Protein 3VZ0 (pdb70)

Solvent-accessible surface area: 64714 Å² total

Sequence (1780 aa):
IVYQTLNPTTETVERSFDLHTPAQKDITDRAEHVWKTDWKLRSIAQRKEIVSRAADLLRRDRQHHASLIATEGKALPDALEEIDVTADILSFYANGAEEFLAPTPLKVKTGQAKIINQPLGIIYCIEPWNFPYYQLARVAGPNLAGNVVIAKHAPNVPQCALAFEKLFHDAGAPVGAYANIFLDNDQSAELIKDERIRGVALTGSERAGQAVAAQAGAALKKDTELGGSDAFIVLDDADLDLAVKWAVWGRFANNGQVCTAAKRIVHEKVYDAFLDGLKTAITRFRIGNPLDRDTTHGPSSLRAELALDQTAEAVKGGATLVAGGKRDRKGFFEPTILTDVSKDNPVFYQEIFGPVAVVHKVASEQAAIDLANDSPYGLGGAVFSRDIARAEKVAEQVETGVFINTATAAAPELPFGGIKNSGFGRELSFLGIEEFINRKLVRIGIVYQTLNPTTETVERSFDLHTPAQKDITDRAEHVWKTDWKLRSIAQRKEIVSRAADLLRRDRQHHASLIATEGKALPDALEEIDVTADILSFYANGAEEFLAPTPLKVKTGQAKIINQPLGIIYCIEPWNFPYYQLARVAGPNLAGNVVIAKHAPNVPQCALAFEKLFHDAGAPVGAYANIFLDNDQSAELIKDERIRGVALTGSERAGQAVAAQAGAALKKDTELGGSDAFIVLDDADLDLAVKWAVWGRFANNGQVCTAAKRIVHEKVYDAFLDGLKTAITRFRIGNPLDRDTTHGPSSLRAELALDQTAEAVKGGATLVAGGKRDRKGFFEPTILTDVSKDNPVFYQEIFGPVAVVHKVASEQAAIDLANDSPYGLGGAVFSRDIARAEKVAEQVETGVFINTATAAAPELPFGGIKNSGFGRELSFLGIEEFINRKLVRIGIVYQTLNPTTETVERSFDLHTPAQKDITDRAEHVWKTDWKLRSIAQRKEIVSRAADLLRRDRQHHASLIATEGKALPDALEEIDVTADILSFYANGAEEFLAPTPLKVKTGQAKIINQPLGIIYCIEPWNFPYYQLARVAGPNLAGNVVIAKHAPNVPQCALAFEKLFHDAGAPVGAYANIFLDNDQSAELIKDERIRGVALTGSERAGQAVAAQAGAALKKDTELGGSDAFIVLDDADLDLAVKWAVWGRFANNGQVCTAAKRIVHEKVYDAFLDGLKTAITRFRIGNPLDRDTTHGPSSLRAELALDQTAEAVKGGATLVAGGKRDRKGFFEPTILTDVSKDNPVFYQEIFGPVAVVHKVASEQAAIDLANDSPYGLGGAVFSRDIARAEKVAEQVETGVFINTATAAAPELPFGGIKNSGFGRELSFLGIEEFINRKLVRIGIVYQTLNPTTETVERSFDLHTPAQKDITDRAEHVWKTDWKLRSIAQRKEIVSRAADLLRRDRQHHASLIATEGKALPDALEEIDVTADILSFYANGAEEFLAPTPLKVKTGQAKIINQPLGIIYCIEPWNFPYYQLARVAGPNLAGNVVIAKHAPNVPQCALAFEKLFHDAGAPVGAYANIFLDNDQSAELIKDERIRGVALTGSERAGQAVAAQAGAALKKDTELGGSDAFIVLDDADLDLAVKWAVWGRFANNGQVCTAAKRIVHEKVYDAFLDGLKTAITRFRIGNPLDRDTTHGPSSLRAELALDQTAEAVKGGATLVAGGKRDRKGFFEPTILTDVSKDNPVFYQEIFGPVAVVHKVASEQAAIDLANDSPYGLGGAVFSRDIARAEKVAEQVETGVFINTATAAAPELPFGGIKNSGFGRELSFLGIEEFINRKLVRIG

Structure (mmCIF, N/CA/C/O backbone):
data_3VZ0
#
_entry.id   3VZ0
#
_cell.length_a   92.523
_cell.length_b   254.602
_cell.length_c   76.778
_cell.angle_alpha   90.00
_cell.angle_beta   90.00
_cell.angle_gamma   90.00
#
_symmetry.space_group_name_H-M   'P 21 21 2'
#
loop_
_entity.id
_entity.type
_entity.pdbx_description
1 polymer 'Putative NAD-dependent aldehyde dehydrogenase'
2 non-polymer 'NONAETHYLENE GLYCOL'
3 water water
#
loop_
_atom_site.group_PDB
_atom_site.id
_atom_site.type_symbol
_atom_site.label_atom_id
_atom_site.label_alt_id
_atom_site.label_comp_id
_atom_site.label_asym_id
_atom_site.label_entity_id
_atom_site.label_seq_id
_atom_site.pdbx_PDB_ins_code
_atom_site.Cartn_x
_atom_site.Cartn_y
_atom_site.Cartn_z
_atom_site.occupancy
_atom_site.B_iso_or_equiv
_atom_site.auth_seq_id
_atom_site.auth_comp_id
_atom_site.auth_asym_id
_atom_site.auth_atom_id
_atom_site.pdbx_PDB_model_num
ATOM 9 N N . ILE A 1 5 ? 63.753 48.326 83.081 1.00 41.80 2 ILE A N 1
ATOM 10 C CA . ILE A 1 5 ? 65.008 47.667 83.492 1.00 37.67 2 ILE A CA 1
ATOM 11 C C . ILE A 1 5 ? 65.393 48.077 84.933 1.00 35.19 2 ILE A C 1
ATOM 12 O O . ILE A 1 5 ? 65.294 49.258 85.311 1.00 34.97 2 ILE A O 1
ATOM 17 N N . VAL A 1 6 ? 65.813 47.097 85.728 1.00 31.70 3 VAL A N 1
ATOM 18 C CA . VAL A 1 6 ? 66.212 47.341 87.112 1.00 28.92 3 VAL A CA 1
ATOM 19 C C . VAL A 1 6 ? 67.572 46.719 87.352 1.00 26.68 3 VAL A C 1
ATOM 20 O O . VAL A 1 6 ? 67.679 45.495 87.349 1.00 26.28 3 VAL A O 1
ATOM 24 N N . TYR A 1 7 ? 68.610 47.539 87.550 1.00 24.19 4 TYR A N 1
ATOM 25 C CA . TYR A 1 7 ? 69.899 47.025 88.040 1.00 21.97 4 TYR A CA 1
ATOM 26 C C . TYR A 1 7 ? 69.805 46.826 89.564 1.00 21.72 4 TYR A C 1
ATOM 27 O O . TYR A 1 7 ? 69.499 47.752 90.326 1.00 21.97 4 TYR A O 1
ATOM 36 N N . GLN A 1 8 ? 70.038 45.603 90.009 1.00 20.40 5 GLN A N 1
ATOM 37 C CA . GLN A 1 8 ? 69.909 45.285 91.427 1.00 20.21 5 GLN A CA 1
ATOM 38 C C . GLN A 1 8 ? 70.511 43.898 91.673 1.00 19.40 5 GLN A C 1
ATOM 39 O O . GLN A 1 8 ? 70.660 43.096 90.746 1.00 18.69 5 GLN A O 1
ATOM 45 N N . THR A 1 9 ? 70.862 43.644 92.921 1.00 18.92 6 THR A N 1
ATOM 46 C CA . THR A 1 9 ? 71.177 42.314 93.386 1.00 18.77 6 THR A CA 1
ATOM 47 C C . THR A 1 9 ? 69.913 41.709 93.984 1.00 19.30 6 THR A C 1
ATOM 48 O O . THR A 1 9 ? 69.405 42.188 94.988 1.00 19.74 6 THR A O 1
ATOM 52 N N . LEU A 1 10 ? 69.393 40.683 93.317 1.00 18.83 7 LEU A N 1
ATOM 53 C CA . LEU A 1 10 ? 68.381 39.826 93.856 1.00 18.82 7 LEU A CA 1
ATOM 54 C C . LEU A 1 10 ? 69.087 38.489 94.040 1.00 18.18 7 LEU A C 1
ATOM 55 O O . LEU A 1 10 ? 69.388 37.807 93.069 1.00 18.13 7 LEU A O 1
ATOM 60 N N . ASN A 1 11 ? 69.373 38.125 95.282 1.00 18.72 8 ASN A N 1
ATOM 61 C CA . ASN A 1 11 ? 70.135 36.905 95.59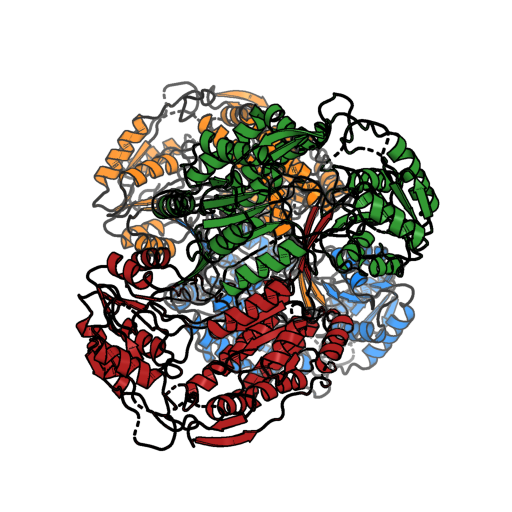7 1.00 18.72 8 ASN A CA 1
ATOM 62 C C . ASN A 1 11 ? 69.283 35.677 95.243 1.00 18.89 8 ASN A C 1
ATOM 63 O O . ASN A 1 11 ? 68.198 35.515 95.804 1.00 19.24 8 ASN A O 1
ATOM 68 N N . PRO A 1 12 ? 69.747 34.829 94.292 1.00 18.37 9 PRO A N 1
ATOM 69 C CA . PRO A 1 12 ? 68.893 33.698 93.890 1.00 18.73 9 PRO A CA 1
ATOM 70 C C . PRO A 1 12 ? 68.776 32.522 94.880 1.00 19.48 9 PRO A C 1
ATOM 71 O O . PRO A 1 12 ? 67.930 31.655 94.699 1.00 19.70 9 PRO A O 1
ATOM 75 N N . THR A 1 13 ? 69.616 32.493 95.909 1.00 20.40 10 THR A N 1
ATOM 76 C CA . THR A 1 13 ? 69.563 31.433 96.927 1.00 20.78 10 THR A CA 1
ATOM 77 C C . THR A 1 13 ? 68.479 31.789 97.922 1.00 22.33 10 THR A C 1
ATOM 78 O O . THR A 1 13 ? 67.810 30.938 98.504 1.00 22.85 10 THR A O 1
ATOM 82 N N . THR A 1 14 ? 68.276 33.080 98.073 1.00 23.21 11 THR A N 1
ATOM 83 C CA . THR A 1 14 ? 67.492 33.595 99.161 1.00 24.70 11 THR A CA 1
ATOM 84 C C . THR A 1 14 ? 66.213 34.286 98.636 1.00 25.17 11 THR A C 1
ATOM 85 O O . THR A 1 14 ? 65.279 34.537 99.398 1.00 26.19 11 THR A O 1
ATOM 89 N N . GLU A 1 15 ? 66.190 34.581 97.328 1.00 25.38 12 GLU A N 1
ATOM 90 C CA . GLU A 1 15 ? 65.086 35.297 96.631 1.00 25.67 12 GLU A CA 1
ATOM 91 C C . GLU A 1 15 ? 64.924 36.775 97.021 1.00 25.76 12 GLU A C 1
ATOM 92 O O . GLU A 1 15 ? 63.881 37.397 96.723 1.00 27.44 12 GLU A O 1
ATOM 98 N N . THR A 1 16 ? 65.941 37.342 97.670 1.00 24.37 13 THR A N 1
ATOM 99 C CA . THR A 1 16 ? 65.828 38.659 98.285 1.00 23.79 13 THR A CA 1
ATOM 100 C C . THR A 1 16 ? 66.615 39.715 97.535 1.00 22.48 13 THR A C 1
ATOM 101 O O . THR A 1 16 ? 67.777 39.480 97.173 1.00 20.87 13 THR A O 1
ATOM 105 N N . VAL A 1 17 ? 65.993 40.878 97.340 1.00 21.79 14 VAL A N 1
ATOM 106 C CA . VAL A 1 17 ? 66.697 42.055 96.846 1.00 21.82 14 VAL A CA 1
ATOM 107 C C . VAL A 1 17 ? 67.660 42.594 97.906 1.00 22.99 14 VAL A C 1
ATOM 108 O O . VAL A 1 17 ? 67.231 43.085 98.979 1.00 23.57 14 VAL A O 1
ATOM 112 N N . GLU A 1 18 ? 68.957 42.508 97.611 1.00 22.71 15 GLU A N 1
ATOM 113 C CA . GLU A 1 18 ? 69.969 42.999 98.543 1.00 24.51 15 GLU A CA 1
ATOM 114 C C . GLU A 1 18 ? 70.360 44.440 98.283 1.00 25.00 15 GLU A C 1
ATOM 115 O O . GLU A 1 18 ? 70.586 45.189 99.211 1.00 25.42 15 GLU A O 1
ATOM 121 N N . ARG A 1 19 ? 70.428 44.836 97.016 1.00 25.62 16 ARG A N 1
ATOM 122 C CA . ARG A 1 19 ? 70.889 46.167 96.665 1.00 26.18 16 ARG A CA 1
ATOM 123 C C . ARG A 1 19 ? 70.261 46.636 95.374 1.00 25.75 16 ARG A C 1
ATOM 124 O O . ARG A 1 19 ? 70.062 45.847 94.470 1.00 25.05 16 ARG A O 1
ATOM 132 N N . SER A 1 20 ? 69.964 47.928 95.315 1.00 25.86 17 SER A N 1
ATOM 133 C CA . SER A 1 20 ? 69.377 48.563 94.146 1.00 26.25 17 SER A CA 1
ATOM 134 C C . SER A 1 20 ? 70.315 49.643 93.646 1.00 25.22 17 SER A C 1
ATOM 135 O O . SER A 1 20 ? 71.008 50.255 94.435 1.00 24.67 17 SER A O 1
ATOM 138 N N . PHE A 1 21 ? 70.304 49.878 92.339 1.00 24.20 18 PHE A N 1
ATOM 139 C CA . PHE A 1 21 ? 71.196 50.832 91.707 1.00 23.82 18 PHE A CA 1
ATOM 140 C C . PHE A 1 21 ? 70.412 51.676 90.700 1.00 24.42 18 PHE A C 1
ATOM 141 O O . PHE A 1 21 ? 69.554 51.164 89.983 1.00 24.38 18 PHE A O 1
ATOM 149 N N . ASP A 1 22 ? 70.705 52.971 90.642 1.00 25.14 19 ASP A N 1
ATOM 150 C CA . ASP A 1 22 ? 70.071 53.837 89.649 1.00 26.29 19 ASP A CA 1
ATOM 151 C C . ASP A 1 22 ? 70.734 53.720 88.288 1.00 25.55 19 ASP A C 1
ATOM 152 O O . ASP A 1 22 ? 71.940 53.478 88.181 1.00 25.05 19 ASP A O 1
ATOM 157 N N . LEU A 1 23 ? 69.930 53.912 87.249 1.00 25.33 20 LEU A N 1
ATOM 158 C CA . LEU A 1 23 ? 70.456 54.135 85.921 1.00 24.92 20 LEU A CA 1
ATOM 159 C C . LEU A 1 23 ? 71.249 55.430 85.899 1.00 24.78 20 LEU A C 1
ATOM 160 O O . LEU A 1 23 ? 70.867 56.420 86.553 1.00 25.33 20 LEU A O 1
ATOM 165 N N . HIS A 1 24 ? 72.359 55.417 85.167 1.00 23.83 21 HIS A N 1
ATOM 166 C CA . HIS A 1 24 ? 73.022 56.656 84.787 1.00 23.53 21 HIS A CA 1
ATOM 167 C C . HIS A 1 24 ? 72.071 57.469 83.911 1.00 24.04 21 HIS A C 1
ATOM 168 O O . HIS A 1 24 ? 71.373 56.926 83.040 1.00 23.45 21 HIS A O 1
ATOM 175 N N . THR A 1 25 ? 72.048 58.776 84.159 1.00 24.69 22 THR A N 1
ATOM 176 C CA . THR A 1 25 ? 71.238 59.693 83.385 1.00 24.97 22 THR A CA 1
ATOM 177 C C . THR A 1 25 ? 71.929 59.979 82.049 1.00 25.79 22 THR A C 1
ATOM 178 O O . THR A 1 25 ? 73.120 59.640 81.873 1.00 24.96 22 THR A O 1
ATOM 182 N N . PRO A 1 26 ? 71.178 60.566 81.089 1.00 26.51 23 PRO A N 1
ATOM 183 C CA . PRO A 1 26 ? 71.767 61.023 79.837 1.00 27.10 23 PRO A CA 1
ATOM 184 C C . PRO A 1 26 ? 73.028 61.851 80.053 1.00 27.55 23 PRO A C 1
ATOM 185 O O . PRO A 1 26 ? 74.032 61.601 79.393 1.00 27.20 23 PRO A O 1
ATOM 189 N N . ALA A 1 27 ? 72.976 62.790 81.002 1.00 28.40 24 ALA A N 1
ATOM 190 C CA . ALA A 1 27 ? 74.101 63.645 81.357 1.00 28.77 24 ALA A CA 1
ATOM 191 C C . ALA A 1 27 ? 75.294 62.840 81.856 1.00 29.22 24 ALA A C 1
ATOM 192 O O . ALA A 1 27 ? 76.421 63.067 81.419 1.00 29.30 24 ALA A O 1
ATOM 194 N N . GLN A 1 28 ? 75.040 61.907 82.776 1.00 29.37 25 GLN A N 1
ATOM 195 C CA . GLN A 1 28 ? 76.086 61.031 83.313 1.00 29.37 25 GLN A CA 1
ATOM 196 C C . GLN A 1 28 ? 76.726 60.143 82.247 1.00 29.62 25 GLN A C 1
ATOM 197 O O . GLN A 1 28 ? 77.939 59.944 82.247 1.00 29.38 25 GLN A O 1
ATOM 211 N N . LYS A 1 30 ? 76.896 61.011 79.135 1.00 30.50 27 LYS A N 1
ATOM 212 C CA . LYS A 1 30 ? 77.704 61.952 78.365 1.00 30.63 27 LYS A CA 1
ATOM 213 C C . LYS A 1 30 ? 79.057 62.175 79.046 1.00 29.25 27 LYS A C 1
ATOM 214 O O . LYS A 1 30 ? 80.088 62.107 78.393 1.00 28.72 27 LYS A O 1
ATOM 220 N N . ASP A 1 31 ? 79.039 62.390 80.358 1.00 28.61 28 ASP A N 1
ATOM 221 C CA . ASP A 1 31 ? 80.258 62.573 81.148 1.00 28.73 28 ASP A CA 1
ATOM 222 C C . ASP A 1 31 ? 81.192 61.371 81.036 1.00 27.04 28 ASP A C 1
ATOM 223 O O . ASP A 1 31 ? 82.399 61.540 80.930 1.00 26.31 28 ASP A O 1
ATOM 228 N N . ILE A 1 32 ? 80.619 60.165 81.064 1.00 25.82 29 ILE A N 1
ATOM 229 C CA . ILE A 1 32 ? 81.388 58.922 80.993 1.00 25.07 29 ILE A CA 1
ATOM 230 C C . ILE A 1 32 ? 82.090 58.756 79.639 1.00 24.76 29 ILE A C 1
ATOM 231 O O . ILE A 1 32 ? 83.254 58.360 79.588 1.00 24.18 29 ILE A O 1
ATOM 236 N N . THR A 1 33 ? 81.368 59.049 78.561 1.00 24.35 30 THR A N 1
ATOM 237 C CA . THR A 1 33 ? 81.915 59.032 77.215 1.00 25.12 30 THR A CA 1
ATOM 238 C C . THR A 1 33 ? 82.954 60.159 77.030 1.00 25.66 30 THR A C 1
ATOM 239 O O . THR A 1 33 ? 84.030 59.917 76.475 1.00 25.23 30 THR A O 1
ATOM 243 N N . ASP A 1 34 ? 82.617 61.382 77.474 1.00 26.15 31 ASP A N 1
ATOM 244 C CA . ASP A 1 34 ? 83.558 62.511 77.497 1.00 26.90 31 ASP A CA 1
ATOM 245 C C . ASP A 1 34 ? 84.896 62.136 78.171 1.00 26.50 31 ASP A C 1
ATOM 246 O O . ASP A 1 34 ? 85.957 62.345 77.605 1.00 26.24 31 ASP A O 1
ATOM 251 N N . ARG A 1 35 ? 84.826 61.572 79.376 1.00 26.40 32 ARG A N 1
ATOM 252 C CA . ARG A 1 35 ? 86.008 61.115 80.111 1.00 26.82 32 ARG A CA 1
ATOM 253 C C . ARG A 1 35 ? 86.804 60.023 79.386 1.00 26.48 32 ARG A C 1
ATOM 254 O O . ARG A 1 35 ? 88.033 60.004 79.442 1.00 26.81 32 ARG A O 1
ATOM 262 N N . ALA A 1 36 ? 86.100 59.110 78.723 1.00 25.30 33 ALA A N 1
ATOM 263 C CA . ALA A 1 36 ? 86.753 57.986 78.046 1.00 24.54 33 ALA A CA 1
ATOM 264 C C . ALA A 1 36 ? 87.542 58.476 76.840 1.00 24.90 33 ALA A C 1
ATOM 265 O O . ALA A 1 36 ? 88.692 58.087 76.648 1.00 24.80 33 ALA A O 1
ATOM 267 N N . GLU A 1 37 ? 86.910 59.341 76.042 1.00 24.04 34 GLU A N 1
ATOM 268 C CA . GLU A 1 37 ? 87.551 59.955 74.897 1.00 24.27 34 GLU A CA 1
ATOM 269 C C . GLU A 1 37 ? 88.806 60.724 75.306 1.00 24.55 34 GLU A C 1
ATOM 270 O O . GLU A 1 37 ? 89.850 60.582 74.664 1.00 24.02 34 GLU A O 1
ATOM 276 N N . HIS A 1 38 ? 88.698 61.518 76.371 1.00 23.86 35 HIS A N 1
ATOM 277 C CA . HIS A 1 38 ? 89.810 62.351 76.769 1.00 24.88 35 HIS A CA 1
ATOM 278 C C . HIS A 1 38 ? 91.037 61.564 77.223 1.00 25.24 35 HIS A C 1
ATOM 279 O O . HIS A 1 38 ? 92.145 61.838 76.773 1.00 25.53 35 HIS A O 1
ATOM 286 N N . VAL A 1 39 ? 90.815 60.609 78.128 1.00 25.18 36 VAL A N 1
ATOM 287 C CA . VAL A 1 39 ? 91.841 59.731 78.633 1.00 25.60 36 VAL A CA 1
ATOM 288 C C . VAL A 1 39 ? 92.426 58.884 77.502 1.00 25.41 36 VAL A C 1
ATOM 289 O O . VAL A 1 39 ? 93.641 58.745 77.390 1.00 26.55 36 VAL A O 1
ATOM 293 N N . TRP A 1 40 ? 91.577 58.314 76.659 1.00 24.94 37 TRP A N 1
ATOM 294 C CA . TRP A 1 40 ? 92.091 57.611 75.496 1.00 24.53 37 TRP A CA 1
ATOM 295 C C . TRP A 1 40 ? 93.114 58.481 74.745 1.00 26.63 37 TRP A C 1
ATOM 296 O O . TRP A 1 40 ? 94.267 58.077 74.594 1.00 26.06 37 TRP A O 1
ATOM 307 N N . LYS A 1 41 ? 92.687 59.674 74.292 1.00 28.29 38 LYS A N 1
ATOM 308 C CA . LYS A 1 41 ? 93.479 60.425 73.307 1.00 31.00 38 LYS A CA 1
ATOM 309 C C . LYS A 1 41 ? 94.723 61.035 73.924 1.00 31.05 38 LYS A C 1
ATOM 310 O O . LYS A 1 41 ? 95.759 61.182 73.274 1.00 32.21 38 LYS A O 1
ATOM 316 N N . THR A 1 42 ? 94.617 61.337 75.205 1.00 30.83 39 THR A N 1
ATOM 317 C CA . THR A 1 42 ? 95.526 62.253 75.868 1.00 31.53 39 THR A CA 1
ATOM 318 C C . THR A 1 42 ? 96.493 61.503 76.791 1.00 31.23 39 THR A C 1
ATOM 319 O O . THR A 1 42 ? 97.509 62.042 77.209 1.00 31.81 39 THR A O 1
ATOM 323 N N . ASP A 1 43 ? 96.154 60.253 77.103 1.00 30.20 40 ASP A N 1
ATOM 324 C CA . ASP A 1 43 ? 96.843 59.495 78.120 1.00 30.12 40 ASP A CA 1
ATOM 325 C C . ASP A 1 43 ? 97.031 58.041 77.665 1.00 29.13 40 ASP A C 1
ATOM 326 O O . ASP A 1 43 ? 98.153 57.655 77.313 1.00 29.57 40 ASP A O 1
ATOM 331 N N . TRP A 1 44 ? 95.942 57.257 77.634 1.00 26.94 41 TRP A N 1
ATOM 332 C CA . TRP A 1 44 ? 96.046 55.801 77.478 1.00 25.80 41 TRP A CA 1
ATOM 333 C C . TRP A 1 44 ? 96.727 55.282 76.200 1.00 25.98 41 TRP A C 1
ATOM 334 O O . TRP A 1 44 ? 97.543 54.358 76.265 1.00 25.27 41 TRP A O 1
ATOM 345 N N . LYS A 1 45 ? 96.374 55.855 75.049 1.00 26.24 42 LYS A N 1
ATOM 346 C CA . LYS A 1 45 ? 96.926 55.418 73.777 1.00 27.27 42 LYS A CA 1
ATOM 347 C C . LYS A 1 45 ? 98.395 55.831 73.662 1.00 28.22 42 LYS A C 1
ATOM 348 O O . LYS A 1 45 ? 99.108 55.337 72.784 1.00 28.22 42 LYS A O 1
ATOM 354 N N . LEU A 1 46 ? 98.817 56.746 74.542 1.00 28.77 43 LEU A N 1
ATOM 355 C CA . LEU A 1 46 ? 100.156 57.313 74.507 1.00 30.13 43 LEU A CA 1
ATOM 356 C C . LEU A 1 46 ? 101.110 56.544 75.420 1.00 30.19 43 LEU A C 1
ATOM 357 O O . LEU A 1 46 ? 102.320 56.603 75.241 1.00 31.54 43 LEU A O 1
ATOM 362 N N . ARG A 1 47 ? 100.571 55.821 76.396 1.00 29.48 44 ARG A N 1
ATOM 363 C CA . ARG A 1 47 ? 101.405 54.974 77.243 1.00 29.07 44 ARG A CA 1
ATOM 364 C C . ARG A 1 47 ? 102.003 53.833 76.431 1.00 29.48 44 ARG A C 1
ATOM 365 O O . ARG A 1 47 ? 101.349 53.287 75.535 1.00 29.69 44 ARG A O 1
ATOM 373 N N . SER A 1 48 ? 103.248 53.479 76.734 1.00 29.84 45 SER A N 1
ATOM 374 C CA . SER A 1 48 ? 103.882 52.337 76.099 1.00 30.45 45 SER A CA 1
ATOM 375 C C . SER A 1 48 ? 103.151 51.059 76.511 1.00 29.51 45 SER A C 1
ATOM 376 O O . SER A 1 48 ? 102.424 51.047 77.502 1.00 28.66 45 SER A O 1
ATOM 379 N N . ILE A 1 49 ? 103.344 49.996 75.740 1.00 29.57 46 ILE A N 1
ATOM 380 C CA . ILE A 1 49 ? 102.792 48.680 76.069 1.00 29.52 46 ILE A CA 1
ATOM 381 C C . ILE A 1 49 ? 103.220 48.275 77.485 1.00 29.34 46 ILE A C 1
ATOM 382 O O . ILE A 1 49 ? 102.416 47.748 78.258 1.00 29.08 46 ILE A O 1
ATOM 387 N N . ALA A 1 50 ? 104.480 48.563 77.818 1.00 30.15 47 ALA A N 1
ATOM 388 C CA . ALA A 1 50 ? 105.071 48.194 79.094 1.00 29.70 47 ALA A CA 1
ATOM 389 C C . ALA A 1 50 ? 104.413 48.888 80.273 1.00 28.82 47 ALA A C 1
ATOM 390 O O . ALA A 1 50 ? 104.274 48.287 81.324 1.00 28.39 47 ALA A O 1
ATOM 392 N N . GLN A 1 51 ? 104.000 50.140 80.096 1.00 29.22 48 GLN A N 1
ATOM 393 C CA . GLN A 1 51 ? 103.272 50.867 81.146 1.00 29.04 48 GLN A CA 1
ATOM 394 C C . GLN A 1 51 ? 101.881 50.307 81.343 1.00 28.46 48 GLN A C 1
ATOM 395 O O . GLN A 1 51 ? 101.396 50.208 82.480 1.00 28.82 48 GLN A O 1
ATOM 401 N N . ARG A 1 52 ? 101.231 49.947 80.241 1.00 28.11 49 ARG A N 1
ATOM 402 C CA . ARG A 1 52 ? 99.900 49.365 80.312 1.00 28.00 49 ARG A CA 1
ATOM 403 C C . ARG A 1 52 ? 99.988 47.997 80.974 1.00 27.95 49 ARG A C 1
ATOM 404 O O . ARG A 1 52 ? 99.154 47.657 81.803 1.00 27.21 49 ARG A O 1
ATOM 412 N N . LYS A 1 53 ? 101.017 47.236 80.599 1.00 28.70 50 LYS A N 1
ATOM 413 C CA . LYS A 1 53 ? 101.278 45.919 81.159 1.00 28.80 50 LYS A CA 1
ATOM 414 C C . LYS A 1 53 ? 101.354 45.968 82.681 1.00 28.82 50 LYS A C 1
ATOM 415 O O . LYS A 1 53 ? 100.765 45.123 83.342 1.00 28.81 50 LYS A O 1
ATOM 421 N N . GLU A 1 54 ? 102.048 46.964 83.232 1.00 29.32 51 GLU A N 1
ATOM 422 C CA . GLU A 1 54 ? 102.069 47.181 84.688 1.00 29.27 51 GLU A CA 1
ATOM 423 C C . GLU A 1 54 ? 100.670 47.129 85.274 1.00 27.24 51 GLU A C 1
ATOM 424 O O . GLU A 1 54 ? 100.406 46.350 86.186 1.00 26.53 51 GLU A O 1
ATOM 430 N N . ILE A 1 55 ? 99.796 47.979 84.739 1.00 26.14 52 ILE A N 1
ATOM 431 C CA . ILE A 1 55 ? 98.409 48.101 85.200 1.00 24.89 52 ILE A CA 1
ATOM 432 C C . ILE A 1 55 ? 97.633 46.785 85.051 1.00 23.86 52 ILE A C 1
ATOM 433 O O . ILE A 1 55 ? 97.058 46.295 86.023 1.00 23.55 52 ILE A O 1
ATOM 438 N N . VAL A 1 56 ? 97.631 46.223 83.846 1.00 22.92 53 VAL A N 1
ATOM 439 C CA . VAL A 1 56 ? 96.801 45.060 83.545 1.00 22.71 53 VAL A CA 1
ATOM 440 C C . VAL A 1 56 ? 97.295 43.846 84.333 1.00 23.11 53 VAL A C 1
ATOM 441 O O . VAL A 1 56 ? 96.505 43.135 84.953 1.00 22.59 53 VAL A O 1
ATOM 445 N N . SER A 1 57 ? 98.605 43.645 84.347 1.00 23.63 54 SER A N 1
ATOM 446 C CA . SER A 1 57 ? 99.182 42.614 85.196 1.00 25.27 54 SER A CA 1
ATOM 447 C C . SER A 1 57 ? 98.886 42.809 86.712 1.00 24.98 54 SER A C 1
ATOM 448 O O . SER A 1 57 ? 98.580 41.849 87.422 1.00 24.09 54 SER A O 1
ATOM 451 N N . ARG A 1 58 ? 98.985 44.049 87.190 1.00 25.46 55 ARG A N 1
ATOM 452 C CA . ARG A 1 58 ? 98.629 44.378 88.571 1.00 26.19 55 ARG A CA 1
ATOM 453 C C . ARG A 1 58 ? 97.164 43.983 88.889 1.00 24.99 55 ARG A C 1
ATOM 454 O O . ARG A 1 58 ? 96.898 43.413 89.946 1.00 25.08 55 ARG A O 1
ATOM 462 N N . ALA A 1 59 ? 96.245 44.256 87.962 1.00 23.28 56 ALA A N 1
ATOM 463 C CA . ALA A 1 59 ? 94.849 43.820 88.069 1.00 22.29 56 ALA A CA 1
ATOM 464 C C . ALA A 1 59 ? 94.675 42.292 88.175 1.00 21.72 56 ALA A C 1
ATOM 465 O O . ALA A 1 59 ? 93.833 41.838 88.949 1.00 21.18 56 ALA A O 1
ATOM 467 N N . ALA A 1 60 ? 95.462 41.520 87.418 1.00 21.46 57 ALA A N 1
ATOM 468 C CA . ALA A 1 60 ? 95.509 40.057 87.576 1.00 21.88 57 ALA A CA 1
ATOM 469 C C . ALA A 1 60 ? 95.922 39.680 88.995 1.00 22.87 57 ALA A C 1
ATOM 470 O O . ALA A 1 60 ? 95.255 38.863 89.632 1.00 22.97 57 ALA A O 1
ATOM 472 N N . ASP A 1 61 ? 97.007 40.302 89.477 1.00 23.08 58 ASP A N 1
ATOM 473 C CA . ASP A 1 61 ? 97.517 40.119 90.829 1.00 23.77 58 ASP A CA 1
ATOM 474 C C . ASP A 1 61 ? 96.451 40.431 91.891 1.00 23.45 58 ASP A C 1
ATOM 475 O O . ASP A 1 61 ? 96.273 39.690 92.844 1.00 24.22 58 ASP A O 1
ATOM 480 N N . LEU A 1 62 ? 95.762 41.548 91.743 1.00 23.16 59 LEU A N 1
ATOM 481 C CA . LEU A 1 62 ? 94.682 41.891 92.671 1.00 22.61 59 LEU A CA 1
ATOM 482 C C . LEU A 1 62 ? 93.533 40.840 92.694 1.00 21.82 59 LEU A C 1
ATOM 483 O O . LEU A 1 62 ? 93.072 40.460 93.757 1.00 21.74 59 LEU A O 1
ATOM 488 N N . LEU A 1 63 ? 93.093 40.366 91.533 1.00 20.97 60 LEU A N 1
ATOM 489 C CA . LEU A 1 63 ? 92.075 39.312 91.477 1.00 21.14 60 LEU A CA 1
ATOM 490 C C . LEU A 1 63 ? 92.470 38.021 92.188 1.00 21.70 60 LEU A C 1
ATOM 491 O O . LEU A 1 63 ? 91.650 37.436 92.894 1.00 21.73 60 LEU A O 1
ATOM 496 N N . ARG A 1 64 ? 93.706 37.563 91.973 1.00 22.21 61 ARG A N 1
ATOM 497 C CA . ARG A 1 64 ? 94.234 36.356 92.632 1.00 22.79 61 ARG A CA 1
ATOM 498 C C . ARG A 1 64 ? 94.269 36.514 94.147 1.00 23.41 61 ARG A C 1
ATOM 499 O O . ARG A 1 64 ? 93.857 35.616 94.881 1.00 24.93 61 ARG A O 1
ATOM 507 N N . ARG A 1 65 ? 94.773 37.656 94.601 1.00 23.15 62 ARG A N 1
ATOM 508 C CA . ARG A 1 65 ? 94.908 37.965 96.015 1.00 23.16 62 ARG A CA 1
ATOM 509 C C . ARG A 1 65 ? 93.527 37.981 96.677 1.00 22.94 62 ARG A C 1
ATOM 510 O O . ARG A 1 65 ? 93.332 37.396 97.752 1.00 22.88 62 ARG A O 1
ATOM 518 N N . ASP A 1 66 ? 92.591 38.659 96.009 1.00 21.51 63 ASP A N 1
ATOM 519 C CA . ASP A 1 66 ? 91.241 38.859 96.494 1.00 21.66 63 ASP A CA 1
ATOM 520 C C . ASP A 1 66 ? 90.210 37.919 95.864 1.00 20.82 63 ASP A C 1
ATOM 521 O O . ASP A 1 66 ? 89.049 38.262 95.788 1.00 21.14 63 ASP A O 1
ATOM 526 N N . ARG A 1 67 ? 90.634 36.725 95.451 1.00 21.00 64 ARG A N 1
ATOM 527 C CA . ARG A 1 67 ? 89.785 35.773 94.711 1.00 20.73 64 ARG A CA 1
ATOM 528 C C . ARG A 1 67 ? 88.507 35.395 95.463 1.00 21.32 64 ARG A C 1
ATOM 529 O O . ARG A 1 67 ? 87.435 35.328 94.870 1.00 21.70 64 ARG A O 1
ATOM 537 N N . GLN A 1 68 ? 88.627 35.159 96.770 1.00 22.77 65 GLN A N 1
ATOM 538 C CA . GLN A 1 68 ? 87.489 34.793 97.624 1.00 23.10 65 GLN A CA 1
ATOM 539 C C . GLN A 1 68 ? 86.396 35.861 97.614 1.00 22.69 65 GLN A C 1
ATOM 540 O O . GLN A 1 68 ? 85.200 35.548 97.502 1.00 22.94 65 GLN A O 1
ATOM 546 N N . HIS A 1 69 ? 86.810 37.115 97.738 1.00 22.16 66 HIS A N 1
ATOM 547 C CA . HIS A 1 69 ? 85.901 38.258 97.674 1.00 21.65 66 HIS A CA 1
ATOM 548 C C . HIS A 1 69 ? 85.136 38.313 96.330 1.00 20.41 66 HIS A C 1
ATOM 549 O O . HIS A 1 69 ? 83.919 38.453 96.276 1.00 19.98 66 HIS A O 1
ATOM 556 N N . HIS A 1 70 ? 85.870 38.191 95.238 1.00 20.14 67 HIS A N 1
ATOM 557 C CA . HIS A 1 70 ? 85.271 38.276 93.911 1.00 19.87 67 HIS A CA 1
ATOM 558 C C . HIS A 1 70 ? 84.383 37.082 93.576 1.00 19.62 67 HIS A C 1
ATOM 559 O O . HIS A 1 70 ? 83.315 37.242 92.996 1.00 19.40 67 HIS A O 1
ATOM 566 N N . ALA A 1 71 ? 84.804 35.899 93.994 1.00 19.89 68 ALA A N 1
ATOM 567 C CA . ALA A 1 71 ? 84.024 34.698 93.751 1.00 20.61 68 ALA A CA 1
ATOM 568 C C . ALA A 1 71 ? 82.731 34.739 94.544 1.00 20.54 68 ALA A C 1
ATOM 569 O O . ALA A 1 71 ? 81.700 34.280 94.084 1.00 20.28 68 ALA A O 1
ATOM 571 N N . SER A 1 72 ? 82.788 35.303 95.739 1.00 21.40 69 SER A N 1
ATOM 572 C CA . SER A 1 72 ? 81.593 35.430 96.573 1.00 22.08 69 SER A CA 1
ATOM 573 C C . SER A 1 72 ? 80.545 36.416 96.030 1.00 21.67 69 SER A C 1
ATOM 574 O O . SER A 1 72 ? 79.351 36.222 96.251 1.00 22.80 69 SER A O 1
ATOM 577 N N . LEU A 1 73 ? 80.989 37.441 95.308 1.00 20.84 70 LEU A N 1
ATOM 578 C CA . LEU A 1 73 ? 80.099 38.347 94.601 1.00 20.72 70 LEU A CA 1
ATOM 579 C C . LEU A 1 73 ? 79.388 37.637 93.464 1.00 20.14 70 LEU A C 1
ATOM 580 O O . LEU A 1 73 ? 78.194 37.856 93.244 1.00 21.06 70 LEU A O 1
ATOM 585 N N . ILE A 1 74 ? 80.116 36.800 92.732 1.00 19.45 71 ILE A N 1
ATOM 586 C CA . ILE A 1 74 ? 79.526 35.983 91.675 1.00 18.45 71 ILE A CA 1
ATOM 587 C C . ILE A 1 74 ? 78.419 35.061 92.247 1.00 18.99 71 ILE A C 1
ATOM 588 O O . ILE A 1 74 ? 77.271 35.080 91.759 1.00 18.39 71 ILE A O 1
ATOM 593 N N . ALA A 1 75 ? 78.753 34.301 93.293 1.00 19.13 72 ALA A N 1
ATOM 594 C CA . ALA A 1 75 ? 77.806 33.363 93.933 1.00 20.02 72 ALA A CA 1
ATOM 595 C C . ALA A 1 75 ? 76.579 34.089 94.497 1.00 20.84 72 ALA A C 1
ATOM 596 O O . ALA A 1 75 ? 75.452 33.604 94.426 1.00 21.32 72 ALA A O 1
ATOM 598 N N . THR A 1 76 ? 76.809 35.271 95.053 1.00 21.39 73 THR A N 1
ATOM 599 C CA . THR A 1 76 ? 75.752 36.057 95.659 1.00 20.86 73 THR A CA 1
ATOM 600 C C . THR A 1 76 ? 74.785 36.579 94.620 1.00 20.06 73 THR A C 1
ATOM 601 O O . THR A 1 76 ? 73.585 36.407 94.756 1.00 20.47 73 THR A O 1
ATOM 605 N N . GLU A 1 77 ? 75.309 37.194 93.569 1.00 19.93 74 GLU A N 1
ATOM 606 C CA . GLU A 1 77 ? 74.464 37.862 92.570 1.00 19.13 74 GLU A CA 1
ATOM 607 C C . GLU A 1 77 ? 73.705 36.921 91.620 1.00 18.48 74 GLU A C 1
ATOM 608 O O . GLU A 1 77 ? 72.546 37.206 91.255 1.00 18.25 74 GLU A O 1
ATOM 622 N N . GLY A 1 79 ? 74.273 33.087 91.751 1.00 17.73 76 GLY A N 1
ATOM 623 C CA . GLY A 1 79 ? 74.086 31.739 92.287 1.00 17.45 76 GLY A CA 1
ATOM 624 C C . GLY A 1 79 ? 75.122 30.679 92.002 1.00 17.94 76 GLY A C 1
ATOM 625 O O . GLY A 1 79 ? 74.975 29.558 92.437 1.00 18.08 76 GLY A O 1
ATOM 626 N N . LYS A 1 80 ? 76.181 31.024 91.280 1.00 18.53 77 LYS A N 1
ATOM 627 C CA . LYS A 1 80 ? 77.213 30.043 90.903 1.00 18.83 77 LYS A CA 1
ATOM 628 C C . LYS A 1 80 ? 77.903 29.404 92.122 1.00 19.25 77 LYS A C 1
ATOM 629 O O . LYS A 1 80 ? 78.404 30.113 92.996 1.00 19.54 77 LYS A O 1
ATOM 635 N N . ALA A 1 81 ? 77.936 28.071 92.176 1.00 19.85 78 ALA A N 1
ATOM 636 C CA . ALA A 1 81 ? 78.643 27.370 93.255 1.00 20.92 78 ALA A CA 1
ATOM 637 C C . ALA A 1 81 ? 80.051 27.943 93.406 1.00 21.26 78 ALA A C 1
ATOM 638 O O . ALA A 1 81 ? 80.721 28.205 92.415 1.00 19.85 78 ALA A O 1
ATOM 640 N N . LEU A 1 82 ? 80.465 28.162 94.653 1.00 22.48 79 LEU A N 1
ATOM 641 C CA . LEU A 1 82 ? 81.771 28.756 94.961 1.00 24.06 79 LEU A CA 1
ATOM 642 C C . LEU A 1 82 ? 82.957 28.122 94.202 1.00 24.39 79 LEU A C 1
ATOM 643 O O . LEU A 1 82 ? 83.723 28.857 93.611 1.00 24.74 79 LEU A O 1
ATOM 648 N N . PRO A 1 83 ? 83.135 26.778 94.249 1.00 25.10 80 PRO A N 1
ATOM 649 C CA . PRO A 1 83 ? 84.245 26.192 93.442 1.00 25.52 80 PRO A CA 1
ATOM 650 C C . PRO A 1 83 ? 84.296 26.622 91.962 1.00 25.04 80 PRO A C 1
ATOM 651 O O . PRO A 1 83 ? 85.387 26.838 91.451 1.00 25.54 80 PRO A O 1
ATOM 655 N N . ASP A 1 84 ? 83.147 26.729 91.298 1.00 24.57 81 ASP A N 1
ATOM 656 C CA . ASP A 1 84 ? 83.051 27.223 89.917 1.00 25.01 81 ASP A CA 1
ATOM 657 C C . ASP A 1 84 ? 83.336 28.754 89.869 1.00 24.21 81 ASP A C 1
ATOM 658 O O . ASP A 1 84 ? 83.997 29.242 88.945 1.00 24.43 81 ASP A O 1
ATOM 663 N N . ALA A 1 85 ? 82.812 29.503 90.842 1.00 22.96 82 ALA A N 1
ATOM 664 C CA . ALA A 1 85 ? 83.094 30.944 90.942 1.00 22.40 82 ALA A CA 1
ATOM 665 C C . ALA A 1 85 ? 84.603 31.214 91.136 1.00 22.59 82 ALA A C 1
ATOM 666 O O . ALA A 1 85 ? 85.158 32.097 90.503 1.00 22.22 82 ALA A O 1
ATOM 668 N N . LEU A 1 86 ? 85.248 30.432 91.994 1.00 23.69 83 LEU A N 1
ATOM 669 C CA . LEU A 1 86 ? 86.697 30.513 92.213 1.00 24.84 83 LEU A CA 1
ATOM 670 C C . LEU A 1 86 ? 87.481 30.096 90.976 1.00 25.15 83 LEU A C 1
ATOM 671 O O . LEU A 1 86 ? 88.513 30.678 90.664 1.00 25.71 83 LEU A O 1
ATOM 676 N N . GLU A 1 87 ? 86.978 29.110 90.251 1.00 25.51 84 GLU A N 1
ATOM 677 C CA . GLU A 1 87 ? 87.585 28.798 88.972 1.00 25.93 84 GLU A CA 1
ATOM 678 C C . GLU A 1 87 ? 87.427 29.948 87.978 1.00 24.57 84 GLU A C 1
ATOM 679 O O . GLU A 1 87 ? 88.377 30.256 87.257 1.00 25.15 84 GLU A O 1
ATOM 685 N N . GLU A 1 88 ? 86.234 30.556 87.915 1.00 22.73 85 GLU A N 1
ATOM 686 C CA . GLU A 1 88 ? 86.026 31.701 87.039 1.00 21.33 85 GLU A CA 1
ATOM 687 C C . GLU A 1 88 ? 87.087 32.790 87.310 1.00 21.45 85 GLU A C 1
ATOM 688 O O . GLU A 1 88 ? 87.713 33.312 86.381 1.00 21.53 85 GLU A O 1
ATOM 694 N N . ILE A 1 89 ? 87.283 33.116 88.581 1.00 21.29 86 ILE A N 1
ATOM 695 C CA . ILE A 1 89 ? 88.194 34.180 88.969 1.00 21.56 86 ILE A CA 1
ATOM 696 C C . ILE A 1 89 ? 89.638 33.882 88.570 1.00 22.18 86 ILE A C 1
ATOM 697 O O . ILE A 1 89 ? 90.340 34.794 88.126 1.00 22.27 86 ILE A O 1
ATOM 702 N N . ASP A 1 90 ? 90.063 32.620 88.726 1.00 22.34 87 ASP A N 1
ATOM 703 C CA . ASP A 1 90 ? 91.418 32.172 88.371 1.00 23.37 87 ASP A CA 1
ATOM 704 C C . ASP A 1 90 ? 91.677 32.312 86.884 1.00 23.10 87 ASP A C 1
ATOM 705 O O . ASP A 1 90 ? 92.697 32.870 86.489 1.00 24.48 87 ASP A O 1
ATOM 710 N N . VAL A 1 91 ? 90.750 31.850 86.057 1.00 22.34 88 VAL A N 1
ATOM 711 C CA . VAL A 1 91 ? 90.891 32.041 84.616 1.00 22.22 88 VAL A CA 1
ATOM 712 C C . VAL A 1 91 ? 90.768 33.512 84.190 1.00 21.38 88 VAL A C 1
ATOM 713 O O . VAL A 1 91 ? 91.438 33.930 83.233 1.00 21.13 88 VAL A O 1
ATOM 717 N N . THR A 1 92 ? 89.959 34.303 84.910 1.00 20.30 89 THR A N 1
ATOM 718 C CA . THR A 1 92 ? 89.848 35.743 84.639 1.00 19.06 89 THR A CA 1
ATOM 719 C C . THR A 1 92 ? 91.216 36.397 84.838 1.00 19.90 89 THR A C 1
ATOM 720 O O . THR A 1 92 ? 91.683 37.157 83.993 1.00 20.39 89 THR A O 1
ATOM 724 N N . ALA A 1 93 ? 91.875 36.054 85.940 1.00 19.91 90 ALA A N 1
ATOM 725 C CA . ALA A 1 93 ? 93.222 36.524 86.230 1.00 20.74 90 ALA A CA 1
ATOM 726 C C . ALA A 1 93 ? 94.208 36.053 85.156 1.00 21.44 90 ALA A C 1
ATOM 727 O O . ALA A 1 93 ? 94.993 36.842 84.645 1.00 21.83 90 ALA A O 1
ATOM 729 N N . ASP A 1 94 ? 94.157 34.769 84.807 1.00 22.66 91 ASP A N 1
ATOM 730 C CA . ASP A 1 94 ? 94.988 34.222 83.710 1.00 23.90 91 ASP A CA 1
ATOM 731 C C . ASP A 1 94 ? 94.862 34.959 82.357 1.00 23.69 91 ASP A C 1
ATOM 732 O O . ASP A 1 94 ? 95.868 35.179 81.670 1.00 24.30 91 ASP A O 1
ATOM 737 N N . ILE A 1 95 ? 93.629 35.303 81.990 1.00 22.80 92 ILE A N 1
ATOM 738 C CA . ILE A 1 95 ? 93.325 36.066 80.785 1.00 22.89 92 ILE A CA 1
ATOM 739 C C . ILE A 1 95 ? 93.973 37.446 80.798 1.00 22.82 92 ILE A C 1
ATOM 740 O O . ILE A 1 95 ? 94.500 37.896 79.779 1.00 23.24 92 ILE A O 1
ATOM 745 N N . LEU A 1 96 ? 93.917 38.118 81.940 1.00 22.50 93 LEU A N 1
ATOM 746 C CA . LEU A 1 96 ? 94.511 39.438 82.053 1.00 22.15 93 LEU A CA 1
ATOM 747 C C . LEU A 1 96 ? 96.036 39.350 81.949 1.00 22.85 93 LEU A C 1
ATOM 748 O O . LEU A 1 96 ? 96.633 40.132 81.217 1.00 23.56 93 LEU A O 1
ATOM 753 N N . SER A 1 97 ? 96.643 38.384 82.641 1.00 23.09 94 SER A N 1
ATOM 754 C CA . SER A 1 97 ? 98.082 38.089 82.504 1.00 24.44 94 SER A CA 1
ATOM 755 C C . SER A 1 97 ? 98.487 37.694 81.098 1.00 24.16 94 SER A C 1
ATOM 756 O O . SER A 1 97 ? 99.575 38.039 80.638 1.00 24.88 94 SER A O 1
ATOM 759 N N . PHE A 1 98 ? 97.626 36.953 80.426 1.00 23.72 95 PHE A N 1
ATOM 760 C CA . PHE A 1 98 ? 97.934 36.494 79.074 1.00 24.54 95 PHE A CA 1
ATOM 761 C C . PHE A 1 98 ? 98.151 37.693 78.160 1.00 24.16 95 PHE A C 1
ATOM 762 O O . PHE A 1 98 ? 99.134 37.752 77.436 1.00 24.62 95 PHE A O 1
ATOM 770 N N . TYR A 1 99 ? 97.251 38.661 78.225 1.00 23.30 96 TYR A N 1
ATOM 771 C CA . TYR A 1 99 ? 97.382 39.844 77.374 1.00 23.32 96 TYR A CA 1
ATOM 772 C C . TYR A 1 99 ? 98.436 40.801 77.883 1.00 23.61 96 TYR A C 1
ATOM 773 O O . TYR A 1 99 ? 99.183 41.370 77.091 1.00 23.53 96 TYR A O 1
ATOM 782 N N . ALA A 1 100 ? 98.531 40.932 79.209 1.00 23.71 97 ALA A N 1
ATOM 783 C CA . ALA A 1 100 ? 99.562 41.773 79.811 1.00 24.44 97 ALA A CA 1
ATOM 784 C C . ALA A 1 100 ? 100.919 41.309 79.327 1.00 24.70 97 ALA A C 1
ATOM 785 O O . ALA A 1 100 ? 101.671 42.108 78.809 1.00 25.46 97 ALA A O 1
ATOM 787 N N . ASN A 1 101 ? 101.197 40.010 79.442 1.00 25.76 98 ASN A N 1
ATOM 788 C CA . ASN A 1 101 ? 102.510 39.436 79.062 1.00 27.39 98 ASN A CA 1
ATOM 789 C C . ASN A 1 101 ? 102.730 39.274 77.546 1.00 27.84 98 ASN A C 1
ATOM 790 O O . ASN A 1 101 ? 103.845 39.431 77.068 1.00 28.83 98 ASN A O 1
ATOM 795 N N . GLY A 1 102 ? 101.676 38.975 76.804 1.00 27.60 99 GLY A N 1
ATOM 796 C CA . GLY A 1 102 ? 101.800 38.731 75.374 1.00 29.42 99 GLY A CA 1
ATOM 797 C C . GLY A 1 102 ? 101.638 39.939 74.455 1.00 30.90 99 GLY A C 1
ATOM 798 O O . GLY A 1 102 ? 101.982 39.854 73.270 1.00 31.25 99 GLY A O 1
ATOM 799 N N . ALA A 1 103 ? 101.139 41.059 74.986 1.00 31.64 100 ALA A N 1
ATOM 800 C CA . ALA A 1 103 ? 100.745 42.211 74.137 1.00 33.23 100 ALA A CA 1
ATOM 801 C C . ALA A 1 103 ? 101.848 42.726 73.256 1.00 34.91 100 ALA A C 1
ATOM 802 O O . ALA A 1 103 ? 101.591 43.093 72.127 1.00 35.23 100 ALA A O 1
ATOM 804 N N . GLU A 1 104 ? 103.069 42.773 73.788 1.00 37.45 101 GLU A N 1
ATOM 805 C CA . GLU A 1 104 ? 104.226 43.218 73.030 1.00 40.05 101 GLU A CA 1
ATOM 806 C C . GLU A 1 104 ? 104.518 42.318 71.815 1.00 41.39 101 GLU A C 1
ATOM 807 O O . GLU A 1 104 ? 104.781 42.827 70.721 1.00 42.14 101 GLU A O 1
ATOM 813 N N . GLU A 1 105 ? 104.457 40.996 72.009 1.00 41.83 102 GLU A N 1
ATOM 814 C CA . GLU A 1 105 ? 104.486 40.033 70.906 1.00 43.27 102 GLU A CA 1
ATOM 815 C C . GLU A 1 105 ? 103.345 40.303 69.912 1.00 42.58 102 GLU A C 1
ATOM 816 O O . GLU A 1 105 ? 103.583 40.396 68.703 1.00 43.02 102 GLU A O 1
ATOM 822 N N . PHE A 1 106 ? 102.112 40.417 70.416 1.00 41.48 103 PHE A N 1
ATOM 823 C CA . PHE A 1 106 ? 100.941 40.563 69.535 1.00 41.18 103 PHE A CA 1
ATOM 824 C C . PHE A 1 106 ? 100.904 41.933 68.839 1.00 41.24 103 PHE A C 1
ATOM 825 O O . PHE A 1 106 ? 100.560 42.022 67.668 1.00 41.74 103 PHE A O 1
ATOM 833 N N . LEU A 1 107 ? 101.278 42.985 69.556 1.00 41.11 104 LEU A N 1
ATOM 834 C CA . LEU A 1 107 ? 101.216 44.358 69.031 1.00 41.89 104 LEU A CA 1
ATOM 835 C C . LEU A 1 107 ? 102.518 44.882 68.385 1.00 43.09 104 LEU A C 1
ATOM 836 O O . LEU A 1 107 ? 102.657 46.085 68.148 1.00 43.60 104 LEU A O 1
ATOM 841 N N . ALA A 1 108 ? 103.464 43.980 68.124 1.00 43.55 105 ALA A N 1
ATOM 842 C CA . ALA A 1 108 ? 104.665 44.316 67.364 1.00 44.53 105 ALA A CA 1
ATOM 843 C C . ALA A 1 108 ? 104.285 44.586 65.907 1.00 44.56 105 ALA A C 1
ATOM 844 O O . ALA A 1 108 ? 103.370 43.944 65.379 1.00 43.80 105 ALA A O 1
ATOM 846 N N . PRO A 1 109 ? 105.002 45.516 65.247 1.00 45.15 106 PRO A N 1
ATOM 847 C CA . PRO A 1 109 ? 104.785 45.712 63.824 1.00 45.66 106 PRO A CA 1
ATOM 848 C C . PRO A 1 109 ? 104.951 44.394 63.093 1.00 45.82 106 PRO A C 1
ATOM 849 O O . PRO A 1 109 ? 105.855 43.611 63.414 1.00 46.35 106 PRO A O 1
ATOM 853 N N . THR A 1 110 ? 104.071 44.155 62.130 1.00 45.64 107 THR A N 1
ATOM 854 C CA . THR A 1 110 ? 104.141 42.991 61.256 1.00 45.83 107 THR A CA 1
ATOM 855 C C . THR A 1 110 ? 104.781 43.390 59.927 1.00 46.97 107 THR A C 1
ATOM 856 O O . THR A 1 110 ? 104.112 43.940 59.049 1.00 46.52 107 THR A O 1
ATOM 860 N N . PRO A 1 111 ? 106.093 43.129 59.781 1.00 48.23 108 PRO A N 1
ATOM 861 C CA . PRO A 1 111 ? 106.739 43.433 58.505 1.00 49.48 108 PRO A CA 1
ATOM 862 C C . PRO A 1 111 ? 106.351 42.403 57.464 1.00 49.78 108 PRO A C 1
ATOM 863 O O . PRO A 1 111 ? 106.195 41.222 57.789 1.00 49.29 108 PRO A O 1
ATOM 867 N N . LEU A 1 112 ? 106.168 42.864 56.232 1.00 50.62 109 LEU A N 1
ATOM 868 C CA . LEU A 1 112 ? 105.693 42.025 55.144 1.00 51.14 109 LEU A CA 1
ATOM 869 C C . LEU A 1 112 ? 106.787 41.780 54.113 1.00 52.58 109 LEU A C 1
ATOM 870 O O . LEU A 1 112 ? 107.552 42.688 53.786 1.00 53.33 109 LEU A O 1
ATOM 875 N N . LYS A 1 113 ? 106.863 40.549 53.605 1.00 53.02 110 LYS A N 1
ATOM 876 C CA . LYS A 1 113 ? 107.813 40.230 52.529 1.00 54.41 110 LYS A CA 1
ATOM 877 C C . LYS A 1 113 ? 107.341 40.748 51.166 1.00 54.68 110 LYS A C 1
ATOM 878 O O . LYS A 1 113 ? 106.310 40.333 50.649 1.00 54.31 110 LYS A O 1
ATOM 884 N N . VAL A 1 114 ? 108.115 41.664 50.601 1.00 55.82 111 VAL A N 1
ATOM 885 C CA . VAL A 1 114 ? 107.800 42.282 49.324 1.00 56.70 111 VAL A CA 1
ATOM 886 C C . VAL A 1 114 ? 109.066 42.310 48.440 1.00 58.59 111 VAL A C 1
ATOM 887 O O . VAL A 1 114 ? 110.186 42.466 48.944 1.00 59.39 111 VAL A O 1
ATOM 891 N N . LYS A 1 115 ? 108.885 42.161 47.128 1.00 59.31 112 LYS A N 1
ATOM 892 C CA . LYS A 1 115 ? 110.011 42.139 46.187 1.00 60.55 112 LYS A CA 1
ATOM 893 C C . LYS A 1 115 ? 110.460 43.534 45.766 1.00 61.19 112 LYS A C 1
ATOM 894 O O . LYS A 1 115 ? 111.471 43.687 45.074 1.00 62.80 112 LYS A O 1
ATOM 900 N N . THR A 1 116 ? 109.708 44.543 46.199 1.00 59.74 113 THR A N 1
ATOM 901 C CA . THR A 1 116 ? 109.971 45.944 45.855 1.00 59.79 113 THR A CA 1
ATOM 902 C C . THR A 1 116 ? 109.759 46.812 47.096 1.00 58.04 113 THR A C 1
ATOM 903 O O . THR A 1 116 ? 108.673 46.806 47.683 1.00 56.65 113 THR A O 1
ATOM 907 N N . GLY A 1 117 ? 110.791 47.547 47.498 1.00 57.56 114 GLY A N 1
ATOM 908 C CA . GLY A 1 117 ? 110.715 48.394 48.690 1.00 55.42 114 GLY A CA 1
ATOM 909 C C . GLY A 1 117 ? 110.360 47.644 49.965 1.00 52.66 114 GLY A C 1
ATOM 910 O O . GLY A 1 117 ? 110.766 46.506 50.160 1.00 52.88 114 GLY A O 1
ATOM 911 N N . GLN A 1 118 ? 109.594 48.291 50.834 1.00 50.49 115 GLN A N 1
ATOM 912 C CA . GLN A 1 118 ? 109.241 47.734 52.136 1.00 47.91 115 GLN A CA 1
ATOM 913 C C . GLN A 1 118 ? 107.748 47.920 52.397 1.00 45.34 115 GLN A C 1
ATOM 914 O O . GLN A 1 118 ? 107.114 48.804 51.844 1.00 44.95 115 GLN A O 1
ATOM 920 N N . ALA A 1 119 ? 107.193 47.069 53.242 1.00 43.55 116 ALA A N 1
ATOM 921 C CA . ALA A 1 119 ? 105.827 47.225 53.720 1.00 41.66 116 ALA A CA 1
ATOM 922 C C . ALA A 1 119 ? 105.721 46.640 55.122 1.00 40.32 116 ALA A C 1
ATOM 923 O O . ALA A 1 119 ? 106.312 45.595 55.409 1.00 40.15 116 ALA A O 1
ATOM 925 N N . LYS A 1 120 ? 104.993 47.326 56.001 1.00 39.24 117 LYS A N 1
ATOM 926 C CA . LYS A 1 120 ? 104.612 46.750 57.289 1.00 37.51 117 LYS A CA 1
ATOM 927 C C . LYS A 1 120 ? 103.187 47.127 57.720 1.00 36.72 117 LYS A C 1
ATOM 928 O O . LYS A 1 120 ? 102.607 48.097 57.233 1.00 36.60 117 LYS A O 1
ATOM 934 N N . ILE A 1 121 ? 102.635 46.336 58.630 1.00 36.08 118 ILE A N 1
ATOM 935 C CA . ILE A 1 121 ? 101.384 46.655 59.292 1.00 35.93 118 ILE A CA 1
ATOM 936 C C . ILE A 1 121 ? 101.682 47.138 60.714 1.00 35.67 118 ILE A C 1
ATOM 937 O O . ILE A 1 121 ? 102.335 46.448 61.486 1.00 35.48 118 ILE A O 1
ATOM 942 N N . ILE A 1 122 ? 101.241 48.347 61.033 1.00 35.90 119 ILE A N 1
ATOM 943 C CA . ILE A 1 122 ? 101.459 48.928 62.349 1.00 35.85 119 ILE A CA 1
ATOM 944 C C . ILE A 1 122 ? 100.149 48.803 63.120 1.00 34.46 119 ILE A C 1
ATOM 945 O O . ILE A 1 122 ? 99.085 49.141 62.597 1.00 34.43 119 ILE A O 1
ATOM 950 N N . ASN A 1 123 ? 100.213 48.314 64.352 1.00 33.28 120 ASN A N 1
ATOM 951 C CA . ASN A 1 123 ? 98.995 48.106 65.119 1.00 32.07 120 ASN A CA 1
ATOM 952 C C . ASN A 1 123 ? 98.698 49.300 66.038 1.00 31.56 120 ASN A C 1
ATOM 953 O O . ASN A 1 123 ? 99.442 49.600 66.975 1.00 32.03 120 ASN A O 1
ATOM 958 N N . GLN A 1 124 ? 97.612 49.994 65.746 1.00 30.85 121 GLN A N 1
ATOM 959 C CA . GLN A 1 124 ? 97.243 51.158 66.520 1.00 30.21 121 GLN A CA 1
ATOM 960 C C . GLN A 1 124 ? 95.833 51.025 67.140 1.00 28.91 121 GLN A C 1
ATOM 961 O O . GLN A 1 124 ? 94.967 50.350 66.582 1.00 28.35 121 GLN A O 1
ATOM 967 N N . PRO A 1 125 ? 95.621 51.629 68.320 1.00 28.23 122 PRO A N 1
ATOM 968 C CA . PRO A 1 125 ? 94.292 51.629 68.925 1.00 27.96 122 PRO A CA 1
ATOM 969 C C . PRO A 1 125 ? 93.228 52.421 68.152 1.00 28.20 122 PRO A C 1
ATOM 970 O O . PRO A 1 125 ? 93.536 53.336 67.390 1.00 29.49 122 PRO A O 1
ATOM 974 N N . LEU A 1 126 ? 91.980 52.039 68.348 1.00 27.86 123 LEU A N 1
ATOM 975 C CA . LEU A 1 126 ? 90.857 52.650 67.649 1.00 27.95 123 LEU A CA 1
ATOM 976 C C . LEU A 1 126 ? 90.229 53.759 68.478 1.00 27.17 123 LEU A C 1
ATOM 977 O O . LEU A 1 126 ? 89.902 54.823 67.954 1.00 27.53 123 LEU A O 1
ATOM 982 N N . GLY A 1 127 ? 90.035 53.501 69.768 1.00 26.06 124 GLY A N 1
ATOM 983 C CA . GLY A 1 127 ? 89.302 54.438 70.593 1.00 25.46 124 GLY A CA 1
ATOM 984 C C . GLY A 1 127 ? 88.523 53.776 71.693 1.00 24.51 124 GLY A C 1
ATOM 985 O O . GLY A 1 127 ? 89.037 52.905 72.374 1.00 24.28 124 GLY A O 1
ATOM 986 N N . ILE A 1 128 ? 87.286 54.224 71.881 1.00 24.06 125 ILE A N 1
ATOM 987 C CA . ILE A 1 128 ? 86.425 53.673 72.901 1.00 23.61 125 ILE A CA 1
ATOM 988 C C . ILE A 1 128 ? 85.754 52.428 72.341 1.00 22.76 125 ILE A C 1
ATOM 989 O O . ILE A 1 128 ? 85.153 52.476 71.260 1.00 22.58 125 ILE A O 1
ATOM 994 N N . ILE A 1 129 ? 85.859 51.329 73.081 1.00 21.71 126 ILE A N 1
ATOM 995 C CA . ILE A 1 129 ? 85.100 50.123 72.777 1.00 21.44 126 ILE A CA 1
ATOM 996 C C . ILE A 1 129 ? 83.966 49.968 73.793 1.00 20.38 126 ILE A C 1
ATOM 997 O O . ILE A 1 129 ? 84.184 50.045 74.978 1.00 19.48 126 ILE A O 1
ATOM 1002 N N . TYR A 1 130 ? 82.746 49.799 73.297 1.00 20.75 127 TYR A N 1
ATOM 1003 C CA . TYR A 1 130 ? 81.576 49.616 74.134 1.00 20.49 127 TYR A CA 1
ATOM 1004 C C . TYR A 1 130 ? 81.306 48.114 74.230 1.00 21.26 127 TYR A C 1
ATOM 1005 O O . TYR A 1 130 ? 81.145 47.447 73.203 1.00 21.81 127 TYR A O 1
ATOM 1014 N N . CYS A 1 131 ? 81.290 47.574 75.445 1.00 21.42 128 CYS A N 1
ATOM 1015 C CA . CYS A 1 131 ? 81.088 46.120 75.622 1.00 22.54 128 CYS A CA 1
ATOM 1016 C C . CYS A 1 131 ? 79.799 45.851 76.355 1.00 21.89 128 CYS A C 1
ATOM 1017 O O . CYS A 1 131 ? 79.500 46.510 77.359 1.00 22.05 128 CYS A O 1
ATOM 1020 N N . ILE A 1 132 ? 79.043 44.882 75.843 1.00 21.87 129 ILE A N 1
ATOM 1021 C CA . ILE A 1 132 ? 77.776 44.456 76.437 1.00 20.97 129 ILE A CA 1
ATOM 1022 C C . ILE A 1 132 ? 77.916 42.996 76.872 1.00 21.24 129 ILE A C 1
ATOM 1023 O O . ILE A 1 132 ? 78.096 42.113 76.037 1.00 21.54 129 ILE A O 1
ATOM 1028 N N . GLU A 1 133 ? 77.851 42.743 78.178 1.00 20.48 130 GLU A N 1
ATOM 1029 C CA . GLU A 1 133 ? 78.300 41.463 78.715 1.00 20.36 130 GLU A CA 1
ATOM 1030 C C . GLU A 1 133 ? 77.199 40.730 79.497 1.00 20.13 130 GLU A C 1
ATOM 1031 O O . GLU A 1 133 ? 76.279 41.372 79.977 1.00 20.72 130 GLU A O 1
ATOM 1037 N N . PRO A 1 134 ? 77.255 39.376 79.584 1.00 20.01 131 PRO A N 1
ATOM 1038 C CA . PRO A 1 134 ? 76.181 38.622 80.232 1.00 19.36 131 PRO A CA 1
ATOM 1039 C C . PRO A 1 134 ? 76.456 38.243 81.694 1.00 18.39 131 PRO A C 1
ATOM 1040 O O . PRO A 1 134 ? 77.577 38.416 82.194 1.00 17.97 131 PRO A O 1
ATOM 1044 N N . TRP A 1 135 ? 75.428 37.745 82.369 1.00 17.48 132 TRP A N 1
ATOM 1045 C CA . TRP A 1 135 ? 75.518 37.420 83.801 1.00 18.02 132 TRP A CA 1
ATOM 1046 C C . TRP A 1 135 ? 76.159 36.062 84.136 1.00 18.35 132 TRP A C 1
ATOM 1047 O O . TRP A 1 135 ? 76.526 35.851 85.275 1.00 19.19 132 TRP A O 1
ATOM 1058 N N . ASN A 1 136 ? 76.287 35.150 83.170 1.00 18.52 133 ASN A N 1
ATOM 1059 C CA . ASN A 1 136 ? 76.674 33.765 83.473 1.00 19.10 133 ASN A CA 1
ATOM 1060 C C . ASN A 1 136 ? 78.142 33.560 83.871 1.00 19.02 133 ASN A C 1
ATOM 1061 O O . ASN A 1 136 ? 78.480 32.617 84.604 1.00 19.03 133 ASN A O 1
ATOM 1066 N N . PHE A 1 137 ? 78.994 34.447 83.374 1.00 18.81 134 PHE A N 1
ATOM 1067 C CA . PHE A 1 137 ? 80.414 34.498 83.737 1.00 18.88 134 PHE A CA 1
ATOM 1068 C C . PHE A 1 137 ? 80.754 35.983 83.855 1.00 18.86 134 PHE A C 1
ATOM 1069 O O . PHE A 1 137 ? 81.347 36.544 82.939 1.00 19.21 134 PHE A O 1
ATOM 1077 N N . PRO A 1 138 ? 80.342 36.633 84.973 1.00 18.84 135 PRO A N 1
ATOM 1078 C CA . PRO A 1 138 ? 80.402 38.093 85.089 1.00 18.96 135 PRO A CA 1
ATOM 1079 C C . PRO A 1 138 ? 81.813 38.684 85.162 1.00 19.54 135 PRO A C 1
ATOM 1080 O O . PRO A 1 138 ? 81.995 39.866 84.841 1.00 20.13 135 PRO A O 1
ATOM 1084 N N . TYR A 1 139 ? 82.799 37.902 85.582 1.00 19.13 136 TYR A N 1
ATOM 1085 C CA . TYR A 1 139 ? 84.202 38.383 85.538 1.00 19.34 136 TYR A CA 1
ATOM 1086 C C . TYR A 1 139 ? 84.885 38.081 84.226 1.00 20.08 136 TYR A C 1
ATOM 1087 O O . TYR A 1 139 ? 85.457 38.965 83.607 1.00 19.13 136 TYR A O 1
ATOM 1096 N N . TYR A 1 140 ? 84.790 36.822 83.807 1.00 21.95 137 TYR A N 1
ATOM 1097 C CA . TYR A 1 140 ? 85.510 36.308 82.656 1.00 23.72 137 TYR A CA 1
ATOM 1098 C C . TYR A 1 140 ? 85.075 36.976 81.346 1.00 23.93 137 TYR A C 1
ATOM 1099 O O . TYR A 1 140 ? 85.906 37.219 80.495 1.00 23.86 137 TYR A O 1
ATOM 1108 N N . GLN A 1 141 ? 83.785 37.276 81.196 1.00 24.16 138 GLN A N 1
ATOM 1109 C CA . GLN A 1 141 ? 83.311 37.984 80.011 1.00 24.62 138 GLN A CA 1
ATOM 1110 C C . GLN A 1 141 ? 83.878 39.398 79.934 1.00 24.54 138 GLN A C 1
ATOM 1111 O O . GLN A 1 141 ? 84.167 39.897 78.836 1.00 24.82 138 GLN A O 1
ATOM 1117 N N . LEU A 1 142 ? 84.045 40.037 81.092 1.00 23.71 139 LEU A N 1
ATOM 1118 C CA . LEU A 1 142 ? 84.627 41.377 81.125 1.00 23.63 139 LEU A CA 1
ATOM 1119 C C . LEU A 1 142 ? 86.111 41.341 80.780 1.00 23.07 139 LEU A C 1
ATOM 1120 O O . LEU A 1 142 ? 86.575 42.146 79.981 1.00 23.53 139 LEU A O 1
ATOM 1125 N N . ALA A 1 143 ? 86.839 40.409 81.384 1.00 22.65 140 ALA A N 1
ATOM 1126 C CA . ALA A 1 143 ? 88.266 40.213 81.105 1.00 23.22 140 ALA A CA 1
ATOM 1127 C C . ALA A 1 143 ? 88.556 39.850 79.633 1.00 23.21 140 ALA A C 1
ATOM 1128 O O . ALA A 1 143 ? 89.536 40.301 79.060 1.00 22.34 140 ALA A O 1
ATOM 1130 N N . ARG A 1 144 ? 87.683 39.051 79.039 1.00 23.91 141 ARG A N 1
ATOM 1131 C CA . ARG A 1 144 ? 87.840 38.558 77.667 1.00 26.48 141 ARG A CA 1
ATOM 1132 C C . ARG A 1 144 ? 87.900 39.737 76.673 1.00 26.21 141 ARG A C 1
ATOM 1133 O O . ARG A 1 144 ? 88.475 39.638 75.600 1.00 26.88 141 ARG A O 1
ATOM 1141 N N . VAL A 1 145 ? 87.292 40.849 77.067 1.00 26.19 142 VAL A N 1
ATOM 1142 C CA . VAL A 1 145 ? 87.192 42.055 76.267 1.00 25.96 142 VAL A CA 1
ATOM 1143 C C . VAL A 1 145 ? 88.143 43.136 76.783 1.00 25.65 142 VAL A C 1
ATOM 1144 O O . VAL A 1 145 ? 88.819 43.807 75.998 1.00 26.67 142 VAL A O 1
ATOM 1148 N N . ALA A 1 146 ? 88.209 43.302 78.100 1.00 24.64 143 ALA A N 1
ATOM 1149 C CA . ALA A 1 146 ? 89.003 44.383 78.697 1.00 24.38 143 ALA A CA 1
ATOM 1150 C C . ALA A 1 146 ? 90.496 44.131 78.617 1.00 24.43 143 ALA A C 1
ATOM 1151 O O . ALA A 1 146 ? 91.274 45.070 78.457 1.00 25.68 143 ALA A O 1
ATOM 1153 N N . GLY A 1 147 ? 90.907 42.876 78.751 1.00 23.32 144 GLY A N 1
ATOM 1154 C CA . GLY A 1 147 ? 92.327 42.555 78.718 1.00 22.96 144 GLY A CA 1
ATOM 1155 C C . GLY A 1 147 ? 92.986 42.912 77.400 1.00 23.17 144 GLY A C 1
ATOM 1156 O O . GLY A 1 147 ? 93.942 43.686 77.394 1.00 23.32 144 GLY A O 1
ATOM 1157 N N . PRO A 1 148 ? 92.512 42.311 76.275 1.00 22.74 145 PRO A N 1
ATOM 1158 C CA . PRO A 1 148 ? 93.090 42.653 74.979 1.00 23.09 145 PRO A CA 1
ATOM 1159 C C . PRO A 1 148 ? 92.952 44.122 74.609 1.00 23.35 145 PRO A C 1
ATOM 1160 O O . PRO A 1 148 ? 93.914 44.709 74.095 1.00 23.91 145 PRO A O 1
ATOM 1164 N N . ASN A 1 149 ? 91.793 44.717 74.876 1.00 22.98 146 ASN A N 1
ATOM 1165 C CA . ASN A 1 149 ? 91.544 46.068 74.412 1.00 24.08 146 ASN A CA 1
ATOM 1166 C C . ASN A 1 149 ? 92.318 47.125 75.145 1.00 24.23 146 ASN A C 1
ATOM 1167 O O . ASN A 1 149 ? 92.839 48.039 74.509 1.00 25.09 146 ASN A O 1
ATOM 1172 N N . LEU A 1 150 ? 92.438 47.004 76.465 1.00 24.04 147 LEU A N 1
ATOM 1173 C CA . LEU A 1 150 ? 93.310 47.927 77.201 1.00 24.56 147 LEU A CA 1
ATOM 1174 C C . LEU A 1 150 ? 94.784 47.712 76.816 1.00 25.22 147 LEU A C 1
ATOM 1175 O O . LEU A 1 150 ? 95.553 48.672 76.720 1.00 26.73 147 LEU A O 1
ATOM 1188 N N . ALA A 1 152 ? 95.808 46.905 73.935 1.00 24.71 149 ALA A N 1
ATOM 1189 C CA . ALA A 1 152 ? 95.907 47.504 72.602 1.00 24.99 149 ALA A CA 1
ATOM 1190 C C . ALA A 1 152 ? 95.880 49.017 72.639 1.00 24.78 149 ALA A C 1
ATOM 1191 O O . ALA A 1 152 ? 96.107 49.661 71.612 1.00 25.69 149 ALA A O 1
ATOM 1193 N N . GLY A 1 153 ? 95.611 49.587 73.810 1.00 24.13 150 GLY A N 1
ATOM 1194 C CA . GLY A 1 153 ? 95.570 51.037 73.957 1.00 24.24 150 GLY A CA 1
ATOM 1195 C C . GLY A 1 153 ? 94.186 51.608 73.704 1.00 24.44 150 GLY A C 1
ATOM 1196 O O . GLY A 1 153 ? 94.042 52.809 73.505 1.00 24.33 150 GLY A O 1
ATOM 1197 N N . ASN A 1 154 ? 93.173 50.735 73.709 1.00 23.91 151 ASN A N 1
ATOM 1198 C CA . ASN A 1 154 ? 91.775 51.131 73.584 1.00 23.13 151 ASN A CA 1
ATOM 1199 C C . ASN A 1 154 ? 91.269 51.457 74.980 1.00 22.57 151 ASN A C 1
ATOM 1200 O O . ASN A 1 154 ? 91.868 51.051 75.973 1.00 22.46 151 ASN A O 1
ATOM 1205 N N . VAL A 1 155 ? 90.159 52.181 75.067 1.00 21.87 152 VAL A N 1
ATOM 1206 C CA . VAL A 1 155 ? 89.463 52.287 76.346 1.00 20.85 152 VAL A CA 1
ATOM 1207 C C . VAL A 1 155 ? 88.107 51.567 76.224 1.00 20.49 152 VAL A C 1
ATOM 1208 O O . VAL A 1 155 ? 87.632 51.281 75.100 1.00 19.84 152 VAL A O 1
ATOM 1212 N N . VAL A 1 156 ? 87.520 51.243 77.374 1.00 19.68 153 VAL A N 1
ATOM 1213 C CA . VAL A 1 156 ? 86.325 50.412 77.432 1.00 18.98 153 VAL A CA 1
ATOM 1214 C C . VAL A 1 156 ? 85.198 51.060 78.270 1.00 18.85 153 VAL A C 1
ATOM 1215 O O . VAL A 1 156 ? 85.433 51.602 79.367 1.00 17.93 153 VAL A O 1
ATOM 1219 N N . ILE A 1 157 ? 83.988 51.053 77.707 1.00 18.41 154 ILE A N 1
ATOM 1220 C CA . ILE A 1 157 ? 82.765 51.316 78.469 1.00 18.24 154 ILE A CA 1
ATOM 1221 C C . ILE A 1 157 ? 82.039 49.976 78.459 1.00 18.82 154 ILE A C 1
ATOM 1222 O O . ILE A 1 157 ? 81.868 49.351 77.405 1.00 19.57 154 ILE A O 1
ATOM 1227 N N . ALA A 1 158 ? 81.682 49.494 79.640 1.00 18.93 155 ALA A N 1
ATOM 1228 C CA . ALA A 1 158 ? 81.098 48.161 79.765 1.00 19.01 155 ALA A CA 1
ATOM 1229 C C . ALA A 1 158 ? 79.698 48.249 80.377 1.00 18.79 155 ALA A C 1
ATOM 1230 O O . ALA A 1 158 ? 79.551 48.759 81.477 1.00 19.36 155 ALA A O 1
ATOM 1232 N N . LYS A 1 159 ? 78.680 47.811 79.642 1.00 19.04 156 LYS A N 1
ATOM 1233 C CA . LYS A 1 159 ? 77.325 47.707 80.201 1.00 19.39 156 LYS A CA 1
ATOM 1234 C C . LYS A 1 159 ? 77.079 46.257 80.569 1.00 19.90 156 LYS A C 1
ATOM 1235 O O . LYS A 1 159 ? 77.014 45.385 79.681 1.00 20.27 156 LYS A O 1
ATOM 1241 N N . HIS A 1 160 ? 76.933 45.987 81.864 1.00 19.52 157 HIS A N 1
ATOM 1242 C CA . HIS A 1 160 ? 76.714 44.616 82.288 1.00 19.48 157 HIS A CA 1
ATOM 1243 C C . HIS A 1 160 ? 75.245 44.237 82.395 1.00 19.42 157 HIS A C 1
ATOM 1244 O O . HIS A 1 160 ? 74.355 45.089 82.310 1.00 20.08 157 HIS A O 1
ATOM 1251 N N . ALA A 1 161 ? 74.995 42.947 82.559 1.00 18.56 158 ALA A N 1
ATOM 1252 C CA . ALA A 1 161 ? 73.660 42.472 82.747 1.00 18.59 158 ALA A CA 1
ATOM 1253 C C . ALA A 1 161 ? 73.138 43.084 84.057 1.00 18.65 158 ALA A C 1
ATOM 1254 O O . ALA A 1 161 ? 73.897 43.224 85.023 1.00 18.28 158 ALA A O 1
ATOM 1256 N N . PRO A 1 162 ? 71.845 43.478 84.074 1.00 18.44 159 PRO A N 1
ATOM 1257 C CA . PRO A 1 162 ? 71.274 44.232 85.192 1.00 18.27 159 PRO A CA 1
ATOM 1258 C C . PRO A 1 162 ? 71.257 43.487 86.528 1.00 18.02 159 PRO A C 1
ATOM 1259 O O . PRO A 1 162 ? 71.027 44.103 87.552 1.00 18.22 159 PRO A O 1
ATOM 1263 N N . ASN A 1 163 ? 71.511 42.178 86.512 1.00 17.70 160 ASN A N 1
ATOM 1264 C CA . ASN A 1 163 ? 71.480 41.353 87.718 1.00 17.48 160 ASN A CA 1
ATOM 1265 C C . ASN A 1 163 ? 72.861 41.033 88.319 1.00 17.65 160 ASN A C 1
ATOM 1266 O O . ASN A 1 163 ? 72.955 40.343 89.341 1.00 19.00 160 ASN A O 1
ATOM 1271 N N . VAL A 1 164 ? 73.929 41.560 87.721 1.00 16.73 161 VAL A N 1
ATOM 1272 C CA . VAL A 1 164 ? 75.258 41.478 88.339 1.00 15.84 161 VAL A CA 1
ATOM 1273 C C . VAL A 1 164 ? 75.917 42.859 88.582 1.00 16.33 161 VAL A C 1
ATOM 1274 O O . VAL A 1 164 ? 77.108 43.029 88.340 1.00 16.27 161 VAL A O 1
ATOM 1278 N N . PRO A 1 165 ? 75.145 43.852 89.090 1.00 16.93 162 PRO A N 1
ATOM 1279 C CA . PRO A 1 165 ? 75.738 45.178 89.184 1.00 17.16 162 PRO A CA 1
ATOM 1280 C C . PRO A 1 165 ? 76.953 45.257 90.102 1.00 17.52 162 PRO A C 1
ATOM 1281 O O . PRO A 1 165 ? 77.843 46.003 89.807 1.00 18.09 162 PRO A O 1
ATOM 1285 N N . GLN A 1 166 ? 76.989 44.490 91.184 1.00 17.39 163 GLN A N 1
ATOM 1286 C CA . GLN A 1 166 ? 78.124 44.502 92.103 1.00 18.17 163 GLN A CA 1
ATOM 1287 C C . GLN A 1 166 ? 79.393 43.893 91.526 1.00 17.65 163 GLN A C 1
ATOM 1288 O O . GLN A 1 166 ? 80.469 44.382 91.784 1.00 18.20 163 GLN A O 1
ATOM 1294 N N . CYS A 1 167 ? 79.265 42.806 90.763 1.00 17.63 164 CYS A N 1
ATOM 1295 C CA . CYS A 1 167 ? 80.361 42.307 89.952 1.00 17.23 164 CYS A CA 1
ATOM 1296 C C . CYS A 1 167 ? 80.872 43.381 88.996 1.00 17.58 164 CYS A C 1
ATOM 1297 O O . CYS A 1 167 ? 82.087 43.597 88.885 1.00 17.32 164 CYS A O 1
ATOM 1300 N N . ALA A 1 168 ? 79.936 44.050 88.326 1.00 17.65 165 ALA A N 1
ATOM 1301 C CA . ALA A 1 168 ? 80.246 45.132 87.398 1.00 18.48 165 ALA A CA 1
ATOM 1302 C C . ALA A 1 168 ? 81.062 46.237 88.079 1.00 18.73 165 ALA A C 1
ATOM 1303 O O . ALA A 1 168 ? 82.115 46.651 87.566 1.00 19.13 165 ALA A O 1
ATOM 1305 N N . LEU A 1 169 ? 80.582 46.697 89.234 1.00 18.76 166 LEU A N 1
ATOM 1306 C CA . LEU A 1 169 ? 81.311 47.710 90.015 1.00 19.59 166 LEU A CA 1
ATOM 1307 C C . LEU A 1 169 ? 82.654 47.224 90.549 1.00 19.80 166 LEU A C 1
ATOM 1308 O O . LEU A 1 169 ? 83.625 48.004 90.582 1.00 20.42 166 LEU A O 1
ATOM 1313 N N . ALA A 1 170 ? 82.712 45.964 90.982 1.00 19.43 167 ALA A N 1
ATOM 1314 C CA . ALA A 1 170 ? 83.994 45.363 91.438 1.00 20.40 167 ALA A CA 1
ATOM 1315 C C . ALA A 1 170 ? 85.060 45.294 90.337 1.00 20.48 167 ALA A C 1
ATOM 1316 O O . ALA A 1 170 ? 86.243 45.488 90.606 1.00 21.38 167 ALA A O 1
ATOM 1318 N N . PHE A 1 171 ? 84.640 45.054 89.100 1.00 20.50 168 PHE A N 1
ATOM 1319 C CA . PHE A 1 171 ? 85.588 45.048 87.996 1.00 21.46 168 PHE A CA 1
ATOM 1320 C C . PHE A 1 171 ? 86.128 46.443 87.635 1.00 21.97 168 PHE A C 1
ATOM 1321 O O . PHE A 1 171 ? 87.316 46.610 87.346 1.00 22.99 168 PHE A O 1
ATOM 1329 N N . GLU A 1 172 ? 85.256 47.442 87.659 1.00 21.31 169 GLU A N 1
ATOM 1330 C CA . GLU A 1 172 ? 85.677 48.800 87.437 1.00 21.31 169 GLU A CA 1
ATOM 1331 C C . GLU A 1 172 ? 86.642 49.202 88.543 1.00 21.28 169 GLU A C 1
ATOM 1332 O O . GLU A 1 172 ? 87.705 49.798 88.259 1.00 21.36 169 GLU A O 1
ATOM 1338 N N . LYS A 1 173 ? 86.300 48.834 89.788 1.00 20.34 170 LYS A N 1
ATOM 1339 C CA . LYS A 1 173 ? 87.126 49.174 90.965 1.00 20.41 170 LYS A CA 1
ATOM 1340 C C . LYS A 1 173 ? 88.490 48.506 90.878 1.00 21.07 170 LYS A C 1
ATOM 1341 O O . LYS A 1 173 ? 89.504 49.116 91.208 1.00 21.00 170 LYS A O 1
ATOM 1347 N N . LEU A 1 174 ? 88.501 47.251 90.423 1.00 21.33 171 LEU A N 1
ATOM 1348 C CA . LEU A 1 174 ? 89.738 46.491 90.260 1.00 21.84 171 LEU A CA 1
ATOM 1349 C C . LEU A 1 174 ? 90.730 47.260 89.422 1.00 21.88 171 LEU A C 1
ATOM 1350 O O . LEU A 1 174 ? 91.895 47.394 89.787 1.00 21.83 171 LEU A O 1
ATOM 1355 N N . PHE A 1 175 ? 90.258 47.791 88.299 1.00 22.59 172 PHE A N 1
ATOM 1356 C CA . PHE A 1 175 ? 91.131 48.591 87.429 1.00 22.80 172 PHE A CA 1
ATOM 1357 C C . PHE A 1 175 ? 91.593 49.912 88.033 1.00 23.66 172 PHE A C 1
ATOM 1358 O O . PHE A 1 175 ? 92.767 50.302 87.873 1.00 23.93 172 PHE A O 1
ATOM 1366 N N . HIS A 1 176 ? 90.687 50.569 88.754 1.00 23.58 173 HIS A N 1
ATOM 1367 C CA . HIS A 1 176 ? 91.037 51.721 89.582 1.00 24.27 173 HIS A CA 1
ATOM 1368 C C . HIS A 1 176 ? 92.161 51.362 90.579 1.00 24.26 173 HIS A C 1
ATOM 1369 O O . HIS A 1 176 ? 93.164 52.069 90.659 1.00 23.52 173 HIS A O 1
ATOM 1376 N N . ASP A 1 177 ? 91.975 50.256 91.313 1.00 23.63 174 ASP A N 1
ATOM 1377 C CA . ASP A 1 177 ? 92.949 49.789 92.292 1.00 24.42 174 ASP A CA 1
ATOM 1378 C C . ASP A 1 177 ? 94.271 49.342 91.660 1.00 24.56 174 ASP A C 1
ATOM 1379 O O . ASP A 1 177 ? 95.306 49.393 92.310 1.00 25.40 174 ASP A O 1
ATOM 1384 N N . ALA A 1 178 ? 94.221 48.881 90.412 1.00 24.54 175 ALA A N 1
ATOM 1385 C CA . ALA A 1 178 ? 95.419 48.500 89.660 1.00 25.12 175 ALA A CA 1
ATOM 1386 C C . ALA A 1 178 ? 96.222 49.709 89.119 1.00 26.00 175 ALA A C 1
ATOM 1387 O O . ALA A 1 178 ? 97.347 49.543 88.642 1.00 26.74 175 ALA A O 1
ATOM 1389 N N . GLY A 1 179 ? 95.625 50.902 89.182 1.00 25.71 176 GLY A N 1
ATOM 1390 C CA . GLY A 1 179 ? 96.255 52.135 88.738 1.00 25.93 176 GLY A CA 1
ATOM 1391 C C . GLY A 1 179 ? 95.842 52.669 87.368 1.00 25.55 176 GLY A C 1
ATOM 1392 O O . GLY A 1 179 ? 96.443 53.614 86.880 1.00 26.30 176 GLY A O 1
ATOM 1393 N N . ALA A 1 180 ? 94.827 52.086 86.740 1.00 24.57 177 ALA A N 1
ATOM 1394 C CA . ALA A 1 180 ? 94.312 52.630 85.481 1.00 24.56 177 ALA A CA 1
ATOM 1395 C C . ALA A 1 180 ? 93.674 54.012 85.733 1.00 24.83 177 ALA A C 1
ATOM 1396 O O . ALA A 1 180 ? 93.054 54.232 86.789 1.00 25.03 177 ALA A O 1
ATOM 1398 N N . PRO A 1 181 ? 93.870 54.966 84.801 1.00 24.57 178 PRO A N 1
ATOM 1399 C CA . PRO A 1 181 ? 93.255 56.257 85.034 1.00 24.55 178 PRO A CA 1
ATOM 1400 C C . PRO A 1 181 ? 91.732 56.142 84.899 1.00 24.09 178 PRO A C 1
ATOM 1401 O O . PRO A 1 181 ? 91.235 55.235 84.216 1.00 23.74 178 PRO A O 1
ATOM 1405 N N . VAL A 1 182 ? 91.007 57.019 85.582 1.00 24.03 179 VAL A N 1
ATOM 1406 C CA . VAL A 1 182 ? 89.548 57.110 85.438 1.00 23.87 179 VAL A CA 1
ATOM 1407 C C . VAL A 1 182 ? 89.270 57.360 83.956 1.00 23.90 179 VAL A C 1
ATOM 1408 O O . VAL A 1 182 ? 89.916 58.208 83.339 1.00 24.75 179 VAL A O 1
ATOM 1412 N N . GLY A 1 183 ? 88.373 56.568 83.367 1.00 23.67 180 GLY A N 1
ATOM 1413 C CA . GLY A 1 183 ? 88.070 56.692 81.947 1.00 22.37 180 GLY A CA 1
ATOM 1414 C C . GLY A 1 183 ? 88.648 55.583 81.103 1.00 22.39 180 GLY A C 1
ATOM 1415 O O . GLY A 1 183 ? 88.109 55.293 80.041 1.00 23.03 180 GLY A O 1
ATOM 1416 N N . ALA A 1 184 ? 89.727 54.948 81.557 1.00 21.78 181 ALA A N 1
ATOM 1417 C CA . ALA A 1 184 ? 90.267 53.764 80.866 1.00 21.74 181 ALA A CA 1
ATOM 1418 C C . ALA A 1 184 ? 89.260 52.598 80.831 1.00 21.15 181 ALA A C 1
ATOM 1419 O O . ALA A 1 184 ? 89.072 51.953 79.799 1.00 20.60 181 ALA A O 1
ATOM 1421 N N . TYR A 1 185 ? 88.625 52.330 81.972 1.00 20.85 182 TYR A N 1
ATOM 1422 C CA . TYR A 1 185 ? 87.614 51.275 82.072 1.00 20.38 182 TYR A CA 1
ATOM 1423 C C . TYR A 1 185 ? 86.492 51.783 82.950 1.00 20.01 182 TYR A C 1
ATOM 1424 O O . TYR A 1 185 ? 86.723 52.163 84.093 1.00 21.11 182 TYR A O 1
ATOM 1433 N N . ALA A 1 186 ? 85.280 51.809 82.421 1.00 19.82 183 ALA A N 1
ATOM 1434 C CA . ALA A 1 186 ? 84.142 52.316 83.187 1.00 20.02 183 ALA A CA 1
ATOM 1435 C C . ALA A 1 186 ? 82.925 51.411 83.057 1.00 19.70 183 ALA A C 1
ATOM 1436 O O . ALA A 1 186 ? 82.648 50.863 81.996 1.00 19.11 183 ALA A O 1
ATOM 1438 N N . ASN A 1 187 ? 82.217 51.266 84.167 1.00 19.52 184 ASN A N 1
ATOM 1439 C CA . ASN A 1 187 ? 80.952 50.591 84.177 1.00 19.96 184 ASN A CA 1
ATOM 1440 C C . ASN A 1 187 ? 79.881 51.589 83.699 1.00 19.67 184 ASN A C 1
ATOM 1441 O O . ASN A 1 187 ? 80.072 52.790 83.830 1.00 19.79 184 ASN A O 1
ATOM 1446 N N . ILE A 1 188 ? 78.775 51.089 83.141 1.00 19.24 185 ILE A N 1
ATOM 1447 C CA . ILE A 1 188 ? 77.597 51.942 82.855 1.00 19.07 185 ILE A CA 1
ATOM 1448 C C . ILE A 1 188 ? 76.261 51.165 83.038 1.00 19.13 185 ILE A C 1
ATOM 1449 O O . ILE A 1 188 ? 76.166 49.988 82.694 1.00 18.80 185 ILE A O 1
ATOM 1454 N N . PHE A 1 189 ? 75.269 51.834 83.632 1.00 19.46 186 PHE A N 1
ATOM 1455 C CA . PHE A 1 189 ? 73.937 51.285 83.892 1.00 19.84 186 PHE A CA 1
ATOM 1456 C C . PHE A 1 189 ? 72.984 52.036 82.990 1.00 20.09 186 PHE A C 1
ATOM 1457 O O . PHE A 1 189 ? 72.722 53.209 83.239 1.00 20.83 186 PHE A O 1
ATOM 1465 N N . LEU A 1 190 ? 72.460 51.366 81.962 1.00 20.30 187 LEU A N 1
ATOM 1466 C CA . LEU A 1 190 ? 71.630 52.000 80.919 1.00 21.06 187 LEU A CA 1
ATOM 1467 C C . LEU A 1 190 ? 70.388 51.173 80.587 1.00 21.78 187 LEU A C 1
ATOM 1468 O O . LEU A 1 190 ? 70.407 49.938 80.707 1.00 22.36 187 LEU A O 1
ATOM 1473 N N . ASP A 1 191 ? 69.323 51.844 80.163 1.00 22.77 188 ASP A N 1
ATOM 1474 C CA . ASP A 1 191 ? 68.218 51.163 79.486 1.00 24.33 188 ASP A CA 1
ATOM 1475 C C . ASP A 1 191 ? 68.557 50.916 78.004 1.00 24.52 188 ASP A C 1
ATOM 1476 O O . ASP A 1 191 ? 69.603 51.365 77.529 1.00 25.03 188 ASP A O 1
ATOM 1481 N N . ASN A 1 192 ? 67.712 50.176 77.292 1.00 25.22 189 ASN A N 1
ATOM 1482 C CA . ASN A 1 192 ? 67.946 49.838 75.882 1.00 25.93 189 ASN A CA 1
ATOM 1483 C C . ASN A 1 192 ? 68.026 51.065 74.959 1.00 26.25 189 ASN A C 1
ATOM 1484 O O . ASN A 1 192 ? 68.847 51.107 74.042 1.00 26.42 189 ASN A O 1
ATOM 1489 N N . ASP A 1 193 ? 67.170 52.054 75.206 1.00 26.88 190 ASP A N 1
ATOM 1490 C CA . ASP A 1 193 ? 67.204 53.326 74.486 1.00 27.48 190 ASP A CA 1
ATOM 1491 C C . ASP A 1 193 ? 68.546 54.061 74.615 1.00 27.01 190 ASP A C 1
ATOM 1492 O O . ASP A 1 193 ? 69.133 54.469 73.616 1.00 27.44 190 ASP A O 1
ATOM 1497 N N . GLN A 1 194 ? 69.007 54.253 75.846 1.00 26.00 191 GLN A N 1
ATOM 1498 C CA . GLN A 1 194 ? 70.307 54.879 76.096 1.00 25.93 191 GLN A CA 1
ATOM 1499 C C . GLN A 1 194 ? 71.460 54.092 75.458 1.00 24.74 191 GLN A C 1
ATOM 1500 O O . GLN A 1 194 ? 72.388 54.688 74.937 1.00 24.84 191 GLN A O 1
ATOM 1506 N N . SER A 1 195 ? 71.386 52.758 75.515 1.00 23.75 192 SER A N 1
ATOM 1507 C CA . SER A 1 195 ? 72.375 51.882 74.872 1.00 23.23 192 SER A CA 1
ATOM 1508 C C . SER A 1 195 ? 72.445 52.111 73.352 1.00 23.48 192 SER A C 1
ATOM 1509 O O . SER A 1 195 ? 73.542 52.246 72.780 1.00 23.11 192 SER A O 1
ATOM 1512 N N . ALA A 1 196 ? 71.273 52.179 72.717 1.00 23.49 193 ALA A N 1
ATOM 1513 C CA . ALA A 1 196 ? 71.170 52.477 71.282 1.00 24.25 193 ALA A CA 1
ATOM 1514 C C . ALA A 1 196 ? 71.749 53.847 70.927 1.00 24.57 193 ALA A C 1
ATOM 1515 O O . ALA A 1 196 ? 72.378 53.991 69.890 1.00 24.04 193 ALA A O 1
ATOM 1517 N N . GLU A 1 197 ? 71.546 54.833 71.804 1.00 25.19 194 GLU A N 1
ATOM 1518 C CA . GLU A 1 197 ? 72.059 56.188 71.593 1.00 26.67 194 GLU A CA 1
ATOM 1519 C C . GLU A 1 197 ? 73.570 56.249 71.727 1.00 26.01 194 GLU A C 1
ATOM 1520 O O . GLU A 1 197 ? 74.215 56.991 71.008 1.00 26.58 194 GLU A O 1
ATOM 1526 N N . LEU A 1 198 ? 74.112 55.476 72.669 1.00 25.53 195 LEU A N 1
ATOM 1527 C CA . LEU A 1 198 ? 75.549 55.288 72.843 1.00 24.94 195 LEU A CA 1
ATOM 1528 C C . LEU A 1 198 ? 76.210 54.633 71.615 1.00 24.96 195 LEU A C 1
ATOM 1529 O O . LEU A 1 198 ? 77.303 55.023 71.215 1.00 24.28 195 LEU A O 1
ATOM 1534 N N . ILE A 1 199 ? 75.543 53.653 71.010 1.00 25.29 196 ILE A N 1
ATOM 1535 C CA . ILE A 1 199 ? 76.066 53.033 69.773 1.00 25.89 196 ILE A CA 1
ATOM 1536 C C . ILE A 1 199 ? 76.196 54.068 68.633 1.00 27.69 196 ILE A C 1
ATOM 1537 O O . ILE A 1 199 ? 77.186 54.044 67.897 1.00 28.32 196 ILE A O 1
ATOM 1542 N N . LYS A 1 200 ? 75.240 54.999 68.538 1.00 28.58 197 LYS A N 1
ATOM 1543 C CA . LYS A 1 200 ? 75.270 56.097 67.547 1.00 29.71 197 LYS A CA 1
ATOM 1544 C C . LYS A 1 200 ? 76.371 57.154 67.755 1.00 30.01 197 LYS A C 1
ATOM 1545 O O . LYS A 1 200 ? 76.621 57.979 66.857 1.00 30.75 197 LYS A O 1
ATOM 1551 N N . ASP A 1 201 ? 76.983 57.166 68.939 1.00 28.91 198 ASP A N 1
ATOM 1552 C CA . ASP A 1 201 ? 77.991 58.170 69.280 1.00 28.87 198 ASP A CA 1
ATOM 1553 C C . ASP A 1 201 ? 79.252 57.862 68.497 1.00 28.51 198 ASP A C 1
ATOM 1554 O O . ASP A 1 201 ? 79.817 56.776 68.627 1.00 26.11 198 ASP A O 1
ATOM 1559 N N . GLU A 1 202 ? 79.695 58.831 67.692 1.00 29.27 199 GLU A N 1
ATOM 1560 C CA . GLU A 1 202 ? 80.796 58.603 66.750 1.00 30.30 199 GLU A CA 1
ATOM 1561 C C . GLU A 1 202 ? 82.152 58.331 67.419 1.00 28.69 199 GLU A C 1
ATOM 1562 O O . GLU A 1 202 ? 83.083 57.892 66.768 1.00 28.90 199 GLU A O 1
ATOM 1568 N N . ARG A 1 203 ? 82.230 58.559 68.727 1.00 27.51 200 ARG A N 1
ATOM 1569 C CA . ARG A 1 203 ? 83.421 58.241 69.516 1.00 26.66 200 ARG A CA 1
ATOM 1570 C C . ARG A 1 203 ? 83.521 56.761 69.883 1.00 25.46 200 ARG A C 1
ATOM 1571 O O . ARG A 1 203 ? 84.613 56.263 70.117 1.00 24.93 200 ARG A O 1
ATOM 1579 N N . ILE A 1 204 ? 82.383 56.080 69.940 1.00 24.53 201 ILE A N 1
ATOM 1580 C CA . ILE A 1 204 ? 82.359 54.632 70.073 1.00 24.35 201 ILE A CA 1
ATOM 1581 C C . ILE A 1 204 ? 82.804 54.006 68.756 1.00 25.03 201 ILE A C 1
ATOM 1582 O O . ILE A 1 204 ? 82.130 54.133 67.712 1.00 25.43 201 ILE A O 1
ATOM 1587 N N . ARG A 1 205 ? 83.944 53.333 68.796 1.00 24.80 202 ARG A N 1
ATOM 1588 C CA . ARG A 1 205 ? 84.525 52.855 67.556 1.00 25.62 202 ARG A CA 1
ATOM 1589 C C . ARG A 1 205 ? 84.321 51.354 67.344 1.00 24.99 202 ARG A C 1
ATOM 1590 O O . ARG A 1 205 ? 84.653 50.824 66.297 1.00 25.18 202 ARG A O 1
ATOM 1598 N N . GLY A 1 206 ? 83.766 50.674 68.344 1.00 24.22 203 GLY A N 1
ATOM 1599 C CA . GLY A 1 206 ? 83.545 49.243 68.255 1.00 23.31 203 GLY A CA 1
ATOM 1600 C C . GLY A 1 206 ? 82.542 48.811 69.293 1.00 22.95 203 GLY A C 1
ATOM 1601 O O . GLY A 1 206 ? 82.413 49.445 70.345 1.00 22.29 203 GLY A O 1
ATOM 1602 N N . VAL A 1 207 ? 81.823 47.732 68.985 1.00 22.64 204 VAL A N 1
ATOM 1603 C CA . VAL A 1 207 ? 80.856 47.143 69.898 1.00 21.69 204 VAL A CA 1
ATOM 1604 C C . VAL A 1 207 ? 81.127 45.663 70.017 1.00 21.52 204 VAL A C 1
ATOM 1605 O O . VAL A 1 207 ? 81.099 44.944 69.024 1.00 21.49 204 VAL A O 1
ATOM 1609 N N . ALA A 1 208 ? 81.397 45.215 71.238 1.00 21.09 205 ALA A N 1
ATOM 1610 C CA . ALA A 1 208 ? 81.564 43.796 71.532 1.00 21.37 205 ALA A CA 1
ATOM 1611 C C . ALA A 1 208 ? 80.373 43.363 72.355 1.00 21.26 205 ALA A C 1
ATOM 1612 O O . ALA A 1 208 ? 80.096 43.967 73.376 1.00 22.11 205 ALA A O 1
ATOM 1614 N N . LEU A 1 209 ? 79.641 42.357 71.890 1.00 21.90 206 LEU A N 1
ATOM 1615 C CA . LEU A 1 209 ? 78.532 41.792 72.648 1.00 22.45 206 LEU A CA 1
ATOM 1616 C C . LEU A 1 209 ? 78.678 40.283 72.883 1.00 22.72 206 LEU A C 1
ATOM 1617 O O . LEU A 1 209 ? 78.951 39.518 71.958 1.00 23.10 206 LEU A O 1
ATOM 1622 N N . THR A 1 210 ? 78.499 39.868 74.129 1.00 23.08 207 THR A N 1
ATOM 1623 C CA . THR A 1 210 ? 78.236 38.471 74.442 1.00 23.80 207 THR A CA 1
ATOM 1624 C C . THR A 1 210 ? 76.830 38.375 75.022 1.00 24.50 207 THR A C 1
ATOM 1625 O O . THR A 1 210 ? 76.472 39.147 75.915 1.00 24.16 207 THR A O 1
ATOM 1629 N N . GLY A 1 211 ? 76.026 37.447 74.501 1.00 25.82 208 GLY A N 1
ATOM 1630 C CA . GLY A 1 211 ? 74.641 37.300 74.965 1.00 27.44 208 GLY A CA 1
ATOM 1631 C C . GLY A 1 211 ? 73.714 36.482 74.083 1.00 28.85 208 GLY A C 1
ATOM 1632 O O . GLY A 1 211 ? 74.140 35.538 73.423 1.00 28.49 208 GLY A O 1
ATOM 1633 N N . SER A 1 212 ? 72.433 36.846 74.088 1.00 30.61 209 SER A N 1
ATOM 1634 C CA . SER A 1 212 ? 71.394 36.078 73.391 1.00 32.61 209 SER A CA 1
ATOM 1635 C C . SER A 1 212 ? 71.214 36.565 71.949 1.00 34.06 209 SER A C 1
ATOM 1636 O O . SER A 1 212 ? 71.550 37.708 71.633 1.00 34.12 209 SER A O 1
ATOM 1639 N N . GLU A 1 213 ? 70.673 35.691 71.096 1.00 35.76 210 GLU A N 1
ATOM 1640 C CA . GLU A 1 213 ? 70.354 36.004 69.696 1.00 37.79 210 GLU A CA 1
ATOM 1641 C C . GLU A 1 213 ? 69.598 37.313 69.535 1.00 38.37 210 GLU A C 1
ATOM 1642 O O . GLU A 1 213 ? 69.937 38.152 68.693 1.00 38.84 210 GLU A O 1
ATOM 1648 N N . ARG A 1 214 ? 68.550 37.451 70.338 1.00 38.93 211 ARG A N 1
ATOM 1649 C CA . ARG A 1 214 ? 67.635 38.577 70.300 1.00 39.63 211 ARG A CA 1
ATOM 1650 C C . ARG A 1 214 ? 68.383 39.861 70.588 1.00 39.20 211 ARG A C 1
ATOM 1651 O O . ARG A 1 214 ? 68.261 40.837 69.839 1.00 39.89 211 ARG A O 1
ATOM 1659 N N . ALA A 1 215 ? 69.165 39.842 71.670 1.00 38.11 212 ALA A N 1
ATOM 1660 C CA . ALA A 1 215 ? 70.034 40.952 72.035 1.00 36.94 212 ALA A CA 1
ATOM 1661 C C . ALA A 1 215 ? 71.011 41.215 70.903 1.00 36.33 212 ALA A C 1
ATOM 1662 O O . ALA A 1 215 ? 71.249 42.365 70.541 1.00 36.94 212 ALA A O 1
ATOM 1664 N N . GLY A 1 216 ? 71.554 40.147 70.327 1.00 35.27 213 GLY A N 1
ATOM 1665 C CA . GLY A 1 216 ? 72.524 40.269 69.229 1.00 34.46 213 GLY A CA 1
ATOM 1666 C C . GLY A 1 216 ? 71.945 40.921 67.983 1.00 34.41 213 GLY A C 1
ATOM 1667 O O . GLY A 1 216 ? 72.595 41.777 67.367 1.00 34.37 213 GLY A O 1
ATOM 1668 N N . GLN A 1 217 ? 70.722 40.519 67.626 1.00 33.77 214 GLN A N 1
ATOM 1669 C CA . GLN A 1 217 ? 69.998 41.056 66.455 1.00 33.92 214 GLN A CA 1
ATOM 1670 C C . GLN A 1 217 ? 69.717 42.545 66.557 1.00 32.98 214 GLN A C 1
ATOM 1671 O O . GLN A 1 217 ? 69.821 43.258 65.544 1.00 33.05 214 GLN A O 1
ATOM 1677 N N . ALA A 1 218 ? 69.329 43.004 67.758 1.00 31.33 215 ALA A N 1
ATOM 1678 C CA . ALA A 1 218 ? 69.038 44.428 67.980 1.00 30.90 215 ALA A CA 1
ATOM 1679 C C . ALA A 1 218 ? 70.320 45.252 67.882 1.00 30.21 215 ALA A C 1
ATOM 1680 O O . ALA A 1 218 ? 70.385 46.243 67.146 1.00 31.16 215 ALA A O 1
ATOM 1682 N N . VAL A 1 219 ? 71.338 44.805 68.607 1.00 28.92 216 VAL A N 1
ATOM 1683 C CA . VAL A 1 219 ? 72.637 45.482 68.690 1.00 28.29 216 VAL A CA 1
ATOM 1684 C C . VAL A 1 219 ? 73.473 45.431 67.405 1.00 28.26 216 VAL A C 1
ATOM 1685 O O . VAL A 1 219 ? 74.054 46.456 67.014 1.00 28.80 216 VAL A O 1
ATOM 1689 N N . ALA A 1 220 ? 73.541 44.268 66.753 1.00 27.74 217 ALA A N 1
ATOM 1690 C CA . ALA A 1 220 ? 74.293 44.174 65.492 1.00 28.31 217 ALA A CA 1
ATOM 1691 C C . ALA A 1 220 ? 73.706 45.084 64.405 1.00 28.87 217 ALA A C 1
ATOM 1692 O O . ALA A 1 220 ? 74.454 45.769 63.693 1.00 29.33 217 ALA A O 1
ATOM 1694 N N . ALA A 1 221 ? 72.375 45.108 64.302 1.00 28.81 218 ALA A N 1
ATOM 1695 C CA . ALA A 1 221 ? 71.682 46.051 63.414 1.00 29.54 218 ALA A CA 1
ATOM 1696 C C . ALA A 1 221 ? 71.991 47.515 63.733 1.00 29.52 218 ALA A C 1
ATOM 1697 O O . ALA A 1 221 ? 72.156 48.324 62.822 1.00 30.15 218 ALA A O 1
ATOM 1699 N N . GLN A 1 222 ? 72.070 47.854 65.016 1.00 29.61 219 GLN A N 1
ATOM 1700 C CA . GLN A 1 222 ? 72.444 49.211 65.446 1.00 30.09 219 GLN A CA 1
ATOM 1701 C C . GLN A 1 222 ? 73.888 49.565 65.061 1.00 29.88 219 GLN A C 1
ATOM 1702 O O . GLN A 1 222 ? 74.164 50.667 64.566 1.00 30.21 219 GLN A O 1
ATOM 1708 N N . ALA A 1 223 ? 74.798 48.625 65.288 1.00 29.21 220 ALA A N 1
ATOM 1709 C CA . ALA A 1 223 ? 76.205 48.837 64.988 1.00 29.51 220 ALA A CA 1
ATOM 1710 C C . ALA A 1 223 ? 76.418 48.971 63.480 1.00 30.52 220 ALA A C 1
ATOM 1711 O O . ALA A 1 223 ? 77.160 49.855 63.032 1.00 31.16 220 ALA A O 1
ATOM 1713 N N . GLY A 1 224 ? 75.750 48.106 62.710 1.00 30.67 221 GLY A N 1
ATOM 1714 C CA . GLY A 1 224 ? 75.708 48.210 61.251 1.00 31.32 221 GLY A CA 1
ATOM 1715 C C . GLY A 1 224 ? 75.250 49.571 60.760 1.00 32.53 221 GLY A C 1
ATOM 1716 O O . GLY A 1 224 ? 75.916 50.201 59.919 1.00 33.02 221 GLY A O 1
ATOM 1717 N N . ALA A 1 225 ? 74.116 50.043 61.278 1.00 32.86 222 ALA A N 1
ATOM 1718 C CA . ALA A 1 225 ? 73.597 51.362 60.880 1.00 34.08 222 ALA A CA 1
ATOM 1719 C C . ALA A 1 225 ? 74.544 52.523 61.237 1.00 34.39 222 ALA A C 1
ATOM 1720 O O . ALA A 1 225 ? 74.600 53.517 60.512 1.00 35.69 222 ALA A O 1
ATOM 1722 N N . ALA A 1 226 ? 75.280 52.387 62.339 1.00 33.80 223 ALA A N 1
ATOM 1723 C CA . ALA A 1 226 ? 76.301 53.373 62.757 1.00 34.14 223 ALA A CA 1
ATOM 1724 C C . ALA A 1 226 ? 77.660 53.106 62.099 1.00 34.66 223 ALA A C 1
ATOM 1725 O O . ALA A 1 226 ? 78.646 53.803 62.376 1.00 34.47 223 ALA A O 1
ATOM 1727 N N . LEU A 1 227 ? 77.696 52.078 61.246 1.00 35.30 224 LEU A N 1
ATOM 1728 C CA . LEU A 1 227 ? 78.886 51.685 60.484 1.00 35.99 224 LEU A CA 1
ATOM 1729 C C . LEU A 1 227 ? 80.115 51.477 61.369 1.00 35.53 224 LEU A C 1
ATOM 1730 O O . LEU A 1 227 ? 81.189 52.000 61.081 1.00 35.84 224 LEU A O 1
ATOM 1735 N N . LYS A 1 228 ? 79.922 50.718 62.448 1.00 35.31 225 LYS A N 1
ATOM 1736 C CA . LYS A 1 228 ? 80.969 50.369 63.409 1.00 35.29 225 LYS A CA 1
ATOM 1737 C C . LYS A 1 228 ? 81.355 48.900 63.321 1.00 35.33 225 LYS A C 1
ATOM 1738 O O . LYS A 1 228 ? 80.516 48.041 63.025 1.00 34.59 225 LYS A O 1
ATOM 1744 N N . LYS A 1 229 ? 82.625 48.631 63.618 1.00 35.45 226 LYS A N 1
ATOM 1745 C CA . LYS A 1 229 ? 83.097 47.288 63.874 1.00 35.99 226 LYS A CA 1
ATOM 1746 C C . LYS A 1 229 ? 82.337 46.720 65.095 1.00 34.41 226 LYS A C 1
ATOM 1747 O O . LYS A 1 229 ? 82.017 47.435 66.040 1.00 32.89 226 LYS A O 1
ATOM 1753 N N . ASP A 1 230 ? 82.001 45.444 65.028 1.00 34.00 227 ASP A N 1
ATOM 1754 C CA . ASP A 1 230 ? 81.384 44.763 66.155 1.00 33.65 227 ASP A CA 1
ATOM 1755 C C . ASP A 1 230 ? 81.715 43.289 66.141 1.00 33.19 227 ASP A C 1
ATOM 1756 O O . ASP A 1 230 ? 82.096 42.736 65.116 1.00 32.72 227 ASP A O 1
ATOM 1761 N N . THR A 1 231 ? 81.589 42.668 67.302 1.00 33.09 228 THR A N 1
ATOM 1762 C CA . THR A 1 231 ? 81.677 41.223 67.415 1.00 33.68 228 THR A CA 1
ATOM 1763 C C . THR A 1 231 ? 80.462 40.733 68.201 1.00 33.65 228 THR A C 1
ATOM 1764 O O . THR A 1 231 ? 79.994 41.399 69.135 1.00 32.83 228 THR A O 1
ATOM 1776 N N . GLU A 1 233 ? 78.989 37.316 70.137 1.00 31.49 230 GLU A N 1
ATOM 1777 C CA . GLU A 1 233 ? 79.164 35.985 70.724 1.00 31.08 230 GLU A CA 1
ATOM 1778 C C . GLU A 1 233 ? 77.810 35.629 71.316 1.00 30.13 230 GLU A C 1
ATOM 1779 O O . GLU A 1 233 ? 77.391 36.211 72.309 1.00 29.77 230 GLU A O 1
ATOM 1785 N N . LEU A 1 234 ? 77.125 34.677 70.701 1.00 29.21 231 LEU A N 1
ATOM 1786 C CA . LEU A 1 234 ? 75.720 34.451 70.974 1.00 28.43 231 LEU A CA 1
ATOM 1787 C C . LEU A 1 234 ? 75.499 33.046 71.559 1.00 28.00 231 LEU A C 1
ATOM 1788 O O . LEU A 1 234 ? 76.449 32.421 72.030 1.00 29.01 231 LEU A O 1
ATOM 1793 N N . GLY A 1 235 ? 74.272 32.537 71.572 1.00 26.98 232 GLY A N 1
ATOM 1794 C CA . GLY A 1 235 ? 74.069 31.197 72.128 1.00 25.04 232 GLY A CA 1
ATOM 1795 C C . GLY A 1 235 ? 74.647 30.063 71.285 1.00 24.24 232 GLY A C 1
ATOM 1796 O O . GLY A 1 235 ? 75.086 30.263 70.138 1.00 24.13 232 GLY A O 1
ATOM 1797 N N . GLY A 1 236 ? 74.647 28.868 71.856 1.00 23.15 233 GLY A N 1
ATOM 1798 C CA . GLY A 1 236 ? 74.911 27.646 71.093 1.00 22.52 233 GLY A CA 1
ATOM 1799 C C . GLY A 1 236 ? 73.988 26.519 71.523 1.00 21.75 233 GLY A C 1
ATOM 1800 O O . GLY A 1 236 ? 73.368 26.581 72.587 1.00 22.19 233 GLY A O 1
ATOM 1801 N N . SER A 1 237 ? 73.876 25.503 70.679 1.00 21.41 234 SER A N 1
ATOM 1802 C CA . SER A 1 237 ? 73.335 24.209 71.080 1.00 20.65 234 SER A CA 1
ATOM 1803 C C . SER A 1 237 ? 74.338 23.160 70.643 1.00 20.71 234 SER A C 1
ATOM 1804 O O . SER A 1 237 ? 74.117 22.417 69.675 1.00 20.69 234 SER A O 1
ATOM 1807 N N . ASP A 1 238 ? 75.462 23.127 71.349 1.00 20.72 235 ASP A N 1
ATOM 1808 C CA . ASP A 1 238 ? 76.611 22.338 70.928 1.00 21.23 235 ASP A CA 1
ATOM 1809 C C . ASP A 1 238 ? 76.388 20.834 71.004 1.00 20.99 235 ASP A C 1
ATOM 1810 O O . ASP A 1 238 ? 75.829 20.329 71.956 1.00 21.24 235 ASP A O 1
ATOM 1815 N N . ALA A 1 239 ? 76.863 20.131 69.986 1.00 21.19 236 ALA A N 1
ATOM 1816 C CA . ALA A 1 239 ? 76.858 18.684 69.971 1.00 21.19 236 ALA A CA 1
ATOM 1817 C C . ALA A 1 239 ? 77.975 18.180 70.866 1.00 20.90 236 ALA A C 1
ATOM 1818 O O . ALA A 1 239 ? 79.068 18.758 70.920 1.00 21.74 236 ALA A O 1
ATOM 1820 N N . PHE A 1 240 ? 77.665 17.120 71.585 1.00 20.14 237 PHE A N 1
ATOM 1821 C CA . PHE A 1 240 ? 78.619 16.379 72.382 1.00 19.82 237 PHE A CA 1
ATOM 1822 C C . PHE A 1 240 ? 78.568 14.957 71.799 1.00 20.16 237 PHE A C 1
ATOM 1823 O O . PHE A 1 240 ? 77.642 14.183 72.088 1.00 20.43 237 PHE A O 1
ATOM 1831 N N . ILE A 1 241 ? 79.530 14.644 70.939 1.00 19.80 238 ILE A N 1
ATOM 1832 C CA . ILE A 1 241 ? 79.445 13.440 70.110 1.00 20.51 238 ILE A CA 1
ATOM 1833 C C . ILE A 1 241 ? 80.253 12.314 70.734 1.00 20.80 238 ILE A C 1
ATOM 1834 O O . ILE A 1 241 ? 81.450 12.472 71.003 1.00 20.34 238 ILE A O 1
ATOM 1839 N N . VAL A 1 242 ? 79.578 11.186 70.963 1.00 21.30 239 VAL A N 1
ATOM 1840 C CA . VAL A 1 242 ? 80.189 10.021 71.578 1.00 21.70 239 VAL A CA 1
ATOM 1841 C C . VAL A 1 242 ? 80.136 8.846 70.625 1.00 22.98 239 VAL A C 1
ATOM 1842 O O . VAL A 1 242 ? 79.078 8.198 70.450 1.00 23.02 239 VAL A O 1
ATOM 1846 N N . LEU A 1 243 ? 81.290 8.574 70.018 1.00 23.39 240 LEU A N 1
ATOM 1847 C CA . LEU A 1 243 ? 81.438 7.517 69.016 1.00 24.45 240 LEU A CA 1
ATOM 1848 C C . LEU A 1 243 ? 81.474 6.127 69.661 1.00 25.27 240 LEU A C 1
ATOM 1849 O O . LEU A 1 243 ? 81.690 6.020 70.867 1.00 25.02 240 LEU A O 1
ATOM 1854 N N . ASP A 1 244 ? 81.263 5.057 68.887 1.00 26.33 241 ASP A N 1
ATOM 1855 C CA . ASP A 1 244 ? 81.247 3.715 69.506 1.00 27.79 241 ASP A CA 1
ATOM 1856 C C . ASP A 1 244 ? 82.561 3.290 70.181 1.00 28.24 241 ASP A C 1
ATOM 1857 O O . ASP A 1 244 ? 82.528 2.518 71.127 1.00 28.53 241 ASP A O 1
ATOM 1862 N N . ASP A 1 245 ? 83.698 3.819 69.722 1.00 28.23 242 ASP A N 1
ATOM 1863 C CA . ASP A 1 245 ? 84.997 3.501 70.325 1.00 28.65 242 ASP A CA 1
ATOM 1864 C C . ASP A 1 245 ? 85.482 4.585 71.289 1.00 28.37 242 ASP A C 1
ATOM 1865 O O . ASP A 1 245 ? 86.687 4.759 71.485 1.00 28.83 242 ASP A O 1
ATOM 1870 N N . ALA A 1 246 ? 84.543 5.328 71.878 1.00 28.19 243 ALA A N 1
ATOM 1871 C CA . ALA A 1 246 ? 84.875 6.302 72.912 1.00 27.63 243 ALA A CA 1
ATOM 1872 C C . ALA A 1 246 ? 85.296 5.580 74.203 1.00 28.45 243 ALA A C 1
ATOM 1873 O O . ALA A 1 246 ? 84.845 4.466 74.478 1.00 29.09 243 ALA A O 1
ATOM 1875 N N . ASP A 1 247 ? 86.197 6.202 74.955 1.00 28.63 244 ASP A N 1
ATOM 1876 C CA . ASP A 1 247 ? 86.422 5.865 76.351 1.00 29.20 244 ASP A CA 1
ATOM 1877 C C . ASP A 1 247 ? 85.149 6.331 77.083 1.00 29.27 244 ASP A C 1
ATOM 1878 O O . ASP A 1 247 ? 85.006 7.515 77.436 1.00 28.30 244 ASP A O 1
ATOM 1883 N N . LEU A 1 248 ? 84.226 5.388 77.287 1.00 29.75 245 LEU A N 1
ATOM 1884 C CA . LEU A 1 248 ? 82.907 5.676 77.861 1.00 30.04 245 LEU A CA 1
ATOM 1885 C C . LEU A 1 248 ? 82.916 6.409 79.200 1.00 29.80 245 LEU A C 1
ATOM 1886 O O . LEU A 1 248 ? 82.194 7.386 79.367 1.00 29.26 245 LEU A O 1
ATOM 1891 N N . ASP A 1 249 ? 83.738 5.947 80.141 1.00 30.39 246 ASP A N 1
ATOM 1892 C CA . ASP A 1 249 ? 83.812 6.555 81.468 1.00 31.02 246 ASP A CA 1
ATOM 1893 C C . ASP A 1 249 ? 84.262 8.014 81.392 1.00 30.26 246 ASP A C 1
ATOM 1894 O O . ASP A 1 249 ? 83.750 8.876 82.115 1.00 30.26 246 ASP A O 1
ATOM 1899 N N . LEU A 1 250 ? 85.202 8.285 80.489 1.00 29.54 247 LEU A N 1
ATOM 1900 C CA . LEU A 1 250 ? 85.672 9.637 80.240 1.00 28.24 247 LEU A CA 1
ATOM 1901 C C . LEU A 1 250 ? 84.585 10.512 79.607 1.00 26.61 247 LEU A C 1
ATOM 1902 O O . LEU A 1 250 ? 84.339 11.626 80.066 1.00 25.77 247 LEU A O 1
ATOM 1907 N N . ALA A 1 251 ? 83.931 10.006 78.564 1.00 25.35 248 ALA A N 1
ATOM 1908 C CA . ALA A 1 251 ? 82.889 10.776 77.887 1.00 23.61 248 ALA A CA 1
ATOM 1909 C C . ALA A 1 251 ? 81.786 11.223 78.862 1.00 22.69 248 ALA A C 1
ATOM 1910 O O . ALA A 1 251 ? 81.332 12.385 78.815 1.00 21.26 248 ALA A O 1
ATOM 1912 N N . VAL A 1 252 ? 81.390 10.298 79.743 1.00 22.11 249 VAL A N 1
ATOM 1913 C CA . VAL A 1 252 ? 80.359 10.526 80.745 1.00 22.03 249 VAL A CA 1
ATOM 1914 C C . VAL A 1 252 ? 80.769 11.664 81.690 1.00 22.76 249 VAL A C 1
ATOM 1915 O O . VAL A 1 252 ? 79.981 12.595 81.929 1.00 22.45 249 VAL A O 1
ATOM 1919 N N . LYS A 1 253 ? 81.993 11.592 82.218 1.00 23.10 250 LYS A N 1
ATOM 1920 C CA . LYS A 1 253 ? 82.469 12.592 83.174 1.00 23.29 250 LYS A CA 1
ATOM 1921 C C . LYS A 1 253 ? 82.539 13.981 82.552 1.00 22.80 250 LYS A C 1
ATOM 1922 O O . LYS A 1 253 ? 82.190 14.982 83.193 1.00 21.90 250 LYS A O 1
ATOM 1928 N N . TRP A 1 254 ? 82.990 14.026 81.302 1.00 21.92 251 TRP A N 1
ATOM 1929 C CA . TRP A 1 254 ? 83.086 15.268 80.586 1.00 21.64 251 TRP A CA 1
ATOM 1930 C C . TRP A 1 254 ? 81.720 15.776 80.158 1.00 21.10 251 TRP A C 1
ATOM 1931 O O . TRP A 1 254 ? 81.540 16.982 80.028 1.00 20.16 251 TRP A O 1
ATOM 1942 N N . ALA A 1 255 ? 80.772 14.852 79.954 1.00 21.34 252 ALA A N 1
ATOM 1943 C CA . ALA A 1 255 ? 79.396 15.199 79.574 1.00 21.08 252 ALA A CA 1
ATOM 1944 C C . ALA A 1 255 ? 78.677 15.825 80.738 1.00 21.32 252 ALA A C 1
ATOM 1945 O O . ALA A 1 255 ? 77.944 16.794 80.566 1.00 21.18 252 ALA A O 1
ATOM 1947 N N . VAL A 1 256 ? 78.892 15.265 81.926 1.00 22.03 253 VAL A N 1
ATOM 1948 C CA . VAL A 1 256 ? 78.267 15.776 83.142 1.00 22.80 253 VAL A CA 1
ATOM 1949 C C . VAL A 1 256 ? 78.766 17.201 83.430 1.00 22.34 253 VAL A C 1
ATOM 1950 O O . VAL A 1 256 ? 77.961 18.096 83.668 1.00 22.73 253 VAL A O 1
ATOM 1954 N N . TRP A 1 257 ? 80.083 17.412 83.363 1.00 22.12 254 TRP A N 1
ATOM 1955 C CA . TRP A 1 257 ? 80.667 18.740 83.558 1.00 21.55 254 TRP A CA 1
ATOM 1956 C C . TRP A 1 257 ? 80.198 19.694 82.467 1.00 21.12 254 TRP A C 1
ATOM 1957 O O . TRP A 1 257 ? 79.741 20.801 82.754 1.00 21.48 254 TRP A O 1
ATOM 1968 N N . GLY A 1 258 ? 80.316 19.251 81.221 1.00 20.97 255 GLY A N 1
ATOM 1969 C CA . GLY A 1 258 ? 79.869 20.014 80.060 1.00 20.92 255 GLY A CA 1
ATOM 1970 C C . GLY A 1 258 ? 78.431 20.497 80.091 1.00 20.59 255 GLY A C 1
ATOM 1971 O O . GLY A 1 258 ? 78.149 21.628 79.680 1.00 20.50 255 GLY A O 1
ATOM 1972 N N . ARG A 1 259 ? 77.509 19.650 80.547 1.00 20.62 256 ARG A N 1
ATOM 1973 C CA . ARG A 1 259 ? 76.093 20.039 80.589 1.00 20.45 256 ARG A CA 1
ATOM 1974 C C . ARG A 1 259 ? 75.717 20.798 81.859 1.00 20.69 256 ARG A C 1
ATOM 1975 O O . ARG A 1 259 ? 74.962 21.771 81.797 1.00 21.04 256 ARG A O 1
ATOM 1983 N N . PHE A 1 260 ? 76.235 20.348 83.003 1.00 20.24 257 PHE A N 1
ATOM 1984 C CA . PHE A 1 260 ? 75.755 20.821 84.291 1.00 19.76 257 PHE A CA 1
ATOM 1985 C C . PHE A 1 260 ? 76.664 21.791 85.048 1.00 19.95 257 PHE A C 1
ATOM 1986 O O . PHE A 1 260 ? 76.240 22.356 86.055 1.00 20.76 257 PHE A O 1
ATOM 1994 N N . ALA A 1 261 ? 77.893 22.004 84.602 1.00 19.15 258 ALA A N 1
ATOM 1995 C CA . ALA A 1 261 ? 78.695 23.017 85.268 1.00 19.28 258 ALA A CA 1
ATOM 1996 C C . ALA A 1 261 ? 77.998 24.371 85.077 1.00 18.82 258 ALA A C 1
ATOM 1997 O O . ALA A 1 261 ? 77.435 24.644 83.984 1.00 18.78 258 ALA A O 1
ATOM 1999 N N . ASN A 1 262 ? 77.993 25.184 86.142 1.00 17.68 259 ASN A N 1
ATOM 2000 C CA . ASN A 1 262 ? 77.273 26.454 86.163 1.00 16.93 259 ASN A CA 1
ATOM 2001 C C . ASN A 1 262 ? 75.775 26.272 85.862 1.00 17.09 259 ASN A C 1
ATOM 2002 O O . ASN A 1 262 ? 75.128 27.168 85.297 1.00 17.01 259 ASN A O 1
ATOM 2007 N N . ASN A 1 263 ? 75.251 25.105 86.246 1.00 17.33 260 ASN A N 1
ATOM 2008 C CA . ASN A 1 263 ? 73.868 24.683 85.982 1.00 18.13 260 ASN A CA 1
ATOM 2009 C C . ASN A 1 263 ? 73.471 24.721 84.518 1.00 17.46 260 ASN A C 1
ATOM 2010 O O . ASN A 1 263 ? 72.308 24.959 84.208 1.00 17.25 260 ASN A O 1
ATOM 2015 N N . GLY A 1 264 ? 74.435 24.516 83.628 1.00 16.79 261 GLY A N 1
ATOM 2016 C CA . GLY A 1 264 ? 74.155 24.528 82.205 1.00 16.65 261 GLY A CA 1
ATOM 2017 C C . GLY A 1 264 ? 73.914 25.915 81.615 1.00 16.04 261 GLY A C 1
ATOM 2018 O O . GLY A 1 264 ? 73.534 26.030 80.450 1.00 15.67 261 GLY A O 1
ATOM 2019 N N . GLN A 1 265 ? 74.120 26.955 82.414 1.00 15.86 262 GLN A N 1
ATOM 2020 C CA . GLN A 1 265 ? 73.983 28.346 81.962 1.00 16.46 262 GLN A CA 1
ATOM 2021 C C . GLN A 1 265 ? 75.247 28.808 81.238 1.00 17.64 262 GLN A C 1
ATOM 2022 O O . GLN A 1 265 ? 75.886 29.802 81.607 1.00 18.66 262 GLN A O 1
ATOM 2028 N N . VAL A 1 266 ? 75.612 28.069 80.189 1.00 18.80 263 VAL A N 1
ATOM 2029 C CA . VAL A 1 266 ? 76.896 28.228 79.501 1.00 18.47 263 VAL A CA 1
ATOM 2030 C C . VAL A 1 266 ? 76.599 28.103 78.003 1.00 19.76 263 VAL A C 1
ATOM 2031 O O . VAL A 1 266 ? 75.942 27.139 77.553 1.00 19.71 263 VAL A O 1
ATOM 2035 N N . CYS A 1 267 ? 77.058 29.082 77.231 1.00 20.33 264 CYS A N 1
ATOM 2036 C CA . CYS A 1 267 ? 76.774 29.092 75.798 1.00 22.01 264 CYS A CA 1
ATOM 2037 C C . CYS A 1 267 ? 77.417 27.901 75.100 1.00 21.43 264 CYS A C 1
ATOM 2038 O O . CYS A 1 267 ? 76.881 27.390 74.112 1.00 22.02 264 CYS A O 1
ATOM 2041 N N . THR A 1 268 ? 78.555 27.457 75.635 1.00 20.45 265 THR A N 1
ATOM 2042 C CA . THR A 1 268 ? 79.256 26.272 75.140 1.00 20.04 265 THR A CA 1
ATOM 2043 C C . THR A 1 268 ? 78.958 25.005 75.956 1.00 20.45 265 THR A C 1
ATOM 2044 O O . THR A 1 268 ? 79.755 24.065 75.940 1.00 21.05 265 THR A O 1
ATOM 2048 N N . ALA A 1 269 ? 77.821 24.975 76.656 1.00 20.00 266 ALA A N 1
ATOM 2049 C CA . ALA A 1 269 ? 77.376 23.770 77.378 1.00 19.97 266 ALA A CA 1
ATOM 2050 C C . ALA A 1 269 ? 77.184 22.626 76.395 1.00 20.23 266 ALA A C 1
ATOM 2051 O O . ALA A 1 269 ? 76.883 22.863 75.216 1.00 19.95 266 ALA A O 1
ATOM 2053 N N . ALA A 1 270 ? 77.374 21.393 76.869 1.00 19.92 267 ALA A N 1
ATOM 2054 C CA . ALA A 1 270 ? 77.081 20.219 76.050 1.00 20.18 267 ALA A CA 1
ATOM 2055 C C . ALA A 1 270 ? 75.561 20.010 75.991 1.00 20.19 267 ALA A C 1
ATOM 2056 O O . ALA A 1 270 ? 75.038 19.166 76.714 1.00 21.25 267 ALA A O 1
ATOM 2058 N N . LYS A 1 271 ? 74.876 20.758 75.120 1.00 19.80 268 LYS A N 1
ATOM 2059 C CA . LYS A 1 271 ? 73.396 20.750 75.047 1.00 20.12 268 LYS A CA 1
ATOM 2060 C C . LYS A 1 271 ? 72.794 19.624 74.217 1.00 20.36 268 LYS A C 1
ATOM 2061 O O . LYS A 1 271 ? 71.693 19.169 74.506 1.00 20.37 268 LYS A O 1
ATOM 2067 N N . ARG A 1 272 ? 73.498 19.172 73.180 1.00 20.39 269 ARG A N 1
ATOM 2068 C CA . ARG A 1 272 ? 72.976 18.043 72.386 1.00 20.37 269 ARG A CA 1
ATOM 2069 C C . ARG A 1 272 ? 73.959 16.896 72.429 1.00 21.36 269 ARG A C 1
ATOM 2070 O O . ARG A 1 272 ? 74.960 16.903 71.717 1.00 20.96 269 ARG A O 1
ATOM 2086 N N . ILE A 1 274 ? 75.072 13.410 71.486 1.00 23.04 271 ILE A N 1
ATOM 2087 C CA . ILE A 1 274 ? 74.834 12.632 70.283 1.00 21.75 271 ILE A CA 1
ATOM 2088 C C . ILE A 1 274 ? 75.651 11.342 70.370 1.00 22.01 271 ILE A C 1
ATOM 2089 O O . ILE A 1 274 ? 76.862 11.327 70.116 1.00 21.73 271 ILE A O 1
ATOM 2094 N N . VAL A 1 275 ? 74.975 10.265 70.754 1.00 21.75 272 VAL A N 1
ATOM 2095 C CA . VAL A 1 275 ? 75.642 9.058 71.236 1.00 22.05 272 VAL A CA 1
ATOM 2096 C C . VAL A 1 275 ? 75.343 7.860 70.329 1.00 22.94 272 VAL A C 1
ATOM 2097 O O . VAL A 1 275 ? 74.172 7.518 70.087 1.00 23.52 272 VAL A O 1
ATOM 2101 N N . HIS A 1 276 ? 76.404 7.235 69.817 1.00 23.39 273 HIS A N 1
ATOM 2102 C CA . HIS A 1 276 ? 76.272 6.079 68.943 1.00 23.41 273 HIS A CA 1
ATOM 2103 C C . HIS A 1 276 ? 75.472 4.968 69.619 1.00 23.79 273 HIS A C 1
ATOM 2104 O O . HIS A 1 276 ? 75.696 4.659 70.800 1.00 23.57 273 HIS A O 1
ATOM 2111 N N . GLU A 1 277 ? 74.532 4.398 68.859 1.00 23.76 274 GLU A N 1
ATOM 2112 C CA . GLU A 1 277 ? 73.795 3.174 69.220 1.00 25.04 274 GLU A CA 1
ATOM 2113 C C . GLU A 1 277 ? 74.490 2.203 70.179 1.00 24.92 274 GLU A C 1
ATOM 2114 O O . GLU A 1 277 ? 73.880 1.721 71.151 1.00 25.20 274 GLU A O 1
ATOM 2120 N N . LYS A 1 278 ? 75.759 1.893 69.882 1.00 24.81 275 LYS A N 1
ATOM 2121 C CA . LYS A 1 278 ? 76.457 0.777 70.543 1.00 24.91 275 LYS A CA 1
ATOM 2122 C C . LYS A 1 278 ? 76.868 1.062 71.955 1.00 24.20 275 LYS A C 1
ATOM 2123 O O . LYS A 1 278 ? 77.104 0.138 72.720 1.00 23.84 275 LYS A O 1
ATOM 2129 N N . VAL A 1 279 ? 76.958 2.348 72.305 1.00 23.37 276 VAL A N 1
ATOM 2130 C CA . VAL A 1 279 ? 77.326 2.717 73.663 1.00 22.56 276 VAL A CA 1
ATOM 2131 C C . VAL A 1 279 ? 76.263 3.591 74.345 1.00 21.77 276 VAL A C 1
ATOM 2132 O O . VAL A 1 279 ? 76.476 4.116 75.431 1.00 21.52 276 VAL A O 1
ATOM 2136 N N . TYR A 1 280 ? 75.112 3.728 73.704 1.00 21.86 277 TYR A N 1
ATOM 2137 C CA . TYR A 1 280 ? 74.034 4.585 74.218 1.00 21.92 277 TYR A CA 1
ATOM 2138 C C . TYR A 1 280 ? 73.565 4.201 75.636 1.00 22.78 277 TYR A C 1
ATOM 2139 O O . TYR A 1 280 ? 73.523 5.053 76.536 1.00 22.78 277 TYR A O 1
ATOM 2148 N N . ASP A 1 281 ? 73.255 2.925 75.846 1.00 24.06 278 ASP A N 1
ATOM 2149 C CA . ASP A 1 281 ? 72.678 2.476 77.117 1.00 25.30 278 ASP A CA 1
ATOM 2150 C C . ASP A 1 281 ? 73.613 2.737 78.292 1.00 25.24 278 ASP A C 1
ATOM 2151 O O . ASP A 1 281 ? 73.190 3.248 79.339 1.00 24.82 278 ASP A O 1
ATOM 2156 N N . ALA A 1 282 ? 74.886 2.381 78.100 1.00 25.29 279 ALA A N 1
ATOM 2157 C CA . ALA A 1 282 ? 75.917 2.594 79.101 1.00 24.72 279 ALA A CA 1
ATOM 2158 C C . ALA A 1 282 ? 76.179 4.078 79.363 1.00 24.16 279 ALA A C 1
ATOM 2159 O O . ALA A 1 282 ? 76.243 4.502 80.504 1.00 24.09 279 ALA A O 1
ATOM 2161 N N . PHE A 1 283 ? 76.322 4.876 78.312 1.00 24.41 280 PHE A N 1
ATOM 2162 C CA . PHE A 1 283 ? 76.427 6.342 78.481 1.00 24.14 280 PHE A CA 1
ATOM 2163 C C . PHE A 1 283 ? 75.293 6.964 79.335 1.00 24.26 280 PHE A C 1
ATOM 2164 O O . PHE A 1 283 ? 75.539 7.762 80.247 1.00 24.32 280 PHE A O 1
ATOM 2172 N N . LEU A 1 284 ? 74.059 6.595 79.003 1.00 24.57 281 LEU A N 1
ATOM 2173 C CA . LEU A 1 284 ? 72.865 7.102 79.644 1.00 24.91 281 LEU A CA 1
ATOM 2174 C C . LEU A 1 284 ? 72.767 6.630 81.103 1.00 26.11 281 LEU A C 1
ATOM 2175 O O . LEU A 1 284 ? 72.376 7.413 81.982 1.00 26.28 281 LEU A O 1
ATOM 2180 N N . ASP A 1 285 ? 73.127 5.367 81.364 1.00 27.03 282 ASP A N 1
ATOM 2181 C CA . ASP A 1 285 ? 73.212 4.868 82.735 1.00 29.16 282 ASP A CA 1
ATOM 2182 C C . ASP A 1 285 ? 74.280 5.590 83.558 1.00 28.26 282 ASP A C 1
ATOM 2183 O O . ASP A 1 285 ? 74.070 5.865 84.739 1.00 28.55 282 ASP A O 1
ATOM 2188 N N . GLY A 1 286 ? 75.423 5.885 82.938 1.00 27.46 283 GLY A N 1
ATOM 2189 C CA . GLY A 1 286 ? 76.474 6.662 83.589 1.00 27.16 283 GLY A CA 1
ATOM 2190 C C . GLY A 1 286 ? 76.008 8.086 83.895 1.00 26.79 283 GLY A C 1
ATOM 2191 O O . GLY A 1 286 ? 76.394 8.667 84.914 1.00 26.81 283 GLY A O 1
ATOM 2192 N N . LEU A 1 287 ? 75.180 8.640 83.004 1.00 26.22 284 LEU A N 1
ATOM 2193 C CA . LEU A 1 287 ? 74.641 9.985 83.143 1.00 25.55 284 LEU A CA 1
ATOM 2194 C C . LEU A 1 287 ? 73.644 10.043 84.296 1.00 26.22 284 LEU A C 1
ATOM 2195 O O . LEU A 1 287 ? 73.756 10.913 85.170 1.00 26.47 284 LEU A O 1
ATOM 2200 N N . LYS A 1 288 ? 72.671 9.132 84.293 1.00 27.09 285 LYS A N 1
ATOM 2201 C CA . LYS A 1 288 ? 71.703 9.021 85.384 1.00 28.07 285 LYS A CA 1
ATOM 2202 C C . LYS A 1 288 ? 72.380 9.029 86.754 1.00 28.58 285 LYS A C 1
ATOM 2203 O O . LYS A 1 288 ? 72.025 9.822 87.634 1.00 28.64 285 LYS A O 1
ATOM 2209 N N . THR A 1 289 ? 73.355 8.136 86.912 1.00 28.54 286 THR A N 1
ATOM 2210 C CA . THR A 1 289 ? 74.083 7.942 88.159 1.00 28.87 286 THR A CA 1
ATOM 2211 C C . THR A 1 289 ? 74.829 9.189 88.585 1.00 28.30 286 THR A C 1
ATOM 2212 O O . THR A 1 289 ? 74.709 9.606 89.735 1.00 28.13 286 THR A O 1
ATOM 2216 N N . ALA A 1 290 ? 75.600 9.770 87.663 1.00 27.45 287 ALA A N 1
ATOM 2217 C CA . ALA A 1 290 ? 76.385 10.963 87.963 1.00 27.59 287 ALA A CA 1
ATOM 2218 C C . ALA A 1 290 ? 75.561 12.127 88.522 1.00 27.63 287 ALA A C 1
ATOM 2219 O O . ALA A 1 290 ? 75.985 12.777 89.471 1.00 28.39 287 ALA A O 1
ATOM 2221 N N . ILE A 1 291 ? 74.387 12.399 87.958 1.00 27.47 288 ILE A N 1
ATOM 2222 C CA . ILE A 1 291 ? 73.602 13.543 88.460 1.00 27.13 288 ILE A CA 1
ATOM 2223 C C . ILE A 1 291 ? 73.021 13.347 89.870 1.00 27.67 288 ILE A C 1
ATOM 2224 O O . ILE A 1 291 ? 72.592 14.310 90.501 1.00 27.38 288 ILE A O 1
ATOM 2229 N N . THR A 1 292 ? 73.037 12.108 90.363 1.00 28.73 289 THR A N 1
ATOM 2230 C CA . THR A 1 292 ? 72.597 11.810 91.726 1.00 29.54 289 THR A CA 1
ATOM 2231 C C . THR A 1 292 ? 73.667 12.147 92.748 1.00 29.90 289 THR A C 1
ATOM 2232 O O . THR A 1 292 ? 73.372 12.240 93.931 1.00 30.32 289 THR A O 1
ATOM 2236 N N . ARG A 1 293 ? 74.905 12.351 92.294 1.00 30.19 290 ARG A N 1
ATOM 2237 C CA . ARG A 1 293 ? 76.023 12.714 93.191 1.00 30.89 290 ARG A CA 1
ATOM 2238 C C . ARG A 1 293 ? 76.210 14.220 93.429 1.00 29.59 290 ARG A C 1
ATOM 2239 O O . ARG A 1 293 ? 77.062 14.624 94.223 1.00 29.40 290 ARG A O 1
ATOM 2247 N N . PHE A 1 294 ? 75.460 15.050 92.706 1.00 28.55 291 PHE A N 1
ATOM 2248 C CA . PHE A 1 294 ? 75.550 16.504 92.876 1.00 26.84 291 PHE A CA 1
ATOM 2249 C C . PHE A 1 294 ? 75.126 16.894 94.277 1.00 27.67 291 PHE A C 1
ATOM 2250 O O . PHE A 1 294 ? 74.151 16.352 94.803 1.00 28.04 291 PHE A O 1
ATOM 2258 N N . ARG A 1 295 ? 75.863 17.828 94.879 1.00 27.49 292 ARG A N 1
ATOM 2259 C CA . ARG A 1 295 ? 75.431 18.476 96.103 1.00 28.36 292 ARG A CA 1
ATOM 2260 C C . ARG A 1 295 ? 74.844 19.871 95.811 1.00 27.15 292 ARG A C 1
ATOM 2261 O O . ARG A 1 295 ? 75.567 20.840 95.605 1.00 26.04 292 ARG A O 1
ATOM 2269 N N . ILE A 1 296 ? 73.519 19.947 95.778 1.00 27.46 293 ILE A N 1
ATOM 2270 C CA . ILE A 1 296 ? 72.816 21.140 95.313 1.00 27.08 293 ILE A CA 1
ATOM 2271 C C . ILE A 1 296 ? 72.301 21.962 96.499 1.00 27.74 293 ILE A C 1
ATOM 2272 O O . ILE A 1 296 ? 71.534 21.471 97.324 1.00 29.18 293 ILE A O 1
ATOM 2277 N N . GLY A 1 297 ? 72.731 23.211 96.591 1.00 26.84 294 GLY A N 1
ATOM 2278 C CA . GLY A 1 297 ? 72.391 24.005 97.749 1.00 27.13 294 GLY A CA 1
ATOM 2279 C C . GLY A 1 297 ? 72.952 25.400 97.678 1.00 27.16 294 GLY A C 1
ATOM 2280 O O . GLY A 1 297 ? 73.065 25.995 96.602 1.00 25.37 294 GLY A O 1
ATOM 2281 N N . ASN A 1 298 ? 73.300 25.914 98.848 1.00 28.49 295 ASN A N 1
ATOM 2282 C CA . ASN A 1 298 ? 73.789 27.272 99.003 1.00 29.13 295 ASN A CA 1
ATOM 2283 C C . ASN A 1 298 ? 75.209 27.372 98.431 1.00 28.53 295 ASN A C 1
ATOM 2284 O O . ASN A 1 298 ? 76.119 26.707 98.917 1.00 29.01 295 ASN A O 1
ATOM 2289 N N . PRO A 1 299 ? 75.395 28.180 97.372 1.00 28.48 296 PRO A N 1
ATOM 2290 C CA . PRO A 1 299 ? 76.648 28.247 96.622 1.00 28.85 296 PRO A CA 1
ATOM 2291 C C . PRO A 1 299 ? 77.877 28.586 97.467 1.00 30.67 296 PRO A C 1
ATOM 2292 O O . PRO A 1 299 ? 79.003 28.324 97.040 1.00 30.24 296 PRO A O 1
ATOM 2296 N N . LEU A 1 300 ? 77.657 29.151 98.651 1.00 32.77 297 LEU A N 1
ATOM 2297 C CA . LEU A 1 300 ? 78.737 29.463 99.567 1.00 35.56 297 LEU A CA 1
ATOM 2298 C C . LEU A 1 300 ? 78.986 28.356 100.603 1.00 37.81 297 LEU A C 1
ATOM 2299 O O . LEU A 1 300 ? 79.966 28.422 101.337 1.00 38.92 297 LEU A O 1
ATOM 2304 N N . ASP A 1 301 ? 78.099 27.358 100.682 1.00 40.13 298 ASP A N 1
ATOM 2305 C CA . ASP A 1 301 ? 78.299 26.207 101.592 1.00 42.59 298 ASP A CA 1
ATOM 2306 C C . ASP A 1 301 ? 79.461 25.361 101.093 1.00 43.21 298 ASP A C 1
ATOM 2307 O O . ASP A 1 301 ? 79.807 25.399 99.899 1.00 43.28 298 ASP A O 1
ATOM 2312 N N . ARG A 1 302 ? 80.050 24.586 101.999 1.00 44.38 299 ARG A N 1
ATOM 2313 C CA . ARG A 1 302 ? 81.353 23.954 101.754 1.00 45.07 299 ARG A CA 1
ATOM 2314 C C . ARG A 1 302 ? 81.313 22.968 100.580 1.00 44.16 299 ARG A C 1
ATOM 2315 O O . ARG A 1 302 ? 82.094 23.043 99.618 1.00 43.81 299 ARG A O 1
ATOM 2323 N N . ASP A 1 303 ? 80.372 22.049 100.668 1.00 43.62 300 ASP A N 1
ATOM 2324 C CA . ASP A 1 303 ? 80.369 20.927 99.788 1.00 42.43 300 ASP A CA 1
ATOM 2325 C C . ASP A 1 303 ? 79.431 21.124 98.598 1.00 39.77 300 ASP A C 1
ATOM 2326 O O . ASP A 1 303 ? 79.190 20.177 97.856 1.00 40.17 300 ASP A O 1
ATOM 2331 N N . THR A 1 304 ? 78.925 22.345 98.401 1.00 36.61 301 THR A N 1
ATOM 2332 C CA . THR A 1 304 ? 77.997 22.631 97.291 1.00 33.22 301 THR A CA 1
ATOM 2333 C C . THR A 1 304 ? 78.693 22.548 95.939 1.00 30.95 301 THR A C 1
ATOM 2334 O O . THR A 1 304 ? 79.693 23.219 95.706 1.00 30.77 301 THR A O 1
ATOM 2338 N N . THR A 1 305 ? 78.147 21.727 95.052 1.00 28.67 302 THR A N 1
ATOM 2339 C CA . THR A 1 305 ? 78.624 21.635 93.674 1.00 25.95 302 THR A CA 1
ATOM 2340 C C . THR A 1 305 ? 77.757 22.477 92.707 1.00 24.35 302 THR A C 1
ATOM 2341 O O . THR A 1 305 ? 78.219 22.919 91.659 1.00 23.18 302 THR A O 1
ATOM 2345 N N . HIS A 1 306 ? 76.487 22.677 93.049 1.00 23.12 303 HIS A N 1
ATOM 2346 C CA . HIS A 1 306 ? 75.570 23.390 92.159 1.00 21.16 303 HIS A CA 1
ATOM 2347 C C . HIS A 1 306 ? 74.675 24.254 93.023 1.00 20.88 303 HIS A C 1
ATOM 2348 O O . HIS A 1 306 ? 74.017 23.737 93.945 1.00 21.16 303 HIS A O 1
ATOM 2355 N N . GLY A 1 307 ? 74.654 25.556 92.723 1.00 19.54 304 GLY A N 1
ATOM 2356 C CA . GLY A 1 307 ? 73.775 26.502 93.393 1.00 19.41 304 GLY A CA 1
ATOM 2357 C C . GLY A 1 307 ? 72.399 26.580 92.747 1.00 19.77 304 GLY A C 1
ATOM 2358 O O . GLY A 1 307 ? 71.996 25.682 92.007 1.00 19.92 304 GLY A O 1
ATOM 2359 N N . PRO A 1 308 ? 71.654 27.660 93.023 1.00 19.56 305 PRO A N 1
ATOM 2360 C CA . PRO A 1 308 ? 70.385 27.782 92.309 1.00 19.68 305 PRO A CA 1
ATOM 2361 C C . PRO A 1 308 ? 70.610 28.294 90.882 1.00 19.06 305 PRO A C 1
ATOM 2362 O O . PRO A 1 308 ? 71.764 28.577 90.485 1.00 17.78 305 PRO A O 1
ATOM 2374 N N . SER A 1 310 ? 70.054 31.357 88.081 1.00 18.42 307 SER A N 1
ATOM 2375 C CA . SER A 1 310 ? 70.438 32.752 88.301 1.00 18.72 307 SER A CA 1
ATOM 2376 C C . SER A 1 310 ? 69.268 33.623 88.660 1.00 18.95 307 SER A C 1
ATOM 2377 O O . SER A 1 310 ? 69.458 34.658 89.281 1.00 19.55 307 SER A O 1
ATOM 2380 N N . SER A 1 311 ? 68.068 33.223 88.237 1.00 19.15 308 SER A N 1
ATOM 2381 C CA . SER A 1 311 ? 66.874 34.006 88.456 1.00 20.07 308 SER A CA 1
ATOM 2382 C C . SER A 1 311 ? 65.662 33.133 88.312 1.00 20.90 308 SER A C 1
ATOM 2383 O O . SER A 1 311 ? 65.754 32.047 87.740 1.00 21.40 308 SER A O 1
ATOM 2386 N N . LEU A 1 312 ? 64.523 33.611 88.807 1.00 20.97 309 LEU A N 1
ATOM 2387 C CA . LEU A 1 312 ? 63.253 32.938 88.554 1.00 22.13 309 LEU A CA 1
ATOM 2388 C C . LEU A 1 312 ? 63.044 32.670 87.047 1.00 21.77 309 LEU A C 1
ATOM 2389 O O . LEU A 1 312 ? 62.772 31.537 86.646 1.00 21.61 309 LEU A O 1
ATOM 2394 N N . ARG A 1 313 ? 63.183 33.722 86.238 1.00 22.19 310 ARG A N 1
ATOM 2395 C CA . ARG A 1 313 ? 63.092 33.637 84.765 1.00 22.57 310 ARG A CA 1
ATOM 2396 C C . ARG A 1 313 ? 63.956 32.533 84.136 1.00 21.93 310 ARG A C 1
ATOM 2397 O O . ARG A 1 313 ? 63.455 31.744 83.345 1.00 22.56 310 ARG A O 1
ATOM 2405 N N . ALA A 1 314 ? 65.241 32.474 84.477 1.00 21.25 311 ALA A N 1
ATOM 2406 C CA . ALA A 1 314 ? 66.135 31.467 83.887 1.00 20.87 311 ALA A CA 1
ATOM 2407 C C . ALA A 1 314 ? 65.677 30.060 84.258 1.00 21.91 311 ALA A C 1
ATOM 2408 O O . ALA A 1 314 ? 65.713 29.131 83.437 1.00 22.13 311 ALA A O 1
ATOM 2418 N N . GLU A 1 316 ? 62.421 29.266 85.171 1.00 23.30 313 GLU A N 1
ATOM 2419 C CA . GLU A 1 316 ? 61.117 29.084 84.518 1.00 23.14 313 GLU A CA 1
ATOM 2420 C C . GLU A 1 316 ? 61.205 28.766 83.013 1.00 22.80 313 GLU A C 1
ATOM 2421 O O . GLU A 1 316 ? 60.430 27.948 82.514 1.00 22.98 313 GLU A O 1
ATOM 2427 N N . LEU A 1 317 ? 62.148 29.396 82.311 1.00 21.75 314 LEU A N 1
ATOM 2428 C CA . LEU A 1 317 ? 62.438 29.068 80.905 1.00 22.09 314 LEU A CA 1
ATOM 2429 C C . LEU A 1 317 ? 62.841 27.600 80.708 1.00 21.64 314 LEU A C 1
ATOM 2430 O O . LEU A 1 317 ? 62.350 26.932 79.803 1.00 21.58 314 LEU A O 1
ATOM 2435 N N . ALA A 1 318 ? 63.751 27.109 81.544 1.00 21.56 315 ALA A N 1
ATOM 2436 C CA . ALA A 1 318 ? 64.222 25.714 81.437 1.00 21.51 315 ALA A CA 1
ATOM 2437 C C . ALA A 1 318 ? 63.145 24.709 81.853 1.00 21.88 315 ALA A C 1
ATOM 2438 O O . ALA A 1 318 ? 63.051 23.624 81.269 1.00 21.84 315 ALA A O 1
ATOM 2440 N N . LEU A 1 319 ? 62.335 25.063 82.853 1.00 22.11 316 LEU A N 1
ATOM 2441 C CA . LEU A 1 319 ? 61.244 24.175 83.277 1.00 23.23 316 LEU A CA 1
ATOM 2442 C C . LEU A 1 319 ? 60.188 24.129 82.191 1.00 23.55 316 LEU A C 1
ATOM 2443 O O . LEU A 1 319 ? 59.605 23.079 81.926 1.00 23.99 316 LEU A O 1
ATOM 2448 N N . ASP A 1 320 ? 59.966 25.285 81.565 1.00 23.96 317 ASP A N 1
ATOM 2449 C CA . ASP A 1 320 ? 59.045 25.441 80.430 1.00 24.18 317 ASP A CA 1
ATOM 2450 C C . ASP A 1 320 ? 59.490 24.579 79.253 1.00 23.21 317 ASP A C 1
ATOM 2451 O O . ASP A 1 320 ? 58.718 23.807 78.711 1.00 22.82 317 ASP A O 1
ATOM 2456 N N . GLN A 1 321 ? 60.751 24.733 78.871 1.00 22.28 318 GLN A N 1
ATOM 2457 C CA . GLN A 1 321 ? 61.331 23.969 77.778 1.00 21.59 318 GLN A CA 1
ATOM 2458 C C . GLN A 1 321 ? 61.297 22.486 78.031 1.00 22.10 318 GLN A C 1
ATOM 2459 O O . GLN A 1 321 ? 61.093 21.708 77.101 1.00 23.49 318 GLN A O 1
ATOM 2465 N N . THR A 1 322 ? 61.494 22.087 79.285 1.00 22.08 319 THR A N 1
ATOM 2466 C CA . THR A 1 322 ? 61.408 20.688 79.668 1.00 21.94 319 THR A CA 1
ATOM 2467 C C . THR A 1 322 ? 59.994 20.131 79.466 1.00 22.92 319 THR A C 1
ATOM 2468 O O . THR A 1 322 ? 59.823 19.033 78.927 1.00 23.07 319 THR A O 1
ATOM 2472 N N . ALA A 1 323 ? 58.983 20.877 79.910 1.00 23.35 320 ALA A N 1
ATOM 2473 C CA . ALA A 1 323 ? 57.601 20.430 79.790 1.00 24.76 320 ALA A CA 1
ATOM 2474 C C . ALA A 1 323 ? 57.124 20.431 78.321 1.00 25.27 320 ALA A C 1
ATOM 2475 O O . ALA A 1 323 ? 56.497 19.474 77.894 1.00 25.57 320 ALA A O 1
ATOM 2477 N N . GLU A 1 324 ? 57.474 21.466 77.546 1.00 25.69 321 GLU A N 1
ATOM 2478 C CA . GLU A 1 324 ? 57.325 21.452 76.066 1.00 27.22 321 GLU A CA 1
ATOM 2479 C C . GLU A 1 324 ? 57.871 20.161 75.418 1.00 26.86 321 GLU A C 1
ATOM 2480 O O . GLU A 1 324 ? 57.216 19.556 74.568 1.00 26.85 321 GLU A O 1
ATOM 2486 N N . ALA A 1 325 ? 59.093 19.783 75.788 1.00 26.28 322 ALA A N 1
ATOM 2487 C CA . ALA A 1 325 ? 59.744 18.626 75.199 1.00 26.68 322 ALA A CA 1
ATOM 2488 C C . ALA A 1 325 ? 58.963 17.348 75.500 1.00 27.26 322 ALA A C 1
ATOM 2489 O O . ALA A 1 325 ? 58.729 16.538 74.612 1.00 27.27 322 ALA A O 1
ATOM 2491 N N . VAL A 1 326 ? 58.537 17.191 76.749 1.00 28.38 323 VAL A N 1
ATOM 2492 C CA . VAL A 1 326 ? 57.695 16.057 77.151 1.00 29.34 323 VAL A CA 1
ATOM 2493 C C . VAL A 1 326 ? 56.330 16.033 76.415 1.00 30.68 323 VAL A C 1
ATOM 2494 O O . VAL A 1 326 ? 55.887 14.976 75.935 1.00 31.70 323 VAL A O 1
ATOM 2498 N N . LYS A 1 327 ? 55.669 17.185 76.300 1.00 30.88 324 LYS A N 1
ATOM 2499 C CA . LYS A 1 327 ? 54.419 17.229 75.533 1.00 31.91 324 LYS A CA 1
ATOM 2500 C C . LYS A 1 327 ? 54.655 16.917 74.048 1.00 31.47 324 LYS A C 1
ATOM 2501 O O . LYS A 1 327 ? 53.778 16.387 73.381 1.00 31.72 324 LYS A O 1
ATOM 2507 N N . GLY A 1 328 ? 55.854 17.231 73.554 1.00 30.55 325 GLY A N 1
ATOM 2508 C CA . GLY A 1 328 ? 56.235 16.952 72.169 1.00 29.92 325 GLY A CA 1
ATOM 2509 C C . GLY A 1 328 ? 56.680 15.522 71.905 1.00 29.70 325 GLY A C 1
ATOM 2510 O O . GLY A 1 328 ? 57.045 15.180 70.777 1.00 29.38 325 GLY A O 1
ATOM 2511 N N . GLY A 1 329 ? 56.670 14.685 72.939 1.00 29.75 326 GLY A N 1
ATOM 2512 C CA . GLY A 1 329 ? 56.992 13.259 72.768 1.00 29.67 326 GLY A CA 1
ATOM 2513 C C . GLY A 1 329 ? 58.242 12.739 73.465 1.00 29.24 326 GLY A C 1
ATOM 2514 O O . GLY A 1 329 ? 58.544 11.541 73.378 1.00 29.08 326 GLY A O 1
ATOM 2515 N N . ALA A 1 330 ? 58.954 13.618 74.171 1.00 27.89 327 ALA A N 1
ATOM 2516 C CA . ALA A 1 330 ? 60.213 13.235 74.794 1.00 27.79 327 ALA A CA 1
ATOM 2517 C C . ALA A 1 330 ? 59.966 12.467 76.071 1.00 28.03 327 ALA A C 1
ATOM 2518 O O . ALA A 1 330 ? 58.902 12.572 76.668 1.00 29.08 327 ALA A O 1
ATOM 2520 N N . THR A 1 331 ? 60.960 11.692 76.489 1.00 27.57 328 THR A N 1
ATOM 2521 C CA . THR A 1 331 ? 60.883 10.965 77.747 1.00 27.87 328 THR A CA 1
ATOM 2522 C C . THR A 1 331 ? 61.636 11.741 78.819 1.00 27.07 328 THR A C 1
ATOM 2523 O O . THR A 1 331 ? 62.771 12.143 78.625 1.00 26.09 328 THR A O 1
ATOM 2527 N N . LEU A 1 332 ? 60.975 11.955 79.948 1.00 27.95 329 LEU A N 1
ATOM 2528 C CA . LEU A 1 332 ? 61.595 12.598 81.079 1.00 27.45 329 LEU A CA 1
ATOM 2529 C C . LEU A 1 332 ? 62.261 11.490 81.881 1.00 27.43 329 LEU A C 1
ATOM 2530 O O . LEU A 1 332 ? 61.597 10.767 82.601 1.00 27.79 329 LEU A O 1
ATOM 2535 N N . VAL A 1 333 ? 63.579 11.371 81.726 1.00 27.02 330 VAL A N 1
ATOM 2536 C CA . VAL A 1 333 ? 64.370 10.342 82.398 1.00 27.59 330 VAL A CA 1
ATOM 2537 C C . VAL A 1 333 ? 64.601 10.670 83.895 1.00 27.99 330 VAL A C 1
ATOM 2538 O O . VAL A 1 333 ? 64.471 9.799 84.756 1.00 28.75 330 VAL A O 1
ATOM 2542 N N . ALA A 1 334 ? 64.935 11.926 84.187 1.00 27.18 331 ALA A N 1
ATOM 2543 C CA . ALA A 1 334 ? 65.138 12.404 85.559 1.00 27.21 331 ALA A CA 1
ATOM 2544 C C . ALA A 1 334 ? 64.811 13.892 85.626 1.00 26.95 331 ALA A C 1
ATOM 2545 O O . ALA A 1 334 ? 64.951 14.607 84.630 1.00 25.43 331 ALA A O 1
ATOM 2547 N N . GLY A 1 335 ? 64.360 14.337 86.796 1.00 27.90 332 GLY A N 1
ATOM 2548 C CA . GLY A 1 335 ? 64.237 15.755 87.112 1.00 28.71 332 GLY A CA 1
ATOM 2549 C C . GLY A 1 335 ? 62.989 16.408 86.562 1.00 29.68 332 GLY A C 1
ATOM 2550 O O . GLY A 1 335 ? 61.898 15.831 86.616 1.00 30.23 332 GLY A O 1
ATOM 2551 N N . GLY A 1 336 ? 63.165 17.626 86.044 1.00 29.96 333 GLY A N 1
ATOM 2552 C CA . GLY A 1 336 ? 62.103 18.361 85.364 1.00 30.84 333 GLY A CA 1
ATOM 2553 C C . GLY A 1 336 ? 61.202 19.178 86.271 1.00 32.32 333 GLY A C 1
ATOM 2554 O O . GLY A 1 336 ? 60.128 19.612 85.841 1.00 33.02 333 GLY A O 1
ATOM 2555 N N . LYS A 1 337 ? 61.628 19.386 87.519 1.00 32.82 334 LYS A N 1
ATOM 2556 C CA . LYS A 1 337 ? 60.822 20.079 88.523 1.00 33.93 334 LYS A CA 1
ATOM 2557 C C . LYS A 1 337 ? 61.675 20.986 89.395 1.00 33.41 334 LYS A C 1
ATOM 2558 O O . LYS A 1 337 ? 62.856 20.724 89.619 1.00 32.54 334 LYS A O 1
ATOM 2564 N N . ARG A 1 338 ? 61.048 22.046 89.889 1.00 33.77 335 ARG A N 1
ATOM 2565 C CA . ARG A 1 338 ? 61.632 22.912 90.892 1.00 34.24 335 ARG A CA 1
ATOM 2566 C C . ARG A 1 338 ? 61.795 22.130 92.196 1.00 35.51 335 ARG A C 1
ATOM 2567 O O . ARG A 1 338 ? 60.942 21.328 92.546 1.00 36.26 335 ARG A O 1
ATOM 2583 N N . ASP A 1 340 ? 61.670 21.788 96.243 1.00 38.51 337 ASP A N 1
ATOM 2584 C CA . ASP A 1 340 ? 60.783 22.282 97.305 1.00 38.72 337 ASP A CA 1
ATOM 2585 C C . ASP A 1 340 ? 61.625 22.950 98.418 1.00 38.03 337 ASP A C 1
ATOM 2586 O O . ASP A 1 340 ? 61.754 22.429 99.529 1.00 38.93 337 ASP A O 1
ATOM 2591 N N . ARG A 1 341 ? 62.224 24.093 98.082 1.00 36.72 338 ARG A N 1
ATOM 2592 C CA . ARG A 1 341 ? 62.963 24.960 99.038 1.00 36.08 338 ARG A CA 1
ATOM 2593 C C . ARG A 1 341 ? 62.977 26.395 98.525 1.00 34.93 338 ARG A C 1
ATOM 2594 O O . ARG A 1 341 ? 62.607 26.633 97.374 1.00 34.28 338 ARG A O 1
ATOM 2602 N N . LYS A 1 342 ? 63.405 27.334 99.375 1.00 34.31 339 LYS A N 1
ATOM 2603 C CA . LYS A 1 342 ? 63.595 28.742 98.991 1.00 33.20 339 LYS A CA 1
ATOM 2604 C C . LYS A 1 342 ? 64.757 28.914 98.009 1.00 31.00 339 LYS A C 1
ATOM 2605 O O . LYS A 1 342 ? 65.727 28.155 98.052 1.00 30.58 339 LYS A O 1
ATOM 2611 N N . GLY A 1 343 ? 64.651 29.903 97.127 1.00 28.71 340 GLY A N 1
ATOM 2612 C CA . GLY A 1 343 ? 65.673 30.119 96.106 1.00 27.48 340 GLY A CA 1
ATOM 2613 C C . GLY A 1 343 ? 65.315 29.434 94.806 1.00 26.13 340 GLY A C 1
ATOM 2614 O O . GLY A 1 343 ? 64.399 28.628 94.771 1.00 27.01 340 GLY A O 1
ATOM 2615 N N . PHE A 1 344 ? 66.032 29.737 93.734 1.00 24.60 341 PHE A N 1
ATOM 2616 C CA . PHE A 1 344 ? 65.625 29.229 92.413 1.00 24.11 341 PHE A CA 1
ATOM 2617 C C . PHE A 1 344 ? 66.326 27.907 92.037 1.00 23.92 341 PHE A C 1
ATOM 2618 O O . PHE A 1 344 ? 67.136 27.849 91.110 1.00 23.21 341 PHE A O 1
ATOM 2626 N N . PHE A 1 345 ? 66.000 26.853 92.777 1.00 24.37 342 PHE A N 1
ATOM 2627 C CA . PHE A 1 345 ? 66.647 25.550 92.598 1.00 25.10 342 PHE A CA 1
ATOM 2628 C C . PHE A 1 345 ? 65.817 24.647 91.731 1.00 26.30 342 PHE A C 1
ATOM 2629 O O . PHE A 1 345 ? 64.609 24.460 91.957 1.00 26.12 342 PHE A O 1
ATOM 2645 N N . GLU A 1 347 ? 65.879 20.760 89.780 1.00 28.40 344 GLU A N 1
ATOM 2646 C CA . GLU A 1 347 ? 66.478 19.420 89.674 1.00 27.73 344 GLU A CA 1
ATOM 2647 C C . GLU A 1 347 ? 67.259 19.219 88.362 1.00 26.10 344 GLU A C 1
ATOM 2648 O O . GLU A 1 347 ? 66.755 19.538 87.285 1.00 25.12 344 GLU A O 1
ATOM 2654 N N . PRO A 1 348 ? 68.470 18.635 88.449 1.00 25.29 345 PRO A N 1
ATOM 2655 C CA . PRO A 1 348 ? 69.175 18.254 87.232 1.00 24.33 345 PRO A CA 1
ATOM 2656 C C . PRO A 1 348 ? 68.295 17.278 86.463 1.00 23.89 345 PRO A C 1
ATOM 2657 O O . PRO A 1 348 ? 67.739 16.361 87.055 1.00 24.19 345 PRO A O 1
ATOM 2661 N N . THR A 1 349 ? 68.166 17.501 85.157 1.00 23.06 346 THR A N 1
ATOM 2662 C CA . THR A 1 349 ? 67.153 16.844 84.339 1.00 22.59 346 THR A CA 1
ATOM 2663 C C . THR A 1 349 ? 67.798 16.108 83.166 1.00 21.75 346 THR A C 1
ATOM 2664 O O . THR A 1 349 ? 68.832 16.532 82.631 1.00 21.01 346 THR A O 1
ATOM 2668 N N . ILE A 1 350 ? 67.184 14.997 82.768 1.00 21.66 347 ILE A N 1
ATOM 2669 C CA . ILE A 1 350 ? 67.592 14.270 81.565 1.00 20.98 347 ILE A CA 1
ATOM 2670 C C . ILE A 1 350 ? 66.384 13.994 80.693 1.00 21.20 347 ILE A C 1
ATOM 2671 O O . ILE A 1 350 ? 65.369 13.532 81.174 1.00 22.31 347 ILE A O 1
ATOM 2676 N N . LEU A 1 351 ? 66.497 14.324 79.419 1.00 21.57 348 LEU A N 1
ATOM 2677 C CA . LEU A 1 351 ? 65.461 14.053 78.420 1.00 22.78 348 LEU A CA 1
ATOM 2678 C C . LEU A 1 351 ? 65.999 13.132 77.322 1.00 23.26 348 LEU A C 1
ATOM 2679 O O . LEU A 1 351 ? 67.133 13.277 76.878 1.00 22.42 348 LEU A O 1
ATOM 2684 N N . THR A 1 352 ? 65.190 12.186 76.876 1.00 24.43 349 THR A N 1
ATOM 2685 C CA . THR A 1 352 ? 65.605 11.355 75.743 1.00 25.06 349 THR A CA 1
ATOM 2686 C C . THR A 1 352 ? 64.476 11.385 74.736 1.00 25.36 349 THR A C 1
ATOM 2687 O O . THR A 1 352 ? 63.474 12.063 74.970 1.00 25.89 349 THR A O 1
ATOM 2691 N N . ASP A 1 353 ? 64.658 10.687 73.614 1.00 26.12 350 ASP A N 1
ATOM 2692 C CA . ASP A 1 353 ? 63.665 10.603 72.530 1.00 26.85 350 ASP A CA 1
ATOM 2693 C C . ASP A 1 353 ? 63.153 11.974 72.079 1.00 26.13 350 ASP A C 1
ATOM 2694 O O . ASP A 1 353 ? 61.959 12.177 71.907 1.00 26.77 350 ASP A O 1
ATOM 2699 N N . VAL A 1 354 ? 64.061 12.922 71.913 1.00 26.44 351 VAL A N 1
ATOM 2700 C CA . VAL A 1 354 ? 63.697 14.263 71.442 1.00 26.95 351 VAL A CA 1
ATOM 2701 C C . VAL A 1 354 ? 63.808 14.272 69.912 1.00 28.28 351 VAL A C 1
ATOM 2702 O O . VAL A 1 354 ? 64.913 14.330 69.349 1.00 28.03 351 VAL A O 1
ATOM 2706 N N . SER A 1 355 ? 62.668 14.180 69.233 1.00 29.79 352 SER A N 1
ATOM 2707 C CA . SER A 1 355 ? 62.690 14.051 67.776 1.00 31.55 352 SER A CA 1
ATOM 2708 C C . SER A 1 355 ? 62.914 15.386 67.046 1.00 31.75 352 SER A C 1
ATOM 2709 O O . SER A 1 355 ? 62.836 16.482 67.631 1.00 31.13 352 SER A O 1
ATOM 2712 N N . LYS A 1 356 ? 63.200 15.267 65.752 1.00 32.60 353 LYS A N 1
ATOM 2713 C CA . LYS A 1 356 ? 63.471 16.400 64.877 1.00 32.48 353 LYS A CA 1
ATOM 2714 C C . LYS A 1 356 ? 62.262 17.340 64.810 1.00 32.66 353 LYS A C 1
ATOM 2715 O O . LYS A 1 356 ? 62.419 18.537 64.567 1.00 32.75 353 LYS A O 1
ATOM 2721 N N . ASP A 1 357 ? 61.066 16.793 65.028 1.00 33.10 354 ASP A N 1
ATOM 2722 C CA . ASP A 1 357 ? 59.826 17.566 65.035 1.00 34.30 354 ASP A CA 1
ATOM 2723 C C . ASP A 1 357 ? 59.431 18.098 66.431 1.00 33.47 354 ASP A C 1
ATOM 2724 O O . ASP A 1 357 ? 58.410 18.770 66.564 1.00 34.41 354 ASP A O 1
ATOM 2729 N N . ASN A 1 358 ? 60.230 17.788 67.457 1.00 31.72 355 ASN A N 1
ATOM 2730 C CA . ASN A 1 358 ? 59.985 18.225 68.838 1.00 30.14 355 ASN A CA 1
ATOM 2731 C C . ASN A 1 358 ? 60.310 19.717 69.001 1.00 29.56 355 ASN A C 1
ATOM 2732 O O . ASN A 1 358 ? 61.336 20.188 68.521 1.00 28.72 355 ASN A O 1
ATOM 2737 N N . PRO A 1 359 ? 59.427 20.468 69.681 1.00 29.95 356 PRO A N 1
ATOM 2738 C CA . PRO A 1 359 ? 59.595 21.933 69.746 1.00 29.22 356 PRO A CA 1
ATOM 2739 C C . PRO A 1 359 ? 60.934 22.433 70.326 1.00 27.93 356 PRO A C 1
ATOM 2740 O O . PRO A 1 359 ? 61.374 23.541 69.987 1.00 27.95 356 PRO A O 1
ATOM 2744 N N . VAL A 1 360 ? 61.572 21.652 71.190 1.00 26.88 357 VAL A N 1
ATOM 2745 C CA . VAL A 1 360 ? 62.870 22.058 71.754 1.00 25.55 357 VAL A CA 1
ATOM 2746 C C . VAL A 1 360 ? 64.076 21.603 70.942 1.00 24.82 357 VAL A C 1
ATOM 2747 O O . VAL A 1 360 ? 65.207 21.963 71.254 1.00 24.39 357 VAL A O 1
ATOM 2751 N N . PHE A 1 361 ? 63.840 20.833 69.883 1.00 25.06 358 PHE A N 1
ATOM 2752 C CA . PHE A 1 361 ? 64.931 20.268 69.083 1.00 24.73 358 PHE A CA 1
ATOM 2753 C C . PHE A 1 361 ? 65.933 21.327 68.649 1.00 24.55 358 PHE A C 1
ATOM 2754 O O . PHE A 1 361 ? 67.131 21.087 68.691 1.00 24.26 358 PHE A O 1
ATOM 2762 N N . TYR A 1 362 ? 65.445 22.492 68.227 1.00 25.10 359 TYR A N 1
ATOM 2763 C CA . TYR A 1 362 ? 66.319 23.558 67.753 1.00 25.18 359 TYR A CA 1
ATOM 2764 C C . TYR A 1 362 ? 66.532 24.691 68.756 1.00 25.56 359 TYR A C 1
ATOM 2765 O O . TYR A 1 362 ? 67.117 25.738 68.383 1.00 25.64 359 TYR A O 1
ATOM 2774 N N . GLN A 1 363 ? 66.037 24.519 69.989 1.00 25.19 360 GLN A N 1
ATOM 2775 C CA . GLN A 1 363 ? 66.109 25.577 71.014 1.00 25.00 360 GLN A CA 1
ATOM 2776 C C . GLN A 1 363 ? 67.396 25.454 71.795 1.00 24.41 360 GLN A C 1
ATOM 2777 O O . GLN A 1 363 ? 67.983 24.366 71.900 1.00 24.67 360 GLN A O 1
ATOM 2783 N N . GLU A 1 364 ? 67.847 26.582 72.321 1.00 24.21 361 GLU A N 1
ATOM 2784 C CA . GLU A 1 364 ? 68.915 26.583 73.301 1.00 24.25 361 GLU A CA 1
ATOM 2785 C C . GLU A 1 364 ? 68.295 26.402 74.688 1.00 23.50 361 GLU A C 1
ATOM 2786 O O . GLU A 1 364 ? 67.488 27.240 75.150 1.00 23.65 361 GLU A O 1
ATOM 2792 N N . ILE A 1 365 ? 68.665 25.310 75.347 1.00 22.90 362 ILE A N 1
ATOM 2793 C CA . ILE A 1 365 ? 68.251 25.091 76.733 1.00 22.62 362 ILE A CA 1
ATOM 2794 C C . ILE A 1 365 ? 69.394 25.512 77.658 1.00 21.89 362 ILE A C 1
ATOM 2795 O O . ILE A 1 365 ? 70.404 24.835 77.759 1.00 22.30 362 ILE A O 1
ATOM 2800 N N . PHE A 1 366 ? 69.204 26.639 78.340 1.00 21.18 363 PHE A N 1
ATOM 2801 C CA . PHE A 1 366 ? 70.219 27.271 79.164 1.00 20.19 363 PHE A CA 1
ATOM 2802 C C . PHE A 1 366 ? 69.981 26.908 80.632 1.00 19.69 363 PHE A C 1
ATOM 2803 O O . PHE A 1 366 ? 69.653 27.768 81.444 1.00 19.24 363 PHE A O 1
ATOM 2811 N N . GLY A 1 367 ? 70.156 25.639 80.977 1.00 19.04 364 GLY A N 1
ATOM 2812 C CA . GLY A 1 367 ? 69.787 25.161 82.297 1.00 18.75 364 GLY A CA 1
ATOM 2813 C C . GLY A 1 367 ? 70.200 23.713 82.428 1.00 19.02 364 GLY A C 1
ATOM 2814 O O . GLY A 1 367 ? 70.690 23.138 81.444 1.00 19.33 364 GLY A O 1
ATOM 2815 N N . PRO A 1 368 ? 70.025 23.122 83.635 1.00 18.67 365 PRO A N 1
ATOM 2816 C CA . PRO A 1 368 ? 70.496 21.767 83.958 1.00 18.94 365 PRO A CA 1
ATOM 2817 C C . PRO A 1 368 ? 69.651 20.650 83.316 1.00 19.04 365 PRO A C 1
ATOM 2818 O O . PRO A 1 368 ? 69.022 19.858 84.026 1.00 18.72 365 PRO A O 1
ATOM 2822 N N . VAL A 1 369 ? 69.668 20.588 81.984 1.00 18.82 366 VAL A N 1
ATOM 2823 C CA . VAL A 1 369 ? 68.778 19.709 81.237 1.00 19.93 366 VAL A CA 1
ATOM 2824 C C . VAL A 1 369 ? 69.493 19.018 80.068 1.00 20.26 366 VAL A C 1
ATOM 2825 O O . VAL A 1 369 ? 69.690 19.621 79.012 1.00 20.41 366 VAL A O 1
ATOM 2829 N N . ALA A 1 370 ? 69.866 17.762 80.260 1.00 20.71 367 ALA A N 1
ATOM 2830 C CA . ALA A 1 370 ? 70.550 16.977 79.211 1.00 21.09 367 ALA A CA 1
ATOM 2831 C C . ALA A 1 370 ? 69.574 16.503 78.161 1.00 20.93 367 ALA A C 1
ATOM 2832 O O . ALA A 1 370 ? 68.449 16.121 78.463 1.00 22.40 367 ALA A O 1
ATOM 2834 N N . VAL A 1 371 ? 69.998 16.550 76.912 1.00 21.22 368 VAL A N 1
ATOM 2835 C CA . VAL A 1 371 ? 69.225 15.973 75.831 1.00 20.55 368 VAL A CA 1
ATOM 2836 C C . VAL A 1 371 ? 70.120 14.921 75.211 1.00 20.34 368 VAL A C 1
ATOM 2837 O O . VAL A 1 371 ? 71.205 15.234 74.725 1.00 20.13 368 VAL A O 1
ATOM 2841 N N . VAL A 1 372 ? 69.694 13.665 75.271 1.00 20.37 369 VAL A N 1
ATOM 2842 C CA . VAL A 1 372 ? 70.506 12.556 74.723 1.00 20.35 369 VAL A CA 1
ATOM 2843 C C . VAL A 1 372 ? 69.855 11.979 73.464 1.00 20.14 369 VAL A C 1
ATOM 2844 O O . VAL A 1 372 ? 68.751 11.499 73.520 1.00 20.43 369 VAL A O 1
ATOM 2848 N N . HIS A 1 373 ? 70.533 12.094 72.326 1.00 20.29 370 HIS A N 1
ATOM 2849 C CA . HIS A 1 373 ? 70.056 11.522 71.065 1.00 20.88 370 HIS A CA 1
ATOM 2850 C C . HIS A 1 373 ? 70.835 10.263 70.758 1.00 21.82 370 HIS A C 1
ATOM 2851 O O . HIS A 1 373 ? 72.057 10.183 71.020 1.00 22.10 370 HIS A O 1
ATOM 2858 N N . LYS A 1 374 ? 70.129 9.292 70.191 1.00 22.43 371 LYS A N 1
ATOM 2859 C CA . LYS A 1 374 ? 70.739 8.041 69.768 1.00 24.00 371 LYS A CA 1
ATOM 2860 C C . LYS A 1 374 ? 70.952 8.093 68.254 1.00 24.22 371 LYS A C 1
ATOM 2861 O O . LYS A 1 374 ? 69.986 8.316 67.499 1.00 24.16 371 LYS A O 1
ATOM 2867 N N . VAL A 1 375 ? 72.204 7.907 67.817 1.00 23.87 372 VAL A N 1
ATOM 2868 C CA . VAL A 1 375 ? 72.498 7.817 66.382 1.00 24.37 372 VAL A CA 1
ATOM 2869 C C . VAL A 1 375 ? 73.119 6.484 65.953 1.00 25.30 372 VAL A C 1
ATOM 2870 O O . VAL A 1 375 ? 73.786 5.806 66.746 1.00 25.16 372 VAL A O 1
ATOM 2874 N N . ALA A 1 376 ? 72.895 6.129 64.686 1.00 25.94 373 ALA A N 1
ATOM 2875 C CA . ALA A 1 376 ? 73.229 4.794 64.171 1.00 26.82 373 ALA A CA 1
ATOM 2876 C C . ALA A 1 376 ? 74.607 4.699 63.525 1.00 27.33 373 ALA A C 1
ATOM 2877 O O . ALA A 1 376 ? 75.029 3.614 63.126 1.00 28.53 373 ALA A O 1
ATOM 2879 N N . SER A 1 377 ? 75.306 5.823 63.403 1.00 27.10 374 SER A N 1
ATOM 2880 C CA . SER A 1 377 ? 76.620 5.826 62.766 1.00 27.11 374 SER A CA 1
ATOM 2881 C C . SER A 1 377 ? 77.388 7.113 63.055 1.00 26.86 374 SER A C 1
ATOM 2882 O O . SER A 1 377 ? 76.890 7.999 63.725 1.00 26.12 374 SER A O 1
ATOM 2885 N N . GLU A 1 378 ? 78.607 7.188 62.522 1.00 26.62 375 GLU A N 1
ATOM 2886 C CA . GLU A 1 378 ? 79.405 8.394 62.510 1.00 25.73 375 GLU A CA 1
ATOM 2887 C C . GLU A 1 378 ? 78.733 9.465 61.666 1.00 25.12 375 GLU A C 1
ATOM 2888 O O . GLU A 1 378 ? 78.542 10.588 62.125 1.00 24.69 375 GLU A O 1
ATOM 2894 N N . GLN A 1 379 ? 78.374 9.120 60.431 1.00 24.41 376 GLN A N 1
ATOM 2895 C CA . GLN A 1 379 ? 77.793 10.093 59.534 1.00 24.47 376 GLN A CA 1
ATOM 2896 C C . GLN A 1 379 ? 76.508 10.659 60.097 1.00 23.72 376 GLN A C 1
ATOM 2897 O O . GLN A 1 379 ? 76.235 11.842 59.916 1.00 23.64 376 GLN A O 1
ATOM 2903 N N . ALA A 1 380 ? 75.719 9.816 60.769 1.00 23.47 377 ALA A N 1
ATOM 2904 C CA . ALA A 1 380 ? 74.438 10.247 61.296 1.00 22.74 377 ALA A CA 1
ATOM 2905 C C . ALA A 1 380 ? 74.651 11.195 62.455 1.00 22.26 377 ALA A C 1
ATOM 2906 O O . ALA A 1 380 ? 73.853 12.099 62.648 1.00 22.67 377 ALA A O 1
ATOM 2908 N N . ALA A 1 381 ? 75.752 11.021 63.183 1.00 21.96 378 ALA A N 1
ATOM 2909 C CA . ALA A 1 381 ? 76.103 11.907 64.310 1.00 21.57 378 ALA A CA 1
ATOM 2910 C C . ALA A 1 381 ? 76.484 13.305 63.820 1.00 21.48 378 ALA A C 1
ATOM 2911 O O . ALA A 1 381 ? 76.067 14.314 64.402 1.00 19.88 378 ALA A O 1
ATOM 2913 N N . ILE A 1 382 ? 77.278 13.328 62.743 1.00 22.34 379 ILE A N 1
ATOM 2914 C CA . ILE A 1 382 ? 77.709 14.554 62.067 1.00 22.09 379 ILE A CA 1
ATOM 2915 C C . ILE A 1 382 ? 76.480 15.268 61.514 1.00 22.60 379 ILE A C 1
ATOM 2916 O O . ILE A 1 382 ? 76.302 16.461 61.723 1.00 22.99 379 ILE A O 1
ATOM 2921 N N . ASP A 1 383 ? 75.624 14.520 60.826 1.00 23.49 380 ASP A N 1
ATOM 2922 C CA . ASP A 1 383 ? 74.379 15.042 60.279 1.00 23.60 380 ASP A CA 1
ATOM 2923 C C . ASP A 1 383 ? 73.514 15.664 61.382 1.00 22.85 380 ASP A C 1
ATOM 2924 O O . ASP A 1 383 ? 72.989 16.753 61.223 1.00 22.50 380 ASP A O 1
ATOM 2929 N N . LEU A 1 384 ? 73.411 14.990 62.520 1.00 22.95 381 LEU A N 1
ATOM 2930 C CA . LEU A 1 384 ? 72.584 15.475 63.605 1.00 23.20 381 LEU A CA 1
ATOM 2931 C C . LEU A 1 384 ? 73.149 16.777 64.192 1.00 22.81 381 LEU A C 1
ATOM 2932 O O . LEU A 1 384 ? 72.405 17.749 64.404 1.00 22.54 381 LEU A O 1
ATOM 2937 N N . ALA A 1 385 ? 74.463 16.773 64.427 1.00 21.93 382 ALA A N 1
ATOM 2938 C CA . ALA A 1 385 ? 75.184 17.904 64.985 1.00 21.43 382 ALA A CA 1
ATOM 2939 C C . ALA A 1 385 ? 74.988 19.139 64.130 1.00 21.89 382 ALA A C 1
ATOM 2940 O O . ALA A 1 385 ? 74.912 20.250 64.652 1.00 22.15 382 ALA A O 1
ATOM 2942 N N . ASN A 1 386 ? 74.925 18.933 62.811 1.00 22.60 383 ASN A N 1
ATOM 2943 C CA . ASN A 1 386 ? 74.753 20.008 61.835 1.00 22.61 383 ASN A CA 1
ATOM 2944 C C . ASN A 1 386 ? 73.315 20.437 61.632 1.00 23.02 383 ASN A C 1
ATOM 2945 O O . ASN A 1 386 ? 73.054 21.486 61.061 1.00 23.53 383 ASN A O 1
ATOM 2950 N N . ASP A 1 387 ? 72.376 19.632 62.110 1.00 23.31 384 ASP A N 1
ATOM 2951 C CA . ASP A 1 387 ? 70.968 19.986 62.005 1.00 23.57 384 ASP A CA 1
ATOM 2952 C C . ASP A 1 387 ? 70.689 20.976 63.138 1.00 22.70 384 ASP A C 1
ATOM 2953 O O . ASP A 1 387 ? 69.944 20.672 64.075 1.00 21.66 384 ASP A O 1
ATOM 2958 N N . SER A 1 388 ? 71.304 22.160 63.023 1.00 21.83 385 SER A N 1
ATOM 2959 C CA . SER A 1 388 ? 71.239 23.203 64.045 1.00 21.31 385 SER A CA 1
ATOM 2960 C C . SER A 1 388 ? 71.341 24.578 63.398 1.00 21.92 385 SER A C 1
ATOM 2961 O O . SER A 1 388 ? 72.080 24.738 62.432 1.00 22.31 385 SER A O 1
ATOM 2964 N N . PRO A 1 389 ? 70.597 25.582 63.917 1.00 22.46 386 PRO A N 1
ATOM 2965 C CA . PRO A 1 389 ? 70.822 26.953 63.432 1.00 22.70 386 PRO A CA 1
ATOM 2966 C C . PRO A 1 389 ? 72.025 27.602 64.125 1.00 23.06 386 PRO A C 1
ATOM 2967 O O . PRO A 1 389 ? 72.429 28.703 63.760 1.00 23.05 386 PRO A O 1
ATOM 2971 N N . TYR A 1 390 ? 72.571 26.905 65.123 1.00 23.45 387 TYR A N 1
ATOM 2972 C CA . TYR A 1 390 ? 73.729 27.363 65.914 1.00 23.96 387 TYR A CA 1
ATOM 2973 C C . TYR A 1 390 ? 75.028 26.707 65.443 1.00 23.42 387 TYR A C 1
ATOM 2974 O O . TYR A 1 390 ? 75.003 25.725 64.684 1.00 23.18 387 TYR A O 1
ATOM 2983 N N . GLY A 1 391 ? 76.150 27.238 65.927 1.00 22.52 388 GLY A N 1
ATOM 2984 C CA . GLY A 1 391 ? 77.454 26.659 65.672 1.00 21.57 388 GLY A CA 1
ATOM 2985 C C . GLY A 1 391 ? 78.562 27.298 66.498 1.00 21.21 388 GLY A C 1
ATOM 2986 O O . GLY A 1 391 ? 79.508 27.849 65.933 1.00 21.32 388 GLY A O 1
ATOM 2987 N N . LEU A 1 392 ? 78.465 27.211 67.828 1.00 20.50 389 LEU A N 1
ATOM 2988 C CA . LEU A 1 392 ? 79.500 27.737 68.708 1.00 20.80 389 LEU A CA 1
ATOM 2989 C C . LEU A 1 392 ? 80.684 26.752 68.967 1.00 21.67 389 LEU A C 1
ATOM 2990 O O . LEU A 1 392 ? 81.752 26.874 68.344 1.00 21.86 389 LEU A O 1
ATOM 2995 N N . GLY A 1 393 ? 80.496 25.812 69.896 1.00 20.87 390 GLY A N 1
ATOM 2996 C CA . GLY A 1 393 ? 81.472 24.770 70.150 1.00 21.42 390 GLY A CA 1
ATOM 2997 C C . GLY A 1 393 ? 80.972 23.368 69.778 1.00 21.63 390 GLY A C 1
ATOM 2998 O O . GLY A 1 393 ? 80.018 23.208 69.010 1.00 23.05 390 GLY A O 1
ATOM 2999 N N . GLY A 1 394 ? 81.628 22.349 70.313 1.00 21.20 391 GLY A N 1
ATOM 3000 C CA . GLY A 1 394 ? 81.363 20.966 69.944 1.00 20.37 391 GLY A CA 1
ATOM 3001 C C . GLY A 1 394 ? 82.402 20.096 70.599 1.00 20.50 391 GLY A C 1
ATOM 3002 O O . GLY A 1 394 ? 83.494 20.562 70.901 1.00 20.84 391 GLY A O 1
ATOM 3003 N N . ALA A 1 395 ? 82.052 18.840 70.851 1.00 20.52 392 ALA A N 1
ATOM 3004 C CA . ALA A 1 395 ? 82.995 17.869 71.388 1.00 20.52 392 ALA A CA 1
ATOM 3005 C C . ALA A 1 395 ? 82.872 16.529 70.651 1.00 20.66 392 ALA A C 1
ATOM 3006 O O . ALA A 1 395 ? 81.767 16.132 70.248 1.00 20.38 392 ALA A O 1
ATOM 3008 N N . VAL A 1 396 ? 84.008 15.861 70.438 1.00 20.22 393 VAL A N 1
ATOM 3009 C CA . VAL A 1 396 ? 83.996 14.513 69.867 1.00 20.58 393 VAL A CA 1
ATOM 3010 C C . VAL A 1 396 ? 84.789 13.560 70.743 1.00 20.36 393 VAL A C 1
ATOM 3011 O O . VAL A 1 396 ? 85.908 13.867 71.106 1.00 19.63 393 VAL A O 1
ATOM 3015 N N . PHE A 1 397 ? 84.180 12.416 71.078 1.00 20.92 394 PHE A N 1
ATOM 3016 C CA . PHE A 1 397 ? 84.826 11.337 71.845 1.00 21.38 394 PHE A CA 1
ATOM 3017 C C . PHE A 1 397 ? 85.018 10.032 71.046 1.00 22.75 394 PHE A C 1
ATOM 3018 O O . PHE A 1 397 ? 84.059 9.425 70.568 1.00 22.13 394 PHE A O 1
ATOM 3026 N N . SER A 1 398 ? 86.285 9.626 70.928 1.00 24.02 395 SER A N 1
ATOM 3027 C CA . SER A 1 398 ? 86.721 8.433 70.198 1.00 25.14 395 SER A CA 1
ATOM 3028 C C . SER A 1 398 ? 88.153 8.139 70.626 1.00 26.21 395 SER A C 1
ATOM 3029 O O . SER A 1 398 ? 88.971 9.059 70.701 1.00 26.14 395 SER A O 1
ATOM 3032 N N . ARG A 1 399 ? 88.464 6.873 70.902 1.00 27.57 396 ARG A N 1
ATOM 3033 C CA . ARG A 1 399 ? 89.854 6.461 71.160 1.00 29.34 396 ARG A CA 1
ATOM 3034 C C . ARG A 1 399 ? 90.740 6.597 69.922 1.00 29.34 396 ARG A C 1
ATOM 3035 O O . ARG A 1 399 ? 91.957 6.617 70.029 1.00 30.08 396 ARG A O 1
ATOM 3043 N N . ASP A 1 400 ? 90.116 6.665 68.756 1.00 29.28 397 ASP A N 1
ATOM 3044 C CA . ASP A 1 400 ? 90.823 6.825 67.499 1.00 30.19 397 ASP A CA 1
ATOM 3045 C C . ASP A 1 400 ? 90.913 8.332 67.185 1.00 29.49 397 ASP A C 1
ATOM 3046 O O . ASP A 1 400 ? 89.914 8.961 66.834 1.00 28.72 397 ASP A O 1
ATOM 3051 N N . ILE A 1 401 ? 92.111 8.899 67.334 1.00 29.47 398 ILE A N 1
ATOM 3052 C CA . ILE A 1 401 ? 92.289 10.347 67.286 1.00 29.43 398 ILE A CA 1
ATOM 3053 C C . ILE A 1 401 ? 92.031 10.896 65.902 1.00 29.68 398 ILE A C 1
ATOM 3054 O O . ILE A 1 401 ? 91.442 11.973 65.765 1.00 29.55 398 ILE A O 1
ATOM 3059 N N . ALA A 1 402 ? 92.433 10.131 64.890 1.00 30.30 399 ALA A N 1
ATOM 3060 C CA . ALA A 1 402 ? 92.256 10.507 63.496 1.00 30.78 399 ALA A CA 1
ATOM 3061 C C . ALA A 1 402 ? 90.782 10.512 63.115 1.00 30.42 399 ALA A C 1
ATOM 3062 O O . ALA A 1 402 ? 90.321 11.391 62.379 1.00 30.85 399 ALA A O 1
ATOM 3064 N N . ARG A 1 403 ? 90.039 9.536 63.624 1.00 29.92 400 ARG A N 1
ATOM 3065 C CA . ARG A 1 403 ? 88.606 9.483 63.409 1.00 29.41 400 ARG A CA 1
ATOM 3066 C C . ARG A 1 403 ? 87.901 10.685 64.036 1.00 28.19 400 ARG A C 1
ATOM 3067 O O . ARG A 1 403 ? 87.005 11.260 63.439 1.00 27.42 400 ARG A O 1
ATOM 3075 N N . ALA A 1 404 ? 88.311 11.036 65.247 1.00 27.93 401 ALA A N 1
ATOM 3076 C CA . ALA A 1 404 ? 87.780 12.192 65.957 1.00 27.74 401 ALA A CA 1
ATOM 3077 C C . ALA A 1 404 ? 88.148 13.484 65.220 1.00 27.88 401 ALA A C 1
ATOM 3078 O O . ALA A 1 404 ? 87.342 14.393 65.118 1.00 27.19 401 ALA A O 1
ATOM 3080 N N . GLU A 1 405 ? 89.366 13.540 64.694 1.00 29.39 402 GLU A N 1
ATOM 3081 C CA . GLU A 1 405 ? 89.798 14.640 63.834 1.00 31.05 402 GLU A CA 1
ATOM 3082 C C . GLU A 1 405 ? 88.915 14.822 62.595 1.00 30.70 402 GLU A C 1
ATOM 3083 O O . GLU A 1 405 ? 88.560 15.941 62.251 1.00 29.81 402 GLU A O 1
ATOM 3089 N N . LYS A 1 406 ? 88.593 13.715 61.926 1.00 31.26 403 LYS A N 1
ATOM 3090 C CA . LYS A 1 406 ? 87.771 13.717 60.716 1.00 31.99 403 LYS A CA 1
ATOM 3091 C C . LYS A 1 406 ? 86.379 14.233 61.021 1.00 30.65 403 LYS A C 1
ATOM 3092 O O . LYS A 1 406 ? 85.825 15.034 60.262 1.00 30.57 403 LYS A O 1
ATOM 3098 N N . VAL A 1 407 ? 85.827 13.767 62.141 1.00 29.79 404 VAL A N 1
ATOM 3099 C CA . VAL A 1 407 ? 84.512 14.183 62.617 1.00 28.53 404 VAL A CA 1
ATOM 3100 C C . VAL A 1 407 ? 84.540 15.676 62.919 1.00 28.25 404 VAL A C 1
ATOM 3101 O O . VAL A 1 407 ? 83.593 16.404 62.595 1.00 28.03 404 VAL A O 1
ATOM 3105 N N . ALA A 1 408 ? 85.625 16.118 63.561 1.00 27.61 405 ALA A N 1
ATOM 3106 C CA . ALA A 1 408 ? 85.797 17.521 63.929 1.00 27.00 405 ALA A CA 1
ATOM 3107 C C . ALA A 1 408 ? 85.776 18.437 62.688 1.00 26.82 405 ALA A C 1
ATOM 3108 O O . ALA A 1 408 ? 85.181 19.520 62.707 1.00 26.86 405 ALA A O 1
ATOM 3110 N N . GLU A 1 409 ? 86.398 17.976 61.609 1.00 27.10 406 GLU A N 1
ATOM 3111 C CA . GLU A 1 409 ? 86.449 18.717 60.354 1.00 28.01 406 GLU A CA 1
ATOM 3112 C C . GLU A 1 409 ? 85.082 18.889 59.701 1.00 27.31 406 GLU A C 1
ATOM 3113 O O . GLU A 1 409 ? 84.856 19.856 58.976 1.00 26.96 406 GLU A O 1
ATOM 3119 N N . GLN A 1 410 ? 84.175 17.965 60.002 1.00 26.79 407 GLN A N 1
ATOM 3120 C CA . GLN A 1 410 ? 82.854 17.916 59.379 1.00 26.93 407 GLN A CA 1
ATOM 3121 C C . GLN A 1 410 ? 81.706 18.523 60.192 1.00 25.43 407 GLN A C 1
ATOM 3122 O O . GLN A 1 410 ? 80.635 18.755 59.654 1.00 25.27 407 GLN A O 1
ATOM 3128 N N . VAL A 1 411 ? 81.909 18.770 61.482 1.00 24.88 408 VAL A N 1
ATOM 3129 C CA . VAL A 1 411 ? 80.882 19.461 62.281 1.00 24.16 408 VAL A CA 1
ATOM 3130 C C . VAL A 1 411 ? 80.978 20.975 62.067 1.00 24.44 408 VAL A C 1
ATOM 3131 O O . VAL A 1 411 ? 82.023 21.586 62.296 1.00 24.34 408 VAL A O 1
ATOM 3135 N N . GLU A 1 412 ? 79.868 21.566 61.648 1.00 24.60 409 GLU A N 1
ATOM 3136 C CA . GLU A 1 412 ? 79.794 22.981 61.363 1.00 25.88 409 GLU A CA 1
ATOM 3137 C C . GLU A 1 412 ? 79.635 23.811 62.629 1.00 24.56 409 GLU A C 1
ATOM 3138 O O . GLU A 1 412 ? 78.524 24.158 63.003 1.00 24.70 409 GLU A O 1
ATOM 3144 N N . THR A 1 413 ? 80.762 24.106 63.280 1.00 23.87 410 THR A N 1
ATOM 3145 C CA . THR A 1 413 ? 80.851 25.001 64.425 1.00 23.32 410 THR A CA 1
ATOM 3146 C C . THR A 1 413 ? 82.175 25.725 64.429 1.00 23.57 410 THR A C 1
ATOM 3147 O O . THR A 1 413 ? 83.051 25.462 63.607 1.00 23.75 410 THR A O 1
ATOM 3151 N N . GLY A 1 414 ? 82.332 26.613 65.404 1.00 23.77 411 GLY A N 1
ATOM 3152 C CA . GLY A 1 414 ? 83.531 27.436 65.514 1.00 24.50 411 GLY A CA 1
ATOM 3153 C C . GLY A 1 414 ? 84.670 26.730 66.208 1.00 25.16 411 GLY A C 1
ATOM 3154 O O . GLY A 1 414 ? 85.817 27.060 65.964 1.00 24.77 411 GLY A O 1
ATOM 3163 N N . VAL A 1 416 ? 85.873 22.707 68.117 1.00 22.61 413 VAL A N 1
ATOM 3164 C CA . VAL A 1 416 ? 85.610 21.301 68.449 1.00 20.98 413 VAL A CA 1
ATOM 3165 C C . VAL A 1 416 ? 86.684 20.777 69.387 1.00 20.42 413 VAL A C 1
ATOM 3166 O O . VAL A 1 416 ? 87.876 20.861 69.094 1.00 20.11 413 VAL A O 1
ATOM 3170 N N . PHE A 1 417 ? 86.254 20.255 70.531 1.00 19.59 414 PHE A N 1
ATOM 3171 C CA . PHE A 1 417 ? 87.178 19.668 71.491 1.00 19.49 414 PHE A CA 1
ATOM 3172 C C . PHE A 1 417 ? 87.174 18.138 71.385 1.00 19.52 414 PHE A C 1
ATOM 3173 O O . PHE A 1 417 ? 86.112 17.504 71.282 1.00 18.96 414 PHE A O 1
ATOM 3181 N N . ILE A 1 418 ? 88.368 17.564 71.377 1.00 19.52 415 ILE A N 1
ATOM 3182 C CA . ILE A 1 418 ? 88.510 16.129 71.232 1.00 20.35 415 ILE A CA 1
ATOM 3183 C C . ILE A 1 418 ? 88.890 15.450 72.549 1.00 20.85 415 ILE A C 1
ATOM 3184 O O . ILE A 1 418 ? 89.930 15.713 73.138 1.00 20.43 415 ILE A O 1
ATOM 3189 N N . ASN A 1 419 ? 88.009 14.551 72.971 1.00 21.80 416 ASN A N 1
ATOM 3190 C CA . ASN A 1 419 ? 88.132 13.815 74.211 1.00 22.90 416 ASN A CA 1
ATOM 3191 C C . ASN A 1 419 ? 88.137 14.648 75.484 1.00 23.09 416 ASN A C 1
ATOM 3192 O O . ASN A 1 419 ? 88.439 14.155 76.530 1.00 24.10 416 ASN A O 1
ATOM 3197 N N . THR A 1 420 ? 87.805 15.922 75.368 1.00 24.09 417 THR A N 1
ATOM 3198 C CA . THR A 1 420 ? 87.369 16.753 76.501 1.00 24.76 417 THR A CA 1
ATOM 3199 C C . THR A 1 420 ? 86.103 17.503 76.071 1.00 24.18 417 THR A C 1
ATOM 3200 O O . THR A 1 420 ? 85.731 17.476 74.886 1.00 23.32 417 THR A O 1
ATOM 3204 N N . ALA A 1 421 ? 85.455 18.151 77.047 1.00 24.12 418 ALA A N 1
ATOM 3205 C CA . ALA A 1 421 ? 84.410 19.121 76.800 1.00 24.20 418 ALA A CA 1
ATOM 3206 C C . ALA A 1 421 ? 85.019 20.471 76.409 1.00 24.18 418 ALA A C 1
ATOM 3207 O O . ALA A 1 421 ? 86.176 20.759 76.715 1.00 24.75 418 ALA A O 1
ATOM 3209 N N . THR A 1 422 ? 84.223 21.270 75.713 1.00 24.10 419 THR A N 1
ATOM 3210 C CA . THR A 1 422 ? 84.526 22.648 75.406 1.00 24.32 419 THR A CA 1
ATOM 3211 C C . THR A 1 422 ? 84.764 23.413 76.688 1.00 24.90 419 THR A C 1
ATOM 3212 O O . THR A 1 422 ? 83.852 23.543 77.521 1.00 25.26 419 THR A O 1
ATOM 3216 N N . ALA A 1 423 ? 85.984 23.916 76.835 1.00 25.59 420 ALA A N 1
ATOM 3217 C CA . ALA A 1 423 ? 86.452 24.513 78.083 1.00 26.86 420 ALA A CA 1
ATOM 3218 C C . ALA A 1 423 ? 87.380 25.693 77.812 1.00 27.81 420 ALA A C 1
ATOM 3219 O O . ALA A 1 423 ? 88.250 25.619 76.936 1.00 28.24 420 ALA A O 1
ATOM 3221 N N . ALA A 1 424 ? 87.198 26.763 78.590 1.00 28.84 421 ALA A N 1
ATOM 3222 C CA . ALA A 1 424 ? 87.964 28.005 78.467 1.00 29.03 421 ALA A CA 1
ATOM 3223 C C . ALA A 1 424 ? 89.439 27.863 78.717 1.00 29.82 421 ALA A C 1
ATOM 3224 O O . ALA A 1 424 ? 89.856 27.078 79.561 1.00 31.04 421 ALA A O 1
ATOM 3226 N N . ALA A 1 425 ? 90.221 28.632 77.959 1.00 29.93 422 ALA A N 1
ATOM 3227 C CA . ALA A 1 425 ? 91.627 28.915 78.263 1.00 29.97 422 ALA A CA 1
ATOM 3228 C C . ALA A 1 425 ? 92.085 30.119 77.420 1.00 30.18 422 ALA A C 1
ATOM 3229 O O . ALA A 1 425 ? 91.661 30.259 76.260 1.00 29.40 422 ALA A O 1
ATOM 3231 N N . PRO A 1 426 ? 92.918 31.008 78.012 1.00 30.42 423 PRO A N 1
ATOM 3232 C CA . PRO A 1 426 ? 93.372 32.265 77.386 1.00 30.86 423 PRO A CA 1
ATOM 3233 C C . PRO A 1 426 ? 94.034 32.085 76.020 1.00 31.67 423 PRO A C 1
ATOM 3234 O O . PRO A 1 426 ? 93.836 32.903 75.122 1.00 31.99 423 PRO A O 1
ATOM 3238 N N . GLU A 1 427 ? 94.790 31.004 75.885 1.00 32.61 424 GLU A N 1
ATOM 3239 C CA . GLU A 1 427 ? 95.510 30.637 74.679 1.00 33.79 424 GLU A CA 1
ATOM 3240 C C . GLU A 1 427 ? 94.591 30.315 73.502 1.00 33.71 424 GLU A C 1
ATOM 3241 O O . GLU A 1 427 ? 95.012 30.386 72.342 1.00 34.27 424 GLU A O 1
ATOM 3247 N N . LEU A 1 428 ? 93.347 29.955 73.808 1.00 32.83 425 LEU A N 1
ATOM 3248 C CA . LEU A 1 428 ? 92.442 29.380 72.828 1.00 32.56 425 LEU A CA 1
ATOM 3249 C C . LEU A 1 428 ? 91.463 30.405 72.275 1.00 32.73 425 LEU A C 1
ATOM 3250 O O . LEU A 1 428 ? 90.712 31.030 73.041 1.00 32.30 425 LEU A O 1
ATOM 3255 N N . PRO A 1 429 ? 91.436 30.550 70.937 1.00 33.16 426 PRO A N 1
ATOM 3256 C CA . PRO A 1 429 ? 90.481 31.453 70.284 1.00 33.33 426 PRO A CA 1
ATOM 3257 C C . PRO A 1 429 ? 89.071 30.932 70.517 1.00 32.90 426 PRO A C 1
ATOM 3258 O O . PRO A 1 429 ? 88.846 29.729 70.441 1.00 33.07 426 PRO A O 1
ATOM 3262 N N . PHE A 1 430 ? 88.148 31.834 70.808 1.00 32.32 427 PHE A N 1
ATOM 3263 C CA . PHE A 1 430 ? 86.774 31.472 71.086 1.00 32.49 427 PHE A CA 1
ATOM 3264 C C . PHE A 1 430 ? 85.839 32.244 70.149 1.00 32.14 427 PHE A C 1
ATOM 3265 O O . PHE A 1 430 ? 85.988 33.462 69.998 1.00 32.49 427 PHE A O 1
ATOM 3273 N N . GLY A 1 431 ? 84.897 31.533 69.517 1.00 31.32 428 GLY A N 1
ATOM 3274 C CA . GLY A 1 431 ? 83.828 32.161 68.720 1.00 30.45 428 GLY A CA 1
ATOM 3275 C C . GLY A 1 431 ? 83.068 31.153 67.879 1.00 29.65 428 GLY A C 1
ATOM 3276 O O . GLY A 1 431 ? 83.539 30.048 67.660 1.00 30.24 428 GLY A O 1
ATOM 3277 N N . GLY A 1 432 ? 81.898 31.536 67.388 1.00 29.09 429 GLY A N 1
ATOM 3278 C CA . GLY A 1 432 ? 81.048 30.618 66.623 1.00 27.88 429 GLY A CA 1
ATOM 3279 C C . GLY A 1 432 ? 80.842 30.999 65.174 1.00 27.25 429 GLY A C 1
ATOM 3280 O O . GLY A 1 432 ? 81.390 31.997 64.703 1.00 27.02 429 GLY A O 1
ATOM 3281 N N . ILE A 1 433 ? 80.060 30.180 64.470 1.00 26.83 430 ILE A N 1
ATOM 3282 C CA . ILE A 1 433 ? 79.520 30.524 63.156 1.00 26.44 430 ILE A CA 1
ATOM 3283 C C . ILE A 1 433 ? 77.978 30.420 63.213 1.00 27.25 430 ILE A C 1
ATOM 3284 O O . ILE A 1 433 ? 77.409 30.177 64.304 1.00 26.29 430 ILE A O 1
ATOM 3289 N N . LYS A 1 434 ? 77.322 30.613 62.060 1.00 27.58 431 LYS A N 1
ATOM 3290 C CA . LYS A 1 434 ? 75.850 30.552 61.932 1.00 28.81 431 LYS A CA 1
ATOM 3291 C C . LYS A 1 434 ? 75.186 31.495 62.940 1.00 28.32 431 LYS A C 1
ATOM 3292 O O . LYS A 1 434 ? 75.678 32.607 63.142 1.00 28.27 431 LYS A O 1
ATOM 3298 N N . ASN A 1 435 ? 74.109 31.059 63.593 1.00 28.23 432 ASN A N 1
ATOM 3299 C CA . ASN A 1 435 ? 73.424 31.932 64.568 1.00 28.47 432 ASN A CA 1
ATOM 3300 C C . ASN A 1 435 ? 74.157 32.138 65.900 1.00 28.51 432 ASN A C 1
ATOM 3301 O O . ASN A 1 435 ? 73.711 32.916 66.753 1.00 28.70 432 ASN A O 1
ATOM 3306 N N . SER A 1 436 ? 75.296 31.469 66.063 1.00 28.85 433 SER A N 1
ATOM 3307 C CA . SER A 1 436 ? 76.129 31.658 67.255 1.00 29.47 433 SER A CA 1
ATOM 3308 C C . SER A 1 436 ? 77.023 32.878 67.196 1.00 30.51 433 SER A C 1
ATOM 3309 O O . SER A 1 436 ? 77.670 33.230 68.179 1.00 29.89 433 SER A O 1
ATOM 3312 N N . GLY A 1 437 ? 77.049 33.519 66.032 1.00 32.84 434 GLY A N 1
ATOM 3313 C CA . GLY A 1 437 ? 77.675 34.815 65.876 1.00 34.74 434 GLY A CA 1
ATOM 3314 C C . GLY A 1 437 ? 78.812 34.828 64.886 1.00 36.60 434 GLY A C 1
ATOM 3315 O O . GLY A 1 437 ? 78.859 34.036 63.936 1.00 36.76 434 GLY A O 1
ATOM 3316 N N . PHE A 1 438 ? 79.720 35.768 65.104 1.00 38.16 435 PHE A N 1
ATOM 3317 C CA . PHE A 1 438 ? 80.897 35.919 64.269 1.00 40.37 435 PHE A CA 1
ATOM 3318 C C . PHE A 1 438 ? 82.009 36.647 65.029 1.00 41.77 435 PHE A C 1
ATOM 3319 O O . PHE A 1 438 ? 81.735 37.382 65.986 1.00 41.83 435 PHE A O 1
ATOM 3327 N N . GLY A 1 439 ? 83.255 36.441 64.595 1.00 43.32 436 GLY A N 1
ATOM 3328 C CA . GLY A 1 439 ? 84.423 36.952 65.309 1.00 44.97 436 GLY A CA 1
ATOM 3329 C C . GLY A 1 439 ? 84.998 35.940 66.295 1.00 45.87 436 GLY A C 1
ATOM 3330 O O . GLY A 1 439 ? 84.315 34.991 66.720 1.00 45.71 436 GLY A O 1
ATOM 3331 N N . ARG A 1 440 ? 86.261 36.141 66.650 1.00 46.94 437 ARG A N 1
ATOM 3332 C CA . ARG A 1 440 ? 86.931 35.295 67.620 1.00 47.64 437 ARG A CA 1
ATOM 3333 C C . ARG A 1 440 ? 87.487 36.154 68.756 1.00 48.69 437 ARG A C 1
ATOM 3334 O O . ARG A 1 440 ? 88.303 37.063 68.523 1.00 49.26 437 ARG A O 1
ATOM 3342 N N . GLU A 1 441 ? 87.017 35.888 69.977 1.00 49.20 438 GLU A N 1
ATOM 3343 C CA . GLU A 1 441 ? 87.641 36.451 71.183 1.00 50.11 438 GLU A CA 1
ATOM 3344 C C . GLU A 1 441 ? 88.751 35.509 71.677 1.00 50.25 438 GLU A C 1
ATOM 3345 O O . GLU A 1 441 ? 88.922 34.428 71.116 1.00 50.53 438 GLU A O 1
ATOM 3351 N N . LEU A 1 442 ? 89.516 35.935 72.689 1.00 50.65 439 LEU A N 1
ATOM 3352 C CA . LEU A 1 442 ? 90.662 35.166 73.241 1.00 50.65 439 LEU A CA 1
ATOM 3353 C C . LEU A 1 442 ? 91.754 34.804 72.203 1.00 51.27 439 LEU A C 1
ATOM 3354 O O . LEU A 1 442 ? 91.601 35.083 71.008 1.00 51.28 439 LEU A O 1
ATOM 3359 N N . SER A 1 443 ? 92.853 34.206 72.679 1.00 51.79 440 SER A N 1
ATOM 3360 C CA . SER A 1 443 ? 94.094 33.989 71.897 1.00 52.80 440 SER A CA 1
ATOM 3361 C C . SER A 1 443 ? 94.665 35.278 71.292 1.00 53.30 440 SER A C 1
ATOM 3362 O O . SER A 1 443 ? 94.275 36.382 71.688 1.00 53.28 440 SER A O 1
ATOM 3365 N N . PHE A 1 444 ? 95.600 35.126 70.349 1.00 54.34 441 PHE A N 1
ATOM 3366 C CA . PHE A 1 444 ? 96.153 36.252 69.575 1.00 54.89 441 PHE A CA 1
ATOM 3367 C C . PHE A 1 444 ? 95.083 36.899 68.691 1.00 54.37 441 PHE A C 1
ATOM 3368 O O . PHE A 1 444 ? 95.166 38.084 68.374 1.00 54.59 441 PHE A O 1
ATOM 3376 N N . LEU A 1 445 ? 94.090 36.103 68.294 1.00 53.66 442 LEU A N 1
ATOM 3377 C CA . LEU A 1 445 ? 92.992 36.558 67.444 1.00 53.28 442 LEU A CA 1
ATOM 3378 C C . LEU A 1 445 ? 92.095 37.602 68.143 1.00 52.55 442 LEU A C 1
ATOM 3379 O O . LEU A 1 445 ? 91.702 38.599 67.524 1.00 53.01 442 LEU A O 1
ATOM 3384 N N . GLY A 1 446 ? 91.796 37.379 69.426 1.00 51.51 443 GLY A N 1
ATOM 3385 C CA . GLY A 1 446 ? 91.050 38.337 70.255 1.00 50.22 443 GLY A CA 1
ATOM 3386 C C . GLY A 1 446 ? 91.525 39.787 70.199 1.00 50.08 443 GLY A C 1
ATOM 3387 O O . GLY A 1 446 ? 90.703 40.715 70.179 1.00 50.00 443 GLY A O 1
ATOM 3388 N N . ILE A 1 447 ? 92.844 39.997 70.163 1.00 49.62 444 ILE A N 1
ATOM 3389 C CA . ILE A 1 447 ? 93.399 41.359 70.176 1.00 48.94 444 ILE A CA 1
ATOM 3390 C C . ILE A 1 447 ? 93.327 42.089 68.801 1.00 49.04 444 ILE A C 1
ATOM 3391 O O . ILE A 1 447 ? 93.442 43.315 68.738 1.00 49.06 444 ILE A O 1
ATOM 3396 N N . GLU A 1 448 ? 93.104 41.331 67.723 1.00 48.63 445 GLU A N 1
ATOM 3397 C CA . GLU A 1 448 ? 92.994 41.867 66.349 1.00 48.73 445 GLU A CA 1
ATOM 3398 C C . GLU A 1 448 ? 91.674 42.609 66.062 1.00 47.00 445 GLU A C 1
ATOM 3399 O O . GLU A 1 448 ? 91.609 43.438 65.144 1.00 47.31 445 GLU A O 1
ATOM 3405 N N . GLU A 1 449 ? 90.632 42.306 66.835 1.00 44.57 446 GLU A N 1
ATOM 3406 C CA . GLU A 1 449 ? 89.258 42.718 66.498 1.00 43.02 446 GLU A CA 1
ATOM 3407 C C . GLU A 1 449 ? 89.038 44.238 66.373 1.00 40.90 446 GLU A C 1
ATOM 3408 O O . GLU A 1 449 ? 88.392 44.703 65.427 1.00 40.96 446 GLU A O 1
ATOM 3414 N N . PHE A 1 450 ? 89.574 44.994 67.330 1.00 37.64 447 PHE A N 1
ATOM 3415 C CA . PHE A 1 450 ? 89.344 46.436 67.419 1.00 34.95 447 PHE A CA 1
ATOM 3416 C C . PHE A 1 450 ? 90.644 47.237 67.402 1.00 34.36 447 PHE A C 1
ATOM 3417 O O . PHE A 1 450 ? 90.910 48.027 68.292 1.00 33.88 447 PHE A O 1
ATOM 3425 N N . ILE A 1 451 ? 91.454 47.020 66.384 1.00 33.72 448 ILE A N 1
ATOM 3426 C CA . ILE A 1 451 ? 92.631 47.843 66.166 1.00 33.94 448 ILE A CA 1
ATOM 3427 C C . ILE A 1 451 ? 92.640 48.358 64.737 1.00 33.84 448 ILE A C 1
ATOM 3428 O O . ILE A 1 451 ? 92.018 47.753 63.854 1.00 33.21 448 ILE A O 1
ATOM 3433 N N . ASN A 1 452 ? 93.315 49.482 64.509 1.00 34.11 449 ASN A N 1
ATOM 3434 C CA . ASN A 1 452 ? 93.653 49.872 63.134 1.00 34.66 449 ASN A CA 1
ATOM 3435 C C . ASN A 1 452 ? 94.947 49.171 62.725 1.00 35.07 449 ASN A C 1
ATOM 3436 O O . ASN A 1 452 ? 96.028 49.475 63.225 1.00 34.83 449 ASN A O 1
ATOM 3441 N N . ARG A 1 453 ? 94.814 48.198 61.839 1.00 35.30 450 ARG A N 1
ATOM 3442 C CA . ARG A 1 453 ? 95.966 47.594 61.212 1.00 36.07 450 ARG A CA 1
ATOM 3443 C C . ARG A 1 453 ? 96.354 48.429 60.002 1.00 35.90 450 ARG A C 1
ATOM 3444 O O . ARG A 1 453 ? 95.838 48.260 58.890 1.00 36.64 450 ARG A O 1
ATOM 3452 N N . LYS A 1 454 ? 97.255 49.371 60.258 1.00 34.60 451 LYS A N 1
ATOM 3453 C CA . LYS A 1 454 ? 97.663 50.353 59.287 1.00 33.08 451 LYS A CA 1
ATOM 3454 C C . LYS A 1 454 ? 98.782 49.802 58.420 1.00 32.92 451 LYS A C 1
ATOM 3455 O O . LYS A 1 454 ? 99.849 49.446 58.930 1.00 32.19 451 LYS A O 1
ATOM 3461 N N . LEU A 1 455 ? 98.523 49.735 57.108 1.00 32.08 452 LEU A N 1
ATOM 3462 C CA . LEU A 1 455 ? 99.569 49.472 56.118 1.00 31.52 452 LEU A CA 1
ATOM 3463 C C . LEU A 1 455 ? 100.406 50.722 55.921 1.00 31.47 452 LEU A C 1
ATOM 3464 O O . LEU A 1 455 ? 99.876 51.807 55.656 1.00 31.45 452 LEU A O 1
ATOM 3469 N N . VAL A 1 456 ? 101.712 50.572 56.098 1.00 31.44 453 VAL A N 1
ATOM 3470 C CA . VAL A 1 456 ? 102.663 51.609 55.736 1.00 31.69 453 VAL A CA 1
ATOM 3471 C C . VAL A 1 456 ? 103.576 51.020 54.675 1.00 33.15 453 VAL A C 1
ATOM 3472 O O . VAL A 1 456 ? 104.322 50.087 54.934 1.00 33.25 453 VAL A O 1
ATOM 3476 N N . ARG A 1 457 ? 103.489 51.583 53.473 1.00 35.04 454 ARG A N 1
ATOM 3477 C CA . ARG A 1 457 ? 104.183 51.082 52.294 1.00 36.71 454 ARG A CA 1
ATOM 3478 C C . ARG A 1 457 ? 105.252 52.060 51.806 1.00 38.06 454 ARG A C 1
ATOM 3479 O O . ARG A 1 457 ? 104.957 53.220 51.528 1.00 38.11 454 ARG A O 1
ATOM 3487 N N . ILE A 1 458 ? 106.490 51.584 51.688 1.00 39.55 455 ILE A N 1
ATOM 3488 C CA . ILE A 1 458 ? 107.557 52.376 51.052 1.00 42.09 455 ILE A CA 1
ATOM 3489 C C . ILE A 1 458 ? 107.973 51.731 49.729 1.00 43.94 455 ILE A C 1
ATOM 3490 O O . ILE A 1 458 ? 108.288 50.543 49.671 1.00 43.85 455 ILE A O 1
ATOM 3495 N N . GLY A 1 459 ? 107.943 52.522 48.663 1.00 46.27 456 GLY A N 1
ATOM 3496 C CA . GLY A 1 459 ? 108.532 52.126 47.379 1.00 48.38 456 GLY A CA 1
ATOM 3497 C C . GLY A 1 459 ? 108.914 53.557 46.619 1.00 50.65 456 GLY A C 1
ATOM 3498 O O . GLY A 1 459 ? 108.927 54.516 47.689 1.00 50.52 456 GLY A O 1
ATOM 3507 N N . ILE B 1 5 ? 65.230 50.996 39.879 1.00 39.23 2 ILE B N 1
ATOM 3508 C CA . ILE B 1 5 ? 66.551 50.644 39.338 1.00 35.83 2 ILE B CA 1
ATOM 3509 C C . ILE B 1 5 ? 66.416 50.107 37.895 1.00 33.55 2 ILE B C 1
ATOM 3510 O O . ILE B 1 5 ? 65.458 49.408 37.560 1.00 33.81 2 ILE B O 1
ATOM 3515 N N . VAL B 1 6 ? 67.349 50.488 37.034 1.00 30.54 3 VAL B N 1
ATOM 3516 C CA . VAL B 1 6 ? 67.390 49.980 35.662 1.00 27.80 3 VAL B CA 1
ATOM 3517 C C . VAL B 1 6 ? 68.804 49.472 35.388 1.00 25.21 3 VAL B C 1
ATOM 3518 O O . VAL B 1 6 ? 69.774 50.232 35.498 1.00 23.79 3 VAL B O 1
ATOM 3522 N N . TYR B 1 7 ? 68.916 48.187 35.063 1.00 23.31 4 TYR B N 1
ATOM 3523 C CA . TYR B 1 7 ? 70.184 47.609 34.598 1.00 21.18 4 TYR B CA 1
ATOM 3524 C C . TYR B 1 7 ? 70.312 47.817 33.086 1.00 21.46 4 TYR B C 1
ATOM 3525 O O . TYR B 1 7 ? 69.524 47.286 32.287 1.00 21.71 4 TYR B O 1
ATOM 3534 N N . GLN B 1 8 ? 71.285 48.623 32.685 1.00 20.58 5 GLN B N 1
ATOM 3535 C CA . GLN B 1 8 ? 71.447 48.915 31.273 1.00 20.15 5 GLN B CA 1
ATOM 3536 C C . GLN B 1 8 ? 72.844 49.417 30.985 1.00 19.70 5 GLN B C 1
ATOM 3537 O O . GLN B 1 8 ? 73.507 49.988 31.854 1.00 19.03 5 GLN B O 1
ATOM 3543 N N . THR B 1 9 ? 73.284 49.211 29.748 1.00 19.74 6 THR B N 1
ATOM 3544 C CA . THR B 1 9 ? 74.449 49.912 29.253 1.00 19.21 6 THR B CA 1
ATOM 3545 C C . THR B 1 9 ? 74.017 51.250 28.684 1.00 19.47 6 THR B C 1
ATOM 3546 O O . THR B 1 9 ? 73.335 51.303 27.659 1.00 19.91 6 THR B O 1
ATOM 3550 N N . LEU B 1 10 ? 74.422 52.322 29.350 1.00 19.24 7 LEU B N 1
ATOM 3551 C CA . LEU B 1 10 ? 74.323 53.660 28.773 1.00 19.99 7 LEU B CA 1
ATOM 3552 C C . LEU B 1 10 ? 75.763 54.157 28.558 1.00 19.30 7 LEU B C 1
ATOM 3553 O O . LEU B 1 10 ? 76.455 54.488 29.511 1.00 19.65 7 LEU B O 1
ATOM 3558 N N . ASN B 1 11 ? 76.199 54.159 27.300 1.00 18.40 8 ASN B N 1
ATOM 3559 C CA . ASN B 1 11 ? 77.552 54.514 26.897 1.00 17.79 8 ASN B CA 1
ATOM 3560 C C . ASN B 1 11 ? 77.786 55.995 27.232 1.00 18.25 8 ASN B C 1
ATOM 3561 O O . ASN B 1 11 ? 77.153 56.854 26.638 1.00 17.75 8 ASN B O 1
ATOM 3566 N N . PRO B 1 12 ? 78.682 56.288 28.203 1.00 18.46 9 PRO B N 1
ATOM 3567 C CA . PRO B 1 12 ? 78.982 57.681 28.582 1.00 18.57 9 PRO B CA 1
ATOM 3568 C C . PRO B 1 12 ? 79.736 58.516 27.542 1.00 18.87 9 PRO B C 1
ATOM 3569 O O . PRO B 1 12 ? 79.934 59.711 27.741 1.00 18.91 9 PRO B O 1
ATOM 3573 N N . THR B 1 13 ? 80.150 57.896 26.444 1.00 18.72 10 THR B N 1
ATOM 3574 C CA . THR B 1 13 ? 80.868 58.610 25.398 1.00 18.81 10 THR B CA 1
ATOM 3575 C C . THR B 1 13 ? 79.893 59.105 24.340 1.00 19.82 10 THR B C 1
ATOM 3576 O O . THR B 1 13 ? 80.064 60.190 23.794 1.00 20.66 10 THR B O 1
ATOM 3580 N N . THR B 1 14 ? 78.867 58.304 24.069 1.00 20.38 11 THR B N 1
ATOM 3581 C CA . THR B 1 14 ? 77.846 58.610 23.079 1.00 21.61 11 THR B CA 1
ATOM 3582 C C . THR B 1 14 ? 76.561 59.108 23.741 1.00 22.43 11 THR B C 1
ATOM 3583 O O . THR B 1 14 ? 75.739 59.733 23.073 1.00 22.75 11 THR B O 1
ATOM 3587 N N . GLU B 1 15 ? 76.377 58.816 25.038 1.00 22.42 12 GLU B N 1
ATOM 3588 C CA . GLU B 1 15 ? 75.121 59.102 25.750 1.00 23.32 12 GLU B CA 1
ATOM 3589 C C . GLU B 1 15 ? 73.977 58.183 25.318 1.00 23.91 12 GLU B C 1
ATOM 3590 O O . GLU B 1 15 ? 72.808 58.529 25.488 1.00 24.95 12 GLU B O 1
ATOM 3596 N N . THR B 1 16 ? 74.295 57.017 24.770 1.00 24.06 13 THR B N 1
ATOM 3597 C CA . THR B 1 16 ? 73.276 56.156 24.185 1.00 25.03 13 THR B CA 1
ATOM 3598 C C . THR B 1 16 ? 73.072 54.923 25.038 1.00 23.86 13 THR B C 1
ATOM 3599 O O . THR B 1 16 ? 74.033 54.252 25.368 1.00 23.05 13 THR B O 1
ATOM 3603 N N . VAL B 1 17 ? 71.817 54.623 25.372 1.00 24.26 14 VAL B N 1
ATOM 3604 C CA . VAL B 1 17 ? 71.442 53.308 25.920 1.00 23.88 14 VAL B CA 1
ATOM 3605 C C . VAL B 1 17 ? 71.700 52.244 24.849 1.00 24.09 14 VAL B C 1
ATOM 3606 O O . VAL B 1 17 ? 71.070 52.238 23.794 1.00 24.60 14 VAL B O 1
ATOM 3610 N N . GLU B 1 18 ? 72.640 51.350 25.108 1.00 24.41 15 GLU B N 1
ATOM 3611 C CA . GLU B 1 18 ? 73.017 50.356 24.111 1.00 25.00 15 GLU B CA 1
ATOM 3612 C C . GLU B 1 18 ? 72.303 49.045 24.348 1.00 25.75 15 GLU B C 1
ATOM 3613 O O . GLU B 1 18 ? 71.903 48.369 23.392 1.00 26.47 15 GLU B O 1
ATOM 3619 N N . ARG B 1 19 ? 72.115 48.701 25.619 1.00 26.12 16 ARG B N 1
ATOM 3620 C CA . ARG B 1 19 ? 71.359 47.512 25.978 1.00 26.38 16 ARG B CA 1
ATOM 3621 C C . ARG B 1 19 ? 70.693 47.564 27.341 1.00 25.99 16 ARG B C 1
ATOM 3622 O O . ARG B 1 19 ? 71.219 48.151 28.277 1.00 25.59 16 ARG B O 1
ATOM 3630 N N . SER B 1 20 ? 69.548 46.901 27.436 1.00 26.03 17 SER B N 1
ATOM 3631 C CA . SER B 1 20 ? 68.733 46.879 28.624 1.00 26.27 17 SER B CA 1
ATOM 3632 C C . SER B 1 20 ? 68.655 45.428 29.101 1.00 26.12 17 SER B C 1
ATOM 3633 O O . SER B 1 20 ? 68.696 44.498 28.287 1.00 25.42 17 SER B O 1
ATOM 3636 N N . PHE B 1 21 ? 68.555 45.232 30.416 1.00 25.76 18 PHE B N 1
ATOM 3637 C CA . PHE B 1 21 ? 68.448 43.884 30.986 1.00 25.79 18 PHE B CA 1
ATOM 3638 C C . PHE B 1 21 ? 67.347 43.913 32.025 1.00 26.05 18 PHE B C 1
ATOM 3639 O O . PHE B 1 21 ? 67.248 44.876 32.771 1.00 26.37 18 PHE B O 1
ATOM 3647 N N . ASP B 1 22 ? 66.529 42.860 32.069 1.00 26.72 19 ASP B N 1
ATOM 3648 C CA . ASP B 1 22 ? 65.448 42.709 33.048 1.00 27.73 19 ASP B CA 1
ATOM 3649 C C . ASP B 1 22 ? 65.965 42.267 34.427 1.00 27.20 19 ASP B C 1
ATOM 3650 O O . ASP B 1 22 ? 66.986 41.577 34.526 1.00 26.81 19 ASP B O 1
ATOM 3655 N N . LEU B 1 23 ? 65.253 42.670 35.480 1.00 27.27 20 LEU B N 1
ATOM 3656 C CA . LEU B 1 23 ? 65.514 42.170 36.821 1.00 27.40 20 LEU B CA 1
ATOM 3657 C C . LEU B 1 23 ? 65.237 40.684 36.863 1.00 27.11 20 LEU B C 1
ATOM 3658 O O . LEU B 1 23 ? 64.323 40.195 36.182 1.00 27.56 20 LEU B O 1
ATOM 3663 N N . HIS B 1 24 ? 66.034 39.969 37.648 1.00 26.30 21 HIS B N 1
ATOM 3664 C CA . HIS B 1 24 ? 65.692 38.611 38.008 1.00 26.13 21 HIS B CA 1
ATOM 3665 C C . HIS B 1 24 ? 64.370 38.614 38.765 1.00 26.71 21 HIS B C 1
ATOM 3666 O O . HIS B 1 24 ? 64.118 39.499 39.585 1.00 26.87 21 HIS B O 1
ATOM 3673 N N . THR B 1 25 ? 63.510 37.655 38.442 1.00 27.50 22 THR B N 1
ATOM 3674 C CA . THR B 1 25 ? 62.232 37.469 39.125 1.00 28.57 22 THR B CA 1
ATOM 3675 C C . THR B 1 25 ? 62.535 36.887 40.499 1.00 29.07 22 THR B C 1
ATOM 3676 O O . THR B 1 25 ? 63.613 36.327 40.695 1.00 28.63 22 THR B O 1
ATOM 3680 N N . PRO B 1 26 ? 61.619 37.049 41.477 1.00 30.20 23 PRO B N 1
ATOM 3681 C CA . PRO B 1 26 ? 61.797 36.300 42.725 1.00 30.81 23 PRO B CA 1
ATOM 3682 C C . PRO B 1 26 ? 62.013 34.788 42.524 1.00 31.81 23 PRO B C 1
ATOM 3683 O O . PRO B 1 26 ? 62.812 34.184 43.266 1.00 31.76 23 PRO B O 1
ATOM 3687 N N . ALA B 1 27 ? 61.333 34.184 41.541 1.00 32.49 24 ALA B N 1
ATOM 3688 C CA . ALA B 1 27 ? 61.535 32.762 41.237 1.00 33.37 24 ALA B CA 1
ATOM 3689 C C . ALA B 1 27 ? 62.935 32.483 40.708 1.00 33.78 24 ALA B C 1
ATOM 3690 O O . ALA B 1 27 ? 63.508 31.430 41.010 1.00 34.15 24 ALA B O 1
ATOM 3692 N N . GLN B 1 28 ? 63.477 33.409 39.910 1.00 33.90 25 GLN B N 1
ATOM 3693 C CA . GLN B 1 28 ? 64.825 33.249 39.379 1.00 34.01 25 GLN B CA 1
ATOM 3694 C C . GLN B 1 28 ? 65.846 33.418 40.497 1.00 34.05 25 GLN B C 1
ATOM 3695 O O . GLN B 1 28 ? 66.839 32.691 40.546 1.00 33.84 25 GLN B O 1
ATOM 3709 N N . LYS B 1 30 ? 65.276 32.699 43.613 1.00 34.97 27 LYS B N 1
ATOM 3710 C CA . LYS B 1 30 ? 65.134 31.460 44.363 1.00 35.05 27 LYS B CA 1
ATOM 3711 C C . LYS B 1 30 ? 66.019 30.376 43.759 1.00 34.11 27 LYS B C 1
ATOM 3712 O O . LYS B 1 30 ? 66.789 29.730 44.461 1.00 34.02 27 LYS B O 1
ATOM 3718 N N . ASP B 1 31 ? 65.906 30.187 42.455 1.00 33.09 28 ASP B N 1
ATOM 3719 C CA . ASP B 1 31 ? 66.681 29.158 41.794 1.00 32.99 28 ASP B CA 1
ATOM 3720 C C . ASP B 1 31 ? 68.183 29.414 41.857 1.00 31.22 28 ASP B C 1
ATOM 3721 O O . ASP B 1 31 ? 68.952 28.469 42.015 1.00 31.23 28 ASP B O 1
ATOM 3726 N N . ILE B 1 32 ? 68.582 30.687 41.748 1.00 29.32 29 ILE B N 1
ATOM 3727 C CA . ILE B 1 32 ? 69.971 31.095 41.916 1.00 27.62 29 ILE B CA 1
ATOM 3728 C C . ILE B 1 32 ? 70.479 30.685 43.297 1.00 27.25 29 ILE B C 1
ATOM 3729 O O . ILE B 1 32 ? 71.550 30.122 43.407 1.00 26.51 29 ILE B O 1
ATOM 3734 N N . THR B 1 33 ? 69.675 30.907 44.331 1.00 27.83 30 THR B N 1
ATOM 3735 C CA . THR B 1 33 ? 70.071 30.573 45.708 1.00 28.65 30 THR B CA 1
ATOM 3736 C C . THR B 1 33 ? 70.124 29.060 45.993 1.00 29.48 30 THR B C 1
ATOM 3737 O O . THR B 1 33 ? 71.085 28.567 46.596 1.00 29.15 30 THR B O 1
ATOM 3741 N N . ASP B 1 34 ? 69.087 28.339 45.564 1.00 30.69 31 ASP B N 1
ATOM 3742 C CA . ASP B 1 34 ? 69.027 26.875 45.652 1.00 32.08 31 ASP B CA 1
ATOM 3743 C C . ASP B 1 34 ? 70.242 26.237 44.980 1.00 31.86 31 ASP B C 1
ATOM 3744 O O . ASP B 1 34 ? 70.887 25.355 45.539 1.00 32.43 31 ASP B O 1
ATOM 3749 N N . ARG B 1 35 ? 70.547 26.709 43.783 1.00 31.53 32 ARG B N 1
ATOM 3750 C CA . ARG B 1 35 ? 71.650 26.186 42.990 1.00 32.25 32 ARG B CA 1
ATOM 3751 C C . ARG B 1 35 ? 73.002 26.511 43.633 1.00 30.85 32 ARG B C 1
ATOM 3752 O O . ARG B 1 35 ? 73.893 25.671 43.662 1.00 31.30 32 ARG B O 1
ATOM 3760 N N . ALA B 1 36 ? 73.168 27.731 44.135 1.00 29.70 33 ALA B N 1
ATOM 3761 C CA . ALA B 1 36 ? 74.379 28.061 44.888 1.00 28.56 33 ALA B CA 1
ATOM 3762 C C . ALA B 1 36 ? 74.552 27.109 46.096 1.00 28.42 33 ALA B C 1
ATOM 3763 O O . ALA B 1 36 ? 75.655 26.582 46.332 1.00 27.68 33 ALA B O 1
ATOM 3765 N N . GLU B 1 37 ? 73.471 26.885 46.848 1.00 27.87 34 GLU B N 1
ATOM 3766 C CA . GLU B 1 37 ? 73.562 26.054 48.063 1.00 28.76 34 GLU B CA 1
ATOM 3767 C C . GLU B 1 37 ? 73.874 24.598 47.717 1.00 29.17 34 GLU B C 1
ATOM 3768 O O . GLU B 1 37 ? 74.765 23.991 48.311 1.00 28.23 34 GLU B O 1
ATOM 3774 N N . HIS B 1 38 ? 73.133 24.064 46.748 1.00 29.83 35 HIS B N 1
ATOM 3775 C CA . HIS B 1 38 ? 73.356 22.705 46.274 1.00 31.51 35 HIS B CA 1
ATOM 3776 C C . HIS B 1 38 ? 74.815 22.540 45.799 1.00 31.36 35 HIS B C 1
ATOM 3777 O O . HIS B 1 38 ? 75.538 21.673 46.289 1.00 32.25 35 HIS B O 1
ATOM 3784 N N . VAL B 1 39 ? 75.241 23.389 44.875 1.00 30.88 36 VAL B N 1
ATOM 3785 C CA . VAL B 1 39 ? 76.603 23.357 44.354 1.00 31.09 36 VAL B CA 1
ATOM 3786 C C . VAL B 1 39 ? 77.661 23.426 45.461 1.00 31.07 36 VAL B C 1
ATOM 3787 O O . VAL B 1 39 ? 78.648 22.686 45.420 1.00 32.13 36 VAL B O 1
ATOM 3791 N N . TRP B 1 40 ? 77.452 24.281 46.458 1.00 30.07 37 TRP B N 1
ATOM 3792 C CA . TRP B 1 40 ? 78.405 24.398 47.554 1.00 29.93 37 TRP B CA 1
ATOM 3793 C C . TRP B 1 40 ? 78.509 23.097 48.347 1.00 31.01 37 TRP B C 1
ATOM 3794 O O . TRP B 1 40 ? 79.607 22.558 48.502 1.00 30.91 37 TRP B O 1
ATOM 3805 N N . LYS B 1 41 ? 77.360 22.608 48.824 1.00 32.14 38 LYS B N 1
ATOM 3806 C CA . LYS B 1 41 ? 77.249 21.388 49.632 1.00 33.88 38 LYS B CA 1
ATOM 3807 C C . LYS B 1 41 ? 77.807 20.139 48.962 1.00 34.25 38 LYS B C 1
ATOM 3808 O O . LYS B 1 41 ? 78.538 19.378 49.585 1.00 34.86 38 LYS B O 1
ATOM 3814 N N . THR B 1 42 ? 77.428 19.912 47.708 1.00 33.95 39 THR B N 1
ATOM 3815 C CA . THR B 1 42 ? 77.707 18.639 47.056 1.00 34.19 39 THR B CA 1
ATOM 3816 C C . THR B 1 42 ? 78.875 18.678 46.075 1.00 34.08 39 THR B C 1
ATOM 3817 O O . THR B 1 42 ? 79.258 17.657 45.514 1.00 34.60 39 THR B O 1
ATOM 3821 N N . ASP B 1 43 ? 79.453 19.852 45.857 1.00 33.59 40 ASP B N 1
ATOM 3822 C CA . ASP B 1 43 ? 80.479 19.957 44.834 1.00 33.40 40 ASP B CA 1
ATOM 3823 C C . ASP B 1 43 ? 81.629 20.857 45.279 1.00 32.64 40 ASP B C 1
ATOM 3824 O O . ASP B 1 43 ? 82.707 20.358 45.650 1.00 33.12 40 ASP B O 1
ATOM 3829 N N . TRP B 1 44 ? 81.385 22.167 45.291 1.00 30.86 41 TRP B N 1
ATOM 3830 C CA . TRP B 1 44 ? 82.460 23.150 45.438 1.00 29.65 41 TRP B CA 1
ATOM 3831 C C . TRP B 1 44 ? 83.246 23.067 46.742 1.00 29.84 41 TRP B C 1
ATOM 3832 O O . TRP B 1 44 ? 84.493 23.114 46.739 1.00 29.60 41 TRP B O 1
ATOM 3843 N N . LYS B 1 45 ? 82.534 22.927 47.858 1.00 29.81 42 LYS B N 1
ATOM 3844 C CA . LYS B 1 45 ? 83.232 22.840 49.127 1.00 30.53 42 LYS B CA 1
ATOM 3845 C C . LYS B 1 45 ? 84.028 21.541 49.250 1.00 31.32 42 LYS B C 1
ATOM 3846 O O . LYS B 1 45 ? 84.941 21.471 50.050 1.00 31.70 42 LYS B O 1
ATOM 3852 N N . LEU B 1 46 ? 83.694 20.545 48.426 1.00 32.11 43 LEU B N 1
ATOM 3853 C CA . LEU B 1 46 ? 84.279 19.204 48.521 1.00 33.82 43 LEU B CA 1
ATOM 3854 C C . LEU B 1 46 ? 85.448 19.017 47.549 1.00 34.15 43 LEU B C 1
ATOM 3855 O O . LEU B 1 46 ? 86.253 18.110 47.712 1.00 35.15 43 LEU B O 1
ATOM 3860 N N . ARG B 1 47 ? 85.511 19.850 46.517 1.00 33.29 44 ARG B N 1
ATOM 3861 C CA . ARG B 1 47 ? 86.683 19.884 45.666 1.00 33.61 44 ARG B CA 1
ATOM 3862 C C . ARG B 1 47 ? 87.920 20.239 46.488 1.00 33.49 44 ARG B C 1
ATOM 3863 O O . ARG B 1 47 ? 87.825 20.994 47.443 1.00 33.58 44 ARG B O 1
ATOM 3871 N N . SER B 1 48 ? 89.074 19.701 46.116 1.00 34.38 45 SER B N 1
ATOM 3872 C CA . SER B 1 48 ? 90.339 20.064 46.776 1.00 34.80 45 SER B CA 1
ATOM 3873 C C . SER B 1 48 ? 90.780 21.478 46.409 1.00 33.88 45 SER B C 1
ATOM 3874 O O . SER B 1 48 ? 90.366 22.034 45.375 1.00 33.47 45 SER B O 1
ATOM 3877 N N . ILE B 1 49 ? 91.624 22.057 47.257 1.00 33.79 46 ILE B N 1
ATOM 3878 C CA . ILE B 1 49 ? 92.203 23.367 46.979 1.00 33.27 46 ILE B CA 1
ATOM 3879 C C . ILE B 1 49 ? 92.847 23.401 45.578 1.00 33.25 46 ILE B C 1
ATOM 3880 O O . ILE B 1 49 ? 92.657 24.358 44.837 1.00 32.71 46 ILE B O 1
ATOM 3885 N N . ALA B 1 50 ? 93.565 22.340 45.217 1.00 34.08 47 ALA B N 1
ATOM 3886 C CA . ALA B 1 50 ? 94.173 22.212 43.897 1.00 34.43 47 ALA B CA 1
ATOM 3887 C C . ALA B 1 50 ? 93.155 22.212 42.765 1.00 33.97 47 ALA B C 1
ATOM 3888 O O . ALA B 1 50 ? 93.402 22.805 41.731 1.00 34.30 47 ALA B O 1
ATOM 3890 N N . GLN B 1 51 ? 92.018 21.546 42.946 1.00 34.34 48 GLN B N 1
ATOM 3891 C CA . GLN B 1 51 ? 90.991 21.493 41.894 1.00 34.38 48 GLN B CA 1
ATOM 3892 C C . GLN B 1 51 ? 90.382 22.868 41.634 1.00 33.24 48 GLN B C 1
ATOM 3893 O O . GLN B 1 51 ? 90.141 23.253 40.478 1.00 33.06 48 GLN B O 1
ATOM 3899 N N . ARG B 1 52 ? 90.136 23.593 42.722 1.00 32.19 49 ARG B N 1
ATOM 3900 C CA . ARG B 1 52 ? 89.709 24.986 42.657 1.00 30.97 49 ARG B CA 1
ATOM 3901 C C . ARG B 1 52 ? 90.752 25.871 41.985 1.00 30.74 49 ARG B C 1
ATOM 3902 O O . ARG B 1 52 ? 90.401 26.713 41.168 1.00 30.77 49 ARG B O 1
ATOM 3910 N N . LYS B 1 53 ? 92.022 25.680 42.337 1.00 31.23 50 LYS B N 1
ATOM 3911 C CA . LYS B 1 53 ? 93.128 26.460 41.791 1.00 31.78 50 LYS B CA 1
ATOM 3912 C C . LYS B 1 53 ? 93.167 26.384 40.260 1.00 31.75 50 LYS B C 1
ATOM 3913 O O . LYS B 1 53 ? 93.267 27.403 39.591 1.00 31.27 50 LYS B O 1
ATOM 3919 N N . GLU B 1 54 ? 93.044 25.175 39.721 1.00 32.63 51 GLU B N 1
ATOM 3920 C CA . GLU B 1 54 ? 92.992 24.954 38.272 1.00 33.69 51 GLU B CA 1
ATOM 3921 C C . GLU B 1 54 ? 91.933 25.820 37.613 1.00 30.67 51 GLU B C 1
ATOM 3922 O O . GLU B 1 54 ? 92.156 26.393 36.560 1.00 29.72 51 GLU B O 1
ATOM 3928 N N . ILE B 1 55 ? 90.771 25.896 38.241 1.00 29.48 52 ILE B N 1
ATOM 3929 C CA . ILE B 1 55 ? 89.665 26.698 37.715 1.00 28.04 52 ILE B CA 1
ATOM 3930 C C . ILE B 1 55 ? 89.953 28.204 37.801 1.00 27.04 52 ILE B C 1
ATOM 3931 O O . ILE B 1 55 ? 89.875 28.905 36.793 1.00 26.28 52 ILE B O 1
ATOM 3936 N N . VAL B 1 56 ? 90.310 28.681 38.992 1.00 26.55 53 VAL B N 1
ATOM 3937 C CA . VAL B 1 56 ? 90.541 30.111 39.197 1.00 25.90 53 VAL B CA 1
ATOM 3938 C C . VAL B 1 56 ? 91.759 30.609 38.413 1.00 25.86 53 VAL B C 1
ATOM 3939 O O . VAL B 1 56 ? 91.757 31.720 37.904 1.00 24.76 53 VAL B O 1
ATOM 3943 N N . SER B 1 57 ? 92.789 29.776 38.317 1.00 26.70 54 SER B N 1
ATOM 3944 C CA . SER B 1 57 ? 93.991 30.145 37.588 1.00 27.66 54 SER B CA 1
ATOM 3945 C C . SER B 1 57 ? 93.730 30.164 36.079 1.00 28.12 54 SER B C 1
ATOM 3946 O O . SER B 1 57 ? 94.298 30.995 35.360 1.00 28.43 54 SER B O 1
ATOM 3949 N N . ARG B 1 58 ? 92.877 29.253 35.605 1.00 28.04 55 ARG B N 1
ATOM 3950 C CA . ARG B 1 58 ? 92.398 29.294 34.221 1.00 28.37 55 ARG B CA 1
ATOM 3951 C C . ARG B 1 58 ? 91.581 30.562 33.959 1.00 26.92 55 ARG B C 1
ATOM 3952 O O . ARG B 1 58 ? 91.668 31.133 32.889 1.00 26.81 55 ARG B O 1
ATOM 3960 N N . ALA B 1 59 ? 90.804 31.001 34.943 1.00 26.23 56 ALA B N 1
ATOM 3961 C CA . ALA B 1 59 ? 89.990 32.211 34.801 1.00 25.79 56 ALA B CA 1
ATOM 3962 C C . ALA B 1 59 ? 90.893 33.412 34.571 1.00 25.77 56 ALA B C 1
ATOM 3963 O O . ALA B 1 59 ? 90.647 34.220 33.661 1.00 26.67 56 ALA B O 1
ATOM 3965 N N . ALA B 1 60 ? 91.960 33.493 35.366 1.00 25.68 57 ALA B N 1
ATOM 3966 C CA . ALA B 1 60 ? 93.011 34.490 35.179 1.00 25.32 57 ALA B CA 1
ATOM 3967 C C . ALA B 1 60 ? 93.637 34.402 33.800 1.00 26.14 57 ALA B C 1
ATOM 3968 O O . ALA B 1 60 ? 93.905 35.442 33.198 1.00 25.99 57 ALA B O 1
ATOM 3970 N N . ASP B 1 61 ? 93.881 33.175 33.314 1.00 26.72 58 ASP B N 1
ATOM 3971 C CA . ASP B 1 61 ? 94.472 32.955 31.987 1.00 27.40 58 ASP B CA 1
ATOM 3972 C C . ASP B 1 61 ? 93.626 33.550 30.865 1.00 26.68 58 ASP B C 1
ATOM 3973 O O . ASP B 1 61 ? 94.147 34.147 29.931 1.00 26.47 58 ASP B O 1
ATOM 3978 N N . LEU B 1 62 ? 92.315 33.347 30.966 1.00 26.11 59 LEU B N 1
ATOM 3979 C CA . LEU B 1 62 ? 91.368 33.790 29.958 1.00 25.48 59 LEU B CA 1
ATOM 3980 C C . LEU B 1 62 ? 91.208 35.302 29.976 1.00 24.48 59 LEU B C 1
ATOM 3981 O O . LEU B 1 62 ? 91.001 35.921 28.933 1.00 24.66 59 LEU B O 1
ATOM 3986 N N . LEU B 1 63 ? 91.282 35.888 31.167 1.00 23.58 60 LEU B N 1
ATOM 3987 C CA . LEU B 1 63 ? 91.275 37.330 31.319 1.00 22.15 60 LEU B CA 1
ATOM 3988 C C . LEU B 1 63 ? 92.418 37.920 30.535 1.00 22.40 60 LEU B C 1
ATOM 3989 O O . LEU B 1 63 ? 92.204 38.834 29.761 1.00 22.27 60 LEU B O 1
ATOM 3994 N N . ARG B 1 64 ? 93.624 37.391 30.737 1.00 22.64 61 ARG B N 1
ATOM 3995 C CA . ARG B 1 64 ? 94.813 37.881 30.043 1.00 23.71 61 ARG B CA 1
ATOM 3996 C C . ARG B 1 64 ? 94.754 37.636 28.535 1.00 24.21 61 ARG B C 1
ATOM 3997 O O . ARG B 1 64 ? 95.111 38.515 27.742 1.00 24.78 61 ARG B O 1
ATOM 4005 N N . ARG B 1 65 ? 94.311 36.447 28.139 1.00 24.34 62 ARG B N 1
ATOM 4006 C CA . ARG B 1 65 ? 94.141 36.124 26.717 1.00 25.27 62 ARG B CA 1
ATOM 4007 C C . ARG B 1 65 ? 93.200 37.121 26.022 1.00 24.89 62 ARG B C 1
ATOM 4008 O O . ARG B 1 65 ? 93.465 37.569 24.908 1.00 25.56 62 ARG B O 1
ATOM 4016 N N . ASP B 1 66 ? 92.109 37.459 26.698 1.00 23.87 63 ASP B N 1
ATOM 4017 C CA . ASP B 1 66 ? 91.103 38.340 26.150 1.00 23.96 63 ASP B CA 1
ATOM 4018 C C . ASP B 1 66 ? 91.131 39.725 26.785 1.00 22.88 63 ASP B C 1
ATOM 4019 O O . ASP B 1 66 ? 90.088 40.335 26.935 1.00 23.25 63 ASP B O 1
ATOM 4024 N N . ARG B 1 67 ? 92.320 40.188 27.174 1.00 22.81 64 ARG B N 1
ATOM 4025 C CA . ARG B 1 67 ? 92.544 41.528 27.749 1.00 22.35 64 ARG B CA 1
ATOM 4026 C C . ARG B 1 67 ? 91.658 42.573 27.095 1.00 20.92 64 ARG B C 1
ATOM 4027 O O . ARG B 1 67 ? 90.970 43.296 27.778 1.00 20.36 64 ARG B O 1
ATOM 4035 N N . GLN B 1 68 ? 91.751 42.656 25.763 1.00 20.83 65 GLN B N 1
ATOM 4036 C CA . GLN B 1 68 ? 91.224 43.758 24.975 1.00 21.02 65 GLN B CA 1
ATOM 4037 C C . GLN B 1 68 ? 89.708 43.753 24.959 1.00 21.31 65 GLN B C 1
ATOM 4038 O O . GLN B 1 68 ? 89.077 44.823 25.007 1.00 21.51 65 GLN B O 1
ATOM 4044 N N . HIS B 1 69 ? 89.132 42.551 24.908 1.00 21.25 66 HIS B N 1
ATOM 4045 C CA . HIS B 1 69 ? 87.695 42.373 24.985 1.00 21.05 66 HIS B CA 1
ATOM 4046 C C . HIS B 1 69 ? 87.143 42.916 26.314 1.00 20.64 66 HIS B C 1
ATOM 4047 O O . HIS B 1 69 ? 86.237 43.738 26.319 1.00 20.04 66 HIS B O 1
ATOM 4054 N N . HIS B 1 70 ? 87.708 42.466 27.433 1.00 20.04 67 HIS B N 1
ATOM 4055 C CA . HIS B 1 70 ? 87.187 42.871 28.739 1.00 19.40 67 HIS B CA 1
ATOM 4056 C C . HIS B 1 70 ? 87.422 44.354 29.023 1.00 19.08 67 HIS B C 1
ATOM 4057 O O . HIS B 1 70 ? 86.522 45.040 29.519 1.00 19.36 67 HIS B O 1
ATOM 4064 N N . ALA B 1 71 ? 88.611 44.842 28.662 1.00 18.76 68 ALA B N 1
ATOM 4065 C CA . ALA B 1 71 ? 88.972 46.228 28.847 1.00 18.52 68 ALA B CA 1
ATOM 4066 C C . ALA B 1 71 ? 88.024 47.143 28.069 1.00 18.96 68 ALA B C 1
ATOM 4067 O O . ALA B 1 71 ? 87.639 48.196 28.575 1.00 19.30 68 ALA B O 1
ATOM 4069 N N . SER B 1 72 ? 87.635 46.719 26.854 1.00 19.70 69 SER B N 1
ATOM 4070 C CA . SER B 1 72 ? 86.708 47.462 26.010 1.00 20.20 69 SER B CA 1
ATOM 4071 C C . SER B 1 72 ? 85.305 47.528 26.601 1.00 19.77 69 SER B C 1
ATOM 4072 O O . SER B 1 72 ? 84.654 48.563 26.498 1.00 20.19 69 SER B O 1
ATOM 4075 N N . LEU B 1 73 ? 84.838 46.431 27.192 1.00 19.84 70 LEU B N 1
ATOM 4076 C CA . LEU B 1 73 ? 83.572 46.440 27.934 1.00 20.12 70 LEU B CA 1
ATOM 4077 C C . LEU B 1 73 ? 83.555 47.492 29.064 1.00 19.14 70 LEU B C 1
ATOM 4078 O O . LEU B 1 73 ? 82.563 48.200 29.233 1.00 18.43 70 LEU B O 1
ATOM 4083 N N . ILE B 1 74 ? 84.647 47.576 29.831 1.00 19.21 71 ILE B N 1
ATOM 4084 C CA . ILE B 1 74 ? 84.772 48.571 30.909 1.00 18.61 71 ILE B CA 1
ATOM 4085 C C . ILE B 1 74 ? 84.675 49.972 30.314 1.00 18.92 71 ILE B C 1
ATOM 4086 O O . ILE B 1 74 ? 83.885 50.794 30.777 1.00 18.85 71 ILE B O 1
ATOM 4091 N N . ALA B 1 75 ? 85.471 50.218 29.271 1.00 19.11 72 ALA B N 1
ATOM 4092 C CA . ALA B 1 75 ? 85.473 51.506 28.548 1.00 19.61 72 ALA B CA 1
ATOM 4093 C C . ALA B 1 75 ? 84.073 51.872 28.083 1.00 19.89 72 ALA B C 1
ATOM 4094 O O . ALA B 1 75 ? 83.594 52.997 28.309 1.00 20.62 72 ALA B O 1
ATOM 4096 N N . THR B 1 76 ? 83.419 50.909 27.441 1.00 19.89 73 THR B N 1
ATOM 4097 C CA . THR B 1 76 ? 82.113 51.112 26.829 1.00 19.68 73 THR B CA 1
ATOM 4098 C C . THR B 1 76 ? 81.053 51.447 27.869 1.00 19.53 73 THR B C 1
ATOM 4099 O O . THR B 1 76 ? 80.293 52.387 27.688 1.00 20.43 73 THR B O 1
ATOM 4103 N N . GLU B 1 77 ? 81.008 50.683 28.955 1.00 19.34 74 GLU B N 1
ATOM 4104 C CA . GLU B 1 77 ? 79.958 50.833 29.959 1.00 19.33 74 GLU B CA 1
ATOM 4105 C C . GLU B 1 77 ? 80.129 52.001 30.931 1.00 19.26 74 GLU B C 1
ATOM 4106 O O . GLU B 1 77 ? 79.136 52.593 31.377 1.00 18.25 74 GLU B O 1
ATOM 4120 N N . GLY B 1 79 ? 83.240 54.317 30.767 1.00 19.66 76 GLY B N 1
ATOM 4121 C CA . GLY B 1 79 ? 84.037 55.412 30.208 1.00 18.97 76 GLY B CA 1
ATOM 4122 C C . GLY B 1 79 ? 85.537 55.428 30.483 1.00 19.35 76 GLY B C 1
ATOM 4123 O O . GLY B 1 79 ? 86.222 56.331 30.014 1.00 18.93 76 GLY B O 1
ATOM 4124 N N . LYS B 1 80 ? 86.050 54.439 31.225 1.00 19.24 77 LYS B N 1
ATOM 4125 C CA . LYS B 1 80 ? 87.482 54.349 31.545 1.00 20.12 77 LYS B CA 1
ATOM 4126 C C . LYS B 1 80 ? 88.338 54.280 30.299 1.00 20.36 77 LYS B C 1
ATOM 4127 O O . LYS B 1 80 ? 88.114 53.439 29.446 1.00 21.00 77 LYS B O 1
ATOM 4133 N N . ALA B 1 81 ? 89.321 55.164 30.195 1.00 21.13 78 ALA B N 1
ATOM 4134 C CA . ALA B 1 81 ? 90.259 55.139 29.069 1.00 21.58 78 ALA B CA 1
ATOM 4135 C C . ALA B 1 81 ? 90.957 53.782 28.999 1.00 21.76 78 ALA B C 1
ATOM 4136 O O . ALA B 1 81 ? 91.349 53.221 30.036 1.00 21.38 78 ALA B O 1
ATOM 4138 N N . LEU B 1 82 ? 91.117 53.275 27.774 1.00 22.09 79 LEU B N 1
ATOM 4139 C CA . LEU B 1 82 ? 91.658 51.937 27.538 1.00 23.07 79 LEU B CA 1
ATOM 4140 C C . LEU B 1 82 ? 92.973 51.579 28.269 1.00 24.03 79 LEU B C 1
ATOM 4141 O O . LEU B 1 82 ? 93.108 50.456 28.758 1.00 24.84 79 LEU B O 1
ATOM 4146 N N . PRO B 1 83 ? 93.959 52.498 28.328 1.00 24.95 80 PRO B N 1
ATOM 4147 C CA . PRO B 1 83 ? 95.116 52.114 29.151 1.00 25.24 80 PRO B CA 1
ATOM 4148 C C . PRO B 1 83 ? 94.798 51.779 30.626 1.00 24.95 80 PRO B C 1
ATOM 4149 O O . PRO B 1 83 ? 95.387 50.852 31.167 1.00 24.82 80 PRO B O 1
ATOM 4153 N N . ASP B 1 84 ? 93.905 52.533 31.264 1.00 24.53 81 ASP B N 1
ATOM 4154 C CA . ASP B 1 84 ? 93.504 52.265 32.654 1.00 24.97 81 ASP B CA 1
ATOM 4155 C C . ASP B 1 84 ? 92.624 51.003 32.751 1.00 23.73 81 ASP B C 1
ATOM 4156 O O . ASP B 1 84 ? 92.665 50.292 33.752 1.00 23.32 81 ASP B O 1
ATOM 4161 N N . ALA B 1 85 ? 91.808 50.765 31.724 1.00 22.51 82 ALA B N 1
ATOM 4162 C CA . ALA B 1 85 ? 90.952 49.578 31.670 1.00 21.82 82 ALA B CA 1
ATOM 4163 C C . ALA B 1 85 ? 91.806 48.324 31.501 1.00 21.92 82 ALA B C 1
ATOM 4164 O O . ALA B 1 85 ? 91.555 47.333 32.158 1.00 21.61 82 ALA B O 1
ATOM 4166 N N . LEU B 1 86 ? 92.836 48.397 30.662 1.00 22.75 83 LEU B N 1
ATOM 4167 C CA . LEU B 1 86 ? 93.774 47.271 30.456 1.00 24.51 83 LEU B CA 1
ATOM 4168 C C . LEU B 1 86 ? 94.583 46.954 31.712 1.00 24.99 83 LEU B C 1
ATOM 4169 O O . LEU B 1 86 ? 94.744 45.781 32.095 1.00 25.47 83 LEU B O 1
ATOM 4174 N N . GLU B 1 87 ? 95.082 48.011 32.345 1.00 25.27 84 GLU B N 1
ATOM 4175 C CA . GLU B 1 87 ? 95.695 47.922 33.668 1.00 25.77 84 GLU B CA 1
ATOM 4176 C C . GLU B 1 87 ? 94.759 47.241 34.683 1.00 24.14 84 GLU B C 1
ATOM 4177 O O . GLU B 1 87 ? 95.177 46.368 35.448 1.00 24.15 84 GLU B O 1
ATOM 4183 N N . GLU B 1 88 ? 93.486 47.624 34.692 1.00 22.93 85 GLU B N 1
ATOM 4184 C CA . GLU B 1 88 ? 92.553 47.000 35.628 1.00 21.41 85 GLU B CA 1
ATOM 4185 C C . GLU B 1 88 ? 92.433 45.504 35.335 1.00 21.05 85 GLU B C 1
ATOM 4186 O O . GLU B 1 88 ? 92.441 44.690 36.255 1.00 20.63 85 GLU B O 1
ATOM 4192 N N . ILE B 1 89 ? 92.360 45.145 34.052 1.00 21.23 86 ILE B N 1
ATOM 4193 C CA . ILE B 1 89 ? 92.219 43.739 33.670 1.00 21.07 86 ILE B CA 1
ATOM 4194 C C . ILE B 1 89 ? 93.473 42.969 34.087 1.00 22.00 86 ILE B C 1
ATOM 4195 O O . ILE B 1 89 ? 93.368 41.891 34.668 1.00 20.69 86 ILE B O 1
ATOM 4200 N N . ASP B 1 90 ? 94.648 43.546 33.790 1.00 23.20 87 ASP B N 1
ATOM 4201 C CA . ASP B 1 90 ? 95.947 42.968 34.155 1.00 24.71 87 ASP B CA 1
ATOM 4202 C C . ASP B 1 90 ? 96.040 42.663 35.656 1.00 25.75 87 ASP B C 1
ATOM 4203 O O . ASP B 1 90 ? 96.401 41.548 36.055 1.00 25.93 87 ASP B O 1
ATOM 4208 N N . VAL B 1 91 ? 95.677 43.650 36.479 1.00 25.99 88 VAL B N 1
ATOM 4209 C CA . VAL B 1 91 ? 95.693 43.495 37.925 1.00 26.71 88 VAL B CA 1
ATOM 4210 C C . VAL B 1 91 ? 94.611 42.536 38.427 1.00 26.03 88 VAL B C 1
ATOM 4211 O O . VAL B 1 91 ? 94.796 41.892 39.459 1.00 26.24 88 VAL B O 1
ATOM 4215 N N . THR B 1 92 ? 93.493 42.460 37.696 1.00 25.36 89 THR B N 1
ATOM 4216 C CA . THR B 1 92 ? 92.405 41.537 37.997 1.00 23.83 89 THR B CA 1
ATOM 4217 C C . THR B 1 92 ? 92.899 40.105 37.809 1.00 24.15 89 THR B C 1
ATOM 4218 O O . THR B 1 92 ? 92.677 39.250 38.667 1.00 25.12 89 THR B O 1
ATOM 4222 N N . ALA B 1 93 ? 93.582 39.848 36.706 1.00 23.89 90 ALA B N 1
ATOM 4223 C CA . ALA B 1 93 ? 94.137 38.534 36.464 1.00 24.38 90 ALA B CA 1
ATOM 4224 C C . ALA B 1 93 ? 95.145 38.156 37.552 1.00 25.19 90 ALA B C 1
ATOM 4225 O O . ALA B 1 93 ? 95.086 37.049 38.090 1.00 24.82 90 ALA B O 1
ATOM 4227 N N . ASP B 1 94 ? 96.051 39.077 37.888 1.00 26.11 91 ASP B N 1
ATOM 4228 C CA . ASP B 1 94 ? 97.034 38.844 38.960 1.00 27.86 91 ASP B CA 1
ATOM 4229 C C . ASP B 1 94 ? 96.428 38.571 40.344 1.00 27.32 91 ASP B C 1
ATOM 4230 O O . ASP B 1 94 ? 97.051 37.907 41.154 1.00 28.61 91 ASP B O 1
ATOM 4235 N N . ILE B 1 95 ? 95.248 39.127 40.614 1.00 26.97 92 ILE B N 1
ATOM 4236 C CA . ILE B 1 95 ? 94.492 38.883 41.854 1.00 26.73 92 ILE B CA 1
ATOM 4237 C C . ILE B 1 95 ? 94.014 37.423 41.858 1.00 26.39 92 ILE B C 1
ATOM 4238 O O . ILE B 1 95 ? 94.170 36.715 42.838 1.00 25.85 92 ILE B O 1
ATOM 4243 N N . LEU B 1 96 ? 93.444 36.987 40.739 1.00 26.32 93 LEU B N 1
ATOM 4244 C CA . LEU B 1 96 ? 92.964 35.621 40.617 1.00 26.84 93 LEU B CA 1
ATOM 4245 C C . LEU B 1 96 ? 94.116 34.624 40.643 1.00 27.70 93 LEU B C 1
ATOM 4246 O O . LEU B 1 96 ? 94.024 33.597 41.301 1.00 28.36 93 LEU B O 1
ATOM 4251 N N . SER B 1 97 ? 95.213 34.944 39.963 1.00 28.32 94 SER B N 1
ATOM 4252 C CA . SER B 1 97 ? 96.417 34.129 40.042 1.00 29.90 94 SER B CA 1
ATOM 4253 C C . SER B 1 97 ? 97.013 34.078 41.455 1.00 30.14 94 SER B C 1
ATOM 4254 O O . SER B 1 97 ? 97.424 33.008 41.914 1.00 30.62 94 SER B O 1
ATOM 4257 N N . PHE B 1 98 ? 97.045 35.227 42.132 1.00 29.41 95 PHE B N 1
ATOM 4258 C CA . PHE B 1 98 ? 97.586 35.332 43.487 1.00 29.45 95 PHE B CA 1
ATOM 4259 C C . PHE B 1 98 ? 96.880 34.388 44.480 1.00 28.82 95 PHE B C 1
ATOM 4260 O O . PHE B 1 98 ? 97.538 33.647 45.206 1.00 28.77 95 PHE B O 1
ATOM 4268 N N . TYR B 1 99 ? 95.548 34.406 44.487 1.00 27.86 96 TYR B N 1
ATOM 4269 C CA . TYR B 1 99 ? 94.773 33.547 45.379 1.00 27.67 96 TYR B CA 1
ATOM 4270 C C . TYR B 1 99 ? 94.688 32.087 44.958 1.00 28.22 96 TYR B C 1
ATOM 4271 O O . TYR B 1 99 ? 94.712 31.217 45.813 1.00 28.11 96 TYR B O 1
ATOM 4280 N N . ALA B 1 100 ? 94.571 31.820 43.652 1.00 28.61 97 ALA B N 1
ATOM 4281 C CA . ALA B 1 100 ? 94.680 30.458 43.115 1.00 29.12 97 ALA B CA 1
ATOM 4282 C C . ALA B 1 100 ? 96.003 29.805 43.502 1.00 30.61 97 ALA B C 1
ATOM 4283 O O . ALA B 1 100 ? 96.026 28.634 43.879 1.00 31.35 97 ALA B O 1
ATOM 4285 N N . ASN B 1 101 ? 97.099 30.557 43.416 1.00 30.98 98 ASN B N 1
ATOM 4286 C CA . ASN B 1 101 ? 98.424 30.003 43.704 1.00 32.48 98 ASN B CA 1
ATOM 4287 C C . ASN B 1 101 ? 98.729 29.967 45.194 1.00 33.14 98 ASN B C 1
ATOM 4288 O O . ASN B 1 101 ? 99.460 29.090 45.655 1.00 34.05 98 ASN B O 1
ATOM 4293 N N . GLY B 1 102 ? 98.160 30.913 45.935 1.00 32.80 99 GLY B N 1
ATOM 4294 C CA . GLY B 1 102 ? 98.532 31.138 47.327 1.00 33.55 99 GLY B CA 1
ATOM 4295 C C . GLY B 1 102 ? 97.653 30.504 48.390 1.00 33.82 99 GLY B C 1
ATOM 4296 O O . GLY B 1 102 ? 98.121 30.278 49.504 1.00 34.60 99 GLY B O 1
ATOM 4297 N N . ALA B 1 103 ? 96.399 30.207 48.039 1.00 33.80 100 ALA B N 1
ATOM 4298 C CA . ALA B 1 103 ? 95.365 29.735 48.977 1.00 34.38 100 ALA B CA 1
ATOM 4299 C C . ALA B 1 103 ? 95.794 28.542 49.814 1.00 35.68 100 ALA B C 1
ATOM 4300 O O . ALA B 1 103 ? 95.472 28.461 51.000 1.00 36.45 100 ALA B O 1
ATOM 4302 N N . GLU B 1 104 ? 96.514 27.613 49.209 1.00 36.73 101 GLU B N 1
ATOM 4303 C CA . GLU B 1 104 ? 96.960 26.455 49.955 1.00 38.78 101 GLU B CA 1
ATOM 4304 C C . GLU B 1 104 ? 97.834 26.841 51.146 1.00 39.04 101 GLU B C 1
ATOM 4305 O O . GLU B 1 104 ? 97.709 26.263 52.221 1.00 39.20 101 GLU B O 1
ATOM 4311 N N . GLU B 1 105 ? 98.703 27.826 50.954 1.00 39.37 102 GLU B N 1
ATOM 4312 C CA . GLU B 1 105 ? 99.500 28.359 52.051 1.00 40.46 102 GLU B CA 1
ATOM 4313 C C . GLU B 1 105 ? 98.643 29.234 52.979 1.00 39.60 102 GLU B C 1
ATOM 4314 O O . GLU B 1 105 ? 98.717 29.108 54.198 1.00 39.20 102 GLU B O 1
ATOM 4320 N N . PHE B 1 106 ? 97.828 30.114 52.403 1.00 39.07 103 PHE B N 1
ATOM 4321 C CA . PHE B 1 106 ? 96.990 31.011 53.216 1.00 38.96 103 PHE B CA 1
ATOM 4322 C C . PHE B 1 106 ? 96.027 30.222 54.111 1.00 38.81 103 PHE B C 1
ATOM 4323 O O . PHE B 1 106 ? 95.818 30.592 55.276 1.00 38.72 103 PHE B O 1
ATOM 4331 N N . LEU B 1 107 ? 95.483 29.124 53.574 1.00 38.36 104 LEU B N 1
ATOM 4332 C CA . LEU B 1 107 ? 94.441 28.333 54.266 1.00 38.06 104 LEU B CA 1
ATOM 4333 C C . LEU B 1 107 ? 94.942 27.107 55.046 1.00 38.59 104 LEU B C 1
ATOM 4334 O O . LEU B 1 107 ? 94.132 26.364 55.598 1.00 38.71 104 LEU B O 1
ATOM 4339 N N . ALA B 1 108 ? 96.261 26.896 55.079 1.00 38.76 105 ALA B N 1
ATOM 4340 C CA . ALA B 1 108 ? 96.867 25.774 55.801 1.00 39.51 105 ALA B CA 1
ATOM 4341 C C . ALA B 1 108 ? 96.686 25.978 57.310 1.00 39.58 105 ALA B C 1
ATOM 4342 O O . ALA B 1 108 ? 96.634 27.121 57.770 1.00 39.72 105 ALA B O 1
ATOM 4344 N N . PRO B 1 109 ? 96.580 24.880 58.089 1.00 39.97 106 PRO B N 1
ATOM 4345 C CA . PRO B 1 109 ? 96.249 25.022 59.513 1.00 39.58 106 PRO B CA 1
ATOM 4346 C C . PRO B 1 109 ? 97.279 25.815 60.328 1.00 39.83 106 PRO B C 1
ATOM 4347 O O . PRO B 1 109 ? 98.470 25.808 60.018 1.00 40.56 106 PRO B O 1
ATOM 4351 N N . THR B 1 110 ? 96.814 26.498 61.362 1.00 39.06 107 THR B N 1
ATOM 4352 C CA . THR B 1 110 ? 97.694 27.222 62.256 1.00 39.32 107 THR B CA 1
ATOM 4353 C C . THR B 1 110 ? 97.804 26.457 63.574 1.00 39.91 107 THR B C 1
ATOM 4354 O O . THR B 1 110 ? 96.794 26.281 64.252 1.00 39.82 107 THR B O 1
ATOM 4358 N N . PRO B 1 111 ? 99.020 25.977 63.924 1.00 40.23 108 PRO B N 1
ATOM 4359 C CA . PRO B 1 111 ? 99.232 25.405 65.244 1.00 40.99 108 PRO B CA 1
ATOM 4360 C C . PRO B 1 111 ? 99.196 26.501 66.295 1.00 40.61 108 PRO B C 1
ATOM 4361 O O . PRO B 1 111 ? 99.691 27.605 66.057 1.00 40.45 108 PRO B O 1
ATOM 4365 N N . LEU B 1 112 ? 98.593 26.198 67.437 1.00 40.41 109 LEU B N 1
ATOM 4366 C CA . LEU B 1 112 ? 98.507 27.153 68.518 1.00 40.42 109 LEU B CA 1
ATOM 4367 C C . LEU B 1 112 ? 99.402 26.752 69.666 1.00 41.79 109 LEU B C 1
ATOM 4368 O O . LEU B 1 112 ? 99.532 25.573 69.981 1.00 42.08 109 LEU B O 1
ATOM 4373 N N . LYS B 1 113 ? 100.018 27.753 70.286 1.00 42.95 110 LYS B N 1
ATOM 4374 C CA . LYS B 1 113 ? 100.883 27.535 71.437 1.00 45.32 110 LYS B CA 1
ATOM 4375 C C . LYS B 1 113 ? 100.019 27.375 72.676 1.00 45.72 110 LYS B C 1
ATOM 4376 O O . LYS B 1 113 ? 99.421 28.333 73.172 1.00 46.39 110 LYS B O 1
ATOM 4382 N N . VAL B 1 114 ? 99.950 26.141 73.153 1.00 46.45 111 VAL B N 1
ATOM 4383 C CA . VAL B 1 114 ? 99.037 25.755 74.209 1.00 46.37 111 VAL B CA 1
ATOM 4384 C C . VAL B 1 114 ? 99.882 25.185 75.343 1.00 47.95 111 VAL B C 1
ATOM 4385 O O . VAL B 1 114 ? 100.995 24.718 75.094 1.00 48.85 111 VAL B O 1
ATOM 4389 N N . LYS B 1 115 ? 99.381 25.265 76.583 1.00 48.26 112 LYS B N 1
ATOM 4390 C CA . LYS B 1 115 ? 100.072 24.719 77.758 1.00 49.34 112 LYS B CA 1
ATOM 4391 C C . LYS B 1 115 ? 100.081 23.200 77.795 1.00 49.06 112 LYS B C 1
ATOM 4392 O O . LYS B 1 115 ? 101.064 22.597 78.228 1.00 50.62 112 LYS B O 1
ATOM 4398 N N . THR B 1 116 ? 98.964 22.586 77.407 1.00 47.39 113 THR B N 1
ATOM 4399 C CA . THR B 1 116 ? 98.783 21.130 77.493 1.00 46.50 113 THR B CA 1
ATOM 4400 C C . THR B 1 116 ? 98.083 20.645 76.240 1.00 44.34 113 THR B C 1
ATOM 4401 O O . THR B 1 116 ? 97.332 21.397 75.628 1.00 42.69 113 THR B O 1
ATOM 4405 N N . GLY B 1 117 ? 98.302 19.382 75.879 1.00 43.62 114 GLY B N 1
ATOM 4406 C CA . GLY B 1 117 ? 97.725 18.809 74.656 1.00 41.42 114 GLY B CA 1
ATOM 4407 C C . GLY B 1 117 ? 98.142 19.511 73.368 1.00 39.15 114 GLY B C 1
ATOM 4408 O O . GLY B 1 117 ? 99.295 19.937 73.218 1.00 38.75 114 GLY B O 1
ATOM 4409 N N . GLN B 1 118 ? 97.198 19.609 72.436 1.00 37.06 115 GLN B N 1
ATOM 4410 C CA . GLN B 1 118 ? 97.410 20.271 71.158 1.00 35.34 115 GLN B CA 1
ATOM 4411 C C . GLN B 1 118 ? 96.201 21.095 70.780 1.00 33.58 115 GLN B C 1
ATOM 4412 O O . GLN B 1 118 ? 95.070 20.751 71.148 1.00 32.30 115 GLN B O 1
ATOM 4418 N N . ALA B 1 119 ? 96.448 22.143 69.994 1.00 32.11 116 ALA B N 1
ATOM 4419 C CA . ALA B 1 119 ? 95.391 22.925 69.366 1.00 31.79 116 ALA B CA 1
ATOM 4420 C C . ALA B 1 119 ? 95.821 23.507 68.008 1.00 31.34 116 ALA B C 1
ATOM 4421 O O . ALA B 1 119 ? 96.973 23.874 67.805 1.00 31.93 116 ALA B O 1
ATOM 4423 N N . LYS B 1 120 ? 94.893 23.558 67.071 1.00 31.18 117 LYS B N 1
ATOM 4424 C CA . LYS B 1 120 ? 95.142 24.194 65.784 1.00 31.47 117 LYS B CA 1
ATOM 4425 C C . LYS B 1 120 ? 93.905 24.926 65.357 1.00 30.35 117 LYS B C 1
ATOM 4426 O O . LYS B 1 120 ? 92.831 24.652 65.862 1.00 30.79 117 LYS B O 1
ATOM 4432 N N . ILE B 1 121 ? 94.081 25.878 64.450 1.00 29.86 118 ILE B N 1
ATOM 4433 C CA . ILE B 1 121 ? 92.995 26.511 63.743 1.00 29.24 118 ILE B CA 1
ATOM 4434 C C . ILE B 1 121 ? 92.975 25.950 62.327 1.00 29.27 118 ILE B C 1
ATOM 4435 O O . ILE B 1 121 ? 93.996 25.951 61.641 1.00 29.26 118 ILE B O 1
ATOM 4440 N N . ILE B 1 122 ? 91.819 25.454 61.901 1.00 29.17 119 ILE B N 1
ATOM 4441 C CA . ILE B 1 122 ? 91.630 25.070 60.506 1.00 29.21 119 ILE B CA 1
ATOM 4442 C C . ILE B 1 122 ? 90.627 26.001 59.841 1.00 28.32 119 ILE B C 1
ATOM 4443 O O . ILE B 1 122 ? 89.705 26.479 60.477 1.00 28.52 119 ILE B O 1
ATOM 4448 N N . ASN B 1 123 ? 90.820 26.239 58.553 1.00 28.36 120 ASN B N 1
ATOM 4449 C CA . ASN B 1 123 ? 90.131 27.288 57.839 1.00 27.76 120 ASN B CA 1
ATOM 4450 C C . ASN B 1 123 ? 89.173 26.659 56.848 1.00 27.39 120 ASN B C 1
ATOM 4451 O O . ASN B 1 123 ? 89.606 25.997 55.911 1.00 27.74 120 ASN B O 1
ATOM 4456 N N . GLN B 1 124 ? 87.875 26.869 57.068 1.00 26.42 121 GLN B N 1
ATOM 4457 C CA . GLN B 1 124 ? 86.830 26.216 56.293 1.00 25.78 121 GLN B CA 1
ATOM 4458 C C . GLN B 1 124 ? 85.819 27.225 55.752 1.00 24.84 121 GLN B C 1
ATOM 4459 O O . GLN B 1 124 ? 85.590 28.249 56.370 1.00 24.49 121 GLN B O 1
ATOM 4465 N N . PRO B 1 125 ? 85.214 26.933 54.588 1.00 24.56 122 PRO B N 1
ATOM 4466 C CA . PRO B 1 125 ? 84.267 27.890 53.993 1.00 24.06 122 PRO B CA 1
ATOM 4467 C C . PRO B 1 125 ? 82.994 28.027 54.842 1.00 23.89 122 PRO B C 1
ATOM 4468 O O . PRO B 1 125 ? 82.706 27.148 55.649 1.00 24.19 122 PRO B O 1
ATOM 4472 N N . LEU B 1 126 ? 82.259 29.122 54.651 1.00 23.23 123 LEU B N 1
ATOM 4473 C CA . LEU B 1 126 ? 81.002 29.375 55.365 1.00 23.59 123 LEU B CA 1
ATOM 4474 C C . LEU B 1 126 ? 79.772 29.015 54.517 1.00 23.09 123 LEU B C 1
ATOM 4475 O O . LEU B 1 126 ? 78.781 28.478 55.029 1.00 23.05 123 LEU B O 1
ATOM 4480 N N . GLY B 1 127 ? 79.840 29.319 53.221 1.00 21.95 124 GLY B N 1
ATOM 4481 C CA . GLY B 1 127 ? 78.761 28.994 52.317 1.00 21.54 124 GLY B CA 1
ATOM 4482 C C . GLY B 1 127 ? 78.665 30.025 51.221 1.00 21.11 124 GLY B C 1
ATOM 4483 O O . GLY B 1 127 ? 79.665 30.366 50.618 1.00 21.58 124 GLY B O 1
ATOM 4484 N N . ILE B 1 128 ? 77.453 30.523 50.993 1.00 20.54 125 ILE B N 1
ATOM 4485 C CA . ILE B 1 128 ? 77.180 31.537 50.000 1.00 19.70 125 ILE B CA 1
ATOM 4486 C C . ILE B 1 128 ? 77.523 32.932 50.523 1.00 19.90 125 ILE B C 1
ATOM 4487 O O . ILE B 1 128 ? 77.061 33.342 51.595 1.00 19.46 125 ILE B O 1
ATOM 4492 N N . ILE B 1 129 ? 78.319 33.659 49.739 1.00 20.26 126 ILE B N 1
ATOM 4493 C CA . ILE B 1 129 ? 78.719 35.026 50.073 1.00 19.77 126 ILE B CA 1
ATOM 4494 C C . ILE B 1 129 ? 78.095 35.928 49.052 1.00 19.97 126 ILE B C 1
ATOM 4495 O O . ILE B 1 129 ? 78.259 35.712 47.857 1.00 20.27 126 ILE B O 1
ATOM 4500 N N . TYR B 1 130 ? 77.364 36.923 49.534 1.00 20.32 127 TYR B N 1
ATOM 4501 C CA . TYR B 1 130 ? 76.692 37.895 48.693 1.00 20.16 127 TYR B CA 1
ATOM 4502 C C . TYR B 1 130 ? 77.560 39.144 48.564 1.00 20.82 127 TYR B C 1
ATOM 4503 O O . TYR B 1 130 ? 77.871 39.792 49.564 1.00 19.73 127 TYR B O 1
ATOM 4512 N N . CYS B 1 131 ? 77.941 39.473 47.324 1.00 21.61 128 CYS B N 1
ATOM 4513 C CA . CYS B 1 131 ? 78.805 40.625 47.041 1.00 23.07 128 CYS B CA 1
ATOM 4514 C C . CYS B 1 131 ? 78.078 41.705 46.248 1.00 22.58 128 CYS B C 1
ATOM 4515 O O . CYS B 1 131 ? 77.415 41.422 45.245 1.00 22.78 128 CYS B O 1
ATOM 4518 N N . ILE B 1 132 ? 78.232 42.940 46.709 1.00 22.51 129 ILE B N 1
ATOM 4519 C CA . ILE B 1 132 ? 77.599 44.125 46.130 1.00 22.97 129 ILE B CA 1
ATOM 4520 C C . ILE B 1 132 ? 78.717 45.088 45.773 1.00 23.52 129 ILE B C 1
ATOM 4521 O O . ILE B 1 132 ? 79.435 45.575 46.651 1.00 23.54 129 ILE B O 1
ATOM 4526 N N . GLU B 1 133 ? 78.887 45.330 44.472 1.00 23.48 130 GLU B N 1
ATOM 4527 C CA . GLU B 1 133 ? 80.089 46.003 43.986 1.00 23.00 130 GLU B CA 1
ATOM 4528 C C . GLU B 1 133 ? 79.801 47.224 43.097 1.00 22.12 130 GLU B C 1
ATOM 4529 O O . GLU B 1 133 ? 78.740 47.295 42.462 1.00 21.63 130 GLU B O 1
ATOM 4535 N N . PRO B 1 134 ? 80.746 48.186 43.061 1.00 21.22 131 PRO B N 1
ATOM 4536 C CA . PRO B 1 134 ? 80.553 49.463 42.377 1.00 20.83 131 PRO B CA 1
ATOM 4537 C C . PRO B 1 134 ? 81.027 49.453 40.927 1.00 20.03 131 PRO B C 1
ATOM 4538 O O . PRO B 1 134 ? 81.686 48.503 40.489 1.00 20.51 131 PRO B O 1
ATOM 4542 N N . TRP B 1 135 ? 80.716 50.516 40.201 1.00 19.19 132 TRP B N 1
ATOM 4543 C CA . TRP B 1 135 ? 81.030 50.583 38.774 1.00 19.23 132 TRP B CA 1
ATOM 4544 C C . TRP B 1 135 ? 82.456 51.044 38.421 1.00 19.63 132 TRP B C 1
ATOM 4545 O O . TRP B 1 135 ? 82.865 50.923 37.254 1.00 19.07 132 TRP B O 1
ATOM 4556 N N . ASN B 1 136 ? 83.200 51.580 39.400 1.00 19.42 133 ASN B N 1
ATOM 4557 C CA . ASN B 1 136 ? 84.426 52.325 39.083 1.00 19.98 133 ASN B CA 1
ATOM 4558 C C . ASN B 1 136 ? 85.584 51.417 38.707 1.00 19.59 133 ASN B C 1
ATOM 4559 O O . ASN B 1 136 ? 86.458 51.809 37.941 1.00 19.01 133 ASN B O 1
ATOM 4564 N N . PHE B 1 137 ? 85.551 50.195 39.241 1.00 19.51 134 PHE B N 1
ATOM 4565 C CA . PHE B 1 137 ? 86.499 49.126 38.926 1.00 19.39 134 PHE B CA 1
ATOM 4566 C C . PHE B 1 137 ? 85.697 47.826 38.774 1.00 19.36 134 PHE B C 1
ATOM 4567 O O . PHE B 1 137 ? 85.709 46.988 39.663 1.00 20.22 134 PHE B O 1
ATOM 4575 N N . PRO B 1 138 ? 84.979 47.675 37.648 1.00 18.71 135 PRO B N 1
ATOM 4576 C CA . PRO B 1 138 ? 83.925 46.665 37.516 1.00 18.72 135 PRO B CA 1
ATOM 4577 C C . PRO B 1 138 ? 84.407 45.223 37.565 1.00 18.89 135 PRO B C 1
ATOM 4578 O O . PRO B 1 138 ? 83.652 44.367 38.013 1.00 19.30 135 PRO B O 1
ATOM 4582 N N . TYR B 1 139 ? 85.641 44.978 37.122 1.00 18.92 136 TYR B N 1
ATOM 4583 C CA . TYR B 1 139 ? 86.304 43.671 37.195 1.00 19.56 136 TYR B CA 1
ATOM 4584 C C . TYR B 1 139 ? 87.101 43.491 38.468 1.00 19.93 136 TYR B C 1
ATOM 4585 O O . TYR B 1 139 ? 86.993 42.451 39.119 1.00 19.95 136 TYR B O 1
ATOM 4594 N N . TYR B 1 140 ? 87.917 44.486 38.825 1.00 20.61 137 TYR B N 1
ATOM 4595 C CA . TYR B 1 140 ? 88.828 44.317 39.941 1.00 22.38 137 TYR B CA 1
ATOM 4596 C C . TYR B 1 140 ? 88.066 44.127 41.250 1.00 22.84 137 TYR B C 1
ATOM 4597 O O . TYR B 1 140 ? 88.446 43.298 42.089 1.00 23.19 137 TYR B O 1
ATOM 4606 N N . GLN B 1 141 ? 86.982 44.880 41.411 1.00 23.70 138 GLN B N 1
ATOM 4607 C CA . GLN B 1 141 ? 86.109 44.757 42.600 1.00 24.49 138 GLN B CA 1
ATOM 4608 C C . GLN B 1 141 ? 85.472 43.379 42.718 1.00 24.04 138 GLN B C 1
ATOM 4609 O O . GLN B 1 141 ? 85.295 42.879 43.824 1.00 24.85 138 GLN B O 1
ATOM 4615 N N . LEU B 1 142 ? 85.127 42.757 41.591 1.00 23.93 139 LEU B N 1
ATOM 4616 C CA . LEU B 1 142 ? 84.621 41.384 41.632 1.00 24.39 139 LEU B CA 1
ATOM 4617 C C . LEU B 1 142 ? 85.714 40.359 41.982 1.00 24.52 139 LEU B C 1
ATOM 4618 O O . LEU B 1 142 ? 85.494 39.508 42.832 1.00 25.00 139 LEU B O 1
ATOM 4623 N N . ALA B 1 143 ? 86.889 40.462 41.361 1.00 24.45 140 ALA B N 1
ATOM 4624 C CA . ALA B 1 143 ? 87.987 39.529 41.632 1.00 25.33 140 ALA B CA 1
ATOM 4625 C C . ALA B 1 143 ? 88.456 39.614 43.079 1.00 25.94 140 ALA B C 1
ATOM 4626 O O . ALA B 1 143 ? 88.813 38.610 43.709 1.00 25.81 140 ALA B O 1
ATOM 4628 N N . ARG B 1 144 ? 88.455 40.832 43.592 1.00 26.83 141 ARG B N 1
ATOM 4629 C CA . ARG B 1 144 ? 88.905 41.120 44.955 1.00 28.41 141 ARG B CA 1
ATOM 4630 C C . ARG B 1 144 ? 88.160 40.253 45.999 1.00 27.86 141 ARG B C 1
ATOM 4631 O O . ARG B 1 144 ? 88.738 39.865 46.997 1.00 28.21 141 ARG B O 1
ATOM 4639 N N . VAL B 1 145 ? 86.879 39.971 45.749 1.00 27.73 142 VAL B N 1
ATOM 4640 C CA . VAL B 1 145 ? 86.049 39.119 46.607 1.00 27.56 142 VAL B CA 1
ATOM 4641 C C . VAL B 1 145 ? 85.887 37.680 46.082 1.00 27.25 142 VAL B C 1
ATOM 4642 O O . VAL B 1 145 ? 85.883 36.730 46.877 1.00 27.99 142 VAL B O 1
ATOM 4646 N N . ALA B 1 146 ? 85.741 37.516 44.765 1.00 25.97 143 ALA B N 1
ATOM 4647 C CA . ALA B 1 146 ? 85.525 36.195 44.174 1.00 25.65 143 ALA B CA 1
ATOM 4648 C C . ALA B 1 146 ? 86.758 35.303 44.282 1.00 25.45 143 ALA B C 1
ATOM 4649 O O . ALA B 1 146 ? 86.635 34.127 44.637 1.00 25.97 143 ALA B O 1
ATOM 4651 N N . GLY B 1 147 ? 87.933 35.857 43.979 1.00 24.29 144 GLY B N 1
ATOM 4652 C CA . GLY B 1 147 ? 89.197 35.133 44.135 1.00 24.22 144 GLY B CA 1
ATOM 4653 C C . GLY B 1 147 ? 89.400 34.513 45.514 1.00 23.84 144 GLY B C 1
ATOM 4654 O O . GLY B 1 147 ? 89.525 33.295 45.631 1.00 24.57 144 GLY B O 1
ATOM 4655 N N . PRO B 1 148 ? 89.422 35.342 46.574 1.00 23.34 145 PRO B N 1
ATOM 4656 C CA . PRO B 1 148 ? 89.642 34.782 47.921 1.00 23.50 145 PRO B CA 1
ATOM 4657 C C . PRO B 1 148 ? 88.557 33.771 48.328 1.00 23.18 145 PRO B C 1
ATOM 4658 O O . PRO B 1 148 ? 88.850 32.703 48.887 1.00 23.64 145 PRO B O 1
ATOM 4662 N N . ASN B 1 149 ? 87.317 34.095 47.999 1.00 22.42 146 ASN B N 1
ATOM 4663 C CA . ASN B 1 149 ? 86.200 33.325 48.492 1.00 22.39 146 ASN B CA 1
ATOM 4664 C C . ASN B 1 149 ? 85.993 32.023 47.776 1.00 22.39 146 ASN B C 1
ATOM 4665 O O . ASN B 1 149 ? 85.755 31.018 48.424 1.00 23.20 146 ASN B O 1
ATOM 4670 N N . LEU B 1 150 ? 86.095 32.043 46.453 1.00 22.22 147 LEU B N 1
ATOM 4671 C CA . LEU B 1 150 ? 85.999 30.839 45.656 1.00 23.25 147 LEU B CA 1
ATOM 4672 C C . LEU B 1 150 ? 87.107 29.858 46.024 1.00 24.28 147 LEU B C 1
ATOM 4673 O O . LEU B 1 150 ? 86.858 28.651 46.117 1.00 25.52 147 LEU B O 1
ATOM 4686 N N . ALA B 1 152 ? 88.636 29.653 48.939 1.00 24.78 149 ALA B N 1
ATOM 4687 C CA . ALA B 1 152 ? 88.384 29.121 50.293 1.00 24.63 149 ALA B CA 1
ATOM 4688 C C . ALA B 1 152 ? 87.232 28.116 50.316 1.00 24.63 149 ALA B C 1
ATOM 4689 O O . ALA B 1 152 ? 87.001 27.459 51.341 1.00 25.46 149 ALA B O 1
ATOM 4691 N N . GLY B 1 153 ? 86.518 27.993 49.195 1.00 23.29 150 GLY B N 1
ATOM 4692 C CA . GLY B 1 153 ? 85.489 26.981 49.056 1.00 23.22 150 GLY B CA 1
ATOM 4693 C C . GLY B 1 153 ? 84.103 27.530 49.362 1.00 22.70 150 GLY B C 1
ATOM 4694 O O . GLY B 1 153 ? 83.174 26.757 49.615 1.00 22.46 150 GLY B O 1
ATOM 4695 N N . ASN B 1 154 ? 83.991 28.861 49.377 1.00 21.16 151 ASN B N 1
ATOM 4696 C CA . ASN B 1 154 ? 82.707 29.551 49.392 1.00 20.89 151 ASN B CA 1
ATOM 4697 C C . ASN B 1 154 ? 82.175 29.576 47.968 1.00 20.92 151 ASN B C 1
ATOM 4698 O O . ASN B 1 154 ? 82.966 29.391 47.038 1.00 20.58 151 ASN B O 1
ATOM 4703 N N . VAL B 1 155 ? 80.855 29.772 47.796 1.00 20.87 152 VAL B N 1
ATOM 4704 C CA . VAL B 1 155 ? 80.292 30.161 46.464 1.00 20.90 152 VAL B CA 1
ATOM 4705 C C . VAL B 1 155 ? 79.821 31.615 46.532 1.00 20.62 152 VAL B C 1
ATOM 4706 O O . VAL B 1 155 ? 79.644 32.158 47.633 1.00 19.79 152 VAL B O 1
ATOM 4710 N N . VAL B 1 156 ? 79.636 32.246 45.371 1.00 20.94 153 VAL B N 1
ATOM 4711 C CA . VAL B 1 156 ? 79.394 33.702 45.313 1.00 21.24 153 VAL B CA 1
ATOM 4712 C C . VAL B 1 156 ? 78.136 34.077 44.528 1.00 21.23 153 VAL B C 1
ATOM 4713 O O . VAL B 1 156 ? 77.901 33.570 43.423 1.00 21.84 153 VAL B O 1
ATOM 4717 N N . ILE B 1 157 ? 77.308 34.930 45.126 1.00 20.84 154 ILE B N 1
ATOM 4718 C CA . ILE B 1 157 ? 76.278 35.657 44.373 1.00 20.52 154 ILE B CA 1
ATOM 4719 C C . ILE B 1 157 ? 76.692 37.139 44.311 1.00 20.56 154 ILE B C 1
ATOM 4720 O O . ILE B 1 157 ? 76.951 37.772 45.338 1.00 19.99 154 ILE B O 1
ATOM 4725 N N . ALA B 1 158 ? 76.790 37.666 43.090 1.00 20.21 155 ALA B N 1
ATOM 4726 C CA . ALA B 1 158 ? 77.276 39.020 42.896 1.00 19.35 155 ALA B CA 1
ATOM 4727 C C . ALA B 1 158 ? 76.203 39.905 42.265 1.00 19.22 155 ALA B C 1
ATOM 4728 O O . ALA B 1 158 ? 75.630 39.558 41.236 1.00 19.87 155 ALA B O 1
ATOM 4730 N N . LYS B 1 159 ? 75.904 41.011 42.941 1.00 18.87 156 LYS B N 1
ATOM 4731 C CA . LYS B 1 159 ? 75.111 42.095 42.397 1.00 18.21 156 LYS B CA 1
ATOM 4732 C C . LYS B 1 159 ? 76.012 43.304 42.122 1.00 18.21 156 LYS B C 1
ATOM 4733 O O . LYS B 1 159 ? 76.543 43.968 43.047 1.00 18.30 156 LYS B O 1
ATOM 4739 N N . HIS B 1 160 ? 76.180 43.596 40.847 1.00 18.02 157 HIS B N 1
ATOM 4740 C CA . HIS B 1 160 ? 76.970 44.740 40.452 1.00 18.37 157 HIS B CA 1
ATOM 4741 C C . HIS B 1 160 ? 76.119 45.996 40.294 1.00 18.41 157 HIS B C 1
ATOM 4742 O O . HIS B 1 160 ? 74.875 45.918 40.268 1.00 17.50 157 HIS B O 1
ATOM 4749 N N . ALA B 1 161 ? 76.792 47.147 40.178 1.00 18.50 158 ALA B N 1
ATOM 4750 C CA . ALA B 1 161 ? 76.111 48.415 39.963 1.00 18.50 158 ALA B CA 1
ATOM 4751 C C . ALA B 1 161 ? 75.293 48.291 38.671 1.00 18.95 158 ALA B C 1
ATOM 4752 O O . ALA B 1 161 ? 75.725 47.604 37.751 1.00 19.57 158 ALA B O 1
ATOM 4754 N N . PRO B 1 162 ? 74.105 48.922 38.605 1.00 19.34 159 PRO B N 1
ATOM 4755 C CA . PRO B 1 162 ? 73.201 48.682 37.464 1.00 19.73 159 PRO B CA 1
ATOM 4756 C C . PRO B 1 162 ? 73.697 49.244 36.122 1.00 19.60 159 PRO B C 1
ATOM 4757 O O . PRO B 1 162 ? 73.121 48.942 35.084 1.00 20.17 159 PRO B O 1
ATOM 4761 N N . ASN B 1 163 ? 74.776 50.014 36.132 1.00 19.31 160 ASN B N 1
ATOM 4762 C CA . ASN B 1 163 ? 75.281 50.594 34.886 1.00 18.75 160 ASN B CA 1
ATOM 4763 C C . ASN B 1 163 ? 76.432 49.816 34.255 1.00 18.18 160 ASN B C 1
ATOM 4764 O O . ASN B 1 163 ? 76.933 50.206 33.201 1.00 18.23 160 ASN B O 1
ATOM 4769 N N . VAL B 1 164 ? 76.843 48.710 34.881 1.00 17.57 161 VAL B N 1
ATOM 4770 C CA . VAL B 1 164 ? 77.881 47.832 34.295 1.00 16.72 161 VAL B CA 1
ATOM 4771 C C . VAL B 1 164 ? 77.415 46.363 34.125 1.00 17.61 161 VAL B C 1
ATOM 4772 O O . VAL B 1 164 ? 78.155 45.443 34.449 1.00 17.45 161 VAL B O 1
ATOM 4776 N N . PRO B 1 165 ? 76.193 46.136 33.573 1.00 18.42 162 PRO B N 1
ATOM 4777 C CA . PRO B 1 165 ? 7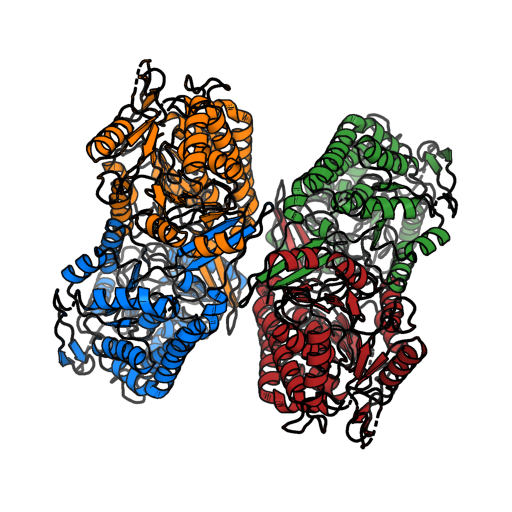5.637 44.763 33.510 1.00 19.29 162 PRO B CA 1
ATOM 4778 C C . PRO B 1 165 ? 76.391 43.831 32.553 1.00 20.02 162 PRO B C 1
ATOM 4779 O O . PRO B 1 165 ? 76.495 42.645 32.816 1.00 20.42 162 PRO B O 1
ATOM 4783 N N . GLN B 1 166 ? 76.938 44.377 31.467 1.00 21.35 163 GLN B N 1
ATOM 4784 C CA . GLN B 1 166 ? 77.728 43.572 30.531 1.00 22.05 163 GLN B CA 1
ATOM 4785 C C . GLN B 1 166 ? 79.052 43.176 31.153 1.00 21.00 163 GLN B C 1
ATOM 4786 O O . GLN B 1 166 ? 79.530 42.072 30.915 1.00 21.52 163 GLN B O 1
ATOM 4792 N N . CYS B 1 167 ? 79.630 44.054 31.971 1.00 20.52 164 CYS B N 1
ATOM 4793 C CA . CYS B 1 167 ? 80.824 43.681 32.751 1.00 19.80 164 CYS B CA 1
ATOM 4794 C C . CYS B 1 167 ? 80.491 42.546 33.733 1.00 19.20 164 CYS B C 1
ATOM 4795 O O . CYS B 1 167 ? 81.222 41.560 33.844 1.00 19.55 164 CYS B O 1
ATOM 4798 N N . ALA B 1 168 ? 79.386 42.714 34.447 1.00 18.11 165 ALA B N 1
ATOM 4799 C CA . ALA B 1 168 ? 78.925 41.741 35.399 1.00 18.12 165 ALA B CA 1
ATOM 4800 C C . ALA B 1 168 ? 78.683 40.367 34.740 1.00 18.63 165 ALA B C 1
ATOM 4801 O O . ALA B 1 168 ? 79.082 39.339 35.280 1.00 18.83 165 ALA B O 1
ATOM 4803 N N . LEU B 1 169 ? 78.046 40.354 33.570 1.00 18.76 166 LEU B N 1
ATOM 4804 C CA . LEU B 1 169 ? 77.729 39.101 32.885 1.00 19.15 166 LEU B CA 1
ATOM 4805 C C . LEU B 1 169 ? 78.979 38.448 32.310 1.00 19.26 166 LEU B C 1
ATOM 4806 O O . LEU B 1 169 ? 79.076 37.220 32.245 1.00 18.92 166 LEU B O 1
ATOM 4811 N N . ALA B 1 170 ? 79.921 39.281 31.882 1.00 19.33 167 ALA B N 1
ATOM 4812 C CA . ALA B 1 170 ? 81.190 38.790 31.345 1.00 20.80 167 ALA B CA 1
ATOM 4813 C C . ALA B 1 170 ? 82.021 38.075 32.422 1.00 21.63 167 ALA B C 1
ATOM 4814 O O . ALA B 1 170 ? 82.721 37.098 32.134 1.00 22.09 167 ALA B O 1
ATOM 4816 N N . PHE B 1 171 ? 81.945 38.579 33.654 1.00 22.07 168 PHE B N 1
ATOM 4817 C CA . PHE B 1 171 ? 82.743 38.040 34.746 1.00 22.84 168 PHE B CA 1
ATOM 4818 C C . PHE B 1 171 ? 82.154 36.710 35.209 1.00 22.99 168 PHE B C 1
ATOM 4819 O O . PHE B 1 171 ? 82.893 35.784 35.556 1.00 23.73 168 PHE B O 1
ATOM 4827 N N . GLU B 1 172 ? 80.822 36.622 35.199 1.00 22.97 169 GLU B N 1
ATOM 4828 C CA . GLU B 1 172 ? 80.101 35.356 35.348 1.00 23.36 169 GLU B CA 1
ATOM 4829 C C . GLU B 1 172 ? 80.485 34.340 34.266 1.00 23.20 169 GLU B C 1
ATOM 4830 O O . GLU B 1 172 ? 80.838 33.193 34.571 1.00 23.45 169 GLU B O 1
ATOM 4836 N N . LYS B 1 173 ? 80.427 34.776 33.005 1.00 23.07 170 LYS B N 1
ATOM 4837 C CA . LYS B 1 173 ? 80.822 33.949 31.855 1.00 23.09 170 LYS B CA 1
ATOM 4838 C C . LYS B 1 173 ? 82.286 33.455 31.957 1.00 23.46 170 LYS B C 1
ATOM 4839 O O . LYS B 1 173 ? 82.570 32.310 31.645 1.00 24.16 170 LYS B O 1
ATOM 4845 N N . LEU B 1 174 ? 83.196 34.313 32.410 1.00 23.63 171 LEU B N 1
ATOM 4846 C CA . LEU B 1 174 ? 84.611 33.950 32.625 1.00 24.34 171 LEU B CA 1
ATOM 4847 C C . LEU B 1 174 ? 84.834 32.710 33.502 1.00 25.24 171 LEU B C 1
ATOM 4848 O O . LEU B 1 174 ? 85.682 31.870 33.193 1.00 26.47 171 LEU B O 1
ATOM 4853 N N . PHE B 1 175 ? 84.108 32.602 34.606 1.00 25.09 172 PHE B N 1
ATOM 4854 C CA . PHE B 1 175 ? 84.228 31.402 35.438 1.00 26.06 172 PHE B CA 1
ATOM 4855 C C . PHE B 1 175 ? 83.539 30.179 34.816 1.00 26.71 172 PHE B C 1
ATOM 4856 O O . PHE B 1 175 ? 83.965 29.051 35.035 1.00 27.66 172 PHE B O 1
ATOM 4864 N N . HIS B 1 176 ? 82.496 30.413 34.027 1.00 27.15 173 HIS B N 1
ATOM 4865 C CA . HIS B 1 176 ? 81.879 29.352 33.245 1.00 28.16 173 HIS B CA 1
ATOM 4866 C C . HIS B 1 176 ? 82.899 28.787 32.261 1.00 28.33 173 HIS B C 1
ATOM 4867 O O . HIS B 1 176 ? 83.132 27.582 32.247 1.00 28.88 173 HIS B O 1
ATOM 4874 N N . ASP B 1 177 ? 83.530 29.666 31.481 1.00 27.90 174 ASP B N 1
ATOM 4875 C CA . ASP B 1 177 ? 84.492 29.245 30.470 1.00 28.29 174 ASP B CA 1
ATOM 4876 C C . ASP B 1 177 ? 85.710 28.571 31.101 1.00 28.38 174 ASP B C 1
ATOM 4877 O O . ASP B 1 177 ? 86.337 27.728 30.485 1.00 29.40 174 ASP B O 1
ATOM 4882 N N . ALA B 1 178 ? 86.017 28.951 32.330 1.00 28.00 175 ALA B N 1
ATOM 4883 C CA . ALA B 1 178 ? 87.094 28.362 33.130 1.00 28.67 175 ALA B CA 1
ATOM 4884 C C . ALA B 1 178 ? 86.799 26.982 33.750 1.00 28.84 175 ALA B C 1
ATOM 4885 O O . ALA B 1 178 ? 87.700 26.372 34.319 1.00 28.59 175 ALA B O 1
ATOM 4887 N N . GLY B 1 179 ? 85.545 26.527 33.670 1.00 28.88 176 GLY B N 1
ATOM 4888 C CA . GLY B 1 179 ? 85.141 25.187 34.112 1.00 29.60 176 GLY B CA 1
ATOM 4889 C C . GLY B 1 179 ? 84.467 25.116 35.476 1.00 29.91 176 GLY B C 1
ATOM 4890 O O . GLY B 1 179 ? 84.340 24.044 36.056 1.00 30.41 176 GLY B O 1
ATOM 4891 N N . ALA B 1 180 ? 84.048 26.254 36.012 1.00 29.67 177 ALA B N 1
ATOM 4892 C CA . ALA B 1 180 ? 83.411 26.266 37.326 1.00 29.85 177 ALA B CA 1
ATOM 4893 C C . ALA B 1 180 ? 82.004 25.700 37.174 1.00 30.01 177 ALA B C 1
ATOM 4894 O O . ALA B 1 180 ? 81.355 25.935 36.156 1.00 29.68 177 ALA B O 1
ATOM 4896 N N . PRO B 1 181 ? 81.505 24.979 38.188 1.00 30.10 178 PRO B N 1
ATOM 4897 C CA . PRO B 1 181 ? 80.140 24.514 37.964 1.00 30.59 178 PRO B CA 1
ATOM 4898 C C . PRO B 1 181 ? 79.178 25.707 37.977 1.00 30.25 178 PRO B C 1
ATOM 4899 O O . PRO B 1 181 ? 79.507 26.754 38.548 1.00 29.97 178 PRO B O 1
ATOM 4903 N N . VAL B 1 182 ? 78.027 25.575 37.316 1.00 30.28 179 VAL B N 1
ATOM 4904 C CA . VAL B 1 182 ? 77.005 26.617 37.393 1.00 29.26 179 VAL B CA 1
ATOM 4905 C C . VAL B 1 182 ? 76.561 26.723 38.852 1.00 28.11 179 VAL B C 1
ATOM 4906 O O . VAL B 1 182 ? 76.195 25.730 39.460 1.00 28.42 179 VAL B O 1
ATOM 4910 N N . GLY B 1 183 ? 76.610 27.932 39.406 1.00 26.92 180 GLY B N 1
ATOM 4911 C CA . GLY B 1 183 ? 76.227 28.161 40.804 1.00 25.56 180 GLY B CA 1
ATOM 4912 C C . GLY B 1 183 ? 77.391 28.416 41.742 1.00 24.61 180 GLY B C 1
ATOM 4913 O O . GLY B 1 183 ? 77.194 28.823 42.887 1.00 24.70 180 GLY B O 1
ATOM 4914 N N . ALA B 1 184 ? 78.608 28.189 41.268 1.00 24.24 181 ALA B N 1
ATOM 4915 C CA . ALA B 1 184 ? 79.802 28.550 42.042 1.00 24.67 181 ALA B CA 1
ATOM 4916 C C . ALA B 1 184 ? 79.974 30.078 42.088 1.00 24.02 181 ALA B C 1
ATOM 4917 O O . ALA B 1 184 ? 80.277 30.648 43.136 1.00 24.25 181 ALA B O 1
ATOM 4919 N N . TYR B 1 185 ? 79.753 30.733 40.952 1.00 23.66 182 TYR B N 1
ATOM 4920 C CA . TYR B 1 185 ? 79.737 32.197 40.863 1.00 22.68 182 TYR B CA 1
ATOM 4921 C C . TYR B 1 185 ? 78.545 32.588 39.978 1.00 22.59 182 TYR B C 1
ATOM 4922 O O . TYR B 1 185 ? 78.419 32.120 38.838 1.00 22.33 182 TYR B O 1
ATOM 4931 N N . ALA B 1 186 ? 77.660 33.430 40.499 1.00 21.88 183 ALA B N 1
ATOM 4932 C CA . ALA B 1 186 ? 76.509 33.852 39.712 1.00 22.14 183 ALA B CA 1
ATOM 4933 C C . ALA B 1 186 ? 76.288 35.366 39.761 1.00 21.50 183 ALA B C 1
ATOM 4934 O O . ALA B 1 186 ? 76.440 35.971 40.800 1.00 21.99 183 ALA B O 1
ATOM 4936 N N . ASN B 1 187 ? 75.956 35.960 38.620 1.00 21.04 184 ASN B N 1
ATOM 4937 C CA . ASN B 1 187 ? 75.482 37.337 38.577 1.00 20.87 184 ASN B CA 1
ATOM 4938 C C . ASN B 1 187 ? 74.023 37.373 39.035 1.00 21.21 184 ASN B C 1
ATOM 4939 O O . ASN B 1 187 ? 73.279 36.391 38.866 1.00 21.61 184 ASN B O 1
ATOM 4944 N N . ILE B 1 188 ? 73.604 38.486 39.624 1.00 20.21 185 ILE B N 1
ATOM 4945 C CA . ILE B 1 188 ? 72.189 38.684 39.850 1.00 19.83 185 ILE B CA 1
ATOM 4946 C C . ILE B 1 188 ? 71.791 40.144 39.642 1.00 19.69 185 ILE B C 1
ATOM 4947 O O . ILE B 1 188 ? 72.530 41.048 39.999 1.00 19.31 185 ILE B O 1
ATOM 4952 N N . PHE B 1 189 ? 70.625 40.351 39.034 1.00 20.06 186 PHE B N 1
ATOM 4953 C CA . PHE B 1 189 ? 70.080 41.674 38.770 1.00 19.69 186 PHE B CA 1
ATOM 4954 C C . PHE B 1 189 ? 68.901 41.928 39.691 1.00 20.16 186 PHE B C 1
ATOM 4955 O O . PHE B 1 189 ? 67.817 41.448 39.422 1.00 20.57 186 PHE B O 1
ATOM 4963 N N . LEU B 1 190 ? 69.098 42.702 40.762 1.00 20.58 187 LEU B N 1
ATOM 4964 C CA . LEU B 1 190 ? 68.048 42.901 41.799 1.00 20.88 187 LEU B CA 1
ATOM 4965 C C . LEU B 1 190 ? 67.746 44.367 42.101 1.00 21.16 187 LEU B C 1
ATOM 4966 O O . LEU B 1 190 ? 68.639 45.212 42.035 1.00 20.53 187 LEU B O 1
ATOM 4971 N N . ASP B 1 191 ? 66.499 44.657 42.459 1.00 22.23 188 ASP B N 1
ATOM 4972 C CA . ASP B 1 191 ? 66.159 45.965 43.000 1.00 24.02 188 ASP B CA 1
ATOM 4973 C C . ASP B 1 191 ? 66.456 45.961 44.488 1.00 24.06 188 ASP B C 1
ATOM 4974 O O . ASP B 1 191 ? 66.649 44.902 45.057 1.00 23.92 188 ASP B O 1
ATOM 4979 N N . ASN B 1 192 ? 66.513 47.139 45.105 1.00 25.11 189 ASN B N 1
ATOM 4980 C CA . ASN B 1 192 ? 66.908 47.265 46.504 1.00 26.08 189 ASN B CA 1
ATOM 4981 C C . ASN B 1 192 ? 66.082 46.403 47.473 1.00 26.76 189 ASN B C 1
ATOM 4982 O O . ASN B 1 192 ? 66.614 45.934 48.471 1.00 27.35 189 ASN B O 1
ATOM 4987 N N . ASP B 1 193 ? 64.809 46.172 47.158 1.00 27.17 190 ASP B N 1
ATOM 4988 C CA . ASP B 1 193 ? 63.914 45.335 47.975 1.00 27.93 190 ASP B CA 1
ATOM 4989 C C . ASP B 1 193 ? 64.264 43.845 47.953 1.00 26.73 190 ASP B C 1
ATOM 4990 O O . ASP B 1 193 ? 64.254 43.182 48.990 1.00 27.01 190 ASP B O 1
ATOM 4995 N N . GLN B 1 194 ? 64.505 43.317 46.760 1.00 25.69 191 GLN B N 1
ATOM 4996 C CA . GLN B 1 194 ? 64.916 41.922 46.593 1.00 24.73 191 GLN B CA 1
ATOM 4997 C C . GLN B 1 194 ? 66.287 41.673 47.242 1.00 24.11 191 GLN B C 1
ATOM 4998 O O . GLN B 1 194 ? 66.543 40.578 47.753 1.00 24.08 191 GLN B O 1
ATOM 5004 N N . SER B 1 195 ? 67.156 42.691 47.203 1.00 23.29 192 SER B N 1
ATOM 5005 C CA . SER B 1 195 ? 68.480 42.648 47.819 1.00 22.90 192 SER B CA 1
ATOM 5006 C C . SER B 1 195 ? 68.391 42.477 49.339 1.00 23.54 192 SER B C 1
ATOM 5007 O O . SER B 1 195 ? 69.119 41.672 49.926 1.00 23.34 192 SER B O 1
ATOM 5010 N N . ALA B 1 196 ? 67.499 43.235 49.969 1.00 24.21 193 ALA B N 1
ATOM 5011 C CA . ALA B 1 196 ? 67.263 43.090 51.394 1.00 25.79 193 ALA B CA 1
ATOM 5012 C C . ALA B 1 196 ? 66.756 41.694 51.733 1.00 26.90 193 ALA B C 1
ATOM 5013 O O . ALA B 1 196 ? 67.173 41.130 52.749 1.00 27.74 193 ALA B O 1
ATOM 5015 N N . GLU B 1 197 ? 65.849 41.165 50.901 1.00 27.82 194 GLU B N 1
ATOM 5016 C CA . GLU B 1 197 ? 65.286 39.827 51.080 1.00 29.64 194 GLU B CA 1
ATOM 5017 C C . GLU B 1 197 ? 66.356 38.731 50.905 1.00 28.20 194 GLU B C 1
ATOM 5018 O O . GLU B 1 197 ? 66.328 37.716 51.600 1.00 28.49 194 GLU B O 1
ATOM 5024 N N . LEU B 1 198 ? 67.298 38.943 49.984 1.00 27.09 195 LEU B N 1
ATOM 5025 C CA . LEU B 1 198 ? 68.438 38.032 49.838 1.00 25.98 195 LEU B CA 1
ATOM 5026 C C . LEU B 1 198 ? 69.346 38.053 51.072 1.00 26.02 195 LEU B C 1
ATOM 5027 O O . LEU B 1 198 ? 69.896 37.015 51.469 1.00 25.77 195 LEU B O 1
ATOM 5032 N N . ILE B 1 199 ? 69.516 39.231 51.672 1.00 25.60 196 ILE B N 1
ATOM 5033 C CA . ILE B 1 199 ? 70.351 39.313 52.873 1.00 25.38 196 ILE B CA 1
ATOM 5034 C C . ILE B 1 199 ? 69.741 38.512 54.028 1.00 25.99 196 ILE B C 1
ATOM 5035 O O . ILE B 1 199 ? 70.474 37.835 54.747 1.00 25.89 196 ILE B O 1
ATOM 5040 N N . LYS B 1 200 ? 68.411 38.568 54.163 1.00 26.45 197 LYS B N 1
ATOM 5041 C CA . LYS B 1 200 ? 67.657 37.796 55.158 1.00 27.93 197 LYS B CA 1
ATOM 5042 C C . LYS B 1 200 ? 67.743 36.275 54.989 1.00 27.73 197 LYS B C 1
ATOM 5043 O O . LYS B 1 200 ? 67.619 35.545 55.965 1.00 28.60 197 LYS B O 1
ATOM 5049 N N . ASP B 1 201 ? 67.929 35.798 53.759 1.00 27.44 198 ASP B N 1
ATOM 5050 C CA . ASP B 1 201 ? 68.006 34.357 53.486 1.00 27.03 198 ASP B CA 1
ATOM 5051 C C . ASP B 1 201 ? 69.115 33.725 54.332 1.00 26.84 198 ASP B C 1
ATOM 5052 O O . ASP B 1 201 ? 70.259 34.115 54.213 1.00 25.66 198 ASP B O 1
ATOM 5057 N N . GLU B 1 202 ? 68.748 32.742 55.163 1.00 27.94 199 GLU B N 1
ATOM 5058 C CA . GLU B 1 202 ? 69.659 32.029 56.087 1.00 28.76 199 GLU B CA 1
ATOM 5059 C C . GLU B 1 202 ? 70.865 31.413 55.377 1.00 27.30 199 GLU B C 1
ATOM 5060 O O . GLU B 1 202 ? 71.896 31.172 55.999 1.00 27.00 199 GLU B O 1
ATOM 5066 N N . ARG B 1 203 ? 70.725 31.143 54.082 1.00 26.19 200 ARG B N 1
ATOM 5067 C CA . ARG B 1 203 ? 71.810 30.547 53.292 1.00 25.66 200 ARG B CA 1
ATOM 5068 C C . ARG B 1 203 ? 72.968 31.497 52.903 1.00 24.52 200 ARG B C 1
ATOM 5069 O O . ARG B 1 203 ? 74.092 31.039 52.687 1.00 22.97 200 ARG B O 1
ATOM 5077 N N . ILE B 1 204 ? 72.689 32.804 52.841 1.00 23.93 201 ILE B N 1
ATOM 5078 C CA . ILE B 1 204 ? 73.727 33.824 52.656 1.00 23.20 201 ILE B CA 1
ATOM 5079 C C . ILE B 1 204 ? 74.474 33.974 53.976 1.00 23.69 201 ILE B C 1
ATOM 5080 O O . ILE B 1 204 ? 73.859 34.292 54.990 1.00 24.30 201 ILE B O 1
ATOM 5085 N N . ARG B 1 205 ? 75.782 33.715 53.975 1.00 23.29 202 ARG B N 1
ATOM 5086 C CA . ARG B 1 205 ? 76.548 33.646 55.235 1.00 23.44 202 ARG B CA 1
ATOM 5087 C C . ARG B 1 205 ? 77.454 34.846 55.438 1.00 22.98 202 ARG B C 1
ATOM 5088 O O . ARG B 1 205 ? 78.108 34.966 56.461 1.00 23.09 202 ARG B O 1
ATOM 5096 N N . GLY B 1 206 ? 77.483 35.743 54.456 1.00 22.70 203 GLY B N 1
ATOM 5097 C CA . GLY B 1 206 ? 78.220 36.990 54.604 1.00 22.53 203 GLY B CA 1
ATOM 5098 C C . GLY B 1 206 ? 77.949 37.926 53.454 1.00 22.69 203 GLY B C 1
ATOM 5099 O O . GLY B 1 206 ? 77.567 37.493 52.347 1.00 22.34 203 GLY B O 1
ATOM 5100 N N . VAL B 1 207 ? 78.141 39.216 53.730 1.00 22.91 204 VAL B N 1
ATOM 5101 C CA . VAL B 1 207 ? 77.915 40.283 52.766 1.00 22.43 204 VAL B CA 1
ATOM 5102 C C . VAL B 1 207 ? 79.145 41.163 52.666 1.00 22.57 204 VAL B C 1
ATOM 5103 O O . VAL B 1 207 ? 79.611 41.697 53.661 1.00 23.03 204 VAL B O 1
ATOM 5107 N N . ALA B 1 208 ? 79.657 41.294 51.450 1.00 22.97 205 ALA B N 1
ATOM 5108 C CA . ALA B 1 208 ? 80.772 42.171 51.127 1.00 23.48 205 ALA B CA 1
ATOM 5109 C C . ALA B 1 208 ? 80.218 43.303 50.286 1.00 23.59 205 ALA B C 1
ATOM 5110 O O . ALA B 1 208 ? 79.618 43.068 49.245 1.00 22.69 205 ALA B O 1
ATOM 5112 N N . LEU B 1 209 ? 80.358 44.527 50.779 1.00 24.43 206 LEU B N 1
ATOM 5113 C CA . LEU B 1 209 ? 79.978 45.688 49.996 1.00 25.45 206 LEU B CA 1
ATOM 5114 C C . LEU B 1 209 ? 81.167 46.651 49.842 1.00 25.89 206 LEU B C 1
ATOM 5115 O O . LEU B 1 209 ? 81.908 46.899 50.794 1.00 26.17 206 LEU B O 1
ATOM 5120 N N . THR B 1 210 ? 81.341 47.152 48.625 1.00 26.35 207 THR B N 1
ATOM 5121 C CA . THR B 1 210 ? 82.122 48.367 48.359 1.00 27.26 207 THR B CA 1
ATOM 5122 C C . THR B 1 210 ? 81.160 49.345 47.687 1.00 27.85 207 THR B C 1
ATOM 5123 O O . THR B 1 210 ? 80.504 49.005 46.706 1.00 27.93 207 THR B O 1
ATOM 5127 N N . GLY B 1 211 ? 81.039 50.541 48.247 1.00 28.92 208 GLY B N 1
ATOM 5128 C CA . GLY B 1 211 ? 80.094 51.524 47.735 1.00 30.47 208 GLY B CA 1
ATOM 5129 C C . GLY B 1 211 ? 80.067 52.775 48.576 1.00 31.80 208 GLY B C 1
ATOM 5130 O O . GLY B 1 211 ? 81.049 53.095 49.267 1.00 31.92 208 GLY B O 1
ATOM 5131 N N . SER B 1 212 ? 78.934 53.466 48.527 1.00 32.83 209 SER B N 1
ATOM 5132 C CA . SER B 1 212 ? 78.744 54.726 49.238 1.00 34.78 209 SER B CA 1
ATOM 5133 C C . SER B 1 212 ? 78.383 54.507 50.703 1.00 35.95 209 SER B C 1
ATOM 5134 O O . SER B 1 212 ? 78.058 53.384 51.121 1.00 35.77 209 SER B O 1
ATOM 5137 N N . GLU B 1 213 ? 78.419 55.595 51.469 1.00 37.50 210 GLU B N 1
ATOM 5138 C CA . GLU B 1 213 ? 78.088 55.557 52.884 1.00 39.46 210 GLU B CA 1
ATOM 5139 C C . GLU B 1 213 ? 76.630 55.122 53.082 1.00 39.23 210 GLU B C 1
ATOM 5140 O O . GLU B 1 213 ? 76.361 54.210 53.869 1.00 38.55 210 GLU B O 1
ATOM 5146 N N . ARG B 1 214 ? 75.706 55.763 52.361 1.00 39.46 211 ARG B N 1
ATOM 5147 C CA . ARG B 1 214 ? 74.268 55.451 52.466 1.00 40.47 211 ARG B CA 1
ATOM 5148 C C . ARG B 1 214 ? 73.883 54.037 51.999 1.00 38.63 211 ARG B C 1
ATOM 5149 O O . ARG B 1 214 ? 72.924 53.455 52.516 1.00 38.83 211 ARG B O 1
ATOM 5157 N N . ALA B 1 215 ? 74.610 53.496 51.022 1.00 36.76 212 ALA B N 1
ATOM 5158 C CA . ALA B 1 215 ? 74.413 52.096 50.636 1.00 35.39 212 ALA B CA 1
ATOM 5159 C C . ALA B 1 215 ? 74.893 51.202 51.786 1.00 34.33 212 ALA B C 1
ATOM 5160 O O . ALA B 1 215 ? 74.167 50.308 52.229 1.00 33.99 212 ALA B O 1
ATOM 5162 N N . GLY B 1 216 ? 76.104 51.497 52.272 1.00 33.37 213 GLY B N 1
ATOM 5163 C CA . GLY B 1 216 ? 76.713 50.842 53.433 1.00 32.75 213 GLY B CA 1
ATOM 5164 C C . GLY B 1 216 ? 75.837 50.769 54.675 1.00 32.99 213 GLY B C 1
ATOM 5165 O O . GLY B 1 216 ? 75.613 49.670 55.208 1.00 32.66 213 GLY B O 1
ATOM 5166 N N . GLN B 1 217 ? 75.328 51.925 55.111 1.00 32.43 214 GLN B N 1
ATOM 5167 C CA . GLN B 1 217 ? 74.465 52.022 56.297 1.00 33.60 214 GLN B CA 1
ATOM 5168 C C . GLN B 1 217 ? 73.250 51.093 56.254 1.00 32.15 214 GLN B C 1
ATOM 5169 O O . GLN B 1 217 ? 72.849 50.537 57.282 1.00 32.18 214 GLN B O 1
ATOM 5175 N N . ALA B 1 218 ? 72.644 50.980 55.073 1.00 31.04 215 ALA B N 1
ATOM 5176 C CA . ALA B 1 218 ? 71.435 50.185 54.876 1.00 30.37 215 ALA B CA 1
ATOM 5177 C C . ALA B 1 218 ? 71.766 48.701 54.849 1.00 29.45 215 ALA B C 1
ATOM 5178 O O . ALA B 1 218 ? 71.084 47.896 55.480 1.00 30.00 215 ALA B O 1
ATOM 5180 N N . VAL B 1 219 ? 72.809 48.336 54.114 1.00 28.21 216 VAL B N 1
ATOM 5181 C CA . VAL B 1 219 ? 73.181 46.925 53.985 1.00 26.90 216 VAL B CA 1
ATOM 5182 C C . VAL B 1 219 ? 73.770 46.341 55.282 1.00 26.45 216 VAL B C 1
ATOM 5183 O O . VAL B 1 219 ? 73.453 45.192 55.649 1.00 26.12 216 VAL B O 1
ATOM 5187 N N . ALA B 1 220 ? 74.613 47.124 55.961 1.00 26.04 217 ALA B N 1
ATOM 5188 C CA . ALA B 1 220 ? 75.246 46.700 57.232 1.00 26.14 217 ALA B CA 1
ATOM 5189 C C . ALA B 1 220 ? 74.216 46.510 58.348 1.00 26.44 217 ALA B C 1
ATOM 5190 O O . ALA B 1 220 ? 74.358 45.622 59.174 1.00 27.49 217 ALA B O 1
ATOM 5192 N N . ALA B 1 221 ? 73.190 47.354 58.360 1.00 26.50 218 ALA B N 1
ATOM 5193 C CA . ALA B 1 221 ? 72.056 47.228 59.273 1.00 26.44 218 ALA B CA 1
ATOM 5194 C C . ALA B 1 221 ? 71.299 45.923 59.033 1.00 26.53 218 ALA B C 1
ATOM 5195 O O . ALA B 1 221 ? 71.023 45.180 59.982 1.00 27.37 218 ALA B O 1
ATOM 5197 N N . GLN B 1 222 ? 70.956 45.684 57.762 1.00 25.56 219 GLN B N 1
ATOM 5198 C CA . GLN B 1 222 ? 70.365 44.439 57.250 1.00 25.56 219 GLN B CA 1
ATOM 5199 C C . GLN B 1 222 ? 71.144 43.162 57.591 1.00 24.78 219 GLN B C 1
ATOM 5200 O O . GLN B 1 222 ? 70.537 42.169 58.002 1.00 24.93 219 GLN B O 1
ATOM 5206 N N . ALA B 1 223 ? 72.463 43.178 57.377 1.00 24.19 220 ALA B N 1
ATOM 5207 C CA . ALA B 1 223 ? 73.323 42.028 57.676 1.00 24.20 220 ALA B CA 1
ATOM 5208 C C . ALA B 1 223 ? 73.396 41.786 59.187 1.00 25.48 220 ALA B C 1
ATOM 5209 O O . ALA B 1 223 ? 73.291 40.635 59.638 1.00 26.06 220 ALA B O 1
ATOM 5211 N N . GLY B 1 224 ? 73.569 42.863 59.963 1.00 26.04 221 GLY B N 1
ATOM 5212 C CA . GLY B 1 224 ? 73.530 42.781 61.423 1.00 26.69 221 GLY B CA 1
ATOM 5213 C C . GLY B 1 224 ? 72.226 42.156 61.890 1.00 28.15 221 GLY B C 1
ATOM 5214 O O . GLY B 1 224 ? 72.235 41.234 62.714 1.00 28.36 221 GLY B O 1
ATOM 5215 N N . ALA B 1 225 ? 71.103 42.644 61.355 1.00 28.51 222 ALA B N 1
ATOM 5216 C CA . ALA B 1 225 ? 69.776 42.172 61.788 1.00 30.14 222 ALA B CA 1
ATOM 5217 C C . ALA B 1 225 ? 69.543 40.702 61.412 1.00 30.41 222 ALA B C 1
ATOM 5218 O O . ALA B 1 225 ? 68.741 40.010 62.036 1.00 31.36 222 ALA B O 1
ATOM 5220 N N . ALA B 1 226 ? 70.251 40.243 60.388 1.00 30.42 223 ALA B N 1
ATOM 5221 C CA . ALA B 1 226 ? 70.148 38.868 59.942 1.00 31.09 223 ALA B CA 1
ATOM 5222 C C . ALA B 1 226 ? 71.265 38.010 60.558 1.00 31.66 223 ALA B C 1
ATOM 5223 O O . ALA B 1 226 ? 71.427 36.843 60.207 1.00 31.55 223 ALA B O 1
ATOM 5225 N N . LEU B 1 227 ? 72.008 38.604 61.494 1.00 32.96 224 LEU B N 1
ATOM 5226 C CA . LEU B 1 227 ? 73.131 37.969 62.203 1.00 33.80 224 LEU B CA 1
ATOM 5227 C C . LEU B 1 227 ? 74.212 37.373 61.277 1.00 33.60 224 LEU B C 1
ATOM 5228 O O . LEU B 1 227 ? 74.571 36.197 61.378 1.00 33.23 224 LEU B O 1
ATOM 5233 N N . LYS B 1 228 ? 74.727 38.197 60.375 1.00 34.03 225 LYS B N 1
ATOM 5234 C CA . LYS B 1 228 ? 75.785 37.769 59.457 1.00 34.41 225 LYS B CA 1
ATOM 5235 C C . LYS B 1 228 ? 76.929 38.738 59.508 1.00 34.70 225 LYS B C 1
ATOM 5236 O O . LYS B 1 228 ? 76.723 39.918 59.771 1.00 34.22 225 LYS B O 1
ATOM 5242 N N . LYS B 1 229 ? 78.122 38.233 59.207 1.00 35.87 226 LYS B N 1
ATOM 5243 C CA . LYS B 1 229 ? 79.284 39.070 58.993 1.00 37.59 226 LYS B CA 1
ATOM 5244 C C . LYS B 1 229 ? 79.129 39.914 57.723 1.00 38.03 226 LYS B C 1
ATOM 5245 O O . LYS B 1 229 ? 78.756 39.411 56.664 1.00 37.59 226 LYS B O 1
ATOM 5251 N N . ASP B 1 230 ? 79.399 41.208 57.846 1.00 39.33 227 ASP B N 1
ATOM 5252 C CA . ASP B 1 230 ? 79.466 42.089 56.685 1.00 40.24 227 ASP B CA 1
ATOM 5253 C C . ASP B 1 230 ? 80.859 42.689 56.577 1.00 40.51 227 ASP B C 1
ATOM 5254 O O . ASP B 1 230 ? 81.612 42.712 57.551 1.00 4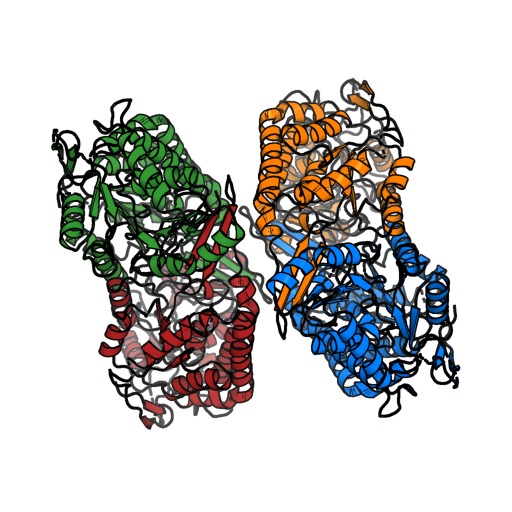0.85 227 ASP B O 1
ATOM 5259 N N . THR B 1 231 ? 81.207 43.134 55.377 1.00 40.79 228 THR B N 1
ATOM 5260 C CA . THR B 1 231 ? 82.493 43.780 55.132 1.00 41.60 228 THR B CA 1
ATOM 5261 C C . THR B 1 231 ? 82.183 45.059 54.352 1.00 41.89 228 THR B C 1
ATOM 5262 O O . THR B 1 231 ? 81.377 45.043 53.426 1.00 42.04 228 THR B O 1
ATOM 5274 N N . GLU B 1 233 ? 83.514 48.736 52.553 1.00 42.18 230 GLU B N 1
ATOM 5275 C CA . GLU B 1 233 ? 84.496 49.655 52.027 1.00 42.14 230 GLU B CA 1
ATOM 5276 C C . GLU B 1 233 ? 83.761 50.815 51.396 1.00 41.16 230 GLU B C 1
ATOM 5277 O O . GLU B 1 233 ? 83.144 50.692 50.342 1.00 40.36 230 GLU B O 1
ATOM 5283 N N . LEU B 1 234 ? 83.815 51.938 52.092 1.00 40.70 231 LEU B N 1
ATOM 5284 C CA . LEU B 1 234 ? 82.969 53.074 51.800 1.00 40.04 231 LEU B CA 1
ATOM 5285 C C . LEU B 1 234 ? 83.831 54.234 51.319 1.00 39.64 231 LEU B C 1
ATOM 5286 O O . LEU B 1 234 ? 84.925 54.013 50.777 1.00 39.83 231 LEU B O 1
ATOM 5291 N N . GLY B 1 235 ? 83.342 55.459 51.493 1.00 39.19 232 GLY B N 1
ATOM 5292 C CA . GLY B 1 235 ? 84.056 56.650 51.014 1.00 38.03 232 GLY B CA 1
ATOM 5293 C C . GLY B 1 235 ? 85.520 56.806 51.434 1.00 36.58 232 GLY B C 1
ATOM 5294 O O . GLY B 1 235 ? 86.006 56.127 52.334 1.00 36.51 232 GLY B O 1
ATOM 5295 N N . GLY B 1 236 ? 86.218 57.699 50.744 1.00 35.21 233 GLY B N 1
ATOM 5296 C CA . GLY B 1 236 ? 87.542 58.139 51.135 1.00 33.42 233 GLY B CA 1
ATOM 5297 C C . GLY B 1 236 ? 87.719 59.587 50.736 1.00 32.36 233 GLY B C 1
ATOM 5298 O O . GLY B 1 236 ? 87.169 60.036 49.738 1.00 32.13 233 GLY B O 1
ATOM 5299 N N . SER B 1 237 ? 88.478 60.328 51.528 1.00 31.71 234 SER B N 1
ATOM 5300 C CA . SER B 1 237 ? 88.936 61.661 51.129 1.00 30.60 234 SER B CA 1
ATOM 5301 C C . SER B 1 237 ? 90.385 61.788 51.571 1.00 30.02 234 SER B C 1
ATOM 5302 O O . SER B 1 237 ? 90.720 62.592 52.445 1.00 29.98 234 SER B O 1
ATOM 5305 N N . ASP B 1 238 ? 91.233 60.979 50.937 1.00 29.03 235 ASP B N 1
ATOM 5306 C CA . ASP B 1 238 ? 92.645 60.804 51.316 1.00 27.96 235 ASP B CA 1
ATOM 5307 C C . ASP B 1 238 ? 93.557 62.027 51.246 1.00 27.41 235 ASP B C 1
ATOM 5308 O O . ASP B 1 238 ? 93.502 62.808 50.302 1.00 27.15 235 ASP B O 1
ATOM 5313 N N . ALA B 1 239 ? 94.423 62.158 52.245 1.00 27.09 236 ALA B N 1
ATOM 5314 C CA . ALA B 1 239 ? 95.463 63.185 52.250 1.00 26.71 236 ALA B CA 1
ATOM 5315 C C . ALA B 1 239 ? 96.607 62.778 51.354 1.00 26.24 236 ALA B C 1
ATOM 5316 O O . ALA B 1 239 ? 96.972 61.597 51.296 1.00 25.53 236 ALA B O 1
ATOM 5318 N N . PHE B 1 240 ? 97.161 63.769 50.658 1.00 25.71 237 PHE B N 1
ATOM 5319 C CA . PHE B 1 240 ? 98.357 63.607 49.841 1.00 25.17 237 PHE B CA 1
ATOM 5320 C C . PHE B 1 240 ? 99.291 64.703 50.307 1.00 25.59 237 PHE B C 1
ATOM 5321 O O . PHE B 1 240 ? 99.130 65.869 49.939 1.00 24.87 237 PHE B O 1
ATOM 5329 N N . ILE B 1 241 ? 100.261 64.317 51.132 1.00 26.09 238 ILE B N 1
ATOM 5330 C CA . ILE B 1 241 ? 101.089 65.269 51.860 1.00 26.55 238 ILE B CA 1
ATOM 5331 C C . ILE B 1 241 ? 102.436 65.400 51.186 1.00 27.59 238 ILE B C 1
ATOM 5332 O O . ILE B 1 241 ? 103.138 64.409 50.965 1.00 27.39 238 ILE B O 1
ATOM 5337 N N . VAL B 1 242 ? 102.775 66.641 50.842 1.00 28.77 239 VAL B N 1
ATOM 5338 C CA . VAL B 1 242 ? 104.035 66.949 50.176 1.00 29.42 239 VAL B CA 1
ATOM 5339 C C . VAL B 1 242 ? 104.809 67.877 51.092 1.00 31.26 239 VAL B C 1
ATOM 5340 O O . VAL B 1 242 ? 104.450 69.054 51.246 1.00 31.49 239 VAL B O 1
ATOM 5344 N N . LEU B 1 243 ? 105.859 67.330 51.704 1.00 32.42 240 LEU B N 1
ATOM 5345 C CA . LEU B 1 243 ? 106.679 68.072 52.658 1.00 34.70 240 LEU B CA 1
ATOM 5346 C C . LEU B 1 243 ? 107.704 68.960 51.949 1.00 36.62 240 LEU B C 1
ATOM 5347 O O . LEU B 1 243 ? 107.862 68.896 50.724 1.00 36.78 240 LEU B O 1
ATOM 5352 N N . ASP B 1 244 ? 108.402 69.790 52.715 1.00 38.48 241 ASP B N 1
ATOM 5353 C CA . ASP B 1 244 ? 109.333 70.743 52.114 1.00 40.65 241 ASP B CA 1
ATOM 5354 C C . ASP B 1 244 ? 110.428 70.040 51.305 1.00 41.08 241 ASP B C 1
ATOM 5355 O O . ASP B 1 244 ? 110.866 70.544 50.273 1.00 41.75 241 ASP B O 1
ATOM 5360 N N . ASP B 1 245 ? 110.843 68.866 51.773 1.00 41.63 242 ASP B N 1
ATOM 5361 C CA . ASP B 1 245 ? 111.965 68.142 51.186 1.00 42.39 242 ASP B CA 1
ATOM 5362 C C . ASP B 1 245 ? 111.537 67.007 50.270 1.00 41.76 242 ASP B C 1
ATOM 5363 O O . ASP B 1 245 ? 112.277 66.044 50.106 1.00 42.02 242 ASP B O 1
ATOM 5368 N N . ALA B 1 246 ? 110.344 67.112 49.683 1.00 41.14 243 ALA B N 1
ATOM 5369 C CA . ALA B 1 246 ? 109.874 66.115 48.734 1.00 40.58 243 ALA B CA 1
ATOM 5370 C C . ALA B 1 246 ? 110.583 66.269 47.391 1.00 41.19 243 ALA B C 1
ATOM 5371 O O . ALA B 1 246 ? 110.941 67.381 46.990 1.00 42.00 243 ALA B O 1
ATOM 5373 N N . ASP B 1 247 ? 110.797 65.149 46.709 1.00 41.01 244 ASP B N 1
ATOM 5374 C CA . ASP B 1 247 ? 111.177 65.175 45.309 1.00 41.69 244 ASP B CA 1
ATOM 5375 C C . ASP B 1 247 ? 109.950 65.711 44.560 1.00 41.35 244 ASP B C 1
ATOM 5376 O O . ASP B 1 247 ? 108.960 64.991 44.312 1.00 40.40 244 ASP B O 1
ATOM 5381 N N . LEU B 1 248 ? 110.029 66.997 44.237 1.00 41.99 245 LEU B N 1
ATOM 5382 C CA . LEU B 1 248 ? 108.909 67.772 43.713 1.00 41.97 245 LEU B CA 1
ATOM 5383 C C . LEU B 1 248 ? 108.327 67.218 42.417 1.00 41.09 245 LEU B C 1
ATOM 5384 O O . LEU B 1 248 ? 107.104 67.187 42.252 1.00 40.34 245 LEU B O 1
ATOM 5389 N N . ASP B 1 249 ? 109.207 66.780 41.517 1.00 41.11 246 ASP B N 1
ATOM 5390 C CA . ASP B 1 249 ? 108.825 66.159 40.242 1.00 40.23 246 ASP B CA 1
ATOM 5391 C C . ASP B 1 249 ? 108.128 64.828 40.456 1.00 38.07 246 ASP B C 1
ATOM 5392 O O . ASP B 1 249 ? 107.096 64.557 39.854 1.00 37.24 246 ASP B O 1
ATOM 5397 N N . LEU B 1 250 ? 108.697 64.005 41.331 1.00 37.48 247 LEU B N 1
ATOM 5398 C CA . LEU B 1 250 ? 108.078 62.740 41.716 1.00 35.40 247 LEU B CA 1
ATOM 5399 C C . LEU B 1 250 ? 106.689 62.939 42.347 1.00 33.69 247 LEU B C 1
ATOM 5400 O O . LEU B 1 250 ? 105.765 62.204 42.026 1.00 33.38 247 LEU B O 1
ATOM 5405 N N . ALA B 1 251 ? 106.552 63.941 43.216 1.00 32.96 248 ALA B N 1
ATOM 5406 C CA . ALA B 1 251 ? 105.297 64.222 43.915 1.00 31.82 248 ALA B CA 1
ATOM 5407 C C . ALA B 1 251 ? 104.186 64.727 42.973 1.00 31.11 248 ALA B C 1
ATOM 5408 O O . ALA B 1 251 ? 103.029 64.296 43.072 1.00 30.32 248 ALA B O 1
ATOM 5410 N N . VAL B 1 252 ? 104.539 65.620 42.051 1.00 31.30 249 VAL B N 1
ATOM 5411 C CA . VAL B 1 252 ? 103.627 66.039 40.981 1.00 30.42 249 VAL B CA 1
ATOM 5412 C C . VAL B 1 252 ? 103.205 64.853 40.099 1.00 29.81 249 VAL B C 1
ATOM 5413 O O . VAL B 1 252 ? 102.010 64.652 39.852 1.00 29.32 249 VAL B O 1
ATOM 5417 N N . LYS B 1 253 ? 104.167 64.055 39.641 1.00 29.96 250 LYS B N 1
ATOM 5418 C CA . LYS B 1 253 ? 103.825 62.868 38.847 1.00 29.39 250 LYS B CA 1
ATOM 5419 C C . LYS B 1 253 ? 102.781 62.005 39.571 1.00 27.67 250 LYS B C 1
ATOM 5420 O O . LYS B 1 253 ? 101.750 61.681 38.988 1.00 26.70 250 LYS B O 1
ATOM 5426 N N . TRP B 1 254 ? 103.053 61.634 40.830 1.00 26.47 251 TRP B N 1
ATOM 5427 C CA . TRP B 1 254 ? 102.123 60.766 41.555 1.00 24.21 251 TRP B CA 1
ATOM 5428 C C . TRP B 1 254 ? 100.797 61.432 41.916 1.00 23.22 251 TRP B C 1
ATOM 5429 O O . TRP B 1 254 ? 99.772 60.752 41.956 1.00 21.82 251 TRP B O 1
ATOM 5440 N N . ALA B 1 255 ? 100.820 62.749 42.157 1.00 23.71 252 ALA B N 1
ATOM 5441 C CA . ALA B 1 255 ? 99.595 63.539 42.431 1.00 24.41 252 ALA B CA 1
ATOM 5442 C C . ALA B 1 255 ? 98.606 63.494 41.269 1.00 24.65 252 ALA B C 1
ATOM 5443 O O . ALA B 1 255 ? 97.389 63.334 41.469 1.00 24.81 252 ALA B O 1
ATOM 5445 N N . VAL B 1 256 ? 99.150 63.648 40.063 1.00 25.14 253 VAL B N 1
ATOM 5446 C CA . VAL B 1 256 ? 98.378 63.633 38.829 1.00 25.96 253 VAL B CA 1
ATOM 5447 C C . VAL B 1 256 ? 97.740 62.256 38.630 1.00 24.40 253 VAL B C 1
ATOM 5448 O O . VAL B 1 256 ? 96.543 62.155 38.358 1.00 23.77 253 VAL B O 1
ATOM 5452 N N . TRP B 1 257 ? 98.526 61.203 38.783 1.00 24.16 254 TRP B N 1
ATOM 5453 C CA . TRP B 1 257 ? 97.961 59.868 38.675 1.00 23.56 254 TRP B CA 1
ATOM 5454 C C . TRP B 1 257 ? 96.968 59.607 39.811 1.00 23.79 254 TRP B C 1
ATOM 5455 O O . TRP B 1 257 ? 95.867 59.082 39.586 1.00 23.94 254 TRP B O 1
ATOM 5466 N N . GLY B 1 258 ? 97.356 59.955 41.033 1.00 24.00 255 GLY B N 1
ATOM 5467 C CA . GLY B 1 258 ? 96.496 59.731 42.193 1.00 23.99 255 GLY B CA 1
ATOM 5468 C C . GLY B 1 258 ? 95.129 60.400 42.087 1.00 23.99 255 GLY B C 1
ATOM 5469 O O . GLY B 1 258 ? 94.104 59.784 42.410 1.00 23.24 255 GLY B O 1
ATOM 5470 N N . ARG B 1 259 ? 95.111 61.661 41.645 1.00 23.74 256 ARG B N 1
ATOM 5471 C CA . ARG B 1 259 ? 93.860 62.388 41.508 1.00 23.30 256 ARG B CA 1
ATOM 5472 C C . ARG B 1 259 ? 93.117 62.100 40.200 1.00 23.09 256 ARG B C 1
ATOM 5473 O O . ARG B 1 259 ? 91.891 62.012 40.198 1.00 23.01 256 ARG B O 1
ATOM 5481 N N . PHE B 1 260 ? 93.832 61.966 39.089 1.00 22.58 257 PHE B N 1
ATOM 5482 C CA . PHE B 1 260 ? 93.143 61.982 37.798 1.00 22.56 257 PHE B CA 1
ATOM 5483 C C . PHE B 1 260 ? 92.980 60.630 37.115 1.00 22.41 257 PHE B C 1
ATOM 5484 O O . PHE B 1 260 ? 92.248 60.541 36.148 1.00 23.12 257 PHE B O 1
ATOM 5492 N N . ALA B 1 261 ? 93.624 59.579 37.622 1.00 22.13 258 ALA B N 1
ATOM 5493 C CA . ALA B 1 261 ? 93.441 58.247 37.060 1.00 21.53 258 ALA B CA 1
ATOM 5494 C C . ALA B 1 261 ? 91.972 57.849 37.191 1.00 20.52 258 ALA B C 1
ATOM 5495 O O . ALA B 1 261 ? 91.362 58.117 38.212 1.00 19.98 258 ALA B O 1
ATOM 5497 N N . ASN B 1 262 ? 91.413 57.230 36.154 1.00 19.47 259 ASN B N 1
ATOM 5498 C CA . ASN B 1 262 ? 89.995 56.894 36.120 1.00 19.10 259 ASN B CA 1
ATOM 5499 C C . ASN B 1 262 ? 89.138 58.134 36.378 1.00 19.31 259 ASN B C 1
ATOM 5500 O O . ASN B 1 262 ? 88.079 58.057 36.983 1.00 19.10 259 ASN B O 1
ATOM 5505 N N . ASN B 1 263 ? 89.640 59.288 35.940 1.00 20.41 260 ASN B N 1
ATOM 5506 C CA . ASN B 1 263 ? 89.024 60.601 36.197 1.00 21.06 260 ASN B CA 1
ATOM 5507 C C . ASN B 1 263 ? 88.756 60.963 37.657 1.00 21.11 260 ASN B C 1
ATOM 5508 O O . ASN B 1 263 ? 87.809 61.690 37.929 1.00 21.36 260 ASN B O 1
ATOM 5513 N N . GLY B 1 264 ? 89.539 60.444 38.597 1.00 21.42 261 GLY B N 1
ATOM 5514 C CA . GLY B 1 264 ? 89.312 60.753 40.017 1.00 21.80 261 GLY B CA 1
ATOM 5515 C C . GLY B 1 264 ? 88.183 59.969 40.677 1.00 22.57 261 GLY B C 1
ATOM 5516 O O . GLY B 1 264 ? 87.844 60.220 41.840 1.00 23.06 261 GLY B O 1
ATOM 5517 N N . GLN B 1 265 ? 87.624 59.001 39.942 1.00 22.10 262 GLN B N 1
ATOM 5518 C CA . GLN B 1 265 ? 86.523 58.154 40.396 1.00 21.13 262 GLN B CA 1
ATOM 5519 C C . GLN B 1 265 ? 87.077 56.934 41.171 1.00 21.72 262 GLN B C 1
ATOM 5520 O O . GLN B 1 265 ? 86.881 55.773 40.803 1.00 21.11 262 GLN B O 1
ATOM 5526 N N . VAL B 1 266 ? 87.779 57.225 42.256 1.00 22.03 263 VAL B N 1
ATOM 5527 C CA . VAL B 1 266 ? 88.599 56.240 42.940 1.00 21.70 263 VAL B CA 1
ATOM 5528 C C . VAL B 1 266 ? 88.500 56.630 44.418 1.00 23.70 263 VAL B C 1
ATOM 5529 O O . VAL B 1 266 ? 88.753 57.787 44.819 1.00 23.16 263 VAL B O 1
ATOM 5533 N N . CYS B 1 267 ? 88.113 55.654 45.227 1.00 25.16 264 CYS B N 1
ATOM 5534 C CA . CYS B 1 267 ? 87.912 55.875 46.651 1.00 27.25 264 CYS B CA 1
ATOM 5535 C C . CYS B 1 267 ? 89.182 56.312 47.359 1.00 27.18 264 CYS B C 1
ATOM 5536 O O . CYS B 1 267 ? 89.119 57.090 48.302 1.00 27.89 264 CYS B O 1
ATOM 5539 N N . THR B 1 268 ? 90.327 55.835 46.870 1.00 27.13 265 THR B N 1
ATOM 5540 C CA . THR B 1 268 ? 91.645 56.237 47.372 1.00 27.17 265 THR B CA 1
ATOM 5541 C C . THR B 1 268 ? 92.361 57.277 46.529 1.00 26.83 265 THR B C 1
ATOM 5542 O O . THR B 1 268 ? 93.582 57.395 46.612 1.00 27.41 265 THR B O 1
ATOM 5546 N N . ALA B 1 269 ? 91.622 58.024 45.716 1.00 26.50 266 ALA B N 1
ATOM 5547 C CA . ALA B 1 269 ? 92.215 59.111 44.935 1.00 26.19 266 ALA B CA 1
ATOM 5548 C C . ALA B 1 269 ? 92.816 60.118 45.903 1.00 26.55 266 ALA B C 1
ATOM 5549 O O . ALA B 1 269 ? 92.356 60.209 47.065 1.00 26.62 266 ALA B O 1
ATOM 5551 N N . ALA B 1 270 ? 93.850 60.842 45.440 1.00 26.22 267 ALA B N 1
ATOM 5552 C CA . ALA B 1 270 ? 94.478 61.924 46.214 1.00 26.36 267 ALA B CA 1
ATOM 5553 C C . ALA B 1 270 ? 93.539 63.121 46.229 1.00 26.54 267 ALA B C 1
ATOM 5554 O O . ALA B 1 270 ? 93.671 64.040 45.414 1.00 27.81 267 ALA B O 1
ATOM 5556 N N . LYS B 1 271 ? 92.550 63.092 47.115 1.00 25.95 268 LYS B N 1
ATOM 5557 C CA . LYS B 1 271 ? 91.494 64.089 47.079 1.00 26.04 268 LYS B CA 1
ATOM 5558 C C . LYS B 1 271 ? 91.894 65.370 47.818 1.00 27.38 268 LYS B C 1
ATOM 5559 O O . LYS B 1 271 ? 91.492 66.479 47.425 1.00 28.14 268 LYS B O 1
ATOM 5565 N N . ARG B 1 272 ? 92.687 65.227 48.872 1.00 27.20 269 ARG B N 1
ATOM 5566 C CA . ARG B 1 272 ? 93.172 66.402 49.609 1.00 28.82 269 ARG B CA 1
ATOM 5567 C C . ARG B 1 272 ? 94.695 66.534 49.570 1.00 28.93 269 ARG B C 1
ATOM 5568 O O . ARG B 1 272 ? 95.403 65.931 50.365 1.00 28.53 269 ARG B O 1
ATOM 5584 N N . ILE B 1 274 ? 98.007 68.282 50.325 1.00 30.10 271 ILE B N 1
ATOM 5585 C CA . ILE B 1 274 ? 98.460 69.115 51.423 1.00 29.71 271 ILE B CA 1
ATOM 5586 C C . ILE B 1 274 ? 99.970 69.383 51.294 1.00 29.98 271 ILE B C 1
ATOM 5587 O O . ILE B 1 274 ? 100.808 68.499 51.529 1.00 29.04 271 ILE B O 1
ATOM 5592 N N . VAL B 1 275 ? 100.290 70.618 50.916 1.00 29.71 272 VAL B N 1
ATOM 5593 C CA . VAL B 1 275 ? 101.622 70.973 50.446 1.00 30.35 272 VAL B CA 1
ATOM 5594 C C . VAL B 1 275 ? 102.242 72.074 51.306 1.00 31.72 272 VAL B C 1
ATOM 5595 O O . VAL B 1 275 ? 101.623 73.118 51.538 1.00 31.67 272 VAL B O 1
ATOM 5599 N N . HIS B 1 276 ? 103.459 71.818 51.774 1.00 32.62 273 HIS B N 1
ATOM 5600 C CA . HIS B 1 276 ? 104.223 72.793 52.532 1.00 34.95 273 HIS B CA 1
ATOM 5601 C C . HIS B 1 276 ? 104.383 74.093 51.738 1.00 36.44 273 HIS B C 1
ATOM 5602 O O . HIS B 1 276 ? 104.626 74.076 50.524 1.00 36.08 273 HIS B O 1
ATOM 5609 N N . GLU B 1 277 ? 104.235 75.216 52.435 1.00 38.38 274 GLU B N 1
ATOM 5610 C CA . GLU B 1 277 ? 104.319 76.546 51.829 1.00 40.69 274 GLU B CA 1
ATOM 5611 C C . GLU B 1 277 ? 105.582 76.803 51.012 1.00 40.99 274 GLU B C 1
ATOM 5612 O O . GLU B 1 277 ? 105.561 77.614 50.092 1.00 41.86 274 GLU B O 1
ATOM 5618 N N . LYS B 1 278 ? 106.673 76.109 51.329 1.00 41.13 275 LYS B N 1
ATOM 5619 C CA . LYS B 1 278 ? 107.938 76.345 50.633 1.00 41.76 275 LYS B CA 1
ATOM 5620 C C . LYS B 1 278 ? 108.001 75.726 49.246 1.00 41.19 275 LYS B C 1
ATOM 5621 O O . LYS B 1 278 ? 108.813 76.138 48.417 1.00 41.74 275 LYS B O 1
ATOM 5627 N N . VAL B 1 279 ? 107.126 74.756 48.981 1.00 40.26 276 VAL B N 1
ATOM 5628 C CA . VAL B 1 279 ? 107.104 74.092 47.672 1.00 39.44 276 VAL B CA 1
ATOM 5629 C C . VAL B 1 279 ? 105.749 74.194 46.969 1.00 38.72 276 VAL B C 1
ATOM 5630 O O . VAL B 1 279 ? 105.589 73.693 45.860 1.00 38.80 276 VAL B O 1
ATOM 5634 N N . TYR B 1 280 ? 104.800 74.871 47.615 1.00 38.78 277 TYR B N 1
ATOM 5635 C CA . TYR B 1 280 ? 103.414 74.999 47.161 1.00 38.18 277 TYR B CA 1
ATOM 5636 C C . TYR B 1 280 ? 103.245 75.578 45.764 1.00 38.69 277 TYR B C 1
ATOM 5637 O O . TYR B 1 280 ? 102.387 75.114 45.001 1.00 37.88 277 TYR B O 1
ATOM 5646 N N . ASP B 1 281 ? 104.032 76.600 45.432 1.00 39.80 278 ASP B N 1
ATOM 5647 C CA . ASP B 1 281 ? 103.892 77.273 44.137 1.00 40.07 278 ASP B CA 1
ATOM 5648 C C . ASP B 1 281 ? 104.423 76.449 42.973 1.00 38.96 278 ASP B C 1
ATOM 5649 O O . ASP B 1 281 ? 103.797 76.416 41.915 1.00 38.92 278 ASP B O 1
ATOM 5654 N N . ALA B 1 282 ? 105.569 75.798 43.170 1.00 38.43 279 ALA B N 1
ATOM 5655 C CA . ALA B 1 282 ? 106.162 74.916 42.160 1.00 37.48 279 ALA B CA 1
ATOM 5656 C C . ALA B 1 282 ? 105.373 73.608 41.992 1.00 35.93 279 ALA B C 1
ATOM 5657 O O . ALA B 1 282 ? 105.310 73.048 40.891 1.00 35.50 279 ALA B O 1
ATOM 5659 N N . PHE B 1 283 ? 104.794 73.120 43.088 1.00 34.76 280 PHE B N 1
ATOM 5660 C CA . PHE B 1 283 ? 103.897 71.975 43.018 1.00 33.13 280 PHE B CA 1
ATOM 5661 C C . PHE B 1 283 ? 102.646 72.276 42.175 1.00 33.15 280 PHE B C 1
ATOM 5662 O O . PHE B 1 283 ? 102.255 71.482 41.297 1.00 32.43 280 PHE B O 1
ATOM 5670 N N . LEU B 1 284 ? 102.014 73.405 42.482 1.00 34.01 281 LEU B N 1
ATOM 5671 C CA . LEU B 1 284 ? 100.834 73.882 41.780 1.00 34.49 281 LEU B CA 1
ATOM 5672 C C . LEU B 1 284 ? 101.194 74.141 40.316 1.00 34.97 281 LEU B C 1
ATOM 5673 O O . LEU B 1 284 ? 100.455 73.721 39.422 1.00 34.69 281 LEU B O 1
ATOM 5678 N N . ASP B 1 285 ? 102.356 74.754 40.072 1.00 36.25 282 ASP B N 1
ATOM 5679 C CA . ASP B 1 285 ? 102.834 74.955 38.698 1.00 37.30 282 ASP B CA 1
ATOM 5680 C C . ASP B 1 285 ? 102.994 73.655 37.933 1.00 36.03 282 ASP B C 1
ATOM 5681 O O . ASP B 1 285 ? 102.568 73.570 36.787 1.00 36.08 282 ASP B O 1
ATOM 5686 N N . GLY B 1 286 ? 103.619 72.656 38.555 1.00 35.44 283 GLY B N 1
ATOM 5687 C CA . GLY B 1 286 ? 103.806 71.339 37.925 1.00 34.18 283 GLY B CA 1
ATOM 5688 C C . GLY B 1 286 ? 102.486 70.614 37.675 1.00 33.31 283 GLY B C 1
ATOM 5689 O O . GLY B 1 286 ? 102.364 69.835 36.728 1.00 32.93 283 GLY B O 1
ATOM 5690 N N . LEU B 1 287 ? 101.493 70.880 38.522 1.00 32.85 284 LEU B N 1
ATOM 5691 C CA . LEU B 1 287 ? 100.174 70.270 38.395 1.00 31.67 284 LEU B CA 1
ATOM 5692 C C . LEU B 1 287 ? 99.360 70.898 37.263 1.00 32.05 284 LEU B C 1
ATOM 5693 O O . LEU B 1 287 ? 98.789 70.168 36.442 1.00 30.85 284 LEU B O 1
ATOM 5698 N N . LYS B 1 288 ? 99.300 72.239 37.235 1.00 33.41 285 LYS B N 1
ATOM 5699 C CA . LYS B 1 288 ? 98.580 72.990 36.185 1.00 34.34 285 LYS B CA 1
ATOM 5700 C C . LYS B 1 288 ? 99.082 72.560 34.832 1.00 33.87 285 LYS B C 1
ATOM 5701 O O . LYS B 1 288 ? 98.332 72.431 33.873 1.00 33.69 285 LYS B O 1
ATOM 5707 N N . THR B 1 289 ? 100.384 72.354 34.761 1.00 34.46 286 THR B N 1
ATOM 5708 C CA . THR B 1 289 ? 101.016 72.012 33.510 1.00 34.61 286 THR B CA 1
ATOM 5709 C C . THR B 1 289 ? 100.676 70.604 33.101 1.00 33.65 286 THR B C 1
ATOM 5710 O O . THR B 1 289 ? 100.168 70.405 32.007 1.00 33.99 286 THR B O 1
ATOM 5714 N N . ALA B 1 290 ? 100.927 69.637 33.982 1.00 33.37 287 ALA B N 1
ATOM 5715 C CA . ALA B 1 290 ? 100.602 68.221 33.720 1.00 32.38 287 ALA B CA 1
ATOM 5716 C C . ALA B 1 290 ? 99.196 67.969 33.171 1.00 31.69 287 ALA B C 1
ATOM 5717 O O . ALA B 1 290 ? 99.030 67.194 32.226 1.00 31.47 287 ALA B O 1
ATOM 5719 N N . ILE B 1 291 ? 98.186 68.623 33.743 1.00 31.59 288 ILE B N 1
ATOM 5720 C CA . ILE B 1 291 ? 96.797 68.377 33.306 1.00 31.40 288 ILE B CA 1
ATOM 5721 C C . ILE B 1 291 ? 96.506 68.822 31.866 1.00 32.09 288 ILE B C 1
ATOM 5722 O O . ILE B 1 291 ? 95.576 68.294 31.234 1.00 32.05 288 ILE B O 1
ATOM 5727 N N . THR B 1 292 ? 97.313 69.751 31.342 1.00 32.93 289 THR B N 1
ATOM 5728 C CA . THR B 1 292 ? 97.163 70.230 29.958 1.00 33.74 289 THR B CA 1
ATOM 5729 C C . THR B 1 292 ? 97.659 69.200 28.943 1.00 33.79 289 THR B C 1
ATOM 5730 O O . THR B 1 292 ? 97.389 69.308 27.744 1.00 34.07 289 THR B O 1
ATOM 5734 N N . ARG B 1 293 ? 98.394 68.209 29.425 1.00 33.78 290 ARG B N 1
ATOM 5735 C CA . ARG B 1 293 ? 98.929 67.162 28.556 1.00 34.78 290 ARG B CA 1
ATOM 5736 C C . ARG B 1 293 ? 98.039 65.911 28.446 1.00 33.03 290 ARG B C 1
ATOM 5737 O O . ARG B 1 293 ? 98.408 64.969 27.739 1.00 33.12 290 ARG B O 1
ATOM 5745 N N . PHE B 1 294 ? 96.878 65.901 29.119 1.00 31.37 291 PHE B N 1
ATOM 5746 C CA . PHE B 1 294 ? 95.916 64.799 28.959 1.00 29.70 291 PHE B CA 1
ATOM 5747 C C . PHE B 1 294 ? 95.410 64.756 27.520 1.00 29.45 291 PHE B C 1
ATOM 5748 O O . PHE B 1 294 ? 95.347 65.777 26.840 1.00 29.30 291 PHE B O 1
ATOM 5756 N N . ARG B 1 295 ? 95.047 63.554 27.081 1.00 29.05 292 ARG B N 1
ATOM 5757 C CA . ARG B 1 295 ? 94.351 63.350 25.825 1.00 29.29 292 ARG B CA 1
ATOM 5758 C C . ARG B 1 295 ? 92.935 62.849 26.156 1.00 27.28 292 ARG B C 1
ATOM 5759 O O . ARG B 1 295 ? 92.707 61.667 26.351 1.00 26.39 292 ARG B O 1
ATOM 5767 N N . ILE B 1 296 ? 91.993 63.775 26.230 1.00 27.13 293 ILE B N 1
ATOM 5768 C CA . ILE B 1 296 ? 90.629 63.470 26.649 1.00 26.43 293 ILE B CA 1
ATOM 5769 C C . ILE B 1 296 ? 89.786 63.169 25.431 1.00 26.25 293 ILE B C 1
ATOM 5770 O O . ILE B 1 296 ? 89.736 63.984 24.531 1.00 26.82 293 ILE B O 1
ATOM 5775 N N . GLY B 1 297 ? 89.137 61.999 25.398 1.00 24.82 294 GLY B N 1
ATOM 5776 C CA . GLY B 1 297 ? 88.400 61.578 24.223 1.00 24.22 294 GLY B CA 1
ATOM 5777 C C . GLY B 1 297 ? 87.802 60.180 24.304 1.00 23.91 294 GLY B C 1
ATOM 5778 O O . GLY B 1 297 ? 87.472 59.683 25.372 1.00 22.93 294 GLY B O 1
ATOM 5779 N N . ASN B 1 298 ? 87.678 59.543 23.154 1.00 24.19 295 ASN B N 1
ATOM 5780 C CA . ASN B 1 298 ? 87.103 58.219 23.060 1.00 24.82 295 ASN B CA 1
ATOM 5781 C C . ASN B 1 298 ? 87.975 57.214 23.827 1.00 24.68 295 ASN B C 1
ATOM 5782 O O . ASN B 1 298 ? 89.131 56.974 23.438 1.00 24.05 295 ASN B O 1
ATOM 5787 N N . PRO B 1 299 ? 87.443 56.669 24.948 1.00 24.81 296 PRO B N 1
ATOM 5788 C CA . PRO B 1 299 ? 88.197 55.750 25.819 1.00 25.44 296 PRO B CA 1
ATOM 5789 C C . PRO B 1 299 ? 88.613 54.430 25.167 1.00 27.02 296 PRO B C 1
ATOM 5790 O O . PRO B 1 299 ? 89.470 53.740 25.710 1.00 27.20 296 PRO B O 1
ATOM 5794 N N . LEU B 1 300 ? 87.992 54.077 24.040 1.00 28.49 297 LEU B N 1
ATOM 5795 C CA . LEU B 1 300 ? 88.316 52.851 23.316 1.00 30.75 297 LEU B CA 1
ATOM 5796 C C . LEU B 1 300 ? 89.595 52.996 22.481 1.00 32.56 297 LEU B C 1
ATOM 5797 O O . LEU B 1 300 ? 90.220 51.992 22.137 1.00 33.05 297 LEU B O 1
ATOM 5802 N N . ASP B 1 301 ? 89.968 54.232 22.151 1.00 34.44 298 ASP B N 1
ATOM 5803 C CA . ASP B 1 301 ? 91.267 54.506 21.531 1.00 37.20 298 ASP B CA 1
ATOM 5804 C C . ASP B 1 301 ? 92.409 54.264 22.545 1.00 38.08 298 ASP B C 1
ATOM 5805 O O . ASP B 1 301 ? 92.290 54.611 23.734 1.00 37.64 298 ASP B O 1
ATOM 5810 N N . ARG B 1 302 ? 93.510 53.671 22.072 1.00 39.53 299 ARG B N 1
ATOM 5811 C CA . ARG B 1 302 ? 94.687 53.371 22.921 1.00 40.16 299 ARG B CA 1
ATOM 5812 C C . ARG B 1 302 ? 95.538 54.597 23.266 1.00 39.64 299 ARG B C 1
ATOM 5813 O O . ARG B 1 302 ? 96.375 54.530 24.179 1.00 39.95 299 ARG B O 1
ATOM 5821 N N . ASP B 1 303 ? 95.329 55.702 22.540 1.00 38.76 300 ASP B N 1
ATOM 5822 C CA . ASP B 1 303 ? 96.033 56.987 22.791 1.00 38.24 300 ASP B CA 1
ATOM 5823 C C . ASP B 1 303 ? 95.253 58.005 23.664 1.00 36.00 300 ASP B C 1
ATOM 5824 O O . ASP B 1 303 ? 95.784 59.063 23.993 1.00 35.99 300 ASP B O 1
ATOM 5829 N N . THR B 1 304 ? 93.996 57.691 24.001 1.00 33.12 301 THR B N 1
ATOM 5830 C CA . THR B 1 304 ? 93.193 58.486 24.927 1.00 30.80 301 THR B CA 1
ATOM 5831 C C . THR B 1 304 ? 93.694 58.209 26.331 1.00 29.16 301 THR B C 1
ATOM 5832 O O . THR B 1 304 ? 93.801 57.051 26.710 1.00 28.66 301 THR B O 1
ATOM 5836 N N . THR B 1 305 ? 93.988 59.258 27.105 1.00 27.81 302 THR B N 1
ATOM 5837 C CA . THR B 1 305 ? 94.366 59.076 28.524 1.00 26.14 302 THR B CA 1
ATOM 5838 C C . THR B 1 305 ? 93.177 59.184 29.485 1.00 24.29 302 THR B C 1
ATOM 5839 O O . THR B 1 305 ? 93.180 58.574 30.560 1.00 23.21 302 THR B O 1
ATOM 5843 N N . HIS B 1 306 ? 92.174 59.975 29.102 1.00 22.63 303 HIS B N 1
ATOM 5844 C CA . HIS B 1 306 ? 91.041 60.228 29.965 1.00 21.35 303 HIS B CA 1
ATOM 5845 C C . HIS B 1 306 ? 89.745 60.161 29.155 1.00 21.08 303 HIS B C 1
ATOM 5846 O O . HIS B 1 306 ? 89.603 60.826 28.132 1.00 21.60 303 HIS B O 1
ATOM 5853 N N . GLY B 1 307 ? 88.817 59.310 29.577 1.00 19.90 304 GLY B N 1
ATOM 5854 C CA . GLY B 1 307 ? 87.516 59.251 28.929 1.00 18.41 304 GLY B CA 1
ATOM 5855 C C . GLY B 1 307 ? 86.517 60.190 29.606 1.00 18.15 304 GLY B C 1
ATOM 5856 O O . GLY B 1 307 ? 86.906 61.083 30.376 1.00 18.53 304 GLY B O 1
ATOM 5857 N N . PRO B 1 308 ? 85.222 59.988 29.349 1.00 17.40 305 PRO B N 1
ATOM 5858 C CA . PRO B 1 308 ? 84.219 60.801 30.014 1.00 17.55 305 PRO B CA 1
ATOM 5859 C C . PRO B 1 308 ? 83.978 60.309 31.450 1.00 18.15 305 PRO B C 1
ATOM 5860 O O . PRO B 1 308 ? 84.472 59.253 31.858 1.00 16.11 305 PRO B O 1
ATOM 5872 N N . SER B 1 310 ? 81.540 58.572 34.242 1.00 22.23 307 SER B N 1
ATOM 5873 C CA . SER B 1 310 ? 80.701 57.387 34.088 1.00 22.51 307 SER B CA 1
ATOM 5874 C C . SER B 1 310 ? 79.224 57.703 33.841 1.00 22.57 307 SER B C 1
ATOM 5875 O O . SER B 1 310 ? 78.513 56.876 33.278 1.00 22.62 307 SER B O 1
ATOM 5878 N N . SER B 1 311 ? 78.762 58.880 34.262 1.00 23.37 308 SER B N 1
ATOM 5879 C CA . SER B 1 311 ? 77.334 59.231 34.151 1.00 23.90 308 SER B CA 1
ATOM 5880 C C . SER B 1 311 ? 77.153 60.728 34.167 1.00 25.41 308 SER B C 1
ATOM 5881 O O . SER B 1 311 ? 78.050 61.466 34.593 1.00 25.64 308 SER B O 1
ATOM 5884 N N . LEU B 1 312 ? 75.990 61.178 33.696 1.00 26.67 309 LEU B N 1
ATOM 5885 C CA . LEU B 1 312 ? 75.638 62.590 33.754 1.00 27.93 309 LEU B CA 1
ATOM 5886 C C . LEU B 1 312 ? 75.593 63.094 35.211 1.00 28.92 309 LEU B C 1
ATOM 5887 O O . LEU B 1 312 ? 76.017 64.215 35.520 1.00 28.83 309 LEU B O 1
ATOM 5892 N N . ARG B 1 313 ? 75.076 62.245 36.092 1.00 29.81 310 ARG B N 1
ATOM 5893 C CA . ARG B 1 313 ? 74.900 62.583 37.491 1.00 31.71 310 ARG B CA 1
ATOM 5894 C C . ARG B 1 313 ? 76.229 62.656 38.238 1.00 31.30 310 ARG B C 1
ATOM 5895 O O . ARG B 1 313 ? 76.392 63.487 39.132 1.00 32.18 310 ARG B O 1
ATOM 5903 N N . ALA B 1 314 ? 77.164 61.778 37.896 1.00 31.03 311 ALA B N 1
ATOM 5904 C CA . ALA B 1 314 ? 78.503 61.808 38.501 1.00 30.93 311 ALA B CA 1
ATOM 5905 C C . ALA B 1 314 ? 79.222 63.051 38.021 1.00 31.78 311 ALA B C 1
ATOM 5906 O O . ALA B 1 314 ? 79.841 63.776 38.822 1.00 33.11 311 ALA B O 1
ATOM 5916 N N . GLU B 1 316 ? 77.641 65.903 36.804 1.00 32.70 313 GLU B N 1
ATOM 5917 C CA . GLU B 1 316 ? 76.908 67.083 37.282 1.00 33.73 313 GLU B CA 1
ATOM 5918 C C . GLU B 1 316 ? 77.289 67.418 38.735 1.00 33.43 313 GLU B C 1
ATOM 5919 O O . GLU B 1 316 ? 77.464 68.579 39.088 1.00 34.29 313 GLU B O 1
ATOM 5925 N N . LEU B 1 317 ? 77.418 66.384 39.558 1.00 32.16 314 LEU B N 1
ATOM 5926 C CA . LEU B 1 317 ? 77.798 66.526 40.954 1.00 32.10 314 LEU B CA 1
ATOM 5927 C C . LEU B 1 317 ? 79.197 67.103 41.137 1.00 31.42 314 LEU B C 1
ATOM 5928 O O . LEU B 1 317 ? 79.379 68.010 41.942 1.00 32.04 314 LEU B O 1
ATOM 5933 N N . ALA B 1 318 ? 80.172 66.586 40.394 1.00 29.92 315 ALA B N 1
ATOM 5934 C CA . ALA B 1 318 ? 81.536 67.100 40.466 1.00 29.82 315 ALA B CA 1
ATOM 5935 C C . ALA B 1 318 ? 81.600 68.566 40.050 1.00 30.53 315 ALA B C 1
ATOM 5936 O O . ALA B 1 318 ? 82.319 69.356 40.679 1.00 30.50 315 ALA B O 1
ATOM 5938 N N . LEU B 1 319 ? 80.852 68.921 38.998 1.00 30.52 316 LEU B N 1
ATOM 5939 C CA . LEU B 1 319 ? 80.746 70.313 38.555 1.00 31.92 316 LEU B CA 1
ATOM 5940 C C . LEU B 1 319 ? 80.033 71.192 39.594 1.00 32.47 316 LEU B C 1
ATOM 5941 O O . LEU B 1 319 ? 80.392 72.356 39.773 1.00 32.61 316 LEU B O 1
ATOM 5946 N N . ASP B 1 320 ? 79.022 70.616 40.245 1.00 32.55 317 ASP B N 1
ATOM 5947 C CA . ASP B 1 320 ? 78.291 71.259 41.333 1.00 33.72 317 ASP B CA 1
ATOM 5948 C C . ASP B 1 320 ? 79.223 71.598 42.505 1.00 33.39 317 ASP B C 1
ATOM 5949 O O . ASP B 1 320 ? 79.283 72.751 42.943 1.00 33.90 317 ASP B O 1
ATOM 5954 N N . GLN B 1 321 ? 79.977 70.599 42.969 1.00 31.95 318 GLN B N 1
ATOM 5955 C CA . GLN B 1 321 ? 80.932 70.782 44.068 1.00 31.78 318 GLN B CA 1
ATOM 5956 C C . GLN B 1 321 ? 81.970 71.865 43.768 1.00 32.56 318 GLN B C 1
ATOM 5957 O O . GLN B 1 321 ? 82.431 72.570 44.680 1.00 32.89 318 GLN B O 1
ATOM 5963 N N . THR B 1 322 ? 82.305 72.018 42.487 1.00 32.30 319 THR B N 1
ATOM 5964 C CA . THR B 1 322 ? 83.254 73.028 42.060 1.00 33.21 319 THR B CA 1
ATOM 5965 C C . THR B 1 322 ? 82.667 74.426 42.206 1.00 34.64 319 THR B C 1
ATOM 5966 O O . THR B 1 322 ? 83.294 75.307 42.802 1.00 34.93 319 THR B O 1
ATOM 5970 N N . ALA B 1 323 ? 81.468 74.610 41.648 1.00 35.79 320 ALA B N 1
ATOM 5971 C CA . ALA B 1 323 ? 80.763 75.887 41.670 1.00 37.28 320 ALA B CA 1
ATOM 5972 C C . ALA B 1 323 ? 80.497 76.287 43.113 1.00 38.34 320 ALA B C 1
ATOM 5973 O O . ALA B 1 323 ? 80.729 77.432 43.506 1.00 39.59 320 ALA B O 1
ATOM 5975 N N . GLU B 1 324 ? 80.021 75.328 43.900 1.00 37.85 321 GLU B N 1
ATOM 5976 C CA . GLU B 1 324 ? 79.832 75.525 45.324 1.00 38.91 321 GLU B CA 1
ATOM 5977 C C . GLU B 1 324 ? 81.146 75.946 46.035 1.00 39.00 321 GLU B C 1
ATOM 5978 O O . GLU B 1 324 ? 81.150 76.881 46.847 1.00 39.72 321 GLU B O 1
ATOM 5984 N N . ALA B 1 325 ? 82.253 75.278 45.708 1.00 38.19 322 ALA B N 1
ATOM 5985 C CA . ALA B 1 325 ? 83.554 75.578 46.316 1.00 37.71 322 ALA B CA 1
ATOM 5986 C C . ALA B 1 325 ? 84.027 77.001 46.038 1.00 38.66 322 ALA B C 1
ATOM 5987 O O . ALA B 1 325 ? 84.596 77.652 46.921 1.00 39.44 322 ALA B O 1
ATOM 5989 N N . VAL B 1 326 ? 83.794 77.480 44.815 1.00 38.72 323 VAL B N 1
ATOM 5990 C CA . VAL B 1 326 ? 84.160 78.858 44.424 1.00 39.73 323 VAL B CA 1
ATOM 5991 C C . VAL B 1 326 ? 83.234 79.909 45.066 1.00 41.00 323 VAL B C 1
ATOM 5992 O O . VAL B 1 326 ? 83.698 80.944 45.558 1.00 41.77 323 VAL B O 1
ATOM 5996 N N . LYS B 1 327 ? 81.930 79.639 45.033 1.00 41.19 324 LYS B N 1
ATOM 5997 C CA . LYS B 1 327 ? 80.947 80.438 45.739 1.00 43.03 324 LYS B CA 1
ATOM 5998 C C . LYS B 1 327 ? 81.300 80.512 47.238 1.00 43.03 324 LYS B C 1
ATOM 5999 O O . LYS B 1 327 ? 81.026 81.514 47.896 1.00 43.92 324 LYS B O 1
ATOM 6005 N N . GLY B 1 328 ? 81.915 79.447 47.755 1.00 41.64 325 GLY B N 1
ATOM 6006 C CA . GLY B 1 328 ? 82.309 79.368 49.154 1.00 41.44 325 GLY B CA 1
ATOM 6007 C C . GLY B 1 328 ? 83.600 80.102 49.458 1.00 42.06 325 GLY B C 1
ATOM 6008 O O . GLY B 1 328 ? 83.973 80.257 50.624 1.00 42.58 325 GLY B O 1
ATOM 6009 N N . GLY B 1 329 ? 84.284 80.553 48.408 1.00 42.05 326 GLY B N 1
ATOM 6010 C CA . GLY B 1 329 ? 85.530 81.306 48.547 1.00 41.97 326 GLY B CA 1
ATOM 6011 C C . GLY B 1 329 ? 86.779 80.698 47.919 1.00 40.79 326 GLY B C 1
ATOM 6012 O O . GLY B 1 329 ? 87.860 81.264 48.047 1.00 41.19 326 GLY B O 1
ATOM 6013 N N . ALA B 1 330 ? 86.653 79.562 47.238 1.00 39.27 327 ALA B N 1
ATOM 6014 C CA . ALA B 1 330 ? 87.829 78.940 46.622 1.00 38.67 327 ALA B CA 1
ATOM 6015 C C . ALA B 1 330 ? 88.216 79.604 45.312 1.00 39.10 327 ALA B C 1
ATOM 6016 O O . ALA B 1 330 ? 87.405 80.277 44.692 1.00 40.17 327 ALA B O 1
ATOM 6018 N N . THR B 1 331 ? 89.470 79.409 44.910 1.00 38.94 328 THR B N 1
ATOM 6019 C CA . THR B 1 331 ? 89.995 79.903 43.648 1.00 38.54 328 THR B CA 1
ATOM 6020 C C . THR B 1 331 ? 89.932 78.767 42.619 1.00 37.42 328 THR B C 1
ATOM 6021 O O . THR B 1 331 ? 90.444 77.672 42.860 1.00 36.18 328 THR B O 1
ATOM 6025 N N . LEU B 1 332 ? 89.283 79.026 41.486 1.00 37.20 329 LEU B N 1
ATOM 6026 C CA . LEU B 1 332 ? 89.310 78.119 40.345 1.00 36.06 329 LEU B CA 1
ATOM 6027 C C . LEU B 1 332 ? 90.597 78.380 39.579 1.00 36.91 329 LEU B C 1
ATOM 6028 O O . LEU B 1 332 ? 90.704 79.359 38.852 1.00 38.62 329 LEU B O 1
ATOM 6033 N N . VAL B 1 333 ? 91.587 77.520 39.779 1.00 36.58 330 VAL B N 1
ATOM 6034 C CA . VAL B 1 333 ? 92.867 77.619 39.090 1.00 36.46 330 VAL B CA 1
ATOM 6035 C C . VAL B 1 333 ? 92.696 77.143 37.649 1.00 36.22 330 VAL B C 1
ATOM 6036 O O . VAL B 1 333 ? 93.106 77.822 36.725 1.00 37.36 330 VAL B O 1
ATOM 6040 N N . ALA B 1 334 ? 92.077 75.982 37.454 1.00 35.29 331 ALA B N 1
ATOM 6041 C CA . ALA B 1 334 ? 91.894 75.445 36.108 1.00 34.63 331 ALA B CA 1
ATOM 6042 C C . ALA B 1 334 ? 90.633 74.590 36.019 1.00 33.87 331 ALA B C 1
ATOM 6043 O O . ALA B 1 334 ? 90.164 74.057 37.034 1.00 33.46 331 ALA B O 1
ATOM 6045 N N . GLY B 1 335 ? 90.097 74.488 34.801 1.00 33.52 332 GLY B N 1
ATOM 6046 C CA . GLY B 1 335 ? 88.934 73.670 34.477 1.00 33.35 332 GLY B CA 1
ATOM 6047 C C . GLY B 1 335 ? 87.614 74.244 34.938 1.00 34.02 332 GLY B C 1
ATOM 6048 O O . GLY B 1 335 ? 87.381 75.451 34.845 1.00 35.16 332 GLY B O 1
ATOM 6049 N N . GLY B 1 336 ? 86.746 73.373 35.430 1.00 33.53 333 GLY B N 1
ATOM 6050 C CA . GLY B 1 336 ? 85.518 73.805 36.067 1.00 35.14 333 GLY B CA 1
ATOM 6051 C C . GLY B 1 336 ? 84.313 73.886 35.143 1.00 35.99 333 GLY B C 1
ATOM 6052 O O . GLY B 1 336 ? 83.311 74.506 35.497 1.00 37.30 333 GLY B O 1
ATOM 6053 N N . LYS B 1 337 ? 84.402 73.254 33.969 1.00 35.59 334 LYS B N 1
ATOM 6054 C CA . LYS B 1 337 ? 83.309 73.240 33.000 1.00 35.23 334 LYS B CA 1
ATOM 6055 C C . LYS B 1 337 ? 83.156 71.904 32.270 1.00 34.11 334 LYS B C 1
ATOM 6056 O O . LYS B 1 337 ? 84.103 71.128 32.114 1.00 33.12 334 LYS B O 1
ATOM 6062 N N . ARG B 1 338 ? 81.929 71.645 31.847 1.00 34.05 335 ARG B N 1
ATOM 6063 C CA . ARG B 1 338 ? 81.631 70.578 30.911 1.00 33.50 335 ARG B CA 1
ATOM 6064 C C . ARG B 1 338 ? 82.229 70.883 29.538 1.00 34.02 335 ARG B C 1
ATOM 6065 O O . ARG B 1 338 ? 82.094 71.989 29.024 1.00 33.48 335 ARG B O 1
ATOM 6081 N N . ASP B 1 340 ? 82.429 70.938 25.542 1.00 33.83 337 ASP B N 1
ATOM 6082 C CA . ASP B 1 340 ? 81.396 71.100 24.532 1.00 32.93 337 ASP B CA 1
ATOM 6083 C C . ASP B 1 340 ? 81.485 69.997 23.478 1.00 31.66 337 ASP B C 1
ATOM 6084 O O . ASP B 1 340 ? 81.820 70.248 22.327 1.00 31.37 337 ASP B O 1
ATOM 6089 N N . ARG B 1 341 ? 81.181 68.767 23.900 1.00 30.07 338 ARG B N 1
ATOM 6090 C CA . ARG B 1 341 ? 81.075 67.644 22.973 1.00 29.05 338 ARG B CA 1
ATOM 6091 C C . ARG B 1 341 ? 80.140 66.567 23.511 1.00 27.73 338 ARG B C 1
ATOM 6092 O O . ARG B 1 341 ? 79.754 66.596 24.669 1.00 26.89 338 ARG B O 1
ATOM 6100 N N . LYS B 1 342 ? 79.750 65.633 22.658 1.00 27.59 339 LYS B N 1
ATOM 6101 C CA . LYS B 1 342 ? 78.923 64.508 23.085 1.00 27.51 339 LYS B CA 1
ATOM 6102 C C . LYS B 1 342 ? 79.619 63.685 24.161 1.00 25.93 339 LYS B C 1
ATOM 6103 O O . LYS B 1 342 ? 80.835 63.514 24.134 1.00 24.64 339 LYS B O 1
ATOM 6109 N N . GLY B 1 343 ? 78.823 63.206 25.112 1.00 25.39 340 GLY B N 1
ATOM 6110 C CA . GLY B 1 343 ? 79.328 62.437 26.245 1.00 24.87 340 GLY B CA 1
ATOM 6111 C C . GLY B 1 343 ? 79.395 63.233 27.531 1.00 24.36 340 GLY B C 1
ATOM 6112 O O . GLY B 1 343 ? 79.096 64.422 27.552 1.00 24.66 340 GLY B O 1
ATOM 6113 N N . PHE B 1 344 ? 79.809 62.556 28.599 1.00 23.66 341 PHE B N 1
ATOM 6114 C CA . PHE B 1 344 ? 79.864 63.129 29.944 1.00 22.59 341 PHE B CA 1
ATOM 6115 C C . PHE B 1 344 ? 81.294 63.558 30.261 1.00 22.48 341 PHE B C 1
ATOM 6116 O O . PHE B 1 344 ? 81.902 63.106 31.233 1.00 22.40 341 PHE B O 1
ATOM 6124 N N . PHE B 1 345 ? 81.785 64.462 29.419 1.00 22.56 342 PHE B N 1
ATOM 6125 C CA . PHE B 1 345 ? 83.144 64.985 29.440 1.00 22.90 342 PHE B CA 1
ATOM 6126 C C . PHE B 1 345 ? 83.275 66.283 30.224 1.00 24.58 342 PHE B C 1
ATOM 6127 O O . PHE B 1 345 ? 82.640 67.288 29.929 1.00 24.06 342 PHE B O 1
ATOM 6143 N N . GLU B 1 347 ? 86.139 68.977 32.123 1.00 30.47 344 GLU B N 1
ATOM 6144 C CA . GLU B 1 347 ? 87.526 69.424 32.156 1.00 30.67 344 GLU B CA 1
ATOM 6145 C C . GLU B 1 347 ? 88.202 69.104 33.486 1.00 29.89 344 GLU B C 1
ATOM 6146 O O . GLU B 1 347 ? 87.583 69.252 34.541 1.00 29.71 344 GLU B O 1
ATOM 6152 N N . PRO B 1 348 ? 89.488 68.695 33.447 1.00 29.44 345 PRO B N 1
ATOM 6153 C CA . PRO B 1 348 ? 90.221 68.478 34.707 1.00 28.47 345 PRO B CA 1
ATOM 6154 C C . PRO B 1 348 ? 90.366 69.823 35.410 1.00 28.46 345 PRO B C 1
ATOM 6155 O O . PRO B 1 348 ? 90.662 70.835 34.757 1.00 29.38 345 PRO B O 1
ATOM 6159 N N . THR B 1 349 ? 90.162 69.818 36.722 1.00 26.99 346 THR B N 1
ATOM 6160 C CA . THR B 1 349 ? 89.914 71.016 37.485 1.00 26.64 346 THR B CA 1
ATOM 6161 C C . THR B 1 349 ? 90.859 71.085 38.674 1.00 26.68 346 THR B C 1
ATOM 6162 O O . THR B 1 349 ? 91.129 70.084 39.328 1.00 26.25 346 THR B O 1
ATOM 6166 N N . ILE B 1 350 ? 91.367 72.275 38.945 1.00 26.96 347 ILE B N 1
ATOM 6167 C CA . ILE B 1 350 ? 92.149 72.519 40.143 1.00 27.19 347 ILE B CA 1
ATOM 6168 C C . ILE B 1 350 ? 91.546 73.663 40.953 1.00 27.94 347 ILE B C 1
ATOM 6169 O O . ILE B 1 350 ? 91.324 74.762 40.433 1.00 28.77 347 ILE B O 1
ATOM 6174 N N . LEU B 1 351 ? 91.286 73.374 42.221 1.00 28.03 348 LEU B N 1
ATOM 6175 C CA . LEU B 1 351 ? 90.799 74.334 43.206 1.00 29.35 348 LEU B CA 1
ATOM 6176 C C . LEU B 1 351 ? 91.858 74.613 44.256 1.00 30.28 348 LEU B C 1
ATOM 6177 O O . LEU B 1 351 ? 92.551 73.687 44.711 1.00 29.47 348 LEU B O 1
ATOM 6182 N N . THR B 1 352 ? 91.978 75.882 44.645 1.00 31.80 349 THR B N 1
ATOM 6183 C CA . THR B 1 352 ? 92.811 76.265 45.791 1.00 33.26 349 THR B CA 1
ATOM 6184 C C . THR B 1 352 ? 91.997 77.113 46.763 1.00 34.32 349 THR B C 1
ATOM 6185 O O . THR B 1 352 ? 90.827 77.408 46.490 1.00 34.03 349 THR B O 1
ATOM 6189 N N . ASP B 1 353 ? 92.621 77.497 47.883 1.00 35.71 350 ASP B N 1
ATOM 6190 C CA . ASP B 1 353 ? 91.997 78.330 48.923 1.00 37.09 350 ASP B CA 1
ATOM 6191 C C . ASP B 1 353 ? 90.660 77.768 49.411 1.00 36.84 350 ASP B C 1
ATOM 6192 O O . ASP B 1 353 ? 89.700 78.500 49.640 1.00 37.18 350 ASP B O 1
ATOM 6197 N N . VAL B 1 354 ? 90.615 76.457 49.571 1.00 36.67 351 VAL B N 1
ATOM 6198 C CA . VAL B 1 354 ? 89.472 75.787 50.155 1.00 37.05 351 VAL B CA 1
ATOM 6199 C C . VAL B 1 354 ? 89.693 75.774 51.669 1.00 38.85 351 VAL B C 1
ATOM 6200 O O . VAL B 1 354 ? 90.397 74.910 52.185 1.00 38.79 351 VAL B O 1
ATOM 6204 N N . SER B 1 355 ? 89.103 76.740 52.371 1.00 41.20 352 SER B N 1
ATOM 6205 C CA . SER B 1 355 ? 89.269 76.869 53.833 1.00 42.92 352 SER B CA 1
ATOM 6206 C C . SER B 1 355 ? 88.413 75.868 54.620 1.00 43.25 352 SER B C 1
ATOM 6207 O O . SER B 1 355 ? 87.559 75.179 54.042 1.00 42.39 352 SER B O 1
ATOM 6210 N N . LYS B 1 356 ? 88.632 75.800 55.936 1.00 44.59 353 LYS B N 1
ATOM 6211 C CA . LYS B 1 356 ? 87.910 74.853 56.805 1.00 45.10 353 LYS B CA 1
ATOM 6212 C C . LYS B 1 356 ? 86.387 75.080 56.872 1.00 45.30 353 LYS B C 1
ATOM 6213 O O . LYS B 1 356 ? 85.631 74.153 57.190 1.00 45.09 353 LYS B O 1
ATOM 6219 N N . ASP B 1 357 ? 85.954 76.304 56.566 1.00 46.41 354 ASP B N 1
ATOM 6220 C CA . ASP B 1 357 ? 84.532 76.686 56.555 1.00 47.03 354 ASP B CA 1
ATOM 6221 C C . ASP B 1 357 ? 83.900 76.581 55.153 1.00 46.31 354 ASP B C 1
ATOM 6222 O O . ASP B 1 357 ? 82.717 76.895 54.971 1.00 46.51 354 ASP B O 1
ATOM 6227 N N . ASN B 1 358 ? 84.687 76.164 54.164 1.00 45.16 355 ASN B N 1
ATOM 6228 C CA . ASN B 1 358 ? 84.170 75.962 52.819 1.00 44.32 355 ASN B CA 1
ATOM 6229 C C . ASN B 1 358 ? 83.378 74.653 52.795 1.00 43.30 355 ASN B C 1
ATOM 6230 O O . ASN B 1 358 ? 83.871 73.632 53.272 1.00 43.47 355 ASN B O 1
ATOM 6235 N N . PRO B 1 359 ? 82.137 74.683 52.272 1.00 42.90 356 PRO B N 1
ATOM 6236 C CA . PRO B 1 359 ? 81.210 73.537 52.238 1.00 41.68 356 PRO B CA 1
ATOM 6237 C C . PRO B 1 359 ? 81.722 72.256 51.541 1.00 40.28 356 PRO B C 1
ATOM 6238 O O . PRO B 1 359 ? 81.113 71.195 51.679 1.00 38.94 356 PRO B O 1
ATOM 6242 N N . VAL B 1 360 ? 82.817 72.370 50.798 1.00 39.53 357 VAL B N 1
ATOM 6243 C CA . VAL B 1 360 ? 83.393 71.256 50.067 1.00 38.68 357 VAL B CA 1
ATOM 6244 C C . VAL B 1 360 ? 84.564 70.623 50.839 1.00 37.99 357 VAL B C 1
ATOM 6245 O O . VAL B 1 360 ? 85.018 69.525 50.512 1.00 36.98 357 VAL B O 1
ATOM 6249 N N . PHE B 1 361 ? 84.997 71.308 51.896 1.00 38.15 358 PHE B N 1
ATOM 6250 C CA . PHE B 1 361 ? 86.106 70.867 52.749 1.00 37.87 358 PHE B CA 1
ATOM 6251 C C . PHE B 1 361 ? 86.012 69.414 53.222 1.00 37.04 358 PHE B C 1
ATOM 6252 O O . PHE B 1 361 ? 87.005 68.696 53.203 1.00 36.73 358 PHE B O 1
ATOM 6260 N N . TYR B 1 362 ? 84.832 68.984 53.656 1.00 37.09 359 TYR B N 1
ATOM 6261 C CA . TYR B 1 362 ? 84.659 67.618 54.149 1.00 36.81 359 TYR B CA 1
ATOM 6262 C C . TYR B 1 362 ? 84.019 66.704 53.120 1.00 36.17 359 TYR B C 1
ATOM 6263 O O . TYR B 1 362 ? 83.823 65.515 53.385 1.00 35.42 359 TYR B O 1
ATOM 6272 N N . GLN B 1 363 ? 83.693 67.249 51.950 1.00 36.59 360 GLN B N 1
ATOM 6273 C CA . GLN B 1 363 ? 83.023 66.449 50.919 1.00 36.81 360 GLN B CA 1
ATOM 6274 C C . GLN B 1 363 ? 83.989 65.511 50.189 1.00 35.94 360 GLN B C 1
ATOM 6275 O O . GLN B 1 363 ? 85.164 65.829 50.046 1.00 35.68 360 GLN B O 1
ATOM 6281 N N . GLU B 1 364 ? 83.483 64.353 49.762 1.00 35.15 361 GLU B N 1
ATOM 6282 C CA . GLU B 1 364 ? 84.202 63.493 48.828 1.00 34.88 361 GLU B CA 1
ATOM 6283 C C . GLU B 1 364 ? 83.898 63.953 47.397 1.00 33.61 361 GLU B C 1
ATOM 6284 O O . GLU B 1 364 ? 82.747 63.847 46.931 1.00 33.55 361 GLU B O 1
ATOM 6290 N N . ILE B 1 365 ? 84.917 64.469 46.708 1.00 32.21 362 ILE B N 1
ATOM 6291 C CA . ILE B 1 365 ? 84.775 64.814 45.288 1.00 31.18 362 ILE B CA 1
ATOM 6292 C C . ILE B 1 365 ? 85.192 63.654 44.375 1.00 29.87 362 ILE B C 1
ATOM 6293 O O . ILE B 1 365 ? 86.383 63.391 44.184 1.00 29.00 362 ILE B O 1
ATOM 6298 N N . PHE B 1 366 ? 84.194 62.981 43.804 1.00 28.74 363 PHE B N 1
ATOM 6299 C CA . PHE B 1 366 ? 84.413 61.765 43.004 1.00 27.51 363 PHE B CA 1
ATOM 6300 C C . PHE B 1 366 ? 84.487 62.174 41.531 1.00 26.33 363 PHE B C 1
ATOM 6301 O O . PHE B 1 366 ? 83.583 61.912 40.748 1.00 26.45 363 PHE B O 1
ATOM 6309 N N . GLY B 1 367 ? 85.579 62.839 41.170 1.00 25.75 364 GLY B N 1
ATOM 6310 C CA . GLY B 1 367 ? 85.769 63.390 39.827 1.00 23.90 364 GLY B CA 1
ATOM 6311 C C . GLY B 1 367 ? 87.129 64.057 39.686 1.00 23.27 364 GLY B C 1
ATOM 6312 O O . GLY B 1 367 ? 87.901 64.102 40.644 1.00 22.26 364 GLY B O 1
ATOM 6313 N N . PRO B 1 368 ? 87.439 64.573 38.471 1.00 22.82 365 PRO B N 1
ATOM 6314 C CA . PRO B 1 368 ? 88.759 65.112 38.189 1.00 22.41 365 PRO B CA 1
ATOM 6315 C C . PRO B 1 368 ? 88.934 66.532 38.728 1.00 23.04 365 PRO B C 1
ATOM 6316 O O . PRO B 1 368 ? 89.110 67.482 37.956 1.00 23.25 365 PRO B O 1
ATOM 6320 N N . VAL B 1 369 ? 88.908 66.653 40.058 1.00 23.63 366 VAL B N 1
ATOM 6321 C CA . VAL B 1 369 ? 88.963 67.942 40.739 1.00 24.69 366 VAL B CA 1
ATOM 6322 C C . VAL B 1 369 ? 90.012 67.904 41.846 1.00 24.90 366 VAL B C 1
ATOM 6323 O O . VAL B 1 369 ? 89.759 67.355 42.926 1.00 25.34 366 VAL B O 1
ATOM 6327 N N . ALA B 1 370 ? 91.182 68.495 41.593 1.00 25.09 367 ALA B N 1
ATOM 6328 C CA . ALA B 1 370 ? 92.209 68.604 42.641 1.00 26.09 367 ALA B CA 1
ATOM 6329 C C . ALA B 1 370 ? 91.895 69.743 43.601 1.00 26.68 367 ALA B C 1
ATOM 6330 O O . ALA B 1 370 ? 91.528 70.826 43.171 1.00 27.77 367 ALA B O 1
ATOM 6332 N N . VAL B 1 371 ? 92.032 69.481 44.900 1.00 26.85 368 VAL B N 1
ATOM 6333 C CA . VAL B 1 371 ? 91.953 70.509 45.931 1.00 26.90 368 VAL B CA 1
ATOM 6334 C C . VAL B 1 371 ? 93.320 70.562 46.578 1.00 27.45 368 VAL B C 1
ATOM 6335 O O . VAL B 1 371 ? 93.815 69.559 47.078 1.00 27.25 368 VAL B O 1
ATOM 6339 N N . VAL B 1 372 ? 93.936 71.738 46.545 1.00 28.62 369 VAL B N 1
ATOM 6340 C CA . VAL B 1 372 ? 95.299 71.921 47.038 1.00 29.01 369 VAL B CA 1
ATOM 6341 C C . VAL B 1 372 ? 95.312 72.873 48.231 1.00 30.00 369 VAL B C 1
ATOM 6342 O O . VAL B 1 372 ? 94.830 74.009 48.157 1.00 30.60 369 VAL B O 1
ATOM 6346 N N . HIS B 1 373 ? 95.853 72.379 49.334 1.00 30.46 370 HIS B N 1
ATOM 6347 C CA . HIS B 1 373 ? 95.958 73.135 50.568 1.00 31.37 370 HIS B CA 1
ATOM 6348 C C . HIS B 1 373 ? 97.409 73.483 50.852 1.00 32.15 370 HIS B C 1
ATOM 6349 O O . HIS B 1 373 ? 98.276 72.618 50.784 1.00 32.12 370 HIS B O 1
ATOM 6356 N N . LYS B 1 374 ? 97.673 74.742 51.179 1.00 33.41 371 LYS B N 1
ATOM 6357 C CA . LYS B 1 374 ? 98.995 75.145 51.653 1.00 34.28 371 LYS B CA 1
ATOM 6358 C C . LYS B 1 374 ? 99.055 75.041 53.176 1.00 34.47 371 LYS B C 1
ATOM 6359 O O . LYS B 1 374 ? 98.147 75.493 53.866 1.00 34.86 371 LYS B O 1
ATOM 6365 N N . VAL B 1 375 ? 100.113 74.429 53.703 1.00 34.65 372 VAL B N 1
ATOM 6366 C CA . VAL B 1 375 ? 100.343 74.419 55.164 1.00 35.22 372 VAL B CA 1
ATOM 6367 C C . VAL B 1 375 ? 101.738 74.961 55.530 1.00 36.79 372 VAL B C 1
ATOM 6368 O O . VAL B 1 375 ? 102.671 74.884 54.730 1.00 37.42 372 VAL B O 1
ATOM 6372 N N . ALA B 1 376 ? 101.867 75.508 56.732 1.00 38.01 373 ALA B N 1
ATOM 6373 C CA . ALA B 1 376 ? 103.110 76.122 57.177 1.00 39.56 373 ALA B CA 1
ATOM 6374 C C . ALA B 1 376 ? 104.118 75.126 57.774 1.00 40.07 373 ALA B C 1
ATOM 6375 O O . ALA B 1 376 ? 105.309 75.431 57.862 1.00 41.10 373 ALA B O 1
ATOM 6377 N N . SER B 1 377 ? 103.642 73.959 58.205 1.00 39.30 374 SER B N 1
ATOM 6378 C CA . SER B 1 377 ? 104.502 72.968 58.845 1.00 39.66 374 SER B CA 1
ATOM 6379 C C . SER B 1 377 ? 104.057 71.512 58.655 1.00 38.74 374 SER B C 1
ATOM 6380 O O . SER B 1 377 ? 102.891 71.221 58.321 1.00 37.56 374 SER B O 1
ATOM 6383 N N . GLU B 1 378 ? 105.011 70.612 58.894 1.00 38.98 375 GLU B N 1
ATOM 6384 C CA . GLU B 1 378 ? 104.775 69.172 58.980 1.00 38.63 375 GLU B CA 1
ATOM 6385 C C . GLU B 1 378 ? 103.614 68.835 59.899 1.00 37.45 375 GLU B C 1
ATOM 6386 O O . GLU B 1 378 ? 102.797 67.979 59.571 1.00 36.73 375 GLU B O 1
ATOM 6392 N N . GLN B 1 379 ? 103.562 69.483 61.060 1.00 37.67 376 GLN B N 1
ATOM 6393 C CA . GLN B 1 379 ? 102.492 69.243 62.036 1.00 37.15 376 GLN B CA 1
ATOM 6394 C C . GLN B 1 379 ? 101.121 69.752 61.545 1.00 36.32 376 GLN B C 1
ATOM 6395 O O . GLN B 1 379 ? 100.110 69.067 61.698 1.00 35.58 376 GLN B O 1
ATOM 6401 N N . ALA B 1 380 ? 101.108 70.952 60.960 1.00 36.61 377 ALA B N 1
ATOM 6402 C CA . ALA B 1 380 ? 99.921 71.523 60.313 1.00 35.70 377 ALA B CA 1
ATOM 6403 C C . ALA B 1 380 ? 99.396 70.609 59.215 1.00 34.11 377 ALA B C 1
ATOM 6404 O O . ALA B 1 380 ? 98.174 70.503 59.022 1.00 34.16 377 ALA B O 1
ATOM 6406 N N . ALA B 1 381 ? 100.322 69.960 58.504 1.00 32.96 378 ALA B N 1
ATOM 6407 C CA . ALA B 1 381 ? 99.997 68.984 57.462 1.00 31.36 378 ALA B CA 1
ATOM 6408 C C . ALA B 1 381 ? 99.338 67.744 58.056 1.00 30.57 378 ALA B C 1
ATOM 6409 O O . ALA B 1 381 ? 98.302 67.288 57.558 1.00 30.19 378 ALA B O 1
ATOM 6411 N N . ILE B 1 382 ? 99.938 67.206 59.121 1.00 30.61 379 ILE B N 1
ATOM 6412 C CA . ILE B 1 382 ? 99.366 66.085 59.869 1.00 30.12 379 ILE B CA 1
ATOM 6413 C C . ILE B 1 382 ? 97.974 66.441 60.408 1.00 30.25 379 ILE B C 1
ATOM 6414 O O . ILE B 1 382 ? 97.022 65.681 60.222 1.00 29.39 379 ILE B O 1
ATOM 6419 N N . ASP B 1 383 ? 97.866 67.593 61.070 1.00 31.09 380 ASP B N 1
ATOM 6420 C CA . ASP B 1 383 ? 96.584 68.078 61.575 1.00 32.24 380 ASP B CA 1
ATOM 6421 C C . ASP B 1 383 ? 95.516 68.226 60.480 1.00 31.59 380 ASP B C 1
ATOM 6422 O O . ASP B 1 383 ? 94.362 67.868 60.687 1.00 31.89 380 ASP B O 1
ATOM 6427 N N . LEU B 1 384 ? 95.899 68.730 59.314 1.00 31.95 381 LEU B N 1
ATOM 6428 C CA . LEU B 1 384 ? 94.945 68.908 58.219 1.00 31.69 381 LEU B CA 1
ATOM 6429 C C . LEU B 1 384 ? 94.475 67.574 57.617 1.00 30.27 381 LEU B C 1
ATOM 6430 O O . LEU B 1 384 ? 93.294 67.414 57.290 1.00 29.48 381 LEU B O 1
ATOM 6435 N N . ALA B 1 385 ? 95.410 66.636 57.475 1.00 29.94 382 ALA B N 1
ATOM 6436 C CA . ALA B 1 385 ? 95.122 65.273 57.035 1.00 29.05 382 ALA B CA 1
ATOM 6437 C C . ALA B 1 385 ? 94.120 64.617 57.976 1.00 29.26 382 ALA B C 1
ATOM 6438 O O . ALA B 1 385 ? 93.175 63.948 57.535 1.00 28.06 382 ALA B O 1
ATOM 6440 N N . ASN B 1 386 ? 94.312 64.845 59.275 1.00 30.25 383 ASN B N 1
ATOM 6441 C CA . ASN B 1 386 ? 93.471 64.228 60.299 1.00 31.16 383 ASN B CA 1
ATOM 6442 C C . ASN B 1 386 ? 92.146 64.944 60.542 1.00 32.57 383 ASN B C 1
ATOM 6443 O O . ASN B 1 386 ? 91.332 64.500 61.349 1.00 32.95 383 ASN B O 1
ATOM 6448 N N . ASP B 1 387 ? 91.940 66.059 59.855 1.00 33.94 384 ASP B N 1
ATOM 6449 C CA . ASP B 1 387 ? 90.710 66.816 59.993 1.00 35.05 384 ASP B CA 1
ATOM 6450 C C . ASP B 1 387 ? 89.713 66.329 58.932 1.00 34.82 384 ASP B C 1
ATOM 6451 O O . ASP B 1 387 ? 89.406 67.027 57.954 1.00 34.66 384 ASP B O 1
ATOM 6456 N N . SER B 1 388 ? 89.206 65.121 59.151 1.00 34.89 385 SER B N 1
ATOM 6457 C CA . SER B 1 388 ? 88.452 64.394 58.143 1.00 35.02 385 SER B CA 1
ATOM 6458 C C . SER B 1 388 ? 87.630 63.265 58.785 1.00 35.34 385 SER B C 1
ATOM 6459 O O . SER B 1 388 ? 88.144 62.556 59.644 1.00 35.43 385 SER B O 1
ATOM 6462 N N . PRO B 1 389 ? 86.343 63.116 58.383 1.00 35.89 386 PRO B N 1
ATOM 6463 C CA . PRO B 1 389 ? 85.505 61.989 58.816 1.00 36.03 386 PRO B CA 1
ATOM 6464 C C . PRO B 1 389 ? 85.940 60.647 58.251 1.00 35.64 386 PRO B C 1
ATOM 6465 O O . PRO B 1 389 ? 85.520 59.606 58.756 1.00 35.78 386 PRO B O 1
ATOM 6469 N N . TYR B 1 390 ? 86.753 60.681 57.201 1.00 35.66 387 TYR B N 1
ATOM 6470 C CA . TYR B 1 390 ? 87.244 59.479 56.545 1.00 35.14 387 TYR B CA 1
ATOM 6471 C C . TYR B 1 390 ? 88.600 59.052 57.146 1.00 34.65 387 TYR B C 1
ATOM 6472 O O . TYR B 1 390 ? 89.208 59.817 57.901 1.00 35.13 387 TYR B O 1
ATOM 6481 N N . GLY B 1 391 ? 89.058 57.844 56.813 1.00 32.94 388 GLY B N 1
ATOM 6482 C CA . GLY B 1 391 ? 90.442 57.423 57.091 1.00 31.95 388 GLY B CA 1
ATOM 6483 C C . GLY B 1 391 ? 90.800 56.195 56.260 1.00 30.99 388 GLY B C 1
ATOM 6484 O O . GLY B 1 391 ? 91.084 55.136 56.818 1.00 30.34 388 GLY B O 1
ATOM 6485 N N . LEU B 1 392 ? 90.784 56.340 54.929 1.00 30.06 389 LEU B N 1
ATOM 6486 C CA . LEU B 1 392 ? 90.984 55.214 54.004 1.00 29.01 389 LEU B CA 1
ATOM 6487 C C . LEU B 1 392 ? 92.452 55.001 53.579 1.00 28.91 389 LEU B C 1
ATOM 6488 O O . LEU B 1 392 ? 93.138 54.125 54.116 1.00 29.09 389 LEU B O 1
ATOM 6493 N N . GLY B 1 393 ? 92.927 55.785 52.610 1.00 28.16 390 GLY B N 1
ATOM 6494 C CA . GLY B 1 393 ? 94.326 55.729 52.200 1.00 27.15 390 GLY B CA 1
ATOM 6495 C C . GLY B 1 393 ? 95.050 56.992 52.624 1.00 27.39 390 GLY B C 1
ATOM 6496 O O . GLY B 1 393 ? 94.565 57.740 53.493 1.00 27.60 390 GLY B O 1
ATOM 6497 N N . GLY B 1 394 ? 96.193 57.252 51.992 1.00 26.71 391 GLY B N 1
ATOM 6498 C CA . GLY B 1 394 ? 97.022 58.409 52.331 1.00 26.03 391 GLY B CA 1
ATOM 6499 C C . GLY B 1 394 ? 98.448 58.270 51.812 1.00 25.88 391 GLY B C 1
ATOM 6500 O O . GLY B 1 394 ? 98.968 57.145 51.650 1.00 24.86 391 GLY B O 1
ATOM 6501 N N . ALA B 1 395 ? 99.085 59.412 51.550 1.00 25.64 392 ALA B N 1
ATOM 6502 C CA . ALA B 1 395 ? 100.421 59.416 50.973 1.00 25.30 392 ALA B CA 1
ATOM 6503 C C . ALA B 1 395 ? 101.290 60.490 51.594 1.00 25.99 392 ALA B C 1
ATOM 6504 O O . ALA B 1 395 ? 100.788 61.560 51.939 1.00 26.81 392 ALA B O 1
ATOM 6506 N N . VAL B 1 396 ? 102.588 60.205 51.746 1.00 25.83 393 VAL B N 1
ATOM 6507 C CA . VAL B 1 396 ? 103.552 61.193 52.246 1.00 26.30 393 VAL B CA 1
ATOM 6508 C C . VAL B 1 396 ? 104.799 61.209 51.365 1.00 27.03 393 VAL B C 1
ATOM 6509 O O . VAL B 1 396 ? 105.361 60.158 51.050 1.00 25.76 393 VAL B O 1
ATOM 6513 N N . PHE B 1 397 ? 105.227 62.423 51.001 1.00 28.53 394 PHE B N 1
ATOM 6514 C CA . PHE B 1 397 ? 106.382 62.650 50.132 1.00 29.89 394 PHE B CA 1
ATOM 6515 C C . PHE B 1 397 ? 107.462 63.434 50.834 1.00 31.39 394 PHE B C 1
ATOM 6516 O O . PHE B 1 397 ? 107.247 64.571 51.271 1.00 32.15 394 PHE B O 1
ATOM 6524 N N . SER B 1 398 ? 108.624 62.799 50.950 1.00 32.64 395 SER B N 1
ATOM 6525 C CA . SER B 1 398 ? 109.806 63.376 51.601 1.00 33.84 395 SER B CA 1
ATOM 6526 C C . SER B 1 398 ? 111.009 62.553 51.185 1.00 34.72 395 SER B C 1
ATOM 6527 O O . SER B 1 398 ? 110.929 61.324 51.127 1.00 34.14 395 SER B O 1
ATOM 6530 N N . ARG B 1 399 ? 112.121 63.220 50.900 1.00 36.49 396 ARG B N 1
ATOM 6531 C CA . ARG B 1 399 ? 113.398 62.526 50.690 1.00 38.12 396 ARG B CA 1
ATOM 6532 C C . ARG B 1 399 ? 113.887 61.884 51.979 1.00 38.98 396 ARG B C 1
ATOM 6533 O O . ARG B 1 399 ? 114.536 60.837 51.943 1.00 39.15 396 ARG B O 1
ATOM 6541 N N . ASP B 1 400 ? 113.569 62.509 53.112 1.00 39.75 397 ASP B N 1
ATOM 6542 C CA . ASP B 1 400 ? 113.866 61.922 54.414 1.00 41.24 397 ASP B CA 1
ATOM 6543 C C . ASP B 1 400 ? 112.847 60.821 54.773 1.00 40.70 397 ASP B C 1
ATOM 6544 O O . ASP B 1 400 ? 111.729 61.109 55.210 1.00 40.14 397 ASP B O 1
ATOM 6549 N N . ILE B 1 401 ? 113.250 59.563 54.588 1.00 41.04 398 ILE B N 1
ATOM 6550 C CA . ILE B 1 401 ? 112.340 58.429 54.744 1.00 40.09 398 ILE B CA 1
ATOM 6551 C C . ILE B 1 401 ? 111.941 58.199 56.193 1.00 40.25 398 ILE B C 1
ATOM 6552 O O . ILE B 1 401 ? 110.791 57.855 56.458 1.00 39.74 398 ILE B O 1
ATOM 6557 N N . ALA B 1 402 ? 112.873 58.396 57.126 1.00 41.08 399 ALA B N 1
ATOM 6558 C CA . ALA B 1 402 ? 112.550 58.275 58.546 1.00 41.54 399 ALA B CA 1
ATOM 6559 C C . ALA B 1 402 ? 111.434 59.256 58.953 1.00 41.23 399 ALA B C 1
ATOM 6560 O O . ALA B 1 402 ? 110.524 58.894 59.712 1.00 40.68 399 ALA B O 1
ATOM 6562 N N . ARG B 1 403 ? 111.503 60.473 58.407 1.00 41.50 400 ARG B N 1
ATOM 6563 C CA . ARG B 1 403 ? 110.565 61.560 58.687 1.00 41.21 400 ARG B CA 1
ATOM 6564 C C . ARG B 1 403 ? 109.173 61.258 58.130 1.00 39.75 400 ARG B C 1
ATOM 6565 O O . ARG B 1 403 ? 108.156 61.538 58.763 1.00 39.55 400 ARG B O 1
ATOM 6573 N N . ALA B 1 404 ? 109.147 60.687 56.935 1.00 38.96 401 ALA B N 1
ATOM 6574 C CA . ALA B 1 404 ? 107.924 60.247 56.290 1.00 37.56 401 ALA B CA 1
ATOM 6575 C C . ALA B 1 404 ? 107.288 59.082 57.051 1.00 37.40 401 ALA B C 1
ATOM 6576 O O . ALA B 1 404 ? 106.064 58.996 57.138 1.00 35.98 401 ALA B O 1
ATOM 6578 N N . GLU B 1 405 ? 108.117 58.194 57.604 1.00 38.45 402 GLU B N 1
ATOM 6579 C CA . GLU B 1 405 ? 107.606 57.086 58.418 1.00 39.37 402 GLU B CA 1
ATOM 6580 C C . GLU B 1 405 ? 106.937 57.593 59.701 1.00 38.97 402 GLU B C 1
ATOM 6581 O O . GLU B 1 405 ? 105.867 57.095 60.062 1.00 39.05 402 GLU B O 1
ATOM 6587 N N . LYS B 1 406 ? 107.547 58.576 60.368 1.00 38.79 403 LYS B N 1
ATOM 6588 C CA . LYS B 1 406 ? 106.934 59.221 61.542 1.00 39.03 403 LYS B CA 1
ATOM 6589 C C . LYS B 1 406 ? 105.615 59.957 61.235 1.00 37.62 403 LYS B C 1
ATOM 6590 O O . LYS B 1 406 ? 104.673 59.897 62.019 1.00 36.58 403 LYS B O 1
ATOM 6596 N N . VAL B 1 407 ? 105.556 60.645 60.098 1.00 37.06 404 VAL B N 1
ATOM 6597 C CA . VAL B 1 407 ? 104.312 61.278 59.636 1.00 36.34 404 VAL B CA 1
ATOM 6598 C C . VAL B 1 407 ? 103.231 60.233 59.333 1.00 35.78 404 VAL B C 1
ATOM 6599 O O . VAL B 1 407 ? 102.073 60.398 59.739 1.00 35.61 404 VAL B O 1
ATOM 6603 N N . ALA B 1 408 ? 103.626 59.163 58.631 1.00 35.46 405 ALA B N 1
ATOM 6604 C CA . ALA B 1 408 ? 102.768 58.016 58.354 1.00 34.91 405 ALA B CA 1
ATOM 6605 C C . ALA B 1 408 ? 102.108 57.474 59.612 1.00 35.23 405 ALA B C 1
ATOM 6606 O O . ALA B 1 408 ? 100.893 57.231 59.631 1.00 34.64 405 ALA B O 1
ATOM 6608 N N . GLU B 1 409 ? 102.914 57.288 60.656 1.00 36.20 406 GLU B N 1
ATOM 6609 C CA . GLU B 1 409 ? 102.435 56.785 61.941 1.00 37.20 406 GLU B CA 1
ATOM 6610 C C . GLU B 1 409 ? 101.356 57.668 62.524 1.00 36.31 406 GLU B C 1
ATOM 6611 O O . GLU B 1 409 ? 100.443 57.178 63.157 1.00 36.22 406 GLU B O 1
ATOM 6617 N N . GLN B 1 410 ? 101.449 58.965 62.264 1.00 36.87 407 GLN B N 1
ATOM 6618 C CA . GLN B 1 410 ? 100.569 59.964 62.874 1.00 36.95 407 GLN B CA 1
ATOM 6619 C C . GLN B 1 410 ? 99.264 60.261 62.114 1.00 35.79 407 GLN B C 1
ATOM 6620 O O . GLN B 1 410 ? 98.330 60.819 62.689 1.00 36.11 407 GLN B O 1
ATOM 6626 N N . VAL B 1 411 ? 99.199 59.900 60.840 1.00 34.15 408 VAL B N 1
ATOM 6627 C CA . VAL B 1 411 ? 97.991 60.128 60.054 1.00 33.27 408 VAL B CA 1
ATOM 6628 C C . VAL B 1 411 ? 96.980 59.040 60.382 1.00 32.78 408 VAL B C 1
ATOM 6629 O O . VAL B 1 411 ? 97.326 57.870 60.405 1.00 32.19 408 VAL B O 1
ATOM 6633 N N . GLU B 1 412 ? 95.733 59.436 60.621 1.00 33.12 409 GLU B N 1
ATOM 6634 C CA . GLU B 1 412 ? 94.668 58.512 61.018 1.00 33.50 409 GLU B CA 1
ATOM 6635 C C . GLU B 1 412 ? 93.979 57.939 59.799 1.00 32.44 409 GLU B C 1
ATOM 6636 O O . GLU B 1 412 ? 92.987 58.485 59.323 1.00 32.79 409 GLU B O 1
ATOM 6642 N N . THR B 1 413 ? 94.519 56.836 59.299 1.00 31.43 410 THR B N 1
ATOM 6643 C CA . THR B 1 413 ? 94.024 56.230 58.084 1.00 30.17 410 THR B CA 1
ATOM 6644 C C . THR B 1 413 ? 94.410 54.748 58.061 1.00 29.77 410 THR B C 1
ATOM 6645 O O . THR B 1 413 ? 95.251 54.307 58.844 1.00 29.80 410 THR B O 1
ATOM 6649 N N . GLY B 1 414 ? 93.780 53.986 57.179 1.00 29.33 411 GLY B N 1
ATOM 6650 C CA . GLY B 1 414 ? 94.053 52.556 57.082 1.00 30.40 411 GLY B CA 1
ATOM 6651 C C . GLY B 1 414 ? 95.353 52.197 56.371 1.00 31.44 411 GLY B C 1
ATOM 6652 O O . GLY B 1 414 ? 95.913 51.132 56.602 1.00 30.94 411 GLY B O 1
ATOM 6661 N N . VAL B 1 416 ? 99.058 54.090 54.477 1.00 31.29 413 VAL B N 1
ATOM 6662 C CA . VAL B 1 416 ? 99.918 55.210 54.113 1.00 29.32 413 VAL B CA 1
ATOM 6663 C C . VAL B 1 416 ? 101.044 54.750 53.186 1.00 28.98 413 VAL B C 1
ATOM 6664 O O . VAL B 1 416 ? 101.867 53.895 53.547 1.00 29.06 413 VAL B O 1
ATOM 6668 N N . PHE B 1 417 ? 101.076 55.353 52.000 1.00 27.84 414 PHE B N 1
ATOM 6669 C CA . PHE B 1 417 ? 102.127 55.149 51.015 1.00 27.41 414 PHE B CA 1
ATOM 6670 C C . PHE B 1 417 ? 103.183 56.253 51.068 1.00 28.11 414 PHE B C 1
ATOM 6671 O O . PHE B 1 417 ? 102.864 57.455 51.059 1.00 28.40 414 PHE B O 1
ATOM 6679 N N . ILE B 1 418 ? 104.445 55.847 51.131 1.00 28.36 415 ILE B N 1
ATOM 6680 C CA . ILE B 1 418 ? 105.540 56.806 51.160 1.00 29.00 415 ILE B CA 1
ATOM 6681 C C . ILE B 1 418 ? 106.210 56.891 49.791 1.00 29.65 415 ILE B C 1
ATOM 6682 O O . ILE B 1 418 ? 106.743 55.900 49.279 1.00 29.96 415 ILE B O 1
ATOM 6687 N N . ASN B 1 419 ? 106.152 58.091 49.211 1.00 30.00 416 ASN B N 1
ATOM 6688 C CA . ASN B 1 419 ? 106.818 58.440 47.949 1.00 30.91 416 ASN B CA 1
ATOM 6689 C C . ASN B 1 419 ? 106.209 57.844 46.698 1.00 31.02 416 ASN B C 1
ATOM 6690 O O . ASN B 1 419 ? 106.771 57.934 45.612 1.00 31.85 416 ASN B O 1
ATOM 6695 N N . THR B 1 420 ? 105.018 57.291 46.884 1.00 31.41 417 THR B N 1
ATOM 6696 C CA . THR B 1 420 ? 104.151 56.737 45.857 1.00 31.57 417 THR B CA 1
ATOM 6697 C C . THR B 1 420 ? 102.730 57.135 46.258 1.00 31.44 417 THR B C 1
ATOM 6698 O O . THR B 1 420 ? 102.452 57.392 47.443 1.00 30.72 417 THR B O 1
ATOM 6702 N N . ALA B 1 421 ? 101.840 57.214 45.272 1.00 31.53 418 ALA B N 1
ATOM 6703 C CA . ALA B 1 421 ? 100.429 57.360 45.558 1.00 32.41 418 ALA B CA 1
ATOM 6704 C C . ALA B 1 421 ? 99.855 56.011 45.978 1.00 32.80 418 ALA B C 1
ATOM 6705 O O . ALA B 1 421 ? 100.401 54.956 45.643 1.00 32.95 418 ALA B O 1
ATOM 6707 N N . THR B 1 422 ? 98.757 56.057 46.727 1.00 33.65 419 THR B N 1
ATOM 6708 C CA . THR B 1 422 ? 97.989 54.868 47.035 1.00 34.35 419 THR B CA 1
ATOM 6709 C C . THR B 1 422 ? 97.645 54.165 45.736 1.00 35.57 419 THR B C 1
ATOM 6710 O O . THR B 1 422 ? 97.145 54.789 44.787 1.00 36.18 419 THR B O 1
ATOM 6714 N N . ALA B 1 423 ? 97.936 52.870 45.692 1.00 37.35 420 ALA B N 1
ATOM 6715 C CA . ALA B 1 423 ? 97.805 52.077 44.470 1.00 38.90 420 ALA B CA 1
ATOM 6716 C C . ALA B 1 423 ? 97.668 50.602 44.793 1.00 39.96 420 ALA B C 1
ATOM 6717 O O . ALA B 1 423 ? 98.277 50.097 45.746 1.00 40.33 420 ALA B O 1
ATOM 6719 N N . ALA B 1 424 ? 96.882 49.917 43.967 1.00 41.30 421 ALA B N 1
ATOM 6720 C CA . ALA B 1 424 ? 96.526 48.521 44.196 1.00 42.62 421 ALA B CA 1
ATOM 6721 C C . ALA B 1 424 ? 97.672 47.563 43.907 1.00 43.84 421 ALA B C 1
ATOM 6722 O O . ALA B 1 424 ? 98.372 47.706 42.909 1.00 44.30 421 ALA B O 1
ATOM 6724 N N . ALA B 1 425 ? 97.850 46.595 44.804 1.00 45.17 422 ALA B N 1
ATOM 6725 C CA . ALA B 1 425 ? 98.681 45.421 44.557 1.00 46.35 422 ALA B CA 1
ATOM 6726 C C . ALA B 1 425 ? 98.152 44.241 45.391 1.00 46.99 422 ALA B C 1
ATOM 6727 O O . ALA B 1 425 ? 97.837 44.423 46.580 1.00 46.79 422 ALA B O 1
ATOM 6729 N N . PRO B 1 426 ? 98.055 43.031 44.772 1.00 47.55 423 PRO B N 1
ATOM 6730 C CA . PRO B 1 426 ? 97.502 41.813 45.399 1.00 47.59 423 PRO B CA 1
ATOM 6731 C C . PRO B 1 426 ? 97.992 41.585 46.831 1.00 48.42 423 PRO B C 1
ATOM 6732 O O . PRO B 1 426 ? 97.183 41.297 47.724 1.00 47.71 423 PRO B O 1
ATOM 6736 N N . GLU B 1 427 ? 99.310 41.722 47.017 1.00 49.43 424 GLU B N 1
ATOM 6737 C CA . GLU B 1 427 ? 100.007 41.490 48.286 1.00 50.78 424 GLU B CA 1
ATOM 6738 C C . GLU B 1 427 ? 99.868 42.626 49.315 1.00 50.66 424 GLU B C 1
ATOM 6739 O O . GLU B 1 427 ? 100.400 42.536 50.437 1.00 50.80 424 GLU B O 1
ATOM 6745 N N . LEU B 1 428 ? 99.172 43.696 48.931 1.00 50.42 425 LEU B N 1
ATOM 6746 C CA . LEU B 1 428 ? 98.962 44.836 49.827 1.00 50.31 425 LEU B CA 1
ATOM 6747 C C . LEU B 1 428 ? 97.530 44.857 50.362 1.00 49.93 425 LEU B C 1
ATOM 6748 O O . LEU B 1 428 ? 96.582 45.038 49.578 1.00 49.54 425 LEU B O 1
ATOM 6753 N N . PRO B 1 429 ? 97.371 44.690 51.700 1.00 49.98 426 PRO B N 1
ATOM 6754 C CA . PRO B 1 429 ? 96.058 44.709 52.362 1.00 49.42 426 PRO B CA 1
ATOM 6755 C C . PRO B 1 429 ? 95.361 46.049 52.159 1.00 49.20 426 PRO B C 1
ATOM 6756 O O . PRO B 1 429 ? 96.031 47.076 52.017 1.00 49.41 426 PRO B O 1
ATOM 6760 N N . PHE B 1 430 ? 94.030 46.028 52.145 1.00 48.68 427 PHE B N 1
ATOM 6761 C CA . PHE B 1 430 ? 93.253 47.199 51.790 1.00 48.45 427 PHE B CA 1
ATOM 6762 C C . PHE B 1 430 ? 92.026 47.377 52.687 1.00 48.58 427 PHE B C 1
ATOM 6763 O O . PHE B 1 430 ? 91.174 46.488 52.811 1.00 48.60 427 PHE B O 1
ATOM 6771 N N . GLY B 1 431 ? 91.947 48.550 53.298 1.00 48.64 428 GLY B N 1
ATOM 6772 C CA . GLY B 1 431 ? 90.818 48.913 54.132 1.00 48.85 428 GLY B CA 1
ATOM 6773 C C . GLY B 1 431 ? 91.057 50.271 54.753 1.00 49.22 428 GLY B C 1
ATOM 6774 O O . GLY B 1 431 ? 92.174 50.809 54.695 1.00 49.32 428 GLY B O 1
ATOM 6775 N N . GLY B 1 432 ? 90.005 50.824 55.343 1.00 49.27 429 GLY B N 1
ATOM 6776 C CA . GLY B 1 432 ? 90.097 52.116 55.999 1.00 49.99 429 GLY B CA 1
ATOM 6777 C C . GLY B 1 432 ? 89.598 52.075 57.420 1.00 50.44 429 GLY B C 1
ATOM 6778 O O . GLY B 1 432 ? 89.208 51.020 57.925 1.00 50.83 429 GLY B O 1
ATOM 6779 N N . ILE B 1 433 ? 89.625 53.232 58.068 1.00 50.88 430 ILE B N 1
ATOM 6780 C CA . ILE B 1 433 ? 89.009 53.414 59.381 1.00 51.13 430 ILE B CA 1
ATOM 6781 C C . ILE B 1 433 ? 87.999 54.575 59.303 1.00 51.60 430 ILE B C 1
ATOM 6782 O O . ILE B 1 433 ? 87.673 55.030 58.197 1.00 51.32 430 ILE B O 1
ATOM 6787 N N . LYS B 1 434 ? 87.509 55.037 60.457 1.00 52.11 431 LYS B N 1
ATOM 6788 C CA . LYS B 1 434 ? 86.524 56.139 60.544 1.00 52.74 431 LYS B CA 1
ATOM 6789 C C . LYS B 1 434 ? 85.267 55.878 59.690 1.00 52.18 431 LYS B C 1
ATOM 6790 O O . LYS B 1 434 ? 84.682 54.796 59.803 1.00 51.86 431 LYS B O 1
ATOM 6796 N N . ASN B 1 435 ? 84.861 56.842 58.850 1.00 52.07 432 ASN B N 1
ATOM 6797 C CA . ASN B 1 435 ? 83.672 56.674 57.981 1.00 51.71 432 ASN B CA 1
ATOM 6798 C C . ASN B 1 435 ? 83.931 55.992 56.621 1.00 51.17 432 ASN B C 1
ATOM 6799 O O . ASN B 1 435 ? 83.028 55.903 55.779 1.00 50.66 432 ASN B O 1
ATOM 6804 N N . SER B 1 436 ? 85.160 55.504 56.435 1.00 51.20 433 SER B N 1
ATOM 6805 C CA . SER B 1 436 ? 85.568 54.761 55.239 1.00 50.83 433 SER B CA 1
ATOM 6806 C C . SER B 1 436 ? 85.302 53.254 55.402 1.00 51.04 433 SER B C 1
ATOM 6807 O O . SER B 1 436 ? 85.573 52.445 54.498 1.00 49.84 433 SER B O 1
ATOM 6810 N N . GLY B 1 437 ? 84.763 52.894 56.565 1.00 52.02 434 GLY B N 1
ATOM 6811 C CA . GLY B 1 437 ? 84.354 51.527 56.834 1.00 53.28 434 GLY B CA 1
ATOM 6812 C C . GLY B 1 437 ? 85.383 50.744 57.630 1.00 54.60 434 GLY B C 1
ATOM 6813 O O . GLY B 1 437 ? 86.124 51.311 58.451 1.00 54.77 434 GLY B O 1
ATOM 6814 N N . PHE B 1 438 ? 85.427 49.436 57.383 1.00 55.27 435 PHE B N 1
ATOM 6815 C CA . PHE B 1 438 ? 86.221 48.531 58.202 1.00 56.82 435 PHE B CA 1
ATOM 6816 C C . PHE B 1 438 ? 86.589 47.236 57.475 1.00 57.54 435 PHE B C 1
ATOM 6817 O O . PHE B 1 438 ? 85.992 46.897 56.443 1.00 57.61 435 PHE B O 1
ATOM 6825 N N . GLY B 1 439 ? 87.575 46.521 58.018 1.00 58.49 436 GLY B N 1
ATOM 6826 C CA . GLY B 1 439 ? 88.016 45.253 57.445 1.00 59.20 436 GLY B CA 1
ATOM 6827 C C . GLY B 1 439 ? 89.099 45.467 56.410 1.00 59.70 436 GLY B C 1
ATOM 6828 O O . GLY B 1 439 ? 89.263 46.575 55.893 1.00 59.63 436 GLY B O 1
ATOM 6829 N N . ARG B 1 440 ? 89.842 44.397 56.122 1.00 60.43 437 ARG B N 1
ATOM 6830 C CA . ARG B 1 440 ? 90.912 44.401 55.114 1.00 60.82 437 ARG B CA 1
ATOM 6831 C C . ARG B 1 440 ? 90.661 43.331 54.047 1.00 60.77 437 ARG B C 1
ATOM 6832 O O . ARG B 1 440 ? 90.487 42.154 54.378 1.00 61.08 437 ARG B O 1
ATOM 6840 N N . GLU B 1 441 ? 90.641 43.725 52.776 1.00 60.51 438 GLU B N 1
ATOM 6841 C CA . GLU B 1 441 ? 90.827 42.729 51.716 1.00 60.73 438 GLU B CA 1
ATOM 6842 C C . GLU B 1 441 ? 92.203 42.803 51.041 1.00 60.73 438 GLU B C 1
ATOM 6843 O O . GLU B 1 441 ? 93.036 43.635 51.420 1.00 61.11 438 GLU B O 1
ATOM 6849 N N . LEU B 1 442 ? 92.431 41.921 50.064 1.00 60.11 439 LEU B N 1
ATOM 6850 C CA . LEU B 1 442 ? 93.762 41.665 49.488 1.00 60.15 439 LEU B CA 1
ATOM 6851 C C . LEU B 1 442 ? 94.752 41.100 50.520 1.00 60.24 439 LEU B C 1
ATOM 6852 O O . LEU B 1 442 ? 94.465 41.092 51.722 1.00 60.17 439 LEU B O 1
ATOM 6857 N N . SER B 1 443 ? 95.899 40.618 50.029 1.00 60.51 440 SER B N 1
ATOM 6858 C CA . SER B 1 443 ? 96.905 39.851 50.814 1.00 60.68 440 SER B CA 1
ATOM 6859 C C . SER B 1 443 ? 96.317 38.617 51.535 1.00 60.51 440 SER B C 1
ATOM 6860 O O . SER B 1 443 ? 95.200 38.166 51.219 1.00 60.09 440 SER B O 1
ATOM 6863 N N . PHE B 1 444 ? 97.076 38.078 52.491 1.00 60.67 441 PHE B N 1
ATOM 6864 C CA . PHE B 1 444 ? 96.610 36.984 53.360 1.00 60.35 441 PHE B CA 1
ATOM 6865 C C . PHE B 1 444 ? 95.392 37.367 54.228 1.00 59.23 441 PHE B C 1
ATOM 6866 O O . PHE B 1 444 ? 94.676 36.490 54.721 1.00 59.28 441 PHE B O 1
ATOM 6874 N N . LEU B 1 445 ? 95.174 38.672 54.417 1.00 57.78 442 LEU B N 1
ATOM 6875 C CA . LEU B 1 445 ? 94.047 39.170 55.211 1.00 56.43 442 LEU B CA 1
ATOM 6876 C C . LEU B 1 445 ? 92.679 39.084 54.508 1.00 55.06 442 LEU B C 1
ATOM 6877 O O . LEU B 1 445 ? 91.645 38.909 55.173 1.00 54.73 442 LEU B O 1
ATOM 6882 N N . GLY B 1 446 ? 92.679 39.209 53.178 1.00 53.64 443 GLY B N 1
ATOM 6883 C CA . GLY B 1 446 ? 91.437 39.215 52.394 1.00 51.67 443 GLY B CA 1
ATOM 6884 C C . GLY B 1 446 ? 90.722 37.876 52.350 1.00 50.73 443 GLY B C 1
ATOM 6885 O O . GLY B 1 446 ? 89.486 37.811 52.251 1.00 50.41 443 GLY B O 1
ATOM 6886 N N . ILE B 1 447 ? 91.507 36.805 52.430 1.00 49.95 444 ILE B N 1
ATOM 6887 C CA . ILE B 1 447 ? 90.982 35.448 52.336 1.00 48.85 444 ILE B CA 1
ATOM 6888 C C . ILE B 1 447 ? 90.385 34.977 53.666 1.00 48.44 444 ILE B C 1
ATOM 6889 O O . ILE B 1 447 ? 89.738 33.931 53.721 1.00 48.58 444 ILE B O 1
ATOM 6894 N N . GLU B 1 448 ? 90.579 35.775 54.717 1.00 47.48 445 GLU B N 1
ATOM 6895 C CA . GLU B 1 448 ? 90.203 35.397 56.080 1.00 46.90 445 GLU B CA 1
ATOM 6896 C C . GLU B 1 448 ? 88.907 36.026 56.553 1.00 45.11 445 GLU B C 1
ATOM 6897 O O . GLU B 1 448 ? 88.448 35.733 57.658 1.00 45.26 445 GLU B O 1
ATOM 6903 N N . GLU B 1 449 ? 88.322 36.885 55.726 1.00 42.92 446 GLU B N 1
ATOM 6904 C CA . GLU B 1 449 ? 87.099 37.595 56.111 1.00 41.01 446 GLU B CA 1
ATOM 6905 C C . GLU B 1 449 ? 85.913 36.651 56.284 1.00 38.83 446 GLU B C 1
ATOM 6906 O O . GLU B 1 449 ? 85.245 36.693 57.322 1.00 39.12 446 GLU B O 1
ATOM 6912 N N . PHE B 1 450 ? 85.682 35.787 55.288 1.00 35.54 447 PHE B N 1
ATOM 6913 C CA . PHE B 1 450 ? 84.498 34.932 55.268 1.00 32.84 447 PHE B CA 1
ATOM 6914 C C . PHE B 1 450 ? 84.808 33.440 55.348 1.00 31.33 447 PHE B C 1
ATOM 6915 O O . PHE B 1 450 ? 84.304 32.632 54.572 1.00 30.93 447 PHE B O 1
ATOM 6923 N N . ILE B 1 451 ? 85.635 33.076 56.311 1.00 29.76 448 ILE B N 1
ATOM 6924 C CA . ILE B 1 451 ? 85.909 31.676 56.568 1.00 27.90 448 ILE B CA 1
ATOM 6925 C C . ILE B 1 451 ? 85.532 31.382 58.001 1.00 26.68 448 ILE B C 1
ATOM 6926 O O . ILE B 1 451 ? 85.395 32.286 58.814 1.00 25.55 448 ILE B O 1
ATOM 6931 N N . ASN B 1 452 ? 85.320 30.111 58.289 1.00 25.65 449 ASN B N 1
ATOM 6932 C CA . ASN B 1 452 ? 85.274 29.633 59.645 1.00 24.75 449 ASN B CA 1
ATOM 6933 C C . ASN B 1 452 ? 86.710 29.322 60.109 1.00 25.08 449 ASN B C 1
ATOM 6934 O O . ASN B 1 452 ? 87.345 28.373 59.640 1.00 25.22 449 ASN B O 1
ATOM 6939 N N . ARG B 1 453 ? 87.206 30.128 61.039 1.00 24.97 450 ARG B N 1
ATOM 6940 C CA . ARG B 1 453 ? 88.455 29.827 61.732 1.00 26.18 450 ARG B CA 1
ATOM 6941 C C . ARG B 1 453 ? 88.162 28.851 62.877 1.00 25.85 450 ARG B C 1
ATOM 6942 O O . ARG B 1 453 ? 88.036 29.219 64.052 1.00 25.08 450 ARG B O 1
ATOM 6950 N N . LYS B 1 454 ? 88.008 27.591 62.492 1.00 25.76 451 LYS B N 1
ATOM 6951 C CA . LYS B 1 454 ? 87.612 26.566 63.432 1.00 25.72 451 LYS B CA 1
ATOM 6952 C C . LYS B 1 454 ? 88.798 26.162 64.292 1.00 25.25 451 LYS B C 1
ATOM 6953 O O . LYS B 1 454 ? 89.864 25.809 63.776 1.00 25.68 451 LYS B O 1
ATOM 6959 N N . LEU B 1 455 ? 88.597 26.248 65.603 1.00 23.93 452 LEU B N 1
ATOM 6960 C CA . LEU B 1 455 ? 89.510 25.667 66.569 1.00 23.89 452 LEU B CA 1
ATOM 6961 C C . LEU B 1 455 ? 89.296 24.144 66.694 1.00 23.91 452 LEU B C 1
ATOM 6962 O O . LEU B 1 455 ? 88.161 23.677 66.807 1.00 22.94 452 LEU B O 1
ATOM 6967 N N . VAL B 1 456 ? 90.393 23.387 66.677 1.00 24.23 453 VAL B N 1
ATOM 6968 C CA . VAL B 1 456 ? 90.354 21.954 66.936 1.00 25.00 453 VAL B CA 1
ATOM 6969 C C . VAL B 1 456 ? 91.358 21.688 68.024 1.00 26.66 453 VAL B C 1
ATOM 6970 O O . VAL B 1 456 ? 92.564 21.875 67.833 1.00 27.84 453 VAL B O 1
ATOM 6974 N N . ARG B 1 457 ? 90.847 21.234 69.161 1.00 27.06 454 ARG B N 1
ATOM 6975 C CA . ARG B 1 457 ? 91.618 21.147 70.363 1.00 28.22 454 ARG B CA 1
ATOM 6976 C C . ARG B 1 457 ? 91.543 19.741 70.973 1.00 29.73 454 ARG B C 1
ATOM 6977 O O . ARG B 1 457 ? 90.462 19.240 71.283 1.00 29.71 454 ARG B O 1
ATOM 6985 N N . ILE B 1 458 ? 92.711 19.104 71.098 1.00 31.42 455 ILE B N 1
ATOM 6986 C CA . ILE B 1 458 ? 92.867 17.810 71.784 1.00 33.58 455 ILE B CA 1
ATOM 6987 C C . ILE B 1 458 ? 93.535 18.057 73.130 1.00 35.19 455 ILE B C 1
ATOM 6988 O O . ILE B 1 458 ? 94.725 18.365 73.199 1.00 35.61 455 ILE B O 1
ATOM 6993 N N . GLY B 1 459 ? 92.766 17.922 74.203 1.00 36.93 456 GLY B N 1
ATOM 6994 C CA . GLY B 1 459 ? 93.264 18.216 75.547 1.00 38.79 456 GLY B CA 1
ATOM 6995 C C . GLY B 1 459 ? 94.197 17.136 76.076 1.00 41.41 456 GLY B C 1
ATOM 6996 O O . GLY B 1 459 ? 93.962 15.936 75.867 1.00 43.08 456 GLY B O 1
ATOM 7005 N N . ILE C 1 5 ? 142.493 11.304 32.780 1.00 52.05 2 ILE C N 1
ATOM 7006 C CA . ILE C 1 5 ? 141.217 11.851 32.350 1.00 47.49 2 ILE C CA 1
ATOM 7007 C C . ILE C 1 5 ? 141.395 12.357 30.918 1.00 44.82 2 ILE C C 1
ATOM 7008 O O . ILE C 1 5 ? 142.421 12.951 30.580 1.00 45.15 2 ILE C O 1
ATOM 7013 N N . VAL C 1 6 ? 140.403 12.090 30.077 1.00 40.93 3 VAL C N 1
ATOM 7014 C CA . VAL C 1 6 ? 140.431 12.512 28.691 1.00 37.43 3 VAL C CA 1
ATOM 7015 C C . VAL C 1 6 ? 139.107 13.182 28.369 1.00 34.14 3 VAL C C 1
ATOM 7016 O O . VAL C 1 6 ? 138.057 12.538 28.335 1.00 33.52 3 VAL C O 1
ATOM 7020 N N . TYR C 1 7 ? 139.164 14.483 28.134 1.00 31.42 4 TYR C N 1
ATOM 7021 C CA . TYR C 1 7 ? 138.014 15.229 27.624 1.00 29.02 4 TYR C CA 1
ATOM 7022 C C . TYR C 1 7 ? 137.859 14.972 26.124 1.00 29.09 4 TYR C C 1
ATOM 7023 O O . TYR C 1 7 ? 138.684 15.406 25.311 1.00 28.90 4 TYR C O 1
ATOM 7032 N N . GLN C 1 8 ? 136.825 14.209 25.771 1.00 28.25 5 GLN C N 1
ATOM 7033 C CA . GLN C 1 8 ? 136.567 13.898 24.384 1.00 28.26 5 GLN C CA 1
ATOM 7034 C C . GLN C 1 8 ? 135.128 13.545 24.117 1.00 27.16 5 GLN C C 1
ATOM 7035 O O . GLN C 1 8 ? 134.411 13.098 25.000 1.00 27.74 5 GLN C O 1
ATOM 7041 N N . THR C 1 9 ? 134.718 13.766 22.878 1.00 26.62 6 THR C N 1
ATOM 7042 C CA . THR C 1 9 ? 133.486 13.228 22.357 1.00 25.76 6 THR C CA 1
ATOM 7043 C C . THR C 1 9 ? 133.795 11.870 21.746 1.00 26.19 6 THR C C 1
ATOM 7044 O O . THR C 1 9 ? 134.488 11.798 20.739 1.00 26.54 6 THR C O 1
ATOM 7048 N N . LEU C 1 10 ? 133.272 10.818 22.368 1.00 25.66 7 LEU C N 1
ATOM 7049 C CA . LEU C 1 10 ? 133.281 9.483 21.815 1.00 26.81 7 LEU C CA 1
ATOM 7050 C C . LEU C 1 10 ? 131.814 9.085 21.622 1.00 27.02 7 LEU C C 1
ATOM 7051 O O . LEU C 1 10 ? 131.092 8.807 22.593 1.00 26.55 7 LEU C O 1
ATOM 7056 N N . ASN C 1 11 ? 131.385 9.082 20.357 1.00 27.45 8 ASN C N 1
ATOM 7057 C CA . ASN C 1 11 ? 130.018 8.780 19.974 1.00 27.82 8 ASN C CA 1
ATOM 7058 C C . ASN C 1 11 ? 129.663 7.348 20.364 1.00 28.58 8 ASN C C 1
ATOM 7059 O O . ASN C 1 11 ? 130.248 6.414 19.824 1.00 30.21 8 ASN C O 1
ATOM 7064 N N . PRO C 1 12 ? 128.743 7.165 21.338 1.00 28.28 9 PRO C N 1
ATOM 7065 C CA . PRO C 1 12 ? 128.395 5.818 21.773 1.00 28.86 9 PRO C CA 1
ATOM 7066 C C . PRO C 1 12 ? 127.583 4.997 20.762 1.00 30.23 9 PRO C C 1
ATOM 7067 O O . PRO C 1 12 ? 127.383 3.796 20.971 1.00 30.93 9 PRO C O 1
ATOM 7071 N N . THR C 1 13 ? 127.127 5.635 19.685 1.00 30.19 10 THR C N 1
ATOM 7072 C CA . THR C 1 13 ? 126.417 4.936 18.628 1.00 31.69 10 THR C CA 1
ATOM 7073 C C . THR C 1 13 ? 127.397 4.310 17.628 1.00 33.23 10 THR C C 1
ATOM 7074 O O . THR C 1 13 ? 127.212 3.174 17.192 1.00 33.66 10 THR C O 1
ATOM 7078 N N . THR C 1 14 ? 128.437 5.061 17.281 1.00 33.63 11 THR C N 1
ATOM 7079 C CA . THR C 1 14 ? 129.420 4.626 16.289 1.00 35.69 11 THR C CA 1
ATOM 7080 C C . THR C 1 14 ? 130.695 4.101 16.943 1.00 36.46 11 THR C C 1
ATOM 7081 O O . THR C 1 14 ? 131.523 3.465 16.271 1.00 37.60 11 THR C O 1
ATOM 7085 N N . GLU C 1 15 ? 130.840 4.383 18.242 1.00 36.05 12 GLU C N 1
ATOM 7086 C CA . GLU C 1 15 ? 132.030 4.033 19.027 1.00 36.98 12 GLU C CA 1
ATOM 7087 C C . GLU C 1 15 ? 133.276 4.786 18.555 1.00 37.01 12 GLU C C 1
ATOM 7088 O O . GLU C 1 15 ? 134.409 4.341 18.793 1.00 37.68 12 GLU C O 1
ATOM 7094 N N . THR C 1 16 ? 133.049 5.925 17.899 1.00 36.47 13 THR C N 1
ATOM 7095 C CA . THR C 1 16 ? 134.105 6.752 17.327 1.00 36.15 13 THR C CA 1
ATOM 7096 C C . THR C 1 16 ? 134.435 8.004 18.158 1.00 34.55 13 THR C C 1
ATOM 7097 O O . THR C 1 16 ? 133.554 8.827 18.457 1.00 32.88 13 THR C O 1
ATOM 7101 N N . VAL C 1 17 ? 135.710 8.138 18.524 1.00 34.40 14 VAL C N 1
ATOM 7102 C CA . VAL C 1 17 ? 136.213 9.401 19.049 1.00 33.58 14 VAL C CA 1
ATOM 7103 C C . VAL C 1 17 ? 136.073 10.433 17.922 1.00 33.86 14 VAL C C 1
ATOM 7104 O O . VAL C 1 17 ? 136.692 10.296 16.879 1.00 34.67 14 VAL C O 1
ATOM 7108 N N . GLU C 1 18 ? 135.247 11.451 18.130 1.00 33.29 15 GLU C N 1
ATOM 7109 C CA . GLU C 1 18 ? 135.026 12.466 17.111 1.00 34.22 15 GLU C CA 1
ATOM 7110 C C . GLU C 1 18 ? 135.891 13.696 17.370 1.00 33.72 15 GLU C C 1
ATOM 7111 O O . GLU C 1 18 ? 136.439 14.297 16.445 1.00 34.76 15 GLU C O 1
ATOM 7117 N N . ARG C 1 19 ? 136.063 14.019 18.641 1.00 32.98 16 ARG C N 1
ATOM 7118 C CA . ARG C 1 19 ? 136.566 15.314 19.054 1.00 32.26 16 ARG C CA 1
ATOM 7119 C C . ARG C 1 19 ? 137.360 15.199 20.367 1.00 31.48 16 ARG C C 1
ATOM 7120 O O . ARG C 1 19 ? 136.937 14.505 21.297 1.00 29.95 16 ARG C O 1
ATOM 7128 N N . SER C 1 20 ? 138.503 15.886 20.413 1.00 31.76 17 SER C N 1
ATOM 7129 C CA . SER C 1 20 ? 139.429 15.875 21.549 1.00 31.90 17 SER C CA 1
ATOM 7130 C C . SER C 1 20 ? 139.789 17.278 22.042 1.00 31.66 17 SER C C 1
ATOM 7131 O O . SER C 1 20 ? 139.971 18.208 21.244 1.00 31.35 17 SER C O 1
ATOM 7134 N N . PHE C 1 21 ? 139.890 17.402 23.368 1.00 31.10 18 PHE C N 1
ATOM 7135 C CA . PHE C 1 21 ? 140.139 18.674 24.025 1.00 30.97 18 PHE C CA 1
ATOM 7136 C C . PHE C 1 21 ? 141.266 18.559 25.043 1.00 31.70 18 PHE C C 1
ATOM 7137 O O . PHE C 1 21 ? 141.393 17.558 25.751 1.00 32.31 18 PHE C O 1
ATOM 7145 N N . ASP C 1 22 ? 142.084 19.600 25.108 1.00 32.16 19 ASP C N 1
ATOM 7146 C CA . ASP C 1 22 ? 143.155 19.671 26.072 1.00 32.68 19 ASP C CA 1
ATOM 7147 C C . ASP C 1 22 ? 142.610 20.174 27.409 1.00 32.20 19 ASP C C 1
ATOM 7148 O O . ASP C 1 22 ? 141.597 20.895 27.461 1.00 31.66 19 ASP C O 1
ATOM 7153 N N . LEU C 1 23 ? 143.273 19.759 28.483 1.00 32.01 20 LEU C N 1
ATOM 7154 C CA . LEU C 1 23 ? 143.051 20.303 29.801 1.00 31.66 20 LEU C CA 1
ATOM 7155 C C . LEU C 1 23 ? 143.460 21.769 29.797 1.00 31.88 20 LEU C C 1
ATOM 7156 O O . LEU C 1 23 ? 144.359 22.171 29.041 1.00 32.20 20 LEU C O 1
ATOM 7161 N N . HIS C 1 24 ? 142.800 22.572 30.627 1.00 31.36 21 HIS C N 1
ATOM 7162 C CA . HIS C 1 24 ? 143.312 23.903 30.900 1.00 31.82 21 HIS C CA 1
ATOM 7163 C C . HIS C 1 24 ? 144.600 23.740 31.676 1.00 32.70 21 HIS C C 1
ATOM 7164 O O . HIS C 1 24 ? 144.709 22.843 32.521 1.00 32.80 21 HIS C O 1
ATOM 7171 N N . THR C 1 25 ? 145.577 24.581 31.355 1.00 33.58 22 THR C N 1
ATOM 7172 C CA . THR C 1 25 ? 146.866 24.552 32.017 1.00 35.37 22 THR C CA 1
ATOM 7173 C C . THR C 1 25 ? 146.697 25.217 33.378 1.00 36.00 22 THR C C 1
ATOM 7174 O O . THR C 1 25 ? 145.681 25.903 33.599 1.00 35.72 22 THR C O 1
ATOM 7178 N N . PRO C 1 26 ? 147.675 25.027 34.294 1.00 36.92 23 PRO C N 1
ATOM 7179 C CA . PRO C 1 26 ? 147.630 25.802 35.547 1.00 37.43 23 PRO C CA 1
ATOM 7180 C C . PRO C 1 26 ? 147.419 27.309 35.328 1.00 37.70 23 PRO C C 1
ATOM 7181 O O . PRO C 1 26 ? 146.639 27.941 36.058 1.00 37.13 23 PRO C O 1
ATOM 7185 N N . ALA C 1 27 ? 148.091 27.873 34.328 1.00 38.26 24 ALA C N 1
ATOM 7186 C CA . ALA C 1 27 ? 147.956 29.296 34.037 1.00 38.85 24 ALA C CA 1
ATOM 7187 C C . ALA C 1 27 ? 146.557 29.664 33.521 1.00 38.22 24 ALA C C 1
ATOM 7188 O O . ALA C 1 27 ? 146.088 30.782 33.732 1.00 37.82 24 ALA C O 1
ATOM 7190 N N . GLN C 1 28 ? 145.903 28.735 32.831 1.00 38.45 25 GLN C N 1
ATOM 7191 C CA . GLN C 1 28 ? 144.566 29.007 32.311 1.00 38.27 25 GLN C CA 1
ATOM 7192 C C . GLN C 1 28 ? 143.524 28.900 33.429 1.00 38.36 25 GLN C C 1
ATOM 7193 O O . GLN C 1 28 ? 142.572 29.678 33.467 1.00 37.93 25 GLN C O 1
ATOM 7207 N N . LYS C 1 30 ? 144.224 29.620 36.643 1.00 38.50 27 LYS C N 1
ATOM 7208 C CA . LYS C 1 30 ? 144.456 30.885 37.329 1.00 38.26 27 LYS C CA 1
ATOM 7209 C C . LYS C 1 30 ? 143.723 32.041 36.651 1.00 37.70 27 LYS C C 1
ATOM 7210 O O . LYS C 1 30 ? 142.966 32.765 37.305 1.00 37.49 27 LYS C O 1
ATOM 7216 N N . ASP C 1 31 ? 143.940 32.210 35.348 1.00 36.94 28 ASP C N 1
ATOM 7217 C CA . ASP C 1 31 ? 143.266 33.274 34.602 1.00 36.64 28 ASP C CA 1
ATOM 7218 C C . ASP C 1 31 ? 141.750 33.228 34.761 1.00 34.90 28 ASP C C 1
ATOM 7219 O O . ASP C 1 31 ? 141.137 34.263 34.963 1.00 35.29 28 ASP C O 1
ATOM 7224 N N . ILE C 1 32 ? 141.164 32.025 34.704 1.00 33.09 29 ILE C N 1
ATOM 7225 C CA . ILE C 1 32 ? 139.706 31.815 34.810 1.00 30.57 29 ILE C CA 1
ATOM 7226 C C . ILE C 1 32 ? 139.165 32.178 36.204 1.00 30.49 29 ILE C C 1
ATOM 7227 O O . ILE C 1 32 ? 138.091 32.788 36.335 1.00 29.80 29 ILE C O 1
ATOM 7232 N N . THR C 1 33 ? 139.907 31.801 37.244 1.00 30.38 30 THR C N 1
ATOM 7233 C CA . THR C 1 33 ? 139.534 32.125 38.632 1.00 29.88 30 THR C CA 1
ATOM 7234 C C . THR C 1 33 ? 139.680 33.640 38.883 1.00 30.95 30 THR C C 1
ATOM 7235 O O . THR C 1 33 ? 138.802 34.243 39.502 1.00 30.64 30 THR C O 1
ATOM 7239 N N . ASP C 1 34 ? 140.750 34.239 38.352 1.00 31.55 31 ASP C N 1
ATOM 7240 C CA . ASP C 1 34 ? 140.977 35.695 38.398 1.00 33.44 31 ASP C CA 1
ATOM 7241 C C . ASP C 1 34 ? 139.868 36.461 37.670 1.00 33.48 31 ASP C C 1
ATOM 7242 O O . ASP C 1 34 ? 139.355 37.457 38.190 1.00 34.22 31 ASP C O 1
ATOM 7247 N N . ARG C 1 35 ? 139.534 35.993 36.469 1.00 33.04 32 ARG C N 1
ATOM 7248 C CA . ARG C 1 35 ? 138.451 36.532 35.641 1.00 33.82 32 ARG C CA 1
ATOM 7249 C C . ARG C 1 35 ? 137.124 36.516 36.412 1.00 32.20 32 ARG C C 1
ATOM 7250 O O . ARG C 1 35 ? 136.414 37.520 36.456 1.00 33.15 32 ARG C O 1
ATOM 7258 N N . ALA C 1 36 ? 136.810 35.380 37.030 1.00 30.21 33 ALA C N 1
ATOM 7259 C CA . ALA C 1 36 ? 135.531 35.180 37.699 1.00 29.23 33 ALA C CA 1
ATOM 7260 C C . ALA C 1 36 ? 135.403 36.066 38.933 1.00 29.11 33 ALA C C 1
ATOM 7261 O O . ALA C 1 36 ? 134.363 36.663 39.163 1.00 28.73 33 ALA C O 1
ATOM 7263 N N . GLU C 1 37 ? 136.475 36.148 39.707 1.00 29.60 34 GLU C N 1
ATOM 7264 C CA . GLU C 1 37 ? 136.514 36.950 40.935 1.00 30.25 34 GLU C CA 1
ATOM 7265 C C . GLU C 1 37 ? 136.360 38.434 40.619 1.00 30.77 34 GLU C C 1
ATOM 7266 O O . GLU C 1 37 ? 135.600 39.127 41.270 1.00 30.46 34 GLU C O 1
ATOM 7272 N N . HIS C 1 38 ? 137.078 38.896 39.599 1.00 31.31 35 HIS C N 1
ATOM 7273 C CA . HIS C 1 38 ? 137.024 40.285 39.188 1.00 32.62 35 HIS C CA 1
ATOM 7274 C C . HIS C 1 38 ? 135.641 40.703 38.677 1.00 32.41 35 HIS C C 1
ATOM 7275 O O . HIS C 1 38 ? 135.096 41.724 39.084 1.00 33.34 35 HIS C O 1
ATOM 7282 N N . VAL C 1 39 ? 135.082 39.897 37.790 1.00 31.99 36 VAL C N 1
ATOM 7283 C CA . VAL C 1 39 ? 133.760 40.154 37.241 1.00 31.83 36 VAL C CA 1
ATOM 7284 C C . VAL C 1 39 ? 132.682 40.104 38.327 1.00 31.09 36 VAL C C 1
ATOM 7285 O O . VAL C 1 39 ? 131.725 40.888 38.284 1.00 31.52 36 VAL C O 1
ATOM 7289 N N . TRP C 1 40 ? 132.855 39.216 39.306 1.00 30.27 37 TRP C N 1
ATOM 7290 C CA . TRP C 1 40 ? 131.900 39.071 40.410 1.00 30.10 37 TRP C CA 1
ATOM 7291 C C . TRP C 1 40 ? 131.856 40.356 41.232 1.00 32.03 37 TRP C C 1
ATOM 7292 O O . TRP C 1 40 ? 130.789 40.964 41.394 1.00 32.09 37 TRP C O 1
ATOM 7303 N N . LYS C 1 41 ? 133.038 40.747 41.717 1.00 33.74 38 LYS C N 1
ATOM 7304 C CA . LYS C 1 41 ? 133.284 41.958 42.490 1.00 36.26 38 LYS C CA 1
ATOM 7305 C C . LYS C 1 41 ? 132.842 43.273 41.831 1.00 37.10 38 LYS C C 1
ATOM 7306 O O . LYS C 1 41 ? 132.192 44.089 42.473 1.00 37.87 38 LYS C O 1
ATOM 7312 N N . THR C 1 42 ? 133.212 43.489 40.569 1.00 37.41 39 THR C N 1
ATOM 7313 C CA . THR C 1 42 ? 133.068 44.823 39.957 1.00 38.84 39 THR C CA 1
ATOM 7314 C C . THR C 1 42 ? 131.913 44.939 38.963 1.00 38.68 39 THR C C 1
ATOM 7315 O O . THR C 1 42 ? 131.754 45.971 38.300 1.00 39.78 39 THR C O 1
ATOM 7319 N N . ASP C 1 43 ? 131.114 43.884 38.852 1.00 37.52 40 ASP C N 1
ATOM 7320 C CA . ASP C 1 43 ? 130.081 43.829 37.823 1.00 37.22 40 ASP C CA 1
ATOM 7321 C C . ASP C 1 43 ? 128.906 42.968 38.268 1.00 36.03 40 ASP C C 1
ATOM 7322 O O . ASP C 1 43 ? 127.879 43.507 38.696 1.00 37.00 40 ASP C O 1
ATOM 7327 N N . TRP C 1 44 ? 129.067 41.645 38.205 1.00 34.02 41 TRP C N 1
ATOM 7328 C CA . TRP C 1 44 ? 127.936 40.734 38.360 1.00 32.63 41 TRP C CA 1
ATOM 7329 C C . TRP C 1 44 ? 127.169 40.884 39.667 1.00 32.97 41 TRP C C 1
ATOM 7330 O O . TRP C 1 44 ? 125.935 40.964 39.649 1.00 32.85 41 TRP C O 1
ATOM 7341 N N . LYS C 1 45 ? 127.884 40.912 40.790 1.00 33.54 42 LYS C N 1
ATOM 7342 C CA . LYS C 1 45 ? 127.230 41.064 42.098 1.00 35.06 42 LYS C CA 1
ATOM 7343 C C . LYS C 1 45 ? 126.541 42.422 42.261 1.00 36.12 42 LYS C C 1
ATOM 7344 O O . LYS C 1 45 ? 125.636 42.564 43.088 1.00 36.90 42 LYS C O 1
ATOM 7350 N N . LEU C 1 46 ? 126.951 43.402 41.456 1.00 37.00 43 LEU C N 1
ATOM 7351 C CA . LEU C 1 46 ? 126.427 44.769 41.565 1.00 38.43 43 LEU C CA 1
ATOM 7352 C C . LEU C 1 46 ? 125.158 45.011 40.752 1.00 38.76 43 LEU C C 1
ATOM 7353 O O . LEU C 1 46 ? 124.384 45.936 41.051 1.00 39.50 43 LEU C O 1
ATOM 7358 N N . ARG C 1 47 ? 124.968 44.195 39.715 1.00 37.71 44 ARG C N 1
ATOM 7359 C CA . ARG C 1 47 ? 123.781 44.276 38.869 1.00 37.51 44 ARG C CA 1
ATOM 7360 C C . ARG C 1 47 ? 122.532 43.959 39.670 1.00 37.01 44 ARG C C 1
ATOM 7361 O O . ARG C 1 47 ? 122.558 43.116 40.572 1.00 36.14 44 ARG C O 1
ATOM 7369 N N . SER C 1 48 ? 121.444 44.645 39.336 1.00 37.39 45 SER C N 1
ATOM 7370 C CA . SER C 1 48 ? 120.139 44.316 39.890 1.00 37.46 45 SER C CA 1
ATOM 7371 C C . SER C 1 48 ? 119.649 42.941 39.420 1.00 36.20 45 SER C C 1
ATOM 7372 O O . SER C 1 48 ? 120.124 42.381 38.421 1.00 34.86 45 SER C O 1
ATOM 7375 N N . ILE C 1 49 ? 118.692 42.412 40.167 1.00 36.48 46 ILE C N 1
ATOM 7376 C CA . ILE C 1 49 ? 118.035 41.163 39.835 1.00 36.49 46 ILE C CA 1
ATOM 7377 C C . ILE C 1 49 ? 117.393 41.248 38.450 1.00 37.29 46 ILE C C 1
ATOM 7378 O O . ILE C 1 49 ? 117.529 40.323 37.644 1.00 37.09 46 ILE C O 1
ATOM 7383 N N . ALA C 1 50 ? 116.766 42.383 38.157 1.00 38.44 47 ALA C N 1
ATOM 7384 C CA . ALA C 1 50 ? 116.151 42.637 36.860 1.00 39.19 47 ALA C CA 1
ATOM 7385 C C . ALA C 1 50 ? 117.146 42.582 35.702 1.00 39.33 47 ALA C C 1
ATOM 7386 O O . ALA C 1 50 ? 116.806 42.137 34.601 1.00 39.45 47 ALA C O 1
ATOM 7388 N N . GLN C 1 51 ? 118.368 43.039 35.944 1.00 39.40 48 GLN C N 1
ATOM 7389 C CA . GLN C 1 51 ? 119.405 43.028 34.917 1.00 39.61 48 GLN C CA 1
ATOM 7390 C C . GLN C 1 51 ? 119.922 41.597 34.680 1.00 37.81 48 GLN C C 1
ATOM 7391 O O . GLN C 1 51 ? 120.083 41.157 33.532 1.00 37.57 48 GLN C O 1
ATOM 7397 N N . ARG C 1 52 ? 120.159 40.875 35.771 1.00 36.21 49 ARG C N 1
ATOM 7398 C CA . ARG C 1 52 ? 120.491 39.458 35.705 1.00 34.44 49 ARG C CA 1
ATOM 7399 C C . ARG C 1 52 ? 119.374 38.673 35.019 1.00 34.14 49 ARG C C 1
ATOM 7400 O O . ARG C 1 52 ? 119.643 37.812 34.192 1.00 33.13 49 ARG C O 1
ATOM 7408 N N . LYS C 1 53 ? 118.125 38.974 35.382 1.00 34.63 50 LYS C N 1
ATOM 7409 C CA . LYS C 1 53 ? 116.969 38.301 34.813 1.00 34.77 50 LYS C CA 1
ATOM 7410 C C . LYS C 1 53 ? 116.997 38.414 33.293 1.00 35.12 50 LYS C C 1
ATOM 7411 O O . LYS C 1 53 ? 116.867 37.404 32.601 1.00 34.59 50 LYS C O 1
ATOM 7417 N N . GLU C 1 54 ? 117.180 39.637 32.789 1.00 35.63 51 GLU C N 1
ATOM 7418 C CA . GLU C 1 54 ? 117.292 39.893 31.356 1.00 36.46 51 GLU C CA 1
ATOM 7419 C C . GLU C 1 54 ? 118.190 38.854 30.671 1.00 34.42 51 GLU C C 1
ATOM 7420 O O . GLU C 1 54 ? 117.808 38.247 29.663 1.00 34.86 51 GLU C O 1
ATOM 7426 N N . ILE C 1 55 ? 119.365 38.635 31.245 1.00 32.71 52 ILE C N 1
ATOM 7427 C CA . ILE C 1 55 ? 120.347 37.701 30.710 1.00 30.97 52 ILE C CA 1
ATOM 7428 C C . ILE C 1 55 ? 119.926 36.233 30.835 1.00 29.87 52 ILE C C 1
ATOM 7429 O O . ILE C 1 55 ? 119.876 35.511 29.834 1.00 30.15 52 ILE C O 1
ATOM 7434 N N . VAL C 1 56 ? 119.592 35.804 32.043 1.00 28.74 53 VAL C N 1
ATOM 7435 C CA . VAL C 1 56 ? 119.263 34.406 32.307 1.00 28.04 53 VAL C CA 1
ATOM 7436 C C . VAL C 1 56 ? 117.998 34.006 31.545 1.00 28.64 53 VAL C C 1
ATOM 7437 O O . VAL C 1 56 ? 117.883 32.888 31.068 1.00 28.58 53 VAL C O 1
ATOM 7441 N N . SER C 1 57 ? 117.071 34.947 31.412 1.00 29.34 54 SER C N 1
ATOM 7442 C CA . SER C 1 57 ? 115.861 34.755 30.635 1.00 29.82 54 SER C CA 1
ATOM 7443 C C . SER C 1 57 ? 116.139 34.633 29.124 1.00 29.66 54 SER C C 1
ATOM 7444 O O . SER C 1 57 ? 115.570 33.780 28.463 1.00 29.78 54 SER C O 1
ATOM 7447 N N . ARG C 1 58 ? 116.998 35.496 28.590 1.00 29.57 55 ARG C N 1
ATOM 7448 C CA . ARG C 1 58 ? 117.481 35.380 27.206 1.00 29.55 55 ARG C CA 1
ATOM 7449 C C . ARG C 1 58 ? 118.207 34.049 26.951 1.00 28.04 55 ARG C C 1
ATOM 7450 O O . ARG C 1 58 ? 118.083 33.489 25.872 1.00 28.23 55 ARG C O 1
ATOM 7458 N N . ALA C 1 59 ? 118.969 33.566 27.939 1.00 26.68 56 ALA C N 1
ATOM 7459 C CA . ALA C 1 59 ? 119.588 32.218 27.898 1.00 25.75 56 ALA C CA 1
ATOM 7460 C C . ALA C 1 59 ? 118.564 31.102 27.691 1.00 25.58 56 ALA C C 1
ATOM 7461 O O . ALA C 1 59 ? 118.784 30.196 26.893 1.00 25.45 56 ALA C O 1
ATOM 7463 N N . ALA C 1 60 ? 117.433 31.199 28.392 1.00 25.80 57 ALA C N 1
ATOM 7464 C CA . ALA C 1 60 ? 116.307 30.282 28.223 1.00 25.64 57 ALA C CA 1
ATOM 7465 C C . ALA C 1 60 ? 115.730 30.382 26.813 1.00 26.41 57 ALA C C 1
ATOM 7466 O O . ALA C 1 60 ? 115.510 29.364 26.162 1.00 26.36 57 ALA C O 1
ATOM 7468 N N . ASP C 1 61 ? 115.467 31.615 26.373 1.00 27.12 58 ASP C N 1
ATOM 7469 C CA . ASP C 1 61 ? 115.070 31.949 25.004 1.00 28.06 58 ASP C CA 1
ATOM 7470 C C . ASP C 1 61 ? 115.971 31.335 23.927 1.00 27.70 58 ASP C C 1
ATOM 7471 O O . ASP C 1 61 ? 115.478 30.752 22.968 1.00 28.40 58 ASP C O 1
ATOM 7476 N N . LEU C 1 62 ? 117.286 31.513 24.057 1.00 27.22 59 LEU C N 1
ATOM 7477 C CA . LEU C 1 62 ? 118.247 30.932 23.102 1.00 27.20 59 LEU C CA 1
ATOM 7478 C C . LEU C 1 62 ? 118.204 29.389 23.055 1.00 26.81 59 LEU C C 1
ATOM 7479 O O . LEU C 1 62 ? 118.316 28.802 21.970 1.00 27.20 59 LEU C O 1
ATOM 7484 N N . LEU C 1 63 ? 118.050 28.761 24.225 1.00 25.37 60 LEU C N 1
ATOM 7485 C CA . LEU C 1 63 ? 117.865 27.311 24.346 1.00 25.85 60 LEU C CA 1
ATOM 7486 C C . LEU C 1 63 ? 116.658 26.775 23.575 1.00 26.58 60 LEU C C 1
ATOM 7487 O O . LEU C 1 63 ? 116.774 25.827 22.805 1.00 26.72 60 LEU C O 1
ATOM 7492 N N . ARG C 1 64 ? 115.497 27.374 23.799 1.00 27.28 61 ARG C N 1
ATOM 7493 C CA . ARG C 1 64 ? 114.295 26.962 23.091 1.00 28.44 61 ARG C CA 1
ATOM 7494 C C . ARG C 1 64 ? 114.411 27.242 21.591 1.00 28.82 61 ARG C C 1
ATOM 7495 O O . ARG C 1 64 ? 113.944 26.450 20.774 1.00 29.70 61 ARG C O 1
ATOM 7503 N N . ARG C 1 65 ? 115.027 28.360 21.225 1.00 28.42 62 ARG C N 1
ATOM 7504 C CA . ARG C 1 65 ? 115.202 28.692 19.802 1.00 29.04 62 ARG C CA 1
ATOM 7505 C C . ARG C 1 65 ? 116.053 27.614 19.123 1.00 28.46 62 ARG C C 1
ATOM 7506 O O . ARG C 1 65 ? 115.707 27.130 18.058 1.00 29.84 62 ARG C O 1
ATOM 7514 N N . ASP C 1 66 ? 117.142 27.223 19.765 1.00 26.96 63 ASP C N 1
ATOM 7515 C CA . ASP C 1 66 ? 118.076 26.279 19.174 1.00 26.48 63 ASP C CA 1
ATOM 7516 C C . ASP C 1 66 ? 117.935 24.874 19.785 1.00 26.18 63 ASP C C 1
ATOM 7517 O O . ASP C 1 66 ? 118.918 24.145 19.867 1.00 26.02 63 ASP C O 1
ATOM 7522 N N . ARG C 1 67 ? 116.719 24.482 20.188 1.00 26.46 64 ARG C N 1
ATOM 7523 C CA . ARG C 1 67 ? 116.539 23.201 20.890 1.00 26.54 64 ARG C CA 1
ATOM 7524 C C . ARG C 1 67 ? 117.078 21.999 20.136 1.00 26.74 64 ARG C C 1
ATOM 7525 O O . ARG C 1 67 ? 117.663 21.114 20.744 1.00 26.39 64 ARG C O 1
ATOM 7533 N N . GLN C 1 68 ? 116.871 21.959 18.827 1.00 27.63 65 GLN C N 1
ATOM 7534 C CA . GLN C 1 68 ? 117.304 20.820 18.027 1.00 28.09 65 GLN C CA 1
ATOM 7535 C C . GLN C 1 68 ? 118.805 20.672 18.058 1.00 27.51 65 GLN C C 1
ATOM 7536 O O . GLN C 1 68 ? 119.315 19.567 18.198 1.00 27.82 65 GLN C O 1
ATOM 7542 N N . HIS C 1 69 ? 119.510 21.793 17.952 1.00 27.09 66 HIS C N 1
ATOM 7543 C CA . HIS C 1 69 ? 120.952 21.793 18.023 1.00 26.78 66 HIS C CA 1
ATOM 7544 C C . HIS C 1 69 ? 121.475 21.300 19.380 1.00 26.26 66 HIS C C 1
ATOM 7545 O O . HIS C 1 69 ? 122.383 20.455 19.428 1.00 26.51 66 HIS C O 1
ATOM 7552 N N . HIS C 1 70 ? 120.920 21.819 20.478 1.00 25.02 67 HIS C N 1
ATOM 7553 C CA . HIS C 1 70 ? 121.412 21.420 21.792 1.00 24.28 67 HIS C CA 1
ATOM 7554 C C . HIS C 1 70 ? 121.063 19.963 22.118 1.00 24.71 67 HIS C C 1
ATOM 7555 O O . HIS C 1 70 ? 121.895 19.231 22.670 1.00 24.47 67 HIS C O 1
A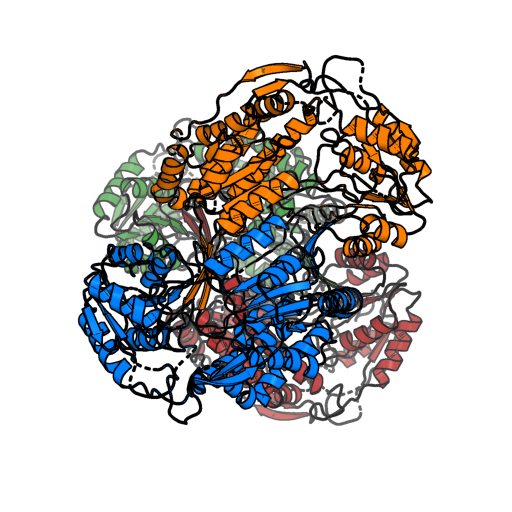TOM 7562 N N . ALA C 1 71 ? 119.860 19.546 21.725 1.00 24.73 68 ALA C N 1
ATOM 7563 C CA . ALA C 1 71 ? 119.424 18.161 21.887 1.00 25.78 68 ALA C CA 1
ATOM 7564 C C . ALA C 1 71 ? 120.324 17.190 21.127 1.00 26.22 68 ALA C C 1
ATOM 7565 O O . ALA C 1 71 ? 120.633 16.130 21.633 1.00 26.52 68 ALA C O 1
ATOM 7567 N N . SER C 1 72 ? 120.719 17.550 19.905 1.00 26.92 69 SER C N 1
ATOM 7568 C CA . SER C 1 72 ? 121.603 16.717 19.102 1.00 27.42 69 SER C CA 1
ATOM 7569 C C . SER C 1 72 ? 122.987 16.488 19.716 1.00 26.33 69 SER C C 1
ATOM 7570 O O . SER C 1 72 ? 123.572 15.424 19.516 1.00 26.35 69 SER C O 1
ATOM 7573 N N . LEU C 1 73 ? 123.513 17.488 20.427 1.00 24.99 70 LEU C N 1
ATOM 7574 C CA . LEU C 1 73 ? 124.799 17.352 21.100 1.00 24.61 70 LEU C CA 1
ATOM 7575 C C . LEU C 1 73 ? 124.703 16.375 22.250 1.00 23.78 70 LEU C C 1
ATOM 7576 O O . LEU C 1 73 ? 125.643 15.619 22.489 1.00 24.07 70 LEU C O 1
ATOM 7581 N N . ILE C 1 74 ? 123.587 16.413 22.979 1.00 22.81 71 ILE C N 1
ATOM 7582 C CA . ILE C 1 74 ? 123.344 15.430 24.025 1.00 22.10 71 ILE C CA 1
ATOM 7583 C C . ILE C 1 74 ? 123.319 14.026 23.406 1.00 23.69 71 ILE C C 1
ATOM 7584 O O . ILE C 1 74 ? 124.057 13.146 23.855 1.00 23.77 71 ILE C O 1
ATOM 7589 N N . ALA C 1 75 ? 122.499 13.831 22.362 1.00 24.42 72 ALA C N 1
ATOM 7590 C CA . ALA C 1 75 ? 122.377 12.520 21.704 1.00 25.45 72 ALA C CA 1
ATOM 7591 C C . ALA C 1 75 ? 123.727 12.033 21.154 1.00 25.86 72 ALA C C 1
ATOM 7592 O O . ALA C 1 75 ? 124.024 10.851 21.181 1.00 26.69 72 ALA C O 1
ATOM 7594 N N . THR C 1 76 ? 124.538 12.960 20.660 1.00 25.40 73 THR C N 1
ATOM 7595 C CA . THR C 1 76 ? 125.792 12.625 20.022 1.00 25.95 73 THR C CA 1
ATOM 7596 C C . THR C 1 76 ? 126.867 12.189 21.024 1.00 25.66 73 THR C C 1
ATOM 7597 O O . THR C 1 76 ? 127.616 11.246 20.777 1.00 26.79 73 THR C O 1
ATOM 7601 N N . GLU C 1 77 ? 126.955 12.880 22.149 1.00 25.09 74 GLU C N 1
ATOM 7602 C CA . GLU C 1 77 ? 128.038 12.621 23.083 1.00 24.88 74 GLU C CA 1
ATOM 7603 C C . GLU C 1 77 ? 127.760 11.469 24.065 1.00 24.64 74 GLU C C 1
ATOM 7604 O O . GLU C 1 77 ? 128.700 10.812 24.540 1.00 23.52 74 GLU C O 1
ATOM 7618 N N . GLY C 1 79 ? 124.381 9.501 23.848 1.00 25.73 76 GLY C N 1
ATOM 7619 C CA . GLY C 1 79 ? 123.463 8.511 23.271 1.00 26.37 76 GLY C CA 1
ATOM 7620 C C . GLY C 1 79 ? 121.978 8.629 23.546 1.00 26.42 76 GLY C C 1
ATOM 7621 O O . GLY C 1 79 ? 121.216 7.757 23.156 1.00 27.37 76 GLY C O 1
ATOM 7622 N N . LYS C 1 80 ? 121.567 9.699 24.213 1.00 25.71 77 LYS C N 1
ATOM 7623 C CA . LYS C 1 80 ? 120.186 9.852 24.663 1.00 26.10 77 LYS C CA 1
ATOM 7624 C C . LYS C 1 80 ? 119.263 10.036 23.466 1.00 26.84 77 LYS C C 1
ATOM 7625 O O . LYS C 1 80 ? 119.495 10.916 22.629 1.00 27.01 77 LYS C O 1
ATOM 7631 N N . ALA C 1 81 ? 118.231 9.202 23.375 1.00 27.56 78 ALA C N 1
ATOM 7632 C CA . ALA C 1 81 ? 117.304 9.263 22.260 1.00 28.68 78 ALA C CA 1
ATOM 7633 C C . ALA C 1 81 ? 116.783 10.678 22.160 1.00 28.52 78 ALA C C 1
ATOM 7634 O O . ALA C 1 81 ? 116.441 11.285 23.169 1.00 27.92 78 ALA C O 1
ATOM 7636 N N . LEU C 1 82 ? 116.739 11.195 20.936 1.00 29.69 79 LEU C N 1
ATOM 7637 C CA . LEU C 1 82 ? 116.309 12.572 20.676 1.00 30.00 79 LEU C CA 1
ATOM 7638 C C . LEU C 1 82 ? 115.062 13.053 21.439 1.00 29.82 79 LEU C C 1
ATOM 7639 O O . LEU C 1 82 ? 115.085 14.168 21.933 1.00 29.57 79 LEU C O 1
ATOM 7644 N N . PRO C 1 83 ? 113.976 12.244 21.526 1.00 30.69 80 PRO C N 1
ATOM 7645 C CA . PRO C 1 83 ? 112.837 12.757 22.321 1.00 31.18 80 PRO C CA 1
ATOM 7646 C C . PRO C 1 83 ? 113.204 13.113 23.772 1.00 30.37 80 PRO C C 1
ATOM 7647 O O . PRO C 1 83 ? 112.787 14.147 24.282 1.00 29.74 80 PRO C O 1
ATOM 7651 N N . ASP C 1 84 ? 113.981 12.248 24.425 1.00 30.58 81 ASP C N 1
ATOM 7652 C CA . ASP C 1 84 ? 114.455 12.507 25.772 1.00 29.70 81 ASP C CA 1
ATOM 7653 C C . ASP C 1 84 ? 115.411 13.709 25.789 1.00 27.64 81 ASP C C 1
ATOM 7654 O O . ASP C 1 84 ? 115.387 14.517 26.728 1.00 25.76 81 ASP C O 1
ATOM 7659 N N . ALA C 1 85 ? 116.232 13.830 24.741 1.00 26.66 82 ALA C N 1
ATOM 7660 C CA . ALA C 1 85 ? 117.173 14.952 24.652 1.00 25.68 82 ALA C CA 1
ATOM 7661 C C . ALA C 1 85 ? 116.395 16.264 24.534 1.00 25.90 82 ALA C C 1
ATOM 7662 O O . ALA C 1 85 ? 116.763 17.263 25.128 1.00 24.82 82 ALA C O 1
ATOM 7664 N N . LEU C 1 86 ? 115.298 16.237 23.783 1.00 27.04 83 LEU C N 1
ATOM 7665 C CA . LEU C 1 86 ? 114.475 17.419 23.574 1.00 27.92 83 LEU C CA 1
ATOM 7666 C C . LEU C 1 86 ? 113.683 17.841 24.818 1.00 27.76 83 LEU C C 1
ATOM 7667 O O . LEU C 1 86 ? 113.659 19.017 25.146 1.00 26.28 83 LEU C O 1
ATOM 7672 N N . GLU C 1 87 ? 113.052 16.881 25.501 1.00 28.99 84 GLU C N 1
ATOM 7673 C CA . GLU C 1 87 ? 112.464 17.111 26.834 1.00 30.50 84 GLU C CA 1
ATOM 7674 C C . GLU C 1 87 ? 113.470 17.635 27.865 1.00 28.51 84 GLU C C 1
ATOM 7675 O O . GLU C 1 87 ? 113.104 18.450 28.713 1.00 28.64 84 GLU C O 1
ATOM 7681 N N . GLU C 1 88 ? 114.727 17.186 27.792 1.00 26.96 85 GLU C N 1
ATOM 7682 C CA . GLU C 1 88 ? 115.754 17.712 28.678 1.00 25.30 85 GLU C CA 1
ATOM 7683 C C . GLU C 1 88 ? 116.026 19.196 28.449 1.00 24.63 85 GLU C C 1
ATOM 7684 O O . GLU C 1 88 ? 116.130 19.971 29.411 1.00 23.63 85 GLU C O 1
ATOM 7690 N N . ILE C 1 89 ? 116.167 19.572 27.178 1.00 24.54 86 ILE C N 1
ATOM 7691 C CA . ILE C 1 89 ? 116.434 20.951 26.794 1.00 23.75 86 ILE C CA 1
ATOM 7692 C C . ILE C 1 89 ? 115.256 21.844 27.148 1.00 24.63 86 ILE C C 1
ATOM 7693 O O . ILE C 1 89 ? 115.447 22.990 27.544 1.00 24.68 86 ILE C O 1
ATOM 7698 N N . ASP C 1 90 ? 114.041 21.319 27.023 1.00 25.98 87 ASP C N 1
ATOM 7699 C CA . ASP C 1 90 ? 112.846 22.101 27.315 1.00 27.30 87 ASP C CA 1
ATOM 7700 C C . ASP C 1 90 ? 112.765 22.408 28.813 1.00 27.16 87 ASP C C 1
ATOM 7701 O O . ASP C 1 90 ? 112.483 23.539 29.203 1.00 27.30 87 ASP C O 1
ATOM 7706 N N . VAL C 1 91 ? 113.070 21.411 29.637 1.00 27.12 88 VAL C N 1
ATOM 7707 C CA . VAL C 1 91 ? 113.074 21.576 31.090 1.00 27.24 88 VAL C CA 1
ATOM 7708 C C . VAL C 1 91 ? 114.267 22.389 31.585 1.00 26.20 88 VAL C C 1
ATOM 7709 O O . VAL C 1 91 ? 114.156 23.109 32.563 1.00 26.86 88 VAL C O 1
ATOM 7713 N N . THR C 1 92 ? 115.397 22.288 30.894 1.00 25.70 89 THR C N 1
ATOM 7714 C CA . THR C 1 92 ? 116.583 23.100 31.181 1.00 24.24 89 THR C CA 1
ATOM 7715 C C . THR C 1 92 ? 116.291 24.597 30.969 1.00 24.44 89 THR C C 1
ATOM 7716 O O . THR C 1 92 ? 116.739 25.428 31.755 1.00 23.82 89 THR C O 1
ATOM 7720 N N . ALA C 1 93 ? 115.558 24.928 29.903 1.00 25.04 90 ALA C N 1
ATOM 7721 C CA . ALA C 1 93 ? 115.104 26.307 29.633 1.00 25.94 90 ALA C CA 1
ATOM 7722 C C . ALA C 1 93 ? 114.062 26.798 30.655 1.00 26.60 90 ALA C C 1
ATOM 7723 O O . ALA C 1 93 ? 114.092 27.961 31.102 1.00 25.77 90 ALA C O 1
ATOM 7725 N N . ASP C 1 94 ? 113.136 25.905 31.007 1.00 27.29 91 ASP C N 1
ATOM 7726 C CA . ASP C 1 94 ? 112.167 26.183 32.058 1.00 28.38 91 ASP C CA 1
ATOM 7727 C C . ASP C 1 94 ? 112.802 26.390 33.442 1.00 27.68 91 ASP C C 1
ATOM 7728 O O . ASP C 1 94 ? 112.236 27.117 34.256 1.00 28.07 91 ASP C O 1
ATOM 7733 N N . ILE C 1 95 ? 113.949 25.757 33.706 1.00 26.90 92 ILE C N 1
ATOM 7734 C CA . ILE C 1 95 ? 114.701 25.974 34.960 1.00 26.76 92 ILE C CA 1
ATOM 7735 C C . ILE C 1 95 ? 115.229 27.399 34.995 1.00 26.56 92 ILE C C 1
ATOM 7736 O O . ILE C 1 95 ? 115.090 28.110 35.993 1.00 26.40 92 ILE C O 1
ATOM 7741 N N . LEU C 1 96 ? 115.850 27.794 33.890 1.00 26.51 93 LEU C N 1
ATOM 7742 C CA . LEU C 1 96 ? 116.376 29.135 33.722 1.00 26.61 93 LEU C CA 1
ATOM 7743 C C . LEU C 1 96 ? 115.266 30.181 33.785 1.00 27.27 93 LEU C C 1
ATOM 7744 O O . LEU C 1 96 ? 115.409 31.181 34.478 1.00 27.64 93 LEU C O 1
ATOM 7749 N N . SER C 1 97 ? 114.157 29.938 33.090 1.00 27.89 94 SER C N 1
ATOM 7750 C CA . SER C 1 97 ? 113.012 30.826 33.182 1.00 28.72 94 SER C CA 1
ATOM 7751 C C . SER C 1 97 ? 112.491 30.915 34.619 1.00 28.57 94 SER C C 1
ATOM 7752 O O . SER C 1 97 ? 112.174 32.005 35.087 1.00 28.93 94 SER C O 1
ATOM 7755 N N . PHE C 1 98 ? 112.430 29.775 35.310 1.00 28.40 95 PHE C N 1
ATOM 7756 C CA . PHE C 1 98 ? 111.948 29.694 36.702 1.00 28.61 95 PHE C CA 1
ATOM 7757 C C . PHE C 1 98 ? 112.735 30.630 37.627 1.00 28.38 95 PHE C C 1
ATOM 7758 O O . PHE C 1 98 ? 112.153 31.425 38.369 1.00 27.58 95 PHE C O 1
ATOM 7766 N N . TYR C 1 99 ? 114.060 30.527 37.561 1.00 27.84 96 TYR C N 1
ATOM 7767 C CA . TYR C 1 99 ? 114.907 31.358 38.388 1.00 28.31 96 TYR C CA 1
ATOM 7768 C C . TYR C 1 99 ? 114.993 32.786 37.934 1.00 28.90 96 TYR C C 1
ATOM 7769 O O . TYR C 1 99 ? 115.047 33.664 38.773 1.00 29.19 96 TYR C O 1
ATOM 7778 N N . ALA C 1 100 ? 114.986 33.027 36.623 1.00 29.46 97 ALA C N 1
ATOM 7779 C CA . ALA C 1 100 ? 114.917 34.393 36.100 1.00 30.30 97 ALA C CA 1
ATOM 7780 C C . ALA C 1 100 ? 113.653 35.095 36.582 1.00 31.77 97 ALA C C 1
ATOM 7781 O O . ALA C 1 100 ? 113.730 36.220 37.074 1.00 32.16 97 ALA C O 1
ATOM 7783 N N . ASN C 1 101 ? 112.497 34.431 36.445 1.00 32.94 98 ASN C N 1
ATOM 7784 C CA . ASN C 1 101 ? 111.201 35.040 36.803 1.00 35.00 98 ASN C CA 1
ATOM 7785 C C . ASN C 1 101 ? 110.931 35.132 38.314 1.00 35.65 98 ASN C C 1
ATOM 7786 O O . ASN C 1 101 ? 110.305 36.077 38.776 1.00 36.73 98 ASN C O 1
ATOM 7791 N N . GLY C 1 102 ? 111.405 34.157 39.071 1.00 35.83 99 GLY C N 1
ATOM 7792 C CA . GLY C 1 102 ? 111.132 34.093 40.500 1.00 37.52 99 GLY C CA 1
ATOM 7793 C C . GLY C 1 102 ? 112.128 34.735 41.456 1.00 38.54 99 GLY C C 1
ATOM 7794 O O . GLY C 1 102 ? 111.805 34.951 42.619 1.00 39.14 99 GLY C O 1
ATOM 7795 N N . ALA C 1 103 ? 113.321 35.068 40.979 1.00 39.52 100 ALA C N 1
ATOM 7796 C CA . ALA C 1 103 ? 114.412 35.505 41.870 1.00 40.68 100 ALA C CA 1
ATOM 7797 C C . ALA C 1 103 ? 114.139 36.770 42.686 1.00 42.31 100 ALA C C 1
ATOM 7798 O O . ALA C 1 103 ? 114.668 36.916 43.784 1.00 42.65 100 ALA C O 1
ATOM 7800 N N . GLU C 1 104 ? 113.328 37.678 42.158 1.00 44.40 101 GLU C N 1
ATOM 7801 C CA . GLU C 1 104 ? 112.879 38.840 42.930 1.00 46.82 101 GLU C CA 1
ATOM 7802 C C . GLU C 1 104 ? 112.151 38.433 44.222 1.00 47.17 101 GLU C C 1
ATOM 7803 O O . GLU C 1 104 ? 112.493 38.911 45.305 1.00 47.50 101 GLU C O 1
ATOM 7809 N N . GLU C 1 105 ? 111.185 37.523 44.101 1.00 47.28 102 GLU C N 1
ATOM 7810 C CA . GLU C 1 105 ? 110.489 36.950 45.249 1.00 47.74 102 GLU C CA 1
ATOM 7811 C C . GLU C 1 105 ? 111.366 36.035 46.123 1.00 46.54 102 GLU C C 1
ATOM 7812 O O . GLU C 1 105 ? 111.311 36.134 47.352 1.00 46.90 102 GLU C O 1
ATOM 7818 N N . PHE C 1 106 ? 112.142 35.138 45.505 1.00 45.10 103 PHE C N 1
ATOM 7819 C CA . PHE C 1 106 ? 112.972 34.174 46.257 1.00 44.04 103 PHE C CA 1
ATOM 7820 C C . PHE C 1 106 ? 114.037 34.849 47.121 1.00 43.71 103 PHE C C 1
ATOM 7821 O O . PHE C 1 106 ? 114.369 34.348 48.196 1.00 43.43 103 PHE C O 1
ATOM 7829 N N . LEU C 1 107 ? 114.567 35.974 46.641 1.00 43.51 104 LEU C N 1
ATOM 7830 C CA . LEU C 1 107 ? 115.728 36.626 47.254 1.00 43.55 104 LEU C CA 1
ATOM 7831 C C . LEU C 1 107 ? 115.404 37.912 48.013 1.00 44.65 104 LEU C C 1
ATOM 7832 O O . LEU C 1 107 ? 116.295 38.526 48.608 1.00 45.15 104 LEU C O 1
ATOM 7837 N N . ALA C 1 108 ? 114.140 38.330 47.976 1.00 45.14 105 ALA C N 1
ATOM 7838 C CA . ALA C 1 108 ? 113.694 39.512 48.707 1.00 45.92 105 ALA C CA 1
ATOM 7839 C C . ALA C 1 108 ? 114.019 39.359 50.178 1.00 45.80 105 ALA C C 1
ATOM 7840 O O . ALA C 1 108 ? 113.988 38.240 50.707 1.00 45.13 105 ALA C O 1
ATOM 7842 N N . PRO C 1 109 ? 114.354 40.478 50.844 1.00 46.54 106 PRO C N 1
ATOM 7843 C CA . PRO C 1 109 ? 114.586 40.458 52.283 1.00 46.70 106 PRO C CA 1
ATOM 7844 C C . PRO C 1 109 ? 113.455 39.774 53.034 1.00 46.65 106 PRO C C 1
ATOM 7845 O O . PRO C 1 109 ? 112.287 39.992 52.703 1.00 47.70 106 PRO C O 1
ATOM 7849 N N . THR C 1 110 ? 113.805 38.943 54.018 1.00 46.05 107 THR C N 1
ATOM 7850 C CA . THR C 1 110 ? 112.828 38.357 54.939 1.00 45.71 107 THR C CA 1
ATOM 7851 C C . THR C 1 110 ? 112.817 39.137 56.259 1.00 46.63 107 THR C C 1
ATOM 7852 O O . THR C 1 110 ? 113.673 38.911 57.129 1.00 45.94 107 THR C O 1
ATOM 7856 N N . PRO C 1 111 ? 111.845 40.063 56.414 1.00 47.44 108 PRO C N 1
ATOM 7857 C CA . PRO C 1 111 ? 111.722 40.788 57.665 1.00 48.21 108 PRO C CA 1
ATOM 7858 C C . PRO C 1 111 ? 111.192 39.868 58.753 1.00 47.85 108 PRO C C 1
ATOM 7859 O O . PRO C 1 111 ? 110.435 38.951 58.468 1.00 47.58 108 PRO C O 1
ATOM 7863 N N . LEU C 1 112 ? 111.626 40.096 59.984 1.00 48.17 109 LEU C N 1
ATOM 7864 C CA . LEU C 1 112 ? 111.260 39.244 61.100 1.00 48.01 109 LEU C CA 1
ATOM 7865 C C . LEU C 1 112 ? 110.487 40.091 62.099 1.00 49.31 109 LEU C C 1
ATOM 7866 O O . LEU C 1 112 ? 110.961 41.178 62.473 1.00 50.11 109 LEU C O 1
ATOM 7871 N N . LYS C 1 113 ? 109.303 39.621 62.515 1.00 48.89 110 LYS C N 1
ATOM 7872 C CA . LYS C 1 113 ? 108.580 40.294 63.595 1.00 49.87 110 LYS C CA 1
ATOM 7873 C C . LYS C 1 113 ? 109.352 40.065 64.880 1.00 49.15 110 LYS C C 1
ATOM 7874 O O . LYS C 1 113 ? 109.602 38.925 65.265 1.00 48.18 110 LYS C O 1
ATOM 7880 N N . VAL C 1 114 ? 109.721 41.157 65.537 1.00 49.66 111 VAL C N 1
ATOM 7881 C CA . VAL C 1 114 ? 110.448 41.106 66.797 1.00 49.52 111 VAL C CA 1
ATOM 7882 C C . VAL C 1 114 ? 109.795 42.078 67.769 1.00 51.15 111 VAL C C 1
ATOM 7883 O O . VAL C 1 114 ? 109.180 43.057 67.338 1.00 51.79 111 VAL C O 1
ATOM 7887 N N . LYS C 1 115 ? 109.929 41.796 69.068 1.00 51.51 112 LYS C N 1
ATOM 7888 C CA . LYS C 1 115 ? 109.336 42.607 70.131 1.00 53.17 112 LYS C CA 1
ATOM 7889 C C . LYS C 1 115 ? 109.916 44.014 70.133 1.00 53.70 112 LYS C C 1
ATOM 7890 O O . LYS C 1 115 ? 109.240 44.992 70.462 1.00 54.51 112 LYS C O 1
ATOM 7896 N N . THR C 1 116 ? 111.191 44.089 69.768 1.00 52.68 113 THR C N 1
ATOM 7897 C CA . THR C 1 116 ? 112.000 45.282 69.970 1.00 53.27 113 THR C CA 1
ATOM 7898 C C . THR C 1 116 ? 112.854 45.533 68.735 1.00 51.03 113 THR C C 1
ATOM 7899 O O . THR C 1 116 ? 113.486 44.621 68.214 1.00 49.25 113 THR C O 1
ATOM 7903 N N . GLY C 1 117 ? 112.863 46.783 68.284 1.00 50.72 114 GLY C N 1
ATOM 7904 C CA . GLY C 1 117 ? 113.588 47.185 67.092 1.00 48.35 114 GLY C CA 1
ATOM 7905 C C . GLY C 1 117 ? 113.107 46.480 65.840 1.00 45.58 114 GLY C C 1
ATOM 7906 O O . GLY C 1 117 ? 111.931 46.181 65.691 1.00 45.02 114 GLY C O 1
ATOM 7907 N N . GLN C 1 118 ? 114.040 46.227 64.934 1.00 43.73 115 GLN C N 1
ATOM 7908 C CA . GLN C 1 118 ? 113.747 45.594 63.661 1.00 41.46 115 GLN C CA 1
ATOM 7909 C C . GLN C 1 118 ? 114.821 44.580 63.344 1.00 39.24 115 GLN C C 1
ATOM 7910 O O . GLN C 1 118 ? 115.937 44.661 63.838 1.00 38.85 115 GLN C O 1
ATOM 7916 N N . ALA C 1 119 ? 114.452 43.621 62.513 1.00 37.41 116 ALA C N 1
ATOM 7917 C CA . ALA C 1 119 ? 115.320 42.538 62.136 1.00 35.92 116 ALA C CA 1
ATOM 7918 C C . ALA C 1 119 ? 114.909 42.081 60.754 1.00 34.63 116 ALA C C 1
ATOM 7919 O O . ALA C 1 119 ? 113.734 42.074 60.415 1.00 34.44 116 ALA C O 1
ATOM 7921 N N . LYS C 1 120 ? 115.892 41.742 59.941 1.00 33.84 117 LYS C N 1
ATOM 7922 C CA . LYS C 1 120 ? 115.614 41.169 58.646 1.00 33.70 117 LYS C CA 1
ATOM 7923 C C . LYS C 1 120 ? 116.792 40.323 58.215 1.00 32.86 117 LYS C C 1
ATOM 7924 O O . LYS C 1 120 ? 117.845 40.348 58.843 1.00 32.90 117 LYS C O 1
ATOM 7930 N N . ILE C 1 121 ? 116.581 39.566 57.150 1.00 32.71 118 ILE C N 1
ATOM 7931 C CA . ILE C 1 121 ? 117.594 38.719 56.579 1.00 32.76 118 ILE C CA 1
ATOM 7932 C C . ILE C 1 121 ? 117.752 39.133 55.128 1.00 33.11 118 ILE C C 1
ATOM 7933 O O . ILE C 1 121 ? 116.811 39.032 54.344 1.00 33.56 118 ILE C O 1
ATOM 7938 N N . ILE C 1 122 ? 118.934 39.644 54.794 1.00 33.51 119 ILE C N 1
ATOM 7939 C CA . ILE C 1 122 ? 119.262 40.013 53.427 1.00 33.50 119 ILE C CA 1
ATOM 7940 C C . ILE C 1 122 ? 119.951 38.828 52.773 1.00 32.55 119 ILE C C 1
ATOM 7941 O O . ILE C 1 122 ? 120.851 38.209 53.357 1.00 32.38 119 ILE C O 1
ATOM 7946 N N . ASN C 1 123 ? 119.553 38.551 51.540 1.00 31.71 120 ASN C N 1
ATOM 7947 C CA . ASN C 1 123 ? 120.114 37.467 50.788 1.00 30.65 120 ASN C CA 1
ATOM 7948 C C . ASN C 1 123 ? 121.165 37.972 49.824 1.00 30.28 120 ASN C C 1
ATOM 7949 O O . ASN C 1 123 ? 120.845 38.642 48.847 1.00 30.25 120 ASN C O 1
ATOM 7954 N N . GLN C 1 124 ? 122.421 37.658 50.136 1.00 29.55 121 GLN C N 1
ATOM 7955 C CA . GLN C 1 124 ? 123.572 38.215 49.438 1.00 29.56 121 GLN C CA 1
ATOM 7956 C C . GLN C 1 124 ? 124.465 37.113 48.841 1.00 28.33 121 GLN C C 1
ATOM 7957 O O . GLN C 1 124 ? 124.657 36.071 49.463 1.00 27.91 121 GLN C O 1
ATOM 7963 N N . PRO C 1 125 ? 125.021 37.343 47.638 1.00 28.09 122 PRO C N 1
ATOM 7964 C CA . PRO C 1 125 ? 125.831 36.287 47.001 1.00 27.37 122 PRO C CA 1
ATOM 7965 C C . PRO C 1 125 ? 127.128 36.015 47.786 1.00 27.61 122 PRO C C 1
ATOM 7966 O O . PRO C 1 125 ? 127.560 36.856 48.595 1.00 27.85 122 PRO C O 1
ATOM 7970 N N . LEU C 1 126 ? 127.735 34.855 47.551 1.00 26.46 123 LEU C N 1
ATOM 7971 C CA . LEU C 1 126 ? 128.973 34.504 48.236 1.00 26.30 123 LEU C CA 1
ATOM 7972 C C . LEU C 1 126 ? 130.236 34.782 47.429 1.00 26.26 123 LEU C C 1
ATOM 7973 O O . LEU C 1 126 ? 131.278 35.079 48.002 1.00 26.71 123 LEU C O 1
ATOM 7978 N N . GLY C 1 127 ? 130.142 34.633 46.107 1.00 25.71 124 GLY C N 1
ATOM 7979 C CA . GLY C 1 127 ? 131.311 34.647 45.246 1.00 26.01 124 GLY C CA 1
ATOM 7980 C C . GLY C 1 127 ? 131.291 33.547 44.201 1.00 25.46 124 GLY C C 1
ATOM 7981 O O . GLY C 1 127 ? 130.238 33.252 43.628 1.00 25.38 124 GLY C O 1
ATOM 7982 N N . ILE C 1 128 ? 132.458 32.955 43.947 1.00 24.97 125 ILE C N 1
ATOM 7983 C CA . ILE C 1 128 ? 132.585 31.887 42.961 1.00 24.60 125 ILE C CA 1
ATOM 7984 C C . ILE C 1 128 ? 132.083 30.546 43.503 1.00 24.51 125 ILE C C 1
ATOM 7985 O O . ILE C 1 128 ? 132.520 30.082 44.583 1.00 25.18 125 ILE C O 1
ATOM 7990 N N . ILE C 1 129 ? 131.172 29.940 42.750 1.00 22.97 126 ILE C N 1
ATOM 7991 C CA . ILE C 1 129 ? 130.697 28.602 43.048 1.00 22.88 126 ILE C CA 1
ATOM 7992 C C . ILE C 1 129 ? 131.272 27.628 42.028 1.00 22.49 126 ILE C C 1
ATOM 7993 O O . ILE C 1 129 ? 131.235 27.861 40.843 1.00 21.86 126 ILE C O 1
ATOM 7998 N N . TYR C 1 130 ? 131.820 26.538 42.527 1.00 23.39 127 TYR C N 1
ATOM 7999 C CA . TYR C 1 130 ? 132.435 25.544 41.702 1.00 23.67 127 TYR C CA 1
ATOM 8000 C C . TYR C 1 130 ? 131.487 24.339 41.617 1.00 24.11 127 TYR C C 1
ATOM 8001 O O . TYR C 1 130 ? 131.136 23.736 42.641 1.00 23.39 127 TYR C O 1
ATOM 8010 N N . CYS C 1 131 ? 131.094 24.019 40.386 1.00 24.14 128 CYS C N 1
ATOM 8011 C CA . CYS C 1 131 ? 130.122 22.960 40.087 1.00 26.06 128 CYS C CA 1
ATOM 8012 C C . CYS C 1 131 ? 130.731 21.752 39.369 1.00 25.20 128 CYS C C 1
ATOM 8013 O O . CYS C 1 131 ? 131.515 21.892 38.437 1.00 25.30 128 CYS C O 1
ATOM 8016 N N . ILE C 1 132 ? 130.355 20.565 39.817 1.00 24.98 129 ILE C N 1
ATOM 8017 C CA . ILE C 1 132 ? 130.896 19.343 39.259 1.00 24.84 129 ILE C CA 1
ATOM 8018 C C . ILE C 1 132 ? 129.724 18.466 38.841 1.00 24.71 129 ILE C C 1
ATOM 8019 O O . ILE C 1 132 ? 128.978 17.950 39.678 1.00 24.10 129 ILE C O 1
ATOM 8024 N N . GLU C 1 133 ? 129.577 18.314 37.526 1.00 24.29 130 GLU C N 1
ATOM 8025 C CA . GLU C 1 133 ? 128.349 17.808 36.974 1.00 24.30 130 GLU C CA 1
ATOM 8026 C C . GLU C 1 133 ? 128.553 16.518 36.179 1.00 24.35 130 GLU C C 1
ATOM 8027 O O . GLU C 1 133 ? 129.649 16.277 35.663 1.00 24.73 130 GLU C O 1
ATOM 8033 N N . PRO C 1 134 ? 127.510 15.656 36.133 1.00 23.86 131 PRO C N 1
ATOM 8034 C CA . PRO C 1 134 ? 127.589 14.348 35.495 1.00 23.76 131 PRO C CA 1
ATOM 8035 C C . PRO C 1 134 ? 127.107 14.356 34.034 1.00 23.85 131 PRO C C 1
ATOM 8036 O O . PRO C 1 134 ? 126.490 15.345 33.593 1.00 24.07 131 PRO C O 1
ATOM 8040 N N . TRP C 1 135 ? 127.365 13.271 33.301 1.00 23.22 132 TRP C N 1
ATOM 8041 C CA . TRP C 1 135 ? 126.991 13.203 31.867 1.00 23.56 132 TRP C CA 1
ATOM 8042 C C . TRP C 1 135 ? 125.533 12.829 31.540 1.00 23.14 132 TRP C C 1
ATOM 8043 O O . TRP C 1 135 ? 125.142 12.914 30.392 1.00 24.20 132 TRP C O 1
ATOM 8054 N N . ASN C 1 136 ? 124.740 12.388 32.511 1.00 22.44 133 ASN C N 1
ATOM 8055 C CA . ASN C 1 136 ? 123.441 11.789 32.175 1.00 22.03 133 ASN C CA 1
ATOM 8056 C C . ASN C 1 136 ? 122.399 12.803 31.784 1.00 21.42 133 ASN C C 1
ATOM 8057 O O . ASN C 1 136 ? 121.535 12.519 30.968 1.00 21.79 133 ASN C O 1
ATOM 8062 N N . PHE C 1 137 ? 122.501 13.994 32.357 1.00 20.78 134 PHE C N 1
ATOM 8063 C CA . PHE C 1 137 ? 121.673 15.125 31.966 1.00 20.49 134 PHE C CA 1
ATOM 8064 C C . PHE C 1 137 ? 122.603 16.331 31.821 1.00 20.29 134 PHE C C 1
ATOM 8065 O O . PHE C 1 137 ? 122.669 17.176 32.713 1.00 19.99 134 PHE C O 1
ATOM 8073 N N . PRO C 1 138 ? 123.342 16.405 30.693 1.00 20.56 135 PRO C N 1
ATOM 8074 C CA . PRO C 1 138 ? 124.434 17.366 30.661 1.00 20.13 135 PRO C CA 1
ATOM 8075 C C . PRO C 1 138 ? 123.982 18.826 30.638 1.00 20.52 135 PRO C C 1
ATOM 8076 O O . PRO C 1 138 ? 124.770 19.687 30.980 1.00 20.51 135 PRO C O 1
ATOM 8080 N N . TYR C 1 139 ? 122.732 19.104 30.257 1.00 21.23 136 TYR C N 1
ATOM 8081 C CA . TYR C 1 139 ? 122.228 20.480 30.268 1.00 21.32 136 TYR C CA 1
ATOM 8082 C C . TYR C 1 139 ? 121.461 20.793 31.535 1.00 21.40 136 TYR C C 1
ATOM 8083 O O . TYR C 1 139 ? 121.682 21.817 32.152 1.00 21.16 136 TYR C O 1
ATOM 8092 N N . TYR C 1 140 ? 120.555 19.897 31.911 1.00 22.86 137 TYR C N 1
ATOM 8093 C CA . TYR C 1 140 ? 119.691 20.089 33.053 1.00 23.81 137 TYR C CA 1
ATOM 8094 C C . TYR C 1 140 ? 120.509 20.192 34.327 1.00 23.76 137 TYR C C 1
ATOM 8095 O O . TYR C 1 140 ? 120.161 20.966 35.219 1.00 24.54 137 TYR C O 1
ATOM 8104 N N . GLN C 1 141 ? 121.595 19.430 34.416 1.00 23.44 138 GLN C N 1
ATOM 8105 C CA . GLN C 1 141 ? 122.472 19.503 35.581 1.00 23.93 138 GLN C CA 1
ATOM 8106 C C . GLN C 1 141 ? 123.202 20.843 35.722 1.00 23.68 138 GLN C C 1
ATOM 8107 O O . GLN C 1 141 ? 123.496 21.269 36.839 1.00 23.07 138 GLN C O 1
ATOM 8113 N N . LEU C 1 142 ? 123.511 21.492 34.599 1.00 23.24 139 LEU C N 1
ATOM 8114 C CA . LEU C 1 142 ? 124.191 22.777 34.657 1.00 23.33 139 LEU C CA 1
ATOM 8115 C C . LEU C 1 142 ? 123.190 23.857 34.980 1.00 23.40 139 LEU C C 1
ATOM 8116 O O . LEU C 1 142 ? 123.486 24.750 35.766 1.00 23.81 139 LEU C O 1
ATOM 8121 N N . ALA C 1 143 ? 122.000 23.776 34.390 1.00 23.91 140 ALA C N 1
ATOM 8122 C CA . ALA C 1 143 ? 120.997 24.815 34.609 1.00 24.49 140 ALA C CA 1
ATOM 8123 C C . ALA C 1 143 ? 120.582 24.805 36.074 1.00 25.19 140 ALA C C 1
ATOM 8124 O O . ALA C 1 143 ? 120.404 25.852 36.685 1.00 25.18 140 ALA C O 1
ATOM 8126 N N . ARG C 1 144 ? 120.477 23.606 36.631 1.00 26.04 141 ARG C N 1
ATOM 8127 C CA . ARG C 1 144 ? 120.064 23.420 38.007 1.00 28.33 141 ARG C CA 1
ATOM 8128 C C . ARG C 1 144 ? 120.968 24.175 38.985 1.00 28.08 141 ARG C C 1
ATOM 8129 O O . ARG C 1 144 ? 120.501 24.634 40.017 1.00 28.54 141 ARG C O 1
ATOM 8137 N N . VAL C 1 145 ? 122.248 24.311 38.648 1.00 28.16 142 VAL C N 1
ATOM 8138 C CA . VAL C 1 145 ? 123.201 25.026 39.493 1.00 28.46 142 VAL C CA 1
ATOM 8139 C C . VAL C 1 145 ? 123.329 26.484 39.030 1.00 28.73 142 VAL C C 1
ATOM 8140 O O . VAL C 1 145 ? 123.261 27.411 39.848 1.00 29.17 142 VAL C O 1
ATOM 8144 N N . ALA C 1 146 ? 123.509 26.669 37.714 1.00 28.13 143 ALA C N 1
ATOM 8145 C CA . ALA C 1 146 ? 123.770 27.978 37.130 1.00 27.66 143 ALA C CA 1
ATOM 8146 C C . ALA C 1 146 ? 122.586 28.910 37.248 1.00 27.53 143 ALA C C 1
ATOM 8147 O O . ALA C 1 146 ? 122.757 30.072 37.580 1.00 28.27 143 ALA C O 1
ATOM 8149 N N . GLY C 1 147 ? 121.387 28.418 36.955 1.00 27.26 144 GLY C N 1
ATOM 8150 C CA . GLY C 1 147 ? 120.180 29.260 37.044 1.00 26.67 144 GLY C CA 1
ATOM 8151 C C . GLY C 1 147 ? 120.037 29.991 38.384 1.00 26.21 144 GLY C C 1
ATOM 8152 O O . GLY C 1 147 ? 120.059 31.234 38.445 1.00 26.43 144 GLY C O 1
ATOM 8153 N N . PRO C 1 148 ? 119.876 29.227 39.468 1.00 25.15 145 PRO C N 1
ATOM 8154 C CA . PRO C 1 148 ? 119.669 29.865 40.778 1.00 25.10 145 PRO C CA 1
ATOM 8155 C C . PRO C 1 148 ? 120.866 30.703 41.229 1.00 25.07 145 PRO C C 1
ATOM 8156 O O . PRO C 1 148 ? 120.678 31.807 41.739 1.00 25.66 145 PRO C O 1
ATOM 8160 N N . ASN C 1 149 ? 122.079 30.193 41.020 1.00 24.41 146 ASN C N 1
ATOM 8161 C CA . ASN C 1 149 ? 123.295 30.885 41.433 1.00 23.88 146 ASN C CA 1
ATOM 8162 C C . ASN C 1 149 ? 123.597 32.199 40.735 1.00 24.43 146 ASN C C 1
ATOM 8163 O O . ASN C 1 149 ? 123.874 33.203 41.414 1.00 24.42 146 ASN C O 1
ATOM 8168 N N . LEU C 1 150 ? 123.541 32.205 39.399 1.00 23.99 147 LEU C N 1
ATOM 8169 C CA . LEU C 1 150 ? 123.729 33.439 38.645 1.00 24.78 147 LEU C CA 1
ATOM 8170 C C . LEU C 1 150 ? 122.704 34.507 39.035 1.00 25.18 147 LEU C C 1
ATOM 8171 O O . LEU C 1 150 ? 123.067 35.675 39.205 1.00 25.75 147 LEU C O 1
ATOM 8184 N N . ALA C 1 152 ? 121.268 34.744 41.839 1.00 26.03 149 ALA C N 1
ATOM 8185 C CA . ALA C 1 152 ? 121.627 35.173 43.193 1.00 25.91 149 ALA C CA 1
ATOM 8186 C C . ALA C 1 152 ? 122.774 36.166 43.225 1.00 25.75 149 ALA C C 1
ATOM 8187 O O . ALA C 1 152 ? 123.024 36.774 44.274 1.00 26.09 149 ALA C O 1
ATOM 8189 N N . GLY C 1 153 ? 123.473 36.333 42.097 1.00 24.57 150 GLY C N 1
ATOM 8190 C CA . GLY C 1 153 ? 124.648 37.216 42.062 1.00 24.09 150 GLY C CA 1
ATOM 8191 C C . GLY C 1 153 ? 125.986 36.503 42.262 1.00 23.67 150 GLY C C 1
ATOM 8192 O O . GLY C 1 153 ? 127.036 37.148 42.395 1.00 22.97 150 GLY C O 1
ATOM 8193 N N . ASN C 1 154 ? 125.961 35.169 42.274 1.00 23.09 151 ASN C N 1
ATOM 8194 C CA . ASN C 1 154 ? 127.200 34.386 42.242 1.00 22.59 151 ASN C CA 1
ATOM 8195 C C . ASN C 1 154 ? 127.678 34.268 40.818 1.00 22.45 151 ASN C C 1
ATOM 8196 O O . ASN C 1 154 ? 126.928 34.555 39.889 1.00 22.93 151 ASN C O 1
ATOM 8201 N N . VAL C 1 155 ? 128.934 33.856 40.656 1.00 22.59 152 VAL C N 1
ATOM 8202 C CA . VAL C 1 155 ? 129.495 33.484 39.356 1.00 21.44 152 VAL C CA 1
ATOM 8203 C C . VAL C 1 155 ? 129.835 31.998 39.431 1.00 21.01 152 VAL C C 1
ATOM 8204 O O . VAL C 1 155 ? 129.942 31.424 40.516 1.00 20.41 152 VAL C O 1
ATOM 8208 N N . VAL C 1 156 ? 129.988 31.364 38.279 1.00 20.60 153 VAL C N 1
ATOM 8209 C CA . VAL C 1 156 ? 130.089 29.916 38.259 1.00 20.37 153 VAL C CA 1
ATOM 8210 C C . VAL C 1 156 ? 131.311 29.488 37.471 1.00 20.65 153 VAL C C 1
ATOM 8211 O O . VAL C 1 156 ? 131.639 30.080 36.425 1.00 19.83 153 VAL C O 1
ATOM 8215 N N . ILE C 1 157 ? 132.016 28.507 38.040 1.00 20.65 154 ILE C N 1
ATOM 8216 C CA . ILE C 1 157 ? 132.980 27.723 37.306 1.00 21.11 154 ILE C CA 1
ATOM 8217 C C . ILE C 1 157 ? 132.483 26.285 37.325 1.00 21.23 154 ILE C C 1
ATOM 8218 O O . ILE C 1 157 ? 132.286 25.697 38.388 1.00 21.55 154 ILE C O 1
ATOM 8223 N N . ALA C 1 158 ? 132.291 25.728 36.132 1.00 21.20 155 ALA C N 1
ATOM 8224 C CA . ALA C 1 158 ? 131.700 24.403 35.969 1.00 20.55 155 ALA C CA 1
ATOM 8225 C C . ALA C 1 158 ? 132.694 23.423 35.356 1.00 20.90 155 ALA C C 1
ATOM 8226 O O . ALA C 1 158 ? 133.286 23.686 34.303 1.00 20.35 155 ALA C O 1
ATOM 8228 N N . LYS C 1 159 ? 132.882 22.301 36.043 1.00 21.33 156 LYS C N 1
ATOM 8229 C CA . LYS C 1 159 ? 133.650 21.191 35.508 1.00 21.90 156 LYS C CA 1
ATOM 8230 C C . LYS C 1 159 ? 132.694 20.060 35.179 1.00 22.27 156 LYS C C 1
ATOM 8231 O O . LYS C 1 159 ? 132.015 19.509 36.071 1.00 22.23 156 LYS C O 1
ATOM 8237 N N . HIS C 1 160 ? 132.635 19.721 33.902 1.00 22.09 157 HIS C N 1
ATOM 8238 C CA . HIS C 1 160 ? 131.692 18.727 33.455 1.00 22.60 157 HIS C CA 1
ATOM 8239 C C . HIS C 1 160 ? 132.343 17.357 33.295 1.00 22.92 157 HIS C C 1
ATOM 8240 O O . HIS C 1 160 ? 133.577 17.242 33.249 1.00 23.30 157 HIS C O 1
ATOM 8247 N N . ALA C 1 161 ? 131.519 16.312 33.214 1.00 22.95 158 ALA C N 1
ATOM 8248 C CA . ALA C 1 161 ? 132.039 14.970 32.967 1.00 23.23 158 ALA C CA 1
ATOM 8249 C C . ALA C 1 161 ? 132.786 15.060 31.644 1.00 23.88 158 ALA C C 1
ATOM 8250 O O . ALA C 1 161 ? 132.341 15.792 30.737 1.00 24.11 158 ALA C O 1
ATOM 8252 N N . PRO C 1 162 ? 133.936 14.348 31.543 1.00 24.19 159 PRO C N 1
ATOM 8253 C CA . PRO C 1 162 ? 134.852 14.431 30.404 1.00 24.00 159 PRO C CA 1
ATOM 8254 C C . PRO C 1 162 ? 134.320 13.853 29.086 1.00 24.27 159 PRO C C 1
ATOM 8255 O O . PRO C 1 162 ? 134.936 14.077 28.029 1.00 24.07 159 PRO C O 1
ATOM 8259 N N . ASN C 1 163 ? 133.200 13.127 29.149 1.00 23.67 160 ASN C N 1
ATOM 8260 C CA . ASN C 1 163 ? 132.536 12.623 27.941 1.00 23.85 160 ASN C CA 1
ATOM 8261 C C . ASN C 1 163 ? 131.445 13.542 27.351 1.00 23.17 160 ASN C C 1
ATOM 8262 O O . ASN C 1 163 ? 130.930 13.259 26.269 1.00 23.10 160 ASN C O 1
ATOM 8267 N N . VAL C 1 164 ? 131.129 14.661 28.017 1.00 21.95 161 VAL C N 1
ATOM 8268 C CA . VAL C 1 164 ? 130.232 15.673 27.398 1.00 21.27 161 VAL C CA 1
ATOM 8269 C C . VAL C 1 164 ? 130.879 17.076 27.136 1.00 20.90 161 VAL C C 1
ATOM 8270 O O . VAL C 1 164 ? 130.245 18.116 27.387 1.00 20.32 161 VAL C O 1
ATOM 8274 N N . PRO C 1 165 ? 132.132 17.114 26.615 1.00 20.91 162 PRO C N 1
ATOM 8275 C CA . PRO C 1 165 ? 132.836 18.420 26.544 1.00 20.43 162 PRO C CA 1
ATOM 8276 C C . PRO C 1 165 ? 132.164 19.451 25.636 1.00 20.68 162 PRO C C 1
ATOM 8277 O O . PRO C 1 165 ? 132.236 20.642 25.943 1.00 20.66 162 PRO C O 1
ATOM 8281 N N . GLN C 1 166 ? 131.512 19.000 24.556 1.00 20.56 163 GLN C N 1
ATOM 8282 C CA . GLN C 1 166 ? 130.804 19.899 23.634 1.00 21.63 163 GLN C CA 1
ATOM 8283 C C . GLN C 1 166 ? 129.493 20.416 24.244 1.00 20.94 163 GLN C C 1
ATOM 8284 O O . GLN C 1 166 ? 129.070 21.529 23.949 1.00 20.62 163 GLN C O 1
ATOM 8290 N N . CYS C 1 167 ? 128.826 19.592 25.051 1.00 20.77 164 CYS C N 1
ATOM 8291 C CA . CYS C 1 167 ? 127.664 20.087 25.814 1.00 20.75 164 CYS C CA 1
ATOM 8292 C C . CYS C 1 167 ? 128.113 21.165 26.793 1.00 20.38 164 CYS C C 1
ATOM 8293 O O . CYS C 1 167 ? 127.442 22.178 26.957 1.00 20.05 164 CYS C O 1
ATOM 8296 N N . ALA C 1 168 ? 129.275 20.947 27.406 1.00 20.48 165 ALA C N 1
ATOM 8297 C CA . ALA C 1 168 ? 129.844 21.886 28.374 1.00 20.68 165 ALA C CA 1
ATOM 8298 C C . ALA C 1 168 ? 130.115 23.238 27.710 1.00 21.25 165 ALA C C 1
ATOM 8299 O O . ALA C 1 168 ? 129.690 24.281 28.213 1.00 22.03 165 ALA C O 1
ATOM 8301 N N . LEU C 1 169 ? 130.798 23.194 26.570 1.00 21.77 166 LEU C N 1
ATOM 8302 C CA . LEU C 1 169 ? 131.195 24.392 25.822 1.00 22.38 166 LEU C CA 1
ATOM 8303 C C . LEU C 1 169 ? 129.984 25.137 25.219 1.00 21.81 166 LEU C C 1
ATOM 8304 O O . LEU C 1 169 ? 129.968 26.361 25.164 1.00 21.83 166 LEU C O 1
ATOM 8309 N N . ALA C 1 170 ? 128.975 24.386 24.797 1.00 22.02 167 ALA C N 1
ATOM 8310 C CA . ALA C 1 170 ? 127.712 24.968 24.317 1.00 22.27 167 ALA C CA 1
ATOM 8311 C C . ALA C 1 170 ? 126.967 25.686 25.450 1.00 21.92 167 ALA C C 1
ATOM 8312 O O . ALA C 1 170 ? 126.418 26.776 25.264 1.00 21.82 167 ALA C O 1
ATOM 8314 N N . PHE C 1 171 ? 126.961 25.087 26.629 1.00 22.62 168 PHE C N 1
ATOM 8315 C CA . PHE C 1 171 ? 126.320 25.738 27.763 1.00 23.86 168 PHE C CA 1
ATOM 8316 C C . PHE C 1 171 ? 127.041 27.044 28.146 1.00 24.32 168 PHE C C 1
ATOM 8317 O O . PHE C 1 171 ? 126.383 28.065 28.377 1.00 25.02 168 PHE C O 1
ATOM 8325 N N . GLU C 1 172 ? 128.374 27.027 28.189 1.00 23.96 169 GLU C N 1
ATOM 8326 C CA . GLU C 1 172 ? 129.133 28.270 28.362 1.00 24.25 169 GLU C CA 1
ATOM 8327 C C . GLU C 1 172 ? 128.832 29.314 27.266 1.00 24.70 169 GLU C C 1
ATOM 8328 O O . GLU C 1 172 ? 128.594 30.489 27.584 1.00 24.62 169 GLU C O 1
ATOM 8334 N N . LYS C 1 173 ? 128.832 28.881 25.994 1.00 24.71 170 LYS C N 1
ATOM 8335 C CA . LYS C 1 173 ? 128.542 29.753 24.844 1.00 25.02 170 LYS C CA 1
ATOM 8336 C C . LYS C 1 173 ? 127.142 30.377 24.908 1.00 26.11 170 LYS C C 1
ATOM 8337 O O . LYS C 1 173 ? 126.962 31.557 24.566 1.00 27.21 170 LYS C O 1
ATOM 8343 N N . LEU C 1 174 ? 126.160 29.593 25.353 1.00 25.94 171 LEU C N 1
ATOM 8344 C CA . LEU C 1 174 ? 124.782 30.066 25.550 1.00 26.54 171 LEU C CA 1
ATOM 8345 C C . LEU C 1 174 ? 124.721 31.330 26.398 1.00 26.73 171 LEU C C 1
ATOM 8346 O O . LEU C 1 174 ? 124.032 32.291 26.053 1.00 27.71 171 LEU C O 1
ATOM 8351 N N . PHE C 1 175 ? 125.437 31.325 27.515 1.00 26.28 172 PHE C N 1
ATOM 8352 C CA . PHE C 1 175 ? 125.479 32.491 28.389 1.00 26.78 172 PHE C CA 1
ATOM 8353 C C . PHE C 1 175 ? 126.248 33.665 27.816 1.00 27.16 172 PHE C C 1
ATOM 8354 O O . PHE C 1 175 ? 125.872 34.805 28.054 1.00 27.22 172 PHE C O 1
ATOM 8362 N N . HIS C 1 176 ? 127.293 33.371 27.039 1.00 27.67 173 HIS C N 1
ATOM 8363 C CA . HIS C 1 176 ? 128.028 34.366 26.291 1.00 28.44 173 HIS C CA 1
ATOM 8364 C C . HIS C 1 176 ? 127.128 35.011 25.211 1.00 29.76 173 HIS C C 1
ATOM 8365 O O . HIS C 1 176 ? 127.089 36.231 25.069 1.00 30.93 173 HIS C O 1
ATOM 8372 N N . ASP C 1 177 ? 126.384 34.188 24.478 1.00 29.97 174 ASP C N 1
ATOM 8373 C CA . ASP C 1 177 ? 125.409 34.671 23.516 1.00 31.13 174 ASP C CA 1
ATOM 8374 C C . ASP C 1 177 ? 124.221 35.387 24.170 1.00 31.93 174 ASP C C 1
ATOM 8375 O O . ASP C 1 177 ? 123.617 36.256 23.543 1.00 33.05 174 ASP C O 1
ATOM 8380 N N . ALA C 1 178 ? 123.892 35.026 25.412 1.00 31.34 175 ALA C N 1
ATOM 8381 C CA . ALA C 1 178 ? 122.799 35.680 26.150 1.00 32.38 175 ALA C CA 1
ATOM 8382 C C . ALA C 1 178 ? 123.141 37.078 26.727 1.00 33.23 175 ALA C C 1
ATOM 8383 O O . ALA C 1 178 ? 122.249 37.819 27.154 1.00 34.57 175 ALA C O 1
ATOM 8385 N N . GLY C 1 179 ? 124.419 37.434 26.761 1.00 33.24 176 GLY C N 1
ATOM 8386 C CA . GLY C 1 179 ? 124.807 38.785 27.163 1.00 33.62 176 GLY C CA 1
ATOM 8387 C C . GLY C 1 179 ? 125.653 38.809 28.418 1.00 33.23 176 GLY C C 1
ATOM 8388 O O . GLY C 1 179 ? 126.256 39.843 28.736 1.00 33.45 176 GLY C O 1
ATOM 8389 N N . ALA C 1 180 ? 125.692 37.666 29.120 1.00 32.02 177 ALA C N 1
ATOM 8390 C CA . ALA C 1 180 ? 126.483 37.498 30.341 1.00 31.23 177 ALA C CA 1
ATOM 8391 C C . ALA C 1 180 ? 127.915 37.899 30.066 1.00 31.44 177 ALA C C 1
ATOM 8392 O O . ALA C 1 180 ? 128.471 37.523 29.035 1.00 31.64 177 ALA C O 1
ATOM 8394 N N . PRO C 1 181 ? 128.512 38.690 30.972 1.00 31.47 178 PRO C N 1
ATOM 8395 C CA . PRO C 1 181 ? 129.909 39.091 30.790 1.00 31.71 178 PRO C CA 1
ATOM 8396 C C . PRO C 1 181 ? 130.849 37.893 30.993 1.00 31.34 178 PRO C C 1
ATOM 8397 O O . PRO C 1 181 ? 130.518 36.955 31.726 1.00 30.78 178 PRO C O 1
ATOM 8401 N N . VAL C 1 182 ? 131.992 37.924 30.321 1.00 31.47 179 VAL C N 1
ATOM 8402 C CA . VAL C 1 182 ? 133.004 36.882 30.420 1.00 30.72 179 VAL C CA 1
ATOM 8403 C C . VAL C 1 182 ? 133.443 36.787 31.878 1.00 30.17 179 VAL C C 1
ATOM 8404 O O . VAL C 1 182 ? 133.830 37.787 32.472 1.00 31.26 179 VAL C O 1
ATOM 8408 N N . GLY C 1 183 ? 133.349 35.589 32.454 1.00 28.62 180 GLY C N 1
ATOM 8409 C CA . GLY C 1 183 ? 133.637 35.387 33.868 1.00 26.45 180 GLY C CA 1
ATOM 8410 C C . GLY C 1 183 ? 132.422 35.123 34.746 1.00 25.09 180 GLY C C 1
ATOM 8411 O O . GLY C 1 183 ? 132.575 34.646 35.874 1.00 25.04 180 GLY C O 1
ATOM 8412 N N . ALA C 1 184 ? 131.222 35.456 34.266 1.00 23.78 181 ALA C N 1
ATOM 8413 C CA . ALA C 1 184 ? 130.000 35.141 35.012 1.00 23.23 181 ALA C CA 1
ATOM 8414 C C . ALA C 1 184 ? 129.798 33.628 35.055 1.00 22.23 181 ALA C C 1
ATOM 8415 O O . ALA C 1 184 ? 129.401 33.065 36.082 1.00 21.51 181 ALA C O 1
ATOM 8417 N N . TYR C 1 185 ? 130.048 32.983 33.918 1.00 21.63 182 TYR C N 1
ATOM 8418 C CA . TYR C 1 185 ? 129.873 31.551 33.795 1.00 21.20 182 TYR C CA 1
ATOM 8419 C C . TYR C 1 185 ? 130.958 30.977 32.879 1.00 21.14 182 TYR C C 1
ATOM 8420 O O . TYR C 1 185 ? 131.123 31.413 31.730 1.00 20.95 182 TYR C O 1
ATOM 8429 N N . ALA C 1 186 ? 131.686 29.990 33.396 1.00 20.83 183 ALA C N 1
ATOM 8430 C CA . ALA C 1 186 ? 132.818 29.406 32.670 1.00 21.60 183 ALA C CA 1
ATOM 8431 C C . ALA C 1 186 ? 132.943 27.893 32.863 1.00 21.64 183 ALA C C 1
ATOM 8432 O O . ALA C 1 186 ? 132.755 27.370 33.981 1.00 21.96 183 ALA C O 1
ATOM 8434 N N . ASN C 1 187 ? 133.234 27.221 31.747 1.00 21.52 184 ASN C N 1
ATOM 8435 C CA . ASN C 1 187 ? 133.598 25.820 31.690 1.00 21.40 184 ASN C CA 1
ATOM 8436 C C . ASN C 1 187 ? 135.075 25.697 32.037 1.00 21.73 184 ASN C C 1
ATOM 8437 O O . ASN C 1 187 ? 135.848 26.614 31.770 1.00 23.01 184 ASN C O 1
ATOM 8442 N N . ILE C 1 188 ? 135.465 24.586 32.650 1.00 21.07 185 ILE C N 1
ATOM 8443 C CA . ILE C 1 188 ? 136.881 24.300 32.842 1.00 21.56 185 ILE C CA 1
ATOM 8444 C C . ILE C 1 188 ? 137.182 22.791 32.624 1.00 21.67 185 ILE C C 1
ATOM 8445 O O . ILE C 1 188 ? 136.392 21.936 33.003 1.00 21.88 185 ILE C O 1
ATOM 8450 N N . PHE C 1 189 ? 138.287 22.480 31.952 1.00 21.76 186 PHE C N 1
ATOM 8451 C CA . PHE C 1 189 ? 138.709 21.093 31.780 1.00 21.90 186 PHE C CA 1
ATOM 8452 C C . PHE C 1 189 ? 139.881 20.842 32.697 1.00 22.75 186 PHE C C 1
ATOM 8453 O O . PHE C 1 189 ? 140.973 21.363 32.470 1.00 23.12 186 PHE C O 1
ATOM 8461 N N . LEU C 1 190 ? 139.645 20.032 33.725 1.00 23.15 187 LEU C N 1
ATOM 8462 C CA . LEU C 1 190 ? 140.603 19.828 34.812 1.00 24.23 187 LEU C CA 1
ATOM 8463 C C . LEU C 1 190 ? 140.791 18.368 35.058 1.00 25.02 187 LEU C C 1
ATOM 8464 O O . LEU C 1 190 ? 139.832 17.598 34.960 1.00 25.52 187 LEU C O 1
ATOM 8469 N N . ASP C 1 191 ? 142.019 17.978 35.389 1.00 26.73 188 ASP C N 1
ATOM 8470 C CA . ASP C 1 191 ? 142.233 16.663 35.987 1.00 27.77 188 ASP C CA 1
ATOM 8471 C C . ASP C 1 191 ? 141.928 16.687 37.504 1.00 27.66 188 ASP C C 1
ATOM 8472 O O . ASP C 1 191 ? 141.635 17.735 38.071 1.00 26.83 188 ASP C O 1
ATOM 8477 N N . ASN C 1 192 ? 141.983 15.530 38.147 1.00 28.65 189 ASN C N 1
ATOM 8478 C CA . ASN C 1 192 ? 141.536 15.414 39.525 1.00 29.73 189 ASN C CA 1
ATOM 8479 C C . ASN C 1 192 ? 142.395 16.226 40.506 1.00 29.83 189 ASN C C 1
ATOM 8480 O O . ASN C 1 192 ? 141.868 16.825 41.428 1.00 29.51 189 ASN C O 1
ATOM 8485 N N . ASP C 1 193 ? 143.704 16.249 40.284 1.00 31.12 190 ASP C N 1
ATOM 8486 C CA . ASP C 1 193 ? 144.639 17.033 41.100 1.00 32.39 190 ASP C CA 1
ATOM 8487 C C . ASP C 1 193 ? 144.395 18.543 41.009 1.00 31.63 190 ASP C C 1
ATOM 8488 O O . ASP C 1 193 ? 144.411 19.235 42.018 1.00 31.33 190 ASP C O 1
ATOM 8493 N N . GLN C 1 194 ? 144.156 19.030 39.794 1.00 31.13 191 GLN C N 1
ATOM 8494 C CA . GLN C 1 194 ? 143.840 20.433 39.559 1.00 30.91 191 GLN C CA 1
ATOM 8495 C C . GLN C 1 194 ? 142.513 20.822 40.220 1.00 30.56 191 GLN C C 1
ATOM 8496 O O . GLN C 1 194 ? 142.387 21.909 40.779 1.00 30.97 191 GLN C O 1
ATOM 8502 N N . SER C 1 195 ? 141.526 19.934 40.119 1.00 29.76 192 SER C N 1
ATOM 8503 C CA . SER C 1 195 ? 140.249 20.099 40.786 1.00 29.28 192 SER C CA 1
ATOM 8504 C C . SER C 1 195 ? 140.398 20.249 42.314 1.00 29.71 192 SER C C 1
ATOM 8505 O O . SER C 1 195 ? 139.675 21.034 42.933 1.00 29.12 192 SER C O 1
ATOM 8508 N N . ALA C 1 196 ? 141.329 19.498 42.901 1.00 30.27 193 ALA C N 1
ATOM 8509 C CA . ALA C 1 196 ? 141.612 19.583 44.330 1.00 31.48 193 ALA C CA 1
ATOM 8510 C C . ALA C 1 196 ? 142.240 20.925 44.715 1.00 32.32 193 ALA C C 1
ATOM 8511 O O . ALA C 1 196 ? 141.917 21.477 45.762 1.00 32.87 193 ALA C O 1
ATOM 8513 N N . GLU C 1 197 ? 143.140 21.429 43.873 1.00 32.99 194 GLU C N 1
ATOM 8514 C CA . GLU C 1 197 ? 143.716 22.763 44.047 1.00 34.36 194 GLU C CA 1
ATOM 8515 C C . GLU C 1 197 ? 142.688 23.896 43.896 1.00 32.67 194 GLU C C 1
ATOM 8516 O O . GLU C 1 197 ? 142.784 24.912 44.583 1.00 33.09 194 GLU C O 1
ATOM 8522 N N . LEU C 1 198 ? 141.728 23.730 42.992 1.00 31.00 195 LEU C N 1
ATOM 8523 C CA . LEU C 1 198 ? 140.656 24.710 42.836 1.00 29.87 195 LEU C CA 1
ATOM 8524 C C . LEU C 1 198 ? 139.773 24.785 44.076 1.00 29.23 195 LEU C C 1
ATOM 8525 O O . LEU C 1 198 ? 139.347 25.859 44.476 1.00 28.62 195 LEU C O 1
ATOM 8530 N N . ILE C 1 199 ? 139.482 23.635 44.671 1.00 29.41 196 ILE C N 1
ATOM 8531 C CA . ILE C 1 199 ? 138.673 23.605 45.886 1.00 29.70 196 ILE C CA 1
ATOM 8532 C C . ILE C 1 199 ? 139.374 24.318 47.057 1.00 30.81 196 ILE C C 1
ATOM 8533 O O . ILE C 1 199 ? 138.713 25.008 47.817 1.00 30.93 196 ILE C O 1
ATOM 8538 N N . LYS C 1 200 ? 140.708 24.211 47.149 1.00 32.30 197 LYS C N 1
ATOM 8539 C CA . LYS C 1 200 ? 141.504 24.861 48.209 1.00 33.55 197 LYS C CA 1
ATOM 8540 C C . LYS C 1 200 ? 141.636 26.382 48.014 1.00 33.56 197 LYS C C 1
ATOM 8541 O O . LYS C 1 200 ? 142.015 27.098 48.943 1.00 34.34 197 LYS C O 1
ATOM 8547 N N . ASP C 1 201 ? 141.388 26.855 46.797 1.00 32.15 198 ASP C N 1
ATOM 8548 C CA . ASP C 1 201 ? 141.492 28.276 46.460 1.00 31.86 198 ASP C CA 1
ATOM 8549 C C . ASP C 1 201 ? 140.445 29.048 47.269 1.00 31.48 198 ASP C C 1
ATOM 8550 O O . ASP C 1 201 ? 139.244 28.803 47.107 1.00 30.28 198 ASP C O 1
ATOM 8555 N N . GLU C 1 202 ? 140.903 29.962 48.137 1.00 31.96 199 GLU C N 1
ATOM 8556 C CA . GLU C 1 202 ? 140.032 30.700 49.076 1.00 32.40 199 GLU C CA 1
ATOM 8557 C C . GLU C 1 202 ? 138.877 31.455 48.400 1.00 30.87 199 GLU C C 1
ATOM 8558 O O . GLU C 1 202 ? 137.894 31.778 49.054 1.00 30.57 199 GLU C O 1
ATOM 8564 N N . ARG C 1 203 ? 139.010 31.714 47.093 1.00 30.03 200 ARG C N 1
ATOM 8565 C CA . ARG C 1 203 ? 138.041 32.480 46.311 1.00 28.78 200 ARG C CA 1
ATOM 8566 C C . ARG C 1 203 ? 136.809 31.664 45.917 1.00 27.56 200 ARG C C 1
ATOM 8567 O O . ARG C 1 203 ? 135.755 32.241 45.607 1.00 26.78 200 ARG C O 1
ATOM 8575 N N . ILE C 1 204 ? 136.959 30.333 45.948 1.00 26.41 201 ILE C N 1
ATOM 8576 C CA . ILE C 1 204 ? 135.874 29.396 45.704 1.00 24.89 201 ILE C CA 1
ATOM 8577 C C . ILE C 1 204 ? 135.076 29.285 46.986 1.00 24.87 201 ILE C C 1
ATOM 8578 O O . ILE C 1 204 ? 135.583 28.843 48.014 1.00 26.01 201 ILE C O 1
ATOM 8583 N N . ARG C 1 205 ? 133.831 29.716 46.949 1.00 24.17 202 ARG C N 1
ATOM 8584 C CA . ARG C 1 205 ? 133.109 29.864 48.196 1.00 24.41 202 ARG C CA 1
ATOM 8585 C C . ARG C 1 205 ? 132.089 28.760 48.418 1.00 23.97 202 ARG C C 1
ATOM 8586 O O . ARG C 1 205 ? 131.481 28.677 49.471 1.00 24.13 202 ARG C O 1
ATOM 8594 N N . GLY C 1 206 ? 131.919 27.897 47.423 1.00 23.59 203 GLY C N 1
ATOM 8595 C CA . GLY C 1 206 ? 131.030 26.758 47.566 1.00 23.67 203 GLY C CA 1
ATOM 8596 C C . GLY C 1 206 ? 131.306 25.720 46.503 1.00 23.67 203 GLY C C 1
ATOM 8597 O O . GLY C 1 206 ? 131.754 26.060 45.396 1.00 23.55 203 GLY C O 1
ATOM 8598 N N . VAL C 1 207 ? 131.023 24.463 46.842 1.00 23.53 204 VAL C N 1
ATOM 8599 C CA . VAL C 1 207 ? 131.156 23.334 45.926 1.00 23.57 204 VAL C CA 1
ATOM 8600 C C . VAL C 1 207 ? 129.818 22.588 45.763 1.00 23.38 204 VAL C C 1
ATOM 8601 O O . VAL C 1 207 ? 129.252 22.124 46.743 1.00 23.60 204 VAL C O 1
ATOM 8605 N N . ALA C 1 208 ? 129.303 22.522 44.531 1.00 23.60 205 ALA C N 1
ATOM 8606 C CA . ALA C 1 208 ? 128.125 21.714 44.197 1.00 23.44 205 ALA C CA 1
ATOM 8607 C C . ALA C 1 208 ? 128.532 20.538 43.341 1.00 23.75 205 ALA C C 1
ATOM 8608 O O . ALA C 1 208 ? 129.130 20.706 42.295 1.00 23.71 205 ALA C O 1
ATOM 8610 N N . LEU C 1 209 ? 128.234 19.337 43.815 1.00 24.80 206 LEU C N 1
ATOM 8611 C CA . LEU C 1 209 ? 128.517 18.135 43.063 1.00 25.38 206 LEU C CA 1
ATOM 8612 C C . LEU C 1 209 ? 127.252 17.300 42.909 1.00 25.95 206 LEU C C 1
ATOM 8613 O O . LEU C 1 209 ? 126.416 17.219 43.813 1.00 26.29 206 LEU C O 1
ATOM 8618 N N . THR C 1 210 ? 127.117 16.739 41.715 1.00 27.02 207 THR C N 1
ATOM 8619 C CA . THR C 1 210 ? 126.189 15.674 41.400 1.00 27.43 207 THR C CA 1
ATOM 8620 C C . THR C 1 210 ? 127.062 14.617 40.723 1.00 28.67 207 THR C C 1
ATOM 8621 O O . THR C 1 210 ? 127.806 14.924 39.782 1.00 28.70 207 THR C O 1
ATOM 8625 N N . GLY C 1 211 ? 127.013 13.387 41.227 1.00 29.75 208 GLY C N 1
ATOM 8626 C CA . GLY C 1 211 ? 127.824 12.308 40.671 1.00 31.17 208 GLY C CA 1
ATOM 8627 C C . GLY C 1 211 ? 127.861 11.048 41.511 1.00 32.65 208 GLY C C 1
ATOM 8628 O O . GLY C 1 211 ? 126.909 10.723 42.207 1.00 32.69 208 GLY C O 1
ATOM 8629 N N . SER C 1 212 ? 128.975 10.331 41.439 1.00 34.42 209 SER C N 1
ATOM 8630 C CA . SER C 1 212 ? 129.094 9.040 42.111 1.00 36.05 209 SER C CA 1
ATOM 8631 C C . SER C 1 212 ? 129.419 9.177 43.598 1.00 36.88 209 SER C C 1
ATOM 8632 O O . SER C 1 212 ? 129.803 10.256 44.061 1.00 36.73 209 SER C O 1
ATOM 8635 N N . GLU C 1 213 ? 129.280 8.060 44.318 1.00 37.84 210 GLU C N 1
ATOM 8636 C CA . GLU C 1 213 ? 129.620 7.968 45.721 1.00 38.97 210 GLU C CA 1
ATOM 8637 C C . GLU C 1 213 ? 131.078 8.309 45.927 1.00 39.38 210 GLU C C 1
ATOM 8638 O O . GLU C 1 213 ? 131.406 9.103 46.812 1.00 39.43 210 GLU C O 1
ATOM 8644 N N . ARG C 1 214 ? 131.949 7.698 45.123 1.00 39.64 211 ARG C N 1
ATOM 8645 C CA . ARG C 1 214 ? 133.384 7.859 45.285 1.00 40.51 211 ARG C CA 1
ATOM 8646 C C . ARG C 1 214 ? 133.838 9.286 45.041 1.00 38.47 211 ARG C C 1
ATOM 8647 O O . ARG C 1 214 ? 134.595 9.827 45.847 1.00 38.59 211 ARG C O 1
ATOM 8655 N N . ALA C 1 215 ? 133.379 9.880 43.936 1.00 36.56 212 ALA C N 1
ATOM 8656 C CA . ALA C 1 215 ? 133.541 11.322 43.692 1.00 35.09 212 ALA C CA 1
ATOM 8657 C C . ALA C 1 215 ? 133.086 12.137 44.913 1.00 34.01 212 ALA C C 1
ATOM 8658 O O . ALA C 1 215 ? 133.857 12.936 45.454 1.00 33.90 212 ALA C O 1
ATOM 8660 N N . GLY C 1 216 ? 131.839 11.909 45.333 1.00 32.60 213 GLY C N 1
ATOM 8661 C CA . GLY C 1 216 ? 131.246 12.561 46.499 1.00 31.50 213 GLY C CA 1
ATOM 8662 C C . GLY C 1 216 ? 132.112 12.561 47.748 1.00 31.69 213 GLY C C 1
ATOM 8663 O O . GLY C 1 216 ? 132.364 13.631 48.306 1.00 31.31 213 GLY C O 1
ATOM 8664 N N . GLN C 1 217 ? 132.570 11.373 48.169 1.00 31.88 214 GLN C N 1
ATOM 8665 C CA . GLN C 1 217 ? 133.492 11.201 49.309 1.00 33.24 214 GLN C CA 1
ATOM 8666 C C . GLN C 1 217 ? 134.770 12.042 49.174 1.00 32.39 214 GLN C C 1
ATOM 8667 O O . GLN C 1 217 ? 135.167 12.729 50.117 1.00 32.50 214 GLN C O 1
ATOM 8673 N N . ALA C 1 218 ? 135.404 11.968 48.007 1.00 31.33 215 ALA C N 1
ATOM 8674 C CA . ALA C 1 218 ? 136.657 12.683 47.747 1.00 31.11 215 ALA C CA 1
ATOM 8675 C C . ALA C 1 218 ? 136.457 14.205 47.852 1.00 29.94 215 ALA C C 1
ATOM 8676 O O . ALA C 1 218 ? 137.154 14.879 48.607 1.00 30.24 215 ALA C O 1
ATOM 8678 N N . VAL C 1 219 ? 135.480 14.706 47.104 1.00 28.71 216 VAL C N 1
ATOM 8679 C CA . VAL C 1 219 ? 135.157 16.131 46.994 1.00 27.94 216 VAL C CA 1
ATOM 8680 C C . VAL C 1 219 ? 134.587 16.744 48.290 1.00 27.79 216 VAL C C 1
ATOM 8681 O O . VAL C 1 219 ? 134.955 17.865 48.644 1.00 28.45 216 VAL C O 1
ATOM 8685 N N . ALA C 1 220 ? 133.720 16.013 48.990 1.00 27.12 217 ALA C N 1
ATOM 8686 C CA . ALA C 1 220 ? 133.173 16.472 50.284 1.00 27.52 217 ALA C CA 1
ATOM 8687 C C . ALA C 1 220 ? 134.218 16.578 51.404 1.00 28.83 217 ALA C C 1
ATOM 8688 O O . ALA C 1 220 ? 134.128 17.478 52.250 1.00 29.54 217 ALA C O 1
ATOM 8690 N N . ALA C 1 221 ? 135.207 15.678 51.403 1.00 29.25 218 ALA C N 1
ATOM 8691 C CA . ALA C 1 221 ? 136.334 15.759 52.335 1.00 30.54 218 ALA C CA 1
ATOM 8692 C C . ALA C 1 221 ? 137.274 16.939 52.030 1.00 30.40 218 ALA C C 1
ATOM 8693 O O . ALA C 1 221 ? 137.750 17.595 52.947 1.00 30.53 218 ALA C O 1
ATOM 8695 N N . GLN C 1 222 ? 137.537 17.170 50.741 1.00 29.72 219 GLN C N 1
ATOM 8696 C CA . GLN C 1 222 ? 138.296 18.323 50.229 1.00 29.82 219 GLN C CA 1
ATOM 8697 C C . GLN C 1 222 ? 137.629 19.670 50.568 1.00 29.60 219 GLN C C 1
ATOM 8698 O O . GLN C 1 222 ? 138.317 20.631 50.922 1.00 29.89 219 GLN C O 1
ATOM 8704 N N . ALA C 1 223 ? 136.300 19.730 50.443 1.00 28.95 220 ALA C N 1
ATOM 8705 C CA . ALA C 1 223 ? 135.534 20.946 50.756 1.00 29.54 220 ALA C CA 1
ATOM 8706 C C . ALA C 1 223 ? 135.483 21.169 52.259 1.00 30.50 220 ALA C C 1
ATOM 8707 O O . ALA C 1 223 ? 135.596 22.307 52.732 1.00 31.36 220 ALA C O 1
ATOM 8709 N N . GLY C 1 224 ? 135.332 20.072 53.004 1.00 31.11 221 GLY C N 1
ATOM 8710 C CA . GLY C 1 224 ? 135.317 20.105 54.450 1.00 31.79 221 GLY C CA 1
ATOM 8711 C C . GLY C 1 224 ? 136.609 20.689 54.958 1.00 33.39 221 GLY C C 1
ATOM 8712 O O . GLY C 1 224 ? 136.600 21.666 55.704 1.00 34.24 221 GLY C O 1
ATOM 8713 N N . ALA C 1 225 ? 137.725 20.100 54.530 1.00 34.13 222 ALA C N 1
ATOM 8714 C CA . ALA C 1 225 ? 139.053 20.534 54.935 1.00 35.08 222 ALA C CA 1
ATOM 8715 C C . ALA C 1 225 ? 139.322 22.005 54.596 1.00 35.32 222 ALA C C 1
ATOM 8716 O O . ALA C 1 225 ? 139.987 22.714 55.354 1.00 36.71 222 ALA C O 1
ATOM 8718 N N . ALA C 1 226 ? 138.802 22.454 53.458 1.00 34.62 223 ALA C N 1
ATOM 8719 C CA . ALA C 1 226 ? 138.939 23.851 53.016 1.00 34.88 223 ALA C CA 1
ATOM 8720 C C . ALA C 1 226 ? 137.838 24.745 53.600 1.00 34.92 223 ALA C C 1
ATOM 8721 O O . ALA C 1 226 ? 137.793 25.947 53.330 1.00 34.79 223 ALA C O 1
ATOM 8723 N N . LEU C 1 227 ? 136.950 24.144 54.397 1.00 35.37 224 LEU C N 1
ATOM 8724 C CA . LEU C 1 227 ? 135.919 24.875 55.140 1.00 35.28 224 LEU C CA 1
ATOM 8725 C C . LEU C 1 227 ? 134.974 25.651 54.213 1.00 34.90 224 LEU C C 1
ATOM 8726 O O . LEU C 1 227 ? 134.696 26.834 54.448 1.00 34.27 224 LEU C O 1
ATOM 8731 N N . LYS C 1 228 ? 134.515 24.968 53.153 1.00 34.69 225 LYS C N 1
ATOM 8732 C CA . LYS C 1 228 ? 133.515 25.481 52.208 1.00 34.81 225 LYS C CA 1
ATOM 8733 C C . LYS C 1 228 ? 132.176 24.785 52.421 1.00 35.15 225 LYS C C 1
ATOM 8734 O O . LYS C 1 228 ? 132.138 23.597 52.772 1.00 35.10 225 LYS C O 1
ATOM 8740 N N . LYS C 1 229 ? 131.085 25.518 52.182 1.00 35.25 226 LYS C N 1
ATOM 8741 C CA . LYS C 1 229 ? 129.778 24.902 52.005 1.00 35.94 226 LYS C CA 1
ATOM 8742 C C . LYS C 1 229 ? 129.819 24.030 50.757 1.00 35.12 226 LYS C C 1
ATOM 8743 O O . LYS C 1 229 ? 130.457 24.384 49.755 1.00 34.32 226 LYS C O 1
ATOM 8749 N N . ASP C 1 230 ? 129.137 22.893 50.825 1.00 34.96 227 ASP C N 1
ATOM 8750 C CA . ASP C 1 230 ? 128.908 22.070 49.643 1.00 35.06 227 ASP C CA 1
ATOM 8751 C C . ASP C 1 230 ? 127.515 21.464 49.638 1.00 34.14 227 ASP C C 1
ATOM 8752 O O . ASP C 1 230 ? 126.807 21.485 50.641 1.00 33.69 227 ASP C O 1
ATOM 8757 N N . THR C 1 231 ? 127.131 20.961 48.474 1.00 33.33 228 THR C N 1
ATOM 8758 C CA . THR C 1 231 ? 125.950 20.134 48.326 1.00 33.15 228 THR C CA 1
ATOM 8759 C C . THR C 1 231 ? 126.405 18.892 47.568 1.00 32.77 228 THR C C 1
ATOM 8760 O O . THR C 1 231 ? 127.292 18.963 46.719 1.00 31.66 228 THR C O 1
ATOM 8772 N N . GLU C 1 233 ? 124.743 15.602 45.531 1.00 32.41 230 GLU C N 1
ATOM 8773 C CA . GLU C 1 233 ? 123.609 14.894 44.971 1.00 32.93 230 GLU C CA 1
ATOM 8774 C C . GLU C 1 233 ? 124.227 13.639 44.392 1.00 32.43 230 GLU C C 1
ATOM 8775 O O . GLU C 1 233 ? 124.896 13.680 43.373 1.00 32.60 230 GLU C O 1
ATOM 8781 N N . LEU C 1 234 ? 124.051 12.525 45.082 1.00 32.68 231 LEU C N 1
ATOM 8782 C CA . LEU C 1 234 ? 124.744 11.299 44.721 1.00 32.35 231 LEU C CA 1
ATOM 8783 C C . LEU C 1 234 ? 123.702 10.284 44.259 1.00 32.64 231 LEU C C 1
ATOM 8784 O O . LEU C 1 234 ? 122.536 10.652 44.050 1.00 33.07 231 LEU C O 1
ATOM 8789 N N . GLY C 1 235 ? 124.106 9.029 44.074 1.00 32.41 232 GLY C N 1
ATOM 8790 C CA . GLY C 1 235 ? 123.224 8.021 43.480 1.00 31.51 232 GLY C CA 1
ATOM 8791 C C . GLY C 1 235 ? 121.977 7.698 44.280 1.00 30.56 232 GLY C C 1
ATOM 8792 O O . GLY C 1 235 ? 121.781 8.220 45.368 1.00 30.77 232 GLY C O 1
ATOM 8793 N N . GLY C 1 236 ? 121.121 6.844 43.729 1.00 30.08 233 GLY C N 1
ATOM 8794 C CA . GLY C 1 236 ? 119.987 6.311 44.479 1.00 29.27 233 GLY C CA 1
ATOM 8795 C C . GLY C 1 236 ? 119.716 4.879 44.081 1.00 29.50 233 GLY C C 1
ATOM 8796 O O . GLY C 1 236 ? 120.200 4.419 43.052 1.00 29.71 233 GLY C O 1
ATOM 8797 N N . SER C 1 237 ? 118.955 4.162 44.898 1.00 29.40 234 SER C N 1
ATOM 8798 C CA . SER C 1 237 ? 118.316 2.938 44.426 1.00 30.05 234 SER C CA 1
ATOM 8799 C C . SER C 1 237 ? 116.828 2.989 44.770 1.00 30.55 234 SER C C 1
ATOM 8800 O O . SER C 1 237 ? 116.317 2.196 45.575 1.00 31.11 234 SER C O 1
ATOM 8803 N N . ASP C 1 238 ? 116.137 3.935 44.148 1.00 30.00 235 ASP C N 1
ATOM 8804 C CA . ASP C 1 238 ? 114.757 4.247 44.527 1.00 29.96 235 ASP C CA 1
ATOM 8805 C C . ASP C 1 238 ? 113.783 3.071 44.487 1.00 30.46 235 ASP C C 1
ATOM 8806 O O . ASP C 1 238 ? 113.782 2.272 43.547 1.00 30.86 235 ASP C O 1
ATOM 8811 N N . ALA C 1 239 ? 112.959 2.982 45.531 1.00 30.21 236 ALA C N 1
ATOM 8812 C CA . ALA C 1 239 ? 111.834 2.050 45.571 1.00 30.92 236 ALA C CA 1
ATOM 8813 C C . ALA C 1 239 ? 110.721 2.556 44.682 1.00 30.78 236 ALA C C 1
ATOM 8814 O O . ALA C 1 239 ? 110.441 3.758 44.648 1.00 30.97 236 ALA C O 1
ATOM 8816 N N . PHE C 1 240 ? 110.111 1.639 43.946 1.00 31.03 237 PHE C N 1
ATOM 8817 C CA . PHE C 1 240 ? 108.936 1.920 43.150 1.00 30.85 237 PHE C CA 1
ATOM 8818 C C . PHE C 1 240 ? 107.892 0.972 43.697 1.00 31.88 237 PHE C C 1
ATOM 8819 O O . PHE C 1 240 ? 107.892 -0.224 43.381 1.00 33.15 237 PHE C O 1
ATOM 8827 N N . ILE C 1 241 ? 107.022 1.493 44.555 1.00 31.72 238 ILE C N 1
ATOM 8828 C CA . ILE C 1 241 ? 106.136 0.635 45.325 1.00 32.70 238 ILE C CA 1
ATOM 8829 C C . ILE C 1 241 ? 104.743 0.508 44.685 1.00 33.31 238 ILE C C 1
ATOM 8830 O O . ILE C 1 241 ? 104.103 1.507 44.340 1.00 32.75 238 ILE C O 1
ATOM 8835 N N . VAL C 1 242 ? 104.309 -0.739 44.519 1.00 33.77 239 VAL C N 1
ATOM 8836 C CA . VAL C 1 242 ? 103.030 -1.051 43.900 1.00 34.24 239 VAL C CA 1
ATOM 8837 C C . VAL C 1 242 ? 102.176 -1.846 44.898 1.00 35.35 239 VAL C C 1
ATOM 8838 O O . VAL C 1 242 ? 102.366 -3.055 45.084 1.00 35.75 239 VAL C O 1
ATOM 8842 N N . LEU C 1 243 ? 101.248 -1.145 45.549 1.00 35.20 240 LEU C N 1
ATOM 8843 C CA . LEU C 1 243 ? 100.354 -1.752 46.542 1.00 36.62 240 LEU C CA 1
ATOM 8844 C C . LEU C 1 243 ? 99.330 -2.661 45.869 1.00 38.14 240 LEU C C 1
ATOM 8845 O O . LEU C 1 243 ? 99.233 -2.675 44.637 1.00 38.12 240 LEU C O 1
ATOM 8850 N N . ASP C 1 244 ? 98.603 -3.442 46.668 1.00 39.50 241 ASP C N 1
ATOM 8851 C CA . ASP C 1 244 ? 97.662 -4.430 46.133 1.00 41.66 241 ASP C CA 1
ATOM 8852 C C . ASP C 1 244 ? 96.463 -3.777 45.453 1.00 42.29 241 ASP C C 1
ATOM 8853 O O . ASP C 1 244 ? 95.763 -4.422 44.674 1.00 43.12 241 ASP C O 1
ATOM 8858 N N . ASP C 1 245 ? 96.242 -2.494 45.739 1.00 41.86 242 ASP C N 1
ATOM 8859 C CA . ASP C 1 245 ? 95.094 -1.770 45.194 1.00 42.90 242 ASP C CA 1
ATOM 8860 C C . ASP C 1 245 ? 95.475 -0.741 44.134 1.00 42.40 242 ASP C C 1
ATOM 8861 O O . ASP C 1 245 ? 94.678 0.147 43.811 1.00 42.39 242 ASP C O 1
ATOM 8866 N N . ALA C 1 246 ? 96.691 -0.861 43.598 1.00 42.09 243 ALA C N 1
ATOM 8867 C CA . ALA C 1 246 ? 97.176 0.063 42.583 1.00 41.87 243 ALA C CA 1
ATOM 8868 C C . ALA C 1 246 ? 96.458 -0.126 41.255 1.00 43.56 243 ALA C C 1
ATOM 8869 O O . ALA C 1 246 ? 96.069 -1.241 40.900 1.00 45.06 243 ALA C O 1
ATOM 8871 N N . ASP C 1 247 ? 96.287 0.976 40.528 1.00 43.66 244 ASP C N 1
ATOM 8872 C CA . ASP C 1 247 ? 95.929 0.926 39.116 1.00 44.72 244 ASP C CA 1
ATOM 8873 C C . ASP C 1 247 ? 97.109 0.271 38.416 1.00 44.68 244 ASP C C 1
ATOM 8874 O O . ASP C 1 247 ? 98.149 0.901 38.217 1.00 43.67 244 ASP C O 1
ATOM 8879 N N . LEU C 1 248 ? 96.949 -1.009 38.081 1.00 46.24 245 LEU C N 1
ATOM 8880 C CA . LEU C 1 248 ? 98.037 -1.826 37.536 1.00 46.34 245 LEU C CA 1
ATOM 8881 C C . LEU C 1 248 ? 98.549 -1.353 36.186 1.00 45.92 245 LEU C C 1
ATOM 8882 O O . LEU C 1 248 ? 99.746 -1.442 35.917 1.00 45.14 245 LEU C O 1
ATOM 8887 N N . ASP C 1 249 ? 97.649 -0.845 35.349 1.00 46.32 246 ASP C N 1
ATOM 8888 C CA . ASP C 1 249 ? 98.018 -0.375 34.014 1.00 46.35 246 ASP C CA 1
ATOM 8889 C C . ASP C 1 249 ? 98.836 0.909 34.026 1.00 44.03 246 ASP C C 1
ATOM 8890 O O . ASP C 1 249 ? 99.661 1.144 33.148 1.00 43.35 246 ASP C O 1
ATOM 8895 N N . LEU C 1 250 ? 98.587 1.730 35.033 1.00 42.70 247 LEU C N 1
ATOM 8896 C CA . LEU C 1 250 ? 99.264 2.990 35.217 1.00 40.68 247 LEU C CA 1
ATOM 8897 C C . LEU C 1 250 ? 100.631 2.725 35.873 1.00 39.06 247 LEU C C 1
ATOM 8898 O O . LEU C 1 250 ? 101.661 3.301 35.484 1.00 37.78 247 LEU C O 1
ATOM 8903 N N . ALA C 1 251 ? 100.619 1.850 36.875 1.00 38.73 248 ALA C N 1
ATOM 8904 C CA . ALA C 1 251 ? 101.830 1.392 37.530 1.00 37.32 248 ALA C CA 1
ATOM 8905 C C . ALA C 1 251 ? 102.840 0.831 36.512 1.00 37.29 248 ALA C C 1
ATOM 8906 O O . ALA C 1 251 ? 103.999 1.254 36.499 1.00 36.40 248 ALA C O 1
ATOM 8908 N N . VAL C 1 252 ? 102.398 -0.079 35.643 1.00 38.35 249 VAL C N 1
ATOM 8909 C CA . VAL C 1 252 ? 103.285 -0.636 34.608 1.00 38.88 249 VAL C CA 1
ATOM 8910 C C . VAL C 1 252 ? 103.899 0.489 33.738 1.00 38.12 249 VAL C C 1
ATOM 8911 O O . VAL C 1 252 ? 105.130 0.590 33.620 1.00 36.95 249 VAL C O 1
ATOM 8915 N N . LYS C 1 253 ? 103.033 1.338 33.176 1.00 38.13 250 LYS C N 1
ATOM 8916 C CA . LYS C 1 253 ? 103.436 2.459 32.311 1.00 37.44 250 LYS C CA 1
ATOM 8917 C C . LYS C 1 253 ? 104.488 3.384 32.919 1.00 35.23 250 LYS C C 1
ATOM 8918 O O . LYS C 1 253 ? 105.467 3.745 32.256 1.00 34.41 250 LYS C O 1
ATOM 8924 N N . TRP C 1 254 ? 104.273 3.781 34.173 1.00 33.98 251 TRP C N 1
ATOM 8925 C CA . TRP C 1 254 ? 105.226 4.639 34.860 1.00 31.81 251 TRP C CA 1
ATOM 8926 C C . TRP C 1 254 ? 106.495 3.895 35.269 1.00 31.19 251 TRP C C 1
ATOM 8927 O O . TRP C 1 254 ? 107.573 4.479 35.267 1.00 29.21 251 TRP C O 1
ATOM 8938 N N . ALA C 1 255 ? 106.352 2.617 35.618 1.00 32.04 252 ALA C N 1
ATOM 8939 C CA . ALA C 1 255 ? 107.498 1.762 35.943 1.00 32.83 252 ALA C CA 1
ATOM 8940 C C . ALA C 1 255 ? 108.432 1.648 34.744 1.00 33.00 252 ALA C C 1
ATOM 8941 O O . ALA C 1 255 ? 109.647 1.793 34.877 1.00 33.03 252 ALA C O 1
ATOM 8943 N N . VAL C 1 256 ? 107.854 1.400 33.575 1.00 33.86 253 VAL C N 1
ATOM 8944 C CA . VAL C 1 256 ? 108.601 1.366 32.320 1.00 33.84 253 VAL C CA 1
ATOM 8945 C C . VAL C 1 256 ? 109.341 2.681 32.062 1.00 32.24 253 VAL C C 1
ATOM 8946 O O . VAL C 1 256 ? 110.530 2.660 31.754 1.00 32.44 253 VAL C O 1
ATOM 8950 N N . TRP C 1 257 ? 108.657 3.816 32.188 1.00 31.13 254 TRP C N 1
ATOM 8951 C CA . TRP C 1 257 ? 109.330 5.092 32.053 1.00 29.47 254 TRP C CA 1
ATOM 8952 C C . TRP C 1 257 ? 110.359 5.302 33.178 1.00 29.20 254 TRP C C 1
ATOM 8953 O O . TRP C 1 257 ? 111.473 5.777 32.928 1.00 28.82 254 TRP C O 1
ATOM 8964 N N . GLY C 1 258 ? 109.976 4.962 34.414 1.00 29.20 255 GLY C N 1
ATOM 8965 C CA . GLY C 1 258 ? 110.797 5.225 35.599 1.00 27.99 255 GLY C CA 1
ATOM 8966 C C . GLY C 1 258 ? 112.157 4.567 35.514 1.00 27.88 255 GLY C C 1
ATOM 8967 O O . GLY C 1 258 ? 113.188 5.177 35.838 1.00 26.30 255 GLY C O 1
ATOM 8968 N N . ARG C 1 259 ? 112.153 3.320 35.048 1.00 28.75 256 ARG C N 1
ATOM 8969 C CA . ARG C 1 259 ? 113.360 2.522 34.966 1.00 28.16 256 ARG C CA 1
ATOM 8970 C C . ARG C 1 259 ? 114.101 2.712 33.674 1.00 27.99 256 ARG C C 1
ATOM 8971 O O . ARG C 1 259 ? 115.323 2.695 33.668 1.00 27.33 256 ARG C O 1
ATOM 8979 N N . PHE C 1 260 ? 113.372 2.884 32.581 1.00 28.45 257 PHE C N 1
ATOM 8980 C CA . PHE C 1 260 ? 113.988 2.736 31.258 1.00 28.89 257 PHE C CA 1
ATOM 8981 C C . PHE C 1 260 ? 114.261 4.024 30.480 1.00 28.18 257 PHE C C 1
ATOM 8982 O O . PHE C 1 260 ? 115.079 4.008 29.569 1.00 28.49 257 PHE C O 1
ATOM 8990 N N . ALA C 1 261 ? 113.617 5.134 30.851 1.00 27.83 258 ALA C N 1
ATOM 8991 C CA . ALA C 1 261 ? 113.910 6.426 30.238 1.00 27.13 258 ALA C CA 1
ATOM 8992 C C . ALA C 1 261 ? 115.389 6.745 30.451 1.00 26.92 258 ALA C C 1
ATOM 8993 O O . ALA C 1 261 ? 115.910 6.563 31.561 1.00 27.21 258 ALA C O 1
ATOM 8995 N N . ASN C 1 262 ? 116.062 7.213 29.396 1.00 26.76 259 ASN C N 1
ATOM 8996 C CA . ASN C 1 262 ? 117.519 7.439 29.410 1.00 26.36 259 ASN C CA 1
ATOM 8997 C C . ASN C 1 262 ? 118.307 6.167 29.741 1.00 26.50 259 ASN C C 1
ATOM 8998 O O . ASN C 1 262 ? 119.395 6.231 30.319 1.00 26.31 259 ASN C O 1
ATOM 9003 N N . ASN C 1 263 ? 117.738 5.018 29.380 1.00 27.42 260 ASN C N 1
ATOM 9004 C CA . ASN C 1 263 ? 118.319 3.695 29.639 1.00 28.13 260 ASN C CA 1
ATOM 9005 C C . ASN C 1 263 ? 118.598 3.386 31.106 1.00 27.89 260 ASN C C 1
ATOM 9006 O O . ASN C 1 263 ? 119.535 2.658 31.400 1.00 28.21 260 ASN C O 1
ATOM 9011 N N . GLY C 1 264 ? 117.801 3.962 32.012 1.00 27.41 261 GLY C N 1
ATOM 9012 C CA . GLY C 1 264 ? 118.003 3.817 33.462 1.00 26.34 261 GLY C CA 1
ATOM 9013 C C . GLY C 1 264 ? 119.223 4.523 34.026 1.00 25.73 261 GLY C C 1
ATOM 9014 O O . GLY C 1 264 ? 119.592 4.292 35.178 1.00 25.95 261 GLY C O 1
ATOM 9015 N N . GLN C 1 265 ? 119.854 5.379 33.219 1.00 24.86 262 GLN C N 1
ATOM 9016 C CA . GLN C 1 265 ? 121.040 6.146 33.633 1.00 23.36 262 GLN C CA 1
ATOM 9017 C C . GLN C 1 265 ? 120.603 7.424 34.359 1.00 22.98 262 GLN C C 1
ATOM 9018 O O . GLN C 1 265 ? 120.916 8.546 33.946 1.00 21.83 262 GLN C O 1
ATOM 9024 N N . VAL C 1 266 ? 119.876 7.226 35.455 1.00 23.31 263 VAL C N 1
ATOM 9025 C CA . VAL C 1 266 ? 119.148 8.293 36.141 1.00 22.70 263 VAL C CA 1
ATOM 9026 C C . VAL C 1 266 ? 119.240 7.968 37.619 1.00 23.48 263 VAL C C 1
ATOM 9027 O O . VAL C 1 266 ? 119.020 6.819 38.023 1.00 23.87 263 VAL C O 1
ATOM 9031 N N . CYS C 1 267 ? 119.557 8.972 38.435 1.00 23.47 264 CYS C N 1
ATOM 9032 C CA . CYS C 1 267 ? 119.756 8.721 39.861 1.00 24.81 264 CYS C CA 1
ATOM 9033 C C . CYS C 1 267 ? 118.426 8.393 40.509 1.00 24.56 264 CYS C C 1
ATOM 9034 O O . CYS C 1 267 ? 118.373 7.642 41.468 1.00 24.98 264 CYS C O 1
ATOM 9037 N N . THR C 1 268 ? 117.350 8.952 39.950 1.00 24.34 265 THR C N 1
ATOM 9038 C CA . THR C 1 268 ? 116.006 8.731 40.452 1.00 24.14 265 THR C CA 1
ATOM 9039 C C . THR C 1 268 ? 115.241 7.689 39.641 1.00 24.84 265 THR C C 1
ATOM 9040 O O . THR C 1 268 ? 114.004 7.665 39.679 1.00 25.04 265 THR C O 1
ATOM 9044 N N . ALA C 1 269 ? 115.965 6.842 38.906 1.00 24.93 266 ALA C N 1
ATOM 9045 C CA . ALA C 1 269 ? 115.337 5.712 38.202 1.00 25.88 266 ALA C CA 1
ATOM 9046 C C . ALA C 1 269 ? 114.579 4.805 39.185 1.00 26.60 266 ALA C C 1
ATOM 9047 O O . ALA C 1 269 ? 114.870 4.793 40.388 1.00 26.69 266 ALA C O 1
ATOM 9049 N N . ALA C 1 270 ? 113.589 4.075 38.684 1.00 27.25 267 ALA C N 1
ATOM 9050 C CA . ALA C 1 270 ? 112.859 3.131 39.511 1.00 27.78 267 ALA C CA 1
ATOM 9051 C C . ALA C 1 270 ? 113.661 1.845 39.548 1.00 28.24 267 ALA C C 1
ATOM 9052 O O . ALA C 1 270 ? 113.413 0.932 38.774 1.00 29.52 267 ALA C O 1
ATOM 9054 N N . LYS C 1 271 ? 114.637 1.791 40.445 1.00 27.76 268 LYS C N 1
ATOM 9055 C CA . LYS C 1 271 ? 115.616 0.718 40.460 1.00 28.43 268 LYS C CA 1
ATOM 9056 C C . LYS C 1 271 ? 115.152 -0.522 41.231 1.00 30.32 268 LYS C C 1
ATOM 9057 O O . LYS C 1 271 ? 115.574 -1.651 40.924 1.00 31.26 268 LYS C O 1
ATOM 9063 N N . ARG C 1 272 ? 114.287 -0.320 42.222 1.00 30.56 269 ARG C N 1
ATOM 9064 C CA . ARG C 1 272 ? 113.795 -1.430 43.023 1.00 32.31 269 ARG C CA 1
ATOM 9065 C C . ARG C 1 272 ? 112.268 -1.481 43.019 1.00 33.40 269 ARG C C 1
ATOM 9066 O O . ARG C 1 272 ? 111.611 -0.790 43.786 1.00 33.06 269 ARG C O 1
ATOM 9082 N N . ILE C 1 274 ? 108.930 -2.862 44.031 1.00 37.77 271 ILE C N 1
ATOM 9083 C CA . ILE C 1 274 ? 108.458 -3.576 45.208 1.00 38.21 271 ILE C CA 1
ATOM 9084 C C . ILE C 1 274 ? 106.937 -3.749 45.052 1.00 39.38 271 ILE C C 1
ATOM 9085 O O . ILE C 1 274 ? 106.173 -2.781 45.102 1.00 38.72 271 ILE C O 1
ATOM 9090 N N . VAL C 1 275 ? 106.518 -4.988 44.814 1.00 40.92 272 VAL C N 1
ATOM 9091 C CA . VAL C 1 275 ? 105.179 -5.252 44.300 1.00 42.20 272 VAL C CA 1
ATOM 9092 C C . VAL C 1 275 ? 104.457 -6.259 45.185 1.00 44.05 272 VAL C C 1
ATOM 9093 O O . VAL C 1 275 ? 104.986 -7.334 45.490 1.00 44.99 272 VAL C O 1
ATOM 9097 N N . HIS C 1 276 ? 103.254 -5.888 45.618 1.00 44.90 273 HIS C N 1
ATOM 9098 C CA . HIS C 1 276 ? 102.426 -6.753 46.454 1.00 46.80 273 HIS C CA 1
ATOM 9099 C C . HIS C 1 276 ? 102.092 -8.064 45.739 1.00 48.54 273 HIS C C 1
ATOM 9100 O O . HIS C 1 276 ? 101.659 -8.053 44.584 1.00 48.47 273 HIS C O 1
ATOM 9107 N N . GLU C 1 277 ? 102.306 -9.176 46.449 1.00 50.17 274 GLU C N 1
ATOM 9108 C CA . GLU C 1 277 ? 101.968 -10.540 46.001 1.00 52.68 274 GLU C CA 1
ATOM 9109 C C . GLU C 1 277 ? 100.728 -10.614 45.120 1.00 53.51 274 GLU C C 1
ATOM 9110 O O . GLU C 1 277 ? 100.736 -11.247 44.052 1.00 54.40 274 GLU C O 1
ATOM 9116 N N . LYS C 1 278 ? 99.665 -9.965 45.598 1.00 53.41 275 LYS C N 1
ATOM 9117 C CA . LYS C 1 278 ? 98.340 -9.999 44.989 1.00 54.38 275 LYS C CA 1
ATOM 9118 C C . LYS C 1 278 ? 98.309 -9.472 43.559 1.00 53.22 275 LYS C C 1
ATOM 9119 O O . LYS C 1 278 ? 97.469 -9.885 42.761 1.00 54.51 275 LYS C O 1
ATOM 9125 N N . VAL C 1 279 ? 99.230 -8.569 43.237 1.00 51.10 276 VAL C N 1
ATOM 9126 C CA . VAL C 1 279 ? 99.309 -7.991 41.889 1.00 50.10 276 VAL C CA 1
ATOM 9127 C C . VAL C 1 279 ? 100.624 -8.325 41.150 1.00 49.43 276 VAL C C 1
ATOM 9128 O O . VAL C 1 279 ? 100.783 -8.003 39.971 1.00 49.08 276 VAL C O 1
ATOM 9132 N N . TYR C 1 280 ? 101.538 -8.993 41.851 1.00 49.24 277 TYR C N 1
ATOM 9133 C CA . TYR C 1 280 ? 102.888 -9.281 41.354 1.00 49.00 277 TYR C CA 1
ATOM 9134 C C . TYR C 1 280 ? 102.926 -9.946 39.992 1.00 50.08 277 TYR C C 1
ATOM 9135 O O . TYR C 1 280 ? 103.741 -9.566 39.152 1.00 49.40 277 TYR C O 1
ATOM 9144 N N . ASP C 1 281 ? 102.058 -10.940 39.788 1.00 51.80 278 ASP C N 1
ATOM 9145 C CA . ASP C 1 281 ? 102.032 -11.742 38.561 1.00 53.38 278 ASP C CA 1
ATOM 9146 C C . ASP C 1 281 ? 101.658 -10.929 37.312 1.00 52.97 278 ASP C C 1
ATOM 9147 O O . ASP C 1 281 ? 102.318 -11.055 36.274 1.00 53.02 278 ASP C O 1
ATOM 9152 N N . ALA C 1 282 ? 100.609 -10.107 37.425 1.00 52.45 279 ALA C N 1
ATOM 9153 C CA . ALA C 1 282 ? 100.105 -9.293 36.310 1.00 52.24 279 ALA C CA 1
ATOM 9154 C C . ALA C 1 282 ? 100.990 -8.085 35.998 1.00 50.54 279 ALA C C 1
ATOM 9155 O O . ALA C 1 282 ? 101.074 -7.655 34.840 1.00 50.42 279 ALA C O 1
ATOM 9157 N N . PHE C 1 283 ? 101.636 -7.536 37.033 1.00 49.12 280 PHE C N 1
ATOM 9158 C CA . PHE C 1 283 ? 102.608 -6.452 36.853 1.00 47.37 280 PHE C CA 1
ATOM 9159 C C . PHE C 1 283 ? 103.799 -6.932 36.047 1.00 47.25 280 PHE C C 1
ATOM 9160 O O . PHE C 1 283 ? 104.225 -6.255 35.124 1.00 46.72 280 PHE C O 1
ATOM 9168 N N . LEU C 1 284 ? 104.326 -8.097 36.410 1.00 48.12 281 LEU C N 1
ATOM 9169 C CA . LEU C 1 284 ? 105.518 -8.649 35.782 1.00 48.94 281 LEU C CA 1
ATOM 9170 C C . LEU C 1 284 ? 105.272 -8.956 34.299 1.00 50.19 281 LEU C C 1
ATOM 9171 O O . LEU C 1 284 ? 106.108 -8.665 33.439 1.00 49.53 281 LEU C O 1
ATOM 9176 N N . ASP C 1 285 ? 104.103 -9.535 34.032 1.00 52.15 282 ASP C N 1
ATOM 9177 C CA . ASP C 1 285 ? 103.582 -9.779 32.690 1.00 53.71 282 ASP C CA 1
ATOM 9178 C C . ASP C 1 285 ? 103.469 -8.461 31.917 1.00 52.48 282 ASP C C 1
ATOM 9179 O O . ASP C 1 285 ? 103.985 -8.340 30.803 1.00 52.68 282 ASP C O 1
ATOM 9184 N N . GLY C 1 286 ? 102.816 -7.470 32.522 1.00 51.45 283 GLY C N 1
ATOM 9185 C CA . GLY C 1 286 ? 102.711 -6.142 31.924 1.00 50.22 283 GLY C CA 1
ATOM 9186 C C . GLY C 1 286 ? 104.078 -5.556 31.622 1.00 48.93 283 GLY C C 1
ATOM 9187 O O . GLY C 1 286 ? 104.283 -4.945 30.568 1.00 48.69 283 GLY C O 1
ATOM 9188 N N . LEU C 1 287 ? 105.018 -5.757 32.545 1.00 48.01 284 LEU C N 1
ATOM 9189 C CA . LEU C 1 287 ? 106.384 -5.249 32.397 1.00 46.97 284 LEU C CA 1
ATOM 9190 C C . LEU C 1 287 ? 107.136 -5.932 31.236 1.00 47.89 284 LEU C C 1
ATOM 9191 O O . LEU C 1 287 ? 107.820 -5.260 30.459 1.00 47.13 284 LEU C O 1
ATOM 9196 N N . LYS C 1 288 ? 106.987 -7.256 31.126 1.00 49.76 285 LYS C N 1
ATOM 9197 C CA . LYS C 1 288 ? 107.601 -8.053 30.053 1.00 51.03 285 LYS C CA 1
ATOM 9198 C C . LYS C 1 288 ? 107.156 -7.626 28.656 1.00 51.64 285 LYS C C 1
ATOM 9199 O O . LYS C 1 288 ? 107.970 -7.556 27.734 1.00 51.68 285 LYS C O 1
ATOM 9205 N N . THR C 1 289 ? 105.852 -7.387 28.510 1.00 52.30 286 THR C N 1
ATOM 9206 C CA . THR C 1 289 ? 105.243 -7.011 27.234 1.00 52.80 286 THR C CA 1
ATOM 9207 C C . THR C 1 289 ? 105.734 -5.642 26.799 1.00 51.04 286 THR C C 1
ATOM 9208 O O . THR C 1 289 ? 106.071 -5.437 25.636 1.00 51.23 286 THR C O 1
ATOM 9212 N N . ALA C 1 290 ? 105.763 -4.715 27.750 1.00 49.27 287 ALA C N 1
ATOM 9213 C CA . ALA C 1 290 ? 106.026 -3.315 27.469 1.00 47.93 287 ALA C CA 1
ATOM 9214 C C . ALA C 1 290 ? 107.448 -3.040 26.957 1.00 47.12 287 ALA C C 1
ATOM 9215 O O . ALA C 1 290 ? 107.639 -2.211 26.049 1.00 46.86 287 ALA C O 1
ATOM 9217 N N . ILE C 1 291 ? 108.440 -3.736 27.515 1.00 46.64 288 ILE C N 1
ATOM 9218 C CA . ILE C 1 291 ? 109.831 -3.529 27.076 1.00 45.74 288 ILE C CA 1
ATOM 9219 C C . ILE C 1 291 ? 110.092 -3.996 25.636 1.00 46.85 288 ILE C C 1
ATOM 9220 O O . ILE C 1 291 ? 110.969 -3.447 24.954 1.00 45.84 288 ILE C O 1
ATOM 9225 N N . THR C 1 292 ? 109.313 -4.981 25.178 1.00 48.65 289 THR C N 1
ATOM 9226 C CA . THR C 1 292 ? 109.412 -5.502 23.797 1.00 50.26 289 THR C CA 1
ATOM 9227 C C . THR C 1 292 ? 108.948 -4.490 22.738 1.00 50.31 289 THR C C 1
ATOM 9228 O O . THR C 1 292 ? 109.096 -4.727 21.536 1.00 51.31 289 THR C O 1
ATOM 9232 N N . ARG C 1 293 ? 108.402 -3.362 23.189 1.00 49.26 290 ARG C N 1
ATOM 9233 C CA . ARG C 1 293 ? 107.852 -2.350 22.291 1.00 49.23 290 ARG C CA 1
ATOM 9234 C C . ARG C 1 293 ? 108.807 -1.171 22.096 1.00 47.28 290 ARG C C 1
ATOM 9235 O O . ARG C 1 293 ? 108.467 -0.183 21.431 1.00 46.92 290 ARG C O 1
ATOM 9243 N N . PHE C 1 294 ? 110.003 -1.267 22.675 1.00 46.01 291 PHE C N 1
ATOM 9244 C CA . PHE C 1 294 ? 110.988 -0.193 22.540 1.00 44.04 291 PHE C CA 1
ATOM 9245 C C . PHE C 1 294 ? 111.520 -0.216 21.130 1.00 44.62 291 PHE C C 1
ATOM 9246 O O . PHE C 1 294 ? 111.630 -1.273 20.512 1.00 45.98 291 PHE C O 1
ATOM 9254 N N . ARG C 1 295 ? 111.837 0.964 20.621 1.00 43.84 292 ARG C N 1
ATOM 9255 C CA . ARG C 1 295 ? 112.540 1.081 19.362 1.00 44.53 292 ARG C CA 1
ATOM 9256 C C . ARG C 1 295 ? 113.967 1.532 19.670 1.00 42.44 292 ARG C C 1
ATOM 9257 O O . ARG C 1 295 ? 114.248 2.718 19.786 1.00 41.24 292 ARG C O 1
ATOM 9265 N N . ILE C 1 296 ? 114.846 0.549 19.847 1.00 42.52 293 ILE C N 1
ATOM 9266 C CA . ILE C 1 296 ? 116.245 0.775 20.213 1.00 41.58 293 ILE C CA 1
ATOM 9267 C C . ILE C 1 296 ? 117.144 0.933 18.994 1.00 42.00 293 ILE C C 1
ATOM 9268 O O . ILE C 1 296 ? 117.264 0.030 18.171 1.00 43.62 293 ILE C O 1
ATOM 9273 N N . GLY C 1 297 ? 117.786 2.082 18.889 1.00 41.12 294 GLY C N 1
ATOM 9274 C CA . GLY C 1 297 ? 118.694 2.327 17.783 1.00 41.87 294 GLY C CA 1
ATOM 9275 C C . GLY C 1 297 ? 119.396 3.666 17.855 1.00 40.92 294 GLY C C 1
ATOM 9276 O O . GLY C 1 297 ? 119.626 4.215 18.941 1.00 39.31 294 GLY C O 1
ATOM 9277 N N . ASN C 1 298 ? 119.734 4.188 16.682 1.00 41.80 295 ASN C N 1
ATOM 9278 C CA . ASN C 1 298 ? 120.473 5.425 16.574 1.00 41.85 295 ASN C CA 1
ATOM 9279 C C . ASN C 1 298 ? 119.643 6.563 17.168 1.00 41.02 295 ASN C C 1
ATOM 9280 O O . ASN C 1 298 ? 118.525 6.809 16.717 1.00 41.46 295 ASN C O 1
ATOM 9285 N N . PRO C 1 299 ? 120.180 7.240 18.201 1.00 40.11 296 PRO C N 1
ATOM 9286 C CA . PRO C 1 299 ? 119.391 8.173 19.017 1.00 40.08 296 PRO C CA 1
ATOM 9287 C C . PRO C 1 299 ? 118.794 9.340 18.235 1.00 41.40 296 PRO C C 1
ATOM 9288 O O . PRO C 1 299 ? 117.789 9.911 18.670 1.00 41.71 296 PRO C O 1
ATOM 9292 N N . LEU C 1 300 ? 119.407 9.677 17.100 1.00 43.14 297 LEU C N 1
ATOM 9293 C CA . LEU C 1 300 ? 118.970 10.797 16.265 1.00 44.79 297 LEU C CA 1
ATOM 9294 C C . LEU C 1 300 ? 117.868 10.423 15.269 1.00 47.16 297 LEU C C 1
ATOM 9295 O O . LEU C 1 300 ? 117.219 11.308 14.719 1.00 47.84 297 LEU C O 1
ATOM 9300 N N . ASP C 1 301 ? 117.665 9.120 15.052 1.00 49.49 298 ASP C N 1
ATOM 9301 C CA . ASP C 1 301 ? 116.657 8.589 14.119 1.00 52.17 298 ASP C CA 1
ATOM 9302 C C . ASP C 1 301 ? 115.212 8.786 14.604 1.00 52.56 298 ASP C C 1
ATOM 9303 O O . ASP C 1 301 ? 114.898 8.523 15.772 1.00 51.72 298 ASP C O 1
ATOM 9308 N N . ARG C 1 302 ? 114.344 9.209 13.675 1.00 53.93 299 ARG C N 1
ATOM 9309 C CA . ARG C 1 302 ? 112.918 9.538 13.937 1.00 54.33 299 ARG C CA 1
ATOM 9310 C C . ARG C 1 302 ? 112.206 8.611 14.950 1.00 53.49 299 ARG C C 1
ATOM 9311 O O . ARG C 1 302 ? 111.621 9.084 15.937 1.00 52.27 299 ARG C O 1
ATOM 9319 N N . ASP C 1 303 ? 112.265 7.300 14.706 1.00 53.33 300 ASP C N 1
ATOM 9320 C CA . ASP C 1 303 ? 111.506 6.348 15.523 1.00 52.80 300 ASP C CA 1
ATOM 9321 C C . ASP C 1 303 ? 112.156 5.840 16.829 1.00 50.14 300 ASP C C 1
ATOM 9322 O O . ASP C 1 303 ? 111.517 5.109 17.578 1.00 50.31 300 ASP C O 1
ATOM 9327 N N . THR C 1 304 ? 113.397 6.243 17.105 1.00 47.44 301 THR C N 1
ATOM 9328 C CA . THR C 1 304 ? 114.167 5.725 18.250 1.00 44.54 301 THR C CA 1
ATOM 9329 C C . THR C 1 304 ? 113.611 6.201 19.586 1.00 42.44 301 THR C C 1
ATOM 9330 O O . THR C 1 304 ? 113.499 7.405 19.819 1.00 41.27 301 THR C O 1
ATOM 9334 N N . THR C 1 305 ? 113.257 5.238 20.442 1.00 41.34 302 THR C N 1
ATOM 9335 C CA . THR C 1 305 ? 112.863 5.505 21.829 1.00 39.32 302 THR C CA 1
ATOM 9336 C C . THR C 1 305 ? 114.046 5.386 22.796 1.00 37.62 302 THR C C 1
ATOM 9337 O O . THR C 1 305 ? 114.112 6.117 23.767 1.00 36.42 302 THR C O 1
ATOM 9341 N N . HIS C 1 306 ? 114.983 4.484 22.512 1.00 37.50 303 HIS C N 1
ATOM 9342 C CA . HIS C 1 306 ? 116.147 4.222 23.377 1.00 36.25 303 HIS C CA 1
ATOM 9343 C C . HIS C 1 306 ? 117.450 4.090 22.575 1.00 36.41 303 HIS C C 1
ATOM 9344 O O . HIS C 1 306 ? 117.556 3.245 21.687 1.00 37.98 303 HIS C O 1
ATOM 9351 N N . GLY C 1 307 ? 118.432 4.934 22.885 1.00 35.11 304 GLY C N 1
ATOM 9352 C CA . GLY C 1 307 ? 119.733 4.878 22.229 1.00 34.62 304 GLY C CA 1
ATOM 9353 C C . GLY C 1 307 ? 120.667 3.891 22.907 1.00 34.48 304 GLY C C 1
ATOM 9354 O O . GLY C 1 307 ? 120.222 3.060 23.696 1.00 35.22 304 GLY C O 1
ATOM 9355 N N . PRO C 1 308 ? 121.973 3.968 22.605 1.00 34.20 305 PRO C N 1
ATOM 9356 C CA . PRO C 1 308 ? 122.916 3.103 23.287 1.00 34.56 305 PRO C CA 1
ATOM 9357 C C . PRO C 1 308 ? 123.170 3.607 24.707 1.00 33.89 305 PRO C C 1
ATOM 9358 O O . PRO C 1 308 ? 122.695 4.684 25.079 1.00 33.08 305 PRO C O 1
ATOM 9370 N N . SER C 1 310 ? 125.749 5.225 27.544 1.00 31.23 307 SER C N 1
ATOM 9371 C CA . SER C 1 310 ? 126.684 6.331 27.395 1.00 29.92 307 SER C CA 1
ATOM 9372 C C . SER C 1 310 ? 128.099 5.892 27.007 1.00 29.98 307 SER C C 1
ATOM 9373 O O . SER C 1 310 ? 128.825 6.669 26.385 1.00 29.76 307 SER C O 1
ATOM 9376 N N . SER C 1 311 ? 128.498 4.678 27.390 1.00 30.15 308 SER C N 1
ATOM 9377 C CA . SER C 1 311 ? 129.868 4.210 27.157 1.00 31.03 308 SER C CA 1
ATOM 9378 C C . SER C 1 311 ? 129.972 2.706 27.316 1.00 32.44 308 SER C C 1
ATOM 9379 O O . SER C 1 311 ? 129.026 2.077 27.766 1.00 32.46 308 SER C O 1
ATOM 9382 N N . LEU C 1 312 ? 131.124 2.145 26.945 1.00 33.89 309 LEU C N 1
ATOM 9383 C CA . LEU C 1 312 ? 131.356 0.705 27.071 1.00 36.00 309 LEU C CA 1
ATOM 9384 C C . LEU C 1 312 ? 131.399 0.366 28.544 1.00 36.24 309 LEU C C 1
ATOM 9385 O O . LEU C 1 312 ? 130.771 -0.581 28.965 1.00 36.89 309 LEU C O 1
ATOM 9390 N N . ARG C 1 313 ? 132.103 1.173 29.324 1.00 36.56 310 ARG C N 1
ATOM 9391 C CA . ARG C 1 313 ? 132.199 0.954 30.767 1.00 38.07 310 ARG C CA 1
ATOM 9392 C C . ARG C 1 313 ? 130.813 0.881 31.434 1.00 37.89 310 ARG C C 1
ATOM 9393 O O . ARG C 1 313 ? 130.534 -0.080 32.150 1.00 38.92 310 ARG C O 1
ATOM 9401 N N . ALA C 1 314 ? 129.946 1.876 31.199 1.00 37.20 311 ALA C N 1
ATOM 9402 C CA . ALA C 1 314 ? 128.596 1.863 31.785 1.00 36.86 311 ALA C CA 1
ATOM 9403 C C . ALA C 1 314 ? 127.834 0.605 31.377 1.00 38.45 311 ALA C C 1
ATOM 9404 O O . ALA C 1 314 ? 127.285 -0.108 32.232 1.00 38.65 311 ALA C O 1
ATOM 9414 N N . GLU C 1 316 ? 129.053 -2.275 30.243 1.00 41.06 313 GLU C N 1
ATOM 9415 C CA . GLU C 1 316 ? 129.725 -3.454 30.804 1.00 42.06 313 GLU C CA 1
ATOM 9416 C C . GLU C 1 316 ? 129.402 -3.598 32.299 1.00 40.89 313 GLU C C 1
ATOM 9417 O O . GLU C 1 316 ? 129.248 -4.713 32.787 1.00 41.54 313 GLU C O 1
ATOM 9423 N N . LEU C 1 317 ? 129.296 -2.472 33.009 1.00 38.65 314 LEU C N 1
ATOM 9424 C CA . LEU C 1 317 ? 128.926 -2.490 34.428 1.00 38.11 314 LEU C CA 1
ATOM 9425 C C . LEU C 1 317 ? 127.524 -3.064 34.659 1.00 37.82 314 LEU C C 1
ATOM 9426 O O . LEU C 1 317 ? 127.346 -3.896 35.545 1.00 37.79 314 LEU C O 1
ATOM 9431 N N . ALA C 1 318 ? 126.550 -2.645 33.847 1.00 36.76 315 ALA C N 1
ATOM 9432 C CA . ALA C 1 318 ? 125.170 -3.122 34.001 1.00 36.85 315 ALA C CA 1
ATOM 9433 C C . ALA C 1 318 ? 124.999 -4.586 33.552 1.00 38.14 315 ALA C C 1
ATOM 9434 O O . ALA C 1 318 ? 124.144 -5.306 34.080 1.00 37.61 315 ALA C O 1
ATOM 9436 N N . LEU C 1 319 ? 125.817 -5.009 32.588 1.00 38.67 316 LEU C N 1
ATOM 9437 C CA . LEU C 1 319 ? 125.876 -6.422 32.174 1.00 40.72 316 LEU C CA 1
ATOM 9438 C C . LEU C 1 319 ? 126.535 -7.329 33.220 1.00 41.56 316 LEU C C 1
ATOM 9439 O O . LEU C 1 319 ? 126.133 -8.476 33.381 1.00 42.95 316 LEU C O 1
ATOM 9444 N N . ASP C 1 320 ? 127.551 -6.802 33.906 1.00 41.33 317 ASP C N 1
ATOM 9445 C CA . ASP C 1 320 ? 128.232 -7.471 35.021 1.00 42.72 317 ASP C CA 1
ATOM 9446 C C . ASP C 1 320 ? 127.296 -7.705 36.190 1.00 42.60 317 ASP C C 1
ATOM 9447 O O . ASP C 1 320 ? 127.239 -8.798 36.772 1.00 43.98 317 ASP C O 1
ATOM 9452 N N . GLN C 1 321 ? 126.588 -6.644 36.547 1.00 41.38 318 GLN C N 1
ATOM 9453 C CA . GLN C 1 321 ? 125.637 -6.662 37.648 1.00 41.04 318 GLN C CA 1
ATOM 9454 C C . GLN C 1 321 ? 124.518 -7.652 37.360 1.00 42.21 318 GLN C C 1
ATOM 9455 O O . GLN C 1 321 ? 124.132 -8.408 38.247 1.00 43.33 318 GLN C O 1
ATOM 9461 N N . THR C 1 322 ? 124.037 -7.675 36.115 1.00 42.34 319 THR C N 1
ATOM 9462 C CA . THR C 1 322 ? 123.004 -8.622 35.691 1.00 43.62 319 THR C CA 1
ATOM 9463 C C . THR C 1 322 ? 123.487 -10.065 35.846 1.00 45.71 319 THR C C 1
ATOM 9464 O O . THR C 1 322 ? 122.786 -10.892 36.429 1.00 46.83 319 THR C O 1
ATOM 9468 N N . ALA C 1 323 ? 124.688 -10.348 35.339 1.00 46.40 320 ALA C N 1
ATOM 9469 C CA . ALA C 1 323 ? 125.297 -11.686 35.407 1.00 48.49 320 ALA C CA 1
ATOM 9470 C C . ALA C 1 323 ? 125.614 -12.092 36.849 1.00 49.03 320 ALA C C 1
ATOM 9471 O O . ALA C 1 323 ? 125.339 -13.214 37.254 1.00 50.34 320 ALA C O 1
ATOM 9473 N N . GLU C 1 324 ? 126.191 -11.150 37.595 1.00 48.29 321 GLU C N 1
ATOM 9474 C CA . GLU C 1 324 ? 126.456 -11.247 39.031 1.00 48.88 321 GLU C CA 1
ATOM 9475 C C . GLU C 1 324 ? 125.170 -11.597 39.800 1.00 49.02 321 GLU C C 1
ATOM 9476 O O . GLU C 1 324 ? 125.189 -12.420 40.730 1.00 50.08 321 GLU C O 1
ATOM 9482 N N . ALA C 1 325 ? 124.052 -10.981 39.408 1.00 47.67 322 ALA C N 1
ATOM 9483 C CA . ALA C 1 325 ? 122.785 -11.202 40.109 1.00 47.86 322 ALA C CA 1
ATOM 9484 C C . ALA C 1 325 ? 122.282 -12.627 39.914 1.00 49.57 322 ALA C C 1
ATOM 9485 O O . ALA C 1 325 ? 121.821 -13.251 40.875 1.00 50.07 322 ALA C O 1
ATOM 9487 N N . VAL C 1 326 ? 122.393 -13.126 38.677 1.00 50.13 323 VAL C N 1
ATOM 9488 C CA . VAL C 1 326 ? 121.934 -14.471 38.292 1.00 51.91 323 VAL C CA 1
ATOM 9489 C C . VAL C 1 326 ? 122.822 -15.587 38.882 1.00 53.84 323 VAL C C 1
ATOM 9490 O O . VAL C 1 326 ? 122.341 -16.681 39.201 1.00 54.98 323 VAL C O 1
ATOM 9494 N N . LYS C 1 327 ? 124.111 -15.291 39.029 1.00 53.94 324 LYS C N 1
ATOM 9495 C CA . LYS C 1 327 ? 125.042 -16.180 39.709 1.00 55.96 324 LYS C CA 1
ATOM 9496 C C . LYS C 1 327 ? 124.713 -16.299 41.198 1.00 55.74 324 LYS C C 1
ATOM 9497 O O . LYS C 1 327 ? 124.863 -17.371 41.784 1.00 57.31 324 LYS C O 1
ATOM 9503 N N . GLY C 1 328 ? 124.248 -15.200 41.792 1.00 53.84 325 GLY C N 1
ATOM 9504 C CA . GLY C 1 328 ? 123.894 -15.158 43.214 1.00 53.42 325 GLY C CA 1
ATOM 9505 C C . GLY C 1 328 ? 122.479 -15.607 43.541 1.00 53.78 325 GLY C C 1
ATOM 9506 O O . GLY C 1 328 ? 122.000 -15.379 44.653 1.00 53.33 325 GLY C O 1
ATOM 9507 N N . GLY C 1 329 ? 121.807 -16.243 42.580 1.00 54.60 326 GLY C N 1
ATOM 9508 C CA . GLY C 1 329 ? 120.463 -16.795 42.805 1.00 55.14 326 GLY C CA 1
ATOM 9509 C C . GLY C 1 329 ? 119.286 -16.147 42.081 1.00 53.89 326 GLY C C 1
ATOM 9510 O O . GLY C 1 329 ? 118.202 -16.742 41.994 1.00 54.67 326 GLY C O 1
ATOM 9511 N N . ALA C 1 330 ? 119.490 -14.938 41.561 1.00 51.49 327 ALA C N 1
ATOM 9512 C CA . ALA C 1 330 ? 118.435 -14.220 40.847 1.00 50.42 327 ALA C CA 1
ATOM 9513 C C . ALA C 1 330 ? 118.012 -14.912 39.551 1.00 51.37 327 ALA C C 1
ATOM 9514 O O . ALA C 1 330 ? 118.800 -15.613 38.921 1.00 52.53 327 ALA C O 1
ATOM 9516 N N . THR C 1 331 ? 116.754 -14.699 39.171 1.00 51.21 328 THR C N 1
ATOM 9517 C CA . THR C 1 331 ? 116.167 -15.248 37.952 1.00 52.14 328 THR C CA 1
ATOM 9518 C C . THR C 1 331 ? 116.219 -14.194 36.837 1.00 50.75 328 THR C C 1
ATOM 9519 O O . THR C 1 331 ? 115.750 -13.066 37.030 1.00 49.07 328 THR C O 1
ATOM 9523 N N . LEU C 1 332 ? 116.812 -14.556 35.692 1.00 51.26 329 LEU C N 1
ATOM 9524 C CA . LEU C 1 332 ? 116.838 -13.692 34.499 1.00 50.47 329 LEU C CA 1
ATOM 9525 C C . LEU C 1 332 ? 115.592 -13.876 33.638 1.00 51.44 329 LEU C C 1
ATOM 9526 O O . LEU C 1 332 ? 115.425 -14.897 32.975 1.00 53.13 329 LEU C O 1
ATOM 9531 N N . VAL C 1 333 ? 114.729 -12.869 33.639 1.00 50.68 330 VAL C N 1
ATOM 9532 C CA . VAL C 1 333 ? 113.452 -12.964 32.940 1.00 51.82 330 VAL C CA 1
ATOM 9533 C C . VAL C 1 333 ? 113.553 -12.519 31.481 1.00 52.21 330 VAL C C 1
ATOM 9534 O O . VAL C 1 333 ? 112.954 -13.146 30.609 1.00 53.65 330 VAL C O 1
ATOM 9538 N N . ALA C 1 334 ? 114.309 -11.447 31.222 1.00 51.14 331 ALA C N 1
ATOM 9539 C CA . ALA C 1 334 ? 114.383 -10.843 29.886 1.00 51.45 331 ALA C CA 1
ATOM 9540 C C . ALA C 1 334 ? 115.721 -10.162 29.621 1.00 50.65 331 ALA C C 1
ATOM 9541 O O . ALA C 1 334 ? 116.329 -9.619 30.531 1.00 49.38 331 ALA C O 1
ATOM 9543 N N . GLY C 1 335 ? 116.175 -10.212 28.369 1.00 51.78 332 GLY C N 1
ATOM 9544 C CA . GLY C 1 335 ? 117.412 -9.541 27.948 1.00 51.25 332 GLY C CA 1
ATOM 9545 C C . GLY C 1 335 ? 118.658 -10.009 28.684 1.00 51.42 332 GLY C C 1
ATOM 9546 O O . GLY C 1 335 ? 118.910 -11.217 28.794 1.00 52.45 332 GLY C O 1
ATOM 9547 N N . GLY C 1 336 ? 119.435 -9.047 29.182 1.00 49.93 333 GLY C N 1
ATOM 9548 C CA . GLY C 1 336 ? 120.661 -9.341 29.931 1.00 50.35 333 GLY C CA 1
ATOM 9549 C C . GLY C 1 336 ? 121.924 -9.539 29.098 1.00 51.10 333 GLY C C 1
ATOM 9550 O O . GLY C 1 336 ? 122.960 -9.955 29.627 1.00 50.94 333 GLY C O 1
ATOM 9551 N N . LYS C 1 337 ? 121.839 -9.240 27.801 1.00 51.61 334 LYS C N 1
ATOM 9552 C CA . LYS C 1 337 ? 122.996 -9.306 26.906 1.00 52.68 334 LYS C CA 1
ATOM 9553 C C . LYS C 1 337 ? 123.194 -8.035 26.056 1.00 51.71 334 LYS C C 1
ATOM 9554 O O . LYS C 1 337 ? 122.266 -7.238 25.872 1.00 50.45 334 LYS C O 1
ATOM 9560 N N . ARG C 1 338 ? 124.419 -7.853 25.563 1.00 52.12 335 ARG C N 1
ATOM 9561 C CA . ARG C 1 338 ? 124.694 -6.836 24.563 1.00 51.90 335 ARG C CA 1
ATOM 9562 C C . ARG C 1 338 ? 124.000 -7.202 23.245 1.00 53.90 335 ARG C C 1
ATOM 9563 O O . ARG C 1 338 ? 123.904 -8.388 22.885 1.00 55.07 335 ARG C O 1
ATOM 9579 N N . ASP C 1 340 ? 123.744 -7.297 19.146 1.00 57.13 337 ASP C N 1
ATOM 9580 C CA . ASP C 1 340 ? 124.704 -7.602 18.096 1.00 57.32 337 ASP C CA 1
ATOM 9581 C C . ASP C 1 340 ? 124.749 -6.523 17.011 1.00 56.26 337 ASP C C 1
ATOM 9582 O O . ASP C 1 340 ? 124.399 -6.767 15.849 1.00 57.22 337 ASP C O 1
ATOM 9587 N N . ARG C 1 341 ? 125.189 -5.330 17.399 1.00 54.01 338 ARG C N 1
ATOM 9588 C CA . ARG C 1 341 ? 125.371 -4.224 16.457 1.00 52.66 338 ARG C CA 1
ATOM 9589 C C . ARG C 1 341 ? 126.414 -3.225 16.959 1.00 50.85 338 ARG C C 1
ATOM 9590 O O . ARG C 1 341 ? 126.720 -3.188 18.153 1.00 49.75 338 ARG C O 1
ATOM 9598 N N . LYS C 1 342 ? 126.959 -2.422 16.045 1.00 50.14 339 LYS C N 1
ATOM 9599 C CA . LYS C 1 342 ? 127.919 -1.374 16.402 1.00 48.52 339 LYS C CA 1
ATOM 9600 C C . LYS C 1 342 ? 127.275 -0.393 17.387 1.00 46.38 339 LYS C C 1
ATOM 9601 O O . LYS C 1 342 ? 126.096 -0.030 17.239 1.00 46.22 339 LYS C O 1
ATOM 9607 N N . GLY C 1 343 ? 128.043 0.000 18.402 1.00 44.38 340 GLY C N 1
ATOM 9608 C CA . GLY C 1 343 ? 127.557 0.884 19.457 1.00 41.90 340 GLY C CA 1
ATOM 9609 C C . GLY C 1 343 ? 127.381 0.164 20.777 1.00 41.26 340 GLY C C 1
ATOM 9610 O O . GLY C 1 343 ? 127.456 -1.067 20.834 1.00 42.06 340 GLY C O 1
ATOM 9611 N N . PHE C 1 344 ? 127.137 0.931 21.842 1.00 39.23 341 PHE C N 1
ATOM 9612 C CA . PHE C 1 344 ? 127.001 0.358 23.185 1.00 38.52 341 PHE C CA 1
ATOM 9613 C C . PHE C 1 344 ? 125.540 0.086 23.519 1.00 38.86 341 PHE C C 1
ATOM 9614 O O . PHE C 1 344 ? 124.976 0.635 24.476 1.00 37.24 341 PHE C O 1
ATOM 9622 N N . PHE C 1 345 ? 124.947 -0.782 22.706 1.00 40.72 342 PHE C N 1
ATOM 9623 C CA . PHE C 1 345 ? 123.537 -1.130 22.806 1.00 41.71 342 PHE C CA 1
ATOM 9624 C C . PHE C 1 345 ? 123.335 -2.384 23.639 1.00 43.71 342 PHE C C 1
ATOM 9625 O O . PHE C 1 345 ? 124.003 -3.399 23.437 1.00 44.66 342 PHE C O 1
ATOM 9641 N N . GLU C 1 347 ? 120.305 -4.954 25.672 1.00 47.68 344 GLU C N 1
ATOM 9642 C CA . GLU C 1 347 ? 118.928 -5.419 25.823 1.00 47.67 344 GLU C CA 1
ATOM 9643 C C . GLU C 1 347 ? 118.334 -5.036 27.185 1.00 46.51 344 GLU C C 1
ATOM 9644 O O . GLU C 1 347 ? 118.993 -5.181 28.230 1.00 45.72 344 GLU C O 1
ATOM 9650 N N . PRO C 1 348 ? 117.077 -4.552 27.180 1.00 45.78 345 PRO C N 1
ATOM 9651 C CA . PRO C 1 348 ? 116.390 -4.260 28.424 1.00 44.29 345 PRO C CA 1
ATOM 9652 C C . PRO C 1 348 ? 116.212 -5.557 29.209 1.00 44.86 345 PRO C C 1
ATOM 9653 O O . PRO C 1 348 ? 115.920 -6.608 28.628 1.00 46.16 345 PRO C O 1
ATOM 9657 N N . THR C 1 349 ? 116.377 -5.462 30.524 1.00 43.59 346 THR C N 1
ATOM 9658 C CA . THR C 1 349 ? 116.539 -6.621 31.374 1.00 43.97 346 THR C CA 1
ATOM 9659 C C . THR C 1 349 ? 115.550 -6.578 32.526 1.00 43.52 346 THR C C 1
ATOM 9660 O O . THR C 1 349 ? 115.265 -5.506 33.073 1.00 42.10 346 THR C O 1
ATOM 9664 N N . ILE C 1 350 ? 115.014 -7.747 32.868 1.00 44.30 347 ILE C N 1
ATOM 9665 C CA . ILE C 1 350 ? 114.232 -7.914 34.088 1.00 44.20 347 ILE C CA 1
ATOM 9666 C C . ILE C 1 350 ? 114.844 -9.008 34.952 1.00 45.08 347 ILE C C 1
ATOM 9667 O O . ILE C 1 350 ? 115.033 -10.137 34.501 1.00 46.54 347 ILE C O 1
ATOM 9672 N N . LEU C 1 351 ? 115.174 -8.650 36.185 1.00 44.60 348 LEU C N 1
ATOM 9673 C CA . LEU C 1 351 ? 115.580 -9.611 37.203 1.00 45.94 348 LEU C CA 1
ATOM 9674 C C . LEU C 1 351 ? 114.485 -9.788 38.246 1.00 46.07 348 LEU C C 1
ATOM 9675 O O . LEU C 1 351 ? 113.847 -8.818 38.656 1.00 44.64 348 LEU C O 1
ATOM 9680 N N . THR C 1 352 ? 114.266 -11.036 38.659 1.00 47.90 349 THR C N 1
ATOM 9681 C CA . THR C 1 352 ? 113.410 -11.346 39.808 1.00 48.23 349 THR C CA 1
ATOM 9682 C C . THR C 1 352 ? 114.174 -12.236 40.785 1.00 49.14 349 THR C C 1
ATOM 9683 O O . THR C 1 352 ? 115.287 -12.688 40.484 1.00 49.53 349 THR C O 1
ATOM 9687 N N . ASP C 1 353 ? 113.580 -12.485 41.951 1.00 49.34 350 ASP C N 1
ATOM 9688 C CA . ASP C 1 353 ? 114.160 -13.377 42.967 1.00 50.43 350 ASP C CA 1
ATOM 9689 C C . ASP C 1 353 ? 115.583 -12.963 43.362 1.00 49.66 350 ASP C C 1
ATOM 9690 O O . ASP C 1 353 ? 116.479 -13.797 43.594 1.00 50.14 350 ASP C O 1
ATOM 9695 N N . VAL C 1 354 ? 115.759 -11.645 43.415 1.00 48.01 351 VAL C N 1
ATOM 9696 C CA . VAL C 1 354 ? 116.924 -11.006 43.989 1.00 47.31 351 VAL C CA 1
ATOM 9697 C C . VAL C 1 354 ? 116.607 -10.912 45.473 1.00 47.67 351 VAL C C 1
ATOM 9698 O O . VAL C 1 354 ? 115.720 -10.157 45.875 1.00 46.77 351 VAL C O 1
ATOM 9702 N N . SER C 1 355 ? 117.318 -11.692 46.279 1.00 49.11 352 SER C N 1
ATOM 9703 C CA . SER C 1 355 ? 117.083 -11.724 47.714 1.00 49.81 352 SER C CA 1
ATOM 9704 C C . SER C 1 355 ? 118.047 -10.801 48.444 1.00 49.55 352 SER C C 1
ATOM 9705 O O . SER C 1 355 ? 119.023 -10.317 47.858 1.00 48.80 352 SER C O 1
ATOM 9708 N N . LYS C 1 356 ? 117.765 -10.574 49.724 1.00 50.63 353 LYS C N 1
ATOM 9709 C CA . LYS C 1 356 ? 118.568 -9.702 50.594 1.00 51.22 353 LYS C CA 1
ATOM 9710 C C . LYS C 1 356 ? 120.055 -10.111 50.704 1.00 51.96 353 LYS C C 1
ATOM 9711 O O . LYS C 1 356 ? 120.883 -9.319 51.160 1.00 51.30 353 LYS C O 1
ATOM 9717 N N . ASP C 1 357 ? 120.381 -11.336 50.288 1.00 53.67 354 ASP C N 1
ATOM 9718 C CA . ASP C 1 357 ? 121.757 -11.858 50.339 1.00 54.81 354 ASP C CA 1
ATOM 9719 C C . ASP C 1 357 ? 122.503 -11.774 48.999 1.00 54.05 354 ASP C C 1
ATOM 9720 O O . ASP C 1 357 ? 123.729 -11.943 48.935 1.00 54.75 354 ASP C O 1
ATOM 9725 N N . ASN C 1 358 ? 121.748 -11.543 47.933 1.00 52.66 355 ASN C N 1
ATOM 9726 C CA . ASN C 1 358 ? 122.299 -11.364 46.601 1.00 51.74 355 ASN C CA 1
ATOM 9727 C C . ASN C 1 358 ? 123.289 -10.177 46.555 1.00 49.89 355 ASN C C 1
ATOM 9728 O O . ASN C 1 358 ? 123.077 -9.162 47.237 1.00 48.30 355 ASN C O 1
ATOM 9733 N N . PRO C 1 359 ? 124.393 -10.320 45.786 1.00 49.79 356 PRO C N 1
ATOM 9734 C CA . PRO C 1 359 ? 125.388 -9.242 45.659 1.00 47.96 356 PRO C CA 1
ATOM 9735 C C . PRO C 1 359 ? 124.834 -7.952 45.068 1.00 45.68 356 PRO C C 1
ATOM 9736 O O . PRO C 1 359 ? 125.412 -6.887 45.259 1.00 44.57 356 PRO C O 1
ATOM 9740 N N . VAL C 1 360 ? 123.712 -8.047 44.373 1.00 44.68 357 VAL C N 1
ATOM 9741 C CA . VAL C 1 360 ? 123.158 -6.900 43.679 1.00 42.84 357 VAL C CA 1
ATOM 9742 C C . VAL C 1 360 ? 122.115 -6.133 44.522 1.00 41.23 357 VAL C C 1
ATOM 9743 O O . VAL C 1 360 ? 121.779 -4.976 44.222 1.00 39.03 357 VAL C O 1
ATOM 9747 N N . PHE C 1 361 ? 121.646 -6.770 45.600 1.00 41.08 358 PHE C N 1
ATOM 9748 C CA . PHE C 1 361 ? 120.564 -6.218 46.443 1.00 39.80 358 PHE C CA 1
ATOM 9749 C C . PHE C 1 361 ? 120.750 -4.745 46.877 1.00 37.86 358 PHE C C 1
ATOM 9750 O O . PHE C 1 361 ? 119.780 -4.001 46.931 1.00 36.52 358 PHE C O 1
ATOM 9758 N N . TYR C 1 362 ? 121.984 -4.336 47.172 1.00 37.61 359 TYR C N 1
ATOM 9759 C CA . TYR C 1 362 ? 122.261 -2.982 47.688 1.00 36.63 359 TYR C CA 1
ATOM 9760 C C . TYR C 1 362 ? 123.028 -2.112 46.689 1.00 35.99 359 TYR C C 1
ATOM 9761 O O . TYR C 1 362 ? 123.467 -1.009 47.036 1.00 35.00 359 TYR C O 1
ATOM 9770 N N . GLN C 1 363 ? 123.202 -2.605 45.465 1.00 36.60 360 GLN C N 1
ATOM 9771 C CA . GLN C 1 363 ? 123.900 -1.843 44.417 1.00 36.41 360 GLN C CA 1
ATOM 9772 C C . GLN C 1 363 ? 122.984 -0.932 43.581 1.00 35.33 360 GLN C C 1
ATOM 9773 O O . GLN C 1 363 ? 121.819 -1.257 43.346 1.00 34.95 360 GLN C O 1
ATOM 9779 N N . GLU C 1 364 ? 123.525 0.208 43.138 1.00 35.10 361 GLU C N 1
ATOM 9780 C CA . GLU C 1 364 ? 122.885 1.037 42.106 1.00 34.69 361 GLU C CA 1
ATOM 9781 C C . GLU C 1 364 ? 123.161 0.435 40.726 1.00 34.96 361 GLU C C 1
ATOM 9782 O O . GLU C 1 364 ? 124.322 0.309 40.306 1.00 35.38 361 GLU C O 1
ATOM 9788 N N . ILE C 1 365 ? 122.097 0.042 40.036 1.00 34.57 362 ILE C N 1
ATOM 9789 C CA . ILE C 1 365 ? 122.223 -0.448 38.675 1.00 34.84 362 ILE C CA 1
ATOM 9790 C C . ILE C 1 365 ? 121.884 0.684 37.719 1.00 33.45 362 ILE C C 1
ATOM 9791 O O . ILE C 1 365 ? 120.699 1.003 37.507 1.00 33.04 362 ILE C O 1
ATOM 9796 N N . PHE C 1 366 ? 122.935 1.296 37.165 1.00 31.95 363 PHE C N 1
ATOM 9797 C CA . PHE C 1 366 ? 122.808 2.494 36.332 1.00 30.56 363 PHE C CA 1
ATOM 9798 C C . PHE C 1 366 ? 122.698 2.056 34.870 1.00 30.38 363 PHE C C 1
ATOM 9799 O O . PHE C 1 366 ? 123.623 2.226 34.073 1.00 30.13 363 PHE C O 1
ATOM 9807 N N . GLY C 1 367 ? 121.553 1.463 34.540 1.00 30.48 364 GLY C N 1
ATOM 9808 C CA . GLY C 1 367 ? 121.340 0.825 33.245 1.00 30.50 364 GLY C CA 1
ATOM 9809 C C . GLY C 1 367 ? 119.933 0.265 33.170 1.00 30.77 364 GLY C C 1
ATOM 9810 O O . GLY C 1 367 ? 119.225 0.273 34.174 1.00 31.05 364 GLY C O 1
ATOM 9811 N N . PRO C 1 368 ? 119.516 -0.226 31.982 1.00 31.06 365 PRO C N 1
ATOM 9812 C CA . PRO C 1 368 ? 118.146 -0.683 31.751 1.00 31.28 365 PRO C CA 1
ATOM 9813 C C . PRO C 1 368 ? 117.897 -2.073 32.335 1.00 32.37 365 PRO C C 1
ATOM 9814 O O . PRO C 1 368 ? 117.583 -3.023 31.596 1.00 32.71 365 PRO C O 1
ATOM 9818 N N . VAL C 1 369 ? 118.037 -2.175 33.655 1.00 32.15 366 VAL C N 1
ATOM 9819 C CA . VAL C 1 369 ? 117.858 -3.439 34.375 1.00 33.48 366 VAL C CA 1
ATOM 9820 C C . VAL C 1 369 ? 116.787 -3.281 35.460 1.00 33.39 366 VAL C C 1
ATOM 9821 O O . VAL C 1 369 ? 117.055 -2.741 36.550 1.00 32.79 366 VAL C O 1
ATOM 9825 N N . ALA C 1 370 ? 115.572 -3.735 35.156 1.00 34.40 367 ALA C N 1
ATOM 9826 C CA . ALA C 1 370 ? 114.499 -3.771 36.149 1.00 34.26 367 ALA C CA 1
ATOM 9827 C C . ALA C 1 370 ? 114.730 -4.927 37.098 1.00 35.15 367 ALA C C 1
ATOM 9828 O O . ALA C 1 370 ? 115.192 -5.995 36.697 1.00 36.43 367 ALA C O 1
ATOM 9830 N N . VAL C 1 371 ? 114.431 -4.684 38.369 1.00 34.94 368 VAL C N 1
ATOM 9831 C CA . VAL C 1 371 ? 114.563 -5.660 39.432 1.00 35.33 368 VAL C CA 1
ATOM 9832 C C . VAL C 1 371 ? 113.230 -5.664 40.176 1.00 35.76 368 VAL C C 1
ATOM 9833 O O . VAL C 1 371 ? 112.784 -4.626 40.675 1.00 34.32 368 VAL C O 1
ATOM 9837 N N . VAL C 1 372 ? 112.596 -6.832 40.239 1.00 37.03 369 VAL C N 1
ATOM 9838 C CA . VAL C 1 372 ? 111.268 -6.945 40.845 1.00 37.65 369 VAL C CA 1
ATOM 9839 C C . VAL C 1 372 ? 111.238 -7.804 42.124 1.00 38.95 369 VAL C C 1
ATOM 9840 O O . VAL C 1 372 ? 111.661 -8.969 42.132 1.00 39.87 369 VAL C O 1
ATOM 9844 N N . HIS C 1 373 ? 110.770 -7.183 43.207 1.00 38.73 370 HIS C N 1
ATOM 9845 C CA . HIS C 1 373 ? 110.635 -7.830 44.506 1.00 40.37 370 HIS C CA 1
ATOM 9846 C C . HIS C 1 373 ? 109.164 -8.072 44.794 1.00 41.72 370 HIS C C 1
ATOM 9847 O O . HIS C 1 373 ? 108.310 -7.231 44.468 1.00 41.38 370 HIS C O 1
ATOM 9854 N N . LYS C 1 374 ? 108.884 -9.203 45.434 1.00 42.98 371 LYS C N 1
ATOM 9855 C CA . LYS C 1 374 ? 107.541 -9.555 45.828 1.00 44.11 371 LYS C CA 1
ATOM 9856 C C . LYS C 1 374 ? 107.436 -9.369 47.337 1.00 43.90 371 LYS C C 1
ATOM 9857 O O . LYS C 1 374 ? 108.294 -9.859 48.081 1.00 44.31 371 LYS C O 1
ATOM 9863 N N . VAL C 1 375 ? 106.416 -8.637 47.786 1.00 42.89 372 VAL C N 1
ATOM 9864 C CA . VAL C 1 375 ? 106.154 -8.518 49.221 1.00 42.71 372 VAL C CA 1
ATOM 9865 C C . VAL C 1 375 ? 104.726 -8.944 49.579 1.00 44.02 372 VAL C C 1
ATOM 9866 O O . VAL C 1 375 ? 103.857 -9.018 48.712 1.00 43.89 372 VAL C O 1
ATOM 9870 N N . ALA C 1 376 ? 104.502 -9.216 50.860 1.00 44.88 373 ALA C N 1
ATOM 9871 C CA . ALA C 1 376 ? 103.247 -9.816 51.303 1.00 47.25 373 ALA C CA 1
ATOM 9872 C C . ALA C 1 376 ? 102.326 -8.847 52.072 1.00 47.13 373 ALA C C 1
ATOM 9873 O O . ALA C 1 376 ? 101.224 -9.241 52.509 1.00 48.30 373 ALA C O 1
ATOM 9875 N N . SER C 1 377 ? 102.777 -7.600 52.227 1.00 45.80 374 SER C N 1
ATOM 9876 C CA . SER C 1 377 ? 102.033 -6.559 52.950 1.00 45.87 374 SER C CA 1
ATOM 9877 C C . SER C 1 377 ? 102.609 -5.168 52.699 1.00 44.54 374 SER C C 1
ATOM 9878 O O . SER C 1 377 ? 103.782 -5.039 52.332 1.00 43.64 374 SER C O 1
ATOM 9881 N N . GLU C 1 378 ? 101.780 -4.138 52.923 1.00 44.36 375 GLU C N 1
ATOM 9882 C CA . GLU C 1 378 ? 102.199 -2.720 52.885 1.00 43.36 375 GLU C CA 1
ATOM 9883 C C . GLU C 1 378 ? 103.471 -2.438 53.699 1.00 41.97 375 GLU C C 1
ATOM 9884 O O . GLU C 1 378 ? 104.405 -1.823 53.192 1.00 40.99 375 GLU C O 1
ATOM 9890 N N . GLN C 1 379 ? 103.492 -2.884 54.955 1.00 41.97 376 GLN C N 1
ATOM 9891 C CA . GLN C 1 379 ? 104.620 -2.660 55.856 1.00 41.21 376 GLN C CA 1
ATOM 9892 C C . GLN C 1 379 ? 105.874 -3.391 55.370 1.00 41.01 376 GLN C C 1
ATOM 9893 O O . GLN C 1 379 ? 106.985 -2.877 55.503 1.00 40.82 376 GLN C O 1
ATOM 9899 N N . ALA C 1 380 ? 105.701 -4.573 54.793 1.00 41.11 377 ALA C N 1
ATOM 9900 C CA . ALA C 1 380 ? 106.830 -5.283 54.190 1.00 40.92 377 ALA C CA 1
ATOM 9901 C C . ALA C 1 380 ? 107.419 -4.500 53.013 1.00 38.92 377 ALA C C 1
ATOM 9902 O O . ALA C 1 380 ? 108.640 -4.481 52.838 1.00 38.88 377 ALA C O 1
ATOM 9904 N N . ALA C 1 381 ? 106.552 -3.854 52.225 1.00 37.36 378 ALA C N 1
ATOM 9905 C CA . ALA C 1 381 ? 106.978 -2.942 51.151 1.00 35.44 378 ALA C CA 1
ATOM 9906 C C . ALA C 1 381 ? 107.753 -1.741 51.683 1.00 33.63 378 ALA C C 1
ATOM 9907 O O . ALA C 1 381 ? 108.747 -1.331 51.084 1.00 32.44 378 ALA C O 1
ATOM 9909 N N . ILE C 1 382 ? 107.293 -1.182 52.802 1.00 33.18 379 ILE C N 1
ATOM 9910 C CA . ILE C 1 382 ? 107.980 -0.063 53.443 1.00 31.96 379 ILE C CA 1
ATOM 9911 C C . ILE C 1 382 ? 109.368 -0.496 53.952 1.00 32.25 379 ILE C C 1
ATOM 9912 O O . ILE C 1 382 ? 110.371 0.187 53.709 1.00 30.36 379 ILE C O 1
ATOM 9917 N N . ASP C 1 383 ? 109.412 -1.636 54.651 1.00 33.35 380 ASP C N 1
ATOM 9918 C CA . ASP C 1 383 ? 110.668 -2.163 55.202 1.00 34.15 380 ASP C CA 1
ATOM 9919 C C . ASP C 1 383 ? 111.698 -2.555 54.131 1.00 33.57 380 ASP C C 1
ATOM 9920 O O . ASP C 1 383 ? 112.882 -2.288 54.287 1.00 33.13 380 ASP C O 1
ATOM 9925 N N . LEU C 1 384 ? 111.247 -3.173 53.049 1.00 33.60 381 LEU C N 1
ATOM 9926 C CA . LEU C 1 384 ? 112.134 -3.469 51.929 1.00 33.49 381 LEU C CA 1
ATOM 9927 C C . LEU C 1 384 ? 112.596 -2.176 51.232 1.00 32.09 381 LEU C C 1
ATOM 9928 O O . LEU C 1 384 ? 113.756 -2.072 50.806 1.00 32.14 381 LEU C O 1
ATOM 9933 N N . ALA C 1 385 ? 111.693 -1.199 51.133 1.00 31.36 382 ALA C N 1
ATOM 9934 C CA . ALA C 1 385 ? 112.007 0.107 50.566 1.00 30.15 382 ALA C CA 1
ATOM 9935 C C . ALA C 1 385 ? 113.076 0.787 51.392 1.00 29.99 382 ALA C C 1
ATOM 9936 O O . ALA C 1 385 ? 113.999 1.403 50.850 1.00 29.12 382 ALA C O 1
ATOM 9938 N N . ASN C 1 386 ? 112.954 0.655 52.712 1.00 30.59 383 ASN C N 1
ATOM 9939 C CA . ASN C 1 386 ? 113.914 1.240 53.641 1.00 30.20 383 ASN C CA 1
ATOM 9940 C C . ASN C 1 386 ? 115.208 0.442 53.865 1.00 30.67 383 ASN C C 1
ATOM 9941 O O . ASN C 1 386 ? 116.160 0.950 54.449 1.00 30.43 383 ASN C O 1
ATOM 9946 N N . ASP C 1 387 ? 115.244 -0.787 53.370 1.00 31.51 384 ASP C N 1
ATOM 9947 C CA . ASP C 1 387 ? 116.421 -1.637 53.487 1.00 32.54 384 ASP C CA 1
ATOM 9948 C C . ASP C 1 387 ? 117.422 -1.249 52.393 1.00 32.17 384 ASP C C 1
ATOM 9949 O O . ASP C 1 387 ? 117.513 -1.906 51.363 1.00 32.26 384 ASP C O 1
ATOM 9954 N N . SER C 1 388 ? 118.173 -0.177 52.624 1.00 32.01 385 SER C N 1
ATOM 9955 C CA . SER C 1 388 ? 118.938 0.455 51.559 1.00 31.95 385 SER C CA 1
ATOM 9956 C C . SER C 1 388 ? 119.913 1.494 52.132 1.00 31.70 385 SER C C 1
ATOM 9957 O O . SER C 1 388 ? 119.585 2.182 53.101 1.00 31.50 385 SER C O 1
ATOM 9960 N N . PRO C 1 389 ? 121.126 1.595 51.556 1.00 31.95 386 PRO C N 1
ATOM 9961 C CA . PRO C 1 389 ? 122.032 2.675 51.960 1.00 31.56 386 PRO C CA 1
ATOM 9962 C C . PRO C 1 389 ? 121.651 4.030 51.341 1.00 30.91 386 PRO C C 1
ATOM 9963 O O . PRO C 1 389 ? 122.191 5.078 51.733 1.00 30.04 386 PRO C O 1
ATOM 9967 N N . TYR C 1 390 ? 120.729 3.993 50.378 1.00 30.72 387 TYR C N 1
ATOM 9968 C CA . TYR C 1 390 ? 120.374 5.148 49.579 1.00 29.69 387 TYR C CA 1
ATOM 9969 C C . TYR C 1 390 ? 119.043 5.733 50.035 1.00 29.15 387 TYR C C 1
ATOM 9970 O O . TYR C 1 390 ? 118.259 5.039 50.689 1.00 29.70 387 TYR C O 1
ATOM 9979 N N . GLY C 1 391 ? 118.792 6.999 49.679 1.00 27.09 388 GLY C N 1
ATOM 9980 C CA . GLY C 1 391 ? 117.558 7.675 50.061 1.00 25.34 388 GLY C CA 1
ATOM 9981 C C . GLY C 1 391 ? 117.297 8.903 49.216 1.00 24.17 388 GLY C C 1
ATOM 9982 O O . GLY C 1 391 ? 117.163 10.008 49.751 1.00 23.51 388 GLY C O 1
ATOM 9983 N N . LEU C 1 392 ? 117.235 8.718 47.895 1.00 23.28 389 LEU C N 1
ATOM 9984 C CA . LEU C 1 392 ? 117.054 9.825 46.979 1.00 22.95 389 LEU C CA 1
ATOM 9985 C C . LEU C 1 392 ? 115.561 10.034 46.682 1.00 23.09 389 LEU C C 1
ATOM 9986 O O . LEU C 1 392 ? 114.940 10.931 47.255 1.00 22.92 389 LEU C O 1
ATOM 9991 N N . GLY C 1 393 ? 114.986 9.217 45.794 1.00 23.53 390 GLY C N 1
ATOM 9992 C CA . GLY C 1 393 ? 113.560 9.345 45.443 1.00 24.38 390 GLY C CA 1
ATOM 9993 C C . GLY C 1 393 ? 112.764 8.102 45.792 1.00 26.05 390 GLY C C 1
ATOM 9994 O O . GLY C 1 393 ? 113.214 7.253 46.581 1.00 26.99 390 GLY C O 1
ATOM 9995 N N . GLY C 1 394 ? 111.580 7.990 45.207 1.00 26.61 391 GLY C N 1
ATOM 9996 C CA . GLY C 1 394 ? 110.676 6.877 45.484 1.00 27.75 391 GLY C CA 1
ATOM 9997 C C . GLY C 1 394 ? 109.280 7.136 44.952 1.00 28.30 391 GLY C C 1
ATOM 9998 O O . GLY C 1 394 ? 108.863 8.290 44.803 1.00 27.75 391 GLY C O 1
ATOM 9999 N N . ALA C 1 395 ? 108.563 6.059 44.639 1.00 29.28 392 ALA C N 1
ATOM 10000 C CA . ALA C 1 395 ? 107.193 6.162 44.143 1.00 29.51 392 ALA C CA 1
ATOM 10001 C C . ALA C 1 395 ? 106.298 5.148 44.828 1.00 30.63 392 ALA C C 1
ATOM 10002 O O . ALA C 1 395 ? 106.743 4.048 45.153 1.00 32.03 392 ALA C O 1
ATOM 10004 N N . VAL C 1 396 ? 105.047 5.537 45.060 1.00 30.56 393 VAL C N 1
ATOM 10005 C CA . VAL C 1 396 ? 104.025 4.659 45.589 1.00 31.64 393 VAL C CA 1
ATOM 10006 C C . VAL C 1 396 ? 102.834 4.725 44.647 1.00 32.84 393 VAL C C 1
ATOM 10007 O O . VAL C 1 396 ? 102.387 5.823 44.280 1.00 31.79 393 VAL C O 1
ATOM 10011 N N . PHE C 1 397 ? 102.334 3.552 44.262 1.00 34.37 394 PHE C N 1
ATOM 10012 C CA . PHE C 1 397 ? 101.103 3.438 43.486 1.00 36.29 394 PHE C CA 1
ATOM 10013 C C . PHE C 1 397 ? 100.030 2.752 44.311 1.00 37.97 394 PHE C C 1
ATOM 10014 O O . PHE C 1 397 ? 100.209 1.623 44.782 1.00 38.27 394 PHE C O 1
ATOM 10022 N N . SER C 1 398 ? 98.931 3.477 44.500 1.00 39.13 395 SER C N 1
ATOM 10023 C CA . SER C 1 398 ? 97.762 3.006 45.231 1.00 40.92 395 SER C CA 1
ATOM 10024 C C . SER C 1 398 ? 96.606 3.931 44.888 1.00 42.17 395 SER C C 1
ATOM 10025 O O . SER C 1 398 ? 96.771 5.155 44.887 1.00 41.25 395 SER C O 1
ATOM 10028 N N . ARG C 1 399 ? 95.449 3.358 44.566 1.00 44.62 396 ARG C N 1
ATOM 10029 C CA . ARG C 1 399 ? 94.258 4.172 44.302 1.00 46.66 396 ARG C CA 1
ATOM 10030 C C . ARG C 1 399 ? 93.706 4.858 45.563 1.00 47.04 396 ARG C C 1
ATOM 10031 O O . ARG C 1 399 ? 93.094 5.926 45.477 1.00 47.74 396 ARG C O 1
ATOM 10039 N N . ASP C 1 400 ? 93.932 4.251 46.725 1.00 47.41 397 ASP C N 1
ATOM 10040 C CA . ASP C 1 400 ? 93.658 4.897 48.007 1.00 47.43 397 ASP C CA 1
ATOM 10041 C C . ASP C 1 400 ? 94.766 5.927 48.315 1.00 46.18 397 ASP C C 1
ATOM 10042 O O . ASP C 1 400 ? 95.884 5.549 48.716 1.00 45.32 397 ASP C O 1
ATOM 10047 N N . ILE C 1 401 ? 94.457 7.215 48.116 1.00 45.79 398 ILE C N 1
ATOM 10048 C CA . ILE C 1 401 ? 95.469 8.283 48.204 1.00 44.48 398 ILE C CA 1
ATOM 10049 C C . ILE C 1 401 ? 95.959 8.497 49.630 1.00 44.03 398 ILE C C 1
ATOM 10050 O O . ILE C 1 401 ? 97.147 8.700 49.843 1.00 43.53 398 ILE C O 1
ATOM 10055 N N . ALA C 1 402 ? 95.045 8.456 50.599 1.00 44.63 399 ALA C N 1
ATOM 10056 C CA . ALA C 1 402 ? 95.414 8.479 52.021 1.00 44.06 399 ALA C CA 1
ATOM 10057 C C . ALA C 1 402 ? 96.435 7.389 52.399 1.00 43.44 399 ALA C C 1
ATOM 10058 O O . ALA C 1 402 ? 97.335 7.639 53.198 1.00 42.82 399 ALA C O 1
ATOM 10060 N N . ARG C 1 403 ? 96.272 6.193 51.829 1.00 43.59 400 ARG C N 1
ATOM 10061 C CA . ARG C 1 403 ? 97.149 5.051 52.066 1.00 43.09 400 ARG C CA 1
ATOM 10062 C C . ARG C 1 403 ? 98.527 5.284 51.431 1.00 41.78 400 ARG C C 1
ATOM 10063 O O . ARG C 1 403 ? 99.563 4.944 52.013 1.00 41.43 400 ARG C O 1
ATOM 10071 N N . ALA C 1 404 ? 98.530 5.871 50.237 1.00 40.63 401 ALA C N 1
ATOM 10072 C CA . ALA C 1 404 ? 99.756 6.218 49.547 1.00 38.96 401 ALA C CA 1
ATOM 10073 C C . ALA C 1 404 ? 100.545 7.260 50.343 1.00 37.52 401 ALA C C 1
ATOM 10074 O O . ALA C 1 404 ? 101.769 7.163 50.471 1.00 36.05 401 ALA C O 1
ATOM 10076 N N . GLU C 1 405 ? 99.822 8.231 50.888 1.00 37.10 402 GLU C N 1
ATOM 10077 C CA . GLU C 1 405 ? 100.394 9.266 51.739 1.00 36.71 402 GLU C CA 1
ATOM 10078 C C . GLU C 1 405 ? 101.122 8.707 52.959 1.00 35.73 402 GLU C C 1
ATOM 10079 O O . GLU C 1 405 ? 102.242 9.124 53.257 1.00 34.87 402 GLU C O 1
ATOM 10085 N N . LYS C 1 406 ? 100.487 7.759 53.646 1.00 35.76 403 LYS C N 1
ATOM 10086 C CA . LYS C 1 406 ? 101.052 7.166 54.848 1.00 35.26 403 LYS C CA 1
ATOM 10087 C C . LYS C 1 406 ? 102.331 6.403 54.533 1.00 34.03 403 LYS C C 1
ATOM 10088 O O . LYS C 1 406 ? 103.318 6.521 55.253 1.00 33.49 403 LYS C O 1
ATOM 10094 N N . VAL C 1 407 ? 102.317 5.641 53.445 1.00 33.55 404 VAL C N 1
ATOM 10095 C CA . VAL C 1 407 ? 103.542 5.026 52.923 1.00 32.66 404 VAL C CA 1
ATOM 10096 C C . VAL C 1 407 ? 104.620 6.083 52.632 1.00 31.38 404 VAL C C 1
ATOM 10097 O O . VAL C 1 407 ? 105.744 5.978 53.112 1.00 30.45 404 VAL C O 1
ATOM 10101 N N . ALA C 1 408 ? 104.256 7.094 51.848 1.00 31.03 405 ALA C N 1
ATOM 10102 C CA . ALA C 1 408 ? 105.126 8.222 51.552 1.00 30.38 405 ALA C CA 1
ATOM 10103 C C . ALA C 1 408 ? 105.880 8.736 52.798 1.00 30.31 405 ALA C C 1
ATOM 10104 O O . ALA C 1 408 ? 107.103 8.873 52.781 1.00 29.57 405 ALA C O 1
ATOM 10106 N N . GLU C 1 409 ? 105.130 8.981 53.870 1.00 31.43 406 GLU C N 1
ATOM 10107 C CA . GLU C 1 409 ? 105.651 9.412 55.173 1.00 32.28 406 GLU C CA 1
ATOM 10108 C C . GLU C 1 409 ? 106.630 8.432 55.839 1.00 32.01 406 GLU C C 1
ATOM 10109 O O . GLU C 1 409 ? 107.508 8.852 56.592 1.00 31.89 406 GLU C O 1
ATOM 10115 N N . GLN C 1 410 ? 106.486 7.143 55.545 1.00 31.94 407 GLN C N 1
ATOM 10116 C CA . GLN C 1 410 ? 107.287 6.117 56.181 1.00 32.30 407 GLN C CA 1
ATOM 10117 C C . GLN C 1 410 ? 108.515 5.644 55.400 1.00 31.50 407 GLN C C 1
ATOM 10118 O O . GLN C 1 410 ? 109.393 5.016 55.982 1.00 31.68 407 GLN C O 1
ATOM 10124 N N . VAL C 1 411 ? 108.574 5.939 54.100 1.00 30.48 408 VAL C N 1
ATOM 10125 C CA . VAL C 1 411 ? 109.751 5.630 53.286 1.00 29.92 408 VAL C CA 1
ATOM 10126 C C . VAL C 1 411 ? 110.871 6.672 53.524 1.00 29.38 408 VAL C C 1
ATOM 10127 O O . VAL C 1 411 ? 110.644 7.873 53.440 1.00 28.84 408 VAL C O 1
ATOM 10131 N N . GLU C 1 412 ? 112.076 6.209 53.827 1.00 30.12 409 GLU C N 1
ATOM 10132 C CA . GLU C 1 412 ? 113.184 7.111 54.129 1.00 30.60 409 GLU C CA 1
ATOM 10133 C C . GLU C 1 412 ? 113.929 7.575 52.879 1.00 29.52 409 GLU C C 1
ATOM 10134 O O . GLU C 1 412 ? 114.978 7.040 52.531 1.00 30.18 409 GLU C O 1
ATOM 10140 N N . THR C 1 413 ? 113.360 8.561 52.195 1.00 28.42 410 THR C N 1
ATOM 10141 C CA . THR C 1 413 ? 113.976 9.200 51.041 1.00 26.92 410 THR C CA 1
ATOM 10142 C C . THR C 1 413 ? 113.660 10.678 51.077 1.00 26.26 410 THR C C 1
ATOM 10143 O O . THR C 1 413 ? 112.800 11.112 51.865 1.00 25.62 410 THR C O 1
ATOM 10147 N N . GLY C 1 414 ? 114.342 11.427 50.209 1.00 25.30 411 GLY C N 1
ATOM 10148 C CA . GLY C 1 414 ? 114.148 12.859 50.091 1.00 25.98 411 GLY C CA 1
ATOM 10149 C C . GLY C 1 414 ? 112.866 13.252 49.389 1.00 26.89 411 GLY C C 1
ATOM 10150 O O . GLY C 1 414 ? 112.374 14.351 49.588 1.00 26.97 411 GLY C O 1
ATOM 10159 N N . VAL C 1 416 ? 109.050 11.571 47.472 1.00 28.25 413 VAL C N 1
ATOM 10160 C CA . VAL C 1 416 ? 108.122 10.483 47.193 1.00 27.64 413 VAL C CA 1
ATOM 10161 C C . VAL C 1 416 ? 107.045 11.005 46.252 1.00 27.68 413 VAL C C 1
ATOM 10162 O O . VAL C 1 416 ? 106.404 12.032 46.519 1.00 27.02 413 VAL C O 1
ATOM 10166 N N . PHE C 1 417 ? 106.880 10.303 45.134 1.00 27.50 414 PHE C N 1
ATOM 10167 C CA . PHE C 1 417 ? 105.850 10.614 44.168 1.00 27.85 414 PHE C CA 1
ATOM 10168 C C . PHE C 1 417 ? 104.722 9.599 44.259 1.00 28.99 414 PHE C C 1
ATOM 10169 O O . PHE C 1 417 ? 104.954 8.393 44.323 1.00 29.50 414 PHE C O 1
ATOM 10177 N N . ILE C 1 418 ? 103.491 10.092 44.255 1.00 29.84 415 ILE C N 1
ATOM 10178 C CA . ILE C 1 418 ? 102.324 9.229 44.372 1.00 30.54 415 ILE C CA 1
ATOM 10179 C C . ILE C 1 418 ? 101.638 9.057 43.023 1.00 31.35 415 ILE C C 1
ATOM 10180 O O . ILE C 1 418 ? 101.244 10.025 42.392 1.00 30.72 415 ILE C O 1
ATOM 10185 N N . ASN C 1 419 ? 101.497 7.796 42.607 1.00 32.82 416 ASN C N 1
ATOM 10186 C CA . ASN C 1 419 ? 100.834 7.408 41.358 1.00 33.82 416 ASN C CA 1
ATOM 10187 C C . ASN C 1 419 ? 101.489 7.999 40.125 1.00 33.85 416 ASN C C 1
ATOM 10188 O O . ASN C 1 419 ? 100.871 8.166 39.088 1.00 34.69 416 ASN C O 1
ATOM 10193 N N . THR C 1 420 ? 102.773 8.293 40.264 1.00 33.68 417 THR C N 1
ATOM 10194 C CA . THR C 1 420 ? 103.586 8.785 39.168 1.00 33.90 417 THR C CA 1
ATOM 10195 C C . THR C 1 420 ? 105.030 8.430 39.489 1.00 33.15 417 THR C C 1
ATOM 10196 O O . THR C 1 420 ? 105.376 8.207 40.653 1.00 32.28 417 THR C O 1
ATOM 10200 N N . ALA C 1 421 ? 105.861 8.334 38.458 1.00 33.31 418 ALA C N 1
ATOM 10201 C CA . ALA C 1 421 ? 107.292 8.148 38.667 1.00 33.27 418 ALA C CA 1
ATOM 10202 C C . ALA C 1 421 ? 107.952 9.475 39.065 1.00 32.56 418 ALA C C 1
ATOM 10203 O O . ALA C 1 421 ? 107.523 10.545 38.638 1.00 32.64 418 ALA C O 1
ATOM 10205 N N . THR C 1 422 ? 108.967 9.388 39.916 1.00 32.82 419 THR C N 1
ATOM 10206 C CA . THR C 1 422 ? 109.821 10.515 40.259 1.00 32.47 419 THR C CA 1
ATOM 10207 C C . THR C 1 422 ? 110.247 11.208 38.968 1.00 33.12 419 THR C C 1
ATOM 10208 O O . THR C 1 422 ? 110.798 10.577 38.060 1.00 33.97 419 THR C O 1
ATOM 10212 N N . ALA C 1 423 ? 109.940 12.492 38.860 1.00 33.63 420 ALA C N 1
ATOM 10213 C CA . ALA C 1 423 ? 110.172 13.218 37.616 1.00 34.78 420 ALA C CA 1
ATOM 10214 C C . ALA C 1 423 ? 110.492 14.673 37.893 1.00 34.91 420 ALA C C 1
ATOM 10215 O O . ALA C 1 423 ? 109.883 15.299 38.764 1.00 34.94 420 ALA C O 1
ATOM 10217 N N . ALA C 1 424 ? 111.438 15.200 37.121 1.00 35.76 421 ALA C N 1
ATOM 10218 C CA . ALA C 1 424 ? 111.950 16.559 37.290 1.00 35.52 421 ALA C CA 1
ATOM 10219 C C . ALA C 1 424 ? 110.923 17.597 36.930 1.00 35.92 421 ALA C C 1
ATOM 10220 O O . ALA C 1 424 ? 110.182 17.439 35.946 1.00 37.17 421 ALA C O 1
ATOM 10222 N N . ALA C 1 425 ? 110.878 18.656 37.738 1.00 35.29 422 ALA C N 1
ATOM 10223 C CA . ALA C 1 425 ? 110.195 19.906 37.368 1.00 35.21 422 ALA C CA 1
ATOM 10224 C C . ALA C 1 425 ? 110.875 21.041 38.125 1.00 34.31 422 ALA C C 1
ATOM 10225 O O . ALA C 1 425 ? 111.389 20.812 39.217 1.00 34.09 422 ALA C O 1
ATOM 10227 N N . PRO C 1 426 ? 110.907 22.253 37.538 1.00 34.25 423 PRO C N 1
ATOM 10228 C CA . PRO C 1 426 ? 111.515 23.427 38.178 1.00 34.05 423 PRO C CA 1
ATOM 10229 C C . PRO C 1 426 ? 110.940 23.721 39.568 1.00 34.30 423 PRO C C 1
ATOM 10230 O O . PRO C 1 426 ? 111.678 24.107 40.481 1.00 34.30 423 PRO C O 1
ATOM 10234 N N . GLU C 1 427 ? 109.633 23.518 39.701 1.00 34.95 424 GLU C N 1
ATOM 10235 C CA . GLU C 1 427 ? 108.872 23.849 40.894 1.00 35.69 424 GLU C CA 1
ATOM 10236 C C . GLU C 1 427 ? 109.186 22.946 42.084 1.00 35.27 424 GLU C C 1
ATOM 10237 O O . GLU C 1 427 ? 108.929 23.327 43.225 1.00 35.98 424 GLU C O 1
ATOM 10243 N N . LEU C 1 428 ? 109.715 21.754 41.827 1.00 34.28 425 LEU C N 1
ATOM 10244 C CA . LEU C 1 428 ? 109.883 20.768 42.891 1.00 33.99 425 LEU C CA 1
ATOM 10245 C C . LEU C 1 428 ? 111.330 20.698 43.399 1.00 33.27 425 LEU C C 1
ATOM 10246 O O . LEU C 1 428 ? 112.260 20.644 42.596 1.00 33.42 425 LEU C O 1
ATOM 10251 N N . PRO C 1 429 ? 111.519 20.737 44.737 1.00 32.60 426 PRO C N 1
ATOM 10252 C CA . PRO C 1 429 ? 112.847 20.573 45.335 1.00 31.78 426 PRO C CA 1
ATOM 10253 C C . PRO C 1 429 ? 113.401 19.169 45.106 1.00 31.43 426 PRO C C 1
ATOM 10254 O O . PRO C 1 429 ? 112.641 18.218 44.977 1.00 31.95 426 PRO C O 1
ATOM 10258 N N . PHE C 1 430 ? 114.716 19.047 45.046 1.00 30.74 427 PHE C N 1
ATOM 10259 C CA . PHE C 1 430 ? 115.319 17.782 44.700 1.00 31.48 427 PHE C CA 1
ATOM 10260 C C . PHE C 1 430 ? 116.515 17.530 45.611 1.00 31.33 427 PHE C C 1
ATOM 10261 O O . PHE C 1 430 ? 117.399 18.371 45.723 1.00 31.47 427 PHE C O 1
ATOM 10269 N N . GLY C 1 431 ? 116.524 16.375 46.267 1.00 31.16 428 GLY C N 1
ATOM 10270 C CA . GLY C 1 431 ? 117.675 15.950 47.049 1.00 30.98 428 GLY C CA 1
ATOM 10271 C C . GLY C 1 431 ? 117.396 14.697 47.841 1.00 31.00 428 GLY C C 1
ATOM 10272 O O . GLY C 1 431 ? 116.253 14.293 47.992 1.00 31.33 428 GLY C O 1
ATOM 10273 N N . GLY C 1 432 ? 118.449 14.090 48.370 1.00 31.29 429 GLY C N 1
ATOM 10274 C CA . GLY C 1 432 ? 118.296 12.867 49.141 1.00 31.81 429 GLY C CA 1
ATOM 10275 C C . GLY C 1 432 ? 118.721 12.962 50.590 1.00 32.05 429 GLY C C 1
ATOM 10276 O O . GLY C 1 432 ? 119.109 14.035 51.088 1.00 31.84 429 GLY C O 1
ATOM 10277 N N . ILE C 1 433 ? 118.620 11.822 51.262 1.00 32.28 430 ILE C N 1
ATOM 10278 C CA . ILE C 1 433 ? 119.199 11.613 52.581 1.00 32.17 430 ILE C CA 1
ATOM 10279 C C . ILE C 1 433 ? 120.118 10.395 52.465 1.00 32.82 430 ILE C C 1
ATOM 10280 O O . ILE C 1 433 ? 120.306 9.865 51.356 1.00 32.42 430 ILE C O 1
ATOM 10285 N N . LYS C 1 434 ? 120.682 9.971 53.599 1.00 33.48 431 LYS C N 1
ATOM 10286 C CA . LYS C 1 434 ? 121.553 8.797 53.696 1.00 34.93 431 LYS C CA 1
ATOM 10287 C C . LYS C 1 434 ? 122.759 8.914 52.755 1.00 34.91 431 LYS C C 1
ATOM 10288 O O . LYS C 1 434 ? 123.359 9.978 52.664 1.00 34.66 431 LYS C O 1
ATOM 10294 N N . ASN C 1 435 ? 123.095 7.840 52.041 1.00 35.53 432 ASN C N 1
ATOM 10295 C CA . ASN C 1 435 ? 124.222 7.861 51.103 1.00 36.13 432 ASN C CA 1
ATOM 10296 C C . ASN C 1 435 ? 123.942 8.631 49.808 1.00 35.55 432 ASN C C 1
ATOM 10297 O O . ASN C 1 435 ? 124.858 8.930 49.048 1.00 35.40 432 ASN C O 1
ATOM 10302 N N . SER C 1 436 ? 122.678 8.974 49.576 1.00 35.76 433 SER C N 1
ATOM 10303 C CA . SER C 1 436 ? 122.298 9.731 48.382 1.00 35.27 433 SER C CA 1
ATOM 10304 C C . SER C 1 436 ? 122.708 11.202 48.439 1.00 35.61 433 SER C C 1
ATOM 10305 O O . SER C 1 436 ? 122.601 11.935 47.446 1.00 35.24 433 SER C O 1
ATOM 10308 N N . GLY C 1 437 ? 123.179 11.624 49.603 1.00 36.75 434 GLY C N 1
ATOM 10309 C CA . GLY C 1 437 ? 123.719 12.953 49.776 1.00 38.41 434 GLY C CA 1
ATOM 10310 C C . GLY C 1 437 ? 122.929 13.847 50.715 1.00 39.60 434 GLY C C 1
ATOM 10311 O O . GLY C 1 437 ? 122.222 13.386 51.624 1.00 39.90 434 GLY C O 1
ATOM 10312 N N . PHE C 1 438 ? 123.082 15.143 50.497 1.00 40.20 435 PHE C N 1
ATOM 10313 C CA . PHE C 1 438 ? 122.361 16.138 51.261 1.00 41.78 435 PHE C CA 1
ATOM 10314 C C . PHE C 1 438 ? 122.196 17.422 50.443 1.00 42.34 435 PHE C C 1
ATOM 10315 O O . PHE C 1 438 ? 122.795 17.564 49.365 1.00 42.20 435 PHE C O 1
ATOM 10323 N N . GLY C 1 439 ? 121.372 18.341 50.948 1.00 43.35 436 GLY C N 1
ATOM 10324 C CA . GLY C 1 439 ? 121.112 19.595 50.252 1.00 44.05 436 GLY C CA 1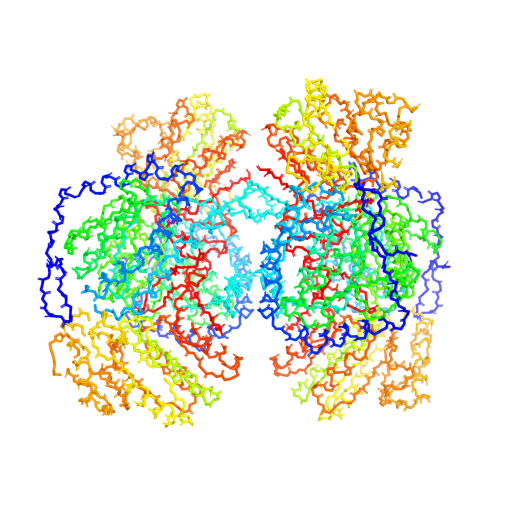
ATOM 10325 C C . GLY C 1 439 ? 120.021 19.460 49.205 1.00 44.53 436 GLY C C 1
ATOM 10326 O O . GLY C 1 439 ? 119.817 18.394 48.611 1.00 44.83 436 GLY C O 1
ATOM 10327 N N . ARG C 1 440 ? 119.317 20.562 48.983 1.00 45.04 437 ARG C N 1
ATOM 10328 C CA . ARG C 1 440 ? 118.164 20.576 48.106 1.00 44.97 437 ARG C CA 1
ATOM 10329 C C . ARG C 1 440 ? 118.352 21.572 46.947 1.00 45.53 437 ARG C C 1
ATOM 10330 O O . ARG C 1 440 ? 118.584 22.778 47.162 1.00 45.78 437 ARG C O 1
ATOM 10338 N N . GLU C 1 441 ? 118.267 21.039 45.728 1.00 45.53 438 GLU C N 1
ATOM 10339 C CA . GLU C 1 441 ? 118.291 21.832 44.492 1.00 46.41 438 GLU C CA 1
ATOM 10340 C C . GLU C 1 441 ? 116.868 22.051 43.935 1.00 46.55 438 GLU C C 1
ATOM 10341 O O . GLU C 1 441 ? 115.902 21.425 44.412 1.00 47.12 438 GLU C O 1
ATOM 10347 N N . LEU C 1 442 ? 116.748 22.944 42.947 1.00 46.17 439 LEU C N 1
ATOM 10348 C CA . LEU C 1 442 ? 115.451 23.350 42.368 1.00 46.02 439 LEU C CA 1
ATOM 10349 C C . LEU C 1 442 ? 114.478 23.943 43.394 1.00 46.22 439 LEU C C 1
ATOM 10350 O O . LEU C 1 442 ? 114.757 23.932 44.603 1.00 45.60 439 LEU C O 1
ATOM 10355 N N . SER C 1 443 ? 113.355 24.483 42.901 1.00 46.57 440 SER C N 1
ATOM 10356 C CA . SER C 1 443 ? 112.357 25.162 43.749 1.00 47.09 440 SER C CA 1
ATOM 10357 C C . SER C 1 443 ? 112.969 26.412 44.407 1.00 47.07 440 SER C C 1
ATOM 10358 O O . SER C 1 443 ? 114.098 26.791 44.094 1.00 47.05 440 SER C O 1
ATOM 10361 N N . PHE C 1 444 ? 112.229 27.050 45.307 1.00 47.42 441 PHE C N 1
ATOM 10362 C CA . PHE C 1 444 ? 112.777 28.143 46.115 1.00 47.67 441 PHE C CA 1
ATOM 10363 C C . PHE C 1 444 ? 113.997 27.729 46.958 1.00 47.02 441 PHE C C 1
ATOM 10364 O O . PHE C 1 444 ? 114.848 28.568 47.251 1.00 47.24 441 PHE C O 1
ATOM 10372 N N . LEU C 1 445 ? 114.070 26.447 47.343 1.00 46.27 442 LEU C N 1
ATOM 10373 C CA . LEU C 1 445 ? 115.194 25.917 48.134 1.00 45.41 442 LEU C CA 1
ATOM 10374 C C . LEU C 1 445 ? 116.528 25.867 47.370 1.00 44.79 442 LEU C C 1
ATOM 10375 O O . LEU C 1 445 ? 117.604 25.919 47.990 1.00 44.33 442 LEU C O 1
ATOM 10380 N N . GLY C 1 446 ? 116.445 25.759 46.040 1.00 44.24 443 GLY C N 1
ATOM 10381 C CA . GLY C 1 446 ? 117.624 25.687 45.167 1.00 44.02 443 GLY C CA 1
ATOM 10382 C C . GLY C 1 446 ? 118.526 26.905 45.297 1.00 44.19 443 GLY C C 1
ATOM 10383 O O . GLY C 1 446 ? 119.764 26.788 45.359 1.00 44.25 443 GLY C O 1
ATOM 10384 N N . ILE C 1 447 ? 117.892 28.069 45.381 1.00 44.13 444 ILE C N 1
ATOM 10385 C CA . ILE C 1 447 ? 118.595 29.343 45.427 1.00 44.50 444 ILE C CA 1
ATOM 10386 C C . ILE C 1 447 ? 119.187 29.702 46.814 1.00 45.09 444 ILE C C 1
ATOM 10387 O O . ILE C 1 447 ? 119.891 30.691 46.934 1.00 45.33 444 ILE C O 1
ATOM 10392 N N . GLU C 1 448 ? 118.932 28.877 47.830 1.00 45.38 445 GLU C N 1
ATOM 10393 C CA . GLU C 1 448 ? 119.344 29.155 49.213 1.00 46.64 445 GLU C CA 1
ATOM 10394 C C . GLU C 1 448 ? 120.724 28.590 49.583 1.00 45.51 445 GLU C C 1
ATOM 10395 O O . GLU C 1 448 ? 121.370 29.056 50.532 1.00 46.34 445 GLU C O 1
ATOM 10401 N N . GLU C 1 449 ? 121.169 27.591 48.833 1.00 43.90 446 GLU C N 1
ATOM 10402 C CA . GLU C 1 449 ? 122.344 26.801 49.201 1.00 42.54 446 GLU C CA 1
ATOM 10403 C C . GLU C 1 449 ? 123.643 27.606 49.305 1.00 40.87 446 GLU C C 1
ATOM 10404 O O . GLU C 1 449 ? 124.394 27.455 50.275 1.00 41.19 446 GLU C O 1
ATOM 10410 N N . PHE C 1 450 ? 123.895 28.459 48.313 1.00 38.42 447 PHE C N 1
ATOM 10411 C CA . PHE C 1 450 ? 125.145 29.224 48.244 1.00 36.31 447 PHE C CA 1
ATOM 10412 C C . PHE C 1 450 ? 124.895 30.716 48.303 1.00 35.59 447 PHE C C 1
ATOM 10413 O O . PHE C 1 450 ? 125.232 31.481 47.399 1.00 35.22 447 PHE C O 1
ATOM 10421 N N . ILE C 1 451 ? 124.291 31.111 49.414 1.00 34.79 448 ILE C N 1
ATOM 10422 C CA . ILE C 1 451 ? 123.884 32.472 49.641 1.00 33.74 448 ILE C CA 1
ATOM 10423 C C . ILE C 1 451 ? 124.272 32.838 51.062 1.00 33.32 448 ILE C C 1
ATOM 10424 O O . ILE C 1 451 ? 124.288 31.969 51.945 1.00 32.93 448 ILE C O 1
ATOM 10429 N N . ASN C 1 452 ? 124.629 34.102 51.282 1.00 32.37 449 ASN C N 1
ATOM 10430 C CA . ASN C 1 452 ? 124.732 34.605 52.638 1.00 31.44 449 ASN C CA 1
ATOM 10431 C C . ASN C 1 452 ? 123.375 35.126 53.103 1.00 32.29 449 ASN C C 1
ATOM 10432 O O . ASN C 1 452 ? 122.900 36.175 52.653 1.00 32.16 449 ASN C O 1
ATOM 10437 N N . ARG C 1 453 ? 122.753 34.390 54.018 1.00 32.42 450 ARG C N 1
ATOM 10438 C CA . ARG C 1 453 ? 121.548 34.876 54.681 1.00 32.97 450 ARG C CA 1
ATOM 10439 C C . ARG C 1 453 ? 122.016 35.737 55.840 1.00 31.88 450 ARG C C 1
ATOM 10440 O O . ARG C 1 453 ? 122.201 35.268 56.979 1.00 32.34 450 ARG C O 1
ATOM 10448 N N . LYS C 1 454 ? 122.270 37.001 55.501 1.00 30.41 451 LYS C N 1
ATOM 10449 C CA . LYS C 1 454 ? 122.799 37.989 56.435 1.00 28.92 451 LYS C CA 1
ATOM 10450 C C . LYS C 1 454 ? 121.679 38.527 57.306 1.00 28.22 451 LYS C C 1
ATOM 10451 O O . LYS C 1 454 ? 120.666 39.011 56.800 1.00 28.11 451 LYS C O 1
ATOM 10457 N N . LEU C 1 455 ? 121.854 38.399 58.616 1.00 26.88 452 LEU C N 1
ATOM 10458 C CA . LEU C 1 455 ? 120.952 39.004 59.563 1.00 26.12 452 LEU C CA 1
ATOM 10459 C C . LEU C 1 455 ? 121.348 40.461 59.774 1.00 26.03 452 LEU C C 1
ATOM 10460 O O . LEU C 1 455 ? 122.508 40.753 60.042 1.00 25.83 452 LEU C O 1
ATOM 10465 N N . VAL C 1 456 ? 120.385 41.368 59.641 1.00 25.24 453 VAL C N 1
ATOM 10466 C CA . VAL C 1 456 ? 120.594 42.756 60.011 1.00 25.63 453 VAL C CA 1
ATOM 10467 C C . VAL C 1 456 ? 119.566 43.075 61.092 1.00 26.46 453 VAL C C 1
ATOM 10468 O O . VAL C 1 456 ? 118.373 42.931 60.873 1.00 26.23 453 VAL C O 1
ATOM 10472 N N . ARG C 1 457 ? 120.046 43.460 62.269 1.00 27.58 454 ARG C N 1
ATOM 10473 C CA . ARG C 1 457 ? 119.194 43.721 63.415 1.00 28.98 454 ARG C CA 1
ATOM 10474 C C . ARG C 1 457 ? 119.432 45.161 63.859 1.00 31.10 454 ARG C C 1
ATOM 10475 O O . ARG C 1 457 ? 120.571 45.551 64.156 1.00 31.09 454 ARG C O 1
ATOM 10483 N N . ILE C 1 458 ? 118.354 45.944 63.901 1.00 32.62 455 ILE C N 1
ATOM 10484 C CA . ILE C 1 458 ? 118.403 47.295 64.457 1.00 35.50 455 ILE C CA 1
ATOM 10485 C C . ILE C 1 458 ? 117.882 47.221 65.875 1.00 37.25 455 ILE C C 1
ATOM 10486 O O . ILE C 1 458 ? 116.720 46.862 66.107 1.00 37.30 455 ILE C O 1
ATOM 10491 N N . GLY C 1 459 ? 118.746 47.574 66.826 1.00 39.70 456 GLY C N 1
ATOM 10492 C CA . GLY C 1 459 ? 118.399 47.541 68.246 1.00 41.45 456 GLY C CA 1
ATOM 10493 C C . GLY C 1 459 ? 117.065 48.198 68.527 1.00 43.00 456 GLY C C 1
ATOM 10494 O O . GLY C 1 459 ? 116.995 49.139 69.315 1.00 45.78 456 GLY C O 1
ATOM 10503 N N . ILE D 1 5 ? 143.022 12.614 76.201 1.00 55.81 2 ILE D N 1
ATOM 10504 C CA . ILE D 1 5 ? 142.172 13.492 76.987 1.00 52.55 2 ILE D CA 1
ATOM 10505 C C . ILE D 1 5 ? 142.028 12.992 78.431 1.00 50.63 2 ILE D C 1
ATOM 10506 O O . ILE D 1 5 ? 141.988 11.782 78.701 1.00 50.78 2 ILE D O 1
ATOM 10511 N N . VAL D 1 6 ? 142.032 13.945 79.356 1.00 47.39 3 VAL D N 1
ATOM 10512 C CA . VAL D 1 6 ? 141.460 13.751 80.670 1.00 43.87 3 VAL D CA 1
ATOM 10513 C C . VAL D 1 6 ? 140.385 14.831 80.781 1.00 40.27 3 VAL D C 1
ATOM 10514 O O . VAL D 1 6 ? 140.677 16.028 80.707 1.00 39.98 3 VAL D O 1
ATOM 10518 N N . TYR D 1 7 ? 139.142 14.391 80.918 1.00 35.91 4 TYR D N 1
ATOM 10519 C CA . TYR D 1 7 ? 138.064 15.260 81.332 1.00 31.89 4 TYR D CA 1
ATOM 10520 C C . TYR D 1 7 ? 138.207 15.551 82.817 1.00 30.40 4 TYR D C 1
ATOM 10521 O O . TYR D 1 7 ? 138.341 14.638 83.641 1.00 29.82 4 TYR D O 1
ATOM 10530 N N . GLN D 1 8 ? 138.208 16.835 83.149 1.00 27.59 5 GLN D N 1
ATOM 10531 C CA . GLN D 1 8 ? 138.391 17.234 84.518 1.00 26.08 5 GLN D CA 1
ATOM 10532 C C . GLN D 1 8 ? 137.947 18.656 84.734 1.00 24.02 5 GLN D C 1
ATOM 10533 O O . GLN D 1 8 ? 137.943 19.472 83.818 1.00 22.77 5 GLN D O 1
ATOM 10539 N N . THR D 1 9 ? 137.566 18.927 85.968 1.00 22.88 6 THR D N 1
ATOM 10540 C CA . THR D 1 9 ? 137.280 20.264 86.431 1.00 21.62 6 THR D CA 1
ATOM 10541 C C . THR D 1 9 ? 138.556 20.768 87.059 1.00 21.57 6 THR D C 1
ATOM 10542 O O . THR D 1 9 ? 139.017 20.232 88.067 1.00 21.22 6 THR D O 1
ATOM 10546 N N . LEU D 1 10 ? 139.134 21.784 86.426 1.00 21.03 7 LEU D N 1
ATOM 10547 C CA . LEU D 1 10 ? 140.269 22.487 86.969 1.00 21.50 7 LEU D CA 1
ATOM 10548 C C . LEU D 1 10 ? 139.787 23.920 87.189 1.00 21.12 7 LEU D C 1
ATOM 10549 O O . LEU D 1 10 ? 139.672 24.695 86.243 1.00 20.78 7 LEU D O 1
ATOM 10554 N N . ASN D 1 11 ? 139.482 24.250 88.446 1.00 21.61 8 ASN D N 1
ATOM 10555 C CA . ASN D 1 11 ? 138.897 25.543 88.822 1.00 20.94 8 ASN D CA 1
ATOM 10556 C C . ASN D 1 11 ? 139.895 26.653 88.514 1.00 21.24 8 ASN D C 1
ATOM 10557 O O . ASN D 1 11 ? 140.982 26.653 89.065 1.00 22.03 8 ASN D O 1
ATOM 10562 N N . PRO D 1 12 ? 139.534 27.607 87.626 1.00 21.37 9 PRO D N 1
ATOM 10563 C CA . PRO D 1 12 ? 140.513 28.649 87.239 1.00 21.67 9 PRO D CA 1
ATOM 10564 C C . PRO D 1 12 ? 140.708 29.785 88.255 1.00 22.39 9 PRO D C 1
ATOM 10565 O O . PRO D 1 12 ? 141.671 30.552 88.134 1.00 22.50 9 PRO D O 1
ATOM 10569 N N . THR D 1 13 ? 139.819 29.863 89.248 1.00 22.07 10 THR D N 1
ATOM 10570 C CA . THR D 1 13 ? 139.911 30.827 90.342 1.00 22.34 10 THR D CA 1
ATOM 10571 C C . THR D 1 13 ? 140.898 30.338 91.403 1.00 23.28 10 THR D C 1
ATOM 10572 O O . THR D 1 13 ? 141.707 31.117 91.937 1.00 23.19 10 THR D O 1
ATOM 10576 N N . THR D 1 14 ? 140.823 29.045 91.713 1.00 23.36 11 THR D N 1
ATOM 10577 C CA . THR D 1 14 ? 141.681 28.457 92.720 1.00 24.72 11 THR D CA 1
ATOM 10578 C C . THR D 1 14 ? 142.887 27.749 92.086 1.00 25.48 11 THR D C 1
ATOM 10579 O O . THR D 1 14 ? 143.857 27.467 92.778 1.00 25.74 11 THR D O 1
ATOM 10583 N N . GLU D 1 15 ? 142.804 27.488 90.775 1.00 25.98 12 GLU D N 1
ATOM 10584 C CA . GLU D 1 15 ? 143.824 26.773 89.983 1.00 27.50 12 GLU D CA 1
ATOM 10585 C C . GLU D 1 15 ? 143.962 25.312 90.364 1.00 28.59 12 GLU D C 1
ATOM 10586 O O . GLU D 1 15 ? 145.053 24.759 90.251 1.00 30.00 12 GLU D O 1
ATOM 10592 N N . THR D 1 16 ? 142.885 24.680 90.820 1.00 29.00 13 THR D N 1
ATOM 10593 C CA . THR D 1 16 ? 143.019 23.354 91.378 1.00 29.59 13 THR D CA 1
ATOM 10594 C C . THR D 1 16 ? 142.018 22.340 90.809 1.00 28.67 13 THR D C 1
ATOM 10595 O O . THR D 1 16 ? 140.824 22.601 90.730 1.00 27.61 13 THR D O 1
ATOM 10599 N N . VAL D 1 17 ? 142.546 21.187 90.406 1.00 28.99 14 VAL D N 1
ATOM 10600 C CA . VAL D 1 17 ? 141.744 20.062 89.933 1.00 29.36 14 VAL D CA 1
ATOM 10601 C C . VAL D 1 17 ? 140.779 19.612 91.046 1.00 29.78 14 VAL D C 1
ATOM 10602 O O . VAL D 1 17 ? 141.214 19.226 92.129 1.00 30.40 14 VAL D O 1
ATOM 10606 N N . GLU D 1 18 ? 139.478 19.696 90.784 1.00 29.59 15 GLU D N 1
ATOM 10607 C CA . GLU D 1 18 ? 138.479 19.342 91.784 1.00 30.49 15 GLU D CA 1
ATOM 10608 C C . GLU D 1 18 ? 137.964 17.926 91.544 1.00 30.79 15 GLU D C 1
ATOM 10609 O O . GLU D 1 18 ? 137.599 17.213 92.489 1.00 31.53 15 GLU D O 1
ATOM 10615 N N . ARG D 1 19 ? 137.976 17.502 90.280 1.00 30.48 16 ARG D N 1
ATOM 10616 C CA . ARG D 1 19 ? 137.239 16.308 89.862 1.00 29.64 16 ARG D CA 1
ATOM 10617 C C . ARG D 1 19 ? 137.785 15.893 88.486 1.00 29.01 16 ARG D C 1
ATOM 10618 O O . ARG D 1 19 ? 138.087 16.749 87.646 1.00 27.95 16 ARG D O 1
ATOM 10626 N N . SER D 1 20 ? 137.954 14.584 88.294 1.00 28.83 17 SER D N 1
ATOM 10627 C CA . SER D 1 20 ? 138.484 13.993 87.070 1.00 28.31 17 SER D CA 1
ATOM 10628 C C . SER D 1 20 ? 137.547 12.864 86.639 1.00 27.96 17 SER D C 1
ATOM 10629 O O . SER D 1 20 ? 136.946 12.199 87.472 1.00 27.34 17 SER D O 1
ATOM 10632 N N . PHE D 1 21 ? 137.443 12.652 85.328 1.00 27.24 18 PHE D N 1
ATOM 10633 C CA . PHE D 1 21 ? 136.554 11.651 84.777 1.00 27.30 18 PHE D CA 1
ATOM 10634 C C . PHE D 1 21 ? 137.273 10.751 83.771 1.00 28.05 18 PHE D C 1
ATOM 10635 O O . PHE D 1 21 ? 138.175 11.176 83.053 1.00 28.41 18 PHE D O 1
ATOM 10643 N N . ASP D 1 22 ? 136.828 9.507 83.706 1.00 29.02 19 ASP D N 1
ATOM 10644 C CA . ASP D 1 22 ? 137.305 8.554 82.718 1.00 29.75 19 ASP D CA 1
ATOM 10645 C C . ASP D 1 22 ? 136.623 8.803 81.389 1.00 28.91 19 ASP D C 1
ATOM 10646 O O . ASP D 1 22 ? 135.428 9.108 81.362 1.00 28.13 19 ASP D O 1
ATOM 10651 N N . LEU D 1 23 ? 137.369 8.665 80.293 1.00 28.90 20 LEU D N 1
ATOM 10652 C CA . LEU D 1 23 ? 136.737 8.606 78.968 1.00 29.08 20 LEU D CA 1
ATOM 10653 C C . LEU D 1 23 ? 135.863 7.372 78.905 1.00 28.60 20 LEU D C 1
ATOM 10654 O O . LEU D 1 23 ? 136.130 6.383 79.586 1.00 29.23 20 LEU D O 1
ATOM 10659 N N . HIS D 1 24 ? 134.795 7.443 78.121 1.00 28.27 21 HIS D N 1
ATOM 10660 C CA . HIS D 1 24 ? 134.041 6.240 77.778 1.00 27.92 21 HIS D CA 1
ATOM 10661 C C . HIS D 1 24 ? 134.925 5.333 76.937 1.00 28.27 21 HIS D C 1
ATOM 10662 O O . HIS D 1 24 ? 135.690 5.811 76.091 1.00 28.47 21 HIS D O 1
ATOM 10669 N N . THR D 1 25 ? 134.830 4.031 77.186 1.00 28.99 22 THR D N 1
ATOM 10670 C CA . THR D 1 25 ? 135.619 3.026 76.484 1.00 29.70 22 THR D CA 1
ATOM 10671 C C . THR D 1 25 ? 134.990 2.813 75.105 1.00 30.03 22 THR D C 1
ATOM 10672 O O . THR D 1 25 ? 133.859 3.259 74.887 1.00 30.17 22 THR D O 1
ATOM 10676 N N . PRO D 1 26 ? 135.731 2.208 74.139 1.00 30.83 23 PRO D N 1
ATOM 10677 C CA . PRO D 1 26 ? 135.074 1.895 72.857 1.00 30.94 23 PRO D CA 1
ATOM 10678 C C . PRO D 1 26 ? 133.761 1.113 72.989 1.00 31.19 23 PRO D C 1
ATOM 10679 O O . PRO D 1 26 ? 132.833 1.361 72.220 1.00 30.61 23 PRO D O 1
ATOM 10683 N N . ALA D 1 27 ? 133.679 0.213 73.972 1.00 32.03 24 ALA D N 1
ATOM 10684 C CA . ALA D 1 27 ? 132.470 -0.573 74.236 1.00 32.55 24 ALA D CA 1
ATOM 10685 C C . ALA D 1 27 ? 131.282 0.266 74.725 1.00 32.60 24 ALA D C 1
ATOM 10686 O O . ALA D 1 27 ? 130.138 0.069 74.292 1.00 33.12 24 ALA D O 1
ATOM 10688 N N . GLN D 1 28 ? 131.557 1.201 75.622 1.00 32.67 25 GLN D N 1
ATOM 10689 C CA . GLN D 1 28 ? 130.533 2.108 76.111 1.00 32.35 25 GLN D CA 1
ATOM 10690 C C . GLN D 1 28 ? 130.032 3.065 75.026 1.00 32.27 25 GLN D C 1
ATOM 10691 O O . GLN D 1 28 ? 128.834 3.350 74.957 1.00 31.58 25 GLN D O 1
ATOM 10705 N N . LYS D 1 30 ? 129.847 2.220 71.910 1.00 32.45 27 LYS D N 1
ATOM 10706 C CA . LYS D 1 30 ? 128.945 1.347 71.148 1.00 31.74 27 LYS D CA 1
ATOM 10707 C C . LYS D 1 30 ? 127.566 1.276 71.806 1.00 30.36 27 LYS D C 1
ATOM 10708 O O . LYS D 1 30 ? 126.556 1.445 71.130 1.00 29.33 27 LYS D O 1
ATOM 10714 N N . ASP D 1 31 ? 127.535 1.060 73.120 1.00 29.47 28 ASP D N 1
ATOM 10715 C CA . ASP D 1 31 ? 126.275 1.011 73.872 1.00 29.20 28 ASP D CA 1
ATOM 10716 C C . ASP D 1 31 ? 125.479 2.329 73.838 1.00 27.90 28 ASP D C 1
ATOM 10717 O O . ASP D 1 31 ? 124.252 2.307 73.714 1.00 27.81 28 ASP D O 1
ATOM 10722 N N . ILE D 1 32 ? 126.177 3.463 73.963 1.00 26.05 29 ILE D N 1
ATOM 10723 C CA . ILE D 1 32 ? 125.556 4.796 73.859 1.00 24.42 29 ILE D CA 1
ATOM 10724 C C . ILE D 1 32 ? 124.934 4.990 72.468 1.00 23.64 29 ILE D C 1
ATOM 10725 O O . ILE D 1 32 ? 123.818 5.499 72.353 1.00 22.60 29 ILE D O 1
ATOM 10730 N N . THR D 1 33 ? 125.658 4.554 71.435 1.00 22.93 30 THR D N 1
ATOM 10731 C CA . THR D 1 33 ? 125.219 4.672 70.052 1.00 23.67 30 THR D CA 1
ATOM 10732 C C . THR D 1 33 ? 124.048 3.735 69.715 1.00 24.04 30 THR D C 1
ATOM 10733 O O . THR D 1 33 ? 123.084 4.166 69.070 1.00 23.41 30 THR D O 1
ATOM 10737 N N . ASP D 1 34 ? 124.157 2.466 70.139 1.00 24.17 31 ASP D N 1
ATOM 10738 C CA . ASP D 1 34 ? 123.094 1.472 70.010 1.00 24.74 31 ASP D CA 1
ATOM 10739 C C . ASP D 1 34 ? 121.824 1.998 70.677 1.00 23.86 31 ASP D C 1
ATOM 10740 O O . ASP D 1 34 ? 120.748 1.940 70.111 1.00 24.36 31 ASP D O 1
ATOM 10745 N N . ARG D 1 35 ? 121.960 2.489 71.901 1.00 23.76 32 ARG D N 1
ATOM 10746 C CA . ARG D 1 35 ? 120.831 3.012 72.653 1.00 23.84 32 ARG D CA 1
ATOM 10747 C C . ARG D 1 35 ? 120.168 4.225 71.985 1.00 22.97 32 ARG D C 1
ATOM 10748 O O . ARG D 1 35 ? 118.954 4.270 71.867 1.00 23.73 32 ARG D O 1
ATOM 10756 N N . ALA D 1 36 ? 120.960 5.204 71.557 1.00 22.06 33 ALA D N 1
ATOM 10757 C CA . ALA D 1 36 ? 120.428 6.364 70.826 1.00 21.68 33 ALA D CA 1
ATOM 10758 C C . ALA D 1 36 ? 119.623 5.934 69.574 1.00 21.92 33 ALA D C 1
ATOM 10759 O O . ALA D 1 36 ? 118.528 6.446 69.330 1.00 21.75 33 ALA D O 1
ATOM 10761 N N . GLU D 1 37 ? 120.145 4.971 68.808 1.00 21.79 34 GLU D N 1
ATOM 10762 C CA . GLU D 1 37 ? 119.434 4.480 67.611 1.00 21.70 34 GLU D CA 1
ATOM 10763 C C . GLU D 1 37 ? 118.118 3.801 67.986 1.00 21.92 34 GLU D C 1
ATOM 10764 O O . GLU D 1 37 ? 117.063 4.070 67.386 1.00 21.28 34 GLU D O 1
ATOM 10770 N N . HIS D 1 38 ? 118.182 2.915 68.985 1.00 21.93 35 HIS D N 1
ATOM 10771 C CA . HIS D 1 38 ? 116.991 2.208 69.438 1.00 21.99 35 HIS D CA 1
ATOM 10772 C C . HIS D 1 38 ? 115.912 3.170 69.934 1.00 21.97 35 HIS D C 1
ATOM 10773 O O . HIS D 1 38 ? 114.755 3.104 69.512 1.00 21.54 35 HIS D O 1
ATOM 10780 N N . VAL D 1 39 ? 116.311 4.057 70.838 1.00 22.49 36 VAL D N 1
ATOM 10781 C CA . VAL D 1 39 ? 115.422 5.059 71.409 1.00 22.81 36 VAL D CA 1
ATOM 10782 C C . VAL D 1 39 ? 114.845 6.030 70.350 1.00 23.02 36 VAL D C 1
ATOM 10783 O O . VAL D 1 39 ? 113.641 6.347 70.382 1.00 23.58 36 VAL D O 1
ATOM 10787 N N . TRP D 1 40 ? 115.685 6.490 69.421 1.00 22.30 37 TRP D N 1
ATOM 10788 C CA . TRP D 1 40 ? 115.204 7.281 68.287 1.00 22.34 37 TRP D CA 1
ATOM 10789 C C . TRP D 1 40 ? 114.060 6.581 67.525 1.00 23.20 37 TRP D C 1
ATOM 10790 O O . TRP D 1 40 ? 112.994 7.148 67.302 1.00 23.49 37 TRP D O 1
ATOM 10801 N N . LYS D 1 41 ? 114.317 5.344 67.135 1.00 23.35 38 LYS D N 1
ATOM 10802 C CA . LYS D 1 41 ? 113.470 4.588 66.240 1.00 24.29 38 LYS D CA 1
ATOM 10803 C C . LYS D 1 41 ? 112.141 4.193 66.898 1.00 24.44 38 LYS D C 1
ATOM 10804 O O . LYS D 1 41 ? 111.102 4.203 66.252 1.00 25.02 38 LYS D O 1
ATOM 10810 N N . THR D 1 42 ? 112.183 3.842 68.183 1.00 24.60 39 THR D N 1
ATOM 10811 C CA . THR D 1 42 ? 111.090 3.094 68.810 1.00 24.79 39 THR D CA 1
ATOM 10812 C C . THR D 1 42 ? 110.302 3.932 69.808 1.00 25.07 39 THR D C 1
ATOM 10813 O O . THR D 1 42 ? 109.272 3.497 70.347 1.00 24.95 39 THR D O 1
ATOM 10817 N N . ASP D 1 43 ? 110.775 5.152 70.014 1.00 25.12 40 ASP D N 1
ATOM 10818 C CA . ASP D 1 43 ? 110.245 6.012 71.049 1.00 25.38 40 ASP D CA 1
ATOM 10819 C C . ASP D 1 43 ? 110.294 7.463 70.586 1.00 25.15 40 ASP D C 1
ATOM 10820 O O . ASP D 1 43 ? 109.266 8.019 70.182 1.00 25.63 40 ASP D O 1
ATOM 10825 N N . TRP D 1 44 ? 111.481 8.072 70.636 1.00 24.09 41 TRP D N 1
ATOM 10826 C CA . TRP D 1 44 ? 111.578 9.510 70.493 1.00 23.15 41 TRP D CA 1
ATOM 10827 C C . TRP D 1 44 ? 110.980 10.055 69.192 1.00 23.79 41 TRP D C 1
ATOM 10828 O O . TRP D 1 44 ? 110.263 11.045 69.227 1.00 24.00 41 TRP D O 1
ATOM 10839 N N . LYS D 1 45 ? 111.245 9.408 68.060 1.00 24.39 42 LYS D N 1
ATOM 10840 C CA . LYS D 1 45 ? 110.722 9.910 66.784 1.00 26.02 42 LYS D CA 1
ATOM 10841 C C . LYS D 1 45 ? 109.222 9.637 66.638 1.00 27.01 42 LYS D C 1
ATOM 10842 O O . LYS D 1 45 ? 108.531 10.306 65.837 1.00 27.09 42 LYS D O 1
ATOM 10848 N N . LEU D 1 46 ? 108.724 8.674 67.426 1.00 27.04 43 LEU D N 1
ATOM 10849 C CA . LEU D 1 46 ? 107.302 8.310 67.398 1.00 27.86 43 LEU D CA 1
ATOM 10850 C C . LEU D 1 46 ? 106.452 9.143 68.357 1.00 27.78 43 LEU D C 1
ATOM 10851 O O . LEU D 1 46 ? 105.239 9.209 68.203 1.00 28.87 43 LEU D O 1
ATOM 10856 N N . ARG D 1 47 ? 107.074 9.781 69.344 1.00 27.43 44 ARG D N 1
ATOM 10857 C CA . ARG D 1 47 ? 106.355 10.804 70.145 1.00 27.57 44 ARG D CA 1
ATOM 10858 C C . ARG D 1 47 ? 105.852 11.953 69.280 1.00 27.33 44 ARG D C 1
ATOM 10859 O O . ARG D 1 47 ? 106.492 12.342 68.299 1.00 27.10 44 ARG D O 1
ATOM 10867 N N . SER D 1 48 ? 104.696 12.487 69.640 1.00 27.87 45 SER D N 1
ATOM 10868 C CA . SER D 1 48 ? 104.164 13.650 68.940 1.00 28.21 45 SER D CA 1
ATOM 10869 C C . SER D 1 48 ? 104.987 14.853 69.354 1.00 27.34 45 SER D C 1
ATOM 10870 O O . SER D 1 48 ? 105.605 14.845 70.418 1.00 26.88 45 SER D O 1
ATOM 10873 N N . ILE D 1 49 ? 105.005 15.869 68.499 1.00 27.39 46 ILE D N 1
ATOM 10874 C CA . ILE D 1 49 ? 105.624 17.138 68.810 1.00 27.10 46 ILE D CA 1
ATOM 10875 C C . ILE D 1 49 ? 105.132 17.673 70.176 1.00 26.65 46 ILE D C 1
ATOM 10876 O O . ILE D 1 49 ? 105.935 18.166 70.977 1.00 26.38 46 ILE D O 1
ATOM 10881 N N . ALA D 1 50 ? 103.837 17.540 70.460 1.00 26.39 47 ALA D N 1
ATOM 10882 C CA . ALA D 1 50 ? 103.296 17.993 71.761 1.00 26.24 47 ALA D CA 1
ATOM 10883 C C . ALA D 1 50 ? 104.016 17.329 72.927 1.00 25.42 47 ALA D C 1
ATOM 10884 O O . ALA D 1 50 ? 104.430 17.997 73.865 1.00 25.29 47 ALA D O 1
ATOM 10886 N N . GLN D 1 51 ? 104.160 16.012 72.844 1.00 25.28 48 GLN D N 1
ATOM 10887 C CA . GLN D 1 51 ? 104.855 15.213 73.857 1.00 25.32 48 GLN D CA 1
ATOM 10888 C C . GLN D 1 51 ? 106.328 15.589 74.026 1.00 24.88 48 GLN D C 1
ATOM 10889 O O . GLN D 1 51 ? 106.823 15.669 75.154 1.00 25.15 48 GLN D O 1
ATOM 10895 N N . ARG D 1 52 ? 107.021 15.836 72.916 1.00 24.22 49 ARG D N 1
ATOM 10896 C CA . ARG D 1 52 ? 108.396 16.342 72.974 1.00 24.05 49 ARG D CA 1
ATOM 10897 C C . ARG D 1 52 ? 108.476 17.728 73.614 1.00 24.02 49 ARG D C 1
ATOM 10898 O O . ARG D 1 52 ? 109.375 17.984 74.418 1.00 23.72 49 ARG D O 1
ATOM 10906 N N . LYS D 1 53 ? 107.544 18.611 73.250 1.00 24.40 50 LYS D N 1
ATOM 10907 C CA . LYS D 1 53 ? 107.392 19.917 73.890 1.00 25.10 50 LYS D CA 1
ATOM 10908 C C . LYS D 1 53 ? 107.210 19.811 75.405 1.00 25.35 50 LYS D C 1
ATOM 10909 O O . LYS D 1 53 ? 107.846 20.526 76.158 1.00 25.30 50 LYS D O 1
ATOM 10915 N N . GLU D 1 54 ? 106.328 18.931 75.851 1.00 26.24 51 GLU D N 1
ATOM 10916 C CA . GLU D 1 54 ? 106.119 18.726 77.288 1.00 27.93 51 GLU D CA 1
ATOM 10917 C C . GLU D 1 54 ? 107.461 18.588 78.029 1.00 25.86 51 GLU D C 1
ATOM 10918 O O . GLU D 1 54 ? 107.653 19.174 79.092 1.00 25.90 51 GLU D O 1
ATOM 10924 N N . ILE D 1 55 ? 108.372 17.823 77.439 1.00 24.44 52 ILE D N 1
ATOM 10925 C CA . ILE D 1 55 ? 109.643 17.449 78.065 1.00 23.24 52 ILE D CA 1
ATOM 10926 C C . ILE D 1 55 ? 110.701 18.560 77.961 1.00 22.92 52 ILE D C 1
ATOM 10927 O O . ILE D 1 55 ? 111.358 18.897 78.951 1.00 22.05 52 ILE D O 1
ATOM 10932 N N . VAL D 1 56 ? 110.844 19.120 76.760 1.00 22.76 53 VAL D N 1
ATOM 10933 C CA . VAL D 1 56 ? 111.844 20.146 76.485 1.00 22.75 53 VAL D CA 1
ATOM 10934 C C . VAL D 1 56 ? 111.469 21.436 77.209 1.00 23.02 53 VAL D C 1
ATOM 10935 O O . VAL D 1 56 ? 112.337 22.170 77.687 1.00 22.92 53 VAL D O 1
ATOM 10939 N N . SER D 1 57 ? 110.173 21.684 77.311 1.00 23.29 54 SER D N 1
ATOM 10940 C CA . SER D 1 57 ? 109.687 22.842 77.995 1.00 24.82 54 SER D CA 1
ATOM 10941 C C . SER D 1 57 ? 109.848 22.620 79.507 1.00 25.19 54 SER D C 1
ATOM 10942 O O . SER D 1 57 ? 110.130 23.568 80.241 1.00 25.16 54 SER D O 1
ATOM 10945 N N . ARG D 1 58 ? 109.717 21.370 79.959 1.00 25.06 55 ARG D N 1
ATOM 10946 C CA . ARG D 1 58 ? 110.011 21.039 81.359 1.00 25.94 55 ARG D CA 1
ATOM 10947 C C . ARG D 1 58 ? 111.502 21.216 81.701 1.00 25.08 55 ARG D C 1
ATOM 10948 O O . ARG D 1 58 ? 111.819 21.654 82.811 1.00 24.90 55 ARG D O 1
ATOM 10956 N N . ALA D 1 59 ? 112.403 20.893 80.766 1.00 23.28 56 ALA D N 1
ATOM 10957 C CA . ALA D 1 59 ? 113.827 21.097 81.014 1.00 22.78 56 ALA D CA 1
ATOM 10958 C C . ALA D 1 59 ? 114.104 22.590 81.190 1.00 22.94 56 ALA D C 1
ATOM 10959 O O . ALA D 1 59 ? 114.892 22.976 82.045 1.00 23.67 56 ALA D O 1
ATOM 10961 N N . ALA D 1 60 ? 113.409 23.429 80.424 1.00 23.14 57 ALA D N 1
ATOM 10962 C CA . ALA D 1 60 ? 113.533 24.874 80.560 1.00 22.98 57 ALA D CA 1
ATOM 10963 C C . ALA D 1 60 ? 113.122 25.353 81.952 1.00 23.66 57 ALA D C 1
ATOM 10964 O O . ALA D 1 60 ? 113.825 26.198 82.538 1.00 23.31 57 ALA D O 1
ATOM 10966 N N . ASP D 1 61 ? 112.008 24.811 82.465 1.00 24.28 58 ASP D N 1
ATOM 10967 C CA . ASP D 1 61 ? 111.473 25.121 83.807 1.00 25.15 58 ASP D CA 1
ATOM 10968 C C . ASP D 1 61 ? 112.472 24.760 84.909 1.00 24.51 58 ASP D C 1
ATOM 10969 O O . ASP D 1 61 ? 112.668 25.506 85.878 1.00 24.74 58 ASP D O 1
ATOM 10974 N N . LEU D 1 62 ? 113.064 23.579 84.765 1.00 24.25 59 LEU D N 1
ATOM 10975 C CA . LEU D 1 62 ? 114.062 23.066 85.700 1.00 24.21 59 LEU D CA 1
ATOM 10976 C C . LEU D 1 62 ? 115.302 23.946 85.737 1.00 23.61 59 LEU D C 1
ATOM 10977 O O . LEU D 1 62 ? 115.840 24.191 86.804 1.00 24.36 59 LEU D O 1
ATOM 10982 N N . LEU D 1 63 ? 115.748 24.401 84.570 1.00 22.85 60 LEU D N 1
ATOM 10983 C CA . LEU D 1 63 ? 116.877 25.325 84.457 1.00 22.48 60 LEU D CA 1
ATOM 10984 C C . LEU D 1 63 ? 116.595 26.643 85.129 1.00 22.51 60 LEU D C 1
ATOM 10985 O O . LEU D 1 63 ? 117.453 27.146 85.830 1.00 22.85 60 LEU D O 1
ATOM 10990 N N . ARG D 1 64 ? 115.404 27.211 84.908 1.00 22.46 61 ARG D N 1
ATOM 10991 C CA . ARG D 1 64 ? 115.021 28.455 85.588 1.00 22.87 61 ARG D CA 1
ATOM 10992 C C . ARG D 1 64 ? 114.946 28.280 87.110 1.00 23.45 61 ARG D C 1
ATOM 10993 O O . ARG D 1 64 ? 115.440 29.119 87.852 1.00 24.11 61 ARG D O 1
ATOM 11001 N N . ARG D 1 65 ? 114.325 27.187 87.551 1.00 23.77 62 ARG D N 1
ATOM 11002 C CA . ARG D 1 65 ? 114.138 26.876 88.978 1.00 24.50 62 ARG D CA 1
ATOM 11003 C C . ARG D 1 65 ? 115.488 26.755 89.675 1.00 24.01 62 ARG D C 1
ATOM 11004 O O . ARG D 1 65 ? 115.686 27.277 90.778 1.00 23.66 62 ARG D O 1
ATOM 11012 N N . ASP D 1 66 ? 116.410 26.081 88.988 1.00 23.39 63 ASP D N 1
ATOM 11013 C CA . ASP D 1 66 ? 117.681 25.682 89.543 1.00 23.00 63 ASP D CA 1
ATOM 11014 C C . ASP D 1 66 ? 118.810 26.543 88.994 1.00 22.68 63 ASP D C 1
ATOM 11015 O O . ASP D 1 66 ? 119.971 26.182 89.093 1.00 23.04 63 ASP D O 1
ATOM 11020 N N . ARG D 1 67 ? 118.461 27.716 88.473 1.00 22.77 64 ARG D N 1
ATOM 11021 C CA . ARG D 1 67 ? 119.421 28.606 87.820 1.00 22.79 64 ARG D CA 1
ATOM 11022 C C . ARG D 1 67 ? 120.693 28.942 88.614 1.00 23.23 64 ARG D C 1
ATOM 11023 O O . ARG D 1 67 ? 121.758 29.079 88.025 1.00 22.73 64 ARG D O 1
ATOM 11031 N N . GLN D 1 68 ? 120.585 29.063 89.936 1.00 23.86 65 GLN D N 1
ATOM 11032 C CA . GLN D 1 68 ? 121.749 29.385 90.766 1.00 24.31 65 GLN D CA 1
ATOM 11033 C C . GLN D 1 68 ? 122.767 28.268 90.720 1.00 24.46 65 GLN D C 1
ATOM 11034 O O . GLN D 1 68 ? 123.952 28.525 90.523 1.00 24.19 65 GLN D O 1
ATOM 11040 N N . HIS D 1 69 ? 122.273 27.031 90.834 1.00 24.27 66 HIS D N 1
ATOM 11041 C CA . HIS D 1 69 ? 123.081 25.819 90.739 1.00 23.79 66 HIS D CA 1
ATOM 11042 C C . HIS D 1 69 ? 123.792 25.707 89.371 1.00 22.97 66 HIS D C 1
ATOM 11043 O O . HIS D 1 69 ? 125.008 25.579 89.283 1.00 23.24 66 HIS D O 1
ATOM 11050 N N . HIS D 1 70 ? 123.019 25.734 88.303 1.00 22.03 67 HIS D N 1
ATOM 11051 C CA . HIS D 1 70 ? 123.586 25.665 86.967 1.00 21.62 67 HIS D CA 1
ATOM 11052 C C . HIS D 1 70 ? 124.607 26.769 86.674 1.00 20.94 67 HIS D C 1
ATOM 11053 O O . HIS D 1 70 ? 125.718 26.493 86.235 1.00 20.27 67 HIS D O 1
ATOM 11060 N N . ALA D 1 71 ? 124.245 28.008 86.997 1.00 21.76 68 ALA D N 1
ATOM 11061 C CA . ALA D 1 71 ? 125.141 29.155 86.858 1.00 22.47 68 ALA D CA 1
ATOM 11062 C C . ALA D 1 71 ? 126.449 28.945 87.621 1.00 23.44 68 ALA D C 1
ATOM 11063 O O . ALA D 1 71 ? 127.523 29.229 87.091 1.00 22.95 68 ALA D O 1
ATOM 11065 N N . SER D 1 72 ? 126.353 28.411 88.852 1.00 23.99 69 SER D N 1
ATOM 11066 C CA . SER D 1 72 ? 127.540 28.182 89.670 1.00 24.54 69 SER D CA 1
ATOM 11067 C C . SER D 1 72 ? 128.492 27.119 89.104 1.00 24.12 69 SER D C 1
ATOM 11068 O O . SER D 1 72 ? 129.708 27.234 89.268 1.00 24.12 69 SER D O 1
ATOM 11071 N N . LEU D 1 73 ? 127.947 26.104 88.439 1.00 23.21 70 LEU D N 1
ATOM 11072 C CA . LEU D 1 73 ? 128.780 25.103 87.763 1.00 23.02 70 LEU D CA 1
ATOM 11073 C C . LEU D 1 73 ? 129.622 25.734 86.667 1.00 21.78 70 LEU D C 1
ATOM 11074 O O . LEU D 1 73 ? 130.813 25.414 86.527 1.00 21.92 70 LEU D O 1
ATOM 11079 N N . ILE D 1 74 ? 128.991 26.613 85.889 1.00 20.40 71 ILE D N 1
ATOM 11080 C CA . ILE D 1 74 ? 129.674 27.339 84.824 1.00 19.29 71 ILE D CA 1
ATOM 11081 C C . ILE D 1 74 ? 130.847 28.130 85.415 1.00 19.75 71 ILE D C 1
ATOM 11082 O O . ILE D 1 74 ? 131.977 27.981 84.949 1.00 20.17 71 ILE D O 1
ATOM 11087 N N . ALA D 1 75 ? 130.592 28.915 86.466 1.00 19.35 72 ALA D N 1
ATOM 11088 C CA . ALA D 1 75 ? 131.646 29.741 87.085 1.00 19.50 72 ALA D CA 1
ATOM 11089 C C . ALA D 1 75 ? 132.773 28.923 87.704 1.00 19.56 72 ALA D C 1
ATOM 11090 O O . ALA D 1 75 ? 133.926 29.308 87.648 1.00 20.06 72 ALA D O 1
ATOM 11092 N N . THR D 1 76 ? 132.424 27.794 88.309 1.00 19.87 73 THR D N 1
ATOM 11093 C CA . THR D 1 76 ? 133.377 26.915 88.954 1.00 20.03 73 THR D CA 1
ATOM 11094 C C . THR D 1 76 ? 134.321 26.306 87.917 1.00 19.78 73 THR D C 1
ATOM 11095 O O . THR D 1 76 ? 135.533 26.277 88.102 1.00 20.40 73 THR D O 1
ATOM 11099 N N . GLU D 1 77 ? 133.751 25.820 86.823 1.00 19.45 74 GLU D N 1
ATOM 11100 C CA . GLU D 1 77 ? 134.499 25.053 85.847 1.00 18.86 74 GLU D CA 1
ATOM 11101 C C . GLU D 1 77 ? 135.305 25.901 84.884 1.00 18.85 74 GLU D C 1
ATOM 11102 O O . GLU D 1 77 ? 136.424 25.499 84.518 1.00 19.10 74 GLU D O 1
ATOM 11116 N N . GLY D 1 79 ? 135.224 29.829 84.977 1.00 19.03 76 GLY D N 1
ATOM 11117 C CA . GLY D 1 79 ? 135.547 31.150 85.503 1.00 18.79 76 GLY D CA 1
ATOM 11118 C C . GLY D 1 79 ? 134.578 32.288 85.256 1.00 19.06 76 GLY D C 1
ATOM 11119 O O . GLY D 1 79 ? 134.808 33.399 85.716 1.00 19.16 76 GLY D O 1
ATOM 11120 N N . LYS D 1 80 ? 133.484 32.015 84.552 1.00 19.24 77 LYS D N 1
ATOM 11121 C CA . LYS D 1 80 ? 132.525 33.058 84.144 1.00 19.06 77 LYS D CA 1
ATOM 11122 C C . LYS D 1 80 ? 131.869 33.705 85.359 1.00 19.53 77 LYS D C 1
ATOM 11123 O O . LYS D 1 80 ? 131.214 33.023 86.143 1.00 19.46 77 LYS D O 1
ATOM 11129 N N . ALA D 1 81 ? 132.052 35.019 85.515 1.00 20.66 78 ALA D N 1
ATOM 11130 C CA . ALA D 1 81 ? 131.414 35.794 86.587 1.00 20.86 78 ALA D CA 1
ATOM 11131 C C . ALA D 1 81 ? 129.917 35.475 86.635 1.00 21.56 78 ALA D C 1
ATOM 11132 O O . ALA D 1 81 ? 129.273 35.347 85.576 1.00 20.35 78 ALA D O 1
ATOM 11134 N N . LEU D 1 82 ? 129.370 35.357 87.851 1.00 22.20 79 LEU D N 1
ATOM 11135 C CA . LEU D 1 82 ? 127.997 34.855 88.064 1.00 22.85 79 LEU D CA 1
ATOM 11136 C C . LEU D 1 82 ? 126.874 35.563 87.283 1.00 23.01 79 LEU D C 1
ATOM 11137 O O . LEU D 1 82 ? 125.947 34.887 86.812 1.00 23.65 79 LEU D O 1
ATOM 11142 N N . PRO D 1 83 ? 126.922 36.910 87.170 1.00 22.79 80 PRO D N 1
ATOM 11143 C CA . PRO D 1 83 ? 125.863 37.582 86.428 1.00 22.30 80 PRO D CA 1
ATOM 11144 C C . PRO D 1 83 ? 125.847 37.197 84.947 1.00 21.97 80 PRO D C 1
ATOM 11145 O O . PRO D 1 83 ? 124.772 37.088 84.355 1.00 21.73 80 PRO D O 1
ATOM 11149 N N . ASP D 1 84 ? 127.027 37.027 84.355 1.00 22.06 81 ASP D N 1
ATOM 11150 C CA . ASP D 1 84 ? 127.145 36.498 83.004 1.00 22.12 81 ASP D CA 1
ATOM 11151 C C . ASP D 1 84 ? 126.697 35.028 82.945 1.00 21.28 81 ASP D C 1
ATOM 11152 O O . ASP D 1 84 ? 126.116 34.595 81.958 1.00 21.05 81 ASP D O 1
ATOM 11157 N N . ALA D 1 85 ? 126.958 34.258 83.995 1.00 20.84 82 ALA D N 1
ATOM 11158 C CA . ALA D 1 85 ? 126.580 32.837 83.979 1.00 20.89 82 ALA D CA 1
ATOM 11159 C C . ALA D 1 85 ? 125.073 32.707 84.192 1.00 20.82 82 ALA D C 1
ATOM 11160 O O . ALA D 1 85 ? 124.426 31.933 83.523 1.00 20.49 82 ALA D O 1
ATOM 11162 N N . LEU D 1 86 ? 124.530 33.496 85.115 1.00 21.71 83 LEU D N 1
ATOM 11163 C CA . LEU D 1 86 ? 123.091 33.591 85.285 1.00 22.42 83 LEU D CA 1
ATOM 11164 C C . LEU D 1 86 ? 122.384 34.001 83.987 1.00 22.86 83 LEU D C 1
ATOM 11165 O O . LEU D 1 86 ? 121.298 33.487 83.688 1.00 22.90 83 LEU D O 1
ATOM 11170 N N . GLU D 1 87 ? 123.001 34.904 83.224 1.00 22.98 84 GLU D N 1
ATOM 11171 C CA . GLU D 1 87 ? 122.415 35.346 81.964 1.00 24.23 84 GLU D CA 1
ATOM 11172 C C . GLU D 1 87 ? 122.464 34.226 80.952 1.00 23.35 84 GLU D C 1
ATOM 11173 O O . GLU D 1 87 ? 121.482 34.018 80.231 1.00 24.95 84 GLU D O 1
ATOM 11179 N N . GLU D 1 88 ? 123.581 33.495 80.899 1.00 21.71 85 GLU D N 1
ATOM 11180 C CA . GLU D 1 88 ? 123.685 32.328 80.023 1.00 20.40 85 GLU D CA 1
ATOM 11181 C C . GLU D 1 88 ? 122.571 31.316 80.299 1.00 20.33 85 GLU D C 1
ATOM 11182 O O . GLU D 1 88 ? 122.018 30.751 79.376 1.00 18.93 85 GLU D O 1
ATOM 11188 N N . ILE D 1 89 ? 122.288 31.060 81.574 1.00 21.30 86 ILE D N 1
ATOM 11189 C CA . ILE D 1 89 ? 121.269 30.073 81.957 1.00 22.07 86 ILE D CA 1
ATOM 11190 C C . ILE D 1 89 ? 119.868 30.557 81.544 1.00 23.07 86 ILE D C 1
ATOM 11191 O O . ILE D 1 89 ? 119.055 29.771 81.073 1.00 23.08 86 ILE D O 1
ATOM 11196 N N . ASP D 1 90 ? 119.600 31.851 81.702 1.00 24.26 87 ASP D N 1
ATOM 11197 C CA . ASP D 1 90 ? 118.307 32.400 81.297 1.00 25.39 87 ASP D CA 1
ATOM 11198 C C . ASP D 1 90 ? 118.088 32.326 79.783 1.00 24.90 87 ASP D C 1
ATOM 11199 O O . ASP D 1 90 ? 116.991 31.990 79.348 1.00 25.57 87 ASP D O 1
ATOM 11204 N N . VAL D 1 91 ? 119.118 32.643 78.998 1.00 24.03 88 VAL D N 1
ATOM 11205 C CA . VAL D 1 91 ? 119.074 32.521 77.537 1.00 24.46 88 VAL D CA 1
ATOM 11206 C C . VAL D 1 91 ? 118.903 31.034 77.142 1.00 23.92 88 VAL D C 1
ATOM 11207 O O . VAL D 1 91 ? 118.098 30.704 76.270 1.00 23.39 88 VAL D O 1
ATOM 11211 N N . THR D 1 92 ? 119.662 30.155 77.809 1.00 23.00 89 THR D N 1
ATOM 11212 C CA . THR D 1 92 ? 119.613 28.728 77.582 1.00 22.28 89 THR D CA 1
ATOM 11213 C C . THR D 1 92 ? 118.178 28.210 77.756 1.00 22.59 89 THR D C 1
ATOM 11214 O O . THR D 1 92 ? 117.666 27.501 76.901 1.00 22.79 89 THR D O 1
ATOM 11218 N N . ALA D 1 93 ? 117.543 28.572 78.862 1.00 22.48 90 ALA D N 1
ATOM 11219 C CA . ALA D 1 93 ? 116.172 28.152 79.135 1.00 22.74 90 ALA D CA 1
ATOM 11220 C C . ALA D 1 93 ? 115.172 28.746 78.130 1.00 22.57 90 ALA D C 1
ATOM 11221 O O . ALA D 1 93 ? 114.226 28.084 77.736 1.00 22.77 90 ALA D O 1
ATOM 11223 N N . ASP D 1 94 ? 115.406 29.976 77.699 1.00 22.58 91 ASP D N 1
ATOM 11224 C CA . ASP D 1 94 ? 114.602 30.581 76.640 1.00 23.38 91 ASP D CA 1
ATOM 11225 C C . ASP D 1 94 ? 114.757 29.950 75.265 1.00 22.91 91 ASP D C 1
ATOM 11226 O O . ASP D 1 94 ? 113.810 29.943 74.506 1.00 23.79 91 ASP D O 1
ATOM 11231 N N . ILE D 1 95 ? 115.938 29.440 74.947 1.00 22.34 92 ILE D N 1
ATOM 11232 C CA . ILE D 1 95 ? 116.159 28.713 73.691 1.00 22.64 92 ILE D CA 1
ATOM 11233 C C . ILE D 1 95 ? 115.332 27.428 73.687 1.00 21.94 92 ILE D C 1
ATOM 11234 O O . ILE D 1 95 ? 114.686 27.116 72.683 1.00 22.22 92 ILE D O 1
ATOM 11239 N N . LEU D 1 96 ? 115.367 26.689 74.793 1.00 21.05 93 LEU D N 1
ATOM 11240 C CA . LEU D 1 96 ? 114.601 25.442 74.900 1.00 21.46 93 LEU D CA 1
ATOM 11241 C C . LEU D 1 96 ? 113.095 25.721 74.875 1.00 22.24 93 LEU D C 1
ATOM 11242 O O . LEU D 1 96 ? 112.360 24.984 74.218 1.00 22.30 93 LEU D O 1
ATOM 11247 N N . SER D 1 97 ? 112.655 26.790 75.561 1.00 22.26 94 SER D N 1
ATOM 11248 C CA . SER D 1 97 ? 111.248 27.211 75.528 1.00 23.19 94 SER D CA 1
ATOM 11249 C C . SER D 1 97 ? 110.818 27.646 74.139 1.00 23.14 94 SER D C 1
ATOM 11250 O O . SER D 1 97 ? 109.675 27.391 73.744 1.00 23.46 94 SER D O 1
ATOM 11253 N N . PHE D 1 98 ? 111.733 28.285 73.405 1.00 22.57 95 PHE D N 1
ATOM 11254 C CA . PHE D 1 98 ? 111.420 28.854 72.092 1.00 23.39 95 PHE D CA 1
ATOM 11255 C C . PHE D 1 98 ? 111.183 27.734 71.074 1.00 23.55 95 PHE D C 1
ATOM 11256 O O . PHE D 1 98 ? 110.247 27.800 70.271 1.00 24.32 95 PHE D O 1
ATOM 11264 N N . TYR D 1 99 ? 112.024 26.705 71.121 1.00 23.03 96 TYR D N 1
ATOM 11265 C CA . TYR D 1 99 ? 111.853 25.540 70.254 1.00 22.97 96 TYR D CA 1
ATOM 11266 C C . TYR D 1 99 ? 110.720 24.643 70.682 1.00 22.88 96 TYR D C 1
ATOM 11267 O O . TYR D 1 99 ? 110.014 24.101 69.828 1.00 23.69 96 TYR D O 1
ATOM 11276 N N . ALA D 1 100 ? 110.535 24.495 71.993 1.00 22.20 97 ALA D N 1
ATOM 11277 C CA . ALA D 1 100 ? 109.392 23.752 72.527 1.00 22.94 97 ALA D CA 1
ATOM 11278 C C . ALA D 1 100 ? 108.059 24.369 72.074 1.00 23.23 97 ALA D C 1
ATOM 11279 O O . ALA D 1 100 ? 107.174 23.654 71.627 1.00 24.44 97 ALA D O 1
ATOM 11281 N N . ASN D 1 101 ? 107.923 25.686 72.178 1.00 23.17 98 ASN D N 1
ATOM 11282 C CA . ASN D 1 101 ? 106.669 26.362 71.823 1.00 23.88 98 ASN D CA 1
ATOM 11283 C C . ASN D 1 101 ? 106.442 26.533 70.323 1.00 24.36 98 ASN D C 1
ATOM 11284 O O . ASN D 1 101 ? 105.295 26.628 69.869 1.00 24.57 98 ASN D O 1
ATOM 11289 N N . GLY D 1 102 ? 107.530 26.611 69.560 1.00 24.01 99 GLY D N 1
ATOM 11290 C CA . GLY D 1 102 ? 107.433 26.967 68.150 1.00 25.03 99 GLY D CA 1
ATOM 11291 C C . GLY D 1 102 ? 107.652 25.877 67.121 1.00 25.36 99 GLY D C 1
ATOM 11292 O O . GLY D 1 102 ? 107.464 26.127 65.942 1.00 25.05 99 GLY D O 1
ATOM 11293 N N . ALA D 1 103 ? 108.056 24.684 67.573 1.00 26.05 100 ALA D N 1
ATOM 11294 C CA . ALA D 1 103 ? 108.420 23.567 66.695 1.00 26.75 100 ALA D CA 1
ATOM 11295 C C . ALA D 1 103 ? 107.291 23.156 65.762 1.00 27.85 100 ALA D C 1
ATOM 11296 O O . ALA D 1 103 ? 107.490 23.004 64.565 1.00 28.15 100 ALA D O 1
ATOM 11298 N N . GLU D 1 104 ? 106.101 22.976 66.316 1.00 29.30 101 GLU D N 1
ATOM 11299 C CA . GLU D 1 104 ? 104.929 22.657 65.518 1.00 31.49 101 GLU D CA 1
ATOM 11300 C C . GLU D 1 104 ? 104.713 23.616 64.326 1.00 32.14 101 GLU D C 1
ATOM 11301 O O . GLU D 1 104 ? 104.335 23.171 63.253 1.00 32.44 101 GLU D O 1
ATOM 11307 N N . GLU D 1 105 ? 104.951 24.911 64.516 1.00 32.57 102 GLU D N 1
ATOM 11308 C CA . GLU D 1 105 ? 104.907 25.860 63.398 1.00 34.61 102 GLU D CA 1
ATOM 11309 C C . GLU D 1 105 ? 106.069 25.665 62.435 1.00 33.17 102 GLU D C 1
ATOM 11310 O O . GLU D 1 105 ? 105.864 25.541 61.231 1.00 33.07 102 GLU D O 1
ATOM 11316 N N . PHE D 1 106 ? 107.285 25.661 62.982 1.00 32.58 103 PHE D N 1
ATOM 11317 C CA . PHE D 1 106 ? 108.516 25.533 62.204 1.00 32.41 103 PHE D CA 1
ATOM 11318 C C . PHE D 1 106 ? 108.531 24.295 61.331 1.00 32.34 103 PHE D C 1
ATOM 11319 O O . PHE D 1 106 ? 109.007 24.354 60.196 1.00 32.95 103 PHE D O 1
ATOM 11327 N N . LEU D 1 107 ? 108.031 23.188 61.871 1.00 31.78 104 LEU D N 1
ATOM 11328 C CA . LEU D 1 107 ? 108.057 21.900 61.197 1.00 32.04 104 LEU D CA 1
ATOM 11329 C C . LEU D 1 107 ? 106.785 21.584 60.419 1.00 33.14 104 LEU D C 1
ATOM 11330 O O . LEU D 1 107 ? 106.665 20.486 59.848 1.00 33.11 104 LEU D O 1
ATOM 11335 N N . ALA D 1 108 ? 105.820 22.507 60.423 1.00 33.22 105 ALA D N 1
ATOM 11336 C CA . ALA D 1 108 ? 104.566 22.266 59.717 1.00 34.46 105 ALA D CA 1
ATOM 11337 C C . ALA D 1 108 ? 104.834 22.039 58.217 1.00 35.00 105 ALA D C 1
ATOM 11338 O O . ALA D 1 108 ? 105.798 22.594 57.657 1.00 34.28 105 ALA D O 1
ATOM 11340 N N . PRO D 1 109 ? 104.003 21.202 57.573 1.00 35.96 106 PRO D N 1
ATOM 11341 C CA . PRO D 1 109 ? 104.121 20.977 56.123 1.00 37.01 106 PRO D CA 1
ATOM 11342 C C . PRO D 1 109 ? 104.056 22.275 55.329 1.00 37.52 106 PRO D C 1
ATOM 11343 O O . PRO D 1 109 ? 103.279 23.154 55.671 1.00 38.48 106 PRO D O 1
ATOM 11347 N N . THR D 1 110 ? 104.878 22.387 54.289 1.00 37.90 107 THR D N 1
ATOM 11348 C CA . THR D 1 110 ? 104.884 23.548 53.410 1.00 38.23 107 THR D CA 1
ATOM 11349 C C . THR D 1 110 ? 104.301 23.122 52.076 1.00 39.36 107 THR D C 1
ATOM 11350 O O . THR D 1 110 ? 104.946 22.380 51.337 1.00 39.32 107 THR D O 1
ATOM 11354 N N . PRO D 1 111 ? 103.073 23.576 51.769 1.00 40.34 108 PRO D N 1
ATOM 11355 C CA . PRO D 1 111 ? 102.527 23.390 50.426 1.00 41.17 108 PRO D CA 1
ATOM 11356 C C . PRO D 1 111 ? 103.363 24.125 49.380 1.00 41.43 108 PRO D C 1
ATOM 11357 O O . PRO D 1 111 ? 103.794 25.268 49.602 1.00 40.89 108 PRO D O 1
ATOM 11361 N N . LEU D 1 112 ? 103.597 23.456 48.257 1.00 41.81 109 LEU D N 1
ATOM 11362 C CA . LEU D 1 112 ? 104.330 24.053 47.145 1.00 42.41 109 LEU D CA 1
ATOM 11363 C C . LEU D 1 112 ? 103.392 24.490 46.022 1.00 43.79 109 LEU D C 1
ATOM 11364 O O . LEU D 1 112 ? 102.353 23.853 45.768 1.00 44.26 109 LEU D O 1
ATOM 11369 N N . LYS D 1 113 ? 103.774 25.578 45.352 1.00 44.57 110 LYS D N 1
ATOM 11370 C CA . LYS D 1 113 ? 103.059 26.069 44.183 1.00 46.12 110 LYS D CA 1
ATOM 11371 C C . LYS D 1 113 ? 103.466 25.281 42.942 1.00 46.83 110 LYS D C 1
ATOM 11372 O O . LYS D 1 113 ? 104.554 25.472 42.404 1.00 47.06 110 LYS D O 1
ATOM 11378 N N . VAL D 1 114 ? 102.581 24.392 42.499 1.00 47.58 111 VAL D N 1
ATOM 11379 C CA . VAL D 1 114 ? 102.850 23.522 41.357 1.00 48.00 111 VAL D CA 1
ATOM 11380 C C . VAL D 1 114 ? 101.799 23.734 40.284 1.00 49.22 111 VAL D C 1
ATOM 11381 O O . VAL D 1 114 ? 100.641 24.028 40.599 1.00 50.20 111 VAL D O 1
ATOM 11385 N N . LYS D 1 115 ? 102.186 23.566 39.021 1.00 49.29 112 LYS D N 1
ATOM 11386 C CA . LYS D 1 115 ? 101.259 23.803 37.906 1.00 49.96 112 LYS D CA 1
ATOM 11387 C C . LYS D 1 115 ? 100.163 22.750 37.788 1.00 49.71 112 LYS D C 1
ATOM 11388 O O . LYS D 1 115 ? 99.046 23.058 37.373 1.00 50.41 112 LYS D O 1
ATOM 11394 N N . THR D 1 116 ? 100.482 21.511 38.156 1.00 48.46 113 THR D N 1
ATOM 11395 C CA . THR D 1 116 ? 99.491 20.435 38.186 1.00 47.94 113 THR D CA 1
ATOM 11396 C C . THR D 1 116 ? 99.581 19.557 39.436 1.00 46.21 113 THR D C 1
ATOM 11397 O O . THR D 1 116 ? 100.621 19.498 40.085 1.00 44.84 113 THR D O 1
ATOM 11401 N N . GLY D 1 117 ? 98.481 18.873 39.751 1.00 46.08 114 GLY D N 1
ATOM 11402 C CA . GLY D 1 117 ? 98.367 18.040 40.951 1.00 44.75 114 GLY D CA 1
ATOM 11403 C C . GLY D 1 117 ? 98.656 18.818 42.222 1.00 43.30 114 GLY D C 1
ATOM 11404 O O . GLY D 1 117 ? 98.273 19.983 42.347 1.00 43.46 114 GLY D O 1
ATOM 11405 N N . GLN D 1 118 ? 99.345 18.171 43.156 1.00 41.75 115 GLN D N 1
ATOM 11406 C CA . GLN D 1 118 ? 99.702 18.781 44.440 1.00 40.77 115 GLN D CA 1
ATOM 11407 C C . GLN D 1 118 ? 101.085 18.328 44.896 1.00 39.06 115 GLN D C 1
ATOM 11408 O O . GLN D 1 118 ? 101.552 17.237 44.546 1.00 38.80 115 GLN D O 1
ATOM 11414 N N . ALA D 1 119 ? 101.726 19.178 45.689 1.00 37.62 116 ALA D N 1
ATOM 11415 C CA . ALA D 1 119 ? 102.988 18.850 46.323 1.00 36.40 116 ALA D CA 1
ATOM 11416 C C . ALA D 1 119 ? 103.184 19.668 47.588 1.00 35.25 116 ALA D C 1
ATOM 11417 O O . ALA D 1 119 ? 102.685 20.788 47.714 1.00 35.02 116 ALA D O 1
ATOM 11419 N N . LYS D 1 120 ? 103.928 19.091 48.518 1.00 34.14 117 LYS D N 1
ATOM 11420 C CA . LYS D 1 120 ? 104.283 19.743 49.767 1.00 33.43 117 LYS D CA 1
ATOM 11421 C C . LYS D 1 120 ? 105.630 19.197 50.231 1.00 32.86 117 LYS D C 1
ATOM 11422 O O . LYS D 1 120 ? 106.077 18.131 49.788 1.00 32.36 117 LYS D O 1
ATOM 11428 N N . ILE D 1 121 ? 106.276 19.943 51.114 1.00 32.33 118 ILE D N 1
ATOM 11429 C CA . ILE D 1 121 ? 107.412 19.423 51.837 1.00 32.47 118 ILE D CA 1
ATOM 11430 C C . ILE D 1 121 ? 106.952 19.116 53.265 1.00 32.66 118 ILE D C 1
ATOM 11431 O O . ILE D 1 121 ? 106.320 19.952 53.919 1.00 32.15 118 ILE D O 1
ATOM 11436 N N . ILE D 1 122 ? 107.257 17.899 53.720 1.00 33.29 119 ILE D N 1
ATOM 11437 C CA . ILE D 1 122 ? 107.042 17.485 55.108 1.00 33.50 119 ILE D CA 1
ATOM 11438 C C . ILE D 1 122 ? 108.394 17.395 55.810 1.00 32.07 119 ILE D C 1
ATOM 11439 O O . ILE D 1 122 ? 109.417 17.117 55.174 1.00 31.44 119 ILE D O 1
ATOM 11444 N N . ASN D 1 123 ? 108.398 17.636 57.119 1.00 30.69 120 ASN D N 1
ATOM 11445 C CA . ASN D 1 123 ? 109.645 17.713 57.859 1.00 29.29 120 ASN D CA 1
ATOM 11446 C C . ASN D 1 123 ? 109.818 16.550 58.835 1.00 28.62 120 ASN D C 1
ATOM 11447 O O . ASN D 1 123 ? 109.004 16.329 59.717 1.00 28.56 120 ASN D O 1
ATOM 11452 N N . GLN D 1 124 ? 110.890 15.794 58.644 1.00 27.83 121 GLN D N 1
ATOM 11453 C CA . GLN D 1 124 ? 111.077 14.531 59.358 1.00 27.26 121 GLN D CA 1
ATOM 11454 C C . GLN D 1 124 ? 112.499 14.477 59.885 1.00 25.92 121 GLN D C 1
ATOM 11455 O O . GLN D 1 124 ? 113.396 15.021 59.255 1.00 26.38 121 GLN D O 1
ATOM 11461 N N . PRO D 1 125 ? 112.703 13.873 61.066 1.00 25.25 122 PRO D N 1
ATOM 11462 C CA . PRO D 1 125 ? 114.054 13.760 61.640 1.00 23.99 122 PRO D CA 1
ATOM 11463 C C . PRO D 1 125 ? 115.000 12.857 60.823 1.00 23.86 122 PRO D C 1
ATOM 11464 O O . PRO D 1 125 ? 114.535 12.005 60.079 1.00 24.35 122 PRO D O 1
ATOM 11468 N N . LEU D 1 126 ? 116.310 13.029 60.993 1.00 23.02 123 LEU D N 1
ATOM 11469 C CA . LEU D 1 126 ? 117.305 12.205 60.305 1.00 22.58 123 LEU D CA 1
ATOM 11470 C C . LEU D 1 126 ? 117.733 11.004 61.138 1.00 22.43 123 LEU D C 1
ATOM 11471 O O . LEU D 1 126 ? 117.973 9.944 60.587 1.00 23.03 123 LEU D O 1
ATOM 11476 N N . GLY D 1 127 ? 117.811 11.165 62.459 1.00 21.95 124 GLY D N 1
ATOM 11477 C CA . GLY D 1 127 ? 118.321 10.114 63.341 1.00 21.79 124 GLY D CA 1
ATOM 11478 C C . GLY D 1 127 ? 119.223 10.704 64.410 1.00 21.77 124 GLY D C 1
ATOM 11479 O O . GLY D 1 127 ? 118.890 11.723 65.009 1.00 21.71 124 GLY D O 1
ATOM 11480 N N . ILE D 1 128 ? 120.379 10.085 64.634 1.00 21.30 125 ILE D N 1
ATOM 11481 C CA . ILE D 1 128 ? 121.295 10.583 65.651 1.00 20.30 125 ILE D CA 1
ATOM 11482 C C . ILE D 1 128 ? 122.112 11.750 65.102 1.00 20.86 125 ILE D C 1
ATOM 11483 O O . ILE D 1 128 ? 122.736 11.633 64.049 1.00 20.97 125 ILE D O 1
ATOM 11488 N N . ILE D 1 129 ? 122.098 12.862 65.832 1.00 20.15 126 ILE D N 1
ATOM 11489 C CA . ILE D 1 129 ? 122.989 13.988 65.564 1.00 19.58 126 ILE D CA 1
ATOM 11490 C C . ILE D 1 129 ? 124.076 14.062 66.636 1.00 19.09 126 ILE D C 1
ATOM 11491 O O . ILE D 1 129 ? 123.782 14.043 67.819 1.00 18.71 126 ILE D O 1
ATOM 11496 N N . TYR D 1 130 ? 125.322 14.102 66.188 1.00 19.32 127 TYR D N 1
ATOM 11497 C CA . TYR D 1 130 ? 126.508 14.255 67.023 1.00 19.73 127 TYR D CA 1
ATOM 11498 C C . TYR D 1 130 ? 126.964 15.742 67.116 1.00 20.52 127 TYR D C 1
ATOM 11499 O O . TYR D 1 130 ? 127.198 16.396 66.102 1.00 19.42 127 TYR D O 1
ATOM 11508 N N . CYS D 1 131 ? 127.083 16.239 68.342 1.00 21.03 128 CYS D N 1
ATOM 11509 C CA . CYS D 1 131 ? 127.432 17.635 68.618 1.00 23.20 128 CYS D CA 1
ATOM 11510 C C . CYS D 1 131 ? 128.773 17.687 69.363 1.00 22.45 128 CYS D C 1
ATOM 11511 O O . CYS D 1 131 ? 129.006 16.896 70.290 1.00 22.99 128 CYS D O 1
ATOM 11514 N N . ILE D 1 132 ? 129.644 18.592 68.919 1.00 22.38 129 ILE D N 1
ATOM 11515 C CA . ILE D 1 132 ? 130.946 18.875 69.531 1.00 21.98 129 ILE D CA 1
ATOM 11516 C C . ILE D 1 132 ? 130.944 20.341 69.901 1.00 22.21 129 ILE D C 1
ATOM 11517 O O . ILE D 1 132 ? 130.866 21.232 69.021 1.00 22.67 129 ILE D O 1
ATOM 11522 N N . GLU D 1 133 ? 131.007 20.592 71.208 1.00 21.59 130 GLU D N 1
ATOM 11523 C CA . GLU D 1 133 ? 130.712 21.910 71.772 1.00 20.93 130 GLU D CA 1
ATOM 11524 C C . GLU D 1 133 ? 131.852 22.450 72.654 1.00 20.41 130 GLU D C 1
ATOM 11525 O O . GLU D 1 133 ? 132.560 21.667 73.267 1.00 20.71 130 GLU D O 1
ATOM 11531 N N . PRO D 1 134 ? 132.050 23.785 72.695 1.00 20.48 131 PRO D N 1
ATOM 11532 C CA . PRO D 1 134 ? 133.158 24.399 73.444 1.00 20.50 131 PRO D CA 1
ATOM 11533 C C . PRO D 1 134 ? 132.797 24.863 74.867 1.00 20.33 131 PRO D C 1
ATOM 11534 O O . PRO D 1 134 ? 131.607 24.937 75.234 1.00 20.16 131 PRO D O 1
ATOM 11538 N N . TRP D 1 135 ? 133.838 25.172 75.641 1.00 19.64 132 TRP D N 1
ATOM 11539 C CA . TRP D 1 135 ? 133.726 25.527 77.050 1.00 19.32 132 TRP D CA 1
ATOM 11540 C C . TRP D 1 135 ? 133.187 26.934 77.354 1.00 18.87 132 TRP D C 1
ATOM 11541 O O . TRP D 1 135 ? 132.801 27.202 78.502 1.00 18.43 132 TRP D O 1
ATOM 11552 N N . ASN D 1 136 ? 133.199 27.827 76.363 1.00 18.09 133 ASN D N 1
ATOM 11553 C CA . ASN D 1 136 ? 132.891 29.259 76.612 1.00 18.55 133 ASN D CA 1
ATOM 11554 C C . ASN D 1 136 ? 131.441 29.575 77.010 1.00 17.77 133 ASN D C 1
ATOM 11555 O O . ASN D 1 136 ? 131.202 30.461 77.816 1.00 17.49 133 ASN D O 1
ATOM 11560 N N . PHE D 1 137 ? 130.497 28.839 76.450 1.00 17.82 134 PHE D N 1
ATOM 11561 C CA . PHE D 1 137 ? 129.106 28.868 76.901 1.00 18.50 134 PHE D CA 1
ATOM 11562 C C . PHE D 1 137 ? 128.648 27.438 77.040 1.00 18.89 134 PHE D C 1
ATOM 11563 O O . PHE D 1 137 ? 127.949 26.929 76.171 1.00 18.87 134 PHE D O 1
ATOM 11571 N N . PRO D 1 138 ? 129.026 26.781 78.147 1.00 19.82 135 PRO D N 1
ATOM 11572 C CA . PRO D 1 138 ? 128.814 25.327 78.185 1.00 20.25 135 PRO D CA 1
ATOM 11573 C C . PRO D 1 138 ? 127.332 24.899 78.165 1.00 20.70 135 PRO D C 1
ATOM 11574 O O . PRO D 1 138 ? 127.012 23.796 77.697 1.00 21.92 135 PRO D O 1
ATOM 11578 N N . TYR D 1 139 ? 126.425 25.732 78.653 1.00 20.39 136 TYR D N 1
ATOM 11579 C CA . TYR D 1 139 ? 124.998 25.353 78.575 1.00 20.33 136 TYR D CA 1
ATOM 11580 C C . TYR D 1 139 ? 124.366 25.809 77.269 1.00 20.33 136 TYR D C 1
ATOM 11581 O O . TYR D 1 139 ? 123.684 25.032 76.599 1.00 20.24 136 TYR D O 1
ATOM 11590 N N . TYR D 1 140 ? 124.591 27.072 76.919 1.00 20.67 137 TYR D N 1
ATOM 11591 C CA . TYR D 1 140 ? 123.941 27.664 75.767 1.00 21.54 137 TYR D CA 1
ATOM 11592 C C . TYR D 1 140 ? 124.347 26.988 74.443 1.00 21.18 137 TYR D C 1
ATOM 11593 O O . TYR D 1 140 ? 123.504 26.833 73.560 1.00 20.64 137 TYR D O 1
ATOM 11602 N N . GLN D 1 141 ? 125.615 26.595 74.311 1.00 21.78 138 GLN D N 1
ATOM 11603 C CA . GLN D 1 141 ? 126.084 25.852 73.129 1.00 22.93 138 GLN D CA 1
ATOM 11604 C C . GLN D 1 141 ? 125.333 24.516 72.923 1.00 22.79 138 GLN D C 1
ATOM 11605 O O . GLN D 1 141 ? 125.023 24.131 71.790 1.00 22.45 138 GLN D O 1
ATOM 11611 N N . LEU D 1 142 ? 125.013 23.842 74.027 1.00 22.71 139 LEU D N 1
ATOM 11612 C CA . LEU D 1 142 ? 124.301 22.574 73.981 1.00 22.95 139 LEU D CA 1
ATOM 11613 C C . LEU D 1 142 ? 122.830 22.751 73.653 1.00 23.09 139 LEU D C 1
ATOM 11614 O O . LEU D 1 142 ? 122.283 21.998 72.849 1.00 23.49 139 LEU D O 1
ATOM 11619 N N . ALA D 1 143 ? 122.199 23.733 74.294 1.00 22.64 140 ALA D N 1
ATOM 11620 C CA . ALA D 1 143 ? 120.796 24.051 74.047 1.00 23.08 140 ALA D CA 1
ATOM 11621 C C . ALA D 1 143 ? 120.527 24.461 72.593 1.00 23.16 140 ALA D C 1
ATOM 11622 O O . ALA D 1 143 ? 119.465 24.169 72.067 1.00 23.37 140 ALA D O 1
ATOM 11624 N N . ARG D 1 144 ? 121.475 25.146 71.961 1.00 23.82 141 ARG D N 1
ATOM 11625 C CA . ARG D 1 144 ? 121.303 25.625 70.572 1.00 25.00 141 ARG D CA 1
ATOM 11626 C C . ARG D 1 144 ? 121.189 24.471 69.609 1.00 24.63 141 ARG D C 1
ATOM 11627 O O . ARG D 1 144 ? 120.638 24.611 68.532 1.00 24.73 141 ARG D O 1
ATOM 11635 N N . VAL D 1 145 ? 121.743 23.333 70.010 1.00 24.82 142 VAL D N 1
ATOM 11636 C CA . VAL D 1 145 ? 121.739 22.127 69.203 1.00 24.61 142 VAL D CA 1
ATOM 11637 C C . VAL D 1 145 ? 120.604 21.199 69.652 1.00 24.31 142 VAL D C 1
ATOM 11638 O O . VAL D 1 145 ? 119.818 20.727 68.824 1.00 24.58 142 VAL D O 1
ATOM 11642 N N . ALA D 1 146 ? 120.512 20.966 70.962 1.00 23.37 143 ALA D N 1
ATOM 11643 C CA . ALA D 1 146 ? 119.581 19.988 71.515 1.00 23.08 143 ALA D CA 1
ATOM 11644 C C . ALA D 1 146 ? 118.120 20.443 71.437 1.00 22.90 143 ALA D C 1
ATOM 11645 O O . ALA D 1 146 ? 117.243 19.631 71.167 1.00 23.35 143 ALA D O 1
ATOM 11647 N N . GLY D 1 147 ? 117.873 21.729 71.669 1.00 21.80 144 GLY D N 1
ATOM 11648 C CA . GLY D 1 147 ? 116.540 22.316 71.539 1.00 21.40 144 GLY D CA 1
ATOM 11649 C C . GLY D 1 147 ? 115.836 22.026 70.220 1.00 21.36 144 GLY D C 1
ATOM 11650 O O . GLY D 1 147 ? 114.797 21.333 70.208 1.00 21.16 144 GLY D O 1
ATOM 11651 N N . PRO D 1 148 ? 116.383 22.552 69.098 1.00 20.71 145 PRO D N 1
ATOM 11652 C CA . PRO D 1 148 ? 115.758 22.316 67.786 1.00 20.84 145 PRO D CA 1
ATOM 11653 C C . PRO D 1 148 ? 115.747 20.842 67.349 1.00 20.60 145 PRO D C 1
ATOM 11654 O O . PRO D 1 148 ? 114.744 20.349 66.813 1.00 20.29 145 PRO D O 1
ATOM 11658 N N . ASN D 1 149 ? 116.847 20.143 67.615 1.00 20.29 146 ASN D N 1
ATOM 11659 C CA . ASN D 1 149 ? 117.027 18.767 67.161 1.00 19.74 146 ASN D CA 1
ATOM 11660 C C . ASN D 1 149 ? 116.184 17.744 67.875 1.00 19.25 146 ASN D C 1
ATOM 11661 O O . ASN D 1 149 ? 115.570 16.899 67.232 1.00 19.74 146 ASN D O 1
ATOM 11666 N N . LEU D 1 150 ? 116.135 17.833 69.199 1.00 18.91 147 LEU D N 1
ATOM 11667 C CA . LEU D 1 150 ? 115.195 17.053 69.989 1.00 18.61 147 LEU D CA 1
ATOM 11668 C C . LEU D 1 150 ? 113.730 17.293 69.591 1.00 19.29 147 LEU D C 1
ATOM 11669 O O . LEU D 1 150 ? 112.940 16.338 69.484 1.00 19.41 147 LEU D O 1
ATOM 11682 N N . ALA D 1 152 ? 112.633 18.377 66.722 1.00 19.86 149 ALA D N 1
ATOM 11683 C CA . ALA D 1 152 ? 112.489 17.837 65.379 1.00 19.37 149 ALA D CA 1
ATOM 11684 C C . ALA D 1 152 ? 112.294 16.327 65.408 1.00 19.36 149 ALA D C 1
ATOM 11685 O O . ALA D 1 152 ? 111.823 15.741 64.426 1.00 20.05 149 ALA D O 1
ATOM 11687 N N . GLY D 1 153 ? 112.676 15.698 66.527 1.00 18.98 150 GLY D N 1
ATOM 11688 C CA . GLY D 1 153 ? 112.555 14.237 66.689 1.00 18.15 150 GLY D CA 1
ATOM 11689 C C . GLY D 1 153 ? 113.852 13.503 66.411 1.00 17.80 150 GLY D C 1
ATOM 11690 O O . GLY D 1 153 ? 113.857 12.281 66.288 1.00 18.10 150 GLY D O 1
ATOM 11691 N N . ASN D 1 154 ? 114.948 14.256 66.289 1.00 17.18 151 ASN D N 1
ATOM 11692 C CA . ASN D 1 154 ? 116.299 13.690 66.306 1.00 16.93 151 ASN D CA 1
ATOM 11693 C C . ASN D 1 154 ? 116.689 13.408 67.756 1.00 16.74 151 ASN D C 1
ATOM 11694 O O . ASN D 1 154 ? 116.139 14.020 68.684 1.00 16.37 151 ASN D O 1
ATOM 11699 N N . VAL D 1 155 ? 117.659 12.516 67.935 1.00 15.95 152 VAL D N 1
ATOM 11700 C CA . VAL D 1 155 ? 118.306 12.313 69.235 1.00 15.73 152 VAL D CA 1
ATOM 11701 C C . VAL D 1 155 ? 119.755 12.806 69.160 1.00 16.06 152 VAL D C 1
ATOM 11702 O O . VAL D 1 155 ? 120.304 12.978 68.054 1.00 15.63 152 VAL D O 1
ATOM 11706 N N . VAL D 1 156 ? 120.357 13.053 70.319 1.00 16.46 153 VAL D N 1
ATOM 11707 C CA . VAL D 1 156 ? 121.651 13.737 70.366 1.00 17.03 153 VAL D CA 1
ATOM 11708 C C . VAL D 1 156 ? 122.690 12.986 71.192 1.00 17.60 153 VAL D C 1
ATOM 11709 O O . VAL D 1 156 ? 122.399 12.467 72.276 1.00 17.61 153 VAL D O 1
ATOM 11713 N N . ILE D 1 157 ? 123.904 12.951 70.656 1.00 17.75 154 ILE D N 1
ATOM 11714 C CA . ILE D 1 157 ? 125.081 12.552 71.403 1.00 18.11 154 ILE D CA 1
ATOM 11715 C C . ILE D 1 157 ? 125.960 13.788 71.429 1.00 18.74 154 ILE D C 1
ATOM 11716 O O . ILE D 1 157 ? 126.292 14.333 70.380 1.00 19.70 154 ILE D O 1
ATOM 11721 N N . ALA D 1 158 ? 126.304 14.263 72.622 1.00 19.37 155 ALA D N 1
ATOM 11722 C CA . ALA D 1 158 ? 127.068 15.506 72.728 1.00 19.64 155 ALA D CA 1
ATOM 11723 C C . ALA D 1 158 ? 128.439 15.248 73.335 1.00 20.07 155 ALA D C 1
ATOM 11724 O O . ALA D 1 158 ? 128.549 14.609 74.371 1.00 20.52 155 ALA D O 1
ATOM 11726 N N . LYS D 1 159 ? 129.484 15.693 72.642 1.00 20.60 156 LYS D N 1
ATOM 11727 C CA . LYS D 1 159 ? 130.835 15.622 73.180 1.00 21.10 156 LYS D CA 1
ATOM 11728 C C . LYS D 1 159 ? 131.281 17.032 73.560 1.00 20.66 156 LYS D C 1
ATOM 11729 O O . LYS D 1 159 ? 131.489 17.891 72.687 1.00 21.12 156 LYS D O 1
ATOM 11735 N N . HIS D 1 160 ? 131.385 17.274 74.865 1.00 19.78 157 HIS D N 1
ATOM 11736 C CA . HIS D 1 160 ? 131.745 18.589 75.353 1.00 19.79 157 HIS D CA 1
ATOM 11737 C C . HIS D 1 160 ? 133.270 18.819 75.495 1.00 19.36 157 HIS D C 1
ATOM 11738 O O . HIS D 1 160 ? 134.067 17.878 75.455 1.00 19.67 157 HIS D O 1
ATOM 11745 N N . ALA D 1 161 ? 133.652 20.086 75.619 1.00 18.83 158 ALA D N 1
ATOM 11746 C CA . ALA D 1 161 ? 135.028 20.459 75.867 1.00 18.85 158 ALA D CA 1
ATOM 11747 C C . ALA D 1 161 ? 135.487 19.745 77.152 1.00 19.38 158 ALA D C 1
ATOM 11748 O O . ALA D 1 161 ? 134.691 19.576 78.099 1.00 19.24 158 ALA D O 1
ATOM 11750 N N . PRO D 1 162 ? 136.764 19.318 77.186 1.00 19.05 159 PRO D N 1
ATOM 11751 C CA . PRO D 1 162 ? 137.262 18.473 78.267 1.00 19.18 159 PRO D CA 1
ATOM 11752 C C . PRO D 1 162 ? 137.347 19.157 79.634 1.00 19.12 159 PRO D C 1
ATOM 11753 O O . PRO D 1 162 ? 137.520 18.484 80.634 1.00 18.65 159 PRO D O 1
ATOM 11757 N N . ASN D 1 163 ? 137.211 20.482 79.659 1.00 19.59 160 ASN D N 1
ATOM 11758 C CA . ASN D 1 163 ? 137.279 21.258 80.894 1.00 19.99 160 ASN D CA 1
ATOM 11759 C C . ASN D 1 163 ? 135.907 21.624 81.524 1.00 19.85 160 ASN D C 1
ATOM 11760 O O . ASN D 1 163 ? 135.841 22.219 82.607 1.00 20.48 160 ASN D O 1
ATOM 11765 N N . VAL D 1 164 ? 134.809 21.224 80.890 1.00 19.60 161 VAL D N 1
ATOM 11766 C CA . VAL D 1 164 ? 133.481 21.459 81.499 1.00 19.06 161 VAL D CA 1
ATOM 11767 C C . VAL D 1 164 ? 132.639 20.183 81.643 1.00 19.32 161 VAL D C 1
ATOM 11768 O O . VAL D 1 164 ? 131.454 20.184 81.295 1.00 19.37 161 VAL D O 1
ATOM 11772 N N . PRO D 1 165 ? 133.233 19.092 82.177 1.00 20.25 162 PRO D N 1
ATOM 11773 C CA . PRO D 1 165 ? 132.514 17.805 82.195 1.00 19.91 162 PRO D CA 1
ATOM 11774 C C . PRO D 1 165 ? 131.294 17.804 83.125 1.00 20.47 162 PRO D C 1
ATOM 11775 O O . PRO D 1 165 ? 130.342 17.090 82.833 1.00 21.62 162 PRO D O 1
ATOM 11779 N N . GLN D 1 166 ? 131.316 18.580 84.219 1.00 20.16 163 GLN D N 1
ATOM 11780 C CA . GLN D 1 166 ? 130.170 18.650 85.134 1.00 20.91 163 GLN D CA 1
ATOM 11781 C C . GLN D 1 166 ? 128.993 19.439 84.532 1.00 21.03 163 GLN D C 1
ATOM 11782 O O . GLN D 1 166 ? 127.833 19.098 84.776 1.00 21.11 163 GLN D O 1
ATOM 11788 N N . CYS D 1 167 ? 129.293 20.504 83.782 1.00 19.95 164 CYS D N 1
ATOM 11789 C CA . CYS D 1 167 ? 128.278 21.188 82.994 1.00 19.74 164 CYS D CA 1
ATOM 11790 C C . CYS D 1 167 ? 127.661 20.213 81.992 1.00 19.15 164 CYS D C 1
ATOM 11791 O O . CYS D 1 167 ? 126.448 20.180 81.805 1.00 19.62 164 CYS D O 1
ATOM 11794 N N . ALA D 1 168 ? 128.509 19.419 81.360 1.00 19.06 165 ALA D N 1
ATOM 11795 C CA . ALA D 1 168 ? 128.072 18.404 80.402 1.00 19.21 165 ALA D CA 1
ATOM 11796 C C . ALA D 1 168 ? 127.123 17.388 81.053 1.00 19.76 165 ALA D C 1
ATOM 11797 O O . ALA D 1 168 ? 126.064 17.066 80.494 1.00 19.40 165 ALA D O 1
ATOM 11799 N N . LEU D 1 169 ? 127.509 16.878 82.230 1.00 20.59 166 LEU D N 1
ATOM 11800 C CA . LEU D 1 169 ? 126.698 15.863 82.934 1.00 20.35 166 LEU D CA 1
ATOM 11801 C C . LEU D 1 169 ? 125.420 16.440 83.520 1.00 20.10 166 LEU D C 1
ATOM 11802 O O . LEU D 1 169 ? 124.397 15.764 83.557 1.00 20.42 166 LEU D O 1
ATOM 11807 N N . ALA D 1 170 ? 125.469 17.694 83.952 1.00 20.06 167 ALA D N 1
ATOM 11808 C CA . ALA D 1 170 ? 124.283 18.382 84.480 1.00 20.11 167 ALA D CA 1
ATOM 11809 C C . ALA D 1 170 ? 123.278 18.648 83.354 1.00 19.92 167 ALA D C 1
ATOM 11810 O O . ALA D 1 170 ? 122.075 18.613 83.563 1.00 19.86 167 ALA D O 1
ATOM 11812 N N . PHE D 1 171 ? 123.780 18.912 82.150 1.00 20.44 168 PHE D N 1
ATOM 11813 C CA . PHE D 1 171 ? 122.888 19.134 81.010 1.00 20.68 168 PHE D CA 1
ATOM 11814 C C . PHE D 1 171 ? 122.215 17.818 80.564 1.00 20.98 168 PHE D C 1
ATOM 11815 O O . PHE D 1 171 ? 121.005 17.775 80.306 1.00 20.98 168 PHE D O 1
ATOM 11823 N N . GLU D 1 172 ? 122.998 16.749 80.499 1.00 20.89 169 GLU D N 1
ATOM 11824 C CA . GLU D 1 172 ? 122.433 15.418 80.367 1.00 21.77 169 GLU D CA 1
ATOM 11825 C C . GLU D 1 172 ? 121.360 15.123 81.444 1.00 22.24 169 GLU D C 1
ATOM 11826 O O . GLU D 1 172 ? 120.249 14.686 81.122 1.00 22.87 169 GLU D O 1
ATOM 11832 N N . LYS D 1 173 ? 121.695 15.377 82.707 1.00 22.69 170 LYS D N 1
ATOM 11833 C CA . LYS D 1 173 ? 120.821 15.082 83.855 1.00 23.35 170 LYS D CA 1
ATOM 11834 C C . LYS D 1 173 ? 119.498 15.865 83.810 1.00 23.93 170 LYS D C 1
ATOM 11835 O O . LYS D 1 173 ? 118.420 15.346 84.175 1.00 24.40 170 LYS D O 1
ATOM 11841 N N . LEU D 1 174 ? 119.599 17.115 83.365 1.00 23.42 171 LEU D N 1
ATOM 11842 C CA . LEU D 1 174 ? 118.462 18.003 83.176 1.00 23.69 171 LEU D CA 1
ATOM 11843 C C . LEU D 1 174 ? 117.329 17.379 82.364 1.00 24.24 171 LEU D C 1
ATOM 11844 O O . LEU D 1 174 ? 116.143 17.476 82.744 1.00 24.64 171 LEU D O 1
ATOM 11849 N N . PHE D 1 175 ? 117.705 16.753 81.250 1.00 24.12 172 PHE D N 1
ATOM 11850 C CA . PHE D 1 175 ? 116.757 16.090 80.347 1.00 24.76 172 PHE D CA 1
ATOM 11851 C C . PHE D 1 175 ? 116.183 14.796 80.929 1.00 25.31 172 PHE D C 1
ATOM 11852 O O . PHE D 1 175 ? 115.002 14.499 80.740 1.00 26.34 172 PHE D O 1
ATOM 11860 N N . HIS D 1 176 ? 117.009 14.060 81.666 1.00 25.87 173 HIS D N 1
ATOM 11861 C CA . HIS D 1 176 ? 116.546 12.924 82.481 1.00 26.52 173 HIS D CA 1
ATOM 11862 C C . HIS D 1 176 ? 115.493 13.367 83.505 1.00 26.40 173 HIS D C 1
ATOM 11863 O O . HIS D 1 176 ? 114.410 12.785 83.588 1.00 26.86 173 HIS D O 1
ATOM 11870 N N . ASP D 1 177 ? 115.809 14.423 84.252 1.00 25.73 174 ASP D N 1
ATOM 11871 C CA . ASP D 1 177 ? 114.878 15.028 85.202 1.00 25.56 174 ASP D CA 1
ATOM 11872 C C . ASP D 1 177 ? 113.636 15.594 84.523 1.00 25.77 174 ASP D C 1
ATOM 11873 O O . ASP D 1 177 ? 112.560 15.533 85.100 1.00 25.95 174 ASP D O 1
ATOM 11878 N N . ALA D 1 178 ? 113.791 16.119 83.299 1.00 25.14 175 ALA D N 1
ATOM 11879 C CA . ALA D 1 178 ? 112.653 16.579 82.484 1.00 25.32 175 ALA D CA 1
ATOM 11880 C C . ALA D 1 178 ? 111.728 15.447 81.986 1.00 25.48 175 ALA D C 1
ATOM 11881 O O . ALA D 1 178 ? 110.620 15.714 81.523 1.00 25.86 175 ALA D O 1
ATOM 11883 N N . GLY D 1 179 ? 112.194 14.198 82.041 1.00 25.47 176 GLY D N 1
ATOM 11884 C CA . GLY D 1 179 ? 111.397 13.075 81.544 1.00 25.35 176 GLY D CA 1
ATOM 11885 C C . GLY D 1 179 ? 111.779 12.495 80.185 1.00 25.11 176 GLY D C 1
ATOM 11886 O O . GLY D 1 179 ? 111.068 11.644 79.648 1.00 24.55 176 GLY D O 1
ATOM 11887 N N . ALA D 1 180 ? 112.902 12.929 79.616 1.00 24.94 177 ALA D N 1
ATOM 11888 C CA . ALA D 1 180 ? 113.370 12.287 78.379 1.00 25.16 177 ALA D CA 1
ATOM 11889 C C . ALA D 1 180 ? 113.768 10.843 78.700 1.00 25.80 177 ALA D C 1
ATOM 11890 O O . ALA D 1 180 ? 114.243 10.567 79.816 1.00 26.44 177 ALA D O 1
ATOM 11892 N N . PRO D 1 181 ? 113.524 9.904 77.762 1.00 26.05 178 PRO D N 1
ATOM 11893 C CA . PRO D 1 181 ? 114.058 8.564 77.989 1.00 26.10 178 PRO D CA 1
ATOM 11894 C C . PRO D 1 181 ? 115.568 8.595 77.868 1.00 25.80 178 PRO D C 1
ATOM 11895 O O . PRO D 1 181 ? 116.107 9.467 77.182 1.00 25.82 178 PRO D O 1
ATOM 11899 N N . VAL D 1 182 ? 116.242 7.655 78.521 1.00 25.70 179 VAL D N 1
ATOM 11900 C CA . VAL D 1 182 ? 117.688 7.545 78.422 1.00 25.63 179 VAL D CA 1
ATOM 11901 C C . VAL D 1 182 ? 118.032 7.255 76.960 1.00 25.10 179 VAL D C 1
ATOM 11902 O O . VAL D 1 182 ? 117.446 6.376 76.343 1.00 25.61 179 VAL D O 1
ATOM 11906 N N . GLY D 1 183 ? 118.939 8.041 76.389 1.00 23.95 180 GLY D N 1
ATOM 11907 C CA . GLY D 1 183 ? 119.297 7.879 74.994 1.00 22.49 180 GLY D CA 1
ATOM 11908 C C . GLY D 1 183 ? 118.774 8.932 74.036 1.00 21.79 180 GLY D C 1
ATOM 11909 O O . GLY D 1 183 ? 119.236 9.013 72.887 1.00 21.49 180 GLY D O 1
ATOM 11910 N N . ALA D 1 184 ? 117.798 9.725 74.475 1.00 21.21 181 ALA D N 1
ATOM 11911 C CA . ALA D 1 184 ? 117.335 10.847 73.651 1.00 20.78 181 ALA D CA 1
ATOM 11912 C C . ALA D 1 184 ? 118.424 11.914 73.609 1.00 20.15 181 ALA D C 1
ATOM 11913 O O . ALA D 1 184 ? 118.730 12.490 72.541 1.00 19.99 181 ALA D O 1
ATOM 11915 N N . TYR D 1 185 ? 118.989 12.189 74.783 1.00 19.58 182 TYR D N 1
ATOM 11916 C CA . TYR D 1 185 ? 120.119 13.125 74.903 1.00 19.20 182 TYR D CA 1
ATOM 11917 C C . TYR D 1 185 ? 121.182 12.455 75.755 1.00 19.09 182 TYR D C 1
ATOM 11918 O O . TYR D 1 185 ? 120.895 11.992 76.855 1.00 18.27 182 TYR D O 1
ATOM 11927 N N . ALA D 1 186 ? 122.406 12.384 75.241 1.00 19.36 183 ALA D N 1
ATOM 11928 C CA . ALA D 1 186 ? 123.480 11.700 75.975 1.00 19.22 183 ALA D CA 1
ATOM 11929 C C . ALA D 1 186 ? 124.806 12.416 75.853 1.00 19.02 183 ALA D C 1
ATOM 11930 O O . ALA D 1 186 ? 125.183 12.871 74.774 1.00 18.95 183 ALA D O 1
ATOM 11932 N N . ASN D 1 187 ? 125.494 12.517 76.984 1.00 19.44 184 ASN D N 1
ATOM 11933 C CA . ASN D 1 187 ? 126.866 12.995 77.054 1.00 19.43 184 ASN D CA 1
ATOM 11934 C C . ASN D 1 187 ? 127.783 11.842 76.669 1.00 19.68 184 ASN D C 1
ATOM 11935 O O . ASN D 1 187 ? 127.432 10.675 76.876 1.00 19.84 184 ASN D O 1
ATOM 11940 N N . ILE D 1 188 ? 128.930 12.180 76.077 1.00 19.24 185 ILE D N 1
ATOM 11941 C CA . ILE D 1 188 ? 130.000 11.222 75.809 1.00 18.89 185 ILE D CA 1
ATOM 11942 C C . ILE D 1 188 ? 131.379 11.860 76.029 1.00 18.95 185 ILE D C 1
ATOM 11943 O O . ILE D 1 188 ? 131.643 12.997 75.628 1.00 18.47 185 ILE D O 1
ATOM 11948 N N . PHE D 1 189 ? 132.240 11.117 76.711 1.00 19.17 186 PHE D N 1
ATOM 11949 C CA . PHE D 1 189 ? 133.594 11.539 76.986 1.00 19.47 186 PHE D CA 1
ATOM 11950 C C . PHE D 1 189 ? 134.500 10.757 76.023 1.00 20.49 186 PHE D C 1
ATOM 11951 O O . PHE D 1 189 ? 134.686 9.551 76.184 1.00 20.46 186 PHE D O 1
ATOM 11959 N N . LEU D 1 190 ? 135.044 11.431 75.015 1.00 21.61 187 LEU D N 1
ATOM 11960 C CA . LEU D 1 190 ? 135.836 10.770 73.982 1.00 22.92 187 LEU D CA 1
ATOM 11961 C C . LEU D 1 190 ? 137.149 11.476 73.718 1.00 24.47 187 LEU D C 1
ATOM 11962 O O . LEU D 1 190 ? 137.225 12.695 73.883 1.00 25.42 187 LEU D O 1
ATOM 11967 N N . ASP D 1 191 ? 138.161 10.703 73.308 1.00 26.38 188 ASP D N 1
ATOM 11968 C CA . ASP D 1 191 ? 139.393 11.251 72.733 1.00 28.98 188 ASP D CA 1
ATOM 11969 C C . ASP D 1 191 ? 139.166 11.595 71.247 1.00 29.26 188 ASP D C 1
ATOM 11970 O O . ASP D 1 191 ? 138.149 11.214 70.668 1.00 29.11 188 ASP D O 1
ATOM 11975 N N . ASN D 1 192 ? 140.089 12.331 70.638 1.00 30.27 189 ASN D N 1
ATOM 11976 C CA . ASN D 1 192 ? 139.876 12.791 69.271 1.00 30.96 189 ASN D CA 1
ATOM 11977 C C . ASN D 1 192 ? 139.694 11.665 68.266 1.00 30.78 189 ASN D C 1
ATOM 11978 O O . ASN D 1 192 ? 138.963 11.823 67.295 1.00 30.59 189 ASN D O 1
ATOM 11983 N N . ASP D 1 193 ? 140.385 10.552 68.497 1.00 30.93 190 ASP D N 1
ATOM 11984 C CA . ASP D 1 193 ? 140.382 9.407 67.593 1.00 31.39 190 ASP D CA 1
ATOM 11985 C C . ASP D 1 193 ? 139.103 8.594 67.704 1.00 30.27 190 ASP D C 1
ATOM 11986 O O . ASP D 1 193 ? 138.592 8.085 66.702 1.00 30.62 190 ASP D O 1
ATOM 11991 N N . GLN D 1 194 ? 138.580 8.485 68.923 1.00 28.85 191 GLN D N 1
ATOM 11992 C CA . GLN D 1 194 ? 137.268 7.892 69.165 1.00 27.17 191 GLN D CA 1
ATOM 11993 C C . GLN D 1 194 ? 136.180 8.720 68.495 1.00 25.88 191 GLN D C 1
ATOM 11994 O O . GLN D 1 194 ? 135.211 8.176 67.988 1.00 25.27 191 GLN D O 1
ATOM 12000 N N . SER D 1 195 ? 136.348 10.039 68.505 1.00 25.34 192 SER D N 1
ATOM 12001 C CA . SER D 1 195 ? 135.362 10.953 67.915 1.00 25.21 192 SER D CA 1
ATOM 12002 C C . SER D 1 195 ? 135.245 10.767 66.398 1.00 25.76 192 SER D C 1
ATOM 12003 O O . SER D 1 195 ? 134.144 10.750 65.842 1.00 25.07 192 SER D O 1
ATOM 12006 N N . ALA D 1 196 ? 136.404 10.628 65.760 1.00 26.88 193 ALA D N 1
ATOM 12007 C CA . ALA D 1 196 ? 136.529 10.361 64.329 1.00 28.09 193 ALA D CA 1
ATOM 12008 C C . ALA D 1 196 ? 135.829 9.068 63.935 1.00 28.35 193 ALA D C 1
ATOM 12009 O O . ALA D 1 196 ? 135.173 9.017 62.898 1.00 29.41 193 ALA D O 1
ATOM 12011 N N . GLU D 1 197 ? 135.993 8.035 64.759 1.00 28.20 194 GLU D N 1
ATOM 12012 C CA . GLU D 1 197 ? 135.304 6.750 64.608 1.00 28.62 194 GLU D CA 1
ATOM 12013 C C . GLU D 1 197 ? 133.787 6.842 64.796 1.00 27.66 194 GLU D C 1
ATOM 12014 O O . GLU D 1 197 ? 133.042 6.164 64.087 1.00 28.43 194 GLU D O 1
ATOM 12020 N N . LEU D 1 198 ? 133.333 7.631 65.771 1.00 26.15 195 LEU D N 1
ATOM 12021 C CA . LEU D 1 198 ? 131.907 7.909 65.901 1.00 25.34 195 LEU D CA 1
ATOM 12022 C C . LEU D 1 198 ? 131.354 8.615 64.636 1.00 25.44 195 LEU D C 1
ATOM 12023 O O . LEU D 1 198 ? 130.259 8.297 64.164 1.00 24.51 195 LEU D O 1
ATOM 12028 N N . ILE D 1 199 ? 132.119 9.563 64.100 1.00 25.22 196 ILE D N 1
ATOM 12029 C CA . ILE D 1 199 ? 131.742 10.226 62.855 1.00 25.85 196 ILE D CA 1
ATOM 12030 C C . ILE D 1 199 ? 131.562 9.237 61.682 1.00 26.70 196 ILE D C 1
ATOM 12031 O O . ILE D 1 199 ? 130.658 9.426 60.871 1.00 26.56 196 ILE D O 1
ATOM 12036 N N . LYS D 1 200 ? 132.394 8.194 61.616 1.00 27.62 197 LYS D N 1
ATOM 12037 C CA . LYS D 1 200 ? 132.290 7.162 60.574 1.00 29.16 197 LYS D CA 1
ATOM 12038 C C . LYS D 1 200 ? 131.099 6.196 60.758 1.00 29.06 197 LYS D C 1
ATOM 12039 O O . LYS D 1 200 ? 130.722 5.513 59.812 1.00 29.28 197 LYS D O 1
ATOM 12045 N N . ASP D 1 201 ? 130.538 6.109 61.964 1.00 28.58 198 ASP D N 1
ATOM 12046 C CA . ASP D 1 201 ? 129.341 5.269 62.229 1.00 28.76 198 ASP D CA 1
ATOM 12047 C C . ASP D 1 201 ? 128.133 5.702 61.361 1.00 28.69 198 ASP D C 1
ATOM 12048 O O . ASP D 1 201 ? 127.698 6.843 61.452 1.00 27.83 198 ASP D O 1
ATOM 12053 N N . GLU D 1 202 ? 127.627 4.789 60.525 1.00 29.16 199 GLU D N 1
ATOM 12054 C CA . GLU D 1 202 ? 126.499 5.044 59.592 1.00 30.34 199 GLU D CA 1
ATOM 12055 C C . GLU D 1 202 ? 125.251 5.591 60.287 1.00 28.61 199 GLU D C 1
ATOM 12056 O O . GLU D 1 202 ? 124.433 6.250 59.654 1.00 28.84 199 GLU D O 1
ATOM 12062 N N . ARG D 1 203 ? 125.116 5.324 61.586 1.00 27.23 200 ARG D N 1
ATOM 12063 C CA . ARG D 1 203 ? 123.925 5.741 62.340 1.00 25.95 200 ARG D CA 1
ATOM 12064 C C . ARG D 1 203 ? 123.915 7.239 62.701 1.00 24.52 200 ARG D C 1
ATOM 12065 O O . ARG D 1 203 ? 122.850 7.788 63.001 1.00 23.03 200 ARG D O 1
ATOM 12073 N N . ILE D 1 204 ? 125.099 7.863 62.703 1.00 22.92 201 ILE D N 1
ATOM 12074 C CA . ILE D 1 204 ? 125.247 9.300 62.928 1.00 22.27 201 ILE D CA 1
ATOM 12075 C C . ILE D 1 204 ? 124.887 10.000 61.632 1.00 22.35 201 ILE D C 1
ATOM 12076 O O . ILE D 1 204 ? 125.509 9.763 60.585 1.00 22.65 201 ILE D O 1
ATOM 12081 N N . ARG D 1 205 ? 123.864 10.846 61.688 1.00 22.10 202 ARG D N 1
ATOM 12082 C CA . ARG D 1 205 ? 123.306 11.424 60.468 1.00 22.39 202 ARG D CA 1
ATOM 12083 C C . ARG D 1 205 ? 123.670 12.886 60.291 1.00 22.76 202 ARG D C 1
ATOM 12084 O O . ARG D 1 205 ? 123.355 13.488 59.274 1.00 23.34 202 ARG D O 1
ATOM 12092 N N . GLY D 1 206 ? 124.339 13.465 61.285 1.00 23.02 203 GLY D N 1
ATOM 12093 C CA . GLY D 1 206 ? 124.747 14.875 61.211 1.00 22.97 203 GLY D CA 1
ATOM 12094 C C . GLY D 1 206 ? 125.795 15.180 62.255 1.00 23.06 203 GLY D C 1
ATOM 12095 O O . GLY D 1 206 ? 125.817 14.538 63.300 1.00 22.73 203 GLY D O 1
ATOM 12096 N N . VAL D 1 207 ? 126.663 16.156 61.975 1.00 23.44 204 VAL D N 1
ATOM 12097 C CA . VAL D 1 207 ? 127.686 16.580 62.936 1.00 23.24 204 VAL D CA 1
ATOM 12098 C C . VAL D 1 207 ? 127.614 18.096 63.094 1.00 23.49 204 VAL D C 1
ATOM 12099 O O . VAL D 1 207 ? 127.727 18.832 62.109 1.00 23.29 204 VAL D O 1
ATOM 12103 N N . ALA D 1 208 ? 127.419 18.554 64.330 1.00 22.93 205 ALA D N 1
ATOM 12104 C CA . ALA D 1 208 ? 127.417 19.974 64.625 1.00 22.85 205 ALA D CA 1
ATOM 12105 C C . ALA D 1 208 ? 128.652 20.322 65.442 1.00 23.24 205 ALA D C 1
ATOM 12106 O O . ALA D 1 208 ? 128.944 19.687 66.472 1.00 22.25 205 ALA D O 1
ATOM 12108 N N . LEU D 1 209 ? 129.401 21.310 64.970 1.00 23.42 206 LEU D N 1
ATOM 12109 C CA . LEU D 1 209 ? 130.571 21.736 65.712 1.00 24.56 206 LEU D CA 1
ATOM 12110 C C . LEU D 1 209 ? 130.632 23.257 65.897 1.00 24.70 206 LEU D C 1
ATOM 12111 O O . LEU D 1 209 ? 130.487 24.033 64.939 1.00 24.44 206 LEU D O 1
ATOM 12116 N N . THR D 1 210 ? 130.836 23.658 67.146 1.00 25.17 207 THR D N 1
ATOM 12117 C CA . THR D 1 210 ? 131.309 24.988 67.467 1.00 26.03 207 THR D CA 1
ATOM 12118 C C . THR D 1 210 ? 132.703 24.833 68.090 1.00 27.03 207 THR D C 1
ATOM 12119 O O . THR D 1 210 ? 132.879 24.079 69.052 1.00 26.95 207 THR D O 1
ATOM 12123 N N . GLY D 1 211 ? 133.687 25.527 67.520 1.00 28.02 208 GLY D N 1
ATOM 12124 C CA . GLY D 1 211 ? 135.072 25.408 67.971 1.00 29.57 208 GLY D CA 1
ATOM 12125 C C . GLY D 1 211 ? 136.064 26.164 67.101 1.00 30.82 208 GLY D C 1
ATOM 12126 O O . GLY D 1 211 ? 135.708 27.152 66.447 1.00 30.80 208 GLY D O 1
ATOM 12127 N N . SER D 1 212 ? 137.309 25.698 67.082 1.00 31.96 209 SER D N 1
ATOM 12128 C CA . SER D 1 212 ? 138.356 26.411 66.361 1.00 33.33 209 SER D CA 1
ATOM 12129 C C . SER D 1 212 ? 138.434 25.997 64.906 1.00 34.46 209 SER D C 1
ATOM 12130 O O . SER D 1 212 ? 137.880 24.966 64.503 1.00 34.34 209 SER D O 1
ATOM 12133 N N . GLU D 1 213 ? 139.117 26.829 64.124 1.00 36.25 210 GLU D N 1
ATOM 12134 C CA . GLU D 1 213 ? 139.450 26.528 62.733 1.00 37.93 210 GLU D CA 1
ATOM 12135 C C . GLU D 1 213 ? 140.087 25.154 62.598 1.00 37.71 210 GLU D C 1
ATOM 12136 O O . GLU D 1 213 ? 139.664 24.353 61.765 1.00 37.31 210 GLU D O 1
ATOM 12142 N N . ARG D 1 214 ? 141.118 24.893 63.398 1.00 37.79 211 ARG D N 1
ATOM 12143 C CA . ARG D 1 214 ? 141.823 23.605 63.304 1.00 38.53 211 ARG D CA 1
ATOM 12144 C C . ARG D 1 214 ? 140.937 22.414 63.648 1.00 36.79 211 ARG D C 1
ATOM 12145 O O . ARG D 1 214 ? 141.059 21.363 63.025 1.00 36.59 211 ARG D O 1
ATOM 12153 N N . ALA D 1 215 ? 140.034 22.608 64.613 1.00 35.20 212 ALA D N 1
ATOM 12154 C CA . ALA D 1 215 ? 139.043 21.598 64.997 1.00 34.48 212 ALA D CA 1
ATOM 12155 C C . ALA D 1 215 ? 138.073 21.340 63.848 1.00 33.58 212 ALA D C 1
ATOM 12156 O O . ALA D 1 215 ? 137.810 20.198 63.494 1.00 33.31 212 ALA D O 1
ATOM 12158 N N . GLY D 1 216 ? 137.588 22.417 63.247 1.00 33.00 213 GLY D N 1
ATOM 12159 C CA . GLY D 1 216 ? 136.649 22.346 62.141 1.00 33.10 213 GLY D CA 1
ATOM 12160 C C . GLY D 1 216 ? 137.173 21.717 60.868 1.00 33.74 213 GLY D C 1
ATOM 12161 O O . GLY D 1 216 ? 136.447 20.949 60.221 1.00 33.84 213 GLY D O 1
ATOM 12162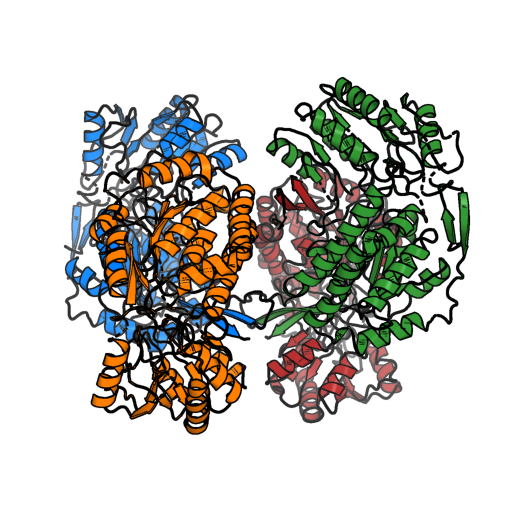 N N . GLN D 1 217 ? 138.421 22.037 60.506 1.00 33.90 214 GLN D N 1
ATOM 12163 C CA . GLN D 1 217 ? 139.076 21.470 59.322 1.00 34.59 214 GLN D CA 1
ATOM 12164 C C . GLN D 1 217 ? 139.052 19.929 59.373 1.00 34.06 214 GLN D C 1
ATOM 12165 O O . GLN D 1 217 ? 138.714 19.266 58.377 1.00 34.25 214 GLN D O 1
ATOM 12171 N N . ALA D 1 218 ? 139.408 19.378 60.539 1.00 32.59 215 ALA D N 1
ATOM 12172 C CA . ALA D 1 218 ? 139.429 17.926 60.773 1.00 31.65 215 ALA D CA 1
ATOM 12173 C C . ALA D 1 218 ? 138.019 17.285 60.732 1.00 30.21 215 ALA D C 1
ATOM 12174 O O . ALA D 1 218 ? 137.754 16.360 59.955 1.00 30.19 215 ALA D O 1
ATOM 12176 N N . VAL D 1 219 ? 137.129 17.797 61.575 1.00 28.46 216 VAL D N 1
ATOM 12177 C CA . VAL D 1 219 ? 135.763 17.299 61.699 1.00 27.25 216 VAL D CA 1
ATOM 12178 C C . VAL D 1 219 ? 134.947 17.453 60.387 1.00 26.90 216 VAL D C 1
ATOM 12179 O O . VAL D 1 219 ? 134.273 16.509 59.949 1.00 26.83 216 VAL D O 1
ATOM 12183 N N . ALA D 1 220 ? 135.038 18.610 59.741 1.00 26.32 217 ALA D N 1
ATOM 12184 C CA . ALA D 1 220 ? 134.365 18.789 58.451 1.00 26.71 217 ALA D CA 1
ATOM 12185 C C . ALA D 1 220 ? 134.862 17.814 57.362 1.00 27.16 217 ALA D C 1
ATOM 12186 O O . ALA D 1 220 ? 134.053 17.254 56.625 1.00 27.33 217 ALA D O 1
ATOM 12188 N N . ALA D 1 221 ? 136.180 17.603 57.277 1.00 27.61 218 ALA D N 1
ATOM 12189 C CA . ALA D 1 221 ? 136.755 16.643 56.344 1.00 28.29 218 ALA D CA 1
ATOM 12190 C C . ALA D 1 221 ? 136.268 15.228 56.610 1.00 28.87 218 ALA D C 1
ATOM 12191 O O . ALA D 1 221 ? 135.944 14.487 55.666 1.00 29.85 218 ALA D O 1
ATOM 12193 N N . GLN D 1 222 ? 136.246 14.856 57.892 1.00 29.10 219 GLN D N 1
ATOM 12194 C CA . GLN D 1 222 ? 135.720 13.578 58.372 1.00 29.34 219 GLN D CA 1
ATOM 12195 C C . GLN D 1 222 ? 134.237 13.389 58.022 1.00 28.90 219 GLN D C 1
ATOM 12196 O O . GLN D 1 222 ? 133.812 12.328 57.564 1.00 29.49 219 GLN D O 1
ATOM 12202 N N . ALA D 1 223 ? 133.454 14.427 58.262 1.00 28.50 220 ALA D N 1
ATOM 12203 C CA . ALA D 1 223 ? 132.030 14.398 57.998 1.00 27.91 220 ALA D CA 1
ATOM 12204 C C . ALA D 1 223 ? 131.839 14.288 56.491 1.00 28.46 220 ALA D C 1
ATOM 12205 O O . ALA D 1 223 ? 131.012 13.507 56.019 1.00 28.44 220 ALA D O 1
ATOM 12207 N N . GLY D 1 224 ? 132.645 15.039 55.739 1.00 28.68 221 GLY D N 1
ATOM 12208 C CA . GLY D 1 224 ? 132.651 14.931 54.284 1.00 29.30 221 GLY D CA 1
ATOM 12209 C C . GLY D 1 224 ? 132.986 13.531 53.795 1.00 29.80 221 GLY D C 1
ATOM 12210 O O . GLY D 1 224 ? 132.231 12.950 53.018 1.00 29.56 221 GLY D O 1
ATOM 12211 N N . ALA D 1 225 ? 134.110 12.980 54.258 1.00 30.33 222 ALA D N 1
ATOM 12212 C CA . ALA D 1 225 ? 134.501 11.609 53.879 1.00 31.24 222 ALA D CA 1
ATOM 12213 C C . ALA D 1 225 ? 133.413 10.594 54.212 1.00 31.41 222 ALA D C 1
ATOM 12214 O O . ALA D 1 225 ? 133.193 9.641 53.462 1.00 32.51 222 ALA D O 1
ATOM 12216 N N . ALA D 1 226 ? 132.720 10.804 55.325 1.00 31.17 223 ALA D N 1
ATOM 12217 C CA . ALA D 1 226 ? 131.653 9.893 55.738 1.00 31.23 223 ALA D CA 1
ATOM 12218 C C . ALA D 1 226 ? 130.271 10.204 55.113 1.00 31.24 223 ALA D C 1
ATOM 12219 O O . ALA D 1 226 ? 129.309 9.513 55.385 1.00 31.34 223 ALA D O 1
ATOM 12221 N N . LEU D 1 227 ? 130.191 11.228 54.263 1.00 31.72 224 LEU D N 1
ATOM 12222 C CA . LEU D 1 227 ? 128.977 11.534 53.463 1.00 32.20 224 LEU D CA 1
ATOM 12223 C C . LEU D 1 227 ? 127.753 11.940 54.300 1.00 31.81 224 LEU D C 1
ATOM 12224 O O . LEU D 1 227 ? 126.641 11.427 54.093 1.00 31.36 224 LEU D O 1
ATOM 12229 N N . LYS D 1 228 ? 127.971 12.867 55.232 1.00 31.65 225 LYS D N 1
ATOM 12230 C CA . LYS D 1 228 ? 126.893 13.384 56.089 1.00 31.94 225 LYS D CA 1
ATOM 12231 C C . LYS D 1 228 ? 126.981 14.889 56.304 1.00 32.30 225 LYS D C 1
ATOM 12232 O O . LYS D 1 228 ? 128.071 15.472 56.291 1.00 32.90 225 LYS D O 1
ATOM 12238 N N . LYS D 1 229 ? 125.812 15.495 56.494 1.00 33.29 226 LYS D N 1
ATOM 12239 C CA . LYS D 1 229 ? 125.662 16.909 56.818 1.00 34.48 226 LYS D CA 1
ATOM 12240 C C . LYS D 1 229 ? 126.549 17.339 57.993 1.00 34.00 226 LYS D C 1
ATOM 12241 O O . LYS D 1 229 ? 126.674 16.624 58.989 1.00 32.71 226 LYS D O 1
ATOM 12247 N N . ASP D 1 230 ? 127.166 18.509 57.861 1.00 34.60 227 ASP D N 1
ATOM 12248 C CA . ASP D 1 230 ? 127.779 19.165 59.013 1.00 35.27 227 ASP D CA 1
ATOM 12249 C C . ASP D 1 230 ? 127.460 20.652 59.080 1.00 35.40 227 ASP D C 1
ATOM 12250 O O . ASP D 1 230 ? 127.191 21.292 58.058 1.00 35.54 227 ASP D O 1
ATOM 12255 N N . THR D 1 231 ? 127.447 21.190 60.294 1.00 35.25 228 THR D N 1
ATOM 12256 C CA . THR D 1 231 ? 127.442 22.637 60.471 1.00 35.38 228 THR D CA 1
ATOM 12257 C C . THR D 1 231 ? 128.674 23.022 61.255 1.00 35.74 228 THR D C 1
ATOM 12258 O O . THR D 1 231 ? 129.107 22.290 62.151 1.00 35.24 228 THR D O 1
ATOM 12270 N N . GLU D 1 233 ? 130.465 26.247 63.236 1.00 37.31 230 GLU D N 1
ATOM 12271 C CA . GLU D 1 233 ? 130.516 27.594 63.789 1.00 37.41 230 GLU D CA 1
ATOM 12272 C C . GLU D 1 233 ? 131.900 27.795 64.366 1.00 36.11 230 GLU D C 1
ATOM 12273 O O . GLU D 1 233 ? 132.223 27.295 65.424 1.00 35.87 230 GLU D O 1
ATOM 12279 N N . LEU D 1 234 ? 132.723 28.526 63.638 1.00 35.59 231 LEU D N 1
ATOM 12280 C CA . LEU D 1 234 ? 134.124 28.647 63.977 1.00 35.15 231 LEU D CA 1
ATOM 12281 C C . LEU D 1 234 ? 134.401 30.036 64.547 1.00 34.99 231 LEU D C 1
ATOM 12282 O O . LEU D 1 234 ? 133.458 30.773 64.888 1.00 35.52 231 LEU D O 1
ATOM 12287 N N . GLY D 1 235 ? 135.666 30.407 64.695 1.00 34.40 232 GLY D N 1
ATOM 12288 C CA . GLY D 1 235 ? 135.960 31.700 65.328 1.00 33.44 232 GLY D CA 1
ATOM 12289 C C . GLY D 1 235 ? 135.426 32.931 64.612 1.00 32.56 232 GLY D C 1
ATOM 12290 O O . GLY D 1 235 ? 134.870 32.845 63.512 1.00 32.74 232 GLY D O 1
ATOM 12291 N N . GLY D 1 236 ? 135.587 34.084 65.246 1.00 31.52 233 GLY D N 1
ATOM 12292 C CA . GLY D 1 236 ? 135.337 35.357 64.582 1.00 30.29 233 GLY D CA 1
ATOM 12293 C C . GLY D 1 236 ? 136.411 36.381 64.907 1.00 30.06 233 GLY D C 1
ATOM 12294 O O . GLY D 1 236 ? 137.172 36.227 65.863 1.00 30.47 233 GLY D O 1
ATOM 12295 N N . SER D 1 237 ? 136.512 37.417 64.087 1.00 29.06 234 SER D N 1
ATOM 12296 C CA . SER D 1 237 ? 137.227 38.607 64.507 1.00 27.96 234 SER D CA 1
ATOM 12297 C C . SER D 1 237 ? 136.382 39.779 64.086 1.00 27.11 234 SER D C 1
ATOM 12298 O O . SER D 1 237 ? 136.744 40.554 63.197 1.00 27.09 234 SER D O 1
ATOM 12301 N N . ASP D 1 238 ? 135.232 39.867 64.743 1.00 25.88 235 ASP D N 1
ATOM 12302 C CA . ASP D 1 238 ? 134.159 40.768 64.368 1.00 24.55 235 ASP D CA 1
ATOM 12303 C C . ASP D 1 238 ? 134.544 42.241 64.408 1.00 23.36 235 ASP D C 1
ATOM 12304 O O . ASP D 1 238 ? 135.157 42.711 65.363 1.00 23.12 235 ASP D O 1
ATOM 12309 N N . ALA D 1 239 ? 134.183 42.945 63.345 1.00 22.58 236 ALA D N 1
ATOM 12310 C CA . ALA D 1 239 ? 134.265 44.400 63.273 1.00 21.99 236 ALA D CA 1
ATOM 12311 C C . ALA D 1 239 ? 133.228 45.058 64.168 1.00 21.87 236 ALA D C 1
ATOM 12312 O O . ALA D 1 239 ? 132.081 44.592 64.274 1.00 21.58 236 ALA D O 1
ATOM 12314 N N . PHE D 1 240 ? 133.635 46.156 64.795 1.00 22.03 237 PHE D N 1
ATOM 12315 C CA . PHE D 1 240 ? 132.750 46.950 65.626 1.00 22.07 237 PHE D CA 1
ATOM 12316 C C . PHE D 1 240 ? 132.911 48.398 65.164 1.00 22.33 237 PHE D C 1
ATOM 12317 O O . PHE D 1 240 ? 133.845 49.105 65.552 1.00 22.62 237 PHE D O 1
ATOM 12325 N N . ILE D 1 241 ? 131.989 48.836 64.312 1.00 22.00 238 ILE D N 1
ATOM 12326 C CA . ILE D 1 241 ? 132.229 50.051 63.548 1.00 21.02 238 ILE D CA 1
ATOM 12327 C C . ILE D 1 241 ? 131.483 51.225 64.166 1.00 21.55 238 ILE D C 1
ATOM 12328 O O . ILE D 1 241 ? 130.271 51.139 64.433 1.00 21.12 238 ILE D O 1
ATOM 12333 N N . VAL D 1 242 ? 132.228 52.315 64.380 1.00 21.84 239 VAL D N 1
ATOM 12334 C CA . VAL D 1 242 ? 131.700 53.528 64.988 1.00 21.70 239 VAL D CA 1
ATOM 12335 C C . VAL D 1 242 ? 131.921 54.688 64.016 1.00 22.09 239 VAL D C 1
ATOM 12336 O O . VAL D 1 242 ? 133.045 55.138 63.809 1.00 21.46 239 VAL D O 1
ATOM 12340 N N . LEU D 1 243 ? 130.827 55.155 63.420 1.00 22.65 240 LEU D N 1
ATOM 12341 C CA . LEU D 1 243 ? 130.840 56.295 62.493 1.00 23.62 240 LEU D CA 1
ATOM 12342 C C . LEU D 1 243 ? 130.954 57.618 63.233 1.00 23.88 240 LEU D C 1
ATOM 12343 O O . LEU D 1 243 ? 130.774 57.659 64.455 1.00 23.75 240 LEU D O 1
ATOM 12348 N N . ASP D 1 244 ? 131.232 58.687 62.488 1.00 24.40 241 ASP D N 1
ATOM 12349 C CA . ASP D 1 244 ? 131.376 60.036 63.035 1.00 25.95 241 ASP D CA 1
ATOM 12350 C C . ASP D 1 244 ? 130.107 60.550 63.699 1.00 26.17 241 ASP D C 1
ATOM 12351 O O . ASP D 1 244 ? 130.168 61.391 64.608 1.00 26.22 241 ASP D O 1
ATOM 12356 N N . ASP D 1 245 ? 128.957 60.060 63.251 1.00 25.85 242 ASP D N 1
ATOM 12357 C CA . ASP D 1 245 ? 127.694 60.530 63.815 1.00 26.38 242 ASP D CA 1
ATOM 12358 C C . ASP D 1 245 ? 127.108 59.511 64.797 1.00 25.72 242 ASP D C 1
ATOM 12359 O O . ASP D 1 245 ? 125.912 59.510 65.050 1.00 25.94 242 ASP D O 1
ATOM 12364 N N . ALA D 1 246 ? 127.949 58.638 65.343 1.00 24.79 243 ALA D N 1
ATOM 12365 C CA . ALA D 1 246 ? 127.488 57.668 66.342 1.00 24.81 243 ALA D CA 1
ATOM 12366 C C . ALA D 1 246 ? 127.088 58.346 67.673 1.00 25.12 243 ALA D C 1
ATOM 12367 O O . ALA D 1 246 ? 127.559 59.433 67.971 1.00 24.89 243 ALA D O 1
ATOM 12369 N N . ASP D 1 247 ? 126.206 57.711 68.448 1.00 25.23 244 ASP D N 1
ATOM 12370 C CA . ASP D 1 247 ? 126.048 58.047 69.863 1.00 25.75 244 ASP D CA 1
ATOM 12371 C C . ASP D 1 247 ? 127.257 57.444 70.569 1.00 26.19 244 ASP D C 1
ATOM 12372 O O . ASP D 1 247 ? 127.271 56.247 70.892 1.00 25.35 244 ASP D O 1
ATOM 12377 N N . LEU D 1 248 ? 128.269 58.287 70.782 1.00 27.46 245 LEU D N 1
ATOM 12378 C CA . LEU D 1 248 ? 129.596 57.854 71.217 1.00 28.78 245 LEU D CA 1
ATOM 12379 C C . LEU D 1 248 ? 129.602 57.184 72.579 1.00 29.55 245 LEU D C 1
ATOM 12380 O O . LEU D 1 248 ? 130.270 56.167 72.785 1.00 29.64 245 LEU D O 1
ATOM 12385 N N . ASP D 1 249 ? 128.838 57.763 73.493 1.00 30.01 246 ASP D N 1
ATOM 12386 C CA . ASP D 1 249 ? 128.561 57.177 74.786 1.00 30.97 246 ASP D CA 1
ATOM 12387 C C . ASP D 1 249 ? 127.940 55.774 74.736 1.00 29.42 246 ASP D C 1
ATOM 12388 O O . ASP D 1 249 ? 128.321 54.887 75.501 1.00 29.02 246 ASP D O 1
ATOM 12393 N N . LEU D 1 250 ? 126.962 55.601 73.853 1.00 28.02 247 LEU D N 1
ATOM 12394 C CA . LEU D 1 250 ? 126.295 54.319 73.670 1.00 26.54 247 LEU D CA 1
ATOM 12395 C C . LEU D 1 250 ? 127.239 53.295 73.034 1.00 24.87 247 LEU D C 1
ATOM 12396 O O . LEU D 1 250 ? 127.204 52.118 73.396 1.00 24.30 247 LEU D O 1
ATOM 12401 N N . ALA D 1 251 ? 128.064 53.762 72.089 1.00 22.89 248 ALA D N 1
ATOM 12402 C CA . ALA D 1 251 ? 128.991 52.920 71.351 1.00 21.81 248 ALA D CA 1
ATOM 12403 C C . ALA D 1 251 ? 130.049 52.341 72.289 1.00 21.54 248 ALA D C 1
ATOM 12404 O O . ALA D 1 251 ? 130.429 51.188 72.146 1.00 20.93 248 ALA D O 1
ATOM 12406 N N . VAL D 1 252 ? 130.512 53.157 73.242 1.00 21.90 249 VAL D N 1
ATOM 12407 C CA . VAL D 1 252 ? 131.505 52.764 74.247 1.00 21.79 249 VAL D CA 1
ATOM 12408 C C . VAL D 1 252 ? 130.913 51.700 75.171 1.00 22.42 249 VAL D C 1
ATOM 12409 O O . VAL D 1 252 ? 131.527 50.663 75.398 1.00 22.33 249 VAL D O 1
ATOM 12413 N N . LYS D 1 253 ? 129.702 51.937 75.676 1.00 23.09 250 LYS D N 1
ATOM 12414 C CA . LYS D 1 253 ? 129.058 50.967 76.560 1.00 23.72 250 LYS D CA 1
ATOM 12415 C C . LYS D 1 253 ? 128.940 49.593 75.899 1.00 23.22 250 LYS D C 1
ATOM 12416 O O . LYS D 1 253 ? 129.194 48.562 76.541 1.00 23.78 250 LYS D O 1
ATOM 12422 N N . TRP D 1 254 ? 128.547 49.576 74.623 1.00 22.34 251 TRP D N 1
ATOM 12423 C CA . TRP D 1 254 ? 128.351 48.323 73.913 1.00 21.17 251 TRP D CA 1
ATOM 12424 C C . TRP D 1 254 ? 129.671 47.673 73.524 1.00 20.80 251 TRP D C 1
ATOM 12425 O O . TRP D 1 254 ? 129.757 46.452 73.497 1.00 20.66 251 TRP D O 1
ATOM 12436 N N . ALA D 1 255 ? 130.684 48.494 73.236 1.00 20.08 252 ALA D N 1
ATOM 12437 C CA . ALA D 1 255 ? 132.046 48.030 72.959 1.00 20.39 252 ALA D CA 1
ATOM 12438 C C . ALA D 1 255 ? 132.614 47.269 74.147 1.00 20.51 252 ALA D C 1
ATOM 12439 O O . ALA D 1 255 ? 133.156 46.170 74.002 1.00 20.50 252 ALA D O 1
ATOM 12441 N N . VAL D 1 256 ? 132.440 47.855 75.329 1.00 20.88 253 VAL D N 1
ATOM 12442 C CA . VAL D 1 256 ? 132.934 47.304 76.563 1.00 21.04 253 VAL D CA 1
ATOM 12443 C C . VAL D 1 256 ? 132.313 45.947 76.803 1.00 20.61 253 VAL D C 1
ATOM 12444 O O . VAL D 1 256 ? 133.036 44.995 77.083 1.00 19.89 253 VAL D O 1
ATOM 12448 N N . TRP D 1 257 ? 130.984 45.862 76.669 1.00 20.12 254 TRP D N 1
ATOM 12449 C CA . TRP D 1 257 ? 130.281 44.610 76.845 1.00 19.81 254 TRP D CA 1
ATOM 12450 C C . TRP D 1 257 ? 130.679 43.623 75.754 1.00 19.96 254 TRP D C 1
ATOM 12451 O O . TRP D 1 257 ? 130.980 42.469 76.047 1.00 19.80 254 TRP D O 1
ATOM 12462 N N . GLY D 1 258 ? 130.675 44.093 74.498 1.00 19.88 255 GLY D N 1
ATOM 12463 C CA . GLY D 1 258 ? 131.053 43.295 73.341 1.00 18.34 255 GLY D CA 1
ATOM 12464 C C . GLY D 1 258 ? 132.437 42.679 73.418 1.00 18.67 255 GLY D C 1
ATOM 12465 O O . GLY D 1 258 ? 132.616 41.522 73.051 1.00 18.68 255 GLY D O 1
ATOM 12466 N N . ARG D 1 259 ? 133.430 43.447 73.848 1.00 18.35 256 ARG D N 1
ATOM 12467 C CA . ARG D 1 259 ? 134.776 42.900 73.953 1.00 19.02 256 ARG D CA 1
ATOM 12468 C C . ARG D 1 259 ? 135.068 42.185 75.299 1.00 19.25 256 ARG D C 1
ATOM 12469 O O . ARG D 1 259 ? 135.824 41.218 75.326 1.00 19.55 256 ARG D O 1
ATOM 12477 N N . PHE D 1 260 ? 134.480 42.657 76.396 1.00 18.83 257 PHE D N 1
ATOM 12478 C CA . PHE D 1 260 ? 134.894 42.192 77.725 1.00 19.38 257 PHE D CA 1
ATOM 12479 C C . PHE D 1 260 ? 133.928 41.287 78.489 1.00 19.45 257 PHE D C 1
ATOM 12480 O O . PHE D 1 260 ? 134.331 40.707 79.513 1.00 20.01 257 PHE D O 1
ATOM 12488 N N . ALA D 1 261 ? 132.672 41.169 78.029 1.00 18.76 258 ALA D N 1
ATOM 12489 C CA . ALA D 1 261 ? 131.768 40.145 78.587 1.00 18.66 258 ALA D CA 1
ATOM 12490 C C . ALA D 1 261 ? 132.393 38.766 78.391 1.00 18.42 258 ALA D C 1
ATOM 12491 O O . ALA D 1 261 ? 132.976 38.492 77.332 1.00 18.09 258 ALA D O 1
ATOM 12493 N N . ASN D 1 262 ? 132.307 37.918 79.424 1.00 18.69 259 ASN D N 1
ATOM 12494 C CA . ASN D 1 262 ? 132.965 36.593 79.433 1.00 17.65 259 ASN D CA 1
ATOM 12495 C C . ASN D 1 262 ? 134.481 36.702 79.242 1.00 17.75 259 ASN D C 1
ATOM 12496 O O . ASN D 1 262 ? 135.122 35.809 78.682 1.00 17.53 259 ASN D O 1
ATOM 12501 N N . ASN D 1 263 ? 135.061 37.802 79.711 1.00 18.50 260 ASN D N 1
ATOM 12502 C CA . ASN D 1 263 ? 136.486 38.100 79.438 1.00 19.00 260 ASN D CA 1
ATOM 12503 C C . ASN D 1 263 ? 136.870 38.009 77.949 1.00 19.18 260 ASN D C 1
ATOM 12504 O O . ASN D 1 263 ? 137.970 37.599 77.622 1.00 19.24 260 ASN D O 1
ATOM 12509 N N . GLY D 1 264 ? 135.945 38.372 77.057 1.00 19.59 261 GLY D N 1
ATOM 12510 C CA . GLY D 1 264 ? 136.184 38.335 75.609 1.00 20.04 261 GLY D CA 1
ATOM 12511 C C . GLY D 1 264 ? 136.332 36.943 74.994 1.00 20.48 261 GLY D C 1
ATOM 12512 O O . GLY D 1 264 ? 136.793 36.808 73.847 1.00 20.43 261 GLY D O 1
ATOM 12513 N N . GLN D 1 265 ? 135.957 35.911 75.749 1.00 20.05 262 GLN D N 1
ATOM 12514 C CA . GLN D 1 265 ? 136.024 34.533 75.268 1.00 20.54 262 GLN D CA 1
ATOM 12515 C C . GLN D 1 265 ? 134.709 34.176 74.539 1.00 20.92 262 GLN D C 1
ATOM 12516 O O . GLN D 1 265 ? 133.968 33.262 74.928 1.00 20.17 262 GLN D O 1
ATOM 12522 N N . VAL D 1 266 ? 134.467 34.909 73.451 1.00 21.42 263 VAL D N 1
ATOM 12523 C CA . VAL D 1 266 ? 133.191 34.910 72.739 1.00 21.46 263 VAL D CA 1
ATOM 12524 C C . VAL D 1 266 ? 133.505 34.947 71.246 1.00 22.86 263 VAL D C 1
ATOM 12525 O O . VAL D 1 266 ? 134.288 35.795 70.772 1.00 22.51 263 VAL D O 1
ATOM 12529 N N . CYS D 1 267 ? 132.927 34.021 70.485 1.00 23.98 264 CYS D N 1
ATOM 12530 C CA . CYS D 1 267 ? 133.269 33.986 69.044 1.00 26.04 264 CYS D CA 1
ATOM 12531 C C . CYS D 1 267 ? 132.813 35.282 68.407 1.00 24.83 264 CYS D C 1
ATOM 12532 O O . CYS D 1 267 ? 133.387 35.775 67.452 1.00 24.73 264 CYS D O 1
ATOM 12535 N N . THR D 1 268 ? 131.796 35.835 69.033 1.00 24.74 265 THR D N 1
ATOM 12536 C CA . THR D 1 268 ? 131.048 36.976 68.567 1.00 24.78 265 THR D CA 1
ATOM 12537 C C . THR D 1 268 ? 131.528 38.258 69.283 1.00 24.36 265 THR D C 1
ATOM 12538 O O . THR D 1 268 ? 130.869 39.298 69.254 1.00 24.57 265 THR D O 1
ATOM 12542 N N . ALA D 1 269 ? 132.696 38.191 69.926 1.00 23.79 266 ALA D N 1
ATOM 12543 C CA . ALA D 1 269 ? 133.242 39.383 70.587 1.00 23.57 266 ALA D CA 1
ATOM 12544 C C . ALA D 1 269 ? 133.558 40.488 69.579 1.00 23.42 266 ALA D C 1
ATOM 12545 O O . ALA D 1 269 ? 133.882 40.213 68.428 1.00 23.28 266 ALA D O 1
ATOM 12547 N N . ALA D 1 270 ? 133.442 41.736 70.035 1.00 23.50 267 ALA D N 1
ATOM 12548 C CA . ALA D 1 270 ? 133.889 42.914 69.299 1.00 23.21 267 ALA D CA 1
ATOM 12549 C C . ALA D 1 270 ? 135.427 42.929 69.281 1.00 23.03 267 ALA D C 1
ATOM 12550 O O . ALA D 1 270 ? 136.042 43.607 70.087 1.00 23.64 267 ALA D O 1
ATOM 12552 N N . LYS D 1 271 ? 136.032 42.168 68.374 1.00 22.59 268 LYS D N 1
ATOM 12553 C CA . LYS D 1 271 ? 137.487 41.984 68.345 1.00 23.10 268 LYS D CA 1
ATOM 12554 C C . LYS D 1 271 ? 138.241 43.053 67.565 1.00 23.73 268 LYS D C 1
ATOM 12555 O O . LYS D 1 271 ? 139.406 43.298 67.850 1.00 24.40 268 LYS D O 1
ATOM 12561 N N . ARG D 1 272 ? 137.589 43.672 66.579 1.00 24.37 269 ARG D N 1
ATOM 12562 C CA . ARG D 1 272 ? 138.200 44.773 65.811 1.00 25.11 269 ARG D CA 1
ATOM 12563 C C . ARG D 1 272 ? 137.327 46.011 65.802 1.00 25.82 269 ARG D C 1
ATOM 12564 O O . ARG D 1 272 ? 136.384 46.150 65.002 1.00 25.43 269 ARG D O 1
ATOM 12580 N N . ILE D 1 274 ? 136.634 49.601 64.917 1.00 24.00 271 ILE D N 1
ATOM 12581 C CA . ILE D 1 274 ? 137.008 50.435 63.781 1.00 22.89 271 ILE D CA 1
ATOM 12582 C C . ILE D 1 274 ? 136.211 51.713 63.933 1.00 22.36 271 ILE D C 1
ATOM 12583 O O . ILE D 1 274 ? 134.970 51.715 63.858 1.00 21.25 271 ILE D O 1
ATOM 12588 N N . VAL D 1 275 ? 136.940 52.799 64.189 1.00 22.05 272 VAL D N 1
ATOM 12589 C CA . VAL D 1 275 ? 136.330 54.023 64.698 1.00 21.45 272 VAL D CA 1
ATOM 12590 C C . VAL D 1 275 ? 136.713 55.210 63.825 1.00 22.01 272 VAL D C 1
ATOM 12591 O O . VAL D 1 275 ? 137.913 55.451 63.560 1.00 22.16 272 VAL D O 1
ATOM 12595 N N . HIS D 1 276 ? 135.697 55.931 63.353 1.00 21.43 273 HIS D N 1
ATOM 12596 C CA . HIS D 1 276 ? 135.934 57.172 62.620 1.00 22.55 273 HIS D CA 1
ATOM 12597 C C . HIS D 1 276 ? 136.826 58.153 63.389 1.00 22.94 273 HIS D C 1
ATOM 12598 O O . HIS D 1 276 ? 136.514 58.526 64.506 1.00 22.33 273 HIS D O 1
ATOM 12605 N N . GLU D 1 277 ? 137.915 58.582 62.757 1.00 24.60 274 GLU D N 1
ATOM 12606 C CA . GLU D 1 277 ? 138.887 59.516 63.346 1.00 25.73 274 GLU D CA 1
ATOM 12607 C C . GLU D 1 277 ? 138.285 60.720 64.086 1.00 25.67 274 GLU D C 1
ATOM 12608 O O . GLU D 1 277 ? 138.898 61.250 65.007 1.00 26.69 274 GLU D O 1
ATOM 12614 N N . LYS D 1 278 ? 137.094 61.160 63.699 1.00 25.61 275 LYS D N 1
ATOM 12615 C CA . LYS D 1 278 ? 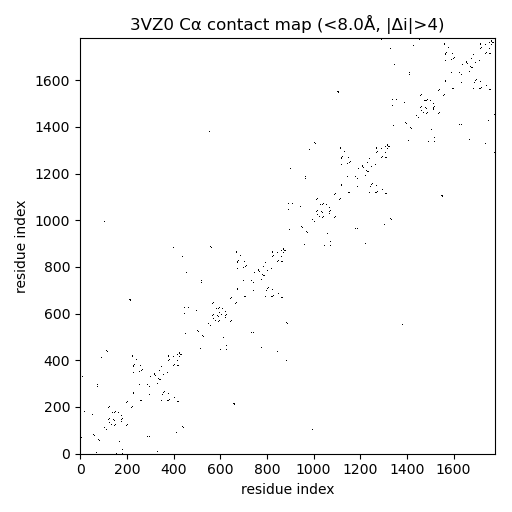136.484 62.330 64.350 1.00 25.95 275 LYS D CA 1
ATOM 12616 C C . LYS D 1 278 ? 136.019 62.046 65.770 1.00 24.84 275 LYS D C 1
ATOM 12617 O O . LYS D 1 278 ? 135.945 62.956 66.562 1.00 25.03 275 LYS D O 1
ATOM 12623 N N . VAL D 1 279 ? 135.704 60.784 66.072 1.00 23.83 276 VAL D N 1
ATOM 12624 C CA . VAL D 1 279 ? 135.333 60.340 67.427 1.00 23.11 276 VAL D CA 1
ATOM 12625 C C . VAL D 1 279 ? 136.329 59.345 68.069 1.00 23.15 276 VAL D C 1
ATOM 12626 O O . VAL D 1 279 ? 136.068 58.828 69.163 1.00 22.61 276 VAL D O 1
ATOM 12630 N N . TYR D 1 280 ? 137.457 59.090 67.399 1.00 23.47 277 TYR D N 1
ATOM 12631 C CA . TYR D 1 280 ? 138.453 58.099 67.851 1.00 23.77 277 TYR D CA 1
ATOM 12632 C C . TYR D 1 280 ? 138.952 58.346 69.263 1.00 24.24 277 TYR D C 1
ATOM 12633 O O . TYR D 1 280 ? 138.915 57.423 70.106 1.00 24.17 277 TYR D O 1
ATOM 12642 N N . ASP D 1 281 ? 139.388 59.585 69.530 1.00 24.69 278 ASP D N 1
ATOM 12643 C CA . ASP D 1 281 ? 139.940 59.941 70.828 1.00 25.60 278 ASP D CA 1
ATOM 12644 C C . ASP D 1 281 ? 138.883 59.846 71.927 1.00 25.52 278 ASP D C 1
ATOM 12645 O O . ASP D 1 281 ? 139.177 59.379 73.025 1.00 25.77 278 ASP D O 1
ATOM 12650 N N . ALA D 1 282 ? 137.652 60.280 71.646 1.00 25.38 279 ALA D N 1
ATOM 12651 C CA . ALA D 1 282 ? 136.585 60.160 72.650 1.00 25.10 279 ALA D CA 1
ATOM 12652 C C . ALA D 1 282 ? 136.305 58.702 72.965 1.00 24.35 279 ALA D C 1
ATOM 12653 O O . ALA D 1 282 ? 136.153 58.328 74.129 1.00 24.63 279 ALA D O 1
ATOM 12655 N N . PHE D 1 283 ? 136.254 57.880 71.924 1.00 24.72 280 PHE D N 1
ATOM 12656 C CA . PHE D 1 283 ? 135.987 56.436 72.067 1.00 24.56 280 PHE D CA 1
ATOM 12657 C C . PHE D 1 283 ? 137.068 55.737 72.884 1.00 25.27 280 PHE D C 1
ATOM 12658 O O . PHE D 1 283 ? 136.763 55.028 73.838 1.00 25.82 280 PHE D O 1
ATOM 12666 N N . LEU D 1 284 ? 138.331 55.939 72.497 1.00 26.35 281 LEU D N 1
ATOM 12667 C CA . LEU D 1 284 ? 139.471 55.338 73.167 1.00 26.29 281 LEU D CA 1
ATOM 12668 C C . LEU D 1 284 ? 139.507 55.705 74.631 1.00 27.26 281 LEU D C 1
ATOM 12669 O O . LEU D 1 284 ? 139.728 54.843 75.491 1.00 27.03 281 LEU D O 1
ATOM 12674 N N . ASP D 1 285 ? 139.295 56.991 74.916 1.00 27.77 282 ASP D N 1
ATOM 12675 C CA . ASP D 1 285 ? 139.336 57.474 76.283 1.00 28.71 282 ASP D CA 1
ATOM 12676 C C . ASP D 1 285 ? 138.129 56.940 77.097 1.00 27.85 282 ASP D C 1
ATOM 12677 O O . ASP D 1 285 ? 138.257 56.629 78.279 1.00 27.97 282 ASP D O 1
ATOM 12682 N N . GLY D 1 286 ? 136.972 56.773 76.457 1.00 27.38 283 GLY D N 1
ATOM 12683 C CA . GLY D 1 286 ? 135.830 56.105 77.111 1.00 25.74 283 GLY D CA 1
ATOM 12684 C C . GLY D 1 286 ? 136.092 54.634 77.410 1.00 24.65 283 GLY D C 1
ATOM 12685 O O . GLY D 1 286 ? 135.733 54.135 78.474 1.00 24.25 283 GLY D O 1
ATOM 12686 N N . LEU D 1 287 ? 136.697 53.936 76.450 1.00 24.20 284 LEU D N 1
ATOM 12687 C CA . LEU D 1 287 ? 137.228 52.578 76.666 1.00 23.72 284 LEU D CA 1
ATOM 12688 C C . LEU D 1 287 ? 138.141 52.460 77.894 1.00 23.56 284 LEU D C 1
ATOM 12689 O O . LEU D 1 287 ? 137.946 51.590 78.739 1.00 22.90 284 LEU D O 1
ATOM 12694 N N . LYS D 1 288 ? 139.147 53.317 77.965 1.00 24.51 285 LYS D N 1
ATOM 12695 C CA . LYS D 1 288 ? 140.080 53.348 79.100 1.00 26.44 285 LYS D CA 1
ATOM 12696 C C . LYS D 1 288 ? 139.361 53.509 80.437 1.00 26.52 285 LYS D C 1
ATOM 12697 O O . LYS D 1 288 ? 139.569 52.728 81.368 1.00 26.70 285 LYS D O 1
ATOM 12703 N N . THR D 1 289 ? 138.534 54.541 80.532 1.00 27.14 286 THR D N 1
ATOM 12704 C CA . THR D 1 289 ? 137.764 54.801 81.742 1.00 27.93 286 THR D CA 1
ATOM 12705 C C . THR D 1 289 ? 136.877 53.581 82.111 1.00 27.22 286 THR D C 1
ATOM 12706 O O . THR D 1 289 ? 136.914 53.104 83.238 1.00 27.25 286 THR D O 1
ATOM 12710 N N . ALA D 1 290 ? 136.121 53.052 81.155 1.00 26.92 287 ALA D N 1
ATOM 12711 C CA . ALA D 1 290 ? 135.172 51.981 81.468 1.00 27.15 287 ALA D CA 1
ATOM 12712 C C . ALA D 1 290 ? 135.821 50.708 82.035 1.00 27.80 287 ALA D C 1
ATOM 12713 O O . ALA D 1 290 ? 135.231 50.030 82.901 1.00 28.52 287 ALA D O 1
ATOM 12715 N N . ILE D 1 291 ? 137.022 50.375 81.576 1.00 27.80 288 ILE D N 1
ATOM 12716 C CA . ILE D 1 291 ? 137.665 49.164 82.079 1.00 28.37 288 ILE D CA 1
ATOM 12717 C C . ILE D 1 291 ? 138.203 49.244 83.513 1.00 28.88 288 ILE D C 1
ATOM 12718 O O . ILE D 1 291 ? 138.414 48.200 84.155 1.00 28.65 288 ILE D O 1
ATOM 12723 N N . THR D 1 292 ? 138.400 50.467 84.016 1.00 29.33 289 THR D N 1
ATOM 12724 C CA . THR D 1 292 ? 138.824 50.663 85.402 1.00 30.02 289 THR D CA 1
ATOM 12725 C C . THR D 1 292 ? 137.684 50.372 86.377 1.00 30.41 289 THR D C 1
ATOM 12726 O O . THR D 1 292 ? 137.928 50.248 87.570 1.00 31.37 289 THR D O 1
ATOM 12730 N N . ARG D 1 293 ? 136.453 50.276 85.868 1.00 30.39 290 ARG D N 1
ATOM 12731 C CA . ARG D 1 293 ? 135.255 50.072 86.694 1.00 31.17 290 ARG D CA 1
ATOM 12732 C C . ARG D 1 293 ? 134.848 48.606 86.835 1.00 30.59 290 ARG D C 1
ATOM 12733 O O . ARG D 1 293 ? 133.842 48.299 87.495 1.00 30.81 290 ARG D O 1
ATOM 12741 N N . PHE D 1 294 ? 135.597 47.715 86.184 1.00 29.79 291 PHE D N 1
ATOM 12742 C CA . PHE D 1 294 ? 135.401 46.274 86.333 1.00 29.14 291 PHE D CA 1
ATOM 12743 C C . PHE D 1 294 ? 135.649 45.908 87.782 1.00 29.88 291 PHE D C 1
ATOM 12744 O O . PHE D 1 294 ? 136.517 46.504 88.438 1.00 30.80 291 PHE D O 1
ATOM 12752 N N . ARG D 1 295 ? 134.857 44.965 88.285 1.00 29.57 292 ARG D N 1
ATOM 12753 C CA . ARG D 1 295 ? 135.113 44.362 89.580 1.00 30.64 292 ARG D CA 1
ATOM 12754 C C . ARG D 1 295 ? 135.576 42.929 89.301 1.00 29.39 292 ARG D C 1
ATOM 12755 O O . ARG D 1 295 ? 134.770 42.029 89.101 1.00 29.31 292 ARG D O 1
ATOM 12763 N N . ILE D 1 296 ? 136.888 42.741 89.283 1.00 28.97 293 ILE D N 1
ATOM 12764 C CA . ILE D 1 296 ? 137.513 41.472 88.919 1.00 27.84 293 ILE D CA 1
ATOM 12765 C C . ILE D 1 296 ? 137.809 40.614 90.153 1.00 28.23 293 ILE D C 1
ATOM 12766 O O . ILE D 1 296 ? 1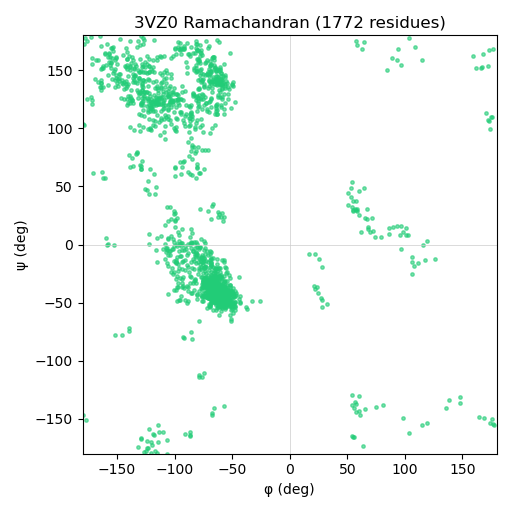38.457 41.069 91.096 1.00 29.02 293 ILE D O 1
ATOM 12771 N N . GLY D 1 297 ? 137.311 39.380 90.164 1.00 27.46 294 GLY D N 1
ATOM 12772 C CA . GLY D 1 297 ? 137.493 38.521 91.336 1.00 27.64 294 GLY D CA 1
ATOM 12773 C C . GLY D 1 297 ? 136.826 37.167 91.232 1.00 27.04 294 GLY D C 1
ATOM 12774 O O . GLY D 1 297 ? 136.607 36.675 90.127 1.00 26.13 294 GLY D O 1
ATOM 12775 N N . ASN D 1 298 ? 136.523 36.585 92.395 1.00 27.50 295 ASN D N 1
ATOM 12776 C CA . ASN D 1 298 ? 135.856 35.282 92.544 1.00 28.19 295 ASN D CA 1
ATOM 12777 C C . ASN D 1 298 ? 134.533 35.322 91.822 1.00 27.25 295 ASN D C 1
ATOM 12778 O O . ASN D 1 298 ? 133.647 36.065 92.217 1.00 27.86 295 ASN D O 1
ATOM 12783 N N . PRO D 1 299 ? 134.399 34.557 90.733 1.00 27.69 296 PRO D N 1
ATOM 12784 C CA . PRO D 1 299 ? 133.197 34.660 89.904 1.00 28.07 296 PRO D CA 1
ATOM 12785 C C . PRO D 1 299 ? 131.890 34.247 90.606 1.00 29.72 296 PRO D C 1
ATOM 12786 O O . PRO D 1 299 ? 130.806 34.626 90.155 1.00 30.37 296 PRO D O 1
ATOM 12790 N N . LEU D 1 300 ? 131.991 33.476 91.682 1.00 31.49 297 LEU D N 1
ATOM 12791 C CA . LEU D 1 300 ? 130.829 33.141 92.510 1.00 33.67 297 LEU D CA 1
ATOM 12792 C C . LEU D 1 300 ? 130.389 34.296 93.430 1.00 35.51 297 LEU D C 1
ATOM 12793 O O . LEU D 1 300 ? 129.290 34.255 93.983 1.00 36.42 297 LEU D O 1
ATOM 12798 N N . ASP D 1 301 ? 131.244 35.299 93.606 1.00 37.41 298 ASP D N 1
ATOM 12799 C CA . ASP D 1 301 ? 130.958 36.428 94.512 1.00 39.91 298 ASP D CA 1
ATOM 12800 C C . ASP D 1 301 ? 129.895 37.387 93.970 1.00 40.45 298 ASP D C 1
ATOM 12801 O O . ASP D 1 301 ? 129.411 37.260 92.827 1.00 39.91 298 ASP D O 1
ATOM 12806 N N . ARG D 1 302 ? 129.542 38.354 94.814 1.00 41.74 299 ARG D N 1
ATOM 12807 C CA . ARG D 1 302 ? 128.366 39.198 94.590 1.00 42.48 299 ARG D CA 1
ATOM 12808 C C . ARG D 1 302 ? 128.657 40.275 93.559 1.00 41.30 299 ARG D C 1
ATOM 12809 O O . ARG D 1 302 ? 128.100 40.290 92.444 1.00 39.94 299 ARG D O 1
ATOM 12817 N N . ASP D 1 303 ? 129.563 41.161 93.955 1.00 41.10 300 ASP D N 1
ATOM 12818 C CA . ASP D 1 303 ? 129.898 42.319 93.169 1.00 40.69 300 ASP D CA 1
ATOM 12819 C C . ASP D 1 303 ? 130.748 41.990 91.927 1.00 38.11 300 ASP D C 1
ATOM 12820 O O . ASP D 1 303 ? 131.095 42.912 91.202 1.00 38.53 300 ASP D O 1
ATOM 12825 N N . THR D 1 304 ? 131.062 40.709 91.670 1.00 35.03 301 THR D N 1
ATOM 12826 C CA . THR D 1 304 ? 132.019 40.337 90.605 1.00 31.75 301 THR D CA 1
ATOM 12827 C C . THR D 1 304 ? 131.462 40.524 89.197 1.00 30.14 301 THR D C 1
ATOM 12828 O O . THR D 1 304 ? 130.448 39.920 88.847 1.00 29.44 301 THR D O 1
ATOM 12832 N N . THR D 1 305 ? 132.145 41.346 88.398 1.00 28.19 302 THR D N 1
ATOM 12833 C CA . THR D 1 305 ? 131.791 41.543 86.991 1.00 26.72 302 THR D CA 1
ATOM 12834 C C . THR D 1 305 ? 132.590 40.668 86.018 1.00 25.88 302 THR D C 1
ATOM 12835 O O . THR D 1 305 ? 132.102 40.351 84.944 1.00 25.27 302 THR D O 1
ATOM 12839 N N . HIS D 1 306 ? 133.819 40.314 86.393 1.00 25.47 303 HIS D N 1
ATOM 12840 C CA . HIS D 1 306 ? 134.731 39.540 85.547 1.00 24.71 303 HIS D CA 1
ATOM 12841 C C . HIS D 1 306 ? 135.521 38.535 86.369 1.00 24.26 303 HIS D C 1
ATOM 12842 O O . HIS D 1 306 ? 136.234 38.921 87.279 1.00 25.07 303 HIS D O 1
ATOM 12849 N N . GLY D 1 307 ? 135.390 37.252 86.060 1.00 23.66 304 GLY D N 1
ATOM 12850 C CA . GLY D 1 307 ? 136.177 36.220 86.752 1.00 24.02 304 GLY D CA 1
ATOM 12851 C C . GLY D 1 307 ? 137.544 36.009 86.107 1.00 23.80 304 GLY D C 1
ATOM 12852 O O . GLY D 1 307 ? 137.996 36.846 85.313 1.00 24.07 304 GLY D O 1
ATOM 12853 N N . PRO D 1 308 ? 138.221 34.890 86.421 1.00 23.40 305 PRO D N 1
ATOM 12854 C CA . PRO D 1 308 ? 139.457 34.680 85.666 1.00 23.40 305 PRO D CA 1
ATOM 12855 C C . PRO D 1 308 ? 139.194 34.223 84.227 1.00 22.64 305 PRO D C 1
ATOM 12856 O O . PRO D 1 308 ? 138.046 33.995 83.841 1.00 21.22 305 PRO D O 1
ATOM 12868 N N . SER D 1 310 ? 139.483 31.090 81.609 1.00 22.44 307 SER D N 1
ATOM 12869 C CA . SER D 1 310 ? 139.012 29.718 81.794 1.00 22.11 307 SER D CA 1
ATOM 12870 C C . SER D 1 310 ? 140.120 28.730 82.117 1.00 22.42 307 SER D C 1
ATOM 12871 O O . SER D 1 310 ? 139.859 27.666 82.703 1.00 22.93 307 SER D O 1
ATOM 12874 N N . SER D 1 311 ? 141.351 29.054 81.724 1.00 21.78 308 SER D N 1
ATOM 12875 C CA . SER D 1 311 ? 142.463 28.121 81.903 1.00 21.26 308 SER D CA 1
ATOM 12876 C C . SER D 1 311 ? 143.806 28.840 81.835 1.00 21.25 308 SER D C 1
ATOM 12877 O O . SER D 1 311 ? 143.894 29.992 81.359 1.00 21.12 308 SER D O 1
ATOM 12880 N N . LEU D 1 312 ? 144.856 28.164 82.285 1.00 20.85 309 LEU D N 1
ATOM 12881 C CA . LEU D 1 312 ? 146.225 28.684 82.116 1.00 21.16 309 LEU D CA 1
ATOM 12882 C C . LEU D 1 312 ? 146.505 28.948 80.628 1.00 21.15 309 LEU D C 1
ATOM 12883 O O . LEU D 1 312 ? 146.969 30.024 80.252 1.00 21.76 309 LEU D O 1
ATOM 12888 N N . ARG D 1 313 ? 146.163 27.965 79.800 1.00 21.96 310 ARG D N 1
ATOM 12889 C CA . ARG D 1 313 ? 146.267 28.023 78.342 1.00 22.63 310 ARG D CA 1
ATOM 12890 C C . ARG D 1 313 ? 145.616 29.265 77.725 1.00 22.37 310 ARG D C 1
ATOM 12891 O O . ARG D 1 313 ? 146.279 30.000 77.006 1.00 23.18 310 ARG D O 1
ATOM 12899 N N . ALA D 1 314 ? 144.330 29.494 77.997 1.00 21.92 311 ALA D N 1
ATOM 12900 C CA . ALA D 1 314 ? 143.633 30.662 77.466 1.00 21.85 311 ALA D CA 1
ATOM 12901 C C . ALA D 1 314 ? 144.255 32.001 77.907 1.00 23.22 311 ALA D C 1
ATOM 12902 O O . ALA D 1 314 ? 144.330 32.952 77.114 1.00 23.05 311 ALA D O 1
ATOM 12912 N N . GLU D 1 316 ? 147.533 32.415 78.893 1.00 25.83 313 GLU D N 1
ATOM 12913 C CA . GLU D 1 316 ? 148.853 32.504 78.229 1.00 26.52 313 GLU D CA 1
ATOM 12914 C C . GLU D 1 316 ? 148.797 32.891 76.748 1.00 25.69 313 GLU D C 1
ATOM 12915 O O . GLU D 1 316 ? 149.671 33.606 76.254 1.00 25.92 313 GLU D O 1
ATOM 12921 N N . LEU D 1 317 ? 147.772 32.427 76.045 1.00 24.34 314 LEU D N 1
ATOM 12922 C CA . LEU D 1 317 ? 147.637 32.783 74.641 1.00 24.28 314 LEU D CA 1
ATOM 12923 C C . LEU D 1 317 ? 147.332 34.283 74.440 1.00 23.01 314 LEU D C 1
ATOM 12924 O O . LEU D 1 317 ? 147.968 34.934 73.619 1.00 23.29 314 LEU D O 1
ATOM 12929 N N . ALA D 1 318 ? 146.384 34.827 75.201 1.00 22.24 315 ALA D N 1
ATOM 12930 C CA . ALA D 1 318 ? 146.001 36.237 75.081 1.00 21.76 315 ALA D CA 1
ATOM 12931 C C . ALA D 1 318 ? 147.119 37.181 75.528 1.00 22.15 315 ALA D C 1
ATOM 12932 O O . ALA D 1 318 ? 147.298 38.245 74.951 1.00 22.71 315 ALA D O 1
ATOM 12934 N N . LEU D 1 319 ? 147.871 36.784 76.543 1.00 22.36 316 LEU D N 1
ATOM 12935 C CA . LEU D 1 319 ? 149.047 37.529 76.976 1.00 23.47 316 LEU D CA 1
ATOM 12936 C C . LEU D 1 319 ? 150.154 37.490 75.911 1.00 24.21 316 LEU D C 1
ATOM 12937 O O . LEU D 1 319 ? 150.779 38.508 75.643 1.00 24.24 316 LEU D O 1
ATOM 12942 N N . ASP D 1 320 ? 150.375 36.321 75.302 1.00 24.60 317 ASP D N 1
ATOM 12943 C CA . ASP D 1 320 ? 151.368 36.187 74.241 1.00 25.80 317 ASP D CA 1
ATOM 12944 C C . ASP D 1 320 ? 150.949 36.911 72.944 1.00 25.43 317 ASP D C 1
ATOM 12945 O O . ASP D 1 320 ? 151.796 37.476 72.235 1.00 25.36 317 ASP D O 1
ATOM 12950 N N . GLN D 1 321 ? 149.652 36.882 72.625 1.00 24.34 318 GLN D N 1
ATOM 12951 C CA . GLN D 1 321 ? 149.144 37.654 71.475 1.00 23.92 318 GLN D CA 1
ATOM 12952 C C . GLN D 1 321 ? 149.341 39.153 71.694 1.00 24.11 318 GLN D C 1
ATOM 12953 O O . GLN D 1 321 ? 149.699 39.862 70.769 1.00 24.14 318 GLN D O 1
ATOM 12959 N N . THR D 1 322 ? 149.126 39.617 72.927 1.00 24.26 319 THR D N 1
ATOM 12960 C CA . THR D 1 322 ? 149.364 41.018 73.317 1.00 24.38 319 THR D CA 1
ATOM 12961 C C . THR D 1 322 ? 150.849 41.380 73.164 1.00 25.56 319 THR D C 1
ATOM 12962 O O . THR D 1 322 ? 151.185 42.473 72.701 1.00 25.76 319 THR D O 1
ATOM 12966 N N . ALA D 1 323 ? 151.735 40.462 73.556 1.00 26.15 320 ALA D N 1
ATOM 12967 C CA . ALA D 1 323 ? 153.184 40.713 73.482 1.00 28.13 320 ALA D CA 1
ATOM 12968 C C . ALA D 1 323 ? 153.671 40.649 72.032 1.00 28.82 320 ALA D C 1
ATOM 12969 O O . ALA D 1 323 ? 154.608 41.348 71.667 1.00 30.16 320 ALA D O 1
ATOM 12971 N N . GLU D 1 324 ? 153.017 39.813 71.223 1.00 28.86 321 GLU D N 1
ATOM 12972 C CA . GLU D 1 324 ? 153.303 39.676 69.790 1.00 29.99 321 GLU D CA 1
ATOM 12973 C C . GLU D 1 324 ? 152.918 40.975 69.083 1.00 28.79 321 GLU D C 1
ATOM 12974 O O . GLU D 1 324 ? 153.664 41.492 68.247 1.00 29.71 321 GLU D O 1
ATOM 12980 N N . ALA D 1 325 ? 151.755 41.502 69.450 1.00 27.39 322 ALA D N 1
ATOM 12981 C CA . ALA D 1 325 ? 151.219 42.720 68.877 1.00 26.75 322 ALA D CA 1
ATOM 12982 C C . ALA D 1 325 ? 152.103 43.947 69.155 1.00 27.06 322 ALA D C 1
ATOM 12983 O O . ALA D 1 325 ? 152.355 44.727 68.240 1.00 26.13 322 ALA D O 1
ATOM 12985 N N . VAL D 1 326 ? 152.540 44.105 70.408 1.00 27.34 323 VAL D N 1
ATOM 12986 C CA . VAL D 1 326 ? 153.412 45.206 70.817 1.00 29.03 323 VAL D CA 1
ATOM 12987 C C . VAL D 1 326 ? 154.750 45.200 70.052 1.00 30.79 323 VAL D C 1
ATOM 12988 O O . VAL D 1 326 ? 155.129 46.218 69.466 1.00 31.20 323 VAL D O 1
ATOM 12992 N N . LYS D 1 327 ? 155.449 44.060 70.033 1.00 31.92 324 LYS D N 1
ATOM 12993 C CA . LYS D 1 327 ? 156.736 43.980 69.323 1.00 33.78 324 LYS D CA 1
ATOM 12994 C C . LYS D 1 327 ? 156.556 44.212 67.815 1.00 33.39 324 LYS D C 1
ATOM 12995 O O . LYS D 1 327 ? 157.480 44.663 67.125 1.00 34.48 324 LYS D O 1
ATOM 13001 N N . GLY D 1 328 ? 155.352 43.920 67.327 1.00 32.11 325 GLY D N 1
ATOM 13002 C CA . GLY D 1 328 ? 155.000 44.157 65.938 1.00 31.16 325 GLY D CA 1
ATOM 13003 C C . GLY D 1 328 ? 154.729 45.618 65.646 1.00 30.80 325 GLY D C 1
ATOM 13004 O O . GLY D 1 328 ? 154.580 45.989 64.493 1.00 31.02 325 GLY D O 1
ATOM 13005 N N . GLY D 1 329 ? 154.632 46.441 66.688 1.00 30.85 326 GLY D N 1
ATOM 13006 C CA . GLY D 1 329 ? 154.431 47.883 66.511 1.00 31.74 326 GLY D CA 1
ATOM 13007 C C . GLY D 1 329 ? 153.249 48.510 67.232 1.00 31.59 326 GLY D C 1
ATOM 13008 O O . GLY D 1 329 ? 153.154 49.738 67.325 1.00 31.61 326 GLY D O 1
ATOM 13009 N N . ALA D 1 330 ? 152.347 47.677 67.753 1.00 30.91 327 ALA D N 1
ATOM 13010 C CA . ALA D 1 330 ? 151.166 48.182 68.455 1.00 30.48 327 ALA D CA 1
ATOM 13011 C C . ALA D 1 330 ? 151.527 48.933 69.732 1.00 30.79 327 ALA D C 1
ATOM 13012 O O . ALA D 1 330 ? 152.564 48.679 70.352 1.00 31.21 327 ALA D O 1
ATOM 13014 N N . THR D 1 331 ? 150.660 49.859 70.115 1.00 30.58 328 THR D N 1
ATOM 13015 C CA . THR D 1 331 ? 150.808 50.569 71.380 1.00 31.46 328 THR D CA 1
ATOM 13016 C C . THR D 1 331 ? 149.999 49.851 72.443 1.00 30.78 328 THR D C 1
ATOM 13017 O O . THR D 1 331 ? 148.818 49.542 72.232 1.00 30.52 328 THR D O 1
ATOM 13021 N N . LEU D 1 332 ? 150.631 49.597 73.581 1.00 31.07 329 LEU D N 1
ATOM 13022 C CA . LEU D 1 332 ? 149.943 49.064 74.741 1.00 30.86 329 LEU D CA 1
ATOM 13023 C C . LEU D 1 332 ? 149.365 50.217 75.553 1.00 30.87 329 LEU D C 1
ATOM 13024 O O . LEU D 1 332 ? 150.096 50.935 76.224 1.00 31.80 329 LEU D O 1
ATOM 13029 N N . VAL D 1 333 ? 148.050 50.380 75.488 1.00 29.90 330 VAL D N 1
ATOM 13030 C CA . VAL D 1 333 ? 147.353 51.514 76.106 1.00 29.62 330 VAL D CA 1
ATOM 13031 C C . VAL D 1 333 ? 146.934 51.227 77.565 1.00 29.18 330 VAL D C 1
ATOM 13032 O O . VAL D 1 333 ? 146.947 52.117 78.412 1.00 29.06 330 VAL D O 1
ATOM 13036 N N . ALA D 1 334 ? 146.561 49.979 77.837 1.00 27.90 331 ALA D N 1
ATOM 13037 C CA . ALA D 1 334 ? 146.188 49.527 79.174 1.00 27.46 331 ALA D CA 1
ATOM 13038 C C . ALA D 1 334 ? 146.425 48.023 79.268 1.00 26.83 331 ALA D C 1
ATOM 13039 O O . ALA D 1 334 ? 146.441 47.330 78.244 1.00 26.15 331 ALA D O 1
ATOM 13041 N N . GLY D 1 335 ? 146.589 47.532 80.497 1.00 26.69 332 GLY D N 1
ATOM 13042 C CA . GLY D 1 335 ? 146.748 46.097 80.776 1.00 26.82 332 GLY D CA 1
ATOM 13043 C C . GLY D 1 335 ? 148.018 45.459 80.228 1.00 27.30 332 GLY D C 1
ATOM 13044 O O . GLY D 1 335 ? 149.091 46.072 80.233 1.00 27.65 332 GLY D O 1
ATOM 13045 N N . GLY D 1 336 ? 147.888 44.225 79.751 1.00 27.09 333 GLY D N 1
ATOM 13046 C CA . GLY D 1 336 ? 149.002 43.505 79.142 1.00 27.76 333 GLY D CA 1
ATOM 13047 C C . GLY D 1 336 ? 149.741 42.543 80.062 1.00 28.63 333 GLY D C 1
ATOM 13048 O O . GLY D 1 336 ? 150.660 41.844 79.611 1.00 28.99 333 GLY D O 1
ATOM 13049 N N . LYS D 1 337 ? 149.362 42.501 81.341 1.00 29.03 334 LYS D N 1
ATOM 13050 C CA . LYS D 1 337 ? 150.032 41.629 82.317 1.00 30.88 334 LYS D CA 1
ATOM 13051 C C . LYS D 1 337 ? 149.085 40.693 83.070 1.00 30.57 334 LYS D C 1
ATOM 13052 O O . LYS D 1 337 ? 147.874 40.945 83.165 1.00 30.19 334 LYS D O 1
ATOM 13058 N N . ARG D 1 338 ? 149.646 39.597 83.579 1.00 31.52 335 ARG D N 1
ATOM 13059 C CA . ARG D 1 338 ? 148.980 38.768 84.574 1.00 32.65 335 ARG D CA 1
ATOM 13060 C C . ARG D 1 338 ? 148.619 39.638 85.788 1.00 34.63 335 ARG D C 1
ATOM 13061 O O . ARG D 1 338 ? 149.337 40.580 86.122 1.00 35.29 335 ARG D O 1
ATOM 13077 N N . ASP D 1 340 ? 148.432 39.931 89.790 1.00 39.37 337 ASP D N 1
ATOM 13078 C CA . ASP D 1 340 ? 149.178 39.388 90.903 1.00 39.41 337 ASP D CA 1
ATOM 13079 C C . ASP D 1 340 ? 148.257 38.816 91.992 1.00 38.34 337 ASP D C 1
ATOM 13080 O O . ASP D 1 340 ? 148.037 39.452 93.029 1.00 38.69 337 ASP D O 1
ATOM 13085 N N . ARG D 1 341 ? 147.742 37.611 91.739 1.00 36.61 338 ARG D N 1
ATOM 13086 C CA . ARG D 1 341 ? 146.857 36.872 92.653 1.00 35.19 338 ARG D CA 1
ATOM 13087 C C . ARG D 1 341 ? 146.622 35.451 92.148 1.00 33.70 338 ARG D C 1
ATOM 13088 O O . ARG D 1 341 ? 146.809 35.176 90.967 1.00 32.27 338 ARG D O 1
ATOM 13096 N N . LYS D 1 342 ? 146.185 34.569 93.049 1.00 32.81 339 LYS D N 1
ATOM 13097 C CA . LYS D 1 342 ? 145.826 33.192 92.699 1.00 31.62 339 LYS D CA 1
ATOM 13098 C C . LYS D 1 342 ? 144.672 33.128 91.681 1.00 29.74 339 LYS D C 1
ATOM 13099 O O . LYS D 1 342 ? 143.718 33.901 91.746 1.00 28.93 339 LYS D O 1
ATOM 13105 N N . GLY D 1 343 ? 144.768 32.190 90.743 1.00 28.58 340 GLY D N 1
ATOM 13106 C CA . GLY D 1 343 ? 143.815 32.117 89.645 1.00 26.78 340 GLY D CA 1
ATOM 13107 C C . GLY D 1 343 ? 144.319 32.792 88.386 1.00 25.76 340 GLY D C 1
ATOM 13108 O O . GLY D 1 343 ? 145.130 33.717 88.440 1.00 26.54 340 GLY D O 1
ATOM 13109 N N . PHE D 1 344 ? 143.803 32.341 87.252 1.00 24.60 341 PHE D N 1
ATOM 13110 C CA . PHE D 1 344 ? 144.200 32.827 85.932 1.00 24.13 341 PHE D CA 1
ATOM 13111 C C . PHE D 1 344 ? 143.564 34.180 85.533 1.00 23.96 341 PHE D C 1
ATOM 13112 O O . PHE D 1 344 ? 142.828 34.272 84.540 1.00 23.61 341 PHE D O 1
ATOM 13120 N N . PHE D 1 345 ? 143.862 35.217 86.319 1.00 24.43 342 PHE D N 1
ATOM 13121 C CA . PHE D 1 345 ? 143.357 36.575 86.114 1.00 24.85 342 PHE D CA 1
ATOM 13122 C C . PHE D 1 345 ? 144.372 37.392 85.331 1.00 26.48 342 PHE D C 1
ATOM 13123 O O . PHE D 1 345 ? 145.569 37.409 85.675 1.00 26.33 342 PHE D O 1
ATOM 13139 N N . GLU D 1 347 ? 144.922 41.384 83.359 1.00 27.91 344 GLU D N 1
ATOM 13140 C CA . GLU D 1 347 ? 144.449 42.747 83.230 1.00 27.42 344 GLU D CA 1
ATOM 13141 C C . GLU D 1 347 ? 143.678 42.942 81.925 1.00 26.05 344 GLU D C 1
ATOM 13142 O O . GLU D 1 347 ? 144.083 42.434 80.874 1.00 25.34 344 GLU D O 1
ATOM 13148 N N . PRO D 1 348 ? 142.533 43.641 81.999 1.00 25.21 345 PRO D N 1
ATOM 13149 C CA . PRO D 1 348 ? 141.865 44.065 80.772 1.00 24.03 345 PRO D CA 1
ATOM 13150 C C . PRO D 1 348 ? 142.809 44.954 79.969 1.00 23.03 345 PRO D C 1
ATOM 13151 O O . PRO D 1 348 ? 143.504 45.788 80.525 1.00 23.45 345 PRO D O 1
ATOM 13155 N N . THR D 1 349 ? 142.835 44.752 78.664 1.00 22.02 346 THR D N 1
ATOM 13156 C CA . THR D 1 349 ? 143.899 45.268 77.833 1.00 21.09 346 THR D CA 1
ATOM 13157 C C . THR D 1 349 ? 143.342 45.998 76.616 1.00 19.99 346 THR D C 1
ATOM 13158 O O . THR D 1 349 ? 142.327 45.601 76.062 1.00 19.35 346 THR D O 1
ATOM 13162 N N . ILE D 1 350 ? 144.006 47.081 76.225 1.00 20.26 347 ILE D N 1
ATOM 13163 C CA . ILE D 1 350 ? 143.659 47.833 75.022 1.00 19.99 347 ILE D CA 1
ATOM 13164 C C . ILE D 1 350 ? 144.928 48.012 74.181 1.00 20.48 347 ILE D C 1
ATOM 13165 O O . ILE D 1 350 ? 145.984 48.345 74.705 1.00 19.66 347 ILE D O 1
ATOM 13170 N N . LEU D 1 351 ? 144.798 47.744 72.882 1.00 21.09 348 LEU D N 1
ATOM 13171 C CA . LEU D 1 351 ? 145.864 47.951 71.916 1.00 22.96 348 LEU D CA 1
ATOM 13172 C C . LEU D 1 351 ? 145.424 48.891 70.820 1.00 23.37 348 LEU D C 1
ATOM 13173 O O . LEU D 1 351 ? 144.283 48.835 70.369 1.00 23.77 348 LEU D O 1
ATOM 13178 N N . THR D 1 352 ? 146.344 49.744 70.388 1.00 24.47 349 THR D N 1
ATOM 13179 C CA . THR D 1 352 ? 146.120 50.659 69.274 1.00 24.57 349 THR D CA 1
ATOM 13180 C C . THR D 1 352 ? 147.304 50.514 68.306 1.00 25.96 349 THR D C 1
ATOM 13181 O O . THR D 1 352 ? 148.267 49.809 68.623 1.00 25.98 349 THR D O 1
ATOM 13185 N N . ASP D 1 353 ? 147.214 51.141 67.125 1.00 26.89 350 ASP D N 1
ATOM 13186 C CA . ASP D 1 353 ? 148.285 51.116 66.110 1.00 28.43 350 ASP D CA 1
ATOM 13187 C C . ASP D 1 353 ? 148.642 49.686 65.679 1.00 28.44 350 ASP D C 1
ATOM 13188 O O . ASP D 1 353 ? 149.819 49.362 65.450 1.00 28.85 350 ASP D O 1
ATOM 13193 N N . VAL D 1 354 ? 147.623 48.832 65.593 1.00 27.65 351 VAL D N 1
ATOM 13194 C CA . VAL D 1 354 ? 147.781 47.494 65.051 1.00 27.65 351 VAL D CA 1
ATOM 13195 C C . VAL D 1 354 ? 147.598 47.667 63.550 1.00 28.84 351 VAL D C 1
ATOM 13196 O O . VAL D 1 354 ? 146.476 47.840 63.080 1.00 28.44 351 VAL D O 1
ATOM 13200 N N . SER D 1 355 ? 148.701 47.656 62.802 1.00 30.46 352 SER D N 1
ATOM 13201 C CA . SER D 1 355 ? 148.638 47.832 61.359 1.00 31.67 352 SER D CA 1
ATOM 13202 C C . SER D 1 355 ? 148.381 46.521 60.615 1.00 32.34 352 SER D C 1
ATOM 13203 O O . SER D 1 355 ? 148.435 45.432 61.194 1.00 31.23 352 SER D O 1
ATOM 13206 N N . LYS D 1 356 ? 148.114 46.644 59.316 1.00 33.98 353 LYS D N 1
ATOM 13207 C CA . LYS D 1 356 ? 147.893 45.510 58.416 1.00 35.40 353 LYS D CA 1
ATOM 13208 C C . LYS D 1 356 ? 149.012 44.455 58.488 1.00 36.46 353 LYS D C 1
ATOM 13209 O O . LYS D 1 356 ? 148.771 43.264 58.239 1.00 36.97 353 LYS D O 1
ATOM 13215 N N . ASP D 1 357 ? 150.227 44.900 58.817 1.00 37.30 354 ASP D N 1
ATOM 13216 C CA . ASP D 1 357 ? 151.416 44.044 58.886 1.00 38.45 354 ASP D CA 1
ATOM 13217 C C . ASP D 1 357 ? 151.656 43.388 60.254 1.00 37.58 354 ASP D C 1
ATOM 13218 O O . ASP D 1 357 ? 152.551 42.537 60.393 1.00 37.58 354 ASP D O 1
ATOM 13223 N N . ASN D 1 358 ? 150.885 43.808 61.256 1.00 36.14 355 ASN D N 1
ATOM 13224 C CA . ASN D 1 358 ? 151.063 43.332 62.618 1.00 35.59 355 ASN D CA 1
ATOM 13225 C C . ASN D 1 358 ? 150.689 41.838 62.717 1.00 35.45 355 ASN D C 1
ATOM 13226 O O . ASN D 1 358 ? 149.647 41.405 62.175 1.00 34.63 355 ASN D O 1
ATOM 13231 N N . PRO D 1 359 ? 151.544 41.042 63.398 1.00 35.55 356 PRO D N 1
ATOM 13232 C CA . PRO D 1 359 ? 151.330 39.588 63.479 1.00 35.05 356 PRO D CA 1
ATOM 13233 C C . PRO D 1 359 ? 149.982 39.196 64.111 1.00 33.67 356 PRO D C 1
ATOM 13234 O O . PRO D 1 359 ? 149.548 38.045 63.993 1.00 33.11 356 PRO D O 1
ATOM 13238 N N . VAL D 1 360 ? 149.325 40.162 64.741 1.00 32.59 357 VAL D N 1
ATOM 13239 C CA . VAL D 1 360 ? 148.044 39.956 65.394 1.00 31.67 357 VAL D CA 1
ATOM 13240 C C . VAL D 1 360 ? 146.848 40.409 64.521 1.00 30.84 357 VAL D C 1
ATOM 13241 O O . VAL D 1 360 ? 145.688 40.055 64.799 1.00 29.99 357 VAL D O 1
ATOM 13245 N N . PHE D 1 361 ? 147.143 41.156 63.453 1.00 30.71 358 PHE D N 1
ATOM 13246 C CA . PHE D 1 361 ? 146.107 41.726 62.562 1.00 29.94 358 PHE D CA 1
ATOM 13247 C C . PHE D 1 361 ? 145.002 40.746 62.142 1.00 28.88 358 PHE D C 1
ATOM 13248 O O . PHE D 1 361 ? 143.824 41.119 62.126 1.00 27.64 358 PHE D O 1
ATOM 13256 N N . TYR D 1 362 ? 145.383 39.504 61.817 1.00 28.92 359 TYR D N 1
ATOM 13257 C CA . TYR D 1 362 ? 144.418 38.496 61.349 1.00 28.77 359 TYR D CA 1
ATOM 13258 C C . TYR D 1 362 ? 144.092 37.437 62.394 1.00 28.77 359 TYR D C 1
ATOM 13259 O O . TYR D 1 362 ? 143.366 36.486 62.106 1.00 28.47 359 TYR D O 1
ATOM 13268 N N . GLN D 1 363 ? 144.620 37.609 63.599 1.00 29.15 360 GLN D N 1
ATOM 13269 C CA . GLN D 1 363 ? 144.442 36.616 64.646 1.00 29.30 360 GLN D CA 1
ATOM 13270 C C . GLN D 1 363 ? 143.101 36.797 65.380 1.00 29.20 360 GLN D C 1
ATOM 13271 O O . GLN D 1 363 ? 142.548 37.914 65.462 1.00 28.97 360 GLN D O 1
ATOM 13277 N N . GLU D 1 364 ? 142.555 35.690 65.872 1.00 29.31 361 GLU D N 1
ATOM 13278 C CA . GLU D 1 364 ? 141.448 35.758 66.797 1.00 29.63 361 GLU D CA 1
ATOM 13279 C C . GLU D 1 364 ? 142.027 35.878 68.214 1.00 28.76 361 GLU D C 1
ATOM 13280 O O . GLU D 1 364 ? 142.768 35.002 68.661 1.00 28.78 361 GLU D O 1
ATOM 13286 N N . ILE D 1 365 ? 141.712 36.979 68.899 1.00 27.90 362 ILE D N 1
ATOM 13287 C CA . ILE D 1 365 ? 142.133 37.163 70.292 1.00 27.20 362 ILE D CA 1
ATOM 13288 C C . ILE D 1 365 ? 140.963 36.901 71.226 1.00 26.20 362 ILE D C 1
ATOM 13289 O O . ILE D 1 365 ? 140.048 37.716 71.380 1.00 25.12 362 ILE D O 1
ATOM 13294 N N . PHE D 1 366 ? 141.026 35.722 71.841 1.00 26.02 363 PHE D N 1
ATOM 13295 C CA . PHE D 1 366 ? 139.932 35.129 72.580 1.00 24.89 363 PHE D CA 1
ATOM 13296 C C . PHE D 1 366 ? 140.217 35.414 74.052 1.00 24.54 363 PHE D C 1
ATOM 13297 O O . PHE D 1 366 ? 140.501 34.496 74.842 1.00 24.78 363 PHE D O 1
ATOM 13305 N N . GLY D 1 367 ? 140.178 36.699 74.399 1.00 23.59 364 GLY D N 1
ATOM 13306 C CA . GLY D 1 367 ? 140.512 37.183 75.732 1.00 23.08 364 GLY D CA 1
ATOM 13307 C C . GLY D 1 367 ? 140.210 38.671 75.869 1.00 23.26 364 GLY D C 1
ATOM 13308 O O . GLY D 1 367 ? 139.771 39.327 74.902 1.00 22.16 364 GLY D O 1
ATOM 13309 N N . PRO D 1 368 ? 140.447 39.230 77.066 1.00 23.16 365 PRO D N 1
ATOM 13310 C CA . PRO D 1 368 ? 140.054 40.619 77.303 1.00 23.06 365 PRO D CA 1
ATOM 13311 C C . PRO D 1 368 ? 141.066 41.624 76.722 1.00 23.31 365 PRO D C 1
ATOM 13312 O O . PRO D 1 368 ? 141.749 42.330 77.462 1.00 23.71 365 PRO D O 1
ATOM 13316 N N . VAL D 1 369 ? 141.137 41.699 75.394 1.00 23.01 366 VAL D N 1
ATOM 13317 C CA . VAL D 1 369 ? 142.112 42.540 74.709 1.00 22.12 366 VAL D CA 1
ATOM 13318 C C . VAL D 1 369 ? 141.464 43.313 73.565 1.00 21.70 366 VAL D C 1
ATOM 13319 O O . VAL D 1 369 ? 141.285 42.761 72.480 1.00 21.61 366 VAL D O 1
ATOM 13323 N N . ALA D 1 370 ? 141.113 44.584 73.799 1.00 21.32 367 ALA D N 1
ATOM 13324 C CA . ALA D 1 370 ? 140.570 45.453 72.726 1.00 20.93 367 ALA D CA 1
ATOM 13325 C C . ALA D 1 370 ? 141.642 45.829 71.708 1.00 21.16 367 ALA D C 1
ATOM 13326 O O . ALA D 1 370 ? 142.764 46.174 72.092 1.00 21.84 367 ALA D O 1
ATOM 13328 N N . VAL D 1 371 ? 141.309 45.739 70.422 1.00 20.94 368 VAL D N 1
ATOM 13329 C CA . VAL D 1 371 ? 142.138 46.317 69.361 1.00 21.41 368 VAL D CA 1
ATOM 13330 C C . VAL D 1 371 ? 141.343 47.446 68.674 1.00 21.83 368 VAL D C 1
ATOM 13331 O O . VAL D 1 371 ? 140.240 47.227 68.128 1.00 21.28 368 VAL D O 1
ATOM 13335 N N . VAL D 1 372 ? 141.907 48.648 68.711 1.00 22.08 369 VAL D N 1
ATOM 13336 C CA . VAL D 1 372 ? 141.202 49.842 68.253 1.00 21.48 369 VAL D CA 1
ATOM 13337 C C . VAL D 1 372 ? 141.912 50.456 67.039 1.00 21.75 369 VAL D C 1
ATOM 13338 O O . VAL D 1 372 ? 143.079 50.830 67.111 1.00 21.47 369 VAL D O 1
ATOM 13342 N N . HIS D 1 373 ? 141.188 50.545 65.924 1.00 21.98 370 HIS D N 1
ATOM 13343 C CA . HIS D 1 373 ? 141.698 51.119 64.665 1.00 22.53 370 HIS D CA 1
ATOM 13344 C C . HIS D 1 373 ? 141.022 52.446 64.335 1.00 23.06 370 HIS D C 1
ATOM 13345 O O . HIS D 1 373 ? 139.819 52.644 64.577 1.00 22.52 370 HIS D O 1
ATOM 13352 N N . LYS D 1 374 ? 141.801 53.330 63.729 1.00 24.15 371 LYS D N 1
ATOM 13353 C CA . LYS D 1 374 ? 141.326 54.630 63.302 1.00 24.96 371 LYS D CA 1
ATOM 13354 C C . LYS D 1 374 ? 141.132 54.626 61.797 1.00 24.65 371 LYS D C 1
ATOM 13355 O O . LYS D 1 374 ? 142.058 54.284 61.063 1.00 24.97 371 LYS D O 1
ATOM 13361 N N . VAL D 1 375 ? 139.948 55.028 61.330 1.00 24.52 372 VAL D N 1
ATOM 13362 C CA . VAL D 1 375 ? 139.734 55.198 59.884 1.00 24.67 372 VAL D CA 1
ATOM 13363 C C . VAL D 1 375 ? 139.249 56.615 59.496 1.00 25.92 372 VAL D C 1
ATOM 13364 O O . VAL D 1 375 ? 138.693 57.344 60.335 1.00 25.93 372 VAL D O 1
ATOM 13368 N N . ALA D 1 376 ? 139.506 57.007 58.244 1.00 26.67 373 ALA D N 1
ATOM 13369 C CA . ALA D 1 376 ? 139.186 58.348 57.765 1.00 27.71 373 ALA D CA 1
ATOM 13370 C C . ALA D 1 376 ? 137.731 58.495 57.315 1.00 28.13 373 ALA D C 1
ATOM 13371 O O . ALA D 1 376 ? 137.204 59.611 57.279 1.00 28.91 373 ALA D O 1
ATOM 13373 N N . SER D 1 377 ? 137.081 57.368 57.003 1.00 27.89 374 SER D N 1
ATOM 13374 C CA . SER D 1 377 ? 135.771 57.355 56.373 1.00 27.29 374 SER D CA 1
ATOM 13375 C C . SER D 1 377 ? 135.027 56.038 56.593 1.00 27.32 374 SER D C 1
ATOM 13376 O O . SER D 1 377 ? 135.593 55.065 57.124 1.00 26.00 374 SER D O 1
ATOM 13379 N N . GLU D 1 378 ? 133.754 56.027 56.172 1.00 27.40 375 GLU D N 1
ATOM 13380 C CA . GLU D 1 378 ? 132.922 54.823 56.172 1.00 27.51 375 GLU D CA 1
ATOM 13381 C C . GLU D 1 378 ? 133.426 53.757 55.201 1.00 27.05 375 GLU D C 1
ATOM 13382 O O . GLU D 1 378 ? 133.382 52.580 55.526 1.00 26.45 375 GLU D O 1
ATOM 13388 N N . GLN D 1 379 ? 133.932 54.165 54.037 1.00 27.35 376 GLN D N 1
ATOM 13389 C CA . GLN D 1 379 ? 134.473 53.211 53.056 1.00 27.18 376 GLN D CA 1
ATOM 13390 C C . GLN D 1 379 ? 135.731 52.515 53.554 1.00 26.70 376 GLN D C 1
ATOM 13391 O O . GLN D 1 379 ? 135.910 51.303 53.354 1.00 27.10 376 GLN D O 1
ATOM 13397 N N . ALA D 1 380 ? 136.608 53.273 54.192 1.00 26.05 377 ALA D N 1
ATOM 13398 C CA . ALA D 1 380 ? 137.787 52.683 54.813 1.00 25.78 377 ALA D CA 1
ATOM 13399 C C . ALA D 1 380 ? 137.393 51.779 55.976 1.00 24.78 377 ALA D C 1
ATOM 13400 O O . ALA D 1 380 ? 138.092 50.813 56.271 1.00 25.38 377 ALA D O 1
ATOM 13402 N N . ALA D 1 381 ? 136.266 52.082 56.622 1.00 23.51 378 ALA D N 1
ATOM 13403 C CA . ALA D 1 381 ? 135.758 51.251 57.709 1.00 22.76 378 ALA D CA 1
ATOM 13404 C C . ALA D 1 381 ? 135.264 49.903 57.191 1.00 22.56 378 ALA D C 1
ATOM 13405 O O . ALA D 1 381 ? 135.583 48.880 57.783 1.00 21.83 378 ALA D O 1
ATOM 13407 N N . ILE D 1 382 ? 134.516 49.923 56.081 1.00 23.00 379 ILE D N 1
ATOM 13408 C CA . ILE D 1 382 ? 134.059 48.722 55.358 1.00 22.78 379 ILE D CA 1
ATOM 13409 C C . ILE D 1 382 ? 135.213 47.889 54.818 1.00 23.21 379 ILE D C 1
ATOM 13410 O O . ILE D 1 382 ? 135.211 46.662 54.937 1.00 23.10 379 ILE D O 1
ATOM 13415 N N . ASP D 1 383 ? 136.193 48.561 54.233 1.00 23.85 380 ASP D N 1
ATOM 13416 C CA . ASP D 1 383 ? 137.376 47.911 53.698 1.00 24.37 380 ASP D CA 1
ATOM 13417 C C . ASP D 1 383 ? 138.179 47.205 54.772 1.00 24.10 380 ASP D C 1
ATOM 13418 O O . ASP D 1 383 ? 138.638 46.079 54.556 1.00 23.96 380 ASP D O 1
ATOM 13423 N N . LEU D 1 384 ? 138.334 47.848 55.928 1.00 23.96 381 LEU D N 1
ATOM 13424 C CA . LEU D 1 384 ? 139.063 47.245 57.044 1.00 23.39 381 LEU D CA 1
ATOM 13425 C C . LEU D 1 384 ? 138.306 46.076 57.683 1.00 22.85 381 LEU D C 1
ATOM 13426 O O . LEU D 1 384 ? 138.902 45.036 58.006 1.00 22.39 381 LEU D O 1
ATOM 13431 N N . ALA D 1 385 ? 137.002 46.257 57.866 1.00 22.68 382 ALA D N 1
ATOM 13432 C CA . ALA D 1 385 ? 136.134 45.228 58.395 1.00 22.48 382 ALA D CA 1
ATOM 13433 C C . ALA D 1 385 ? 136.201 43.987 57.507 1.00 23.46 382 ALA D C 1
ATOM 13434 O O . ALA D 1 385 ? 136.218 42.844 58.005 1.00 23.39 382 ALA D O 1
ATOM 13436 N N . ASN D 1 386 ? 136.242 44.215 56.192 1.00 24.45 383 ASN D N 1
ATOM 13437 C CA . ASN D 1 386 ? 136.313 43.114 55.232 1.00 25.02 383 ASN D CA 1
ATOM 13438 C C . ASN D 1 386 ? 137.705 42.560 55.007 1.00 26.07 383 ASN D C 1
ATOM 13439 O O . ASN D 1 386 ? 137.837 41.555 54.317 1.00 26.26 383 ASN D O 1
ATOM 13444 N N . ASP D 1 387 ? 138.735 43.220 55.557 1.00 26.71 384 ASP D N 1
ATOM 13445 C CA . ASP D 1 387 ? 140.116 42.735 55.437 1.00 27.84 384 ASP D CA 1
ATOM 13446 C C . ASP D 1 387 ? 140.366 41.710 56.548 1.00 28.19 384 ASP D C 1
ATOM 13447 O O . ASP D 1 387 ? 141.055 41.983 57.524 1.00 28.65 384 ASP D O 1
ATOM 13452 N N . SER D 1 388 ? 139.786 40.523 56.378 1.00 28.38 385 SER D N 1
ATOM 13453 C CA . SER D 1 388 ? 139.668 39.538 57.435 1.00 28.13 385 SER D CA 1
ATOM 13454 C C . SER D 1 388 ? 139.327 38.175 56.814 1.00 28.76 385 SER D C 1
ATOM 13455 O O . SER D 1 388 ? 138.475 38.109 55.929 1.00 29.18 385 SER D O 1
ATOM 13458 N N . PRO D 1 389 ? 139.994 37.090 57.264 1.00 29.30 386 PRO D N 1
ATOM 13459 C CA . PRO D 1 389 ? 139.572 35.717 56.896 1.00 29.51 386 PRO D CA 1
ATOM 13460 C C . PRO D 1 389 ? 138.277 35.250 57.581 1.00 29.20 386 PRO D C 1
ATOM 13461 O O . PRO D 1 389 ? 137.752 34.174 57.284 1.00 29.01 386 PRO D O 1
ATOM 13465 N N . TYR D 1 390 ? 137.769 36.062 58.490 1.00 29.14 387 TYR D N 1
ATOM 13466 C CA . TYR D 1 390 ? 136.587 35.717 59.261 1.00 28.95 387 TYR D CA 1
ATOM 13467 C C . TYR D 1 390 ? 135.352 36.424 58.718 1.00 28.04 387 TYR D C 1
ATOM 13468 O O . TYR D 1 390 ? 135.481 37.403 58.001 1.00 27.51 387 TYR D O 1
ATOM 13477 N N . GLY D 1 391 ? 134.163 35.931 59.078 1.00 27.02 388 GLY D N 1
ATOM 13478 C CA . GLY D 1 391 ? 132.932 36.657 58.795 1.00 25.50 388 GLY D CA 1
ATOM 13479 C C . GLY D 1 391 ? 131.758 36.222 59.641 1.00 24.69 388 GLY D C 1
ATOM 13480 O O . GLY D 1 391 ? 130.725 35.848 59.108 1.00 24.24 388 GLY D O 1
ATOM 13481 N N . LEU D 1 392 ? 131.888 36.290 60.958 1.00 24.14 389 LEU D N 1
ATOM 13482 C CA . LEU D 1 392 ? 130.832 35.793 61.830 1.00 23.98 389 LEU D CA 1
ATOM 13483 C C . LEU D 1 392 ? 129.731 36.841 62.108 1.00 23.93 389 LEU D C 1
ATOM 13484 O O . LEU D 1 392 ? 128.631 36.762 61.540 1.00 24.25 389 LEU D O 1
ATOM 13489 N N . GLY D 1 393 ? 130.032 37.820 62.962 1.00 23.03 390 GLY D N 1
ATOM 13490 C CA . GLY D 1 393 ? 129.115 38.929 63.235 1.00 22.25 390 GLY D CA 1
ATOM 13491 C C . GLY D 1 393 ? 129.734 40.284 62.941 1.00 22.10 390 GLY D C 1
ATOM 13492 O O . GLY D 1 393 ? 130.708 40.391 62.193 1.00 22.18 390 GLY D O 1
ATOM 13493 N N . GLY D 1 394 ? 129.178 41.326 63.550 1.00 21.72 391 GLY D N 1
ATOM 13494 C CA . GLY D 1 394 ? 129.531 42.685 63.185 1.00 19.85 391 GLY D CA 1
ATOM 13495 C C . GLY D 1 394 ? 128.539 43.685 63.749 1.00 19.33 391 GLY D C 1
ATOM 13496 O O . GLY D 1 394 ? 127.373 43.369 63.954 1.00 18.75 391 GLY D O 1
ATOM 13497 N N . ALA D 1 395 ? 129.017 44.899 63.985 1.00 18.57 392 ALA D N 1
ATOM 13498 C CA . ALA D 1 395 ? 128.240 45.928 64.639 1.00 18.76 392 ALA D CA 1
ATOM 13499 C C . ALA D 1 395 ? 128.576 47.265 64.018 1.00 18.67 392 ALA D C 1
ATOM 13500 O O . ALA D 1 395 ? 129.759 47.539 63.703 1.00 18.54 392 ALA D O 1
ATOM 13502 N N . VAL D 1 396 ? 127.537 48.084 63.831 1.00 18.98 393 VAL D N 1
ATOM 13503 C CA . VAL D 1 396 ? 127.669 49.447 63.265 1.00 19.33 393 VAL D CA 1
ATOM 13504 C C . VAL D 1 396 ? 126.925 50.457 64.112 1.00 19.37 393 VAL D C 1
ATOM 13505 O O . VAL D 1 396 ? 125.754 50.261 64.445 1.00 19.53 393 VAL D O 1
ATOM 13509 N N . PHE D 1 397 ? 127.609 51.550 64.432 1.00 20.21 394 PHE D N 1
ATOM 13510 C CA . PHE D 1 397 ? 127.056 52.618 65.259 1.00 19.98 394 PHE D CA 1
ATOM 13511 C C . PHE D 1 397 ? 126.999 53.925 64.497 1.00 20.71 394 PHE D C 1
ATOM 13512 O O . PHE D 1 397 ? 128.023 54.409 64.013 1.00 20.29 394 PHE D O 1
ATOM 13520 N N . SER D 1 398 ? 125.769 54.447 64.375 1.00 21.50 395 SER D N 1
ATOM 13521 C CA . SER D 1 398 ? 125.423 55.720 63.699 1.00 22.15 395 SER D CA 1
ATOM 13522 C C . SER D 1 398 ? 123.995 56.099 64.075 1.00 23.19 395 SER D C 1
ATOM 13523 O O . SER D 1 398 ? 123.095 55.229 64.116 1.00 23.75 395 SER D O 1
ATOM 13526 N N . ARG D 1 399 ? 123.761 57.383 64.317 1.00 24.18 396 ARG D N 1
ATOM 13527 C CA . ARG D 1 399 ? 122.391 57.873 64.550 1.00 25.66 396 ARG D CA 1
ATOM 13528 C C . ARG D 1 399 ? 121.537 57.896 63.264 1.00 26.08 396 ARG D C 1
ATOM 13529 O O . ARG D 1 399 ? 120.305 57.879 63.327 1.00 27.05 396 ARG D O 1
ATOM 13537 N N . ASP D 1 400 ? 122.204 57.976 62.115 1.00 26.11 397 ASP D N 1
ATOM 13538 C CA . ASP D 1 400 ? 121.576 57.889 60.809 1.00 26.36 397 ASP D CA 1
ATOM 13539 C C . ASP D 1 400 ? 121.421 56.399 60.550 1.00 25.81 397 ASP D C 1
ATOM 13540 O O . ASP D 1 400 ? 122.385 55.725 60.186 1.00 25.16 397 ASP D O 1
ATOM 13545 N N . ILE D 1 401 ? 120.211 55.885 60.791 1.00 26.00 398 ILE D N 1
ATOM 13546 C CA . ILE D 1 401 ? 119.943 54.446 60.694 1.00 25.74 398 ILE D CA 1
ATOM 13547 C C . ILE D 1 401 ? 120.138 53.920 59.277 1.00 25.61 398 ILE D C 1
ATOM 13548 O O . ILE D 1 401 ? 120.691 52.842 59.088 1.00 25.27 398 ILE D O 1
ATOM 13553 N N . ALA D 1 402 ? 119.711 54.696 58.289 1.00 25.93 399 ALA D N 1
ATOM 13554 C CA . ALA D 1 402 ? 119.825 54.268 56.902 1.00 26.27 399 ALA D CA 1
ATOM 13555 C C . ALA D 1 402 ? 121.286 54.204 56.446 1.00 26.08 399 ALA D C 1
ATOM 13556 O O . ALA D 1 402 ? 121.663 53.302 55.689 1.00 26.76 399 ALA D O 1
ATOM 13558 N N . ARG D 1 403 ? 122.108 55.132 56.932 1.00 25.49 400 ARG D N 1
ATOM 13559 C CA . ARG D 1 403 ? 123.552 55.049 56.747 1.00 24.60 400 ARG D CA 1
ATOM 13560 C C . ARG D 1 403 ? 124.139 53.752 57.322 1.00 24.43 400 ARG D C 1
ATOM 13561 O O . ARG D 1 403 ? 124.991 53.129 56.709 1.00 24.52 400 ARG D O 1
ATOM 13569 N N . ALA D 1 404 ? 123.691 53.355 58.508 1.00 24.19 401 ALA D N 1
ATOM 13570 C CA . ALA D 1 404 ? 124.200 52.163 59.130 1.00 24.26 401 ALA D CA 1
ATOM 13571 C C . ALA D 1 404 ? 123.725 50.925 58.375 1.00 24.67 401 ALA D C 1
ATOM 13572 O O . ALA D 1 404 ? 124.478 49.974 58.244 1.00 23.96 401 ALA D O 1
ATOM 13574 N N . GLU D 1 405 ? 122.498 50.963 57.860 1.00 25.89 402 GLU D N 1
ATOM 13575 C CA . GLU D 1 405 ? 121.951 49.879 57.035 1.00 28.03 402 GLU D CA 1
ATOM 13576 C C . GLU D 1 405 ? 122.823 49.617 55.774 1.00 27.88 402 GLU D C 1
ATOM 13577 O O . GLU D 1 405 ? 123.147 48.461 55.469 1.00 27.72 402 GLU D O 1
ATOM 13583 N N . LYS D 1 406 ? 123.215 50.691 55.083 1.00 28.01 403 LYS D N 1
ATOM 13584 C CA . LYS D 1 406 ? 124.156 50.641 53.954 1.00 28.01 403 LYS D CA 1
ATOM 13585 C C . LYS D 1 406 ? 125.511 50.009 54.314 1.00 26.95 403 LYS D C 1
ATOM 13586 O O . LYS D 1 406 ? 126.039 49.198 53.562 1.00 25.71 403 LYS D O 1
ATOM 13592 N N . VAL D 1 407 ? 126.074 50.400 55.460 1.00 26.50 404 VAL D N 1
ATOM 13593 C CA . VAL D 1 407 ? 127.334 49.814 55.949 1.00 25.78 404 VAL D CA 1
ATOM 13594 C C . VAL D 1 407 ? 127.134 48.314 56.206 1.00 26.07 404 VAL D C 1
ATOM 13595 O O . VAL D 1 407 ? 127.953 47.491 55.802 1.00 26.72 404 VAL D O 1
ATOM 13599 N N . ALA D 1 408 ? 126.023 47.978 56.849 1.00 26.01 405 ALA D N 1
ATOM 13600 C CA . ALA D 1 408 ? 125.650 46.612 57.122 1.00 26.48 405 ALA D CA 1
ATOM 13601 C C . ALA D 1 408 ? 125.563 45.754 55.854 1.00 26.69 405 ALA D C 1
ATOM 13602 O O . ALA D 1 408 ? 125.999 44.600 55.852 1.00 26.39 405 ALA D O 1
ATOM 13604 N N . GLU D 1 409 ? 125.005 46.315 54.783 1.00 27.42 406 GLU D N 1
ATOM 13605 C CA . GLU D 1 409 ? 124.964 45.620 53.498 1.00 28.89 406 GLU D CA 1
ATOM 13606 C C . GLU D 1 409 ? 126.353 45.246 52.992 1.00 27.62 406 GLU D C 1
ATOM 13607 O O . GLU D 1 409 ? 126.520 44.198 52.395 1.00 27.30 406 GLU D O 1
ATOM 13613 N N . GLN D 1 410 ? 127.343 46.098 53.245 1.00 27.12 407 GLN D N 1
ATOM 13614 C CA . GLN D 1 410 ? 128.652 45.967 52.599 1.00 27.46 407 GLN D CA 1
ATOM 13615 C C . GLN D 1 410 ? 129.716 45.215 53.400 1.00 27.03 407 GLN D C 1
ATOM 13616 O O . GLN D 1 410 ? 130.795 44.920 52.855 1.00 27.46 407 GLN D O 1
ATOM 13622 N N . VAL D 1 411 ? 129.432 44.923 54.676 1.00 25.94 408 VAL D N 1
ATOM 13623 C CA . VAL D 1 411 ? 130.342 44.155 55.527 1.00 25.14 408 VAL D CA 1
ATOM 13624 C C . VAL D 1 411 ? 130.124 42.666 55.292 1.00 25.69 408 VAL D C 1
ATOM 13625 O O . VAL D 1 411 ? 129.002 42.176 55.352 1.00 24.86 408 VAL D O 1
ATOM 13629 N N . GLU D 1 412 ? 131.216 41.946 55.049 1.00 26.70 409 GLU D N 1
ATOM 13630 C CA . GLU D 1 412 ? 131.145 40.541 54.665 1.00 28.05 409 GLU D CA 1
ATOM 13631 C C . GLU D 1 412 ? 131.123 39.630 55.902 1.00 26.83 409 GLU D C 1
ATOM 13632 O O . GLU D 1 412 ? 132.137 39.035 56.270 1.00 27.10 409 GLU D O 1
ATOM 13638 N N . THR D 1 413 ? 129.959 39.579 56.554 1.00 26.18 410 THR D N 1
ATOM 13639 C CA . THR D 1 413 ? 129.654 38.680 57.683 1.00 25.50 410 THR D CA 1
ATOM 13640 C C . THR D 1 413 ? 128.254 38.106 57.577 1.00 25.32 410 THR D C 1
ATOM 13641 O O . THR D 1 413 ? 127.473 38.508 56.719 1.00 25.24 410 THR D O 1
ATOM 13645 N N . GLY D 1 414 ? 127.933 37.196 58.499 1.00 25.54 411 GLY D N 1
ATOM 13646 C CA . GLY D 1 414 ? 126.610 36.573 58.556 1.00 25.54 411 GLY D CA 1
ATOM 13647 C C . GLY D 1 414 ? 125.582 37.378 59.318 1.00 25.48 411 GLY D C 1
ATOM 13648 O O . GLY D 1 414 ? 124.399 37.181 59.130 1.00 24.52 411 GLY D O 1
ATOM 13657 N N . VAL D 1 416 ? 124.897 41.487 61.216 1.00 24.04 413 VAL D N 1
ATOM 13658 C CA . VAL D 1 416 ? 125.307 42.846 61.557 1.00 22.03 413 VAL D CA 1
ATOM 13659 C C . VAL D 1 416 ? 124.262 43.459 62.484 1.00 20.87 413 VAL D C 1
ATOM 13660 O O . VAL D 1 416 ? 123.076 43.453 62.174 1.00 20.36 413 VAL D O 1
ATOM 13664 N N . PHE D 1 417 ? 124.724 43.963 63.625 1.00 19.88 414 PHE D N 1
ATOM 13665 C CA . PHE D 1 417 ? 123.872 44.615 64.632 1.00 19.71 414 PHE D CA 1
ATOM 13666 C C . PHE D 1 417 ? 124.100 46.120 64.572 1.00 20.00 414 PHE D C 1
ATOM 13667 O O . PHE D 1 417 ? 125.256 46.586 64.523 1.00 19.41 414 PHE D O 1
ATOM 13675 N N . ILE D 1 418 ? 122.999 46.873 64.537 1.00 19.79 415 ILE D N 1
ATOM 13676 C CA . ILE D 1 418 ? 123.062 48.311 64.377 1.00 19.54 415 ILE D CA 1
ATOM 13677 C C . ILE D 1 418 ? 122.696 48.990 65.684 1.00 19.80 415 ILE D C 1
ATOM 13678 O O . ILE D 1 418 ? 121.593 48.832 66.188 1.00 19.37 415 ILE D O 1
ATOM 13683 N N . ASN D 1 419 ? 123.648 49.772 66.197 1.00 20.50 416 ASN D N 1
ATOM 13684 C CA . ASN D 1 419 ? 123.498 50.567 67.410 1.00 20.97 416 ASN D CA 1
ATOM 13685 C C . ASN D 1 419 ? 123.354 49.742 68.645 1.00 21.67 416 ASN D C 1
ATOM 13686 O O . ASN D 1 419 ? 122.843 50.207 69.660 1.00 21.93 416 ASN D O 1
ATOM 13691 N N . THR D 1 420 ? 123.831 48.510 68.531 1.00 22.27 417 THR D N 1
ATOM 13692 C CA . THR D 1 420 ? 123.894 47.585 69.629 1.00 23.84 417 THR D CA 1
ATOM 13693 C C . THR D 1 420 ? 124.995 46.581 69.299 1.00 23.99 417 THR D C 1
ATOM 13694 O O . THR D 1 420 ? 125.416 46.477 68.138 1.00 23.60 417 THR D O 1
ATOM 13698 N N . ALA D 1 421 ? 125.486 45.880 70.317 1.00 24.83 418 ALA D N 1
ATOM 13699 C CA . ALA D 1 421 ? 126.475 44.819 70.102 1.00 25.79 418 ALA D CA 1
ATOM 13700 C C . ALA D 1 421 ? 125.813 43.525 69.662 1.00 26.19 418 ALA D C 1
ATOM 13701 O O . ALA D 1 421 ? 124.648 43.258 70.009 1.00 26.05 418 ALA D O 1
ATOM 13703 N N . THR D 1 422 ? 126.553 42.717 68.908 1.00 27.05 419 THR D N 1
ATOM 13704 C CA . THR D 1 422 ? 126.116 41.351 68.602 1.00 29.21 419 THR D CA 1
ATOM 13705 C C . THR D 1 422 ? 125.739 40.603 69.881 1.00 30.07 419 THR D C 1
ATOM 13706 O O . THR D 1 422 ? 126.583 40.421 70.752 1.00 30.85 419 THR D O 1
ATOM 13710 N N . ALA D 1 423 ? 124.478 40.195 70.004 1.00 31.72 420 ALA D N 1
ATOM 13711 C CA . ALA D 1 423 ? 123.991 39.568 71.256 1.00 33.32 420 ALA D CA 1
ATOM 13712 C C . ALA D 1 423 ? 122.955 38.496 71.002 1.00 34.81 420 ALA D C 1
ATOM 13713 O O . ALA D 1 423 ? 122.100 38.658 70.129 1.00 35.54 420 ALA D O 1
ATOM 13715 N N . ALA D 1 424 ? 123.017 37.412 71.778 1.00 36.33 421 ALA D N 1
ATOM 13716 C CA . ALA D 1 424 ? 122.197 36.224 71.507 1.00 37.60 421 ALA D CA 1
ATOM 13717 C C . ALA D 1 424 ? 120.715 36.438 71.779 1.00 38.89 421 ALA D C 1
ATOM 13718 O O . ALA D 1 424 ? 120.336 37.170 72.709 1.00 39.71 421 ALA D O 1
ATOM 13720 N N . ALA D 1 425 ? 119.887 35.805 70.948 1.00 39.53 422 ALA D N 1
ATOM 13721 C CA . ALA D 1 425 ? 118.439 35.799 71.121 1.00 40.24 422 ALA D CA 1
ATOM 13722 C C . ALA D 1 425 ? 117.850 34.593 70.378 1.00 40.89 422 ALA D C 1
ATOM 13723 O O . ALA D 1 425 ? 118.277 34.272 69.248 1.00 40.77 422 ALA D O 1
ATOM 13725 N N . PRO D 1 426 ? 116.884 33.898 71.018 1.00 41.47 423 PRO D N 1
ATOM 13726 C CA . PRO D 1 426 ? 116.232 32.734 70.403 1.00 41.72 423 PRO D CA 1
ATOM 13727 C C . PRO D 1 426 ? 115.697 33.008 68.987 1.00 42.18 423 PRO D C 1
ATOM 13728 O O . PRO D 1 426 ? 115.855 32.158 68.088 1.00 41.51 423 PRO D O 1
ATOM 13732 N N . GLU D 1 427 ? 115.090 34.187 68.806 1.00 42.31 424 GLU D N 1
ATOM 13733 C CA . GLU D 1 427 ? 114.417 34.542 67.559 1.00 43.37 424 GLU D CA 1
ATOM 13734 C C . GLU D 1 427 ? 115.392 34.977 66.467 1.00 43.18 424 GLU D C 1
ATOM 13735 O O . GLU D 1 427 ? 115.007 35.104 65.303 1.00 43.16 424 GLU D O 1
ATOM 13741 N N . LEU D 1 428 ? 116.653 35.199 66.845 1.00 42.87 425 LEU D N 1
ATOM 13742 C CA . LEU D 1 428 ? 117.663 35.700 65.913 1.00 42.63 425 LEU D CA 1
ATOM 13743 C C . LEU D 1 428 ? 118.638 34.613 65.400 1.00 42.51 425 LEU D C 1
ATOM 13744 O O . LEU D 1 428 ? 119.316 33.954 66.202 1.00 42.51 425 LEU D O 1
ATOM 13749 N N . PRO D 1 429 ? 118.718 34.433 64.060 1.00 42.16 426 PRO D N 1
ATOM 13750 C CA . PRO D 1 429 ? 119.585 33.390 63.479 1.00 42.00 426 PRO D CA 1
ATOM 13751 C C . PRO D 1 429 ? 121.080 33.696 63.647 1.00 41.66 426 PRO D C 1
ATOM 13752 O O . PRO D 1 429 ? 121.484 34.857 63.664 1.00 41.53 426 PRO D O 1
ATOM 13756 N N . PHE D 1 430 ? 121.879 32.644 63.749 1.00 41.48 427 PHE D N 1
ATOM 13757 C CA . PHE D 1 430 ? 123.293 32.759 64.071 1.00 41.77 427 PHE D CA 1
ATOM 13758 C C . PHE D 1 430 ? 124.166 32.028 63.056 1.00 41.30 427 PHE D C 1
ATOM 13759 O O . PHE D 1 430 ? 123.893 30.893 62.681 1.00 41.51 427 PHE D O 1
ATOM 13767 N N . GLY D 1 431 ? 125.239 32.677 62.633 1.00 41.13 428 GLY D N 1
ATOM 13768 C CA . GLY D 1 431 ? 126.172 32.042 61.712 1.00 40.57 428 GLY D CA 1
ATOM 13769 C C . GLY D 1 431 ? 127.013 33.044 60.965 1.00 39.95 428 GLY D C 1
ATOM 13770 O O . GLY D 1 431 ? 126.686 34.226 60.910 1.00 39.58 428 GLY D O 1
ATOM 13771 N N . GLY D 1 432 ? 128.113 32.552 60.406 1.00 39.83 429 GLY D N 1
ATOM 13772 C CA . GLY D 1 432 ? 129.051 33.388 59.686 1.00 39.33 429 GLY D CA 1
ATOM 13773 C C . GLY D 1 432 ? 129.211 32.964 58.253 1.00 39.24 429 GLY D C 1
ATOM 13774 O O . GLY D 1 432 ? 128.452 32.126 57.753 1.00 39.36 429 GLY D O 1
ATOM 13775 N N . ILE D 1 433 ? 130.178 33.586 57.585 1.00 39.06 430 ILE D N 1
ATOM 13776 C CA . ILE D 1 433 ? 130.645 33.162 56.267 1.00 39.01 430 ILE D CA 1
ATOM 13777 C C . ILE D 1 433 ? 132.172 33.118 56.332 1.00 39.66 430 ILE D C 1
ATOM 13778 O O . ILE D 1 433 ? 132.760 33.321 57.404 1.00 39.51 430 ILE D O 1
ATOM 13783 N N . LYS D 1 434 ? 132.817 32.862 55.194 1.00 40.42 431 LYS D N 1
ATOM 13784 C CA . LYS D 1 434 ? 134.284 32.785 55.130 1.00 40.67 431 LYS D CA 1
ATOM 13785 C C . LYS D 1 434 ? 134.767 31.702 56.110 1.00 40.46 431 LYS D C 1
ATOM 13786 O O . LYS D 1 434 ? 134.139 30.639 56.202 1.00 39.49 431 LYS D O 1
ATOM 13792 N N . ASN D 1 435 ? 135.843 31.977 56.852 1.00 40.88 432 ASN D N 1
ATOM 13793 C CA . ASN D 1 435 ? 136.387 31.009 57.809 1.00 41.26 432 ASN D CA 1
ATOM 13794 C C . ASN D 1 435 ? 135.672 30.965 59.159 1.00 41.11 432 ASN D C 1
ATOM 13795 O O . ASN D 1 435 ? 136.059 30.206 60.045 1.00 41.35 432 ASN D O 1
ATOM 13800 N N . SER D 1 436 ? 134.616 31.758 59.314 1.00 40.90 433 SER D N 1
ATOM 13801 C CA . SER D 1 436 ? 133.807 31.668 60.520 1.00 40.87 433 SER D CA 1
ATOM 13802 C C . SER D 1 436 ? 132.861 30.469 60.467 1.00 41.30 433 SER D C 1
ATOM 13803 O O . SER D 1 436 ? 132.140 30.191 61.428 1.00 40.77 433 SER D O 1
ATOM 13806 N N . GLY D 1 437 ? 132.901 29.746 59.347 1.00 42.19 434 GLY D N 1
ATOM 13807 C CA . GLY D 1 437 ? 132.080 28.571 59.148 1.00 43.18 434 GLY D CA 1
ATOM 13808 C C . GLY D 1 437 ? 130.893 28.813 58.233 1.00 44.45 434 GLY D C 1
ATOM 13809 O O . GLY D 1 437 ? 130.845 29.788 57.468 1.00 44.90 434 GLY D O 1
ATOM 13810 N N . PHE D 1 438 ? 129.931 27.904 58.312 1.00 45.09 435 PHE D N 1
ATOM 13811 C CA . PHE D 1 438 ? 128.776 27.904 57.426 1.00 45.97 435 PHE D CA 1
ATOM 13812 C C . PHE D 1 438 ? 127.604 27.206 58.106 1.00 46.12 435 PHE D C 1
ATOM 13813 O O . PHE D 1 438 ? 127.788 26.213 58.824 1.00 45.81 435 PHE D O 1
ATOM 13821 N N . GLY D 1 439 ? 126.404 27.736 57.884 1.00 46.35 436 GLY D N 1
ATOM 13822 C CA . GLY D 1 439 ? 125.212 27.224 58.541 1.00 46.22 436 GLY D CA 1
ATOM 13823 C C . GLY D 1 439 ? 124.590 28.226 59.494 1.00 46.25 436 GLY D C 1
ATOM 13824 O O . GLY D 1 439 ? 125.248 29.168 59.963 1.00 45.75 436 GLY D O 1
ATOM 13825 N N . ARG D 1 440 ? 123.306 28.016 59.770 1.00 46.47 437 ARG D N 1
ATOM 13826 C CA . ARG D 1 440 ? 122.544 28.912 60.620 1.00 46.69 437 ARG D CA 1
ATOM 13827 C C . ARG D 1 440 ? 121.950 28.171 61.800 1.00 46.89 437 ARG D C 1
ATOM 13828 O O . ARG D 1 440 ? 121.341 27.112 61.647 1.00 46.72 437 ARG D O 1
ATOM 13836 N N . GLU D 1 441 ? 122.161 28.741 62.981 1.00 47.20 438 GLU D N 1
ATOM 13837 C CA . GLU D 1 441 ? 121.608 28.222 64.217 1.00 47.93 438 GLU D CA 1
ATOM 13838 C C . GLU D 1 441 ? 120.624 29.261 64.754 1.00 48.07 438 GLU D C 1
ATOM 13839 O O . GLU D 1 441 ? 120.688 30.446 64.374 1.00 47.92 438 GLU D O 1
ATOM 13845 N N . LEU D 1 442 ? 119.702 28.812 65.607 1.00 47.75 439 LEU D N 1
ATOM 13846 C CA . LEU D 1 442 ? 118.637 29.672 66.165 1.00 47.88 439 LEU D CA 1
ATOM 13847 C C . LEU D 1 442 ? 117.642 30.208 65.115 1.00 48.04 439 LEU D C 1
ATOM 13848 O O . LEU D 1 442 ? 117.829 29.996 63.906 1.00 48.20 439 LEU D O 1
ATOM 13853 N N . SER D 1 443 ? 116.594 30.887 65.600 1.00 48.15 440 SER D N 1
ATOM 13854 C CA . SER D 1 443 ? 115.394 31.243 64.816 1.00 48.46 440 SER D CA 1
ATOM 13855 C C . SER D 1 443 ? 114.720 30.009 64.169 1.00 49.07 440 SER D C 1
ATOM 13856 O O . SER D 1 443 ? 115.012 28.860 64.539 1.00 48.61 440 SER D O 1
ATOM 13859 N N . PHE D 1 444 ? 113.820 30.237 63.211 1.00 50.09 441 PHE D N 1
ATOM 13860 C CA . PHE D 1 444 ? 113.214 29.121 62.473 1.00 50.95 441 PHE D CA 1
ATOM 13861 C C . PHE D 1 444 ? 114.235 28.330 61.632 1.00 50.58 441 PHE D C 1
ATOM 13862 O O . PHE D 1 444 ? 114.006 27.162 61.292 1.00 51.20 441 PHE D O 1
ATOM 13870 N N . LEU D 1 445 ? 115.365 28.972 61.328 1.00 49.81 442 LEU D N 1
ATOM 13871 C CA . LEU D 1 445 ? 116.444 28.383 60.531 1.00 48.79 442 LEU D CA 1
ATOM 13872 C C . LEU D 1 445 ? 117.199 27.213 61.186 1.00 47.73 442 LEU D C 1
ATOM 13873 O O . LEU D 1 445 ? 117.670 26.304 60.490 1.00 47.79 442 LEU D O 1
ATOM 13878 N N . GLY D 1 446 ? 117.333 27.250 62.508 1.00 46.36 443 GLY D N 1
ATOM 13879 C CA . GLY D 1 446 ? 118.123 26.254 63.230 1.00 44.56 443 GLY D CA 1
ATOM 13880 C C . GLY D 1 446 ? 117.554 24.850 63.151 1.00 43.68 443 GLY D C 1
ATOM 13881 O O . GLY D 1 446 ? 118.278 23.896 62.858 1.00 43.81 443 GLY D O 1
ATOM 13882 N N . ILE D 1 447 ? 116.252 24.735 63.407 1.00 42.73 444 ILE D N 1
ATOM 13883 C CA . ILE D 1 447 ? 115.545 23.458 63.423 1.00 41.85 444 ILE D CA 1
ATOM 13884 C C . ILE D 1 447 ? 115.592 22.761 62.055 1.00 41.74 444 ILE D C 1
ATOM 13885 O O . ILE D 1 447 ? 115.422 21.540 61.961 1.00 41.88 444 ILE D O 1
ATOM 13890 N N . GLU D 1 448 ? 115.863 23.549 61.018 1.00 40.78 445 GLU D N 1
ATOM 13891 C CA . GLU D 1 448 ? 115.828 23.088 59.637 1.00 40.92 445 GLU D CA 1
ATOM 13892 C C . GLU D 1 448 ? 117.111 22.408 59.174 1.00 39.37 445 GLU D C 1
ATOM 13893 O O . GLU D 1 448 ? 117.156 21.897 58.045 1.00 39.92 445 GLU D O 1
ATOM 13899 N N . GLU D 1 449 ? 118.156 22.398 60.007 1.00 37.00 446 GLU D N 1
ATOM 13900 C CA . GLU D 1 449 ? 119.442 21.926 59.485 1.00 35.47 446 GLU D CA 1
ATOM 13901 C C . GLU D 1 449 ? 119.688 20.411 59.415 1.00 33.27 446 GLU D C 1
ATOM 13902 O O . GLU D 1 449 ? 120.352 19.948 58.497 1.00 33.08 446 GLU D O 1
ATOM 13908 N N . PHE D 1 450 ? 119.142 19.649 60.355 1.00 30.69 447 PHE D N 1
ATOM 13909 C CA . PHE D 1 450 ? 119.357 18.200 60.366 1.00 28.39 447 PHE D CA 1
ATOM 13910 C C . PHE D 1 450 ? 118.013 17.497 60.293 1.00 27.81 447 PHE D C 1
ATOM 13911 O O . PHE D 1 450 ? 117.565 16.786 61.192 1.00 27.03 447 PHE D O 1
ATOM 13919 N N . ILE D 1 451 ? 117.375 17.715 59.165 1.00 27.49 448 ILE D N 1
ATOM 13920 C CA . ILE D 1 451 ? 116.011 17.330 58.994 1.00 27.58 448 ILE D CA 1
ATOM 13921 C C . ILE D 1 451 ? 115.880 16.984 57.537 1.00 26.92 448 ILE D C 1
ATOM 13922 O O . ILE D 1 451 ? 116.586 17.543 56.694 1.00 26.46 448 ILE D O 1
ATOM 13927 N N . ASN D 1 452 ? 115.028 16.010 57.268 1.00 26.67 449 ASN D N 1
ATOM 13928 C CA . ASN D 1 452 ? 114.707 15.611 55.922 1.00 26.40 449 ASN D CA 1
ATOM 13929 C C . ASN D 1 452 ? 113.517 16.417 55.491 1.00 26.94 449 ASN D C 1
ATOM 13930 O O . ASN D 1 452 ? 112.393 16.211 55.988 1.00 26.98 449 ASN D O 1
ATOM 13935 N N . ARG D 1 453 ? 113.767 17.322 54.555 1.00 26.87 450 ARG D N 1
ATOM 13936 C CA . ARG D 1 453 ? 112.705 18.046 53.892 1.00 27.59 450 ARG D CA 1
ATOM 13937 C C . ARG D 1 453 ? 112.214 17.186 52.746 1.00 27.64 450 ARG D C 1
ATOM 13938 O O . ARG D 1 453 ? 112.660 17.326 51.596 1.00 28.94 450 ARG D O 1
ATOM 13946 N N . LYS D 1 454 ? 111.311 16.274 53.077 1.00 26.48 451 LYS D N 1
ATOM 13947 C CA . LYS D 1 454 ? 110.800 15.310 52.143 1.00 25.83 451 LYS D CA 1
ATOM 13948 C C . LYS D 1 454 ? 109.730 15.906 51.246 1.00 26.83 451 LYS D C 1
ATOM 13949 O O . LYS D 1 454 ? 108.721 16.455 51.716 1.00 27.53 451 LYS D O 1
ATOM 13955 N N . LEU D 1 455 ? 109.936 15.773 49.944 1.00 26.31 452 LEU D N 1
ATOM 13956 C CA . LEU D 1 455 ? 108.943 16.200 49.000 1.00 26.72 452 LEU D CA 1
ATOM 13957 C C . LEU D 1 455 ? 107.955 15.054 48.860 1.00 26.95 452 LEU D C 1
ATOM 13958 O O . LEU D 1 455 ? 108.355 13.904 48.686 1.00 26.49 452 LEU D O 1
ATOM 13963 N N . VAL D 1 456 ? 106.667 15.367 48.983 1.00 26.99 453 VAL D N 1
ATOM 13964 C CA . VAL D 1 456 ? 105.616 14.400 48.692 1.00 27.16 453 VAL D CA 1
ATOM 13965 C C . VAL D 1 456 ? 104.799 14.991 47.565 1.00 27.92 453 VAL D C 1
ATOM 13966 O O . VAL D 1 456 ? 104.202 16.052 47.702 1.00 27.68 453 VAL D O 1
ATOM 13970 N N . ARG D 1 457 ? 104.822 14.289 46.439 1.00 28.72 454 ARG D N 1
ATOM 13971 C CA . ARG D 1 457 ? 104.316 14.783 45.189 1.00 29.96 454 ARG D CA 1
ATOM 13972 C C . ARG D 1 457 ? 103.181 13.895 44.650 1.00 31.60 454 ARG D C 1
ATOM 13973 O O . ARG D 1 457 ? 103.347 12.681 44.460 1.00 30.78 454 ARG D O 1
ATOM 13981 N N . ILE D 1 458 ? 102.020 14.513 44.429 1.00 33.50 455 ILE D N 1
ATOM 13982 C CA . ILE D 1 458 ? 100.863 13.806 43.855 1.00 36.32 455 ILE D CA 1
ATOM 13983 C C . ILE D 1 458 ? 100.576 14.418 42.503 1.00 37.88 455 ILE D C 1
ATOM 13984 O O . ILE D 1 458 ? 100.159 15.576 42.417 1.00 38.86 455 ILE D O 1
ATOM 13989 N N . GLY D 1 459 ? 100.812 13.645 41.448 1.00 39.33 456 GLY D N 1
ATOM 13990 C CA . GLY D 1 459 ? 100.730 14.163 40.083 1.00 40.92 456 GLY D CA 1
ATOM 13991 C C . GLY D 1 459 ? 99.348 14.651 39.689 1.00 42.64 456 GLY D C 1
ATOM 13992 O O . GLY D 1 459 ? 98.379 13.885 39.724 1.00 43.94 456 GLY D O 1
#

Nearest PDB structures (foldseek):
  2id2-assembly1_C  TM=9.377E-01  e=2.330E-39  Streptococcus mutans
  7pkc-assembly3_I  TM=9.341E-01  e=3.249E-39  Streptococcus pyogenes M49 591
  1qi1-assembly1_C  TM=9.381E-01  e=8.337E-39  Streptococcus mutans
  3rhh-assembly1_B  TM=9.371E-01  e=7.462E-39  Halalkalibacterium halodurans
  6k0z-assembly1_A  TM=8.860E-01  e=6.895E-29  Staphylococcus aureus

Secondary structure (DSSP, 8-state):
--EEEEETTTTEEEEEEPPPPS---HHHHHHHHHIIIIITTS-HHHHHHHHHHHHHHHHHTHHHHHHHHHH----HHHHHHHHHHHHHHHHHHHHHHHHHTS-EEE--SSSEEEEEEEE-SEEEEE--SSSTTHHHHHHHHHH----EEEEE--TT-HHHHHHHHHHHHHHTPPTTTEEEE---HHHHHHHHT-TTEEEEEE-S-HHHHHHHHHHHHHTT-EE-------EEEE-TTS-HHHHHHHHHHHHHGGGG--TTS----EEGGGHHHHHHHHHHHHTT--BS-TTSTT-SB----S---HHHHHHHHHHHTT-EEEE------SS----EEEE---TTSTTTTS---SSEEEE-EESSHHHHHHHHHSSS--S-EEEE-S-HHHHHHHHHHS----EESS-----TTS-B---GGG-S--BSHHHHTTTTEEEEEEEE-/--EEEEETTTTEEEEEEPPPPS---HHHHHHHHHIIIIITTS-HHHHHHHHHHHHHHHHHTHHHHHHHHHH----HHHHHHHHHHHHHHHHHHHHHHHHHTS-EE---SSSEEEEEEEE-SEEEEEE-SSSTTHHHHHHHHHH----EEEEEE-TT-HHHHHHHHHHHHHTTPPTTSEEE----HHHHHHHHHSTTEEEEEE-S-HHHHHHHHHHHHHTT-EE-------EEEE-TTS-HHHHHHHHHHHHHGGGG--TTS----EETTTHHHHHHHHHHHHTT--BS-TTSTT-SB----S---HHHHHHHHHHHTT-EEEE------SS----EEEE---TTSTTTT----SSEEEE-EESSHHHHHHHHTSSSEES-EEEE-S-HHHHHHHHHHS----EESS-----TTS-B--EETT----BSHHHHTTTTEEEEEEEE-/--EEEEETTTTEEEEEEPPPPTT--HHHHHHHHHHHHTGGGS-HHHHHHHHHHHHHHHHHTHHHHHHHHHH----HHHHHHHHHHHHHHHHHHHHHHHHHHS-EEE--SSSEEEEEEEE-SEEEEEE-SSSTTHHHHHHHHHH----EEEEEE-TT-HHHHHHHHHHHHHHTPPTTSEEE----HHHHHHHHHSTTEEEEEE-S-HHHHHHHHHHHHHTT-EE-------EEEE-TTS-HHHHHHHHHHHHHGGGG--TTS----EEHHHHHHHHHHHHHHHTT--BS-TTSTT-SB----S---HHHHHHHHHHHTT-EEEE------SS----EEEE---TTSTTTTS---SSEEEE-EESSHHHHHHHHHSSSEES-EEEE-S-HHHHHHHHHHS----EESS-----TTS-B--EETT----BSHHHHTTTTEEEEEEEE-/--EEEEETTTTEEEEEEPPPPS---HHHHHHHHHIIIIITTS-HHHHHHHHHHHHHHHHHTHHHHHHHHHH----HHHHHHHHHHHHHHHHHHHHHHHHHTS-EE---SSSEEEEEEEE-SEEEEEE-SSSTTHHHHHHHHHH----EEEEEE-TT-HHHHHHHHHHHHHHTPPTTSEEE----HHHHHHHHH-TTEEEEEE-S-HHHHHHHHHHHHHTT-EE------BEEEE-TTS-HHHHHHHHHHHHHGGGG--TTSB---EETTTHHHHHHHHHHHHTT--BS-TTSSS-SB----S---HHHHHHHHHHHTT-EEEE------SS----EEEE---TTSTTTT----SSEEEE-EESSHHHHHHHHTSSS--S-EEEE-S-HHHHHHHHHHS----EESS-----TTS-B--SGGG----BSHHHHTTSSEEEEEEEE-

InterPro domains:
  IPR015590 Aldehyde dehydrogenase domain [PF00171] (5-453)
  IPR016160 Aldehyde dehydrogenase, cysteine active site [PS00070] (257-268)
  IPR016161 Aldehyde/histidinol dehydrogenase [SSF53720] (4-455)
  IPR016162 Aldehyde dehydrogenase, N-terminal [G3DSA:3.40.605.10] (40-447)
  IPR016163 Aldehyde dehydrogenase, C-terminal [G3DSA:3.40.309.10] (233-422)
  IPR044148 Succinate-semialdehyde dehydrogenase GabD1-like [cd07100] (26-455)
  IPR047110 Succinate-semialdehyde dehydrogenase [NADP(+)] GABD/Sad-like [PTHR43217] (4-455)

Foldseek 3Di:
DWQFQQFQQFRRTDGGDDACDPVVCVLLVLQQCCLVPPQQPDDLLVLLLLLLLLLVVLVVCVQVLLVLLCGLPAFSVLSSVLSNQLSQLSNVLSVCVCVLQPWAWDDDPDFTKIWHWGFDEEAEEEEESLSLRNRCSLQLRLRSSSYAYEYEYDSSSVVSQVVSLVSSVVSPNDRNRYYYGGDDPVSVLVVLLPLRHAEYEYAEALVVCVVVVVSNVVSVHFYWFYAFQAALEEALQFPLLLSLVQLQCQCQNSQQQDRQRNAEEYEPNCQVVSVVSNVVVQVPAAEHRSPDDRHRGTANDLVLVQLLVLLVQQVVQPKDWPDDSDAPDRGRHGQTEIEPRDPPRPCLAPRNNGNYHYYYYDHHLVRRLVSSQSYQWAWEYEHGHPDVVSSVVSVVRRQWVYHYSHGDDDHQQDWGFIDGSRIDATTHHSRNSPRRIDRDMDGDD/DWQFQQFQFFRRTPGGDDACDPVVCVLLVLLQCCLVPPQQPDDLLVLLLLLLQLLVVLLVCLLVLLVLLCGLPAASVLSSVLSNQLSVLSNCLSVCVCVLQPKAWDDDPDFTKIWGWAFDEEAEEEEESLSLRNSCSLQLNLRSSSYAYEYEYDSSRVVSQVVSVVSSVVSPRPRNSYYYGGDDPVVVLVVLLPPRHAEYEYAEELVVVVVVVVSNVVSPHYYFFYAAQAAEEEELAFPLLLSLVQLCCQCQRSQNQDRQRNAEEYEPNCQVVSVVSNVVVQVPAQEHRSSDNRHRGTANDLVLVVLLVLLVQQVVQPKDWPDDSDAPDRGRHGQTEIEPRDPRRPCLAPRRNGNYHYYYYDNDLVRSLVSRQPYQWAFEYEYGHPPVVSRVVSVVSRQWVYYYSHGDDDDQQDWGFIDGSRTDATTHRSRNSRRRIDRDMDGDD/DWQFLQFQFQRRTDGGDDACDPVVCVLLVLQQVCLVPPLQPDDLLVLLLLLLLLLVVLVVCVQVLLVLLCGLPAFSVLSSVLSNQLSQLSNLLSVCVCVLQPWAWDDDPDFTKIWHWGFDEEAEEEEESLSLRSRCSLQLRLRSSSYAYEYEYDSSRVVSQVVSVVSSVVSVNDRNRYYYGGDDPVVVLVVLLPLRHAEYEYEEELVCVVVVVVSNVVSVHFYWFYAFQAAAAEELAFPLLLSLVQLCCQCCNSQNQDRQRNREEYEPNCQVVSVVSNVVVQVPAAEHSSHDPRHRGYANDLVLVQLLCLLVQQVVQPKDWDWDSDAPDRGRHGQTEIEPRDPPRPNLADRSSGNYHYYYYDHDLVRSQVSSQPYQWAWEYEHGHPPVVSRVVSVVRRQHVYYYSHGDDDHQQDWGHTDGSRIDAITHHSRNSVRRIRRDMDGDD/DWQFQQFQQQRHTDGIDDADDLVVCVLLVLLQCCLVPPLQPDDLLRLLLLLLLLLVVLVVCVLVLLVLLCRLPAFSVLSSVLSNQLSQLSNVLSVCVCVLQPWAWDDDPDDTKIWGWAFDEEAEEEEESLSLRNRCSLALRLRSSSYAYEYEYDSSRVVSQVVNVVSSVVSPDPRNSYYYGGDDPVSVLVVLLPPRHAEYEYEEELVVCVVSVVSNVVSVHYYFFYAAQAALEEELQFPLVLSLVQLCCQCCNSQNQDSQRNNEEYEPNCQVVSVVSNVVVQVPADEHSSSDDSHRGTANHPVLVVLLVLLVQQVVQPKDWPDDSDAPDRGRHHQTEIEPRDPRRPNLAPRRNGRYHYYYYDNDLVVSQVSLQSYQWAWEYEYGHPPVVVRVVSVVRRQWVYHYSHGDDDHQQDWGGTDGSRIDAITHHSRNSPRRIDRDMDDDD

B-factor: mean 30.86, std 9.68, range [11.15, 84.69]

Radius of gyration: 36.76 Å; Cα contacts (8 Å, |Δi|>4): 4320; chains: 4; bounding box: 102×98×88 Å

CATH classification: 3.40.605.10 (+1 more: 3.40.309.10)

Organism: Gluconobacter oxydans (strain 621H) (NCBI:txid290633)